Protein AF-0000000076151163 (afdb_homodimer)

Sequence (1770 aa):
MKPFKSTASRTSRQGFNVSHQRLSTVENSKEVNKQLTIKSRHTETRKGLASGHYSHAEEENQHILSGDRNTKEIGRIPRIAVYLKHLEATKVYFPLSDRSHFAIADCNVEGKLIKTFAILEKLQFNNSDGTPFHLFACMCTDGTLQRERLRLLNREVKNLQSFQHDEESQYCIHAAAANAIGLGDTLIDLDNIVEDITVDQLSLNPLIVGIHDGESYGILSREDRSSVQRIRCRTCRSNVHACSHVRTYKLWCTENEIEFNVEEVNRKDSTKSFSCISENKIPYPLPEKLRNTLDRYESGSTTFPIDLIPPILEGGQKCKHGNTWDLRDPKEQGWLLSDDVRIYKSLSSLSNVSEGGLIRKLYFRPTIGSCGCFKSYDGQEDLLLNLDNKHFFYYGFLYSYLHLMMEGKNPLAAFFRATQSNYSTLSTTSVCSYNIFRLAWNSFARLIDINWNCSFQCPECGPTPSTVICDGTFLGMRKDLIPSLLYNSEETHTKPISGTMLKDRIYVVDSKTRKLLRVFSGIQVTKGIKGKRKITYTGALSKQQYKELMKKLVKEVPILASLIETLVEETNVYIAPDPYKQFFFELSLTSPVVGMFQIGGDQKALHILKQICNNEIDIFDSSMKNELSYLQKRAPLLCNFIFDLKQRNGNLPIKALAVLDDIMKTIVNTFMCCDTNKEYSDVVSNQLSFFPTLPTVHGKGKYKADGQQDKDNCRKEGYRHPTLTPGIFTVYCPHGICYGFEAMTECESPKVPFAIFKTRFPKPPDVIIYDNACNLHKYCLSREPDYFKNTRFLVDKFHWKCHIACSEGYNMERYTACVDTQTINSQINEQANAGLKRLQSQLTYMNADNFMFHISLFLSLKNREKIDKLTVNLAKNFIDNLNLDMKPFKSTASRTSRQGFNVSHQRLSTVENSKEVNKQLTIKSRHTETRKGLASGHYSHAEEENQHILSGDRNTKEIGRIPRIAVYLKHLEATKVYFPLSDRSHFAIADCNVEGKLIKTFAILEKLQFNNSDGTPFHLFACMCTDGTLQRERLRLLNREVKNLQSFQHDEESQYCIHAAAANAIGLGDTLIDLDNIVEDITVDQLSLNPLIVGIHDGESYGILSREDRSSVQRIRCRTCRSNVHACSHVRTYKLWCTENEIEFNVEEVNRKDSTKSFSCISENKIPYPLPEKLRNTLDRYESGSTTFPIDLIPPILEGGQKCKHGNTWDLRDPKEQGWLLSDDVRIYKSLSSLSNVSEGGLIRKLYFRPTIGSCGCFKSYDGQEDLLLNLDNKHFFYYGFLYSYLHLMMEGKNPLAAFFRATQSNYSTLSTTSVCSYNIFRLAWNSFARLIDINWNCSFQCPECGPTPSTVICDGTFLGMRKDLIPSLLYNSEETHTKPISGTMLKDRIYVVDSKTRKLLRVFSGIQVTKGIKGKRKITYTGALSKQQYKELMKKLVKEVPILASLIETLVEETNVYIAPDPYKQFFFELSLTSPVVGMFQIGGDQKALHILKQICNNEIDIFDSSMKNELSYLQKRAPLLCNFIFDLKQRNGNLPIKALAVLDDIMKTIVNTFMCCDTNKEYSDVVSNQLSFFPTLPTVHGKGKYKADGQQDKDNCRKEGYRHPTLTPGIFTVYCPHGICYGFEAMTECESPKVPFAIFKTRFPKPPDVIIYDNACNLHKYCLSREPDYFKNTRFLVDKFHWKCHIACSEGYNMERYTACVDTQTINSQINEQANAGLKRLQSQLTYMNADNFMFHISLFLSLKNREKIDKLTVNLAKNFIDNLNLD

Radius of gyration: 41.62 Å; Cα contacts (8 Å, |Δi|>4): 2892; chains: 2; bounding box: 118×111×142 Å

pLDDT: mean 73.69, std 23.75, range [13.48, 98.0]

Structure (mmCIF, N/CA/C/O backbone):
data_AF-0000000076151163-model_v1
#
loop_
_entity.id
_entity.type
_entity.pdbx_description
1 polymer 'HMG domain-containing protein'
#
loop_
_atom_site.group_PDB
_atom_site.id
_atom_site.type_symbol
_atom_site.label_atom_id
_atom_site.label_alt_id
_atom_site.label_comp_id
_atom_site.label_asym_id
_atom_site.label_entity_id
_atom_site.label_seq_id
_atom_site.pdbx_PDB_ins_code
_atom_site.Cartn_x
_atom_site.Cartn_y
_atom_site.Cartn_z
_atom_site.occupancy
_atom_site.B_iso_or_equiv
_atom_site.auth_seq_id
_atom_site.auth_comp_id
_atom_site.auth_asym_id
_atom_site.auth_atom_id
_atom_site.pdbx_PDB_model_num
ATOM 1 N N . MET A 1 1 ? -28.578 -38.969 -39.906 1 15.69 1 MET A N 1
ATOM 2 C CA . MET A 1 1 ? -28.516 -38.781 -41.344 1 15.69 1 MET A CA 1
ATOM 3 C C . MET A 1 1 ? -27.156 -38.188 -41.75 1 15.69 1 MET A C 1
ATOM 5 O O . MET A 1 1 ? -26.469 -37.594 -40.938 1 15.69 1 MET A O 1
ATOM 9 N N . LYS A 1 2 ? -26.953 -38.062 -43.125 1 16.36 2 LYS A N 1
ATOM 10 C CA . LYS A 1 2 ? -25.953 -38.375 -44.125 1 16.36 2 LYS A CA 1
ATOM 11 C C . LYS A 1 2 ? -24.953 -37.25 -44.281 1 16.36 2 LYS A C 1
ATOM 13 O O . LYS A 1 2 ? -23.75 -37.438 -44.125 1 16.36 2 LYS A O 1
ATOM 18 N N . PRO A 1 3 ? -24.922 -36.562 -45.5 1 16.16 3 PRO A N 1
ATOM 19 C CA . PRO A 1 3 ? -23.938 -36.531 -46.562 1 16.16 3 PRO A CA 1
ATOM 20 C C . PRO A 1 3 ? -23.141 -35.219 -46.594 1 16.16 3 PRO A C 1
ATOM 22 O O . PRO A 1 3 ? -22.047 -35.156 -47.156 1 16.16 3 PRO A O 1
ATOM 25 N N . PHE A 1 4 ? -23.719 -34.094 -46.062 1 18.44 4 PHE A N 1
ATOM 26 C CA . PHE A 1 4 ? -23.453 -33.062 -47.062 1 18.44 4 PHE A CA 1
ATOM 27 C C . PHE A 1 4 ? -21.953 -32.781 -47.156 1 18.44 4 PHE A C 1
ATOM 29 O O . PHE A 1 4 ? -21.25 -32.75 -46.156 1 18.44 4 PHE A O 1
ATOM 36 N N . LYS A 1 5 ? -21.375 -32.719 -48.375 1 15.75 5 LYS A N 1
ATOM 37 C CA . LYS A 1 5 ? -20.266 -33 -49.25 1 15.75 5 LYS A CA 1
ATOM 38 C C . LYS A 1 5 ? -19.312 -31.828 -49.344 1 15.75 5 LYS A C 1
ATOM 40 O O . LYS A 1 5 ? -18.25 -31.922 -49.969 1 15.75 5 LYS A O 1
ATOM 45 N N . SER A 1 6 ? -19.781 -30.625 -48.969 1 16.69 6 SER A N 1
ATOM 46 C CA . SER A 1 6 ? -19.25 -29.641 -49.906 1 16.69 6 SER A CA 1
ATOM 47 C C . SER A 1 6 ? -17.734 -29.609 -49.875 1 16.69 6 SER A C 1
ATOM 49 O O . SER A 1 6 ? -17.125 -29.938 -48.875 1 16.69 6 SER A O 1
ATOM 51 N N . THR A 1 7 ? -17.141 -29.266 -51 1 15.98 7 THR A N 1
ATOM 52 C CA . THR A 1 7 ? -15.992 -29.359 -51.906 1 15.98 7 THR A CA 1
ATOM 53 C C . THR A 1 7 ? -14.844 -28.469 -51.406 1 15.98 7 THR A C 1
ATOM 55 O O . THR A 1 7 ? -15.031 -27.281 -51.188 1 15.98 7 THR A O 1
ATOM 58 N N . ALA A 1 8 ? -13.711 -29.062 -50.875 1 14.98 8 ALA A N 1
ATOM 59 C CA . ALA A 1 8 ? -12.508 -28.859 -50.062 1 14.98 8 ALA A CA 1
ATOM 60 C C . ALA A 1 8 ? -11.406 -28.188 -50.875 1 14.98 8 ALA A C 1
ATOM 62 O O . ALA A 1 8 ? -10.273 -28.047 -50.406 1 14.98 8 ALA A O 1
ATOM 63 N N . SER A 1 9 ? -11.867 -27.594 -52.125 1 14.59 9 SER A N 1
ATOM 64 C CA . SER A 1 9 ? -10.758 -27.75 -53.062 1 14.59 9 SER A CA 1
ATOM 65 C C . SER A 1 9 ? -9.523 -26.984 -52.594 1 14.59 9 SER A C 1
ATOM 67 O O . SER A 1 9 ? -9.617 -26.094 -51.75 1 14.59 9 SER A O 1
ATOM 69 N N . ARG A 1 10 ? -8.383 -26.844 -53.594 1 15.02 10 ARG A N 1
ATOM 70 C CA . ARG A 1 10 ? -6.98 -27.156 -53.844 1 15.02 10 ARG A CA 1
ATOM 71 C C . ARG A 1 10 ? -6.105 -25.922 -53.688 1 15.02 10 ARG A C 1
ATOM 73 O O . ARG A 1 10 ? -4.926 -26.016 -53.344 1 15.02 10 ARG A O 1
ATOM 80 N N . THR A 1 11 ? -6.512 -24.594 -54 1 15.27 11 THR A N 1
ATOM 81 C CA . THR A 1 11 ? -5.574 -23.984 -54.969 1 15.27 11 THR A CA 1
ATOM 82 C C . THR A 1 11 ? -4.254 -23.656 -54.281 1 15.27 11 THR A C 1
ATOM 84 O O . THR A 1 11 ? -4.215 -23.422 -53.062 1 15.27 11 THR A O 1
ATOM 87 N N . SER A 1 12 ? -2.93 -23.641 -54.969 1 14.67 12 SER A N 1
ATOM 88 C CA . SER A 1 12 ? -1.498 -23.906 -55.094 1 14.67 12 SER A CA 1
ATOM 89 C C . SER A 1 12 ? -0.683 -22.656 -54.781 1 14.67 12 SER A C 1
ATOM 91 O O . SER A 1 12 ? 0.545 -22.672 -54.875 1 14.67 12 SER A O 1
ATOM 93 N N . ARG A 1 13 ? -1.223 -21.531 -54.219 1 15.34 13 ARG A N 1
ATOM 94 C CA . ARG A 1 13 ? -0.413 -20.375 -54.531 1 15.34 13 ARG A CA 1
ATOM 95 C C . ARG A 1 13 ? 1.053 -20.594 -54.188 1 15.34 13 ARG A C 1
ATOM 97 O O . ARG A 1 13 ? 1.361 -21.203 -53.156 1 15.34 13 ARG A O 1
ATOM 104 N N . GLN A 1 14 ? 1.992 -20.281 -55.156 1 15.01 14 GLN A N 1
ATOM 105 C CA . GLN A 1 14 ? 3.389 -20.344 -55.594 1 15.01 14 GLN A CA 1
ATOM 106 C C . GLN A 1 14 ? 4.289 -19.578 -54.625 1 15.01 14 GLN A C 1
ATOM 108 O O . GLN A 1 14 ? 3.975 -18.453 -54.219 1 15.01 14 GLN A O 1
ATOM 113 N N . GLY A 1 15 ? 5.199 -20.203 -53.812 1 15.77 15 GLY A N 1
ATOM 114 C CA . GLY A 1 15 ? 6.09 -20.047 -52.688 1 15.77 15 GLY A CA 1
ATOM 115 C C . GLY A 1 15 ? 7.352 -19.281 -53 1 15.77 15 GLY A C 1
ATOM 116 O O . GLY A 1 15 ? 8.273 -19.203 -52.188 1 15.77 15 GLY A O 1
ATOM 117 N N . PHE A 1 16 ? 7.449 -18.516 -54.344 1 15.24 16 PHE A N 1
ATOM 118 C CA . PHE A 1 16 ? 8.836 -18.516 -54.781 1 15.24 16 PHE A CA 1
ATOM 119 C C . PHE A 1 16 ? 9.734 -17.828 -53.781 1 15.24 16 PHE A C 1
ATOM 121 O O . PHE A 1 16 ? 9.25 -17.125 -52.875 1 15.24 16 PHE A O 1
ATOM 128 N N . ASN A 1 17 ? 11.18 -17.516 -54.188 1 15.31 17 ASN A N 1
ATOM 129 C CA . ASN A 1 17 ? 12.609 -17.797 -54.031 1 15.31 17 ASN A CA 1
ATOM 130 C C . ASN A 1 17 ? 13.359 -16.578 -53.531 1 15.31 17 ASN A C 1
ATOM 132 O O . ASN A 1 17 ? 14.578 -16.609 -53.344 1 15.31 17 ASN A O 1
ATOM 136 N N . VAL A 1 18 ? 12.766 -15.445 -53.125 1 15.72 18 VAL A N 1
ATOM 137 C CA . VAL A 1 18 ? 13.633 -14.297 -53.344 1 15.72 18 VAL A CA 1
ATOM 138 C C . VAL A 1 18 ? 14.906 -14.453 -52.5 1 15.72 18 VAL A C 1
ATOM 140 O O . VAL A 1 18 ? 14.844 -14.789 -51.312 1 15.72 18 VAL A O 1
ATOM 143 N N . SER A 1 19 ? 16.156 -14.523 -53.125 1 15.39 19 SER A N 1
ATOM 144 C CA . SER A 1 19 ? 17.594 -14.789 -53 1 15.39 19 SER A CA 1
ATOM 145 C C . SER A 1 19 ? 18.297 -13.695 -52.188 1 15.39 19 SER A C 1
ATOM 147 O O . SER A 1 19 ? 19.516 -13.688 -52.094 1 15.39 19 SER A O 1
ATOM 149 N N . HIS A 1 20 ? 17.859 -13.297 -51.094 1 15.7 20 HIS A N 1
ATOM 150 C CA . HIS A 1 20 ? 18.469 -12.086 -50.562 1 15.7 20 HIS A CA 1
ATOM 151 C C . HIS A 1 20 ? 19.953 -12.281 -50.281 1 15.7 20 HIS A C 1
ATOM 153 O O . HIS A 1 20 ? 20.344 -13.297 -49.688 1 15.7 20 HIS A O 1
ATOM 159 N N . GLN A 1 21 ? 20.859 -11.641 -51.094 1 15.76 21 GLN A N 1
ATOM 160 C CA . GLN A 1 21 ? 22.312 -11.586 -51.281 1 15.76 21 GLN A CA 1
ATOM 161 C C . GLN A 1 21 ? 23.016 -11.133 -50 1 15.76 21 GLN A C 1
ATOM 163 O O . GLN A 1 21 ? 22.594 -10.172 -49.344 1 15.76 21 GLN A O 1
ATOM 168 N N . ARG A 1 22 ? 23.938 -11.969 -49.375 1 16.22 22 ARG A N 1
ATOM 169 C CA . ARG A 1 22 ? 24.75 -12.164 -48.188 1 16.22 22 ARG A CA 1
ATOM 170 C C . ARG A 1 22 ? 25.906 -11.172 -48.156 1 16.22 22 ARG A C 1
ATOM 172 O O . ARG A 1 22 ? 26.781 -11.258 -47.281 1 16.22 22 ARG A O 1
ATOM 179 N N . LEU A 1 23 ? 25.75 -9.891 -48.406 1 15.38 23 LEU A N 1
ATOM 180 C CA . LEU A 1 23 ? 27.031 -9.234 -48.625 1 15.38 23 LEU A CA 1
ATOM 181 C C . LEU A 1 23 ? 27.938 -9.375 -47.406 1 15.38 23 LEU A C 1
ATOM 183 O O . LEU A 1 23 ? 27.469 -9.289 -46.281 1 15.38 23 LEU A O 1
ATOM 187 N N . SER A 1 24 ? 29.281 -9.836 -47.531 1 15.16 24 SER A N 1
ATOM 188 C CA . SER A 1 24 ? 30.469 -10.398 -46.906 1 15.16 24 SER A CA 1
ATOM 189 C C . SER A 1 24 ? 31.234 -9.328 -46.125 1 15.16 24 SER A C 1
ATOM 191 O O . SER A 1 24 ? 32.188 -9.641 -45.406 1 15.16 24 SER A O 1
ATOM 193 N N . THR A 1 25 ? 30.906 -8.141 -45.938 1 16.11 25 THR A N 1
ATOM 194 C CA . THR A 1 25 ? 32.125 -7.328 -45.875 1 16.11 25 THR A CA 1
ATOM 195 C C . THR A 1 25 ? 32.906 -7.641 -44.625 1 16.11 25 THR A C 1
ATOM 197 O O . THR A 1 25 ? 32.344 -7.875 -43.562 1 16.11 25 THR A O 1
ATOM 200 N N . VAL A 1 26 ? 34.375 -7.875 -44.625 1 15.38 26 VAL A N 1
ATOM 201 C CA . VAL A 1 26 ? 35.594 -8.438 -44.062 1 15.38 26 VAL A CA 1
ATOM 202 C C . VAL A 1 26 ? 36.125 -7.523 -42.938 1 15.38 26 VAL A C 1
ATOM 204 O O . VAL A 1 26 ? 36.875 -7.969 -42.062 1 15.38 26 VAL A O 1
ATOM 207 N N . GLU A 1 27 ? 35.812 -6.328 -42.625 1 15.95 27 GLU A N 1
ATOM 208 C CA . GLU A 1 27 ? 37 -5.535 -42.344 1 15.95 27 GLU A CA 1
ATOM 209 C C . GLU A 1 27 ? 37.656 -5.961 -41.031 1 15.95 27 GLU A C 1
ATOM 211 O O . GLU A 1 27 ? 36.969 -6.387 -40.094 1 15.95 27 GLU A O 1
ATOM 216 N N . ASN A 1 28 ? 39.094 -5.922 -40.875 1 15.2 28 ASN A N 1
ATOM 217 C CA . ASN A 1 28 ? 40.344 -6.359 -40.25 1 15.2 28 ASN A CA 1
ATOM 218 C C . ASN A 1 28 ? 40.594 -5.645 -38.938 1 15.2 28 ASN A C 1
ATOM 220 O O . ASN A 1 28 ? 41.719 -5.699 -38.406 1 15.2 28 ASN A O 1
ATOM 224 N N . SER A 1 29 ? 39.719 -5.086 -38.25 1 15.41 29 SER A N 1
ATOM 225 C CA . SER A 1 29 ? 40.344 -4.121 -37.375 1 15.41 29 SER A CA 1
ATOM 226 C C . SER A 1 29 ? 41.25 -4.82 -36.344 1 15.41 29 SER A C 1
ATOM 228 O O . SER A 1 29 ? 40.875 -5.855 -35.781 1 15.41 29 SER A O 1
ATOM 230 N N . LYS A 1 30 ? 42.562 -4.379 -36.125 1 15.89 30 LYS A N 1
ATOM 231 C CA . LYS A 1 30 ? 43.906 -4.609 -35.562 1 15.89 30 LYS A CA 1
ATOM 232 C C . LYS A 1 30 ? 43.875 -4.711 -34.062 1 15.89 30 LYS A C 1
ATOM 234 O O . LYS A 1 30 ? 43 -4.164 -33.406 1 15.89 30 LYS A O 1
ATOM 239 N N . GLU A 1 31 ? 44.969 -5.43 -33.438 1 15.54 31 GLU A N 1
ATOM 240 C CA . GLU A 1 31 ? 45.531 -6.219 -32.344 1 15.54 31 GLU A CA 1
ATOM 241 C C . GLU A 1 31 ? 45.938 -5.332 -31.172 1 15.54 31 GLU A C 1
ATOM 243 O O . GLU A 1 31 ? 46.219 -5.82 -30.062 1 15.54 31 GLU A O 1
ATOM 248 N N . VAL A 1 32 ? 45.719 -4.07 -30.969 1 15.8 32 VAL A N 1
ATOM 249 C CA . VAL A 1 32 ? 46.875 -3.504 -30.312 1 15.8 32 VAL A CA 1
ATOM 250 C C . VAL A 1 32 ? 47.031 -4.121 -28.922 1 15.8 32 VAL A C 1
ATOM 252 O O . VAL A 1 32 ? 46.062 -4.207 -28.156 1 15.8 32 VAL A O 1
ATOM 255 N N . ASN A 1 33 ? 48.25 -4.789 -28.531 1 14.58 33 ASN A N 1
ATOM 256 C CA . ASN A 1 33 ? 49 -5.633 -27.609 1 14.58 33 ASN A CA 1
ATOM 257 C C . ASN A 1 33 ? 49.219 -4.934 -26.266 1 14.58 33 ASN A C 1
ATOM 259 O O . ASN A 1 33 ? 49.688 -5.551 -25.312 1 14.58 33 ASN A O 1
ATOM 263 N N . LYS A 1 34 ? 49.031 -3.68 -25.953 1 15.68 34 LYS A N 1
ATOM 264 C CA . LYS A 1 34 ? 50.156 -3.184 -25.156 1 15.68 34 LYS A CA 1
ATOM 265 C C . LYS A 1 34 ? 50.25 -3.955 -23.844 1 15.68 34 LYS A C 1
ATOM 267 O O . LYS A 1 34 ? 49.25 -4.43 -23.297 1 15.68 34 LYS A O 1
ATOM 272 N N . GLN A 1 35 ? 51.562 -4.109 -23.172 1 14.84 35 GLN A N 1
ATOM 273 C CA . GLN A 1 35 ? 52.594 -4.777 -22.406 1 14.84 35 GLN A CA 1
ATOM 274 C C . GLN A 1 35 ? 52.406 -4.586 -20.906 1 14.84 35 GLN A C 1
ATOM 276 O O . GLN A 1 35 ? 52.844 -5.41 -20.109 1 14.84 35 GLN A O 1
ATOM 281 N N . LEU A 1 36 ? 51.812 -3.553 -20.25 1 15.54 36 LEU A N 1
ATOM 282 C CA . LEU A 1 36 ? 52.688 -3.078 -19.188 1 15.54 36 LEU A CA 1
ATOM 283 C C . LEU A 1 36 ? 52.781 -4.117 -18.078 1 15.54 36 LEU A C 1
ATOM 285 O O . LEU A 1 36 ? 51.844 -4.828 -17.781 1 15.54 36 LEU A O 1
ATOM 289 N N . THR A 1 37 ? 54.031 -4.348 -17.406 1 14.91 37 THR A N 1
ATOM 290 C CA . THR A 1 37 ? 55 -5.129 -16.672 1 14.91 37 THR A CA 1
ATOM 291 C C . THR A 1 37 ? 54.656 -5.156 -15.18 1 14.91 37 THR A C 1
ATOM 293 O O . THR A 1 37 ? 55.219 -5.965 -14.422 1 14.91 37 THR A O 1
ATOM 296 N N . ILE A 1 38 ? 53.625 -4.668 -14.594 1 15.55 38 ILE A N 1
ATOM 297 C CA . ILE A 1 38 ? 54.062 -4.324 -13.25 1 15.55 38 ILE A CA 1
ATOM 298 C C . ILE A 1 38 ? 54.469 -5.59 -12.508 1 15.55 38 ILE A C 1
ATOM 300 O O . ILE A 1 38 ? 53.781 -6.598 -12.523 1 15.55 38 ILE A O 1
ATOM 304 N N . LYS A 1 39 ? 55.719 -5.621 -11.844 1 15.37 39 LYS A N 1
ATOM 305 C CA . LYS A 1 39 ? 56.75 -6.402 -11.164 1 15.37 39 LYS A CA 1
ATOM 306 C C . LYS A 1 39 ? 56.188 -7.082 -9.914 1 15.37 39 LYS A C 1
ATOM 308 O O . LYS A 1 39 ? 55.281 -6.543 -9.258 1 15.37 39 LYS A O 1
ATOM 313 N N . SER A 1 40 ? 56.625 -8.406 -9.594 1 14.85 40 SER A N 1
ATOM 314 C CA . SER A 1 40 ? 56.406 -9.617 -8.805 1 14.85 40 SER A CA 1
ATOM 315 C C . SER A 1 40 ? 56.938 -9.469 -7.391 1 14.85 40 SER A C 1
ATOM 317 O O . SER A 1 40 ? 56.812 -10.383 -6.57 1 14.85 40 SER A O 1
ATOM 319 N N . ARG A 1 41 ? 56.969 -8.359 -6.605 1 15.24 41 ARG A N 1
ATOM 320 C CA . ARG A 1 41 ? 58 -8.484 -5.574 1 15.24 41 ARG A CA 1
ATOM 321 C C . ARG A 1 41 ? 57.906 -9.82 -4.855 1 15.24 41 ARG A C 1
ATOM 323 O O . ARG A 1 41 ? 56.781 -10.328 -4.625 1 15.24 41 ARG A O 1
ATOM 330 N N . HIS A 1 42 ? 59.062 -10.641 -4.48 1 14.52 42 HIS A N 1
ATOM 331 C CA . HIS A 1 42 ? 59.719 -11.883 -4.094 1 14.52 42 HIS A CA 1
ATOM 332 C C . HIS A 1 42 ? 59.562 -12.156 -2.602 1 14.52 42 HIS A C 1
ATOM 334 O O . HIS A 1 42 ? 59.719 -13.289 -2.146 1 14.52 42 HIS A O 1
ATOM 340 N N . THR A 1 43 ? 59.312 -11.234 -1.687 1 15.24 43 THR A N 1
ATOM 341 C CA . THR A 1 43 ? 60.188 -11.445 -0.54 1 15.24 43 THR A CA 1
ATOM 342 C C . THR A 1 43 ? 59.969 -12.828 0.063 1 15.24 43 THR A C 1
ATOM 344 O O . THR A 1 43 ? 58.875 -13.406 -0.082 1 15.24 43 THR A O 1
ATOM 347 N N . GLU A 1 44 ? 61 -13.383 1.025 1 15.02 44 GLU A N 1
ATOM 348 C CA . GLU A 1 44 ? 61.875 -14.414 1.563 1 15.02 44 GLU A CA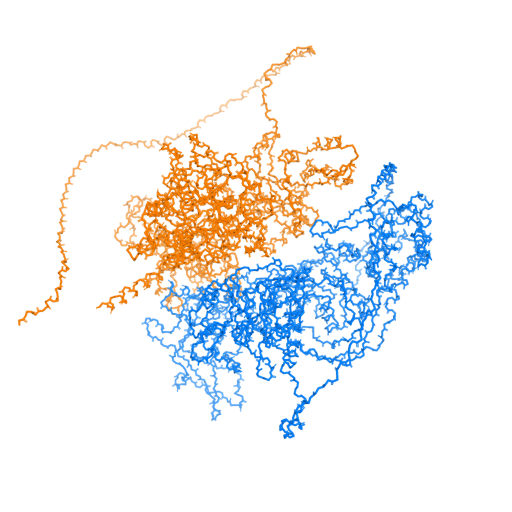 1
ATOM 349 C C . GLU A 1 44 ? 61.188 -15.219 2.654 1 15.02 44 GLU A C 1
ATOM 351 O O . GLU A 1 44 ? 60.219 -14.742 3.268 1 15.02 44 GLU A O 1
ATOM 356 N N . THR A 1 45 ? 61.781 -16.484 3.049 1 15.08 45 THR A N 1
ATOM 357 C CA . THR A 1 45 ? 61.625 -17.859 3.506 1 15.08 45 THR A CA 1
ATOM 358 C C . THR A 1 45 ? 61.75 -17.938 5.027 1 15.08 45 THR A C 1
ATOM 360 O O . THR A 1 45 ? 61.5 -19 5.621 1 15.08 45 THR A O 1
ATOM 363 N N . ARG A 1 46 ? 61.969 -16.953 5.953 1 14.58 46 ARG A N 1
ATOM 364 C CA . ARG A 1 46 ? 62.812 -17.375 7.066 1 14.58 46 ARG A CA 1
ATOM 365 C C . ARG A 1 46 ? 62.188 -18.578 7.797 1 14.58 46 ARG A C 1
ATOM 367 O O . ARG A 1 46 ? 61 -18.547 8.148 1 14.58 46 ARG A O 1
ATOM 374 N N . LYS A 1 47 ? 62.906 -19.828 8.039 1 15.67 47 LYS A N 1
ATOM 375 C CA . LYS A 1 47 ? 62.906 -21.203 8.492 1 15.67 47 LYS A CA 1
ATOM 376 C C . LYS A 1 47 ? 62.781 -21.297 10.008 1 15.67 47 LYS A C 1
ATOM 378 O O . LYS A 1 47 ? 62.219 -22.266 10.539 1 15.67 47 LYS A O 1
ATOM 383 N N . GLY A 1 48 ? 63.406 -20.453 10.898 1 14.63 48 GLY A N 1
ATOM 384 C CA . GLY A 1 48 ? 64.312 -20.984 11.875 1 14.63 48 GLY A CA 1
ATOM 385 C C . GLY A 1 48 ? 63.656 -21.812 12.953 1 14.63 48 GLY A C 1
ATOM 386 O O . GLY A 1 48 ? 62.438 -21.969 12.969 1 14.63 48 GLY A O 1
ATOM 387 N N . LEU A 1 49 ? 63.969 -21.547 14.422 1 14.78 49 LEU A N 1
ATOM 388 C CA . LEU A 1 49 ? 64.625 -22.188 15.555 1 14.78 49 LEU A CA 1
ATOM 389 C C . LEU A 1 49 ? 63.625 -22.984 16.391 1 14.78 49 LEU A C 1
ATOM 391 O O . LEU A 1 49 ? 62.438 -22.609 16.453 1 14.78 49 LEU A O 1
ATOM 395 N N . ALA A 1 50 ? 63.969 -24.266 17.125 1 15.86 50 ALA A N 1
ATOM 396 C CA . ALA A 1 50 ? 63.969 -25.578 17.75 1 15.86 50 ALA A CA 1
ATOM 397 C C . ALA A 1 50 ? 63.625 -25.469 19.234 1 15.86 50 ALA A C 1
ATOM 399 O O . ALA A 1 50 ? 63.25 -26.453 19.875 1 15.86 50 ALA A O 1
ATOM 400 N N . SER A 1 51 ? 63.844 -24.391 20.062 1 14.64 51 SER A N 1
ATOM 401 C CA . SER A 1 51 ? 64.562 -24.594 21.312 1 14.64 51 SER A CA 1
ATOM 402 C C . SER A 1 51 ? 63.719 -25.344 22.328 1 14.64 51 SER A C 1
ATOM 404 O O . SER A 1 51 ? 62.5 -25.453 22.172 1 14.64 51 SER A O 1
ATOM 406 N N . GLY A 1 52 ? 63.938 -25.188 23.844 1 15.02 52 GLY A N 1
ATOM 407 C CA . GLY A 1 52 ? 64.438 -25.875 25 1 15.02 52 GLY A CA 1
ATOM 408 C C . GLY A 1 52 ? 63.375 -26.484 25.891 1 15.02 52 GLY A C 1
ATOM 409 O O . GLY A 1 52 ? 62.219 -26.172 25.734 1 15.02 52 GLY A O 1
ATOM 410 N N . HIS A 1 53 ? 63.719 -27.281 27.188 1 15.71 53 HIS A N 1
ATOM 411 C CA . HIS A 1 53 ? 63.719 -28.469 28.047 1 15.71 53 HIS A CA 1
ATOM 412 C C . HIS A 1 53 ? 62.812 -28.25 29.25 1 15.71 53 HIS A C 1
ATOM 414 O O . HIS A 1 53 ? 62.438 -29.219 29.938 1 15.71 53 HIS A O 1
ATOM 420 N N . TYR A 1 54 ? 62.5 -27.062 29.875 1 14.92 54 TYR A N 1
ATOM 421 C CA . TYR A 1 54 ? 62.562 -27.109 31.328 1 14.92 54 TYR A CA 1
ATOM 422 C C . TYR A 1 54 ? 61.5 -28 31.922 1 14.92 54 TYR A C 1
ATOM 424 O O . TYR A 1 54 ? 60.406 -28.094 31.375 1 14.92 54 TYR A O 1
ATOM 432 N N . SER A 1 55 ? 61.656 -28.781 33.219 1 16.14 55 SER A N 1
ATOM 433 C CA . SER A 1 55 ? 61.688 -29.938 34.125 1 16.14 55 SER A CA 1
ATOM 434 C C . SER A 1 55 ? 60.5 -29.922 35.094 1 16.14 55 SER A C 1
ATOM 436 O O . SER A 1 55 ? 59.844 -30.953 35.281 1 16.14 55 SER A O 1
ATOM 438 N N . HIS A 1 56 ? 60.344 -28.922 36.125 1 16.19 56 HIS A N 1
ATOM 439 C CA . HIS A 1 56 ? 60.312 -29.297 37.531 1 16.19 56 HIS A CA 1
ATOM 440 C C . HIS A 1 56 ? 58.938 -29.797 37.969 1 16.19 56 HIS A C 1
ATOM 442 O O . HIS A 1 56 ? 57.938 -29.344 37.438 1 16.19 56 HIS A O 1
ATOM 448 N N . ALA A 1 57 ? 58.844 -30.828 38.969 1 16.17 57 ALA A N 1
ATOM 449 C CA . ALA A 1 57 ? 58.156 -31.969 39.562 1 16.17 57 ALA A CA 1
ATOM 450 C C . ALA A 1 57 ? 57.094 -31.516 40.562 1 16.17 57 ALA A C 1
ATOM 452 O O . ALA A 1 57 ? 56.094 -32.219 40.75 1 16.17 57 ALA A O 1
ATOM 453 N N . GLU A 1 58 ? 57.188 -30.312 41.281 1 15.93 58 GLU A N 1
ATOM 454 C CA . GLU A 1 58 ? 57 -30.469 42.719 1 15.93 58 GLU A CA 1
ATOM 455 C C . GLU A 1 58 ? 55.562 -30.828 43.031 1 15.93 58 GLU A C 1
ATOM 457 O O . GLU A 1 58 ? 54.656 -30.703 42.188 1 15.93 58 GLU A O 1
ATOM 462 N N . GLU A 1 59 ? 54.969 -30.172 44.188 1 17.06 59 GLU A N 1
ATOM 463 C CA . GLU A 1 59 ? 54.562 -30.562 45.531 1 17.06 59 GLU A CA 1
ATOM 464 C C . GLU A 1 59 ? 53.062 -30.859 45.594 1 17.06 59 GLU A C 1
ATOM 466 O O . GLU A 1 59 ? 52.312 -30.469 44.688 1 17.06 59 GLU A O 1
ATOM 471 N N . GLU A 1 60 ? 52.406 -30.828 46.875 1 17.84 60 GLU A N 1
ATOM 472 C CA . GLU A 1 60 ? 51.625 -31.641 47.812 1 17.84 60 GLU A CA 1
ATOM 473 C C . GLU A 1 60 ? 50.156 -31.281 47.781 1 17.84 60 GLU A C 1
ATOM 475 O O . GLU A 1 60 ? 49.75 -30.219 48.25 1 17.84 60 GLU A O 1
ATOM 480 N N . ASN A 1 61 ? 49.438 -31.469 46.75 1 17.05 61 ASN A N 1
ATOM 481 C CA . ASN A 1 61 ? 48.031 -31.047 46.531 1 17.05 61 ASN A CA 1
ATOM 482 C C . ASN A 1 61 ? 47.094 -31.719 47.5 1 17.05 61 ASN A C 1
ATOM 484 O O . ASN A 1 61 ? 46.875 -32.938 47.438 1 17.05 61 ASN A O 1
ATOM 488 N N . GLN A 1 62 ? 47.125 -31.219 48.75 1 17.14 62 GLN A N 1
ATOM 489 C CA . GLN A 1 62 ? 46.5 -31.75 49.969 1 17.14 62 GLN A CA 1
ATOM 490 C C . GLN A 1 62 ? 45.062 -32.188 49.688 1 17.14 62 GLN A C 1
ATOM 492 O O . GLN A 1 62 ? 44.406 -31.703 48.75 1 17.14 62 GLN A O 1
ATOM 497 N N . HIS A 1 63 ? 44.312 -32.875 50.812 1 18.75 63 HIS A N 1
ATOM 498 C CA . HIS A 1 63 ? 43.531 -33.969 51.344 1 18.75 63 HIS A CA 1
ATOM 499 C C . HIS A 1 63 ? 42.031 -33.625 51.406 1 18.75 63 HIS A C 1
ATOM 501 O O . HIS A 1 63 ? 41.25 -34.344 52 1 18.75 63 HIS A O 1
ATOM 507 N N . ILE A 1 64 ? 41.656 -32.281 51.406 1 19.02 64 ILE A N 1
ATOM 508 C CA . ILE A 1 64 ? 40.406 -31.969 52.094 1 19.02 64 ILE A CA 1
ATOM 509 C C . ILE A 1 64 ? 39.281 -32.906 51.594 1 19.02 64 ILE A C 1
ATOM 511 O O . ILE A 1 64 ? 39.25 -33.219 50.406 1 19.02 64 ILE A O 1
ATOM 515 N N . LEU A 1 65 ? 38.188 -33.156 52.406 1 20.22 65 LEU A N 1
ATOM 516 C CA . LEU A 1 65 ? 37.219 -34.188 52.781 1 20.22 65 LEU A CA 1
ATOM 517 C C . LEU A 1 65 ? 36.438 -34.656 51.562 1 20.22 65 LEU A C 1
ATOM 519 O O . LEU A 1 65 ? 36.094 -33.875 50.688 1 20.22 65 LEU A O 1
ATOM 523 N N . SER A 1 66 ? 36.062 -36.031 51.406 1 19.95 66 SER A N 1
ATOM 524 C CA . SER A 1 66 ? 36.031 -37.312 50.719 1 19.95 66 SER A CA 1
ATOM 525 C C . SER A 1 66 ? 34.625 -37.594 50.188 1 19.95 66 SER A C 1
ATOM 527 O O . SER A 1 66 ? 34.438 -38.562 49.438 1 19.95 66 SER A O 1
ATOM 529 N N . GLY A 1 67 ? 33.438 -37.188 51.062 1 22.42 67 GLY A N 1
ATOM 530 C CA . GLY A 1 67 ? 32.344 -38.094 50.875 1 22.42 67 GLY A CA 1
ATOM 531 C C . GLY A 1 67 ? 31.844 -38.188 49.438 1 22.42 67 GLY A C 1
ATOM 532 O O . GLY A 1 67 ? 32.125 -37.312 48.625 1 22.42 67 GLY A O 1
ATOM 533 N N . ASP A 1 68 ? 31.297 -39.469 49 1 22.48 68 ASP A N 1
ATOM 534 C CA . ASP A 1 68 ? 31.203 -40.094 47.688 1 22.48 68 ASP A CA 1
ATOM 535 C C . ASP A 1 68 ? 30.172 -39.406 46.812 1 22.48 68 ASP A C 1
ATOM 537 O O . ASP A 1 68 ? 28.969 -39.688 46.906 1 22.48 68 ASP A O 1
ATOM 541 N N . ARG A 1 69 ? 30.078 -38.125 46.844 1 22.94 69 ARG A N 1
ATOM 542 C CA . ARG A 1 69 ? 29.328 -37.219 45.938 1 22.94 69 ARG A CA 1
ATOM 543 C C . ARG A 1 69 ? 29.328 -37.75 44.531 1 22.94 69 ARG A C 1
ATOM 545 O O . ARG A 1 69 ? 28.969 -37.031 43.594 1 22.94 69 ARG A O 1
ATOM 552 N N . ASN A 1 70 ? 30.047 -38.75 44.188 1 23.73 70 ASN A N 1
ATOM 553 C CA . ASN A 1 70 ? 30.406 -39.188 42.844 1 23.73 70 ASN A CA 1
ATOM 554 C C . ASN A 1 70 ? 29.234 -39.875 42.156 1 23.73 70 ASN A C 1
ATOM 556 O O . ASN A 1 70 ? 29.422 -40.531 41.094 1 23.73 70 ASN A O 1
ATOM 560 N N . THR A 1 71 ? 28.375 -40.562 42.875 1 23.83 71 THR A N 1
ATOM 561 C CA . THR A 1 71 ? 27.641 -41.625 42.25 1 23.83 71 THR A CA 1
ATOM 562 C C . THR A 1 71 ? 26.75 -41.125 41.094 1 23.83 71 THR A C 1
ATOM 564 O O . THR A 1 71 ? 26.797 -41.625 40 1 23.83 71 THR A O 1
ATOM 567 N N . LYS A 1 72 ? 25.25 -41.344 41.125 1 26.06 72 LYS A N 1
ATOM 568 C CA . LYS A 1 72 ? 24.375 -41.531 40 1 26.06 72 LYS A CA 1
ATOM 569 C C . LYS A 1 72 ? 24.141 -40.219 39.25 1 26.06 72 LYS A C 1
ATOM 571 O O . LYS A 1 72 ? 23.203 -39.469 39.562 1 26.06 72 LYS A O 1
ATOM 576 N N . GLU A 1 73 ? 24.906 -39.312 39.188 1 26.33 73 GLU A N 1
ATOM 577 C CA . GLU A 1 73 ? 25 -38.094 38.375 1 26.33 73 GLU A CA 1
ATOM 578 C C . GLU A 1 73 ? 24.562 -38.312 36.938 1 26.33 73 GLU A C 1
ATOM 580 O O . GLU A 1 73 ? 25.375 -38.719 36.094 1 26.33 73 GLU A O 1
ATOM 585 N N . ILE A 1 74 ? 23.531 -39 36.625 1 26.72 74 ILE A N 1
ATOM 586 C CA . ILE A 1 74 ? 22.828 -39.375 35.406 1 26.72 74 ILE A CA 1
ATOM 587 C C . ILE A 1 74 ? 22.828 -38.219 34.406 1 26.72 74 ILE A C 1
ATOM 589 O O . ILE A 1 74 ? 22.75 -37.062 34.844 1 26.72 74 ILE A O 1
ATOM 593 N N . GLY A 1 75 ? 22.906 -38.5 33 1 31.27 75 GLY A N 1
ATOM 594 C CA . GLY A 1 75 ? 23.219 -37.844 31.75 1 31.27 75 GLY A CA 1
ATOM 595 C C . GLY A 1 75 ? 22.438 -36.531 31.547 1 31.27 75 GLY A C 1
ATOM 596 O O . GLY A 1 75 ? 21.422 -36.531 30.844 1 31.27 75 GLY A O 1
ATOM 597 N N . ARG A 1 76 ? 22.234 -35.812 32.469 1 35.94 76 ARG A N 1
ATOM 598 C CA . ARG A 1 76 ? 21.422 -34.594 32.344 1 35.94 76 ARG A CA 1
ATOM 599 C C . ARG A 1 76 ? 21.906 -33.719 31.172 1 35.94 76 ARG A C 1
ATOM 601 O O . ARG A 1 76 ? 23.078 -33.312 31.156 1 35.94 76 ARG A O 1
ATOM 608 N N . ILE A 1 77 ? 21.516 -33.875 30.109 1 47.78 77 ILE A N 1
ATOM 609 C CA . ILE A 1 77 ? 21.781 -33.031 28.938 1 47.78 77 ILE A CA 1
ATOM 610 C C . ILE A 1 77 ? 21.828 -31.562 29.359 1 47.78 77 ILE A C 1
ATOM 612 O O . ILE A 1 77 ? 20.922 -31.078 30.031 1 47.78 77 ILE A O 1
ATOM 616 N N . PRO A 1 78 ? 23.062 -30.875 29.547 1 65.62 78 PRO A N 1
ATOM 617 C CA . PRO A 1 78 ? 23.188 -29.453 29.891 1 65.62 78 PRO A CA 1
ATOM 618 C C . PRO A 1 78 ? 22.062 -28.609 29.297 1 65.62 78 PRO A C 1
ATOM 620 O O . PRO A 1 78 ? 21.578 -28.891 28.203 1 65.62 78 PRO A O 1
ATOM 623 N N . ARG A 1 79 ? 21.531 -27.719 30.312 1 78.5 79 ARG A N 1
ATOM 624 C CA . ARG A 1 79 ? 20.422 -26.844 29.953 1 78.5 79 ARG A CA 1
ATOM 625 C C . ARG A 1 79 ? 20.625 -26.219 28.578 1 78.5 79 ARG A C 1
ATOM 627 O O . ARG A 1 79 ? 19.688 -26.141 27.781 1 78.5 79 ARG A O 1
ATOM 634 N N . ILE A 1 80 ? 21.828 -25.906 28.375 1 81.81 80 ILE A N 1
ATOM 635 C CA . ILE A 1 80 ? 22.125 -25.234 27.109 1 81.81 80 ILE A CA 1
ATOM 636 C C . ILE A 1 80 ? 21.969 -26.234 25.969 1 81.81 80 ILE A C 1
ATOM 638 O O . ILE A 1 80 ? 21.516 -25.859 24.875 1 81.81 80 ILE A O 1
ATOM 642 N N . ALA A 1 81 ? 22.266 -27.375 26.203 1 79.88 81 ALA A N 1
ATOM 643 C CA . ALA A 1 81 ? 22.141 -28.375 25.156 1 79.88 81 ALA A CA 1
ATOM 644 C C . ALA A 1 81 ? 20.672 -28.625 24.812 1 79.88 81 ALA A C 1
ATOM 646 O O . ALA A 1 81 ? 20.312 -28.766 23.641 1 79.88 81 ALA A O 1
ATOM 647 N N . VAL A 1 82 ? 19.906 -28.734 25.781 1 78.94 82 VAL A N 1
ATOM 648 C CA . VAL A 1 82 ? 18.469 -28.906 25.578 1 78.94 82 VAL A CA 1
ATOM 649 C C . VAL A 1 82 ? 17.891 -27.672 24.875 1 78.94 82 VAL A C 1
ATOM 651 O O . VAL A 1 82 ? 17.109 -27.797 23.938 1 78.94 82 VAL A O 1
ATOM 654 N N . TYR A 1 83 ? 18.328 -26.609 25.359 1 83.88 83 TYR A N 1
ATOM 655 C CA . TYR A 1 83 ? 17.875 -25.344 24.781 1 83.88 83 TYR A CA 1
ATOM 656 C C . TYR A 1 83 ? 18.25 -25.25 23.297 1 83.88 83 TYR A C 1
ATOM 658 O O . TYR A 1 83 ? 17.406 -24.953 22.453 1 83.88 83 TYR A O 1
ATOM 666 N N . LEU A 1 84 ? 19.375 -25.609 22.984 1 80.94 84 LEU A N 1
ATOM 667 C CA . LEU A 1 84 ? 19.859 -25.547 21.609 1 80.94 84 LEU A CA 1
ATOM 668 C C . LEU A 1 84 ? 19.109 -26.547 20.734 1 80.94 84 LEU A C 1
ATOM 670 O O . LEU A 1 84 ? 18.781 -26.234 19.578 1 80.94 84 LEU A O 1
ATOM 674 N N . LYS A 1 85 ? 18.891 -27.562 21.312 1 78.81 85 LYS A N 1
ATOM 675 C CA . LYS A 1 85 ? 18.125 -28.562 20.562 1 78.81 85 LYS A CA 1
ATOM 676 C C . LYS A 1 85 ? 16.734 -28.047 20.203 1 78.81 85 LYS A C 1
ATOM 678 O O . LYS A 1 85 ? 16.281 -28.219 19.078 1 78.81 85 LYS A O 1
ATOM 683 N N . HIS A 1 86 ? 16.156 -27.469 21.125 1 77.38 86 HIS A N 1
ATOM 684 C CA . HIS A 1 86 ? 14.812 -26.938 20.891 1 77.38 86 HIS A CA 1
ATOM 685 C C . HIS A 1 86 ? 14.852 -25.766 19.922 1 77.38 86 HIS A C 1
ATOM 687 O O . HIS A 1 86 ? 13.977 -25.609 19.078 1 77.38 86 HIS A O 1
ATOM 693 N N . LEU A 1 87 ? 15.844 -24.969 20.078 1 78.06 87 LEU A N 1
ATOM 694 C CA . LEU A 1 87 ? 15.984 -23.812 19.188 1 78.06 87 LEU A CA 1
ATOM 695 C C . LEU A 1 87 ? 16.25 -24.266 17.766 1 78.06 87 LEU A C 1
ATOM 697 O O . LEU A 1 87 ? 15.719 -23.688 16.812 1 78.06 87 LEU A O 1
ATOM 701 N N . GLU A 1 88 ? 17.016 -25.188 17.609 1 72.38 88 GLU A N 1
ATOM 702 C CA . GLU A 1 88 ? 17.344 -25.703 16.281 1 72.38 88 GLU A CA 1
ATOM 703 C C . GLU A 1 88 ? 16.141 -26.406 15.648 1 72.38 88 GLU A C 1
ATOM 705 O O . GLU A 1 88 ? 15.93 -26.312 14.438 1 72.38 88 GLU A O 1
ATOM 710 N N . ALA A 1 89 ? 15.453 -26.922 16.531 1 64.69 89 ALA A N 1
ATOM 711 C CA . ALA A 1 89 ? 14.266 -27.625 16.062 1 64.69 89 ALA A CA 1
ATOM 712 C C . ALA A 1 89 ? 13.164 -26.656 15.648 1 64.69 89 ALA A C 1
ATOM 714 O O . ALA A 1 89 ? 12.477 -26.859 14.656 1 64.69 89 ALA A O 1
ATOM 715 N N . THR A 1 90 ? 13.125 -25.609 16.453 1 63.81 90 THR A N 1
ATOM 716 C CA . THR A 1 90 ? 12.008 -24.703 16.25 1 63.81 90 THR A CA 1
ATOM 717 C C . THR A 1 90 ? 12.43 -23.5 15.398 1 63.81 90 THR A C 1
ATOM 719 O O . THR A 1 90 ? 11.594 -22.812 14.82 1 63.81 90 THR A O 1
ATOM 722 N N . LYS A 1 91 ? 13.68 -23.266 15.375 1 66.94 91 LYS A N 1
ATOM 723 C CA . LYS A 1 91 ? 14.297 -22.125 14.695 1 66.94 91 LYS A CA 1
ATOM 724 C C . LYS A 1 91 ? 13.578 -20.828 15.039 1 66.94 91 LYS A C 1
ATOM 726 O O . LYS A 1 91 ? 13.328 -20 14.164 1 66.94 91 LYS A O 1
ATOM 731 N N . VAL A 1 92 ? 13.273 -20.812 16.312 1 70.31 92 VAL A N 1
ATOM 732 C CA . VAL A 1 92 ? 12.609 -19.594 16.766 1 70.31 92 VAL A CA 1
ATOM 733 C C . VAL A 1 92 ? 13.648 -18.562 17.203 1 70.31 92 VAL A C 1
ATOM 735 O O . VAL A 1 92 ? 13.812 -18.297 18.391 1 70.31 92 VAL A O 1
ATOM 738 N N . TYR A 1 93 ? 14.406 -18.156 16.344 1 73.44 93 TYR A N 1
ATOM 739 C CA . TYR A 1 93 ? 15.344 -17.047 16.484 1 73.44 93 TYR A CA 1
ATOM 740 C C . TYR A 1 93 ? 15.438 -16.25 15.18 1 73.44 93 TYR A C 1
ATOM 742 O O . TYR A 1 93 ? 15.391 -16.828 14.094 1 73.44 93 TYR A O 1
ATOM 750 N N . PHE A 1 94 ? 15.328 -15.016 15.336 1 67.25 94 PHE A N 1
ATOM 751 C CA . PHE A 1 94 ? 15.344 -14.234 14.109 1 67.25 94 PHE A CA 1
ATOM 752 C C . PHE A 1 94 ? 15.945 -12.852 14.352 1 67.25 94 PHE A C 1
ATOM 754 O O . PHE A 1 94 ? 15.93 -12.352 15.477 1 67.25 94 PHE A O 1
ATOM 761 N N . PRO A 1 95 ? 16.516 -12.328 13.359 1 67.5 95 PRO A N 1
ATOM 762 C CA . PRO A 1 95 ? 17.016 -10.953 13.469 1 67.5 95 PRO A CA 1
ATOM 763 C C . PRO A 1 95 ? 15.891 -9.922 13.57 1 67.5 95 PRO A C 1
ATOM 765 O O . PRO A 1 95 ? 14.812 -10.117 13 1 67.5 95 PRO A O 1
ATOM 768 N N . LEU A 1 96 ? 16.094 -9.055 14.359 1 69.94 96 LEU A N 1
ATOM 769 C CA . LEU A 1 96 ? 15.133 -7.957 14.461 1 69.94 96 LEU A CA 1
ATOM 770 C C . LEU A 1 96 ? 15.367 -6.93 13.359 1 69.94 96 LEU A C 1
ATOM 772 O O . LEU A 1 96 ? 16.312 -7.055 12.578 1 69.94 96 LEU A O 1
ATOM 776 N N . SER A 1 97 ? 14.484 -6.062 13.289 1 57.12 97 SER A N 1
ATOM 777 C CA . SER A 1 97 ? 14.477 -5.125 12.164 1 57.12 97 SER A CA 1
ATOM 778 C C . SER A 1 97 ? 15.82 -4.418 12.023 1 57.12 97 SER A C 1
ATOM 780 O O . SER A 1 97 ? 16.25 -4.113 10.906 1 57.12 97 SER A O 1
ATOM 782 N N . ASP A 1 98 ? 16.625 -4.191 13.164 1 57.75 98 ASP A N 1
ATOM 783 C CA . ASP A 1 98 ? 17.891 -3.465 13.07 1 57.75 98 ASP A CA 1
ATOM 784 C C . ASP A 1 98 ? 19.047 -4.414 12.758 1 57.75 98 ASP A C 1
ATOM 786 O O . ASP A 1 98 ? 20.188 -3.984 12.656 1 57.75 98 ASP A O 1
ATOM 790 N N . ARG A 1 99 ? 18.844 -5.562 12.609 1 57.38 99 ARG A N 1
ATOM 791 C CA . ARG A 1 99 ? 19.703 -6.656 12.172 1 57.38 99 ARG A CA 1
ATOM 792 C C . ARG A 1 99 ? 20.875 -6.844 13.133 1 57.38 99 ARG A C 1
ATOM 794 O O . ARG A 1 99 ? 21.703 -7.727 12.93 1 57.38 99 ARG A O 1
ATOM 801 N N . SER A 1 100 ? 21.062 -5.914 13.961 1 67.44 100 SER A N 1
ATOM 802 C CA . SER A 1 100 ? 22.078 -6.133 14.984 1 67.44 100 SER A CA 1
ATOM 803 C C . SER A 1 100 ? 21.484 -6.805 16.219 1 67.44 100 SER A C 1
ATOM 805 O O . SER A 1 100 ? 22.219 -7.289 17.078 1 67.44 100 SER A O 1
ATOM 807 N N . HIS A 1 101 ? 20.25 -6.801 16.219 1 76.94 101 HIS A N 1
ATOM 808 C CA . HIS A 1 101 ? 19.578 -7.438 17.328 1 76.94 101 HIS A CA 1
ATOM 809 C C . HIS A 1 101 ? 18.812 -8.672 16.875 1 76.94 101 HIS A C 1
ATOM 811 O O . HIS A 1 101 ? 18.344 -8.734 15.734 1 76.94 101 HIS A O 1
ATOM 817 N N . PHE A 1 102 ? 18.797 -9.547 17.688 1 80.38 102 PHE A N 1
ATOM 818 C CA . PHE A 1 102 ? 18.141 -10.82 17.422 1 80.38 102 PHE A CA 1
ATOM 819 C C . PHE A 1 102 ? 17.203 -11.188 18.562 1 80.38 102 PHE A C 1
ATOM 821 O O . PHE A 1 102 ? 17.484 -10.898 19.734 1 80.38 102 PHE A O 1
ATOM 828 N N . ALA A 1 103 ? 16.125 -11.641 18.141 1 78.94 103 ALA A N 1
ATOM 829 C CA . ALA A 1 103 ? 15.242 -12.234 19.141 1 78.94 103 ALA A CA 1
ATOM 830 C C . ALA A 1 103 ? 15.359 -13.75 19.141 1 78.94 103 ALA A C 1
ATOM 832 O O . ALA A 1 103 ? 15.375 -14.383 18.078 1 78.94 103 ALA A O 1
ATOM 833 N N . ILE A 1 104 ? 15.594 -14.258 20.266 1 81.38 104 ILE A N 1
ATOM 834 C CA . ILE A 1 104 ? 15.664 -15.703 20.438 1 81.38 104 ILE A CA 1
ATOM 835 C C . ILE A 1 104 ? 14.641 -16.156 21.469 1 81.38 104 ILE A C 1
ATOM 837 O O . ILE A 1 104 ? 14.453 -15.492 22.5 1 81.38 104 ILE A O 1
ATOM 841 N N . ALA A 1 105 ? 13.992 -17.203 21.172 1 80.75 105 ALA A N 1
ATOM 842 C CA . ALA A 1 105 ? 13.039 -17.734 22.141 1 80.75 105 ALA A CA 1
ATOM 843 C C . ALA A 1 105 ? 13.727 -18.062 23.453 1 80.75 105 ALA A C 1
ATOM 845 O O . ALA A 1 105 ? 14.828 -18.609 23.469 1 80.75 105 ALA A O 1
ATOM 846 N N . ASP A 1 106 ? 13.062 -17.656 24.516 1 81.31 106 ASP A N 1
ATOM 847 C CA . ASP A 1 106 ? 13.578 -17.922 25.844 1 81.31 106 ASP A CA 1
ATOM 848 C C . ASP A 1 106 ? 13.297 -19.359 26.281 1 81.31 106 ASP A C 1
ATOM 850 O O . ASP A 1 106 ? 12.531 -20.062 25.625 1 81.31 106 ASP A O 1
ATOM 854 N N . CYS A 1 107 ? 14.016 -19.734 27.375 1 80.44 107 CYS A N 1
ATOM 855 C CA . CYS A 1 107 ? 13.844 -21.094 27.859 1 80.44 107 CYS A CA 1
ATOM 856 C C . CYS A 1 107 ? 13.648 -21.125 29.375 1 80.44 107 CYS A C 1
ATOM 858 O O . CYS A 1 107 ? 14.023 -20.172 30.062 1 80.44 107 CYS A O 1
ATOM 860 N N . ASN A 1 108 ? 12.969 -22.125 29.859 1 78.94 108 ASN A N 1
ATOM 861 C CA . ASN A 1 108 ? 12.805 -22.328 31.297 1 78.94 108 ASN A CA 1
ATOM 862 C C . ASN A 1 108 ? 14.039 -22.969 31.906 1 78.94 108 ASN A C 1
ATOM 864 O O . ASN A 1 108 ? 15.055 -23.141 31.25 1 78.94 108 ASN A O 1
ATOM 868 N N . VAL A 1 109 ? 13.93 -23.344 33.188 1 78.44 109 VAL A N 1
ATOM 869 C CA . VAL A 1 109 ? 15.047 -23.859 33.969 1 78.44 109 VAL A CA 1
ATOM 870 C C . VAL A 1 109 ? 15.5 -25.203 33.406 1 78.44 109 VAL A C 1
ATOM 872 O O . VAL A 1 109 ? 16.656 -25.609 33.562 1 78.44 109 VAL A O 1
ATOM 875 N N . GLU A 1 110 ? 14.547 -25.812 32.688 1 75 110 GLU A N 1
ATOM 876 C CA . GLU A 1 110 ? 14.875 -27.125 32.125 1 75 110 GLU A CA 1
ATOM 877 C C . GLU A 1 110 ? 15.414 -27 30.703 1 75 110 GLU A C 1
ATOM 879 O O . GLU A 1 110 ? 15.828 -28 30.109 1 75 110 GLU A O 1
ATOM 884 N N . GLY A 1 111 ? 15.383 -25.812 30.156 1 77.44 111 GLY A N 1
ATOM 885 C CA . GLY A 1 111 ? 15.875 -25.578 28.812 1 77.44 111 GLY A CA 1
ATOM 886 C C . GLY A 1 111 ? 14.789 -25.641 27.75 1 77.44 111 GLY A C 1
ATOM 887 O O . GLY A 1 111 ? 15.07 -25.562 26.562 1 77.44 111 GLY A O 1
ATOM 888 N N . LYS A 1 112 ? 13.672 -25.859 28.188 1 78.38 112 LYS A N 1
ATOM 889 C CA . LYS A 1 112 ? 12.555 -25.891 27.25 1 78.38 112 LYS A CA 1
ATOM 890 C C . LYS A 1 112 ? 12.117 -24.469 26.891 1 78.38 112 LYS A C 1
ATOM 892 O O . LYS A 1 112 ? 12.148 -23.562 27.719 1 78.38 112 LYS A O 1
ATOM 897 N N . LEU A 1 113 ? 11.703 -24.344 25.656 1 78.62 113 LEU A N 1
ATOM 898 C CA . LEU A 1 113 ? 11.352 -23.031 25.156 1 78.62 113 LEU A CA 1
ATOM 899 C C . LEU A 1 113 ? 10.086 -22.516 25.844 1 78.62 113 LEU A C 1
ATOM 901 O O . LEU A 1 113 ? 9.156 -23.281 26.094 1 78.62 113 LEU A O 1
ATOM 905 N N . ILE A 1 114 ? 10.125 -21.219 26.266 1 75.31 114 ILE A N 1
ATOM 906 C CA . ILE A 1 114 ? 8.953 -20.547 26.812 1 75.31 114 ILE A CA 1
ATOM 907 C C . ILE A 1 114 ? 8.461 -19.484 25.844 1 75.31 114 ILE A C 1
ATOM 909 O O . ILE A 1 114 ? 9.188 -19.078 24.938 1 75.31 114 ILE A O 1
ATOM 913 N N . LYS A 1 115 ? 7.285 -19.141 26.094 1 67.69 115 LYS A N 1
ATOM 914 C CA . LYS A 1 115 ? 6.629 -18.219 25.172 1 67.69 115 LYS A CA 1
ATOM 915 C C . LYS A 1 115 ? 7.109 -16.781 25.406 1 67.69 115 LYS A C 1
ATOM 917 O O . LYS A 1 115 ? 6.305 -15.891 25.656 1 67.69 115 LYS A O 1
ATOM 922 N N . THR A 1 116 ? 8.398 -16.562 25.578 1 75.44 116 THR A N 1
ATOM 923 C CA . THR A 1 116 ? 9.016 -15.25 25.625 1 75.44 116 THR A CA 1
ATOM 924 C C . THR A 1 116 ? 10.344 -15.242 24.875 1 75.44 116 THR A C 1
ATOM 926 O O . THR A 1 116 ? 10.836 -16.297 24.469 1 75.44 116 THR A O 1
ATOM 929 N N . PHE A 1 117 ? 10.797 -14.062 24.688 1 80.06 117 PHE A N 1
ATOM 930 C CA . PHE A 1 117 ? 12.008 -13.922 23.891 1 80.06 117 PHE A CA 1
ATOM 931 C C . PHE A 1 117 ? 13.07 -13.156 24.672 1 80.06 117 PHE A C 1
ATOM 933 O O . PHE A 1 117 ? 12.75 -12.375 25.578 1 80.06 117 PHE A O 1
ATOM 940 N N . ALA A 1 118 ? 14.242 -13.516 24.391 1 81.56 118 ALA A N 1
ATOM 941 C CA . ALA A 1 118 ? 15.375 -12.68 24.766 1 81.56 118 ALA A CA 1
ATOM 942 C C . ALA A 1 118 ? 15.953 -11.945 23.562 1 81.56 118 ALA A C 1
ATOM 944 O O . ALA A 1 118 ? 15.969 -12.484 22.453 1 81.56 118 ALA A O 1
ATOM 945 N N . ILE A 1 119 ? 16.266 -10.727 23.75 1 82.69 119 ILE A N 1
ATOM 946 C CA . ILE A 1 119 ? 16.875 -9.953 22.672 1 82.69 119 ILE A CA 1
ATOM 947 C C . ILE A 1 119 ? 18.391 -9.906 22.844 1 82.69 119 ILE A C 1
ATOM 949 O O . ILE A 1 119 ? 18.891 -9.625 23.922 1 82.69 119 ILE A O 1
ATOM 953 N N . LEU A 1 120 ? 18.969 -10.266 21.797 1 83.44 120 LEU A N 1
ATOM 954 C CA . LEU A 1 120 ? 20.438 -10.258 21.781 1 83.44 120 LEU A CA 1
ATOM 955 C C . LEU A 1 120 ? 20.953 -9.203 20.828 1 83.44 120 LEU A C 1
ATOM 957 O O . LEU A 1 120 ? 20.344 -8.93 19.797 1 83.44 120 LEU A O 1
ATOM 961 N N . GLU A 1 121 ? 22.031 -8.57 21.219 1 81.25 121 GLU A N 1
ATOM 962 C CA . GLU A 1 121 ? 22.75 -7.648 20.359 1 81.25 121 GLU A CA 1
ATOM 963 C C . GLU A 1 121 ? 24.094 -8.242 19.922 1 81.25 121 GLU A C 1
ATOM 965 O O . GLU A 1 121 ? 24.859 -8.734 20.766 1 81.25 121 GLU A O 1
ATOM 970 N N . LYS A 1 122 ? 24.281 -8.258 18.672 1 79.38 122 LYS A N 1
ATOM 971 C CA . LYS A 1 122 ? 25.562 -8.688 18.156 1 79.38 122 LYS A CA 1
ATOM 972 C C . LYS A 1 122 ? 26.547 -7.52 18.094 1 79.38 122 LYS A C 1
ATOM 974 O O . LYS A 1 122 ? 26.375 -6.586 17.312 1 79.38 122 LYS A O 1
ATOM 979 N N . LEU A 1 123 ? 27.547 -7.605 18.922 1 76.12 123 LEU A N 1
ATOM 980 C CA . LEU A 1 123 ? 28.562 -6.562 19.016 1 76.12 123 LEU A CA 1
ATOM 981 C C . LEU A 1 123 ? 29.812 -6.945 18.25 1 76.12 123 LEU A C 1
ATOM 983 O O . LEU A 1 123 ? 30.328 -8.062 18.391 1 76.12 123 LEU A O 1
ATOM 987 N N . GLN A 1 124 ? 30.25 -6.109 17.422 1 72.94 124 GLN A N 1
ATOM 988 C CA . GLN A 1 124 ? 31.453 -6.379 16.641 1 72.94 124 GLN A CA 1
ATOM 989 C C . GLN A 1 124 ? 32.688 -5.812 17.344 1 72.94 124 GLN A C 1
ATOM 991 O O . GLN A 1 124 ? 32.688 -4.664 17.781 1 72.94 124 GLN A O 1
ATOM 996 N N . PHE A 1 125 ? 33.719 -6.66 17.5 1 71.44 125 PHE A N 1
ATOM 997 C CA . PHE A 1 125 ? 35.031 -6.289 18.031 1 71.44 125 PHE A CA 1
ATOM 998 C C . PHE A 1 125 ? 36.125 -6.598 17.031 1 71.44 125 PHE A C 1
ATOM 1000 O O . PHE A 1 125 ? 35.969 -7.441 16.141 1 71.44 125 PHE A O 1
ATOM 1007 N N . ASN A 1 126 ? 37.188 -5.875 16.953 1 68.62 126 ASN A N 1
ATOM 1008 C CA . ASN A 1 126 ? 38.312 -6.109 16.062 1 68.62 126 ASN A CA 1
ATOM 1009 C C . ASN A 1 126 ? 39.562 -6.543 16.844 1 68.62 126 ASN A C 1
ATOM 1011 O O . ASN A 1 126 ? 39.844 -6.008 17.922 1 68.62 126 ASN A O 1
ATOM 1015 N N . ASN A 1 127 ? 40.125 -7.551 16.312 1 63.88 127 ASN A N 1
ATOM 1016 C CA . ASN A 1 127 ? 41.406 -7.977 16.859 1 63.88 127 ASN A CA 1
ATOM 1017 C C . ASN A 1 127 ? 42.5 -6.996 16.5 1 63.88 127 ASN A C 1
ATOM 1019 O O . ASN A 1 127 ? 42.375 -6.191 15.578 1 63.88 127 ASN A O 1
ATOM 1023 N N . SER A 1 128 ? 43.562 -7.07 17.188 1 61.03 128 SER A N 1
ATOM 1024 C CA . SER A 1 128 ? 44.75 -6.258 16.922 1 61.03 128 SER A CA 1
ATOM 1025 C C . SER A 1 128 ? 45.219 -6.449 15.484 1 61.03 128 SER A C 1
ATOM 1027 O O . SER A 1 128 ? 45.844 -5.551 14.906 1 61.03 128 SER A O 1
ATOM 1029 N N . ASP A 1 129 ? 44.906 -7.68 14.891 1 58.16 129 ASP A N 1
ATOM 1030 C CA . ASP A 1 129 ? 45.344 -7.953 13.531 1 58.16 129 ASP A CA 1
ATOM 1031 C C . ASP A 1 129 ? 44.281 -7.508 12.516 1 58.16 129 ASP A C 1
ATOM 1033 O O . ASP A 1 129 ? 44.469 -7.688 11.305 1 58.16 129 ASP A O 1
ATOM 1037 N N . GLY A 1 130 ? 43.219 -6.867 12.969 1 61.69 130 GLY A N 1
ATOM 1038 C CA . GLY A 1 130 ? 42.188 -6.32 12.086 1 61.69 130 GLY A CA 1
ATOM 1039 C C . GLY A 1 130 ? 41.062 -7.293 11.805 1 61.69 130 GLY A C 1
ATOM 1040 O O . GLY A 1 130 ? 40.125 -6.969 11.07 1 61.69 130 GLY A O 1
ATOM 1041 N N . THR A 1 131 ? 41.125 -8.477 12.25 1 64.25 131 THR A N 1
ATOM 1042 C CA . THR A 1 131 ? 40.094 -9.469 11.984 1 64.25 131 THR A CA 1
ATOM 1043 C C . THR A 1 131 ? 38.875 -9.234 12.883 1 64.25 131 THR A C 1
ATOM 1045 O O . THR A 1 131 ? 39 -9.156 14.109 1 64.25 131 THR A O 1
ATOM 1048 N N . PRO A 1 132 ? 37.75 -9.086 12.289 1 67.44 132 PRO A N 1
ATOM 1049 C CA . PRO A 1 132 ? 36.562 -8.812 13.094 1 67.44 132 PRO A CA 1
ATOM 1050 C C . PRO A 1 132 ? 36.031 -10.055 13.789 1 67.44 132 PRO A C 1
ATOM 1052 O O . PRO A 1 132 ? 36.156 -11.164 13.258 1 67.44 132 PRO A O 1
ATOM 1055 N N . PHE A 1 133 ? 35.688 -9.938 15.109 1 73.81 133 PHE A N 1
ATOM 1056 C CA . PHE A 1 133 ? 34.938 -10.984 15.781 1 73.81 133 PHE A CA 1
ATOM 1057 C C . PHE A 1 133 ? 33.719 -10.383 16.484 1 73.81 133 PHE A C 1
ATOM 1059 O O . PHE A 1 133 ? 33.625 -9.172 16.688 1 73.81 133 PHE A O 1
ATOM 1066 N N . HIS A 1 134 ? 32.75 -11.25 16.719 1 77.56 134 HIS A N 1
ATOM 1067 C CA . HIS A 1 134 ? 31.484 -10.766 17.281 1 77.56 134 HIS A CA 1
ATOM 1068 C C . HIS A 1 134 ? 31.203 -11.406 18.641 1 77.56 134 HIS A C 1
ATOM 1070 O O . HIS A 1 134 ? 31.594 -12.555 18.875 1 77.56 134 HIS A O 1
ATOM 1076 N N . LEU A 1 135 ? 30.703 -10.602 19.484 1 78.81 135 LEU A N 1
ATOM 1077 C CA . LEU A 1 135 ? 30.156 -11.078 20.766 1 78.81 135 LEU A CA 1
ATOM 1078 C C . LEU A 1 135 ? 28.672 -10.75 20.875 1 78.81 135 LEU A C 1
ATOM 1080 O O . LEU A 1 135 ? 28.203 -9.766 20.297 1 78.81 135 LEU A O 1
ATOM 1084 N N . PHE A 1 136 ? 28 -11.57 21.547 1 83.19 136 PHE A N 1
ATOM 1085 C CA . PHE A 1 136 ? 26.578 -11.359 21.75 1 83.19 136 PHE A CA 1
ATOM 1086 C C . PHE A 1 136 ? 26.312 -10.781 23.141 1 83.19 136 PHE A C 1
ATOM 1088 O O . PHE A 1 136 ? 26.875 -11.258 24.141 1 83.19 136 PHE A O 1
ATOM 1095 N N . ALA A 1 137 ? 25.578 -9.734 23.188 1 82.5 137 ALA A N 1
ATOM 1096 C CA . ALA A 1 137 ? 25.078 -9.164 24.438 1 82.5 137 ALA A CA 1
ATOM 1097 C C . ALA A 1 137 ? 23.578 -9.352 24.562 1 82.5 137 ALA A C 1
ATOM 1099 O O . ALA A 1 137 ? 22.812 -8.945 23.688 1 82.5 137 ALA A O 1
ATOM 1100 N N . CYS A 1 138 ? 23.234 -10 25.578 1 82.69 138 CYS A N 1
ATOM 1101 C CA . CYS A 1 138 ? 21.828 -10.312 25.812 1 82.69 138 CYS A CA 1
ATOM 1102 C C . CYS A 1 138 ? 21.172 -9.266 26.703 1 82.69 138 CYS A C 1
ATOM 1104 O O . CYS A 1 138 ? 21.766 -8.812 27.688 1 82.69 138 CYS A O 1
ATOM 1106 N N . MET A 1 139 ? 19.984 -8.898 26.484 1 77.69 139 MET A N 1
ATOM 1107 C CA . MET A 1 139 ? 19.266 -7.883 27.234 1 77.69 139 MET A CA 1
ATOM 1108 C C . MET A 1 139 ? 18.5 -8.508 28.406 1 77.69 139 MET A C 1
ATOM 1110 O O . MET A 1 139 ? 17.75 -7.82 29.094 1 77.69 139 MET A O 1
ATOM 1114 N N . CYS A 1 140 ? 18.734 -9.773 28.562 1 75.81 140 CYS A N 1
ATOM 1115 C CA . CYS A 1 140 ? 18.078 -10.43 29.688 1 75.81 140 CYS A CA 1
ATOM 1116 C C . CYS A 1 140 ? 18.734 -10.039 31 1 75.81 140 CYS A C 1
ATOM 1118 O O . CYS A 1 140 ? 19.781 -9.375 31.016 1 75.81 140 CYS A O 1
ATOM 1120 N N . THR A 1 141 ? 18.094 -10.305 32.094 1 72 141 THR A N 1
ATOM 1121 C CA . THR A 1 141 ? 18.562 -9.953 33.438 1 72 141 THR A CA 1
ATOM 1122 C C . THR A 1 141 ? 19.953 -10.531 33.688 1 72 141 THR A C 1
ATOM 1124 O O . THR A 1 141 ? 20.812 -9.859 34.25 1 72 141 THR A O 1
ATOM 1127 N N . ASP A 1 142 ? 20.172 -11.766 33.25 1 75 142 ASP A N 1
ATOM 1128 C CA . ASP A 1 142 ? 21.453 -12.438 33.5 1 75 142 ASP A CA 1
ATOM 1129 C C . ASP A 1 142 ? 22.562 -11.844 32.656 1 75 142 ASP A C 1
ATOM 1131 O O . ASP A 1 142 ? 23.734 -11.961 33 1 75 142 ASP A O 1
ATOM 1135 N N . GLY A 1 143 ? 22.141 -11.219 31.609 1 76.94 143 GLY A N 1
ATOM 1136 C CA . GLY A 1 143 ? 23.141 -10.688 30.688 1 76.94 143 GLY A CA 1
ATOM 1137 C C . GLY A 1 143 ? 23.391 -9.203 30.875 1 76.94 143 GLY A C 1
ATOM 1138 O O . GLY A 1 143 ? 24.188 -8.609 30.156 1 76.94 143 GLY A O 1
ATOM 1139 N N . THR A 1 144 ? 22.781 -8.602 31.797 1 74.38 144 THR A N 1
ATOM 1140 C CA . THR A 1 144 ? 22.797 -7.152 31.953 1 74.38 144 THR A CA 1
ATOM 1141 C C . THR A 1 144 ? 24.219 -6.672 32.25 1 74.38 144 THR A C 1
ATOM 1143 O O . THR A 1 144 ? 24.688 -5.699 31.672 1 74.38 144 THR A O 1
ATOM 1146 N N . LEU A 1 145 ? 24.828 -7.297 33.188 1 69.44 145 LEU A N 1
ATOM 1147 C CA . LEU A 1 145 ? 26.156 -6.871 33.625 1 69.44 145 LEU A CA 1
ATOM 1148 C C . LEU A 1 145 ? 27.156 -6.969 32.469 1 69.44 145 LEU A C 1
ATOM 1150 O O . LEU A 1 145 ? 27.953 -6.055 32.25 1 69.44 145 LEU A O 1
ATOM 1154 N N . GLN A 1 146 ? 27.031 -8.094 31.844 1 77.25 146 GLN A N 1
ATOM 1155 C CA . GLN A 1 146 ? 27.953 -8.258 30.734 1 77.25 146 GLN A CA 1
ATOM 1156 C C . GLN A 1 146 ? 27.656 -7.246 29.625 1 77.25 146 GLN A C 1
ATOM 1158 O O . GLN A 1 146 ? 28.594 -6.684 29.031 1 77.25 146 GLN A O 1
ATOM 1163 N N . ARG A 1 147 ? 26.469 -6.98 29.375 1 77.12 147 ARG A N 1
ATOM 1164 C CA . ARG A 1 147 ? 26.062 -6.031 28.344 1 77.12 147 ARG A CA 1
ATOM 1165 C C . ARG A 1 147 ? 26.609 -4.637 28.641 1 77.12 147 ARG A C 1
ATOM 1167 O O . ARG A 1 147 ? 27.156 -3.977 27.75 1 77.12 147 ARG A O 1
ATOM 1174 N N . GLU A 1 148 ? 26.453 -4.27 29.797 1 68.81 148 GLU A N 1
ATOM 1175 C CA . GLU A 1 148 ? 26.938 -2.947 30.188 1 68.81 148 GLU A CA 1
ATOM 1176 C C . GLU A 1 148 ? 28.453 -2.846 30.062 1 68.81 148 GLU A C 1
ATOM 1178 O O . GLU A 1 148 ? 28.969 -1.821 29.609 1 68.81 148 GLU A O 1
ATOM 1183 N N . ARG A 1 149 ? 29.047 -3.914 30.453 1 69.5 149 ARG A N 1
ATOM 1184 C CA . ARG A 1 149 ? 30.5 -3.945 30.359 1 69.5 149 ARG A CA 1
ATOM 1185 C C . ARG A 1 149 ? 30.953 -3.896 28.891 1 69.5 149 ARG A C 1
ATOM 1187 O O . ARG A 1 149 ? 31.859 -3.135 28.547 1 69.5 149 ARG A O 1
ATOM 1194 N N . LEU A 1 150 ? 30.266 -4.699 28.109 1 74.06 150 LEU A N 1
ATOM 1195 C CA . LEU A 1 150 ? 30.672 -4.809 26.719 1 74.06 150 LEU A CA 1
ATOM 1196 C C . LEU A 1 150 ? 30.406 -3.512 25.969 1 74.06 150 LEU A C 1
ATOM 1198 O O . LEU A 1 150 ? 31.141 -3.152 25.047 1 74.06 150 LEU A O 1
ATOM 1202 N N . ARG A 1 151 ? 29.375 -2.881 26.344 1 63.06 151 ARG A N 1
ATOM 1203 C CA . ARG A 1 151 ? 29 -1.642 25.672 1 63.06 151 ARG A CA 1
ATOM 1204 C C . ARG A 1 151 ? 29.984 -0.525 25.984 1 63.06 151 ARG A C 1
ATOM 1206 O O . ARG A 1 151 ? 30.188 0.384 25.188 1 63.06 151 ARG A O 1
ATOM 1213 N N . LEU A 1 152 ? 30.625 -0.678 27.141 1 57.81 152 LEU A N 1
ATOM 1214 C CA . LEU A 1 152 ? 31.578 0.331 27.594 1 57.81 152 LEU A CA 1
ATOM 1215 C C . LEU A 1 152 ? 32.969 0.06 27.031 1 57.81 152 LEU A C 1
ATOM 1217 O O . LEU A 1 152 ? 33.844 0.929 27.078 1 57.81 152 LEU A O 1
ATOM 1221 N N . LEU A 1 153 ? 33.188 -1.231 26.688 1 59.41 153 LEU A N 1
ATOM 1222 C CA . LEU A 1 153 ? 34.531 -1.601 26.25 1 59.41 153 LEU A CA 1
ATOM 1223 C C . LEU A 1 153 ? 34.812 -1.063 24.844 1 59.41 153 LEU A C 1
ATOM 1225 O O . LEU A 1 153 ? 33.906 -0.986 24.016 1 59.41 153 LEU A O 1
ATOM 1229 N N . ASN A 1 154 ? 36.094 -0.738 24.734 1 52.78 154 ASN A N 1
ATOM 1230 C CA . ASN A 1 154 ? 36.625 -0.339 23.438 1 52.78 154 ASN A CA 1
ATOM 1231 C C . ASN A 1 154 ? 36.656 -1.512 22.453 1 52.78 154 ASN A C 1
ATOM 1233 O O . ASN A 1 154 ? 36.875 -2.654 22.859 1 52.78 154 ASN A O 1
ATOM 1237 N N . ARG A 1 155 ? 36.094 -1.483 21.172 1 59.34 155 ARG A N 1
ATOM 1238 C CA . ARG A 1 155 ? 35.844 -2.539 20.188 1 59.34 155 ARG A CA 1
ATOM 1239 C C . ARG A 1 155 ? 37.156 -3.137 19.703 1 59.34 155 ARG A C 1
ATOM 1241 O O . ARG A 1 155 ? 37.188 -3.936 18.766 1 59.34 155 ARG A O 1
ATOM 1248 N N . GLU A 1 156 ? 38.406 -2.658 20.219 1 56.88 156 GLU A N 1
ATOM 1249 C CA . GLU A 1 156 ? 39.656 -3.307 19.922 1 56.88 156 GLU A CA 1
ATOM 1250 C C . GLU A 1 156 ? 40.219 -4.004 21.156 1 56.88 156 GLU A C 1
ATOM 1252 O O . GLU A 1 156 ? 40.375 -3.385 22.219 1 56.88 156 GLU A O 1
ATOM 1257 N N . VAL A 1 157 ? 40.375 -5.301 21.094 1 59.28 157 VAL A N 1
ATOM 1258 C CA . VAL A 1 157 ? 40.844 -6.094 22.234 1 59.28 157 VAL A CA 1
ATOM 1259 C C . VAL A 1 157 ? 42.219 -6.668 21.953 1 59.28 157 VAL A C 1
ATOM 1261 O O . VAL A 1 157 ? 42.469 -7.188 20.859 1 59.28 157 VAL A O 1
ATOM 1264 N N . LYS A 1 158 ? 43.281 -6.371 22.625 1 57.56 158 LYS A N 1
ATOM 1265 C CA . LYS A 1 158 ? 44.656 -6.824 22.469 1 57.56 158 LYS A CA 1
ATOM 1266 C C . LYS A 1 158 ? 44.75 -8.352 22.516 1 57.56 158 LYS A C 1
ATOM 1268 O O . LYS A 1 158 ? 45.469 -8.961 21.719 1 57.56 158 LYS A O 1
ATOM 1273 N N . ASN A 1 159 ? 44.562 -9.086 23.594 1 56.16 159 ASN A N 1
ATOM 1274 C CA . ASN A 1 159 ? 44.656 -10.531 23.734 1 56.16 159 ASN A CA 1
ATOM 1275 C C . ASN A 1 159 ? 43.312 -11.211 23.484 1 56.16 159 ASN A C 1
ATOM 1277 O O . ASN A 1 159 ? 42.562 -11.461 24.422 1 56.16 159 ASN A O 1
ATOM 1281 N N . LEU A 1 160 ? 43.188 -11.625 22.219 1 58.25 160 LEU A N 1
ATOM 1282 C CA . LEU A 1 160 ? 41.906 -11.992 21.625 1 58.25 160 LEU A CA 1
ATOM 1283 C C . LEU A 1 160 ? 41.312 -13.242 22.281 1 58.25 160 LEU A C 1
ATOM 1285 O O . LEU A 1 160 ? 40.156 -13.266 22.641 1 58.25 160 LEU A O 1
ATOM 1289 N N . GLN A 1 161 ? 42.062 -14.148 22.188 1 59.56 161 GLN A N 1
ATOM 1290 C CA . GLN A 1 161 ? 41.594 -15.477 22.562 1 59.56 161 GLN A CA 1
ATOM 1291 C C . GLN A 1 161 ? 41.156 -15.516 24.016 1 59.56 161 GLN A C 1
ATOM 1293 O O . GLN A 1 161 ? 40.125 -16.109 24.344 1 59.56 161 GLN A O 1
ATOM 1298 N N . SER A 1 162 ? 41.969 -14.758 24.703 1 64.69 162 SER A N 1
ATOM 1299 C CA . SER A 1 162 ? 41.656 -14.789 26.125 1 64.69 162 SER A CA 1
ATOM 1300 C C . SER A 1 162 ? 40.406 -13.93 26.438 1 64.69 162 SER A C 1
ATOM 1302 O O . SER A 1 162 ? 39.562 -14.336 27.219 1 64.69 162 SER A O 1
ATOM 1304 N N . PHE A 1 163 ? 40.312 -12.875 25.719 1 74 163 PHE A N 1
ATOM 1305 C CA . PHE A 1 163 ? 39.188 -11.984 25.953 1 74 163 PHE A CA 1
ATOM 1306 C C . PHE A 1 163 ? 37.875 -12.617 25.469 1 74 163 PHE A C 1
ATOM 1308 O O . PHE A 1 163 ? 36.875 -12.609 26.172 1 74 163 PHE A O 1
ATOM 1315 N N . GLN A 1 164 ? 37.969 -13.062 24.328 1 73.5 164 GLN A N 1
ATOM 1316 C CA . GLN A 1 164 ? 36.781 -13.703 23.766 1 73.5 164 GLN A CA 1
ATOM 1317 C C . GLN A 1 164 ? 36.344 -14.898 24.625 1 73.5 164 GLN A C 1
ATOM 1319 O O . GLN A 1 164 ? 35.156 -15.062 24.891 1 73.5 164 GLN A O 1
ATOM 1324 N N . HIS A 1 165 ? 37.344 -15.578 24.891 1 71.44 165 HIS A N 1
ATOM 1325 C CA . HIS A 1 165 ? 37.031 -16.734 25.719 1 71.44 165 HIS A CA 1
ATOM 1326 C C . HIS A 1 165 ? 36.469 -16.312 27.078 1 71.44 165 HIS A C 1
ATOM 1328 O O . HIS A 1 165 ? 35.531 -16.922 27.578 1 71.44 165 HIS A O 1
ATOM 1334 N N . ASP A 1 166 ? 37.031 -15.273 27.656 1 73.25 166 ASP A N 1
ATOM 1335 C CA . ASP A 1 166 ? 36.594 -14.789 28.953 1 73.25 166 ASP A CA 1
ATOM 1336 C C . ASP A 1 166 ? 35.156 -14.234 28.875 1 73.25 166 ASP A C 1
ATOM 1338 O O . ASP A 1 166 ? 34.344 -14.492 29.75 1 73.25 166 ASP A O 1
ATOM 1342 N N . GLU A 1 167 ? 34.938 -13.594 27.797 1 77.31 167 GLU A N 1
ATOM 1343 C CA . GLU A 1 167 ? 33.594 -13.008 27.672 1 77.31 167 GLU A CA 1
ATOM 1344 C C . GLU A 1 167 ? 32.562 -14.07 27.312 1 77.31 167 GLU A C 1
ATOM 1346 O O . GLU A 1 167 ? 31.438 -14.039 27.797 1 77.31 167 GLU A O 1
ATOM 1351 N N . GLU A 1 168 ? 32.969 -14.938 26.531 1 78.5 168 GLU A N 1
ATOM 1352 C CA . GLU A 1 168 ? 32.062 -16.016 26.172 1 78.5 168 GLU A CA 1
ATOM 1353 C C . GLU A 1 168 ? 31.75 -16.906 27.359 1 78.5 168 GLU A C 1
ATOM 1355 O O . GLU A 1 168 ? 30.672 -17.5 27.438 1 78.5 168 GLU A O 1
ATOM 1360 N N . SER A 1 169 ? 32.719 -16.891 28.219 1 73.56 169 SER A N 1
ATOM 1361 C CA . SER A 1 169 ? 32.5 -17.688 29.422 1 73.56 169 SER A CA 1
ATOM 1362 C C . SER A 1 169 ? 31.5 -17.031 30.359 1 73.56 169 SER A C 1
ATOM 1364 O O . SER A 1 169 ? 30.906 -17.688 31.219 1 73.56 169 SER A O 1
ATOM 1366 N N . GLN A 1 170 ? 31.188 -15.766 30.125 1 76.31 170 GLN A N 1
ATOM 1367 C CA . GLN A 1 170 ? 30.25 -15.031 30.969 1 76.31 170 GLN A CA 1
ATOM 1368 C C . GLN A 1 170 ? 28.906 -14.867 30.281 1 76.31 170 GLN A C 1
ATOM 1370 O O . GLN A 1 170 ? 28.031 -14.148 30.781 1 76.31 170 GLN A O 1
ATOM 1375 N N . TYR A 1 171 ? 28.75 -15.555 29.297 1 84.88 171 TYR A N 1
ATOM 1376 C CA . TYR A 1 171 ? 27.5 -15.469 28.547 1 84.88 171 TYR A CA 1
ATOM 1377 C C . TYR A 1 171 ? 26.328 -16 29.375 1 84.88 171 TYR A C 1
ATOM 1379 O O . TYR A 1 171 ? 26.469 -17 30.094 1 84.88 171 TYR A O 1
ATOM 1387 N N . CYS A 1 172 ? 25.25 -15.281 29.25 1 84.44 172 CYS A N 1
ATOM 1388 C CA . CYS A 1 172 ? 24.016 -15.914 29.703 1 84.44 172 CYS A CA 1
ATOM 1389 C C . CYS A 1 172 ? 23.609 -17.047 28.75 1 84.44 172 CYS A C 1
ATOM 1391 O O . CYS A 1 172 ? 24.219 -17.234 27.703 1 84.44 172 CYS A O 1
ATOM 1393 N N . ILE A 1 173 ? 22.641 -17.734 29.094 1 86 173 ILE A N 1
ATOM 1394 C CA . ILE A 1 173 ? 22.25 -18.906 28.312 1 86 173 ILE A CA 1
ATOM 1395 C C . ILE A 1 173 ? 21.812 -18.484 26.922 1 86 173 ILE A C 1
ATOM 1397 O O . ILE A 1 173 ? 22.016 -19.219 25.953 1 86 173 ILE A O 1
ATOM 1401 N N . HIS A 1 174 ? 21.266 -17.375 26.797 1 86.94 174 HIS A N 1
ATOM 1402 C CA . HIS A 1 174 ? 20.797 -16.906 25.5 1 86.94 174 HIS A CA 1
ATOM 1403 C C . HIS A 1 174 ? 21.953 -16.562 24.594 1 86.94 174 HIS A C 1
ATOM 1405 O O . HIS A 1 174 ? 21.969 -16.953 23.422 1 86.94 174 HIS A O 1
ATOM 1411 N N . ALA A 1 175 ? 22.906 -15.82 25.141 1 86.5 175 ALA A N 1
ATOM 1412 C CA . ALA A 1 175 ? 24.078 -15.453 24.359 1 86.5 175 ALA A CA 1
ATOM 1413 C C . ALA A 1 175 ? 24.891 -16.688 23.969 1 86.5 175 ALA A C 1
ATOM 1415 O O . ALA A 1 175 ? 25.406 -16.766 22.859 1 86.5 175 ALA A O 1
ATOM 1416 N N . ALA A 1 176 ? 24.922 -17.578 24.859 1 84.44 176 ALA A N 1
ATOM 1417 C CA . ALA A 1 176 ? 25.641 -18.812 24.562 1 84.44 176 ALA A CA 1
ATOM 1418 C C . ALA A 1 176 ? 24.969 -19.578 23.438 1 84.44 176 ALA A C 1
ATOM 1420 O O . ALA A 1 176 ? 25.641 -20.109 22.547 1 84.44 176 ALA A O 1
ATOM 1421 N N . ALA A 1 177 ? 23.703 -19.578 23.531 1 85.5 177 ALA A N 1
ATOM 1422 C CA . ALA A 1 177 ? 22.953 -20.281 22.484 1 85.5 177 ALA A CA 1
ATOM 1423 C C . ALA A 1 177 ? 23.141 -19.594 21.125 1 85.5 177 ALA A C 1
ATOM 1425 O O . ALA A 1 177 ? 23.328 -20.25 20.109 1 85.5 177 ALA A O 1
ATOM 1426 N N . ALA A 1 178 ? 23.094 -18.328 21.172 1 84.38 178 ALA A N 1
ATOM 1427 C CA . ALA A 1 178 ? 23.266 -17.578 19.938 1 84.38 178 ALA A CA 1
ATOM 1428 C C . ALA A 1 178 ? 24.625 -17.828 19.312 1 84.38 178 ALA A C 1
ATOM 1430 O O . ALA A 1 178 ? 24.75 -17.969 18.094 1 84.38 178 ALA A O 1
ATOM 1431 N N . ASN A 1 179 ? 25.562 -17.938 20.125 1 81.12 179 ASN A N 1
ATOM 1432 C CA . ASN A 1 179 ? 26.922 -18.203 19.672 1 81.12 179 ASN A CA 1
ATOM 1433 C C . ASN A 1 179 ? 27.047 -19.609 19.078 1 81.12 179 ASN A C 1
ATOM 1435 O O . ASN A 1 179 ? 27.703 -19.797 18.047 1 81.12 179 ASN A O 1
ATOM 1439 N N . ALA A 1 180 ? 26.359 -20.453 19.688 1 79.75 180 ALA A N 1
ATOM 1440 C CA . ALA A 1 180 ? 26.438 -21.844 19.234 1 79.75 180 ALA A CA 1
ATOM 1441 C C . ALA A 1 180 ? 25.734 -22.016 17.906 1 79.75 180 ALA A C 1
ATOM 1443 O O . ALA A 1 180 ? 26.203 -22.766 17.047 1 79.75 180 ALA A O 1
ATOM 1444 N N . ILE A 1 181 ? 24.594 -21.359 17.781 1 75.69 181 ILE A N 1
ATOM 1445 C CA . ILE A 1 181 ? 23.797 -21.469 16.562 1 75.69 181 ILE A CA 1
ATOM 1446 C C . ILE A 1 181 ? 24.453 -20.656 15.438 1 75.69 181 ILE A C 1
ATOM 1448 O O . ILE A 1 181 ? 24.25 -20.953 14.258 1 75.69 181 ILE A O 1
ATOM 1452 N N . GLY A 1 182 ? 25.375 -19.844 15.758 1 67.56 182 GLY A N 1
ATOM 1453 C CA . GLY A 1 182 ? 25.953 -18.938 14.781 1 67.56 182 GLY A CA 1
ATOM 1454 C C . GLY A 1 182 ? 24.953 -17.922 14.25 1 67.56 182 GLY A C 1
ATOM 1455 O O . GLY A 1 182 ? 24.812 -17.75 13.039 1 67.56 182 GLY A O 1
ATOM 1456 N N . LEU A 1 183 ? 24.234 -17.344 15.117 1 63.28 183 LEU A N 1
ATOM 1457 C CA . LEU A 1 183 ? 23.219 -16.375 14.75 1 63.28 183 LEU A CA 1
ATOM 1458 C C . LEU A 1 183 ? 23.828 -15.18 14.023 1 63.28 183 LEU A C 1
ATOM 1460 O O . LEU A 1 183 ? 24.797 -14.594 14.5 1 63.28 183 LEU A O 1
ATOM 1464 N N . GLY A 1 184 ? 23.328 -14.797 12.852 1 53.47 184 GLY A N 1
ATOM 1465 C CA . GLY A 1 184 ? 23.766 -13.648 12.086 1 53.47 184 GLY A CA 1
ATOM 1466 C C . GLY A 1 184 ? 24.859 -13.984 11.086 1 53.47 184 GLY A C 1
ATOM 1467 O O . GLY A 1 184 ? 25.422 -13.086 10.445 1 53.47 184 GLY A O 1
ATOM 1468 N N . ASP A 1 185 ? 25.516 -15.102 11.125 1 47 185 ASP A N 1
ATOM 1469 C CA . ASP A 1 185 ? 26.562 -15.406 10.148 1 47 185 ASP A CA 1
ATOM 1470 C C . ASP A 1 185 ? 26.047 -15.297 8.719 1 47 185 ASP A C 1
ATOM 1472 O O . ASP A 1 185 ? 26.781 -15.531 7.766 1 47 185 ASP A O 1
ATOM 1476 N N . THR A 1 186 ? 24.875 -15.641 8.531 1 36.16 186 THR A N 1
ATOM 1477 C CA . THR A 1 186 ? 24.531 -15.367 7.137 1 36.16 186 THR A CA 1
ATOM 1478 C C . THR A 1 186 ? 24.688 -13.883 6.82 1 36.16 186 THR A C 1
ATOM 1480 O O . THR A 1 186 ? 24.359 -13.031 7.645 1 36.16 186 THR A O 1
ATOM 1483 N N . LEU A 1 187 ? 25.594 -13.672 5.891 1 31.5 187 LEU A N 1
ATOM 1484 C CA . LEU A 1 187 ? 25.953 -12.344 5.418 1 31.5 187 LEU A CA 1
ATOM 1485 C C . LEU A 1 187 ? 24.719 -11.445 5.305 1 31.5 187 LEU A C 1
ATOM 1487 O O . LEU A 1 187 ? 23.875 -11.656 4.434 1 31.5 187 LEU A O 1
ATOM 1491 N N . ILE A 1 188 ? 24.047 -11.359 6.312 1 32.28 188 ILE A N 1
ATOM 1492 C CA . ILE A 1 188 ? 22.906 -10.461 6.188 1 32.28 188 ILE A CA 1
ATOM 1493 C C . ILE A 1 188 ? 23.375 -9.109 5.648 1 32.28 188 ILE A C 1
ATOM 1495 O O . ILE A 1 188 ? 24.266 -8.477 6.223 1 32.28 188 ILE A O 1
ATOM 1499 N N . ASP A 1 189 ? 23.328 -9.07 4.457 1 29.06 189 ASP A N 1
ATOM 1500 C CA . ASP A 1 189 ? 23.656 -7.77 3.883 1 29.06 189 ASP A CA 1
ATOM 1501 C C . ASP A 1 189 ? 23.094 -6.633 4.73 1 29.06 189 ASP A C 1
ATOM 1503 O O . ASP A 1 189 ? 21.891 -6.566 4.961 1 29.06 189 ASP A O 1
ATOM 1507 N N . LEU A 1 190 ? 23.766 -6.312 5.781 1 29.88 190 LEU A N 1
ATOM 1508 C CA . LEU A 1 190 ? 23.625 -5.301 6.824 1 29.88 190 LEU A CA 1
ATOM 1509 C C . LEU A 1 190 ? 22.969 -4.043 6.27 1 29.88 190 LEU A C 1
ATOM 1511 O O . LEU A 1 190 ? 22.875 -3.031 6.969 1 29.88 190 LEU A O 1
ATOM 1515 N N . ASP A 1 191 ? 22.812 -4.059 5.09 1 29.73 191 ASP A N 1
ATOM 1516 C CA . ASP A 1 191 ? 22.594 -2.74 4.496 1 29.73 191 ASP A CA 1
ATOM 1517 C C . ASP A 1 191 ? 21.297 -2.117 5 1 29.73 191 ASP A C 1
ATOM 1519 O O . ASP A 1 191 ? 21.078 -0.914 4.844 1 29.73 191 ASP A O 1
ATOM 1523 N N . ASN A 1 192 ? 20.172 -2.928 5.219 1 28.97 192 ASN A N 1
ATOM 1524 C CA . ASN A 1 192 ? 18.906 -2.232 5.418 1 28.97 192 ASN A CA 1
ATOM 1525 C C . ASN A 1 192 ? 18.578 -2.078 6.898 1 28.97 192 ASN A C 1
ATOM 1527 O O . ASN A 1 192 ? 17.953 -2.955 7.492 1 28.97 192 ASN A O 1
ATOM 1531 N N . ILE A 1 193 ? 19.453 -1.636 7.688 1 32.75 193 ILE A N 1
ATOM 1532 C CA . ILE A 1 193 ? 19.156 -1.358 9.086 1 32.75 193 ILE A CA 1
ATOM 1533 C C . ILE A 1 193 ? 17.922 -0.462 9.188 1 32.75 193 ILE A C 1
ATOM 1535 O O . ILE A 1 193 ? 17.922 0.658 8.672 1 32.75 193 ILE A O 1
ATOM 1539 N N . VAL A 1 194 ? 16.75 -0.897 9.375 1 34.03 194 VAL A N 1
ATOM 1540 C CA . VAL A 1 194 ? 15.453 -0.233 9.477 1 34.03 194 VAL A CA 1
ATOM 1541 C C . VAL A 1 194 ? 15.391 0.607 10.75 1 34.03 194 VAL A C 1
ATOM 1543 O O . VAL A 1 194 ? 15.484 0.072 11.859 1 34.03 194 VAL A O 1
ATOM 1546 N N . GLU A 1 195 ? 16.156 1.701 10.891 1 37.94 195 GLU A N 1
ATOM 1547 C CA . GLU A 1 195 ? 16.359 2.699 11.938 1 37.94 195 GLU A CA 1
ATOM 1548 C C . GLU A 1 195 ? 15.031 3.121 12.562 1 37.94 195 GLU A C 1
ATOM 1550 O O . GLU A 1 195 ? 15.016 3.871 13.539 1 37.94 195 GLU A O 1
ATOM 1555 N N . ASP A 1 196 ? 13.883 2.912 12 1 40.78 196 ASP A N 1
ATOM 1556 C CA . ASP A 1 196 ? 12.578 3.375 12.453 1 40.78 196 ASP A CA 1
ATOM 1557 C C . ASP A 1 196 ? 12.078 2.551 13.633 1 40.78 196 ASP A C 1
ATOM 1559 O O . ASP A 1 196 ? 12.594 1.462 13.898 1 40.78 196 ASP A O 1
ATOM 1563 N N . ILE A 1 197 ? 11.406 3.23 14.562 1 45.47 197 ILE A N 1
ATOM 1564 C CA . ILE A 1 197 ? 10.633 2.436 15.508 1 45.47 197 ILE A CA 1
ATOM 1565 C C . ILE A 1 197 ? 10.219 1.116 14.859 1 45.47 197 ILE A C 1
ATOM 1567 O O . ILE A 1 197 ? 9.562 1.108 13.812 1 45.47 197 ILE A O 1
ATOM 1571 N N . THR A 1 198 ? 11.188 0.264 15.281 1 57.62 198 THR A N 1
ATOM 1572 C CA . THR A 1 198 ? 10.898 -1.05 14.711 1 57.62 198 THR A CA 1
ATOM 1573 C C . THR A 1 198 ? 10.195 -1.937 15.734 1 57.62 198 THR A C 1
ATOM 1575 O O . THR A 1 198 ? 10.625 -2.039 16.891 1 57.62 198 THR A O 1
ATOM 1578 N N . VAL A 1 199 ? 9.07 -2.018 15.562 1 59.66 199 VAL A N 1
ATOM 1579 C CA . VAL A 1 199 ? 8.328 -3.016 16.328 1 59.66 199 VAL A CA 1
ATOM 1580 C C . VAL A 1 199 ? 8.453 -4.379 15.648 1 59.66 199 VAL A C 1
ATOM 1582 O O . VAL A 1 199 ? 8.148 -4.52 14.461 1 59.66 199 VAL A O 1
ATOM 1585 N N . ASP A 1 200 ? 9.203 -5.137 16.406 1 62.31 200 ASP A N 1
ATOM 1586 C CA . ASP A 1 200 ? 9.297 -6.52 15.953 1 62.31 200 ASP A CA 1
ATOM 1587 C C . ASP A 1 200 ? 8.328 -7.414 16.734 1 62.31 200 ASP A C 1
ATOM 1589 O O . ASP A 1 200 ? 8.484 -7.609 17.938 1 62.31 200 ASP A O 1
ATOM 1593 N N . GLN A 1 201 ? 7.27 -7.598 16.156 1 59 201 GLN A N 1
ATOM 1594 C CA . GLN A 1 201 ? 6.367 -8.531 16.828 1 59 201 GLN A CA 1
ATOM 1595 C C . GLN A 1 201 ? 6.98 -9.922 16.906 1 59 201 GLN A C 1
ATOM 1597 O O . GLN A 1 201 ? 7.164 -10.586 15.883 1 59 201 GLN A O 1
ATOM 1602 N N . LEU A 1 202 ? 7.355 -10.289 18.062 1 63.66 202 LEU A N 1
ATOM 1603 C CA . LEU A 1 202 ? 8.07 -11.539 18.297 1 63.66 202 LEU A CA 1
ATOM 1604 C C . LEU A 1 202 ? 7.094 -12.695 18.516 1 63.66 202 LEU A C 1
ATOM 1606 O O . LEU A 1 202 ? 7.398 -13.844 18.188 1 63.66 202 LEU A O 1
ATOM 1610 N N . SER A 1 203 ? 5.984 -12.328 19.312 1 57 203 SER A N 1
ATOM 1611 C CA . SER A 1 203 ? 4.926 -13.289 19.594 1 57 203 SER A CA 1
ATOM 1612 C C . SER A 1 203 ? 3.561 -12.617 19.641 1 57 203 SER A C 1
ATOM 1614 O O . SER A 1 203 ? 3.447 -11.461 20.047 1 57 203 SER A O 1
ATOM 1616 N N . LEU A 1 204 ? 2.619 -13.195 19.125 1 53.53 204 LEU A N 1
ATOM 1617 C CA . LEU A 1 204 ? 1.269 -12.656 19.219 1 53.53 204 LEU A CA 1
ATOM 1618 C C . LEU A 1 204 ? 0.553 -13.18 20.453 1 53.53 204 LEU A C 1
ATOM 1620 O O . LEU A 1 204 ? -0.287 -12.484 21.031 1 53.53 204 LEU A O 1
ATOM 1624 N N . ASN A 1 205 ? 0.717 -14.539 20.781 1 48.12 205 ASN A N 1
ATOM 1625 C CA . ASN A 1 205 ? 0.098 -15.164 21.953 1 48.12 205 ASN A CA 1
ATOM 1626 C C . ASN A 1 205 ? 1.116 -15.953 22.766 1 48.12 205 ASN A C 1
ATOM 1628 O O . ASN A 1 205 ? 1.501 -17.062 22.391 1 48.12 205 ASN A O 1
ATOM 1632 N N . PRO A 1 206 ? 1.601 -15.492 23.875 1 58.53 206 PRO A N 1
ATOM 1633 C CA . PRO A 1 206 ? 1.343 -14.141 24.359 1 58.53 206 PRO A CA 1
ATOM 1634 C C . PRO A 1 206 ? 1.978 -13.062 23.484 1 58.53 206 PRO A C 1
ATOM 1636 O O . PRO A 1 206 ? 2.953 -13.336 22.781 1 58.53 206 PRO A O 1
ATOM 1639 N N . LEU A 1 207 ? 1.354 -11.969 23.562 1 62.5 207 LEU A N 1
ATOM 1640 C CA . LEU A 1 207 ? 1.923 -10.875 22.781 1 62.5 207 LEU A CA 1
ATOM 1641 C C . LEU A 1 207 ? 3.305 -10.492 23.297 1 62.5 207 LEU A C 1
ATOM 1643 O O . LEU A 1 207 ? 3.443 -10.078 24.453 1 62.5 207 LEU A O 1
ATOM 1647 N N . ILE A 1 208 ? 4.281 -10.734 22.469 1 68.75 208 ILE A N 1
ATOM 1648 C CA . ILE A 1 208 ? 5.637 -10.281 22.766 1 68.75 208 ILE A CA 1
ATOM 1649 C C . ILE A 1 208 ? 6.168 -9.453 21.609 1 68.75 208 ILE A C 1
ATOM 1651 O O . ILE A 1 208 ? 6.121 -9.883 20.453 1 68.75 208 ILE A O 1
ATOM 1655 N N . VAL A 1 209 ? 6.441 -8.273 21.938 1 74 209 VAL A N 1
ATOM 1656 C CA . VAL A 1 209 ? 6.93 -7.344 20.922 1 74 209 VAL A CA 1
ATOM 1657 C C . VAL A 1 209 ? 8.336 -6.879 21.281 1 74 209 VAL A C 1
ATOM 1659 O O . VAL A 1 209 ? 8.633 -6.605 22.453 1 74 209 VAL A O 1
ATOM 1662 N N . GLY A 1 210 ? 9.266 -7.133 20.344 1 73.06 210 GLY A N 1
ATOM 1663 C CA . GLY A 1 210 ? 10.523 -6.414 20.453 1 73.06 210 GLY A CA 1
ATOM 1664 C C . GLY A 1 210 ? 10.453 -4.996 19.922 1 73.06 210 GLY A C 1
ATOM 1665 O O . GLY A 1 210 ? 10.023 -4.777 18.781 1 73.06 210 GLY A O 1
ATOM 1666 N N . ILE A 1 211 ? 10.641 -4.086 20.828 1 74.69 211 ILE A N 1
ATOM 1667 C CA . ILE A 1 211 ? 10.531 -2.691 20.422 1 74.69 211 ILE A CA 1
ATOM 1668 C C . ILE A 1 211 ? 11.859 -1.98 20.641 1 74.69 211 ILE A C 1
ATOM 1670 O O . ILE A 1 211 ? 12.477 -2.123 21.703 1 74.69 211 ILE A O 1
ATOM 1674 N N . HIS A 1 212 ? 12.289 -1.428 19.625 1 70.75 212 HIS A N 1
ATOM 1675 C CA . HIS A 1 212 ? 13.453 -0.559 19.766 1 70.75 212 HIS A CA 1
ATOM 1676 C C . HIS A 1 212 ? 13.031 0.89 19.984 1 70.75 212 HIS A C 1
ATOM 1678 O O . HIS A 1 212 ? 12.344 1.48 19.156 1 70.75 212 HIS A O 1
ATOM 1684 N N . ASP A 1 213 ? 13.32 1.494 21.125 1 62.06 213 ASP A N 1
ATOM 1685 C CA . ASP A 1 213 ? 12.852 2.826 21.5 1 62.06 213 ASP A CA 1
ATOM 1686 C C . ASP A 1 213 ? 13.781 3.908 20.953 1 62.06 213 ASP A C 1
ATOM 1688 O O . ASP A 1 213 ? 13.695 5.07 21.359 1 62.06 213 ASP A O 1
ATOM 1692 N N . GLY A 1 214 ? 14.688 3.484 20.062 1 60.94 214 GLY A N 1
ATOM 1693 C CA . GLY A 1 214 ? 15.695 4.398 19.547 1 60.94 214 GLY A CA 1
ATOM 1694 C C . GLY A 1 214 ? 17.078 4.164 20.156 1 60.94 214 GLY A C 1
ATOM 1695 O O . GLY A 1 214 ? 18.094 4.461 19.516 1 60.94 214 GLY A O 1
ATOM 1696 N N . GLU A 1 215 ? 17.172 3.75 21.438 1 58.28 215 GLU A N 1
ATOM 1697 C CA . GLU A 1 215 ? 18.422 3.502 22.141 1 58.28 215 GLU A CA 1
ATOM 1698 C C . GLU A 1 215 ? 18.672 2.006 22.328 1 58.28 215 GLU A C 1
ATOM 1700 O O . GLU A 1 215 ? 19.781 1.518 22.094 1 58.28 215 GLU A O 1
ATOM 1705 N N . SER A 1 216 ? 17.672 1.424 22.781 1 64.88 216 SER A N 1
ATOM 1706 C CA . SER A 1 216 ? 17.797 0.003 23.094 1 64.88 216 SER A CA 1
ATOM 1707 C C . SER A 1 216 ? 16.516 -0.752 22.75 1 64.88 216 SER A C 1
ATOM 1709 O O . SER A 1 216 ? 15.445 -0.15 22.641 1 64.88 216 SER A O 1
ATOM 1711 N N . TYR A 1 217 ? 16.734 -1.988 22.516 1 72.94 217 TYR A N 1
ATOM 1712 C CA . TYR A 1 217 ? 15.562 -2.84 22.328 1 72.94 217 TYR A CA 1
ATOM 1713 C C . TYR A 1 217 ? 14.953 -3.236 23.672 1 72.94 217 TYR A C 1
ATOM 1715 O O . TYR A 1 217 ? 15.68 -3.475 24.641 1 72.94 217 TYR A O 1
ATOM 1723 N N . GLY A 1 218 ? 13.672 -3.223 23.75 1 73.12 218 GLY A N 1
ATOM 1724 C CA . GLY A 1 218 ? 12.922 -3.809 24.844 1 73.12 218 GLY A CA 1
ATOM 1725 C C . GLY A 1 218 ? 11.914 -4.848 24.391 1 73.12 218 GLY A C 1
ATOM 1726 O O . GLY A 1 218 ? 11.484 -4.84 23.234 1 73.12 218 GLY A O 1
ATOM 1727 N N . ILE A 1 219 ? 11.781 -5.871 25.219 1 76.12 219 ILE A N 1
ATOM 1728 C CA . ILE A 1 219 ? 10.75 -6.879 24.984 1 76.12 219 ILE A CA 1
ATOM 1729 C C . ILE A 1 219 ? 9.492 -6.52 25.766 1 76.12 219 ILE A C 1
ATOM 1731 O O . ILE A 1 219 ? 9.531 -6.375 26.984 1 76.12 219 ILE A O 1
ATOM 1735 N N . LEU A 1 220 ? 8.555 -6.27 25 1 73.12 220 LEU A N 1
ATOM 1736 C CA . LEU A 1 220 ? 7.258 -6.012 25.625 1 73.12 220 LEU A CA 1
ATOM 1737 C C . LEU A 1 220 ? 6.379 -7.258 25.578 1 73.12 220 LEU A C 1
ATOM 1739 O O . LEU A 1 220 ? 6.418 -8.016 24.609 1 73.12 220 LEU A O 1
ATOM 1743 N N . SER A 1 221 ? 5.895 -7.617 26.719 1 70.75 221 SER A N 1
ATOM 1744 C CA . SER A 1 221 ? 4.945 -8.727 26.766 1 70.75 221 SER A CA 1
ATOM 1745 C C . SER A 1 221 ? 3.641 -8.312 27.438 1 70.75 221 SER A C 1
ATOM 1747 O O . SER A 1 221 ? 3.627 -7.406 28.266 1 70.75 221 SER A O 1
ATOM 1749 N N . ARG A 1 222 ? 2.67 -8.914 26.953 1 62.97 222 ARG A N 1
ATOM 1750 C CA . ARG A 1 222 ? 1.374 -8.719 27.594 1 62.97 222 ARG A CA 1
ATOM 1751 C C . ARG A 1 222 ? 1.214 -9.664 28.797 1 62.97 222 ARG A C 1
ATOM 1753 O O . ARG A 1 222 ? 1.501 -10.859 28.688 1 62.97 222 ARG A O 1
ATOM 1760 N N . GLU A 1 223 ? 1.315 -9.273 30.125 1 57.19 223 GLU A N 1
ATOM 1761 C CA . GLU A 1 223 ? 1.141 -10.102 31.312 1 57.19 223 GLU A CA 1
ATOM 1762 C C . GLU A 1 223 ? -0.323 -10.148 31.734 1 57.19 223 GLU A C 1
ATOM 1764 O O . GLU A 1 223 ? -1.01 -9.125 31.75 1 57.19 223 GLU A O 1
ATOM 1769 N N . ASP A 1 224 ? -0.85 -11.453 31.797 1 47.59 224 ASP A N 1
ATOM 1770 C CA . ASP A 1 224 ? -2.207 -11.797 32.219 1 47.59 224 ASP A CA 1
ATOM 1771 C C . ASP A 1 224 ? -2.436 -11.445 33.688 1 47.59 224 ASP A C 1
ATOM 1773 O O . ASP A 1 224 ? -2.232 -12.281 34.562 1 47.59 224 ASP A O 1
ATOM 1777 N N . ARG A 1 225 ? -1.889 -10.516 34.312 1 42.94 225 ARG A N 1
ATOM 1778 C CA . ARG A 1 225 ? -2.266 -10.617 35.719 1 42.94 225 ARG A CA 1
ATOM 1779 C C . ARG A 1 225 ? -3.764 -10.398 35.906 1 42.94 225 ARG A C 1
ATOM 1781 O O . ARG A 1 225 ? -4.41 -11.109 36.688 1 42.94 225 ARG A O 1
ATOM 1788 N N . SER A 1 226 ? -4.273 -9.07 36 1 41.38 226 SER A N 1
ATOM 1789 C CA . SER A 1 226 ? -5.676 -8.758 36.25 1 41.38 226 SER A CA 1
ATOM 1790 C C . SER A 1 226 ? -6.457 -8.609 34.938 1 41.38 226 SER A C 1
ATOM 1792 O O . SER A 1 226 ? -5.879 -8.68 33.875 1 41.38 226 SER A O 1
ATOM 1794 N N . SER A 1 227 ? -7.891 -8.328 34.875 1 42.22 227 SER A N 1
ATOM 1795 C CA . SER A 1 227 ? -8.93 -8.18 33.875 1 42.22 227 SER A CA 1
ATOM 1796 C C . SER A 1 227 ? -8.414 -7.422 32.656 1 42.22 227 SER A C 1
ATOM 1798 O O . SER A 1 227 ? -9.07 -7.379 31.609 1 42.22 227 SER A O 1
ATOM 1800 N N . VAL A 1 228 ? -7.336 -6.633 32.719 1 45.38 228 VAL A N 1
ATOM 1801 C CA . VAL A 1 228 ? -6.844 -5.812 31.609 1 45.38 228 VAL A CA 1
ATOM 1802 C C . VAL A 1 228 ? -5.41 -6.207 31.266 1 45.38 228 VAL A C 1
ATOM 1804 O O . VAL A 1 228 ? -4.555 -6.289 32.156 1 45.38 228 VAL A O 1
ATOM 1807 N N . GLN A 1 229 ? -5.102 -6.832 30.203 1 52.91 229 GLN A N 1
ATOM 1808 C CA . GLN A 1 229 ? -3.754 -7.188 29.781 1 52.91 229 GLN A CA 1
ATOM 1809 C C . GLN A 1 229 ? -2.916 -5.945 29.5 1 52.91 229 GLN A C 1
ATOM 1811 O O . GLN A 1 229 ? -3.293 -5.109 28.672 1 52.91 229 GLN A O 1
ATOM 1816 N N . ARG A 1 230 ? -2.066 -5.719 30.406 1 60.34 230 ARG A N 1
ATOM 1817 C CA . ARG A 1 230 ? -1.191 -4.559 30.266 1 60.34 230 ARG A CA 1
ATOM 1818 C C . ARG A 1 230 ? 0.137 -4.949 29.625 1 60.34 230 ARG A C 1
ATOM 1820 O O . ARG A 1 230 ? 0.638 -6.051 29.844 1 60.34 230 ARG A O 1
ATOM 1827 N N . ILE A 1 231 ? 0.653 -4.105 28.688 1 67.56 231 ILE A N 1
ATOM 1828 C CA . ILE A 1 231 ? 1.943 -4.316 28.031 1 67.56 231 ILE A CA 1
ATOM 1829 C C . ILE A 1 231 ? 3.068 -3.871 28.969 1 67.56 231 ILE A C 1
ATOM 1831 O O . ILE A 1 231 ? 3.012 -2.781 29.547 1 67.56 231 ILE A O 1
ATOM 1835 N N . ARG A 1 232 ? 3.877 -4.785 29.312 1 67.31 232 ARG A N 1
ATOM 1836 C CA . ARG A 1 232 ? 5.02 -4.496 30.172 1 67.31 232 ARG A CA 1
ATOM 1837 C C . ARG A 1 232 ? 6.336 -4.758 29.438 1 67.31 232 ARG A C 1
ATOM 1839 O O . ARG A 1 232 ? 6.422 -5.668 28.625 1 67.31 232 ARG A O 1
ATOM 1846 N N . CYS A 1 233 ? 7.238 -3.877 29.688 1 70.62 233 CYS A N 1
ATOM 1847 C CA . CYS A 1 233 ? 8.586 -4.082 29.172 1 70.62 233 CYS A CA 1
ATOM 1848 C C . CYS A 1 233 ? 9.367 -5.051 30.062 1 70.62 233 CYS A C 1
ATOM 1850 O O . CYS A 1 233 ? 9.539 -4.805 31.25 1 70.62 233 CYS A O 1
ATOM 1852 N N . ARG A 1 234 ? 9.695 -6.102 29.594 1 68.12 234 ARG A N 1
ATOM 1853 C CA . ARG A 1 234 ? 10.391 -7.145 30.344 1 68.12 234 ARG A CA 1
ATOM 1854 C C . ARG A 1 234 ? 11.875 -6.824 30.484 1 68.12 234 ARG A C 1
ATOM 1856 O O . ARG A 1 234 ? 12.562 -7.391 31.328 1 68.12 234 ARG A O 1
ATOM 1863 N N . THR A 1 235 ? 12.297 -5.977 29.609 1 66.88 235 THR A N 1
ATOM 1864 C CA . THR A 1 235 ? 13.711 -5.637 29.609 1 66.88 235 THR A CA 1
ATOM 1865 C C . THR A 1 235 ? 14.023 -4.605 30.688 1 66.88 235 THR A C 1
ATOM 1867 O O . THR A 1 235 ? 15.047 -4.703 31.375 1 66.88 235 THR A O 1
ATOM 1870 N N . CYS A 1 236 ? 13.344 -3.527 30.75 1 61.75 236 CYS A N 1
ATOM 1871 C CA . CYS A 1 236 ? 13.633 -2.455 31.688 1 61.75 236 CYS A CA 1
ATOM 1872 C C . CYS A 1 236 ? 13.211 -2.84 33.094 1 61.75 236 CYS A C 1
ATOM 1874 O O . CYS A 1 236 ? 13.219 -2.002 34 1 61.75 236 CYS A O 1
ATOM 1876 N N . ARG A 1 237 ? 13.453 -3.916 33.531 1 52.5 237 ARG A N 1
ATOM 1877 C CA . ARG A 1 237 ? 13.211 -4.496 34.844 1 52.5 237 ARG A CA 1
ATOM 1878 C C . ARG A 1 237 ? 12.023 -3.826 35.531 1 52.5 237 ARG A C 1
ATOM 1880 O O . ARG A 1 237 ? 11.391 -4.414 36.406 1 52.5 237 ARG A O 1
ATOM 1887 N N . SER A 1 238 ? 12.109 -2.488 35.844 1 44.34 238 SER A N 1
ATOM 1888 C CA . SER A 1 238 ? 11.156 -1.942 36.812 1 44.34 238 SER A CA 1
ATOM 1889 C C . SER A 1 238 ? 9.734 -1.967 36.25 1 44.34 238 SER A C 1
ATOM 1891 O O . SER A 1 238 ? 9.547 -1.91 35.031 1 44.34 238 SER A O 1
ATOM 1893 N N . ASN A 1 239 ? 8.805 -2.598 36.906 1 42.94 239 ASN A N 1
ATOM 1894 C CA . ASN A 1 239 ? 7.352 -2.5 36.875 1 42.94 239 ASN A CA 1
ATOM 1895 C C . ASN A 1 239 ? 6.887 -1.159 3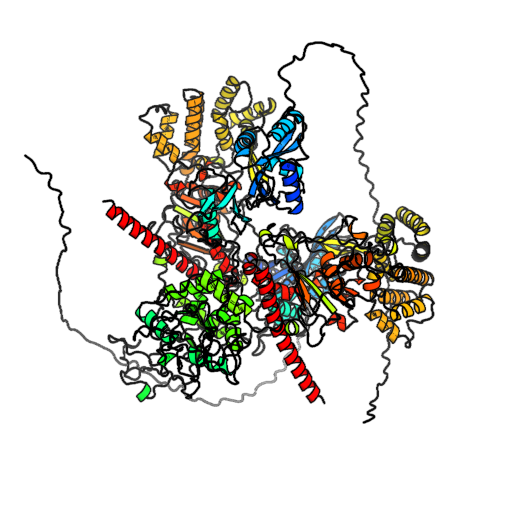6.312 1 42.94 239 ASN A C 1
ATOM 1897 O O . ASN A 1 239 ? 5.801 -0.684 36.656 1 42.94 239 ASN A O 1
ATOM 1901 N N . VAL A 1 240 ? 7.762 -0.485 35.75 1 43.06 240 VAL A N 1
ATOM 1902 C CA . VAL A 1 240 ? 7.363 0.904 35.562 1 43.06 240 VAL A CA 1
ATOM 1903 C C . VAL A 1 240 ? 6.547 1.027 34.281 1 43.06 240 VAL A C 1
ATOM 1905 O O . VAL A 1 240 ? 7.012 0.651 33.188 1 43.06 240 VAL A O 1
ATOM 1908 N N . HIS A 1 241 ? 5.332 0.996 34.156 1 50.5 241 HIS A N 1
ATOM 1909 C CA . HIS A 1 241 ? 4.254 1.247 33.219 1 50.5 241 HIS A CA 1
ATOM 1910 C C . HIS A 1 241 ? 4.645 2.332 32.219 1 50.5 241 HIS A C 1
ATOM 1912 O O . HIS A 1 241 ? 3.973 2.512 31.188 1 50.5 241 HIS A O 1
ATOM 1918 N N . ALA A 1 242 ? 5.883 2.973 32.469 1 59.09 242 ALA A N 1
ATOM 1919 C CA . ALA A 1 242 ? 6.094 4.18 31.672 1 59.09 242 ALA A CA 1
ATOM 1920 C C . ALA A 1 242 ? 7.496 4.199 31.062 1 59.09 242 ALA A C 1
ATOM 1922 O O . ALA A 1 242 ? 8.094 5.266 30.906 1 59.09 242 ALA A O 1
ATOM 1923 N N . CYS A 1 243 ? 8.086 2.928 30.672 1 67.56 243 CYS A N 1
ATOM 1924 C CA . CYS A 1 243 ? 9.422 3.055 30.109 1 67.56 243 CYS A CA 1
ATOM 1925 C C . CYS A 1 243 ? 9.359 3.508 28.656 1 67.56 243 CYS A C 1
ATOM 1927 O O . CYS A 1 243 ? 8.297 3.482 28.047 1 67.56 243 CYS A O 1
ATOM 1929 N N . SER A 1 244 ? 10.516 3.891 28.125 1 69.06 244 SER A N 1
ATOM 1930 C CA . SER A 1 244 ? 10.578 4.434 26.781 1 69.06 244 SER A CA 1
ATOM 1931 C C . SER A 1 244 ? 10.148 3.393 25.75 1 69.06 244 SER A C 1
ATOM 1933 O O . SER A 1 244 ? 9.57 3.736 24.719 1 69.06 244 SER A O 1
ATOM 1935 N N . HIS A 1 245 ? 10.258 2.082 26.172 1 72.88 245 HIS A N 1
ATOM 1936 C CA . HIS A 1 245 ? 9.859 1.028 25.25 1 72.88 245 HIS A CA 1
ATOM 1937 C C . HIS A 1 245 ? 8.344 0.951 25.125 1 72.88 245 HIS A C 1
ATOM 1939 O O . HIS A 1 245 ? 7.812 0.877 24.016 1 72.88 245 HIS A O 1
ATOM 1945 N N . VAL A 1 246 ? 7.75 0.99 26.297 1 72.5 246 VAL A N 1
ATOM 1946 C CA . VAL A 1 246 ? 6.293 0.896 26.297 1 72.5 246 VAL A CA 1
ATOM 1947 C C . VAL A 1 246 ? 5.691 2.131 25.641 1 72.5 246 VAL A C 1
ATOM 1949 O O . VAL A 1 246 ? 4.746 2.023 24.859 1 72.5 246 VAL A O 1
ATOM 1952 N N . ARG A 1 247 ? 6.289 3.168 25.891 1 68.25 247 ARG A N 1
ATOM 1953 C CA . ARG A 1 247 ? 5.801 4.402 25.281 1 68.25 247 ARG A CA 1
ATOM 1954 C C . ARG A 1 247 ? 5.953 4.371 23.766 1 68.25 247 ARG A C 1
ATOM 1956 O O . ARG A 1 247 ? 5.039 4.766 23.047 1 68.25 247 ARG A O 1
ATOM 1963 N N . THR A 1 248 ? 7.051 3.842 23.406 1 71.81 248 THR A N 1
ATOM 1964 C CA . THR A 1 248 ? 7.316 3.779 21.969 1 71.81 248 THR A CA 1
ATOM 1965 C C . THR A 1 248 ? 6.367 2.801 21.281 1 71.81 248 THR A C 1
ATOM 1967 O O . THR A 1 248 ? 5.875 3.07 20.188 1 71.81 248 THR A O 1
ATOM 1970 N N . TYR A 1 249 ? 6.109 1.739 22 1 73.56 249 TYR A N 1
ATOM 1971 C CA . TYR A 1 249 ? 5.191 0.753 21.453 1 73.56 249 TYR A CA 1
ATOM 1972 C C . TYR A 1 249 ? 3.768 1.299 21.391 1 73.56 249 TYR A C 1
ATOM 1974 O O . TYR A 1 249 ? 3.043 1.072 20.422 1 73.56 249 TYR A O 1
ATOM 1982 N N . LYS A 1 250 ? 3.467 1.913 22.406 1 65.69 250 LYS A N 1
ATOM 1983 C CA . LYS A 1 250 ? 2.139 2.52 22.422 1 65.69 250 LYS A CA 1
ATOM 1984 C C . LYS A 1 250 ? 1.98 3.498 21.25 1 65.69 250 LYS A C 1
ATOM 1986 O O . LYS A 1 250 ? 0.947 3.51 20.578 1 65.69 250 LYS A O 1
ATOM 1991 N N . LEU A 1 251 ? 3.006 4.145 21.078 1 62.84 251 LEU A N 1
ATOM 1992 C CA . LEU A 1 251 ? 2.994 5.098 19.969 1 62.84 251 LEU A CA 1
ATOM 1993 C C . LEU A 1 251 ? 2.932 4.375 18.625 1 62.84 251 LEU A C 1
ATOM 1995 O O . LEU A 1 251 ? 2.189 4.781 17.734 1 62.84 251 LEU A O 1
ATOM 1999 N N . TRP A 1 252 ? 3.684 3.312 18.609 1 63.22 252 TRP A N 1
ATOM 2000 C CA . TRP A 1 252 ? 3.693 2.51 17.391 1 63.22 252 TRP A CA 1
ATOM 2001 C C . TRP A 1 252 ? 2.326 1.886 17.141 1 63.22 252 TRP A C 1
ATOM 2003 O O . TRP A 1 252 ? 1.84 1.876 16 1 63.22 252 TRP A O 1
ATOM 2013 N N . CYS A 1 253 ? 1.77 1.337 18.141 1 62.75 253 CYS A N 1
ATOM 2014 C CA . CYS A 1 253 ? 0.436 0.756 18.047 1 62.75 253 CYS A CA 1
ATOM 2015 C C . CYS A 1 253 ? -0.573 1.79 17.562 1 62.75 253 CYS A C 1
ATOM 2017 O O . CYS A 1 253 ? -1.411 1.493 16.703 1 62.75 253 CYS A O 1
ATOM 2019 N N . THR A 1 254 ? -0.381 2.871 18.078 1 54.12 254 THR A N 1
ATOM 2020 C CA . THR A 1 254 ? -1.285 3.955 17.719 1 54.12 254 THR A CA 1
ATOM 2021 C C . THR A 1 254 ? -1.101 4.336 16.25 1 54.12 254 THR A C 1
ATOM 2023 O O . THR A 1 254 ? -2.078 4.527 15.523 1 54.12 254 THR A O 1
ATOM 2026 N N . GLU A 1 255 ? 0.201 4.238 15.914 1 48.75 255 GLU A N 1
ATOM 2027 C CA . GLU A 1 255 ? 0.544 4.641 14.555 1 48.75 255 GLU A CA 1
ATOM 2028 C C . GLU A 1 255 ? 0.101 3.592 13.539 1 48.75 255 GLU A C 1
ATOM 2030 O O . GLU A 1 255 ? -0.244 3.926 12.406 1 48.75 255 GLU A O 1
ATOM 2035 N N . ASN A 1 256 ? 0.14 2.404 14.047 1 48.41 256 ASN A N 1
ATOM 2036 C CA . ASN A 1 256 ? -0.175 1.291 13.156 1 48.41 256 ASN A CA 1
ATOM 2037 C C . ASN A 1 256 ? -1.568 0.731 13.438 1 48.41 256 ASN A C 1
ATOM 2039 O O . ASN A 1 256 ? -1.903 -0.363 12.977 1 48.41 256 ASN A O 1
ATOM 2043 N N . GLU A 1 257 ? -2.264 1.56 14.242 1 45.19 257 GLU A N 1
ATOM 2044 C CA . GLU A 1 257 ? -3.645 1.248 14.594 1 45.19 257 GLU A CA 1
ATOM 2045 C C . GLU A 1 257 ? -3.756 -0.149 15.203 1 45.19 257 GLU A C 1
ATOM 2047 O O . GLU A 1 257 ? -4.637 -0.925 14.82 1 45.19 257 GLU A O 1
ATOM 2052 N N . ILE A 1 258 ? -2.758 -0.576 15.883 1 52.28 258 ILE A N 1
ATOM 2053 C CA . ILE A 1 258 ? -2.773 -1.81 16.656 1 52.28 258 ILE A CA 1
ATOM 2054 C C . ILE A 1 258 ? -3.203 -1.509 18.094 1 52.28 258 ILE A C 1
ATOM 2056 O O . ILE A 1 258 ? -2.783 -0.507 18.688 1 52.28 258 ILE A O 1
ATOM 2060 N N . GLU A 1 259 ? -4.258 -2.209 18.594 1 48.62 259 GLU A N 1
ATOM 2061 C CA . GLU A 1 259 ? -4.715 -2.029 19.969 1 48.62 259 GLU A CA 1
ATOM 2062 C C . GLU A 1 259 ? -3.602 -2.332 20.953 1 48.62 259 GLU A C 1
ATOM 2064 O O . GLU A 1 259 ? -3.023 -3.42 20.938 1 48.62 259 GLU A O 1
ATOM 2069 N N . PHE A 1 260 ? -3.141 -1.353 21.641 1 54.31 260 PHE A N 1
ATOM 2070 C CA . PHE A 1 260 ? -2.082 -1.473 22.625 1 54.31 260 PHE A CA 1
ATOM 2071 C C . PHE A 1 260 ? -2.545 -2.311 23.812 1 54.31 260 PHE A C 1
ATOM 2073 O O . PHE A 1 260 ? -1.811 -3.178 24.297 1 54.31 260 PHE A O 1
ATOM 2080 N N . ASN A 1 261 ? -3.67 -1.964 24.516 1 45.94 261 ASN A N 1
ATOM 2081 C CA . ASN A 1 261 ? -4.227 -2.707 25.656 1 45.94 261 ASN A CA 1
ATOM 2082 C C . ASN A 1 261 ? -5.207 -3.779 25.188 1 45.94 261 ASN A C 1
ATOM 2084 O O . ASN A 1 261 ? -6.094 -3.506 24.375 1 45.94 261 ASN A O 1
ATOM 2088 N N . VAL A 1 262 ? -4.648 -4.898 24.969 1 41.88 262 VAL A N 1
ATOM 2089 C CA . VAL A 1 262 ? -5.625 -5.949 24.703 1 41.88 262 VAL A CA 1
ATOM 2090 C C . VAL A 1 262 ? -6.285 -6.383 26.016 1 41.88 262 VAL A C 1
ATOM 2092 O O . VAL A 1 262 ? -5.598 -6.727 26.969 1 41.88 262 VAL A O 1
ATOM 2095 N N . GLU A 1 263 ? -7.359 -5.934 26.438 1 33.84 263 GLU A N 1
ATOM 2096 C CA . GLU A 1 263 ? -8.07 -6.641 27.5 1 33.84 263 GLU A CA 1
ATOM 2097 C C . GLU A 1 263 ? -7.797 -8.141 27.438 1 33.84 263 GLU A C 1
ATOM 2099 O O . GLU A 1 263 ? -7.426 -8.672 26.391 1 33.84 263 GLU A O 1
ATOM 2104 N N . GLU A 1 264 ? -7.984 -8.789 28.641 1 33.56 264 GLU A N 1
ATOM 2105 C CA . GLU A 1 264 ? -7.859 -10.203 28.969 1 33.56 264 GLU A CA 1
ATOM 2106 C C . GLU A 1 264 ? -8.344 -11.086 27.828 1 33.56 264 GLU A C 1
ATOM 2108 O O . GLU A 1 264 ? -9.547 -11.219 27.609 1 33.56 264 GLU A O 1
ATOM 2113 N N . VAL A 1 265 ? -7.961 -11.086 26.734 1 30.09 265 VAL A N 1
ATOM 2114 C CA . VAL A 1 265 ? -8.359 -12.422 26.312 1 30.09 265 VAL A CA 1
ATOM 2115 C C . VAL A 1 265 ? -7.613 -13.469 27.125 1 30.09 265 VAL A C 1
ATOM 2117 O O . VAL A 1 265 ? -6.398 -13.617 27 1 30.09 265 VAL A O 1
ATOM 2120 N N . ASN A 1 266 ? -7.574 -13.531 28.375 1 29.92 266 ASN A N 1
ATOM 2121 C CA . ASN A 1 266 ? -7.309 -14.828 28.984 1 29.92 266 ASN A CA 1
ATOM 2122 C C . ASN A 1 266 ? -7.656 -15.977 28.031 1 29.92 266 ASN A C 1
ATOM 2124 O O . ASN A 1 266 ? -8.766 -16.516 28.094 1 29.92 266 ASN A O 1
ATOM 2128 N N . ARG A 1 267 ? -7.398 -15.898 26.875 1 29.67 267 ARG A N 1
ATOM 2129 C CA . ARG A 1 267 ? -7.68 -17.188 26.25 1 29.67 267 ARG A CA 1
ATOM 2130 C C . ARG A 1 267 ? -6.836 -18.297 26.859 1 29.67 267 ARG A C 1
ATOM 2132 O O . ARG A 1 267 ? -5.613 -18.312 26.703 1 29.67 267 ARG A O 1
ATOM 2139 N N . LYS A 1 268 ? -6.746 -18.75 28.156 1 29.34 268 LYS A N 1
ATOM 2140 C CA . LYS A 1 268 ? -6.668 -20.203 28.266 1 29.34 268 LYS A CA 1
ATOM 2141 C C . LYS A 1 268 ? -6.879 -20.875 26.906 1 29.34 268 LYS A C 1
ATOM 2143 O O . LYS A 1 268 ? -7.426 -20.266 25.984 1 29.34 268 LYS A O 1
ATOM 2148 N N . ASP A 1 269 ? -6.367 -22.219 26.812 1 28.22 269 ASP A N 1
ATOM 2149 C CA . ASP A 1 269 ? -6.641 -23.266 25.828 1 28.22 269 ASP A CA 1
ATOM 2150 C C . ASP A 1 269 ? -8.023 -23.078 25.203 1 28.22 269 ASP A C 1
ATOM 2152 O O . ASP A 1 269 ? -8.516 -23.969 24.5 1 28.22 269 ASP A O 1
ATOM 2156 N N . SER A 1 270 ? -8.922 -22.562 26.062 1 26.92 270 SER A N 1
ATOM 2157 C CA . SER A 1 270 ? -10.328 -22.797 25.75 1 26.92 270 SER A CA 1
ATOM 2158 C C . SER A 1 270 ? -10.695 -22.234 24.391 1 26.92 270 SER A C 1
ATOM 2160 O O . SER A 1 270 ? -10.961 -21.031 24.25 1 26.92 270 SER A O 1
ATOM 2162 N N . THR A 1 271 ? -9.914 -22.141 23.484 1 32.75 271 THR A N 1
ATOM 2163 C CA . THR A 1 271 ? -10.492 -22.281 22.156 1 32.75 271 THR A CA 1
ATOM 2164 C C . THR A 1 271 ? -11.953 -22.719 22.25 1 32.75 271 THR A C 1
ATOM 2166 O O . THR A 1 271 ? -12.266 -23.891 22.016 1 32.75 271 THR A O 1
ATOM 2169 N N . LYS A 1 272 ? -12.5 -22.578 23.391 1 35.38 272 LYS A N 1
ATOM 2170 C CA . LYS A 1 272 ? -13.922 -22.906 23.344 1 35.38 272 LYS A CA 1
ATOM 2171 C C . LYS A 1 272 ? -14.602 -22.25 22.141 1 35.38 272 LYS A C 1
ATOM 2173 O O . LYS A 1 272 ? -14.523 -21.031 21.969 1 35.38 272 LYS A O 1
ATOM 2178 N N . SER A 1 273 ? -14.5 -22.938 21.047 1 48.41 273 SER A N 1
ATOM 2179 C CA . SER A 1 273 ? -15.125 -22.812 19.734 1 48.41 273 SER A CA 1
ATOM 2180 C C . SER A 1 273 ? -16.391 -21.953 19.812 1 48.41 273 SER A C 1
ATOM 2182 O O . SER A 1 273 ? -17.328 -22.297 20.531 1 48.41 273 SER A O 1
ATOM 2184 N N . PHE A 1 274 ? -16.156 -20.578 20.016 1 63.81 274 PHE A N 1
ATOM 2185 C CA . PHE A 1 274 ? -17.391 -19.828 19.875 1 63.81 274 PHE A CA 1
ATOM 2186 C C . PHE A 1 274 ? -18.25 -20.406 18.75 1 63.81 274 PHE A C 1
ATOM 2188 O O . PHE A 1 274 ? -17.75 -20.703 17.672 1 63.81 274 PHE A O 1
ATOM 2195 N N . SER A 1 275 ? -19.281 -20.891 19.359 1 76.38 275 SER A N 1
ATOM 2196 C CA . SER A 1 275 ? -20.219 -21.328 18.328 1 76.38 275 SER A CA 1
ATOM 2197 C C . SER A 1 275 ? -21.406 -20.375 18.219 1 76.38 275 SER A C 1
ATOM 2199 O O . SER A 1 275 ? -22.047 -20.047 19.203 1 76.38 275 SER A O 1
ATOM 2201 N N . CYS A 1 276 ? -21.5 -19.781 17.156 1 89.81 276 CYS A N 1
ATOM 2202 C CA . CYS A 1 276 ? -22.641 -18.938 16.797 1 89.81 276 CYS A CA 1
ATOM 2203 C C . CYS A 1 276 ? -23.938 -19.719 16.891 1 89.81 276 CYS A C 1
ATOM 2205 O O . CYS A 1 276 ? -23.953 -20.938 16.719 1 89.81 276 CYS A O 1
ATOM 2207 N N . ILE A 1 277 ? -25.031 -19.047 17.328 1 91.94 277 ILE A N 1
ATOM 2208 C CA . ILE A 1 277 ? -26.328 -19.719 17.469 1 91.94 277 ILE A CA 1
ATOM 2209 C C . ILE A 1 277 ? -26.891 -20.047 16.078 1 91.94 277 ILE A C 1
ATOM 2211 O O . ILE A 1 277 ? -27.406 -21.141 15.859 1 91.94 277 ILE A O 1
ATOM 2215 N N . SER A 1 278 ? -26.75 -19.094 15.188 1 95.62 278 SER A N 1
ATOM 2216 C CA . SER A 1 278 ? -27.156 -19.375 13.82 1 95.62 278 SER A CA 1
ATOM 2217 C C . SER A 1 278 ? -26.344 -20.531 13.234 1 95.62 278 SER A C 1
ATOM 2219 O O . SER A 1 278 ? -25.109 -20.562 13.375 1 95.62 278 SER A O 1
ATOM 2221 N N . GLU A 1 279 ? -27.016 -21.438 12.617 1 91.56 279 GLU A N 1
ATOM 2222 C CA . GLU A 1 279 ? -26.312 -22.594 12.062 1 91.56 279 GLU A CA 1
ATOM 2223 C C . GLU A 1 279 ? -26.656 -22.797 10.594 1 91.56 279 GLU A C 1
ATOM 2225 O O . GLU A 1 279 ? -25.938 -23.484 9.875 1 91.56 279 GLU A O 1
ATOM 2230 N N . ASN A 1 280 ? -27.75 -22.219 10.188 1 92.69 280 ASN A N 1
ATOM 2231 C CA . ASN A 1 280 ? -28.156 -22.406 8.797 1 92.69 280 ASN A CA 1
ATOM 2232 C C . ASN A 1 280 ? -27.141 -21.797 7.828 1 92.69 280 ASN A C 1
ATOM 2234 O O . ASN A 1 280 ? -26.656 -20.688 8.055 1 92.69 280 ASN A O 1
ATOM 2238 N N . LYS A 1 281 ? -26.891 -22.547 6.77 1 95.62 281 LYS A N 1
ATOM 2239 C CA . LYS A 1 281 ? -26 -22.016 5.738 1 95.62 281 LYS A CA 1
ATOM 2240 C C . LYS A 1 281 ? -26.641 -20.812 5.031 1 95.62 281 LYS A C 1
ATOM 2242 O O . LYS A 1 281 ? -27.828 -20.828 4.738 1 95.62 281 LYS A O 1
ATOM 2247 N N . ILE A 1 282 ? -25.891 -19.844 4.836 1 96.5 282 ILE A N 1
ATOM 2248 C CA . ILE A 1 282 ? -26.375 -18.609 4.227 1 96.5 282 ILE A CA 1
ATOM 2249 C C . ILE A 1 282 ? -26.125 -18.656 2.721 1 96.5 282 ILE A C 1
ATOM 2251 O O . ILE A 1 282 ? -24.969 -18.688 2.273 1 96.5 282 ILE A O 1
ATOM 2255 N N . PRO A 1 283 ? -27.141 -18.609 2.004 1 92.56 283 PRO A N 1
ATOM 2256 C CA . PRO A 1 283 ? -26.984 -18.672 0.55 1 92.56 283 PRO A CA 1
ATOM 2257 C C . PRO A 1 283 ? -26.25 -17.469 -0.025 1 92.56 283 PRO A C 1
ATOM 2259 O O . PRO A 1 283 ? -26.391 -16.359 0.483 1 92.56 283 PRO A O 1
ATOM 2262 N N . TYR A 1 284 ? -25.516 -17.656 -1.114 1 92.19 284 TYR A N 1
ATOM 2263 C CA . TYR A 1 284 ? -24.812 -16.609 -1.856 1 92.19 284 TYR A CA 1
ATOM 2264 C C . TYR A 1 284 ? -24.859 -16.891 -3.355 1 92.19 284 TYR A C 1
ATOM 2266 O O . TYR A 1 284 ? -24.344 -17.906 -3.814 1 92.19 284 TYR A O 1
ATOM 2274 N N . PRO A 1 285 ? -25.453 -16.047 -4.18 1 90.5 285 PRO A N 1
ATOM 2275 C CA . PRO A 1 285 ? -26.203 -14.852 -3.811 1 90.5 285 PRO A CA 1
ATOM 2276 C C . PRO A 1 285 ? -27.516 -15.18 -3.094 1 90.5 285 PRO A C 1
ATOM 2278 O O . PRO A 1 285 ? -27.938 -16.344 -3.064 1 90.5 285 PRO A O 1
ATOM 2281 N N . LEU A 1 286 ? -28.078 -14.164 -2.508 1 95.75 286 LEU A N 1
ATOM 2282 C CA . LEU A 1 286 ? -29.344 -14.391 -1.814 1 95.75 286 LEU A CA 1
ATOM 2283 C C . LEU A 1 286 ? -30.453 -14.781 -2.799 1 95.75 286 LEU A C 1
ATOM 2285 O O . LEU A 1 286 ? -30.531 -14.227 -3.9 1 95.75 286 LEU A O 1
ATOM 2289 N N . PRO A 1 287 ? -31.234 -15.773 -2.436 1 95.06 287 PRO A N 1
ATOM 2290 C CA . PRO A 1 287 ? -32.375 -16.109 -3.279 1 95.06 287 PRO A CA 1
ATOM 2291 C C . PRO A 1 287 ? -33.375 -14.961 -3.389 1 95.06 287 PRO A C 1
ATOM 2293 O O . PRO A 1 287 ? -33.344 -14.016 -2.594 1 95.06 287 PRO A O 1
ATOM 2296 N N . GLU A 1 288 ? -34.219 -15.023 -4.309 1 93.81 288 GLU A N 1
ATOM 2297 C CA . GLU A 1 288 ? -35.156 -13.953 -4.621 1 93.81 288 GLU A CA 1
ATOM 2298 C C . GLU A 1 288 ? -36.031 -13.609 -3.418 1 93.81 288 GLU A C 1
ATOM 2300 O O . GLU A 1 288 ? -36.281 -12.43 -3.145 1 93.81 288 GLU A O 1
ATOM 2305 N N . LYS A 1 289 ? -36.469 -14.594 -2.697 1 94.44 289 LYS A N 1
ATOM 2306 C CA . LYS A 1 289 ? -37.312 -14.383 -1.53 1 94.44 289 LYS A CA 1
ATOM 2307 C C . LYS A 1 289 ? -36.625 -13.508 -0.495 1 94.44 289 LYS A C 1
ATOM 2309 O O . LYS A 1 289 ? -37.219 -12.57 0.038 1 94.44 289 LYS A O 1
ATOM 2314 N N . LEU A 1 290 ? -35.406 -13.812 -0.2 1 96 290 LEU A N 1
ATOM 2315 C CA . LEU A 1 290 ? -34.656 -13.062 0.791 1 96 290 LEU A CA 1
ATOM 2316 C C . LEU A 1 290 ? -34.25 -11.688 0.255 1 96 290 LEU A C 1
ATOM 2318 O O . LEU A 1 290 ? -34.188 -10.719 1.016 1 96 290 LEU A O 1
ATOM 2322 N N . ARG A 1 291 ? -34.094 -11.555 -1.088 1 95.81 291 ARG A N 1
ATOM 2323 C CA . ARG A 1 291 ? -33.781 -10.258 -1.694 1 95.81 291 ARG A CA 1
ATOM 2324 C C . ARG A 1 291 ? -34.969 -9.312 -1.542 1 95.81 291 ARG A C 1
ATOM 2326 O O . ARG A 1 291 ? -34.812 -8.125 -1.259 1 95.81 291 ARG A O 1
ATOM 2333 N N . ASN A 1 292 ? -36.094 -9.883 -1.709 1 94.12 292 ASN A N 1
ATOM 2334 C CA . ASN A 1 292 ? -37.312 -9.086 -1.524 1 94.12 292 ASN A CA 1
ATOM 2335 C C . ASN A 1 292 ? -37.469 -8.625 -0.078 1 94.12 292 ASN A C 1
ATOM 2337 O O . ASN A 1 292 ? -37.906 -7.496 0.176 1 94.12 292 ASN A O 1
ATOM 2341 N N . THR A 1 293 ? -37.156 -9.539 0.818 1 94.94 293 THR A N 1
ATOM 2342 C CA . THR A 1 293 ? -37.188 -9.18 2.23 1 94.94 293 THR A CA 1
ATOM 2343 C C . THR A 1 293 ? -36.25 -8.031 2.533 1 94.94 293 THR A C 1
ATOM 2345 O O . THR A 1 293 ? -36.594 -7.105 3.27 1 94.94 293 THR A O 1
ATOM 2348 N N . LEU A 1 294 ? -35.031 -8.07 1.99 1 95.62 294 LEU A N 1
ATOM 2349 C CA . LEU A 1 294 ? -34.062 -7.012 2.188 1 95.62 294 LEU A CA 1
ATOM 2350 C C . LEU A 1 294 ? -34.594 -5.684 1.65 1 95.62 294 LEU A C 1
ATOM 2352 O O . LEU A 1 294 ? -34.469 -4.648 2.312 1 95.62 294 LEU A O 1
ATOM 2356 N N . ASP A 1 295 ? -35.156 -5.73 0.489 1 92.81 295 ASP A N 1
ATOM 2357 C CA . ASP A 1 295 ? -35.688 -4.512 -0.12 1 92.81 295 ASP A CA 1
ATOM 2358 C C . ASP A 1 295 ? -36.781 -3.891 0.747 1 92.81 295 ASP A C 1
ATOM 2360 O O . ASP A 1 295 ? -36.875 -2.666 0.86 1 92.81 295 ASP A O 1
ATOM 2364 N N . ARG A 1 296 ? -37.562 -4.695 1.367 1 91.94 296 ARG A N 1
ATOM 2365 C CA . ARG A 1 296 ? -38.625 -4.207 2.246 1 91.94 296 ARG A CA 1
ATOM 2366 C C . ARG A 1 296 ? -38.031 -3.564 3.5 1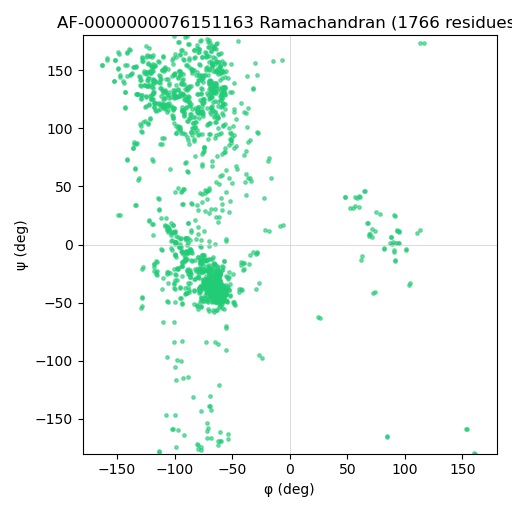 91.94 296 ARG A C 1
ATOM 2368 O O . ARG A 1 296 ? -38.531 -2.545 3.975 1 91.94 296 ARG A O 1
ATOM 2375 N N . TYR A 1 297 ? -37.031 -4.184 4.066 1 92.44 297 TYR A N 1
ATOM 2376 C CA . TYR A 1 297 ? -36.344 -3.6 5.223 1 92.44 297 TYR A CA 1
ATOM 2377 C C . TYR A 1 297 ? -35.719 -2.258 4.871 1 92.44 297 TYR A C 1
ATOM 2379 O O . TYR A 1 297 ? -35.844 -1.289 5.621 1 92.44 297 TYR A O 1
ATOM 2387 N N . GLU A 1 298 ? -35.094 -2.164 3.703 1 91.69 298 GLU A N 1
ATOM 2388 C CA . GLU A 1 298 ? -34.344 -0.965 3.297 1 91.69 298 GLU A CA 1
ATOM 2389 C C . GLU A 1 298 ? -35.312 0.166 2.936 1 91.69 298 GLU A C 1
ATOM 2391 O O . GLU A 1 298 ? -35 1.341 3.143 1 91.69 298 GLU A O 1
ATOM 2396 N N . SER A 1 299 ? -36.469 -0.203 2.455 1 88 299 SER A N 1
ATOM 2397 C CA . SER A 1 299 ? -37.469 0.806 2.1 1 88 299 SER A CA 1
ATOM 2398 C C . SER A 1 299 ? -38.219 1.287 3.328 1 88 299 SER A C 1
ATOM 2400 O O . SER A 1 299 ? -38.875 2.332 3.291 1 88 299 SER A O 1
ATOM 2402 N N . GLY A 1 300 ? -38.219 0.505 4.375 1 86.62 300 GLY A N 1
ATOM 2403 C CA . GLY A 1 300 ? -38.969 0.825 5.578 1 86.62 300 GLY A CA 1
ATOM 2404 C C . GLY A 1 300 ? -40.406 0.326 5.539 1 86.62 300 GLY A C 1
ATOM 2405 O O . GLY A 1 300 ? -41.188 0.633 6.434 1 86.62 300 GLY A O 1
ATOM 2406 N N . SER A 1 301 ? -40.719 -0.388 4.551 1 84.44 301 SER A N 1
ATOM 2407 C CA . SER A 1 301 ? -42.062 -0.913 4.445 1 84.44 301 SER A CA 1
ATOM 2408 C C . SER A 1 301 ? -42.312 -2 5.484 1 84.44 301 SER A C 1
ATOM 2410 O O . SER A 1 301 ? -43.469 -2.254 5.855 1 84.44 301 SER A O 1
ATOM 2412 N N . THR A 1 302 ? -41.219 -2.65 5.832 1 87.75 302 THR A N 1
ATOM 2413 C CA . THR A 1 302 ? -41.281 -3.645 6.898 1 87.75 302 THR A CA 1
ATOM 2414 C C . THR A 1 302 ? -40.188 -3.373 7.934 1 87.75 302 THR A C 1
ATOM 2416 O O . THR A 1 302 ? -39.094 -2.934 7.586 1 87.75 302 THR A O 1
ATOM 2419 N N . THR A 1 303 ? -40.562 -3.58 9.156 1 89.19 303 THR A N 1
ATOM 2420 C CA . THR A 1 303 ? -39.562 -3.447 10.219 1 89.19 303 THR A CA 1
ATOM 2421 C C . THR A 1 303 ? -39.062 -4.816 10.672 1 89.19 303 THR A C 1
ATOM 2423 O O . THR A 1 303 ? -39.719 -5.832 10.43 1 89.19 303 THR A O 1
ATOM 2426 N N . PHE A 1 304 ? -37.969 -4.77 11.273 1 91.62 304 PHE A N 1
ATOM 2427 C CA . PHE A 1 304 ? -37.469 -6.008 11.875 1 91.62 304 PHE A CA 1
ATOM 2428 C C . PHE A 1 304 ? -38.438 -6.5 12.953 1 91.62 304 PHE A C 1
ATOM 2430 O O . PHE A 1 304 ? -39.094 -5.695 13.617 1 91.62 304 PHE A O 1
ATOM 2437 N N . PRO A 1 305 ? -38.469 -7.777 13.133 1 89.38 305 PRO A N 1
ATOM 2438 C CA . PRO A 1 305 ? -39.438 -8.297 14.109 1 89.38 305 PRO A CA 1
ATOM 2439 C C . PRO A 1 305 ? -39.125 -7.863 15.539 1 89.38 305 PRO A C 1
ATOM 2441 O O . PRO A 1 305 ? -37.938 -7.812 15.922 1 89.38 305 PRO A O 1
ATOM 2444 N N . ILE A 1 306 ? -40.125 -7.508 16.219 1 88.88 306 ILE A N 1
ATOM 2445 C CA . ILE A 1 306 ? -40 -7.156 17.625 1 88.88 306 ILE A CA 1
ATOM 2446 C C . ILE A 1 306 ? -39.906 -8.422 18.469 1 88.88 306 ILE A C 1
ATOM 2448 O O . ILE A 1 306 ? -39.125 -8.477 19.438 1 88.88 306 ILE A O 1
ATOM 2452 N N . ASP A 1 307 ? -40.781 -9.383 18.031 1 90.44 307 ASP A N 1
ATOM 2453 C CA . ASP A 1 307 ? -40.719 -10.703 18.656 1 90.44 307 ASP A CA 1
ATOM 2454 C C . ASP A 1 307 ? -40 -11.703 17.75 1 90.44 307 ASP A C 1
ATOM 2456 O O . ASP A 1 307 ? -40.5 -12.07 16.688 1 90.44 307 ASP A O 1
ATOM 2460 N N . LEU A 1 308 ? -38.875 -12.102 18.156 1 94.25 308 LEU A N 1
ATOM 2461 C CA . LEU A 1 308 ? -38.094 -13.078 17.406 1 94.25 308 LEU A CA 1
ATOM 2462 C C . LEU A 1 308 ? -38.469 -14.5 17.828 1 94.25 308 LEU A C 1
ATOM 2464 O O . LEU A 1 308 ? -38.031 -14.969 18.891 1 94.25 308 LEU A O 1
ATOM 2468 N N . ILE A 1 309 ? -39.188 -15.18 16.969 1 93.62 309 ILE A N 1
ATOM 2469 C CA . ILE A 1 309 ? -39.75 -16.484 17.266 1 93.62 309 ILE A CA 1
ATOM 2470 C C . ILE A 1 309 ? -39.219 -17.516 16.266 1 93.62 309 ILE A C 1
ATOM 2472 O O . ILE A 1 309 ? -39.25 -17.297 15.055 1 93.62 309 ILE A O 1
ATOM 2476 N N . PRO A 1 310 ? -38.625 -18.625 16.75 1 91.94 310 PRO A N 1
ATOM 2477 C CA . PRO A 1 310 ? -38.219 -19.672 15.812 1 91.94 310 PRO A CA 1
ATOM 2478 C C . PRO A 1 310 ? -39.375 -20.219 14.969 1 91.94 310 PRO A C 1
ATOM 2480 O O . PRO A 1 310 ? -40.469 -20.391 15.484 1 91.94 310 PRO A O 1
ATOM 2483 N N . PRO A 1 311 ? -39.094 -20.344 13.664 1 85.06 311 PRO A N 1
ATOM 2484 C CA . PRO A 1 311 ? -40.188 -20.828 12.797 1 85.06 311 PRO A CA 1
ATOM 2485 C C . PRO A 1 311 ? -40.562 -22.281 13.086 1 85.06 311 PRO A C 1
ATOM 2487 O O . PRO A 1 311 ? -39.75 -23.031 13.664 1 85.06 311 PRO A O 1
ATOM 2490 N N . ILE A 1 312 ? -41.844 -22.531 12.695 1 78.12 312 ILE A N 1
ATOM 2491 C CA . ILE A 1 312 ? -42.312 -23.906 12.766 1 78.12 312 ILE A CA 1
ATOM 2492 C C . ILE A 1 312 ? -41.875 -24.688 11.531 1 78.12 312 ILE A C 1
ATOM 2494 O O . ILE A 1 312 ? -42.062 -24.234 10.398 1 78.12 312 ILE A O 1
ATOM 2498 N N . LEU A 1 313 ? -40.781 -25.453 11.57 1 66.25 313 LEU A N 1
ATOM 2499 C CA . LEU A 1 313 ? -40.281 -26.156 10.406 1 66.25 313 LEU A CA 1
ATOM 2500 C C . LEU A 1 313 ? -41.312 -27.125 9.852 1 66.25 313 LEU A C 1
ATOM 2502 O O . LEU A 1 313 ? -42.031 -27.766 10.609 1 66.25 313 LEU A O 1
ATOM 2506 N N . GLU A 1 314 ? -41.5 -27 8.5 1 58.69 314 GLU A N 1
ATOM 2507 C CA . GLU A 1 314 ? -42.344 -27.938 7.773 1 58.69 314 GLU A CA 1
ATOM 2508 C C . GLU A 1 314 ? -41.75 -29.328 7.723 1 58.69 314 GLU A C 1
ATOM 2510 O O . GLU A 1 314 ? -40.5 -29.469 7.676 1 58.69 314 GLU A O 1
ATOM 2515 N N . GLY A 1 315 ? -42.375 -30.375 8.086 1 58.91 315 GLY A N 1
ATOM 2516 C CA . GLY A 1 315 ? -42.062 -31.766 7.762 1 58.91 315 GLY A CA 1
ATOM 2517 C C . GLY A 1 315 ? -41.625 -32.562 8.969 1 58.91 315 GLY A C 1
ATOM 2518 O O . GLY A 1 315 ? -41.062 -33.656 8.828 1 58.91 315 GLY A O 1
ATOM 2519 N N . GLY A 1 316 ? -41.781 -32.094 10.172 1 64.44 316 GLY A N 1
ATOM 2520 C CA . GLY A 1 316 ? -41.656 -33 11.312 1 64.44 316 GLY A CA 1
ATOM 2521 C C . GLY A 1 316 ? -40.25 -33.062 11.859 1 64.44 316 GLY A C 1
ATOM 2522 O O . GLY A 1 316 ? -39.812 -34.125 12.312 1 64.44 316 GLY A O 1
ATOM 2523 N N . GLN A 1 317 ? -39.312 -32.031 11.695 1 74.94 317 GLN A N 1
ATOM 2524 C CA . GLN A 1 317 ? -37.969 -32.125 12.273 1 74.94 317 GLN A CA 1
ATOM 2525 C C . GLN A 1 317 ? -38.031 -32.344 13.781 1 74.94 317 GLN A C 1
ATOM 2527 O O . GLN A 1 317 ? -38.875 -31.75 14.469 1 74.94 317 GLN A O 1
ATOM 2532 N N . LYS A 1 318 ? -37.25 -33.344 14.141 1 79.69 318 LYS A N 1
ATOM 2533 C CA . LYS A 1 318 ? -37.188 -33.75 15.547 1 79.69 318 LYS A CA 1
ATOM 2534 C C . LYS A 1 318 ? -35.875 -33.312 16.203 1 79.69 318 LYS A C 1
ATOM 2536 O O . LYS A 1 318 ? -34.938 -32.938 15.5 1 79.69 318 LYS A O 1
ATOM 2541 N N . CYS A 1 319 ? -35.969 -33.094 17.469 1 79.69 319 CYS A N 1
ATOM 2542 C CA . CYS A 1 319 ? -34.75 -32.781 18.188 1 79.69 319 CYS A CA 1
ATOM 2543 C C . CYS A 1 319 ? -33.781 -33.969 18.125 1 79.69 319 CYS A C 1
ATOM 2545 O O . CYS A 1 319 ? -34.094 -35 17.562 1 79.69 319 CYS A O 1
ATOM 2547 N N . LYS A 1 320 ? -32.594 -33.781 18.609 1 77.44 320 LYS A N 1
ATOM 2548 C CA . LYS A 1 320 ? -31.562 -34.812 18.547 1 77.44 320 LYS A CA 1
ATOM 2549 C C . LYS A 1 320 ? -32.031 -36.062 19.266 1 77.44 320 LYS A C 1
ATOM 2551 O O . LYS A 1 320 ? -31.547 -37.156 18.953 1 77.44 320 LYS A O 1
ATOM 2556 N N . HIS A 1 321 ? -33.062 -36 20.156 1 79.94 321 HIS A N 1
ATOM 2557 C CA . HIS A 1 321 ? -33.562 -37.125 20.922 1 79.94 321 HIS A CA 1
ATOM 2558 C C . HIS A 1 321 ? -34.812 -37.719 20.312 1 79.94 321 HIS A C 1
ATOM 2560 O O . HIS A 1 321 ? -35.406 -38.656 20.844 1 79.94 321 HIS A O 1
ATOM 2566 N N . GLY A 1 322 ? -35.25 -37.125 19.172 1 80.06 322 GLY A N 1
ATOM 2567 C CA . GLY A 1 322 ? -36.375 -37.688 18.438 1 80.06 322 GLY A CA 1
ATOM 2568 C C . GLY A 1 322 ? -37.719 -37.094 18.859 1 80.06 322 GLY A C 1
ATOM 2569 O O . GLY A 1 322 ? -38.781 -37.562 18.406 1 80.06 322 GLY A O 1
ATOM 2570 N N . ASN A 1 323 ? -37.781 -36.156 19.781 1 82.94 323 ASN A N 1
ATOM 2571 C CA . ASN A 1 323 ? -39 -35.531 20.25 1 82.94 323 ASN A CA 1
ATOM 2572 C C . ASN A 1 323 ? -39.469 -34.438 19.297 1 82.94 323 ASN A C 1
ATOM 2574 O O . ASN A 1 323 ? -38.656 -33.781 18.641 1 82.94 323 ASN A O 1
ATOM 2578 N N . THR A 1 324 ? -40.781 -34.312 19.281 1 83.88 324 THR A N 1
ATOM 2579 C CA . THR A 1 324 ? -41.344 -33.281 18.422 1 83.88 324 THR A CA 1
ATOM 2580 C C . THR A 1 324 ? -41.375 -31.938 19.141 1 83.88 324 THR A C 1
ATOM 2582 O O . THR A 1 324 ? -41.531 -31.875 20.359 1 83.88 324 THR A O 1
ATOM 2585 N N . TRP A 1 325 ? -41.281 -30.859 18.328 1 87.94 325 TRP A N 1
ATOM 2586 C CA . TRP A 1 325 ? -41.312 -29.516 18.875 1 87.94 325 TRP A CA 1
ATOM 2587 C C . TRP A 1 325 ? -42.75 -29.109 19.25 1 87.94 325 TRP A C 1
ATOM 2589 O O . TRP A 1 325 ? -43.688 -29.469 18.562 1 87.94 325 TRP A O 1
ATOM 2599 N N . ASP A 1 326 ? -42.844 -28.344 20.281 1 86.69 326 ASP A N 1
ATOM 2600 C CA . ASP A 1 326 ? -44.156 -27.828 20.703 1 86.69 326 ASP A CA 1
ATOM 2601 C C . ASP A 1 326 ? -44.688 -26.797 19.719 1 86.69 326 ASP A C 1
ATOM 2603 O O . ASP A 1 326 ? -44 -25.797 19.438 1 86.69 326 ASP A O 1
ATOM 2607 N N . LEU A 1 327 ? -45.844 -26.984 19.219 1 87.81 327 LEU A N 1
ATOM 2608 C CA . LEU A 1 327 ? -46.375 -26.141 18.141 1 87.81 327 LEU A CA 1
ATOM 2609 C C . LEU A 1 327 ? -47.094 -24.938 18.719 1 87.81 327 LEU A C 1
ATOM 2611 O O . LEU A 1 327 ? -47.438 -24 17.984 1 87.81 327 LEU A O 1
ATOM 2615 N N . ARG A 1 328 ? -47.281 -24.844 20.062 1 87.75 328 ARG A N 1
ATOM 2616 C CA . ARG A 1 328 ? -47.938 -23.703 20.672 1 87.75 328 ARG A CA 1
ATOM 2617 C C . ARG A 1 328 ? -47.156 -22.422 20.469 1 87.75 328 ARG A C 1
ATOM 2619 O O . ARG A 1 328 ? -45.938 -22.484 20.203 1 87.75 328 ARG A O 1
ATOM 2626 N N . ASP A 1 329 ? -47.781 -21.266 20.562 1 91.94 329 ASP A N 1
ATOM 2627 C CA . ASP A 1 329 ? -47.156 -19.969 20.359 1 91.94 329 ASP A CA 1
ATOM 2628 C C . ASP A 1 329 ? -46.219 -19.609 21.516 1 91.94 329 ASP A C 1
ATOM 2630 O O . ASP A 1 329 ? -46.688 -19.453 22.656 1 91.94 329 ASP A O 1
ATOM 2634 N N . PRO A 1 330 ? -44.969 -19.453 21.25 1 92.56 330 PRO A N 1
ATOM 2635 C CA . PRO A 1 330 ? -44 -19.172 22.312 1 92.56 330 PRO A CA 1
ATOM 2636 C C . PRO A 1 330 ? -44.312 -17.875 23.062 1 92.56 330 PRO A C 1
ATOM 2638 O O . PRO A 1 330 ? -44.062 -17.781 24.266 1 92.56 330 PRO A O 1
ATOM 2641 N N . LYS A 1 331 ? -44.812 -16.922 22.359 1 92.56 331 LYS A N 1
ATOM 2642 C CA . LYS A 1 331 ? -45.156 -15.656 23.016 1 92.56 331 LYS A CA 1
ATOM 2643 C C . LYS A 1 331 ? -46.25 -15.844 24.062 1 92.56 331 LYS A C 1
ATOM 2645 O O . LYS A 1 331 ? -46.156 -15.336 25.172 1 92.56 331 LYS A O 1
ATOM 2650 N N . GLU A 1 332 ? -47.25 -16.578 23.734 1 93.62 332 GLU A N 1
ATOM 2651 C CA . GLU A 1 332 ? -48.375 -16.828 24.641 1 93.62 332 GLU A CA 1
ATOM 2652 C C . GLU A 1 332 ? -47.969 -17.688 25.828 1 93.62 332 GLU A C 1
ATOM 2654 O O . GLU A 1 332 ? -48.469 -17.516 26.938 1 93.62 332 GLU A O 1
ATOM 2659 N N . GLN A 1 333 ? -47.031 -18.562 25.547 1 91.62 333 GLN A N 1
ATOM 2660 C CA . GLN A 1 333 ? -46.625 -19.5 26.578 1 91.62 333 GLN A CA 1
ATOM 2661 C C . GLN A 1 333 ? -45.562 -18.859 27.484 1 91.62 333 GLN A C 1
ATOM 2663 O O . GLN A 1 333 ? -45.25 -19.406 28.547 1 91.62 333 GLN A O 1
ATOM 2668 N N . GLY A 1 334 ? -44.969 -17.734 27.047 1 89.38 334 GLY A N 1
ATOM 2669 C CA . GLY A 1 334 ? -43.969 -17.047 27.828 1 89.38 334 GLY A CA 1
ATOM 2670 C C . GLY A 1 334 ? -42.594 -17.719 27.75 1 89.38 334 GLY A C 1
ATOM 2671 O O . GLY A 1 334 ? -41.844 -17.734 28.734 1 89.38 334 GLY A O 1
ATOM 2672 N N . TRP A 1 335 ? -42.25 -18.453 26.688 1 91.62 335 TRP A N 1
ATOM 2673 C CA . TRP A 1 335 ? -40.969 -19.109 26.516 1 91.62 335 TRP A CA 1
ATOM 2674 C C . TRP A 1 335 ? -39.906 -18.094 26.125 1 91.62 335 TRP A C 1
ATOM 2676 O O . TRP A 1 335 ? -39.281 -18.188 25.047 1 91.62 335 TRP A O 1
ATOM 2686 N N . LEU A 1 336 ? -39.5 -17.188 27.016 1 90.56 336 LEU A N 1
ATOM 2687 C CA . LEU A 1 336 ? -38.625 -16.062 26.812 1 90.56 336 LEU A CA 1
ATOM 2688 C C . LEU A 1 336 ? -37.156 -16.484 27.047 1 90.56 336 LEU A C 1
ATOM 2690 O O . LEU A 1 336 ? -36.844 -17.109 28.062 1 90.56 336 LEU A O 1
ATOM 2694 N N . LEU A 1 337 ? -36.375 -16.281 26.094 1 89.19 337 LEU A N 1
ATOM 2695 C CA . LEU A 1 337 ? -34.938 -16.562 26.234 1 89.19 337 LEU A CA 1
ATOM 2696 C C . LEU A 1 337 ? -34.156 -15.305 26.625 1 89.19 337 LEU A C 1
ATOM 2698 O O . LEU A 1 337 ? -33.25 -15.359 27.438 1 89.19 337 LEU A O 1
ATOM 2702 N N . SER A 1 338 ? -34.438 -14.133 25.938 1 86.06 338 SER A N 1
ATOM 2703 C CA . SER A 1 338 ? -33.75 -12.875 26.203 1 86.06 338 SER A CA 1
ATOM 2704 C C . SER A 1 338 ? -34.688 -11.688 25.969 1 86.06 338 SER A C 1
ATOM 2706 O O . SER A 1 338 ? -35.531 -11.711 25.062 1 86.06 338 SER A O 1
ATOM 2708 N N . ASP A 1 339 ? -34.5 -10.617 26.797 1 82.19 339 ASP A N 1
ATOM 2709 C CA . ASP A 1 339 ? -35.281 -9.398 26.641 1 82.19 339 ASP A CA 1
ATOM 2710 C C . ASP A 1 339 ? -34.375 -8.203 26.359 1 82.19 339 ASP A C 1
ATOM 2712 O O . ASP A 1 339 ? -34.781 -7.051 26.547 1 82.19 339 ASP A O 1
ATOM 2716 N N . ASP A 1 340 ? -33.188 -8.453 25.969 1 81.94 340 ASP A N 1
ATOM 2717 C CA . ASP A 1 340 ? -32.219 -7.402 25.672 1 81.94 340 ASP A CA 1
ATOM 2718 C C . ASP A 1 340 ? -31.531 -7.656 24.328 1 81.94 340 ASP A C 1
ATOM 2720 O O . ASP A 1 340 ? -30.312 -7.684 24.25 1 81.94 340 ASP A O 1
ATOM 2724 N N . VAL A 1 341 ? -32.375 -7.789 23.328 1 90.62 341 VAL A N 1
ATOM 2725 C CA . VAL A 1 341 ? -31.844 -8.086 22 1 90.62 341 VAL A CA 1
ATOM 2726 C C . VAL A 1 341 ? -31.453 -6.789 21.297 1 90.62 341 VAL A C 1
ATOM 2728 O O . VAL A 1 341 ? -32.156 -5.781 21.391 1 90.62 341 VAL A O 1
ATOM 2731 N N . ARG A 1 342 ? -30.281 -6.805 20.656 1 91.69 342 ARG A N 1
ATOM 2732 C CA . ARG A 1 342 ? -29.812 -5.672 19.875 1 91.69 342 ARG A CA 1
ATOM 2733 C C . ARG A 1 342 ? -29.484 -6.094 18.453 1 91.69 342 ARG A C 1
ATOM 2735 O O . ARG A 1 342 ? -28.781 -7.078 18.234 1 91.69 342 ARG A O 1
ATOM 2742 N N . ILE A 1 343 ? -30.031 -5.422 17.484 1 95.25 343 ILE A N 1
ATOM 2743 C CA . ILE A 1 343 ? -29.734 -5.664 16.078 1 95.25 343 ILE A CA 1
ATOM 2744 C C . ILE A 1 343 ? -28.781 -4.59 15.562 1 95.25 343 ILE A C 1
ATOM 2746 O O . ILE A 1 343 ? -29.094 -3.398 15.586 1 95.25 343 ILE A O 1
ATOM 2750 N N . TYR A 1 344 ? -27.594 -4.961 15.125 1 96.06 344 TYR A N 1
ATOM 2751 C CA . TYR A 1 344 ? -26.594 -4.016 14.641 1 96.06 344 TYR A CA 1
ATOM 2752 C C . TYR A 1 344 ? -26.656 -3.891 13.125 1 96.06 344 TYR A C 1
ATOM 2754 O O . TYR A 1 344 ? -26.625 -4.895 12.406 1 96.06 344 TYR A O 1
ATOM 2762 N N . LYS A 1 345 ? -26.75 -2.664 12.648 1 96.12 345 LYS A N 1
ATOM 2763 C CA . LYS A 1 345 ? -26.625 -2.279 11.242 1 96.12 345 LYS A CA 1
ATOM 2764 C C . LYS A 1 345 ? -25.375 -1.421 11.031 1 96.12 345 LYS A C 1
ATOM 2766 O O . LYS A 1 345 ? -24.594 -1.211 11.961 1 96.12 345 LYS A O 1
ATOM 2771 N N . SER A 1 346 ? -25.172 -0.963 9.797 1 95.62 346 SER A N 1
ATOM 2772 C CA . SER A 1 346 ? -23.953 -0.22 9.477 1 95.62 346 SER A CA 1
ATOM 2773 C C . SER A 1 346 ? -24.016 1.208 10.008 1 95.62 346 SER A C 1
ATOM 2775 O O . SER A 1 346 ? -22.984 1.839 10.25 1 95.62 346 SER A O 1
ATOM 2777 N N . LEU A 1 347 ? -25.266 1.716 10.203 1 96.12 347 LEU A N 1
ATOM 2778 C CA . LEU A 1 347 ? -25.406 3.133 10.523 1 96.12 347 LEU A CA 1
ATOM 2779 C C . LEU A 1 347 ? -25.984 3.322 11.914 1 96.12 347 LEU A C 1
ATOM 2781 O O . LEU A 1 347 ? -25.828 4.383 12.523 1 96.12 347 LEU A O 1
ATOM 2785 N N . SER A 1 348 ? -26.734 2.328 12.367 1 93.25 348 SER A N 1
ATOM 2786 C CA . SER A 1 348 ? -27.391 2.424 13.672 1 93.25 348 SER A CA 1
ATOM 2787 C C . SER A 1 348 ? -27.75 1.043 14.219 1 93.25 348 SER A C 1
ATOM 2789 O O . SER A 1 348 ? -27.688 0.05 13.484 1 93.25 348 SER A O 1
ATOM 2791 N N . SER A 1 349 ? -27.922 1.007 15.477 1 92.69 349 SER A N 1
ATOM 2792 C CA . SER A 1 349 ? -28.375 -0.231 16.109 1 92.69 349 SER A CA 1
ATOM 2793 C C . SER A 1 349 ? -29.812 -0.107 16.594 1 92.69 349 SER A C 1
ATOM 2795 O O . SER A 1 349 ? -30.297 0.999 16.859 1 92.69 349 SER A O 1
ATOM 2797 N N . LEU A 1 350 ? -30.469 -1.259 16.562 1 88.62 350 LEU A N 1
ATOM 2798 C CA . LEU A 1 350 ? -31.859 -1.281 16.969 1 88.62 350 LEU A CA 1
ATOM 2799 C C . LEU A 1 350 ? -32.031 -2.002 18.297 1 88.62 350 LEU A C 1
ATOM 2801 O O . LEU A 1 350 ? -31.672 -3.174 18.422 1 88.62 350 LEU A O 1
ATOM 2805 N N . SER A 1 351 ? -31.984 -1.312 19.312 1 74 351 SER A N 1
ATOM 2806 C CA . SER A 1 351 ? -32.344 -1.926 20.578 1 74 351 SER A CA 1
ATOM 2807 C C . SER A 1 351 ? -33.812 -1.686 20.906 1 74 351 SER A C 1
ATOM 2809 O O . SER A 1 351 ? -34.688 -2.465 20.516 1 74 351 SER A O 1
ATOM 2811 N N . ASN A 1 352 ? -33.969 -0.541 21.906 1 56.22 352 ASN A N 1
ATOM 2812 C CA . ASN A 1 352 ? -35.281 -0.07 22.297 1 56.22 352 ASN A CA 1
ATOM 2813 C C . ASN A 1 352 ? -35.844 0.931 21.297 1 56.22 352 ASN A C 1
ATOM 2815 O O . ASN A 1 352 ? -35.125 1.775 20.781 1 56.22 352 ASN A O 1
ATOM 2819 N N . VAL A 1 353 ? -36.562 0.435 20.344 1 49.66 353 VAL A N 1
ATOM 2820 C CA . VAL A 1 353 ? -37.094 1.442 19.438 1 49.66 353 VAL A CA 1
ATOM 2821 C C . VAL A 1 353 ? -37.469 2.701 20.219 1 49.66 353 VAL A C 1
ATOM 2823 O O . VAL A 1 353 ? -38.062 2.617 21.297 1 49.66 353 VAL A O 1
ATOM 2826 N N . SER A 1 354 ? -36.781 3.748 19.859 1 42.19 354 SER A N 1
ATOM 2827 C CA . SER A 1 354 ? -37 5.051 20.484 1 42.19 354 SER A CA 1
ATOM 2828 C C . SER A 1 354 ? -38.438 5.168 21.016 1 42.19 354 SER A C 1
ATOM 2830 O O . SER A 1 354 ? -38.625 5.43 22.203 1 42.19 354 SER A O 1
ATOM 2832 N N . GLU A 1 355 ? -39.344 5.828 20.062 1 43.56 355 GLU A N 1
ATOM 2833 C CA . GLU A 1 355 ? -40.5 6.578 20.594 1 43.56 355 GLU A CA 1
ATOM 2834 C C . GLU A 1 355 ? -41.375 5.699 21.469 1 43.56 355 GLU A C 1
ATOM 2836 O O . GLU A 1 355 ? -42.062 6.199 22.359 1 43.56 355 GLU A O 1
ATOM 2841 N N . GLY A 1 356 ? -41.562 4.402 21.094 1 46.81 356 GLY A N 1
ATOM 2842 C CA . GLY A 1 356 ? -42.562 3.693 21.875 1 46.81 356 GLY A CA 1
ATOM 2843 C C . GLY A 1 356 ? -41.969 2.609 22.75 1 46.81 356 GLY A C 1
ATOM 2844 O O . GLY A 1 356 ? -42.719 1.857 23.406 1 46.81 356 GLY A O 1
ATOM 2845 N N . GLY A 1 357 ? -40.688 2.615 23.141 1 51.09 357 GLY A N 1
ATOM 2846 C CA . GLY A 1 357 ? -40.188 1.807 24.234 1 51.09 357 GLY A CA 1
ATOM 2847 C C . GLY A 1 357 ? -40.125 0.325 23.906 1 51.09 357 GLY A C 1
ATOM 2848 O O . GLY A 1 357 ? -40.281 -0.515 24.797 1 51.09 357 GLY A O 1
ATOM 2849 N N . LEU A 1 358 ? -40.375 -0.106 22.734 1 58.59 358 LEU A N 1
ATOM 2850 C CA . LEU A 1 358 ? -40.625 -1.542 22.625 1 58.59 358 LEU A CA 1
ATOM 2851 C C . LEU A 1 358 ? -39.312 -2.314 22.703 1 58.59 358 LEU A C 1
ATOM 2853 O O . LEU A 1 358 ? -38.375 -2.006 21.984 1 58.59 358 LEU A O 1
ATOM 2857 N N . ILE A 1 359 ? -39.188 -3.02 23.625 1 75.38 359 ILE A N 1
ATOM 2858 C CA . ILE A 1 359 ? -38.094 -3.943 23.938 1 75.38 359 ILE A CA 1
ATOM 2859 C C . ILE A 1 359 ? -38.219 -5.199 23.078 1 75.38 359 ILE A C 1
ATOM 2861 O O . ILE A 1 359 ? -39.281 -5.812 23.031 1 75.38 359 ILE A O 1
ATOM 2865 N N . ARG A 1 360 ? -37.25 -5.43 22.156 1 86.81 360 ARG A N 1
ATOM 2866 C CA . ARG A 1 360 ? -37.219 -6.652 21.359 1 86.81 360 ARG A CA 1
ATOM 2867 C C . ARG A 1 360 ? -37 -7.875 22.234 1 86.81 360 ARG A C 1
ATOM 2869 O O . ARG A 1 360 ? -36.156 -7.852 23.125 1 86.81 360 ARG A O 1
ATOM 2876 N N . LYS A 1 361 ? -37.844 -8.898 21.984 1 89.44 361 LYS A N 1
ATOM 2877 C CA . LYS A 1 361 ? -37.812 -10.109 22.797 1 89.44 361 LYS A CA 1
ATOM 2878 C C . LYS A 1 361 ? -37.469 -11.328 21.953 1 89.44 361 LYS A C 1
ATOM 2880 O O . LYS A 1 361 ? -37.906 -11.43 20.797 1 89.44 361 LYS A O 1
ATOM 2885 N N . LEU A 1 362 ? -36.625 -12.172 22.516 1 92.94 362 LEU A N 1
ATOM 2886 C CA . LEU A 1 362 ? -36.25 -13.422 21.859 1 92.94 362 LEU A CA 1
ATOM 2887 C C . LEU A 1 362 ? -36.938 -14.609 22.562 1 92.94 362 LEU A C 1
ATOM 2889 O O . LEU A 1 362 ? -36.844 -14.75 23.781 1 92.94 362 LEU A O 1
ATOM 2893 N N . TYR A 1 363 ? -37.594 -15.453 21.797 1 93.31 363 TYR A N 1
ATOM 2894 C CA . TYR A 1 363 ? -38.281 -16.625 22.328 1 93.31 363 TYR A CA 1
ATOM 2895 C C . TYR A 1 363 ? -37.656 -17.906 21.844 1 93.31 363 TYR A C 1
ATOM 2897 O O . TYR A 1 363 ? -36.812 -17.891 20.922 1 93.31 363 TYR A O 1
ATOM 2905 N N . PHE A 1 364 ? -37.875 -19.031 22.594 1 91.19 364 PHE A N 1
ATOM 2906 C CA . PHE A 1 364 ? -37.438 -20.359 22.188 1 91.19 364 PHE A CA 1
ATOM 2907 C C . PHE A 1 364 ? -38.625 -21.312 22.109 1 91.19 364 PHE A C 1
ATOM 2909 O O . PHE A 1 364 ? -39.75 -20.969 22.531 1 91.19 364 PHE A O 1
ATOM 2916 N N . ARG A 1 365 ? -38.469 -22.484 21.391 1 89.81 365 ARG A N 1
ATOM 2917 C CA . ARG A 1 365 ? -39.5 -23.5 21.297 1 89.81 365 ARG A CA 1
ATOM 2918 C C . ARG A 1 365 ? -39.062 -24.812 21.922 1 89.81 365 ARG A C 1
ATOM 2920 O O . ARG A 1 365 ? -38.094 -25.422 21.453 1 89.81 365 ARG A O 1
ATOM 2927 N N . PRO A 1 366 ? -39.719 -25.188 22.953 1 87.38 366 PRO A N 1
ATOM 2928 C CA . PRO A 1 366 ? -39.344 -26.453 23.594 1 87.38 366 PRO A CA 1
ATOM 2929 C C . PRO A 1 366 ? -39.938 -27.672 22.922 1 87.38 366 PRO A C 1
ATOM 2931 O O . PRO A 1 366 ? -40.781 -27.531 22.016 1 87.38 366 PRO A O 1
ATOM 2934 N N . THR A 1 367 ? -39.344 -28.812 23.203 1 85.25 367 THR A N 1
ATOM 2935 C CA . THR A 1 367 ? -39.938 -30.062 22.75 1 85.25 367 THR A CA 1
ATOM 2936 C C . THR A 1 367 ? -41.094 -30.484 23.641 1 85.25 367 THR A C 1
ATOM 2938 O O . THR A 1 367 ? -41.219 -30 24.766 1 85.25 367 THR A O 1
ATOM 2941 N N . ILE A 1 368 ? -41.938 -31.297 22.875 1 82.06 368 ILE A N 1
ATOM 2942 C CA . ILE A 1 368 ? -42.969 -31.922 23.672 1 82.06 368 ILE A CA 1
ATOM 2943 C C . ILE A 1 368 ? -42.406 -33.094 24.484 1 82.06 368 ILE A C 1
ATOM 2945 O O . ILE A 1 368 ? -41.719 -33.969 23.938 1 82.06 368 ILE A O 1
ATOM 2949 N N . GLY A 1 369 ? -42.406 -32.969 25.766 1 71.06 369 GLY A N 1
ATOM 2950 C CA . GLY A 1 369 ? -41.812 -33.969 26.641 1 71.06 369 GLY A CA 1
ATOM 2951 C C . GLY A 1 369 ? -40.594 -33.5 27.391 1 71.06 369 GLY A C 1
ATOM 2952 O O . GLY A 1 369 ? -40.25 -32.312 27.312 1 71.06 369 GLY A O 1
ATOM 2953 N N . SER A 1 370 ? -39.906 -34.219 28.391 1 64.56 370 SER A N 1
ATOM 2954 C CA . SER A 1 370 ? -38.938 -33.812 29.406 1 64.56 370 SER A CA 1
ATOM 2955 C C . SER A 1 370 ? -37.5 -33.969 28.891 1 64.56 370 SER A C 1
ATOM 2957 O O . SER A 1 370 ? -36.625 -34.406 29.641 1 64.56 370 SER A O 1
ATOM 2959 N N . CYS A 1 371 ? -37.219 -33.719 27.469 1 76.25 371 CYS A N 1
ATOM 2960 C CA . CYS A 1 371 ? -35.812 -33.969 27.125 1 76.25 371 CYS A CA 1
ATOM 2961 C C . CYS A 1 371 ? -35 -32.719 27.281 1 76.25 371 CYS A C 1
ATOM 2963 O O . CYS A 1 371 ? -33.781 -32.75 27.156 1 76.25 371 CYS A O 1
ATOM 2965 N N . GLY A 1 372 ? -35.5 -31.547 27.547 1 78.06 372 GLY A N 1
ATOM 2966 C CA . GLY A 1 372 ? -34.75 -30.328 27.828 1 78.06 372 GLY A CA 1
ATOM 2967 C C . GLY A 1 372 ? -34.281 -29.625 26.562 1 78.06 372 GLY A C 1
ATOM 2968 O O . GLY A 1 372 ? -33.719 -28.531 26.641 1 78.06 372 GLY A O 1
ATOM 2969 N N . CYS A 1 373 ? -34.531 -30.234 25.391 1 81.5 373 CYS A N 1
ATOM 2970 C CA . CYS A 1 373 ? -34.094 -29.609 24.141 1 81.5 373 CYS A CA 1
ATOM 2971 C C . CYS A 1 373 ? -35 -28.438 23.781 1 81.5 373 CYS A C 1
ATOM 2973 O O . CYS A 1 373 ? -36.219 -28.453 24.094 1 81.5 373 CYS A O 1
ATOM 2975 N N . PHE A 1 374 ? -34.5 -27.359 23.234 1 85.38 374 PHE A N 1
ATOM 2976 C CA . PHE A 1 374 ? -35.281 -26.266 22.719 1 85.38 374 PHE A CA 1
ATOM 2977 C C . PHE A 1 374 ? -34.719 -25.766 21.391 1 85.38 374 PHE A C 1
ATOM 2979 O O . PHE A 1 374 ? -33.531 -25.875 21.141 1 85.38 374 PHE A O 1
ATOM 2986 N N . LYS A 1 375 ? -35.562 -25.344 20.562 1 87.62 375 LYS A N 1
ATOM 2987 C CA . LYS A 1 375 ? -35.188 -24.766 19.281 1 87.62 375 LYS A CA 1
ATOM 2988 C C . LYS A 1 375 ? -34.938 -23.266 19.391 1 87.62 375 LYS A C 1
ATOM 2990 O O . LYS A 1 375 ? -35.781 -22.531 19.891 1 87.62 375 LYS A O 1
ATOM 2995 N N . SER A 1 376 ? -33.75 -22.906 18.891 1 88.38 376 SER A N 1
ATOM 2996 C CA . SER A 1 376 ? -33.344 -21.5 18.938 1 88.38 376 SER A CA 1
ATOM 2997 C C . SER A 1 376 ? -33.75 -20.781 17.656 1 88.38 376 SER A C 1
ATOM 2999 O O . SER A 1 376 ? -34 -21.406 16.625 1 88.38 376 SER A O 1
ATOM 3001 N N . TYR A 1 377 ? -33.844 -19.5 17.75 1 93.75 377 TYR A N 1
ATOM 3002 C CA . TYR A 1 377 ? -34.062 -18.609 16.609 1 93.75 377 TYR A CA 1
ATOM 3003 C C . TYR A 1 377 ? -32.812 -18.438 15.789 1 93.75 377 TYR A C 1
ATOM 3005 O O . TYR A 1 377 ? -31.828 -17.844 16.266 1 93.75 377 TYR A O 1
ATOM 3013 N N . ASP A 1 378 ? -32.812 -18.922 14.594 1 94.19 378 ASP A N 1
ATOM 3014 C CA . ASP A 1 378 ? -31.641 -18.812 13.734 1 94.19 378 ASP A CA 1
ATOM 3015 C C . ASP A 1 378 ? -31.531 -17.406 13.141 1 94.19 378 ASP A C 1
ATOM 3017 O O . ASP A 1 378 ? -30.469 -16.781 13.172 1 94.19 378 ASP A O 1
ATOM 3021 N N . GLY A 1 379 ? -32.625 -16.875 12.57 1 95.56 379 GLY A N 1
ATOM 3022 C CA . GLY A 1 379 ? -32.688 -15.508 12.086 1 95.56 379 GLY A CA 1
ATOM 3023 C C . GLY A 1 379 ? -32.531 -15.398 10.578 1 95.56 379 GLY A C 1
ATOM 3024 O O . GLY A 1 379 ? -32.625 -14.305 10.016 1 95.56 379 GLY A O 1
ATOM 3025 N N . GLN A 1 380 ? -32.281 -16.438 9.758 1 95.25 380 GLN A N 1
ATOM 3026 C CA . GLN A 1 380 ? -31.984 -16.375 8.336 1 95.25 380 GLN A CA 1
ATOM 3027 C C . GLN A 1 380 ? -33.125 -15.75 7.543 1 95.25 380 GLN A C 1
ATOM 3029 O O . GLN A 1 380 ? -32.906 -14.914 6.672 1 95.25 380 GLN A O 1
ATOM 3034 N N . GLU A 1 381 ? -34.344 -16.125 7.871 1 93.12 381 GLU A N 1
ATOM 3035 C CA . GLU A 1 381 ? -35.5 -15.617 7.133 1 93.12 381 GLU A CA 1
ATOM 3036 C C . GLU A 1 381 ? -35.656 -14.109 7.312 1 93.12 381 GLU A C 1
ATOM 3038 O O . GLU A 1 381 ? -36.219 -13.43 6.457 1 93.12 381 GLU A O 1
ATOM 3043 N N . ASP A 1 382 ? -35.188 -13.648 8.414 1 95.62 382 ASP A N 1
ATOM 3044 C CA . ASP A 1 382 ? -35.25 -12.219 8.703 1 95.62 382 ASP A CA 1
ATOM 3045 C C . ASP A 1 382 ? -33.906 -11.531 8.422 1 95.62 382 ASP A C 1
ATOM 3047 O O . ASP A 1 382 ? -33.719 -10.383 8.82 1 95.62 382 ASP A O 1
ATOM 3051 N N . LEU A 1 383 ? -32.969 -12.211 7.777 1 97.56 383 LEU A N 1
ATOM 3052 C CA . LEU A 1 383 ? -31.688 -11.688 7.375 1 97.56 383 LEU A CA 1
ATOM 3053 C C . LEU A 1 383 ? -30.875 -11.234 8.586 1 97.56 383 LEU A C 1
ATOM 3055 O O . LEU A 1 383 ? -30.281 -10.148 8.57 1 97.56 383 LEU A O 1
ATOM 3059 N N . LEU A 1 384 ? -30.969 -12.07 9.633 1 97.44 384 LEU A N 1
ATOM 3060 C CA . LEU A 1 384 ? -30.25 -11.758 10.859 1 97.44 384 LEU A CA 1
ATOM 3061 C C . LEU A 1 384 ? -29.328 -12.906 11.266 1 97.44 384 LEU A C 1
ATOM 3063 O O . LEU A 1 384 ? -29.703 -14.07 11.141 1 97.44 384 LEU A O 1
ATOM 3067 N N . LEU A 1 385 ? -28.125 -12.57 11.664 1 97.94 385 LEU A N 1
ATOM 3068 C CA . LEU A 1 385 ? -27.234 -13.523 12.312 1 97.94 385 LEU A CA 1
ATOM 3069 C C . LEU A 1 385 ? -27.391 -13.469 13.828 1 97.94 385 LEU A C 1
ATOM 3071 O O . LEU A 1 385 ? -27.125 -12.438 14.453 1 97.94 385 LEU A O 1
ATOM 3075 N N . ASN A 1 386 ? -27.891 -14.539 14.414 1 96.88 386 ASN A N 1
ATOM 3076 C CA . ASN A 1 386 ? -27.938 -14.672 15.859 1 96.88 386 ASN A CA 1
ATOM 3077 C C . ASN A 1 386 ? -26.609 -15.156 16.438 1 96.88 386 ASN A C 1
ATOM 3079 O O . ASN A 1 386 ? -26.328 -16.359 16.422 1 96.88 386 ASN A O 1
ATOM 3083 N N . LEU A 1 387 ? -25.844 -14.188 16.984 1 95 387 LEU A N 1
ATOM 3084 C CA . LEU A 1 387 ? -24.5 -14.523 17.438 1 95 387 LEU A CA 1
ATOM 3085 C C . LEU A 1 387 ? -24.562 -15.258 18.781 1 95 387 LEU A C 1
ATOM 3087 O O . LEU A 1 387 ? -23.969 -16.328 18.922 1 95 387 LEU A O 1
ATOM 3091 N N . ASP A 1 388 ? -25.25 -14.68 19.812 1 89.69 388 ASP A N 1
ATOM 3092 C CA . ASP A 1 388 ? -25.219 -15.219 21.172 1 89.69 388 ASP A CA 1
ATOM 3093 C C . ASP A 1 388 ? -26.547 -14.969 21.891 1 89.69 388 ASP A C 1
ATOM 3095 O O . ASP A 1 388 ? -26.562 -14.766 23.109 1 89.69 388 ASP A O 1
ATOM 3099 N N . ASN A 1 389 ? -27.703 -14.82 21.156 1 89.5 389 ASN A N 1
ATOM 3100 C CA . ASN A 1 389 ? -29.047 -14.594 21.672 1 89.5 389 ASN A CA 1
ATOM 3101 C C . ASN A 1 389 ? -29.188 -13.203 22.281 1 89.5 389 ASN A C 1
ATOM 3103 O O . ASN A 1 389 ? -30.156 -12.914 22.984 1 89.5 389 ASN A O 1
ATOM 3107 N N . LYS A 1 390 ? -28.172 -12.359 22.094 1 87.56 390 LYS A N 1
ATOM 3108 C CA . LYS A 1 390 ? -28.219 -10.961 22.531 1 87.56 390 LYS A CA 1
ATOM 3109 C C . LYS A 1 390 ? -27.844 -10.023 21.391 1 87.56 390 LYS A C 1
ATOM 3111 O O . LYS A 1 390 ? -28.5 -9 21.172 1 87.56 390 LYS A O 1
ATOM 3116 N N . HIS A 1 391 ? -26.797 -10.406 20.734 1 93.19 391 HIS A N 1
ATOM 3117 C CA . HIS A 1 391 ? -26.281 -9.594 19.641 1 93.19 391 HIS A CA 1
ATOM 3118 C C . HIS A 1 391 ? -26.688 -10.164 18.281 1 93.19 391 HIS A C 1
ATOM 3120 O O . HIS A 1 391 ? -26.328 -11.289 17.938 1 93.19 391 HIS A O 1
ATOM 3126 N N . PHE A 1 392 ? -27.453 -9.398 17.578 1 96 392 PHE A N 1
ATOM 3127 C CA . PHE A 1 392 ? -27.891 -9.773 16.234 1 96 392 PHE A CA 1
ATOM 3128 C C . PHE A 1 392 ? -27.281 -8.828 15.195 1 96 392 PHE A C 1
ATOM 3130 O O . PHE A 1 392 ? -27.156 -7.629 15.43 1 96 392 PHE A O 1
ATOM 3137 N N . PHE A 1 393 ? -26.859 -9.391 14.07 1 97.88 393 PHE A N 1
ATOM 3138 C CA . PHE A 1 393 ? -26.266 -8.586 13.008 1 97.88 393 PHE A CA 1
ATOM 3139 C C . PHE A 1 393 ? -27.047 -8.734 11.711 1 97.88 393 PHE A C 1
ATOM 3141 O O . PHE A 1 393 ? -27.359 -9.852 11.289 1 97.88 393 PHE A O 1
ATOM 3148 N N . TYR A 1 394 ? -27.391 -7.637 11.188 1 97.75 394 TYR A N 1
ATOM 3149 C CA . TYR A 1 394 ? -28.094 -7.594 9.898 1 97.75 394 TYR A CA 1
ATOM 3150 C C . TYR A 1 394 ? -27.188 -8.109 8.781 1 97.75 394 TYR A C 1
ATOM 3152 O O . TYR A 1 394 ? -26.031 -7.715 8.68 1 97.75 394 TYR A O 1
ATOM 3160 N N . TYR A 1 395 ? -27.703 -9.047 7.934 1 98 395 TYR A N 1
ATOM 3161 C CA . TYR A 1 395 ? -26.922 -9.602 6.832 1 98 395 TYR A CA 1
ATOM 3162 C C . TYR A 1 395 ? -26.344 -8.492 5.957 1 98 395 TYR A C 1
ATOM 3164 O O . TYR A 1 395 ? -25.219 -8.586 5.496 1 98 395 TYR A O 1
ATOM 3172 N N . GLY A 1 396 ? -27.156 -7.41 5.719 1 96.75 396 GLY A N 1
ATOM 3173 C CA . GLY A 1 396 ? -26.672 -6.312 4.887 1 96.75 396 GLY A CA 1
ATOM 3174 C C . GLY A 1 396 ? -25.406 -5.672 5.406 1 96.75 396 GLY A C 1
ATOM 3175 O O . GLY A 1 396 ? -24.547 -5.258 4.625 1 96.75 396 GLY A O 1
ATOM 3176 N N . PHE A 1 397 ? -25.281 -5.586 6.73 1 97.31 397 PHE A N 1
ATOM 3177 C CA . PHE A 1 397 ? -24.109 -5.051 7.402 1 97.31 397 PHE A CA 1
ATOM 3178 C C . PHE A 1 397 ? -22.891 -5.93 7.137 1 97.31 397 PHE A C 1
ATOM 3180 O O . PHE A 1 397 ? -21.844 -5.434 6.73 1 97.31 397 PHE A O 1
ATOM 3187 N N . LEU A 1 398 ? -23.062 -7.199 7.242 1 97.75 398 LEU A N 1
ATOM 3188 C CA . LEU A 1 398 ? -21.953 -8.156 7.129 1 97.75 398 LEU A CA 1
ATOM 3189 C C . LEU A 1 398 ? -21.578 -8.367 5.668 1 97.75 398 LEU A C 1
ATOM 3191 O O . LEU A 1 398 ? -20.391 -8.469 5.348 1 97.75 398 LEU A O 1
ATOM 3195 N N . TYR A 1 399 ? -22.547 -8.359 4.773 1 97.19 399 TYR A N 1
ATOM 3196 C CA . TYR A 1 399 ? -22.25 -8.461 3.346 1 97.19 399 TYR A CA 1
ATOM 3197 C C . TYR A 1 399 ? -21.516 -7.227 2.848 1 97.19 399 TYR A C 1
ATOM 3199 O O . TYR A 1 399 ? -20.672 -7.324 1.951 1 97.19 399 TYR A O 1
ATOM 3207 N N . SER A 1 400 ? -21.859 -6.09 3.387 1 96.12 400 SER A N 1
ATOM 3208 C CA . SER A 1 400 ? -21.141 -4.871 3 1 96.12 400 SER A CA 1
ATOM 3209 C C . SER A 1 400 ? -19.641 -5.008 3.227 1 96.12 400 SER A C 1
ATOM 3211 O O . SER A 1 400 ? -18.844 -4.598 2.383 1 96.12 400 SER A O 1
ATOM 3213 N N . TYR A 1 401 ? -19.297 -5.555 4.348 1 95.56 401 TYR A N 1
ATOM 3214 C CA . TYR A 1 401 ? -17.859 -5.766 4.578 1 95.56 401 TYR A CA 1
ATOM 3215 C C . TYR A 1 401 ? -17.312 -6.824 3.635 1 95.56 401 TYR A C 1
ATOM 3217 O O . TYR A 1 401 ? -16.203 -6.684 3.123 1 95.56 401 TYR A O 1
ATOM 3225 N N . LEU A 1 402 ? -18.031 -7.898 3.498 1 95.75 402 LEU A N 1
ATOM 3226 C CA . LEU A 1 402 ? -17.562 -8.953 2.598 1 95.75 402 LEU A CA 1
ATOM 3227 C C . LEU A 1 402 ? -17.172 -8.375 1.243 1 95.75 402 LEU A C 1
ATOM 3229 O O . LEU A 1 402 ? -16.078 -8.664 0.736 1 95.75 402 LEU A O 1
ATOM 3233 N N . HIS A 1 403 ? -18.031 -7.59 0.698 1 94.5 403 HIS A N 1
ATOM 3234 C CA . HIS A 1 403 ? -17.797 -7.062 -0.641 1 94.5 403 HIS A CA 1
ATOM 3235 C C . HIS A 1 403 ? -16.688 -6.016 -0.633 1 94.5 403 HIS A C 1
ATOM 3237 O O . HIS A 1 403 ? -15.93 -5.895 -1.602 1 94.5 403 HIS A O 1
ATOM 3243 N N . LEU A 1 404 ? -16.578 -5.27 0.44 1 92.88 404 LEU A N 1
ATOM 3244 C CA . LEU A 1 404 ? -15.469 -4.34 0.561 1 92.88 404 LEU A CA 1
ATOM 3245 C C . LEU A 1 404 ? -14.141 -5.094 0.657 1 92.88 404 LEU A C 1
ATOM 3247 O O . LEU A 1 404 ? -13.125 -4.633 0.134 1 92.88 404 LEU A O 1
ATOM 3251 N N . MET A 1 405 ? -14.172 -6.164 1.389 1 90.75 405 MET A N 1
ATOM 3252 C CA . MET A 1 405 ? -12.992 -7.012 1.495 1 90.75 405 MET A CA 1
ATOM 3253 C C . MET A 1 405 ? -12.578 -7.547 0.128 1 90.75 405 MET A C 1
ATOM 3255 O O . MET A 1 405 ? -11.391 -7.617 -0.184 1 90.75 405 MET A O 1
ATOM 3259 N N . MET A 1 406 ? -13.508 -7.844 -0.69 1 89 406 MET A N 1
ATOM 3260 C CA . MET A 1 406 ? -13.273 -8.422 -2.01 1 89 406 MET A CA 1
ATOM 3261 C C . MET A 1 406 ? -12.734 -7.375 -2.977 1 89 406 MET A C 1
ATOM 3263 O O . MET A 1 406 ? -11.875 -7.672 -3.809 1 89 406 MET A O 1
ATOM 3267 N N . GLU A 1 407 ? -13.25 -6.191 -2.816 1 83.5 407 GLU A N 1
ATOM 3268 C CA . GLU A 1 407 ? -13.016 -5.199 -3.863 1 83.5 407 GLU A CA 1
ATOM 3269 C C . GLU A 1 407 ? -12 -4.152 -3.414 1 83.5 407 GLU A C 1
ATOM 3271 O O . GLU A 1 407 ? -11.406 -3.459 -4.242 1 83.5 407 GLU A O 1
ATOM 3276 N N . GLY A 1 408 ? -11.898 -4.023 -2.199 1 75.5 408 GLY A N 1
ATOM 3277 C CA . GLY A 1 408 ? -11.039 -2.951 -1.709 1 75.5 408 GLY A CA 1
ATOM 3278 C C . GLY A 1 408 ? -9.961 -3.436 -0.759 1 75.5 408 GLY A C 1
ATOM 3279 O O . GLY A 1 408 ? -9.852 -4.637 -0.497 1 75.5 408 GLY A O 1
ATOM 3280 N N . LYS A 1 409 ? -9.023 -2.545 -0.409 1 74.81 409 LYS A N 1
ATOM 3281 C CA . LYS A 1 409 ? -8.008 -2.773 0.607 1 74.81 409 LYS A CA 1
ATOM 3282 C C . LYS A 1 409 ? -8.477 -2.305 1.98 1 74.81 409 LYS A C 1
ATOM 3284 O O . LYS A 1 409 ? -8.023 -1.277 2.484 1 74.81 409 LYS A O 1
ATOM 3289 N N . ASN A 1 410 ? -9.461 -3.09 2.486 1 82.31 410 ASN A N 1
ATOM 3290 C CA . ASN A 1 410 ? -10.031 -2.635 3.75 1 82.31 410 ASN A CA 1
ATOM 3291 C C . ASN A 1 410 ? -9.977 -3.725 4.816 1 82.31 410 ASN A C 1
ATOM 3293 O O . ASN A 1 410 ? -10.82 -4.625 4.832 1 82.31 410 ASN A O 1
ATOM 3297 N N . PRO A 1 411 ? -9.102 -3.559 5.719 1 82.62 411 PRO A N 1
ATOM 3298 C CA . PRO A 1 411 ? -9.086 -4.52 6.824 1 82.62 411 PRO A CA 1
ATOM 3299 C C . PRO A 1 411 ? -10.328 -4.418 7.711 1 82.62 411 PRO A C 1
ATOM 3301 O O . PRO A 1 411 ? -11 -3.379 7.73 1 82.62 411 PRO A O 1
ATOM 3304 N N . LEU A 1 412 ? -10.656 -5.512 8.383 1 89.12 412 LEU A N 1
ATOM 3305 C CA . LEU A 1 412 ? -11.836 -5.566 9.242 1 89.12 412 LEU A CA 1
ATOM 3306 C C . LEU A 1 412 ? -11.805 -4.457 10.289 1 89.12 412 LEU A C 1
ATOM 3308 O O . LEU A 1 412 ? -12.828 -3.84 10.578 1 89.12 412 LEU A O 1
ATOM 3312 N N . ALA A 1 413 ? -10.688 -4.191 10.82 1 84.44 413 ALA A N 1
ATOM 3313 C CA . ALA A 1 413 ? -10.555 -3.174 11.859 1 84.44 413 ALA A CA 1
ATOM 3314 C C . ALA A 1 413 ? -10.859 -1.783 11.305 1 84.44 413 ALA A C 1
ATOM 3316 O O . ALA A 1 413 ? -11.5 -0.97 11.977 1 84.44 413 ALA A O 1
ATOM 3317 N N . ALA A 1 414 ? -10.336 -1.48 10.148 1 85.44 414 ALA A N 1
ATOM 3318 C CA . ALA A 1 414 ? -10.609 -0.191 9.516 1 85.44 414 ALA A CA 1
ATOM 3319 C C . ALA A 1 414 ? -12.094 -0.028 9.203 1 85.44 414 ALA A C 1
ATOM 3321 O O . ALA A 1 414 ? -12.656 1.054 9.391 1 85.44 414 ALA A O 1
ATOM 3322 N N . PHE A 1 415 ? -12.68 -1.08 8.719 1 93.19 415 PHE A N 1
ATOM 3323 C CA . PHE A 1 415 ? -14.109 -1.06 8.445 1 93.19 415 PHE A CA 1
ATOM 3324 C C . PHE A 1 415 ? -14.898 -0.785 9.719 1 93.19 415 PHE A C 1
ATOM 3326 O O . PHE A 1 415 ? -15.852 -0 9.711 1 93.19 415 PHE A O 1
ATOM 3333 N N . PHE A 1 416 ? -14.492 -1.401 10.781 1 92.62 416 PHE A N 1
ATOM 3334 C CA . PHE A 1 416 ? -15.172 -1.217 12.062 1 92.62 416 PHE A CA 1
ATOM 3335 C C . PHE A 1 416 ? -14.992 0.209 12.57 1 92.62 416 PHE A C 1
ATOM 3337 O O . PHE A 1 416 ? -15.93 0.803 13.109 1 92.62 416 PHE A O 1
ATOM 3344 N N . ARG A 1 417 ? -13.852 0.746 12.445 1 90.06 417 ARG A N 1
ATOM 3345 C CA . ARG A 1 417 ? -13.625 2.125 12.859 1 90.06 417 ARG A CA 1
ATOM 3346 C C . ARG A 1 417 ? -14.508 3.088 12.078 1 90.06 417 ARG A C 1
ATOM 3348 O O . ARG A 1 417 ? -15.016 4.066 12.633 1 90.06 417 ARG A O 1
ATOM 3355 N N . ALA A 1 418 ? -14.594 2.824 10.789 1 93.38 418 ALA A N 1
ATOM 3356 C CA . ALA A 1 418 ? -15.492 3.635 9.969 1 93.38 418 ALA A CA 1
ATOM 3357 C C . ALA A 1 418 ? -16.922 3.529 10.469 1 93.38 418 ALA A C 1
ATOM 3359 O O . ALA A 1 418 ? -17.656 4.527 10.516 1 93.38 418 ALA A O 1
ATOM 3360 N N . THR A 1 419 ? -17.312 2.326 10.812 1 95.94 419 THR A N 1
ATOM 3361 C CA . THR A 1 419 ? -18.656 2.105 11.359 1 95.94 419 THR A CA 1
ATOM 3362 C C . THR A 1 419 ? -18.828 2.854 12.68 1 95.94 419 THR A C 1
ATOM 3364 O O . THR A 1 419 ? -19.875 3.447 12.922 1 95.94 419 THR A O 1
ATOM 3367 N N . GLN A 1 420 ? -17.828 2.816 13.484 1 92.75 420 GLN A N 1
ATOM 3368 C CA . GLN A 1 420 ? -17.875 3.559 14.742 1 92.75 420 GLN A CA 1
ATOM 3369 C C . GLN A 1 420 ? -18.047 5.055 14.492 1 92.75 420 GLN A C 1
ATOM 3371 O O . GLN A 1 420 ? -18.812 5.719 15.203 1 92.75 420 GLN A O 1
ATOM 3376 N N . SER A 1 421 ? -17.359 5.535 13.508 1 93 421 SER A N 1
ATOM 3377 C CA . SER A 1 421 ? -17.5 6.938 13.133 1 93 421 SER A CA 1
ATOM 3378 C C . SER A 1 421 ? -18.922 7.25 12.656 1 93 421 SER A C 1
ATOM 3380 O O . SER A 1 421 ? -19.453 8.32 12.938 1 93 421 SER A O 1
ATOM 3382 N N . ASN A 1 422 ? -19.5 6.348 11.93 1 95.81 422 ASN A N 1
ATOM 3383 C CA . ASN A 1 422 ? -20.891 6.508 11.516 1 95.81 422 ASN A CA 1
ATOM 3384 C C . ASN A 1 422 ? -21.828 6.66 12.719 1 95.81 422 ASN A C 1
ATOM 3386 O O . ASN A 1 422 ? -22.641 7.578 12.758 1 95.81 422 ASN A O 1
ATOM 3390 N N . TYR A 1 423 ? -21.656 5.785 13.648 1 94.25 423 TYR A N 1
ATOM 3391 C CA . TYR A 1 423 ? -22.516 5.801 14.82 1 94.25 423 TYR A CA 1
ATOM 3392 C C . TYR A 1 423 ? -22.344 7.098 15.602 1 94.25 423 TYR A C 1
ATOM 3394 O O . TYR A 1 423 ? -23.328 7.719 16.016 1 94.25 423 TYR A O 1
ATOM 3402 N N . SER A 1 424 ? -21.109 7.551 15.781 1 90.81 424 SER A N 1
ATOM 3403 C CA . SER A 1 424 ? -20.812 8.727 16.594 1 90.81 424 SER A CA 1
ATOM 3404 C C . SER A 1 424 ? -21.281 10 15.898 1 90.81 424 SER A C 1
ATOM 3406 O O . SER A 1 424 ? -21.672 10.969 16.562 1 90.81 424 SER A O 1
ATOM 3408 N N . THR A 1 425 ? -21.312 9.992 14.562 1 92.94 425 THR A N 1
ATOM 3409 C CA . THR A 1 425 ? -21.578 11.211 13.805 1 92.94 425 THR A CA 1
ATOM 3410 C C . THR A 1 425 ? -23.047 11.258 13.359 1 92.94 425 THR A C 1
ATOM 3412 O O . THR A 1 425 ? -23.625 12.336 13.234 1 92.94 425 THR A O 1
ATOM 3415 N N . LEU A 1 426 ? -23.672 10.07 13.125 1 95.38 426 LEU A N 1
ATOM 3416 C CA . LEU A 1 426 ? -24.938 10.07 12.406 1 95.38 426 LEU A CA 1
ATOM 3417 C C . LEU A 1 426 ? -26.062 9.516 13.281 1 95.38 426 LEU A C 1
ATOM 3419 O O . LEU A 1 426 ? -27.234 9.688 12.961 1 95.38 426 LEU A O 1
ATOM 3423 N N . SER A 1 427 ? -25.75 8.836 14.328 1 93.38 427 SER A N 1
ATOM 3424 C CA . SER A 1 427 ? -26.766 8.125 15.117 1 93.38 427 SER A CA 1
ATOM 3425 C C . SER A 1 427 ? -26.656 8.492 16.594 1 93.38 427 SER A C 1
ATOM 3427 O O . SER A 1 427 ? -25.672 9.07 17.031 1 93.38 427 SER A O 1
ATOM 3429 N N . THR A 1 428 ? -27.75 8.234 17.328 1 91 428 THR A N 1
ATOM 3430 C CA . THR A 1 428 ? -27.766 8.422 18.781 1 91 428 THR A CA 1
ATOM 3431 C C . THR A 1 428 ? -27.422 7.109 19.5 1 91 428 THR A C 1
ATOM 3433 O O . THR A 1 428 ? -27.266 7.09 20.719 1 91 428 THR A O 1
ATOM 3436 N N . THR A 1 429 ? -27.312 6.094 18.672 1 90.5 429 THR A N 1
ATOM 3437 C CA . THR A 1 429 ? -27.094 4.77 19.25 1 90.5 429 THR A CA 1
ATOM 3438 C C . THR A 1 429 ? -25.594 4.434 19.25 1 90.5 429 THR A C 1
ATOM 3440 O O . THR A 1 429 ? -24.781 5.191 18.719 1 90.5 429 THR A O 1
ATOM 3443 N N . SER A 1 430 ? -25.281 3.262 19.891 1 88.5 430 SER A N 1
ATOM 3444 C CA . SER A 1 430 ? -23.891 2.842 19.969 1 88.5 430 SER A CA 1
ATOM 3445 C C . SER A 1 430 ? -23.672 1.494 19.297 1 88.5 430 SER A C 1
ATOM 3447 O O . SER A 1 430 ? -24.609 0.702 19.172 1 88.5 430 SER A O 1
ATOM 3449 N N . VAL A 1 431 ? -22.5 1.322 18.859 1 90.44 431 VAL A N 1
ATOM 3450 C CA . VAL A 1 431 ? -22.141 0.073 18.188 1 90.44 431 VAL A CA 1
ATOM 3451 C C . VAL A 1 431 ? -21.5 -0.881 19.203 1 90.44 431 VAL A C 1
ATOM 3453 O O . VAL A 1 431 ? -21.172 -0.478 20.312 1 90.44 431 VAL A O 1
ATOM 3456 N N . CYS A 1 432 ? -21.438 -2.098 18.859 1 90.69 432 CYS A N 1
ATOM 3457 C CA . CYS A 1 432 ? -20.812 -3.115 19.703 1 90.69 432 CYS A CA 1
ATOM 3458 C C . CYS A 1 432 ? -19.312 -2.939 19.766 1 90.69 432 CYS A C 1
ATOM 3460 O O . CYS A 1 432 ? -18.75 -2.039 19.125 1 90.69 432 CYS A O 1
ATOM 3462 N N . SER A 1 433 ? -18.688 -3.783 20.578 1 86.94 433 SER A N 1
ATOM 3463 C CA . SER A 1 433 ? -17.219 -3.793 20.641 1 86.94 433 SER A CA 1
ATOM 3464 C C . SER A 1 433 ? -16.625 -4.484 19.422 1 86.94 433 SER A C 1
ATOM 3466 O O . SER A 1 433 ? -17.312 -5.242 18.734 1 86.94 433 SER A O 1
ATOM 3468 N N . TYR A 1 434 ? -15.375 -4.234 19.172 1 87.75 434 TYR A N 1
ATOM 3469 C CA . TYR A 1 434 ? -14.703 -4.82 18.016 1 87.75 434 TYR A CA 1
ATOM 3470 C C . TYR A 1 434 ? -14.648 -6.34 18.125 1 87.75 434 TYR A C 1
ATOM 3472 O O . TYR A 1 434 ? -14.797 -7.043 17.125 1 87.75 434 TYR A O 1
ATOM 3480 N N . ASN A 1 435 ? -14.477 -6.832 19.25 1 80.25 435 ASN A N 1
ATOM 3481 C CA . ASN A 1 435 ? -14.391 -8.273 19.438 1 80.25 435 ASN A CA 1
ATOM 3482 C C . ASN A 1 435 ? -15.695 -8.969 19.062 1 80.25 435 ASN A C 1
ATOM 3484 O O . ASN A 1 435 ? -15.68 -10.016 18.406 1 80.25 435 ASN A O 1
ATOM 3488 N N . ILE A 1 436 ? -16.75 -8.367 19.484 1 88.81 436 ILE A N 1
ATOM 3489 C CA . ILE A 1 436 ? -18.062 -8.922 19.156 1 88.81 436 ILE A CA 1
ATOM 3490 C C . ILE A 1 436 ? -18.266 -8.891 17.641 1 88.81 436 ILE A C 1
ATOM 3492 O O . ILE A 1 436 ? -18.766 -9.859 17.062 1 88.81 436 ILE A O 1
ATOM 3496 N N . PHE A 1 437 ? -17.875 -7.824 17.062 1 94.06 437 PHE A N 1
ATOM 3497 C CA . PHE A 1 437 ? -18.031 -7.699 15.625 1 94.06 437 PHE A CA 1
ATOM 3498 C C . PHE A 1 437 ? -17.156 -8.719 14.898 1 94.06 437 PHE A C 1
ATOM 3500 O O . PHE A 1 437 ? -17.578 -9.305 13.898 1 94.06 437 PHE A O 1
ATOM 3507 N N . ARG A 1 438 ? -15.93 -8.883 15.32 1 90.44 438 ARG A N 1
ATOM 3508 C CA . ARG A 1 438 ? -15.016 -9.852 14.727 1 90.44 438 ARG A CA 1
ATOM 3509 C C . ARG A 1 438 ? -15.602 -11.266 14.789 1 90.44 438 ARG A C 1
ATOM 3511 O O . ARG A 1 438 ? -15.508 -12.023 13.828 1 90.44 438 ARG A O 1
ATOM 3518 N N . LEU A 1 439 ? -16.188 -11.609 15.898 1 89.06 439 LEU A N 1
ATOM 3519 C CA . LEU A 1 439 ? -16.844 -12.906 16.047 1 89.06 439 LEU A CA 1
ATOM 3520 C C . LEU A 1 439 ? -18.016 -13.047 15.094 1 89.06 439 LEU A C 1
ATOM 3522 O O . LEU A 1 439 ? -18.203 -14.109 14.492 1 89.06 439 LEU A O 1
ATOM 3526 N N . ALA A 1 440 ? -18.75 -11.977 14.992 1 95.62 440 ALA A N 1
ATOM 3527 C CA . ALA A 1 440 ? -19.891 -11.984 14.078 1 95.62 440 ALA A CA 1
ATOM 3528 C C . ALA A 1 440 ? -19.422 -12.203 12.641 1 95.62 440 ALA A C 1
ATOM 3530 O O . ALA A 1 440 ? -20 -13.023 11.914 1 95.62 440 ALA A O 1
ATOM 3531 N N . TRP A 1 441 ? -18.359 -11.531 12.273 1 95.75 441 TRP A N 1
ATOM 3532 C CA . TRP A 1 441 ? -17.828 -11.656 10.914 1 95.75 441 TRP A CA 1
ATOM 3533 C C . TRP A 1 441 ? -17.359 -13.078 10.641 1 95.75 441 TRP A C 1
ATOM 3535 O O . TRP A 1 441 ? -17.734 -13.68 9.625 1 95.75 441 TRP A O 1
ATOM 3545 N N . ASN A 1 442 ? -16.578 -13.641 11.539 1 92.62 442 ASN A N 1
ATOM 3546 C CA . ASN A 1 442 ? -16.016 -14.969 11.328 1 92.62 442 ASN A CA 1
ATOM 3547 C C . ASN A 1 442 ? -17.109 -16.031 11.266 1 92.62 442 ASN A C 1
ATOM 3549 O O . ASN A 1 442 ? -17.031 -16.969 10.469 1 92.62 442 ASN A O 1
ATOM 3553 N N . SER A 1 443 ? -18.125 -15.844 12.086 1 93.94 443 SER A N 1
ATOM 3554 C CA . SER A 1 443 ? -19.25 -16.766 12.078 1 93.94 443 SER A CA 1
ATOM 3555 C C . SER A 1 443 ? -20.031 -16.672 10.773 1 93.94 443 SER A C 1
ATOM 3557 O O . SER A 1 443 ? -20.328 -17.688 10.141 1 93.94 443 SER A O 1
ATOM 3559 N N . PHE A 1 444 ? -20.328 -15.469 10.438 1 96.94 444 PHE A N 1
ATOM 3560 C CA . PHE A 1 444 ? -21.062 -15.203 9.211 1 96.94 444 PHE A CA 1
ATOM 3561 C C . PHE A 1 444 ? -20.328 -15.758 7.996 1 96.94 444 PHE A C 1
ATOM 3563 O O . PHE A 1 444 ? -20.922 -16.453 7.168 1 96.94 444 PHE A O 1
ATOM 3570 N N . ALA A 1 445 ? -19.062 -15.484 7.883 1 96 445 ALA A N 1
ATOM 3571 C CA . ALA A 1 445 ? -18.234 -15.898 6.742 1 96 445 ALA A CA 1
ATOM 3572 C C . ALA A 1 445 ? -18.234 -17.422 6.605 1 96 445 ALA A C 1
ATOM 3574 O O . ALA A 1 445 ? -18.297 -17.953 5.492 1 96 445 ALA A O 1
ATOM 3575 N N . ARG A 1 446 ? -18.188 -18.109 7.695 1 95 446 ARG A N 1
ATOM 3576 C CA . ARG A 1 446 ? -18.094 -19.562 7.684 1 95 446 ARG A CA 1
ATOM 3577 C C . ARG A 1 446 ? -19.453 -20.188 7.391 1 95 446 ARG A C 1
ATOM 3579 O O . ARG A 1 446 ? -19.531 -21.375 7.055 1 95 446 ARG A O 1
ATOM 3586 N N . LEU A 1 447 ? -20.5 -19.406 7.523 1 96.19 447 LEU A N 1
ATOM 3587 C CA . LEU A 1 447 ? -21.844 -19.922 7.27 1 96.19 447 LEU A CA 1
ATOM 3588 C C . LEU A 1 447 ? -22.234 -19.719 5.809 1 96.19 447 LEU A C 1
ATOM 3590 O O . LEU A 1 447 ? -23.266 -20.219 5.355 1 96.19 447 LEU A O 1
ATOM 3594 N N . ILE A 1 448 ? -21.469 -18.906 5.105 1 96.31 448 ILE A N 1
ATOM 3595 C CA . ILE A 1 448 ? -21.781 -18.734 3.689 1 96.31 448 ILE A CA 1
ATOM 3596 C C . ILE A 1 448 ? -21.75 -20.094 2.992 1 96.31 448 ILE A C 1
ATOM 3598 O O . ILE A 1 448 ? -20.828 -20.891 3.189 1 96.31 448 ILE A O 1
ATOM 3602 N N . ASP A 1 449 ? -22.719 -20.312 2.24 1 95.06 449 ASP A N 1
ATOM 3603 C CA . ASP A 1 449 ? -22.891 -21.609 1.601 1 95.06 449 ASP A CA 1
ATOM 3604 C C . ASP A 1 449 ? -21.984 -21.75 0.379 1 95.06 449 ASP A C 1
ATOM 3606 O O . ASP A 1 449 ? -22.375 -21.375 -0.732 1 95.06 449 ASP A O 1
ATOM 3610 N N . ILE A 1 450 ? -20.844 -22.312 0.554 1 94.5 450 ILE A N 1
ATOM 3611 C CA . ILE A 1 450 ? -19.875 -22.5 -0.518 1 94.5 450 ILE A CA 1
ATOM 3612 C C . ILE A 1 450 ? -19.656 -24 -0.751 1 94.5 450 ILE A C 1
ATOM 3614 O O . ILE A 1 450 ? -19.328 -24.734 0.182 1 94.5 450 ILE A O 1
ATOM 3618 N N . ASN A 1 451 ? -19.922 -24.391 -1.948 1 93.88 451 ASN A N 1
ATOM 3619 C CA . ASN A 1 451 ? -19.453 -25.703 -2.373 1 93.88 451 ASN A CA 1
ATOM 3620 C C . ASN A 1 451 ? -18.016 -25.656 -2.861 1 93.88 451 ASN A C 1
ATOM 3622 O O . ASN A 1 451 ? -17.75 -25.297 -4.012 1 93.88 451 ASN A O 1
ATOM 3626 N N . TRP A 1 452 ? -17.172 -26.031 -2.076 1 94.88 452 TRP A N 1
ATOM 3627 C CA . TRP A 1 452 ? -15.742 -25.859 -2.322 1 94.88 452 TRP A CA 1
ATOM 3628 C C . TRP A 1 452 ? -15.312 -26.609 -3.578 1 94.88 452 TRP A C 1
ATOM 3630 O O . TRP A 1 452 ? -14.508 -26.094 -4.367 1 94.88 452 TRP A O 1
ATOM 3640 N N . ASN A 1 453 ? -15.828 -27.781 -3.852 1 93.19 453 ASN A N 1
ATOM 3641 C CA . ASN A 1 453 ? -15.438 -28.578 -5.02 1 93.19 453 ASN A CA 1
ATOM 3642 C C . ASN A 1 453 ? -15.898 -27.906 -6.316 1 93.19 453 ASN A C 1
ATOM 3644 O O . ASN A 1 453 ? -15.125 -27.797 -7.266 1 93.19 453 ASN A O 1
ATOM 3648 N N . CYS A 1 454 ? -17.078 -27.391 -6.238 1 92.12 454 CYS A N 1
ATOM 3649 C CA . CYS A 1 454 ? -17.625 -26.781 -7.438 1 92.12 454 CYS A CA 1
ATOM 3650 C C . CYS A 1 454 ? -16.969 -25.422 -7.707 1 92.12 454 CYS A C 1
ATOM 3652 O O . CYS A 1 454 ? -16.781 -25.047 -8.867 1 92.12 454 CYS A O 1
ATOM 3654 N N . SER A 1 455 ? -16.641 -24.766 -6.672 1 94.38 455 SER A N 1
ATOM 3655 C CA . SER A 1 455 ? -16.078 -23.438 -6.816 1 94.38 455 SER A CA 1
ATOM 3656 C C . SER A 1 455 ? -14.641 -23.484 -7.312 1 94.38 455 SER A C 1
ATOM 3658 O O . SER A 1 455 ? -14.141 -22.516 -7.875 1 94.38 455 SER A O 1
ATOM 3660 N N . PHE A 1 456 ? -13.961 -24.578 -7.148 1 96.88 456 PHE A N 1
ATOM 3661 C CA . PHE A 1 456 ? -12.547 -24.656 -7.508 1 96.88 456 PHE A CA 1
ATOM 3662 C C . PHE A 1 456 ? -12.352 -25.625 -8.672 1 96.88 456 PHE A C 1
ATOM 3664 O O . PHE A 1 456 ? -11.328 -26.312 -8.75 1 96.88 456 PHE A O 1
ATOM 3671 N N . GLN A 1 457 ? -13.344 -25.719 -9.484 1 94.69 457 GLN A N 1
ATOM 3672 C CA . GLN A 1 457 ? -13.281 -26.531 -10.695 1 94.69 457 GLN A CA 1
ATOM 3673 C C . GLN A 1 457 ? -13.773 -25.766 -11.906 1 94.69 457 GLN A C 1
ATOM 3675 O O . GLN A 1 457 ? -14.797 -25.078 -11.844 1 94.69 457 GLN A O 1
ATOM 3680 N N . CYS A 1 458 ? -13.039 -25.781 -12.891 1 94.25 458 CYS A N 1
ATOM 3681 C CA . CYS A 1 458 ? -13.438 -25.156 -14.148 1 94.25 458 CYS A CA 1
ATOM 3682 C C . CYS A 1 458 ? -14.445 -26.031 -14.898 1 94.25 458 CYS A C 1
ATOM 3684 O O . CYS A 1 458 ? -14.219 -27.234 -15.078 1 94.25 458 CYS A O 1
ATOM 3686 N N . PRO A 1 459 ? -15.531 -25.453 -15.312 1 90.19 459 PRO A N 1
ATOM 3687 C CA . PRO A 1 459 ? -16.516 -26.25 -16.047 1 90.19 459 PRO A CA 1
ATOM 3688 C C . PRO A 1 459 ? -15.984 -26.766 -17.391 1 90.19 459 PRO A C 1
ATOM 3690 O O . PRO A 1 459 ? -16.438 -27.812 -17.875 1 90.19 459 PRO A O 1
ATOM 3693 N N . GLU A 1 460 ? -15.016 -26.172 -17.953 1 88.25 460 GLU A N 1
ATOM 3694 C CA . GLU A 1 460 ? -14.445 -26.562 -19.234 1 88.25 460 GLU A CA 1
ATOM 3695 C C . GLU A 1 460 ? -13.297 -27.547 -19.047 1 88.25 460 GLU A C 1
ATOM 3697 O O . GLU A 1 460 ? -13.203 -28.531 -19.781 1 88.25 460 GLU A O 1
ATOM 3702 N N . CYS A 1 461 ? -12.453 -27.328 -18.094 1 92.19 461 CYS A N 1
ATOM 3703 C CA . CYS A 1 461 ? -11.242 -28.125 -17.906 1 92.19 461 CYS A CA 1
ATOM 3704 C C . CYS A 1 461 ? -11.523 -29.375 -17.078 1 92.19 461 CYS A C 1
ATOM 3706 O O . CYS A 1 461 ? -10.773 -30.344 -17.141 1 92.19 461 CYS A O 1
ATOM 3708 N N . GLY A 1 462 ? -12.562 -29.312 -16.25 1 91.81 462 GLY A N 1
ATOM 3709 C CA . GLY A 1 462 ? -12.875 -30.453 -15.406 1 91.81 462 GLY A CA 1
ATOM 3710 C C . GLY A 1 462 ? -12.078 -30.484 -14.117 1 91.81 462 GLY A C 1
ATOM 3711 O O . GLY A 1 462 ? -11.531 -29.469 -13.695 1 91.81 462 GLY A O 1
ATOM 3712 N N . PRO A 1 463 ? -12.047 -31.641 -13.422 1 92 463 PRO A N 1
ATOM 3713 C CA . PRO A 1 463 ? -11.43 -31.734 -12.094 1 92 463 PRO A CA 1
ATOM 3714 C C . PRO A 1 463 ? -9.906 -31.672 -12.148 1 92 463 PRO A C 1
ATOM 3716 O O . PRO A 1 463 ? -9.266 -31.25 -11.18 1 92 463 PRO A O 1
ATOM 3719 N N . THR A 1 464 ? -9.375 -32.156 -13.227 1 93.62 464 THR A N 1
ATOM 3720 C CA . THR A 1 464 ? -7.926 -32.094 -13.406 1 93.62 464 THR A CA 1
ATOM 3721 C C . THR A 1 464 ? -7.566 -31.359 -14.695 1 93.62 464 THR A C 1
ATOM 3723 O O . THR A 1 464 ? -7.656 -31.938 -15.789 1 93.62 464 THR A O 1
ATOM 3726 N N . PRO A 1 465 ? -7.129 -30.188 -14.586 1 94.62 465 PRO A N 1
ATOM 3727 C CA . PRO A 1 465 ? -6.812 -29.422 -15.797 1 94.62 465 PRO A CA 1
ATOM 3728 C C . PRO A 1 465 ? -5.578 -29.938 -16.531 1 94.62 465 PRO A C 1
ATOM 3730 O O . PRO A 1 465 ? -4.59 -30.312 -15.883 1 94.62 465 PRO A O 1
ATOM 3733 N N . SER A 1 466 ? -5.633 -29.938 -17.828 1 93.75 466 SER A N 1
ATOM 3734 C CA . SER A 1 466 ? -4.527 -30.391 -18.656 1 93.75 466 SER A CA 1
ATOM 3735 C C . SER A 1 466 ? -3.443 -29.328 -18.781 1 93.75 466 SER A C 1
ATOM 3737 O O . SER A 1 466 ? -2.279 -29.641 -19.031 1 93.75 466 SER A O 1
ATOM 3739 N N . THR A 1 467 ? -3.848 -28.109 -18.688 1 93.81 467 THR A N 1
ATOM 3740 C CA . THR A 1 467 ? -2.926 -26.984 -18.688 1 93.81 467 THR A CA 1
ATOM 3741 C C . THR A 1 467 ? -3.02 -26.203 -17.391 1 93.81 467 THR A C 1
ATOM 3743 O O . THR A 1 467 ? -4.117 -25.875 -16.938 1 93.81 467 THR A O 1
ATOM 3746 N N . VAL A 1 468 ? -1.868 -25.984 -16.828 1 95.12 468 VAL A N 1
ATOM 3747 C CA . VAL A 1 468 ? -1.864 -25.297 -15.539 1 95.12 468 VAL A CA 1
ATOM 3748 C C . VAL A 1 468 ? -0.954 -24.078 -15.609 1 95.12 468 VAL A C 1
ATOM 3750 O O . VAL A 1 468 ? 0.106 -24.109 -16.234 1 95.12 468 VAL A O 1
ATOM 3753 N N . ILE A 1 469 ? -1.412 -23.016 -15.047 1 94.06 469 ILE A N 1
ATOM 3754 C CA . ILE A 1 469 ? -0.637 -21.797 -14.828 1 94.06 469 ILE A CA 1
ATOM 3755 C C . ILE A 1 469 ? -0.431 -21.578 -13.336 1 94.06 469 ILE A C 1
ATOM 3757 O O . ILE A 1 469 ? -1.397 -21.516 -12.57 1 94.06 469 ILE A O 1
ATOM 3761 N N . CYS A 1 470 ? 0.784 -21.516 -12.859 1 93.62 470 CYS A N 1
ATOM 3762 C CA . CYS A 1 470 ? 1.012 -21.422 -11.422 1 93.62 470 CYS A CA 1
ATOM 3763 C C . CYS A 1 470 ? 2.076 -20.375 -11.117 1 93.62 470 CYS A C 1
ATOM 3765 O O . CYS A 1 470 ? 2.863 -20 -11.984 1 93.62 470 CYS A O 1
ATOM 3767 N N . ASP A 1 471 ? 1.967 -19.812 -9.945 1 91.44 471 ASP A N 1
ATOM 3768 C CA . ASP A 1 471 ? 2.898 -18.797 -9.484 1 91.44 471 ASP A CA 1
ATOM 3769 C C . ASP A 1 471 ? 2.814 -18.609 -7.973 1 91.44 471 ASP A C 1
ATOM 3771 O O . ASP A 1 471 ? 1.832 -19.016 -7.348 1 91.44 471 ASP A O 1
ATOM 3775 N N . GLY A 1 472 ? 3.979 -18.125 -7.449 1 88.5 472 GLY A N 1
ATOM 3776 C CA . GLY A 1 472 ? 3.977 -17.703 -6.055 1 88.5 472 GLY A CA 1
ATOM 3777 C C . GLY A 1 472 ? 3.664 -16.234 -5.875 1 88.5 472 GLY A C 1
ATOM 3778 O O . GLY A 1 472 ? 4.059 -15.406 -6.699 1 88.5 472 GLY A O 1
ATOM 3779 N N . THR A 1 473 ? 2.846 -15.945 -4.871 1 86 473 THR A N 1
ATOM 3780 C CA . THR A 1 473 ? 2.551 -14.555 -4.539 1 86 473 THR A CA 1
ATOM 3781 C C . THR A 1 473 ? 2.889 -14.266 -3.078 1 86 473 THR A C 1
ATOM 3783 O O . THR A 1 473 ? 2.652 -15.102 -2.203 1 86 473 THR A O 1
ATOM 3786 N N . PHE A 1 474 ? 3.416 -13.062 -2.887 1 79.38 474 PHE A N 1
ATOM 3787 C CA . PHE A 1 474 ? 3.82 -12.672 -1.541 1 79.38 474 PHE A CA 1
ATOM 3788 C C . PHE A 1 474 ? 2.604 -12.344 -0.686 1 79.38 474 PHE A C 1
ATOM 3790 O O . PHE A 1 474 ? 2.164 -11.188 -0.645 1 79.38 474 PHE A O 1
ATOM 3797 N N . LEU A 1 475 ? 2.018 -13.219 -0.152 1 86.69 475 LEU A N 1
ATOM 3798 C CA . LEU A 1 475 ? 0.926 -13.148 0.812 1 86.69 475 LEU A CA 1
ATOM 3799 C C . LEU A 1 475 ? 1.179 -14.078 1.993 1 86.69 475 LEU A C 1
ATOM 3801 O O . LEU A 1 475 ? 0.816 -15.258 1.949 1 86.69 475 LEU A O 1
ATOM 3805 N N . GLY A 1 476 ? 1.871 -13.5 2.916 1 81.5 476 GLY A N 1
ATOM 3806 C CA . GLY A 1 476 ? 2.326 -14.352 4.004 1 81.5 476 GLY A CA 1
ATOM 3807 C C . GLY A 1 476 ? 1.632 -14.055 5.32 1 81.5 476 GLY A C 1
ATOM 3808 O O . GLY A 1 476 ? 1.04 -12.992 5.492 1 81.5 476 GLY A O 1
ATOM 3809 N N . MET A 1 477 ? 1.525 -15.047 6.078 1 79.06 477 MET A N 1
ATOM 3810 C CA . MET A 1 477 ? 1.047 -14.906 7.449 1 79.06 477 MET A CA 1
ATOM 3811 C C . MET A 1 477 ? 2.213 -14.883 8.438 1 79.06 477 MET A C 1
ATOM 3813 O O . MET A 1 477 ? 3.324 -15.289 8.094 1 79.06 477 MET A O 1
ATOM 3817 N N . ARG A 1 478 ? 1.963 -14.461 9.453 1 64.06 478 ARG A N 1
ATOM 3818 C CA . ARG A 1 478 ? 3.002 -14.398 10.477 1 64.06 478 ARG A CA 1
ATOM 3819 C C . ARG A 1 478 ? 3.428 -15.797 10.922 1 64.06 478 ARG A C 1
ATOM 3821 O O . ARG A 1 478 ? 2.584 -16.656 11.18 1 64.06 478 ARG A O 1
ATOM 3828 N N . LYS A 1 479 ? 4.695 -16.031 10.984 1 65 479 LYS A N 1
ATOM 3829 C CA . LYS A 1 479 ? 5.266 -17.344 11.266 1 65 479 LYS A CA 1
ATOM 3830 C C . LYS A 1 479 ? 4.949 -17.797 12.695 1 65 479 LYS A C 1
ATOM 3832 O O . LYS A 1 479 ? 4.816 -18.984 12.969 1 65 479 LYS A O 1
ATOM 3837 N N . ASP A 1 480 ? 4.77 -16.859 13.531 1 56.12 480 ASP A N 1
ATOM 3838 C CA . ASP A 1 480 ? 4.562 -17.172 14.938 1 56.12 480 ASP A CA 1
ATOM 3839 C C . ASP A 1 480 ? 3.131 -17.641 15.195 1 56.12 480 ASP A C 1
ATOM 3841 O O . ASP A 1 480 ? 2.828 -18.188 16.25 1 56.12 480 ASP A O 1
ATOM 3845 N N . LEU A 1 481 ? 2.299 -17.422 14.227 1 62.53 481 LEU A N 1
ATOM 3846 C CA . LEU A 1 481 ? 0.899 -17.812 14.367 1 62.53 481 LEU A CA 1
ATOM 3847 C C . LEU A 1 481 ? 0.646 -19.172 13.75 1 62.53 481 LEU A C 1
ATOM 3849 O O . LEU A 1 481 ? -0.486 -19.656 13.75 1 62.53 481 LEU A O 1
ATOM 3853 N N . ILE A 1 482 ? 1.737 -19.734 13.172 1 66.62 482 ILE A N 1
ATOM 3854 C CA . ILE A 1 482 ? 1.621 -21.078 12.617 1 66.62 482 ILE A CA 1
ATOM 3855 C C . ILE A 1 482 ? 1.904 -22.125 13.695 1 66.62 482 ILE A C 1
ATOM 3857 O O . ILE A 1 482 ? 2.947 -22.078 14.352 1 66.62 482 ILE A O 1
ATOM 3861 N N . PRO A 1 483 ? 0.805 -22.938 13.875 1 52.5 483 PRO A N 1
ATOM 3862 C CA . PRO A 1 483 ? 1.053 -23.969 14.898 1 52.5 483 PRO A CA 1
ATOM 3863 C C . PRO A 1 483 ? 2.273 -24.828 14.586 1 52.5 483 PRO A C 1
ATOM 3865 O O . PRO A 1 483 ? 2.57 -25.078 13.414 1 52.5 483 PRO A O 1
ATOM 3868 N N . SER A 1 484 ? 3.213 -25 15.492 1 48.69 484 SER A N 1
ATOM 3869 C CA . SER A 1 484 ? 4.465 -25.75 15.43 1 48.69 484 SER A CA 1
ATOM 3870 C C . SER A 1 484 ? 4.277 -27.094 14.711 1 48.69 484 SER A C 1
ATOM 3872 O O . SER A 1 484 ? 5.199 -27.578 14.055 1 48.69 484 SER A O 1
ATOM 3874 N N . LEU A 1 485 ? 3.172 -27.75 14.945 1 44.88 485 LEU A N 1
ATOM 3875 C CA . LEU A 1 485 ? 2.932 -29.078 14.422 1 44.88 485 LEU A CA 1
ATOM 3876 C C . LEU A 1 485 ? 2.992 -29.094 12.898 1 44.88 485 LEU A C 1
ATOM 3878 O O . LEU A 1 485 ? 3.127 -30.156 12.281 1 44.88 485 LEU A O 1
ATOM 3882 N N . LEU A 1 486 ? 2.799 -28 12.375 1 51.66 486 LEU A N 1
ATOM 3883 C CA . LEU A 1 486 ? 2.66 -28 10.922 1 51.66 486 LEU A CA 1
ATOM 3884 C C . LEU A 1 486 ? 4.016 -28.156 10.242 1 51.66 486 LEU A C 1
ATOM 3886 O O . LEU A 1 486 ? 4.086 -28.391 9.031 1 51.66 486 LEU A O 1
ATOM 3890 N N . TYR A 1 487 ? 5.105 -28.078 11.047 1 44.44 487 TYR A N 1
ATOM 3891 C CA . TYR A 1 487 ? 6.441 -28.219 10.477 1 44.44 487 TYR A CA 1
ATOM 3892 C C . TYR A 1 487 ? 6.898 -29.672 10.516 1 44.44 487 TYR A C 1
ATOM 3894 O O . TYR A 1 487 ? 7.938 -30.016 9.945 1 44.44 487 TYR A O 1
ATOM 3902 N N . ASN A 1 488 ? 6.262 -30.562 11.234 1 42 488 ASN A N 1
ATOM 3903 C CA . ASN A 1 488 ? 6.883 -31.859 11.5 1 42 488 ASN A CA 1
ATOM 3904 C C . ASN A 1 488 ? 6.824 -32.781 10.273 1 42 488 ASN A C 1
ATOM 3906 O O . ASN A 1 488 ? 5.746 -33.25 9.898 1 42 488 ASN A O 1
ATOM 3910 N N . SER A 1 489 ? 7.617 -32.562 9.398 1 46.72 489 SER A N 1
ATOM 3911 C CA . SER A 1 489 ? 7.719 -33.531 8.32 1 46.72 489 SER A CA 1
ATOM 3912 C C . SER A 1 489 ? 8.219 -34.875 8.836 1 46.72 489 SER A C 1
ATOM 3914 O O . SER A 1 489 ? 9.289 -34.969 9.445 1 46.72 489 SER A O 1
ATOM 3916 N N . GLU A 1 490 ? 7.398 -35.781 9.156 1 44.69 490 GLU A N 1
ATOM 3917 C CA . GLU A 1 490 ? 7.816 -37.125 9.5 1 44.69 490 GLU A CA 1
ATOM 3918 C C . GLU A 1 490 ? 8.797 -37.688 8.469 1 44.69 490 GLU A C 1
ATOM 3920 O O . GLU A 1 490 ? 8.578 -37.562 7.266 1 44.69 490 GLU A O 1
ATOM 3925 N N . GLU A 1 491 ? 9.992 -37.969 8.883 1 47.91 491 GLU A N 1
ATOM 3926 C CA . GLU A 1 491 ? 11.023 -38.688 8.133 1 47.91 491 GLU A CA 1
ATOM 3927 C C . GLU A 1 491 ? 10.484 -40 7.578 1 47.91 491 GLU A C 1
ATOM 3929 O O . GLU A 1 491 ? 10.023 -40.844 8.336 1 47.91 491 GLU A O 1
ATOM 3934 N N . THR A 1 492 ? 9.969 -40.031 6.457 1 54.53 492 THR A N 1
ATOM 3935 C CA . THR A 1 492 ? 9.508 -41.25 5.84 1 54.53 492 THR A CA 1
ATOM 3936 C C . THR A 1 492 ? 10.68 -42.156 5.48 1 54.53 492 THR A C 1
ATOM 3938 O O . THR A 1 492 ? 11.695 -41.688 4.961 1 54.53 492 THR A O 1
ATOM 3941 N N . HIS A 1 493 ? 10.797 -43.344 6.027 1 59.5 493 HIS A N 1
ATOM 3942 C CA . HIS A 1 493 ? 11.781 -44.375 5.773 1 59.5 493 HIS A CA 1
ATOM 3943 C C . HIS A 1 493 ? 11.562 -45.031 4.406 1 59.5 493 HIS A C 1
ATOM 3945 O O . HIS A 1 493 ? 11.102 -46.156 4.32 1 59.5 493 HIS A O 1
ATOM 3951 N N . THR A 1 494 ? 11.336 -44.312 3.361 1 71.62 494 THR A N 1
ATOM 3952 C CA . THR A 1 494 ? 11.188 -44.906 2.039 1 71.62 494 THR A CA 1
ATOM 3953 C C . THR A 1 494 ? 12.508 -44.875 1.276 1 71.62 494 THR A C 1
ATOM 3955 O O . THR A 1 494 ? 13.383 -44.062 1.58 1 71.62 494 THR A O 1
ATOM 3958 N N . LYS A 1 495 ? 12.664 -45.875 0.435 1 77.88 495 LYS A N 1
ATOM 3959 C CA . LYS A 1 495 ? 13.828 -45.938 -0.442 1 77.88 495 LYS A CA 1
ATOM 3960 C C . LYS A 1 495 ? 13.906 -44.688 -1.319 1 77.88 495 LYS A C 1
ATOM 3962 O O . LYS A 1 495 ? 12.906 -44.25 -1.894 1 77.88 495 LYS A O 1
ATOM 3967 N N . PRO A 1 496 ? 15.078 -44.156 -1.376 1 84.31 496 PRO A N 1
ATOM 3968 C CA . PRO A 1 496 ? 15.219 -42.938 -2.168 1 84.31 496 PRO A CA 1
ATOM 3969 C C . PRO A 1 496 ? 15.031 -43.188 -3.664 1 84.31 496 PRO A C 1
ATOM 3971 O O . PRO A 1 496 ? 15.531 -44.156 -4.199 1 84.31 496 PRO A O 1
ATOM 3974 N N . ILE A 1 497 ? 14.312 -42.406 -4.312 1 86.75 497 ILE A N 1
ATOM 3975 C CA . ILE A 1 497 ? 14.047 -42.469 -5.746 1 86.75 497 ILE A CA 1
ATOM 3976 C C . ILE A 1 497 ? 15.109 -41.656 -6.488 1 86.75 497 ILE A C 1
ATOM 3978 O O . ILE A 1 497 ? 15.484 -40.562 -6.051 1 86.75 497 ILE A O 1
ATOM 3982 N N . SER A 1 498 ? 15.617 -42.25 -7.57 1 83.12 498 SER A N 1
ATOM 3983 C CA . SER A 1 498 ? 16.656 -41.562 -8.344 1 83.12 498 SER A CA 1
ATOM 3984 C C . SER A 1 498 ? 16.141 -41.156 -9.719 1 83.12 498 SER A C 1
ATOM 3986 O O . SER A 1 498 ? 15.477 -41.938 -10.398 1 83.12 498 SER A O 1
ATOM 3988 N N . GLY A 1 499 ? 16.422 -39.938 -10.117 1 86.19 499 GLY A N 1
ATOM 3989 C CA . GLY A 1 499 ? 16.188 -39.469 -11.469 1 86.19 499 GLY A CA 1
ATOM 3990 C C . GLY A 1 499 ? 17.453 -39.438 -12.312 1 86.19 499 GLY A C 1
ATOM 3991 O O . GLY A 1 499 ? 18.344 -40.25 -12.148 1 86.19 499 GLY A O 1
ATOM 3992 N N . THR A 1 500 ? 17.375 -38.625 -13.352 1 87.5 500 THR A N 1
ATOM 3993 C CA . THR A 1 500 ? 18.531 -38.5 -14.242 1 87.5 500 THR A CA 1
ATOM 3994 C C . THR A 1 500 ? 19.391 -37.312 -13.852 1 87.5 500 THR A C 1
ATOM 3996 O O . THR A 1 500 ? 18.859 -36.281 -13.406 1 87.5 500 THR A O 1
ATOM 3999 N N . MET A 1 501 ? 20.609 -37.5 -14.039 1 85.06 501 MET A N 1
ATOM 4000 C CA . MET A 1 501 ? 21.547 -36.438 -13.656 1 85.06 501 MET A CA 1
ATOM 4001 C C . MET A 1 501 ? 21.734 -35.438 -14.789 1 85.06 501 MET A C 1
ATOM 4003 O O . MET A 1 501 ? 21.453 -35.75 -15.945 1 85.06 501 MET A O 1
ATOM 4007 N N . LEU A 1 502 ? 22.203 -34.312 -14.445 1 85.12 502 LEU A N 1
ATOM 4008 C CA . LEU A 1 502 ? 22.406 -33.219 -15.391 1 85.12 502 LEU A CA 1
ATOM 4009 C C . LEU A 1 502 ? 23.312 -33.656 -16.547 1 85.12 502 LEU A C 1
ATOM 4011 O O . LEU A 1 502 ? 23.031 -33.344 -17.703 1 85.12 502 LEU A O 1
ATOM 4015 N N . LYS A 1 503 ? 24.375 -34.375 -16.234 1 85.44 503 LYS A N 1
ATOM 4016 C CA . LYS A 1 503 ? 25.375 -34.781 -17.234 1 85.44 503 LYS A CA 1
ATOM 4017 C C . LYS A 1 503 ? 24.75 -35.688 -18.297 1 85.44 503 LYS A C 1
ATOM 4019 O O . LYS A 1 503 ? 25.25 -35.719 -19.438 1 85.44 503 LYS A O 1
ATOM 4024 N N . ASP A 1 504 ? 23.703 -36.281 -17.953 1 86.5 504 ASP A N 1
ATOM 4025 C CA . ASP A 1 504 ? 23.078 -37.219 -18.875 1 86.5 504 ASP A CA 1
ATOM 4026 C C . ASP A 1 504 ? 22.062 -36.531 -19.781 1 86.5 504 ASP A C 1
ATOM 4028 O O . ASP A 1 504 ? 21.578 -37.125 -20.734 1 86.5 504 ASP A O 1
ATOM 4032 N N . ARG A 1 505 ? 21.844 -35.281 -19.469 1 89.94 505 ARG A N 1
ATOM 4033 C CA . ARG A 1 505 ? 20.734 -34.625 -20.156 1 89.94 505 ARG A CA 1
ATOM 4034 C C . ARG A 1 505 ? 21.25 -33.469 -21.031 1 89.94 505 ARG A C 1
ATOM 4036 O O . ARG A 1 505 ? 20.516 -32.938 -21.875 1 89.94 505 ARG A O 1
ATOM 4043 N N . ILE A 1 506 ? 22.391 -33.094 -20.828 1 91.69 506 ILE A N 1
ATOM 4044 C CA . ILE A 1 506 ? 22.953 -32 -21.641 1 91.69 506 ILE A CA 1
ATOM 4045 C C . ILE A 1 506 ? 23.844 -32.594 -22.734 1 91.69 506 ILE A C 1
ATOM 4047 O O . ILE A 1 506 ? 24.422 -33.688 -22.562 1 91.69 506 ILE A O 1
ATOM 4051 N N . TYR A 1 507 ? 23.906 -32 -23.859 1 93.81 507 TYR A N 1
ATOM 4052 C CA . TYR A 1 507 ? 24.578 -32.562 -25.016 1 93.81 507 TYR A CA 1
ATOM 4053 C C . TYR A 1 507 ? 26.094 -32.406 -24.891 1 93.81 507 TYR A C 1
ATOM 4055 O O . TYR A 1 507 ? 26.844 -33.344 -25.219 1 93.81 507 TYR A O 1
ATOM 4063 N N . VAL A 1 508 ? 26.531 -31.203 -24.5 1 94.81 508 VAL A N 1
ATOM 4064 C CA . VAL A 1 508 ? 27.938 -30.938 -24.203 1 94.81 508 VAL A CA 1
ATOM 4065 C C . VAL A 1 508 ? 28.125 -30.734 -22.703 1 94.81 508 VAL A C 1
ATOM 4067 O O . VAL A 1 508 ? 27.609 -29.75 -22.141 1 94.81 508 VAL A O 1
ATOM 4070 N N . VAL A 1 509 ? 28.891 -31.609 -22.109 1 93.19 509 VAL A N 1
ATOM 4071 C CA . VAL A 1 509 ? 28.938 -31.641 -20.656 1 93.19 509 VAL A CA 1
ATOM 4072 C C . VAL A 1 509 ? 30 -30.688 -20.141 1 93.19 509 VAL A C 1
ATOM 4074 O O . VAL A 1 509 ? 29.781 -29.953 -19.172 1 93.19 509 VAL A O 1
ATOM 4077 N N . ASP A 1 510 ? 31.094 -30.578 -20.828 1 92.31 510 ASP A N 1
ATOM 4078 C CA . ASP A 1 510 ? 32.219 -29.766 -20.359 1 92.31 510 ASP A CA 1
ATOM 4079 C C . ASP A 1 510 ? 31.891 -28.281 -20.453 1 92.31 510 ASP A C 1
ATOM 4081 O O . ASP A 1 510 ? 31.5 -27.797 -21.516 1 92.31 510 ASP A O 1
ATOM 4085 N N . SER A 1 511 ? 32.125 -27.562 -19.344 1 91.62 511 SER A N 1
ATOM 4086 C CA . SER A 1 511 ? 31.734 -26.156 -19.234 1 91.62 511 SER A CA 1
ATOM 4087 C C . SER A 1 511 ? 32.562 -25.297 -20.172 1 91.62 511 SER A C 1
ATOM 4089 O O . SER A 1 511 ? 32.062 -24.359 -20.797 1 91.62 511 SER A O 1
ATOM 4091 N N . LYS A 1 512 ? 33.844 -25.547 -20.25 1 90.5 512 LYS A N 1
ATOM 4092 C CA . LYS A 1 512 ? 34.719 -24.766 -21.109 1 90.5 512 LYS A CA 1
ATOM 4093 C C . LYS A 1 512 ? 34.375 -24.953 -22.578 1 90.5 512 LYS A C 1
ATOM 4095 O O . LYS A 1 512 ? 34.375 -24 -23.359 1 90.5 512 LYS A O 1
ATOM 4100 N N . THR A 1 513 ? 34.094 -26.219 -22.922 1 94.81 513 THR A N 1
ATOM 4101 C CA . THR A 1 513 ? 33.688 -26.516 -24.281 1 94.81 513 THR A CA 1
ATOM 4102 C C . THR A 1 513 ? 32.375 -25.766 -24.625 1 94.81 513 THR A C 1
ATOM 4104 O O . THR A 1 513 ? 32.25 -25.234 -25.734 1 94.81 513 THR A O 1
ATOM 4107 N N . ARG A 1 514 ? 31.5 -25.656 -23.734 1 93.69 514 ARG A N 1
ATOM 4108 C CA . ARG A 1 514 ? 30.234 -24.938 -23.953 1 93.69 514 ARG A CA 1
ATOM 4109 C C . ARG A 1 514 ? 30.484 -23.453 -24.156 1 93.69 514 ARG A C 1
ATOM 4111 O O . ARG A 1 514 ? 29.828 -22.828 -25.016 1 93.69 514 ARG A O 1
ATOM 4118 N N . LYS A 1 515 ? 31.344 -22.906 -23.406 1 91.56 515 LYS A N 1
ATOM 4119 C CA . LYS A 1 515 ? 31.656 -21.5 -23.562 1 91.56 515 LYS A CA 1
ATOM 4120 C C . LYS A 1 515 ? 32.219 -21.203 -24.953 1 91.56 515 LYS A C 1
ATOM 4122 O O . LYS A 1 515 ? 31.828 -20.219 -25.594 1 91.56 515 LYS A O 1
ATOM 4127 N N . LEU A 1 516 ? 33.125 -22.094 -25.359 1 93.19 516 LEU A N 1
ATOM 4128 C CA . LEU A 1 516 ? 33.75 -21.922 -26.672 1 93.19 516 LEU A CA 1
ATOM 4129 C C . LEU A 1 516 ? 32.688 -22.125 -27.766 1 93.19 516 LEU A C 1
ATOM 4131 O O . LEU A 1 516 ? 32.719 -21.438 -28.797 1 93.19 516 LEU A O 1
ATOM 4135 N N . LEU A 1 517 ? 31.859 -23.078 -27.594 1 94.69 517 LEU A N 1
ATOM 4136 C CA . LEU A 1 517 ? 30.797 -23.344 -28.562 1 94.69 517 LEU A CA 1
ATOM 4137 C C . LEU A 1 517 ? 29.844 -22.141 -28.656 1 94.69 517 LEU A C 1
ATOM 4139 O O . LEU A 1 517 ? 29.344 -21.844 -29.75 1 94.69 517 LEU A O 1
ATOM 4143 N N . ARG A 1 518 ? 29.578 -21.531 -27.547 1 92 518 ARG A N 1
ATOM 4144 C CA . ARG A 1 518 ? 28.75 -20.328 -27.516 1 92 518 ARG A CA 1
ATOM 4145 C C . ARG A 1 518 ? 29.359 -19.219 -28.359 1 92 518 ARG A C 1
ATOM 4147 O O . ARG A 1 518 ? 28.656 -18.531 -29.109 1 92 518 ARG A O 1
ATOM 4154 N N . VAL A 1 519 ? 30.609 -19.047 -28.219 1 90.75 519 VAL A N 1
ATOM 4155 C CA . VAL A 1 519 ? 31.312 -18.047 -29.016 1 90.75 519 VAL A CA 1
ATOM 4156 C C . VAL A 1 519 ? 31.25 -18.422 -30.5 1 90.75 519 VAL A C 1
ATOM 4158 O O . VAL A 1 519 ? 31.031 -17.562 -31.359 1 90.75 519 VAL A O 1
ATOM 4161 N N . PHE A 1 520 ? 31.5 -19.688 -30.75 1 94 520 PHE A N 1
ATOM 4162 C CA . PHE A 1 520 ? 31.422 -20.172 -32.125 1 94 520 PHE A CA 1
ATOM 4163 C C . PHE A 1 520 ? 30.047 -19.906 -32.719 1 94 520 PHE A C 1
ATOM 4165 O O . PHE A 1 520 ? 29.922 -19.641 -33.938 1 94 520 PHE A O 1
ATOM 4172 N N . SER A 1 521 ? 28.953 -20.016 -31.938 1 93.19 521 SER A N 1
ATOM 4173 C CA . SER A 1 521 ? 27.594 -19.797 -32.406 1 93.19 521 SER A CA 1
ATOM 4174 C C . SER A 1 521 ? 27.406 -18.359 -32.906 1 93.19 521 SER A C 1
ATOM 4176 O O . SER A 1 521 ? 26.5 -18.078 -33.688 1 93.19 521 SER A O 1
ATOM 4178 N N . GLY A 1 522 ? 28.141 -17.484 -32.281 1 87.5 522 GLY A N 1
ATOM 4179 C CA . GLY A 1 522 ? 28.031 -16.078 -32.625 1 87.5 522 GLY A CA 1
ATOM 4180 C C . GLY A 1 522 ? 26.969 -15.352 -31.844 1 87.5 522 GLY A C 1
ATOM 4181 O O . GLY A 1 522 ? 26.719 -14.164 -32.094 1 87.5 522 GLY A O 1
ATOM 4182 N N . ILE A 1 523 ? 26.344 -16.078 -31 1 86.88 523 ILE A N 1
ATOM 4183 C CA . ILE A 1 523 ? 25.266 -15.484 -30.203 1 86.88 523 ILE A CA 1
ATOM 4184 C C . ILE A 1 523 ? 25.719 -15.32 -28.766 1 86.88 523 IL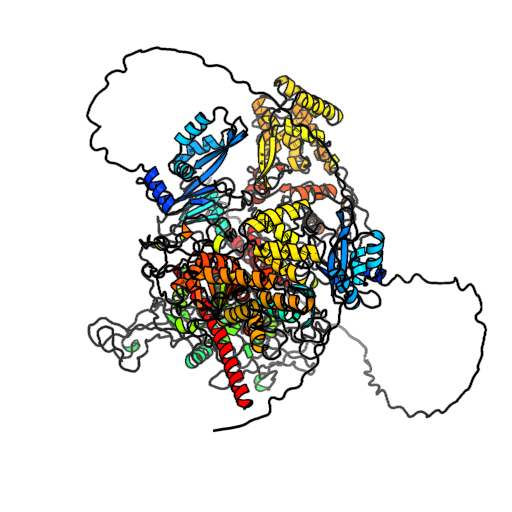E A C 1
ATOM 4186 O O . ILE A 1 523 ? 26.375 -16.203 -28.203 1 86.88 523 ILE A O 1
ATOM 4190 N N . GLN A 1 524 ? 25.516 -14.172 -28.203 1 78.69 524 GLN A N 1
ATOM 4191 C CA . GLN A 1 524 ? 25.781 -13.914 -26.781 1 78.69 524 GLN A CA 1
ATOM 4192 C C . GLN A 1 524 ? 24.578 -13.273 -26.109 1 78.69 524 GLN A C 1
ATOM 4194 O O . GLN A 1 524 ? 23.953 -12.367 -26.672 1 78.69 524 GLN A O 1
ATOM 4199 N N . VAL A 1 525 ? 24.219 -13.977 -25.047 1 78.62 525 VAL A N 1
ATOM 4200 C CA . VAL A 1 525 ? 23.109 -13.445 -24.281 1 78.62 525 VAL A CA 1
ATOM 4201 C C . VAL A 1 525 ? 23.625 -12.867 -22.953 1 78.62 525 VAL A C 1
ATOM 4203 O O . VAL A 1 525 ? 24.344 -13.539 -22.219 1 78.62 525 VAL A O 1
ATOM 4206 N N . THR A 1 526 ? 23.406 -11.609 -22.688 1 68.75 526 THR A N 1
ATOM 4207 C CA . THR A 1 526 ? 23.859 -10.961 -21.453 1 68.75 526 THR A CA 1
ATOM 4208 C C . THR A 1 526 ? 22.688 -10.336 -20.703 1 68.75 526 THR A C 1
ATOM 4210 O O . THR A 1 526 ? 21.578 -10.281 -21.219 1 68.75 526 THR A O 1
ATOM 4213 N N . LYS A 1 527 ? 23.031 -10.234 -19.375 1 64.25 527 LYS A N 1
ATOM 4214 C CA . LYS A 1 527 ? 22.062 -9.516 -18.547 1 64.25 527 LYS A CA 1
ATOM 4215 C C . LYS A 1 527 ? 22.094 -8.016 -18.859 1 64.25 527 LYS A C 1
ATOM 4217 O O . LYS A 1 527 ? 23.125 -7.371 -18.719 1 64.25 527 LYS A O 1
ATOM 4222 N N . GLY A 1 528 ? 21.094 -7.754 -19.578 1 50.12 528 GLY A N 1
ATOM 4223 C CA . GLY A 1 528 ? 21.016 -6.336 -19.891 1 50.12 528 GLY A CA 1
ATOM 4224 C C . GLY A 1 528 ? 20.625 -5.488 -18.688 1 50.12 528 GLY A C 1
ATOM 4225 O O . GLY A 1 528 ? 20.766 -5.914 -17.547 1 50.12 528 GLY A O 1
ATOM 4226 N N . ILE A 1 529 ? 20.188 -4.492 -18.875 1 44.56 529 ILE A N 1
ATOM 4227 C CA . ILE A 1 529 ? 19.719 -3.539 -17.891 1 44.56 529 ILE A CA 1
ATOM 4228 C C . ILE A 1 529 ? 18.547 -4.145 -17.109 1 44.56 529 ILE A C 1
ATOM 4230 O O . ILE A 1 529 ? 17.594 -4.641 -17.703 1 44.56 529 ILE A O 1
ATOM 4234 N N . LYS A 1 530 ? 18.594 -4.258 -15.75 1 45.53 530 LYS A N 1
ATOM 4235 C CA . LYS A 1 530 ? 17.641 -4.758 -14.773 1 45.53 530 LYS A CA 1
ATOM 4236 C C . LYS A 1 530 ? 17.547 -6.281 -14.812 1 45.53 530 LYS A C 1
ATOM 4238 O O . LYS A 1 530 ? 16.484 -6.859 -14.562 1 45.53 530 LYS A O 1
ATOM 4243 N N . GLY A 1 531 ? 18.594 -6.848 -15.586 1 52.06 531 GLY A N 1
ATOM 4244 C CA . GLY A 1 531 ? 18.703 -8.297 -15.539 1 52.06 531 GLY A CA 1
ATOM 4245 C C . GLY A 1 531 ? 17.984 -8.984 -16.688 1 52.06 531 GLY A C 1
ATOM 4246 O O . GLY A 1 531 ? 17.734 -10.188 -16.625 1 52.06 531 GLY A O 1
ATOM 4247 N N . LYS A 1 532 ? 17.594 -8.055 -17.688 1 57.44 532 LYS A N 1
ATOM 4248 C CA . LYS A 1 532 ? 16.812 -8.641 -18.781 1 57.44 532 LYS A CA 1
ATOM 4249 C C . LYS A 1 532 ? 17.719 -9.234 -19.859 1 57.44 532 LYS A C 1
ATOM 4251 O O . LYS A 1 532 ? 18.828 -8.727 -20.094 1 57.44 532 LYS A O 1
ATOM 4256 N N . ARG A 1 533 ? 17.188 -10.227 -20.484 1 70.88 533 ARG A N 1
ATOM 4257 C CA . ARG A 1 533 ? 17.875 -11 -21.5 1 70.88 533 ARG A CA 1
ATOM 4258 C C . ARG A 1 533 ? 18.172 -10.148 -22.734 1 70.88 533 ARG A C 1
ATOM 4260 O O . ARG A 1 533 ? 17.266 -9.516 -23.281 1 70.88 533 ARG A O 1
ATOM 4267 N N . LYS A 1 534 ? 19.484 -9.828 -22.953 1 66.19 534 LYS A N 1
ATOM 4268 C CA . LYS A 1 534 ? 19.938 -9.117 -24.141 1 66.19 534 LYS A CA 1
ATOM 4269 C C . LYS A 1 534 ? 20.766 -10.023 -25.047 1 66.19 534 LYS A C 1
ATOM 4271 O O . LYS A 1 534 ? 21.734 -10.641 -24.594 1 66.19 534 LYS A O 1
ATOM 4276 N N . ILE A 1 535 ? 20.266 -10.203 -26.281 1 68.56 535 ILE A N 1
ATOM 4277 C CA . ILE A 1 535 ? 20.984 -11.023 -27.25 1 68.56 535 ILE A CA 1
ATOM 4278 C C . ILE A 1 535 ? 21.953 -10.156 -28.047 1 68.56 535 ILE A C 1
ATOM 4280 O O . ILE A 1 535 ? 21.578 -9.117 -28.594 1 68.56 535 ILE A O 1
ATOM 4284 N N . THR A 1 536 ? 23.172 -10.469 -27.906 1 68.69 536 THR A N 1
ATOM 4285 C CA . THR A 1 536 ? 24.203 -9.812 -28.703 1 68.69 536 THR A CA 1
ATOM 4286 C C . THR A 1 536 ? 24.938 -10.82 -29.578 1 68.69 536 THR A C 1
ATOM 4288 O O . THR A 1 536 ? 24.812 -12.031 -29.375 1 68.69 536 THR A O 1
ATOM 4291 N N . TYR A 1 537 ? 25.516 -10.344 -30.672 1 68.88 537 TYR A N 1
ATOM 4292 C CA . TYR A 1 537 ? 26.281 -11.203 -31.562 1 68.88 537 TYR A CA 1
ATOM 4293 C C . TYR A 1 537 ? 27.781 -10.969 -31.406 1 68.88 537 TYR A C 1
ATOM 4295 O O . TYR A 1 537 ? 28.219 -9.828 -31.234 1 68.88 537 TYR A O 1
ATOM 4303 N N . THR A 1 538 ? 28.422 -12.078 -31.156 1 65.25 538 THR A N 1
ATOM 4304 C CA . THR A 1 538 ? 29.859 -12.023 -30.891 1 65.25 538 THR A CA 1
ATOM 4305 C C . THR A 1 538 ? 30.656 -12.25 -32.188 1 65.25 538 THR A C 1
ATOM 4307 O O . THR A 1 538 ? 30.109 -12.711 -33.188 1 65.25 538 THR A O 1
ATOM 4310 N N . GLY A 1 539 ? 31.953 -11.922 -32 1 69.75 539 GLY A N 1
ATOM 4311 C CA . GLY A 1 539 ? 32.875 -12.195 -33.094 1 69.75 539 GLY A CA 1
ATOM 4312 C C . GLY A 1 539 ? 33.281 -13.656 -33.188 1 69.75 539 GLY A C 1
ATOM 4313 O O . GLY A 1 539 ? 32.812 -14.484 -32.406 1 69.75 539 GLY A O 1
ATOM 4314 N N . ALA A 1 540 ? 34.062 -13.992 -34.25 1 81.5 540 ALA A N 1
ATOM 4315 C CA . ALA A 1 540 ? 34.5 -15.352 -34.562 1 81.5 540 ALA A CA 1
ATOM 4316 C C . ALA A 1 540 ? 35.562 -15.805 -33.531 1 81.5 540 ALA A C 1
ATOM 4318 O O . ALA A 1 540 ? 36.188 -14.984 -32.875 1 81.5 540 ALA A O 1
ATOM 4319 N N . LEU A 1 541 ? 35.625 -17.109 -33.344 1 88.62 541 LEU A N 1
ATOM 4320 C CA . LEU A 1 541 ? 36.656 -17.688 -32.531 1 88.62 541 LEU A CA 1
ATOM 4321 C C . LEU A 1 541 ? 38.031 -17.391 -33.094 1 88.62 541 LEU A C 1
ATOM 4323 O O . LEU A 1 541 ? 38.188 -17.297 -34.312 1 88.62 541 LEU A O 1
ATOM 4327 N N . SER A 1 542 ? 39.062 -17.25 -32.219 1 86.81 542 SER A N 1
ATOM 4328 C CA . SER A 1 542 ? 40.438 -17.219 -32.656 1 86.81 542 SER A CA 1
ATOM 4329 C C . SER A 1 542 ? 40.906 -18.609 -33.094 1 86.81 542 SER A C 1
ATOM 4331 O O . SER A 1 542 ? 40.281 -19.609 -32.781 1 86.81 542 SER A O 1
ATOM 4333 N N . LYS A 1 543 ? 42.031 -18.609 -33.875 1 88.19 543 LYS A N 1
ATOM 4334 C CA . LYS A 1 543 ? 42.594 -19.891 -34.344 1 88.19 543 LYS A CA 1
ATOM 4335 C C . LYS A 1 543 ? 42.938 -20.797 -33.156 1 88.19 543 LYS A C 1
ATOM 4337 O O . LYS A 1 543 ? 42.719 -22 -33.219 1 88.19 543 LYS A O 1
ATOM 4342 N N . GLN A 1 544 ? 43.438 -20.172 -32.125 1 90.25 544 GLN A N 1
ATOM 4343 C CA . GLN A 1 544 ? 43.812 -20.938 -30.922 1 90.25 544 GLN A CA 1
ATOM 4344 C C . GLN A 1 544 ? 42.562 -21.469 -30.203 1 90.25 544 GLN A C 1
ATOM 4346 O O . GLN A 1 544 ? 42.562 -22.609 -29.75 1 90.25 544 GLN A O 1
ATOM 4351 N N . GLN A 1 545 ? 41.594 -20.688 -30.141 1 93 545 GLN A N 1
ATOM 4352 C CA . GLN A 1 545 ? 40.344 -21.094 -29.484 1 93 545 GLN A CA 1
ATOM 4353 C C . GLN A 1 545 ? 39.625 -22.203 -30.266 1 93 545 GLN A C 1
ATOM 4355 O O . GLN A 1 545 ? 39.062 -23.125 -29.672 1 93 545 GLN A O 1
ATOM 4360 N N . TYR A 1 546 ? 39.719 -22.094 -31.578 1 94.75 546 TYR A N 1
ATOM 4361 C CA . TYR A 1 546 ? 39.156 -23.125 -32.438 1 94.75 546 TYR A CA 1
ATOM 4362 C C . TYR A 1 546 ? 39.844 -24.469 -32.25 1 94.75 546 TYR A C 1
ATOM 4364 O O . TYR A 1 546 ? 39.188 -25.5 -32.125 1 94.75 546 TYR A O 1
ATOM 4372 N N . LYS A 1 547 ? 41.156 -24.406 -32.125 1 94 547 LYS A N 1
ATOM 4373 C CA . LYS A 1 547 ? 41.906 -25.641 -31.922 1 94 547 LYS A CA 1
ATOM 4374 C C . LYS A 1 547 ? 41.562 -26.266 -30.578 1 94 547 LYS A C 1
ATOM 4376 O O . LYS A 1 547 ? 41.438 -27.5 -30.469 1 94 547 LYS A O 1
ATOM 4381 N N . GLU A 1 548 ? 41.375 -25.484 -29.641 1 95.12 548 GLU A N 1
ATOM 4382 C CA . GLU A 1 548 ? 41 -25.969 -28.312 1 95.12 548 GLU A CA 1
ATOM 4383 C C . GLU A 1 548 ? 39.594 -26.578 -28.312 1 95.12 548 GLU A C 1
ATOM 4385 O O . GLU A 1 548 ? 39.344 -27.625 -27.719 1 95.12 548 GLU A O 1
ATOM 4390 N N . LEU A 1 549 ? 38.656 -25.906 -28.953 1 96.5 549 LEU A N 1
ATOM 4391 C CA . LEU A 1 549 ? 37.281 -26.391 -29.078 1 96.5 549 LEU A CA 1
ATOM 4392 C C . LEU A 1 549 ? 37.25 -27.766 -29.734 1 96.5 549 LEU A C 1
ATOM 4394 O O . LEU A 1 549 ? 36.594 -28.688 -29.234 1 96.5 549 LEU A O 1
ATOM 4398 N N . MET A 1 550 ? 38.031 -27.906 -30.828 1 96.06 550 MET A N 1
ATOM 4399 C CA . MET A 1 550 ? 38.031 -29.141 -31.594 1 96.06 550 MET A CA 1
ATOM 4400 C C . MET A 1 550 ? 38.656 -30.281 -30.812 1 96.06 550 MET A C 1
ATOM 4402 O O . MET A 1 550 ? 38.188 -31.406 -30.844 1 96.06 550 MET A O 1
ATOM 4406 N N . LYS A 1 551 ? 39.688 -29.969 -30.094 1 95.19 551 LYS A N 1
ATOM 4407 C CA . LYS A 1 551 ? 40.344 -30.984 -29.281 1 95.19 551 LYS A CA 1
ATOM 4408 C C . LYS A 1 551 ? 39.406 -31.547 -28.234 1 95.19 551 LYS A C 1
ATOM 4410 O O . LYS A 1 551 ? 39.344 -32.75 -28.031 1 95.19 551 LYS A O 1
ATOM 4415 N N . LYS A 1 552 ? 38.656 -30.719 -27.688 1 95.62 552 LYS A N 1
ATOM 4416 C CA . LYS A 1 552 ? 37.75 -31.125 -26.609 1 95.62 552 LYS A CA 1
ATOM 4417 C C . LYS A 1 552 ? 36.5 -31.812 -27.172 1 95.62 552 LYS A C 1
ATOM 4419 O O . LYS A 1 552 ? 36 -32.781 -26.578 1 95.62 552 LYS A O 1
ATOM 4424 N N . LEU A 1 553 ? 36 -31.359 -28.266 1 96 553 LEU A N 1
ATOM 4425 C CA . LEU A 1 553 ? 34.812 -31.922 -28.859 1 96 553 LEU A CA 1
ATOM 4426 C C . LEU A 1 553 ? 35.062 -33.312 -29.406 1 96 553 LEU A C 1
ATOM 4428 O O . LEU A 1 553 ? 34.219 -34.188 -29.344 1 96 553 LEU A O 1
ATOM 4432 N N . VAL A 1 554 ? 36.219 -33.5 -29.984 1 95.38 554 VAL A N 1
ATOM 4433 C CA . VAL A 1 554 ? 36.562 -34.812 -30.547 1 95.38 554 VAL A CA 1
ATOM 4434 C C . VAL A 1 554 ? 36.562 -35.875 -29.438 1 95.38 554 VAL A C 1
ATOM 4436 O O . VAL A 1 554 ? 36.156 -37.031 -29.672 1 95.38 554 VAL A O 1
ATOM 4439 N N . LYS A 1 555 ? 36.906 -35.469 -28.328 1 93.94 555 LYS A N 1
ATOM 4440 C CA . LYS A 1 555 ? 36.938 -36.406 -27.188 1 93.94 555 LYS A CA 1
ATOM 4441 C C . LYS A 1 555 ? 35.531 -36.625 -26.625 1 93.94 555 LYS A C 1
ATOM 4443 O O . LYS A 1 555 ? 35.156 -37.75 -26.281 1 93.94 555 LYS A O 1
ATOM 4448 N N . GLU A 1 556 ? 34.75 -35.594 -26.562 1 94.25 556 GLU A N 1
ATOM 4449 C CA . GLU A 1 556 ? 33.469 -35.656 -25.875 1 94.25 556 GLU A CA 1
ATOM 4450 C C . GLU A 1 556 ? 32.344 -36 -26.844 1 94.25 556 GLU A C 1
ATOM 4452 O O . GLU A 1 556 ? 31.5 -36.875 -26.547 1 94.25 556 GLU A O 1
ATOM 4457 N N . VAL A 1 557 ? 32.25 -35.281 -27.953 1 96.06 557 VAL A N 1
ATOM 4458 C CA . VAL A 1 557 ? 31.188 -35.469 -28.938 1 96.06 557 VAL A CA 1
ATOM 4459 C C . VAL A 1 557 ? 31.781 -35.438 -30.344 1 96.06 557 VAL A C 1
ATOM 4461 O O . VAL A 1 557 ? 31.578 -34.469 -31.094 1 96.06 557 VAL A O 1
ATOM 4464 N N . PRO A 1 558 ? 32.281 -36.469 -30.797 1 95.31 558 PRO A N 1
ATOM 4465 C CA . PRO A 1 558 ? 32.969 -36.5 -32.094 1 95.31 558 PRO A CA 1
ATOM 4466 C C . PRO A 1 558 ? 32.062 -36.125 -33.25 1 95.31 558 PRO A C 1
ATOM 4468 O O . PRO A 1 558 ? 32.531 -35.531 -34.25 1 95.31 558 PRO A O 1
ATOM 4471 N N . ILE A 1 559 ? 30.875 -36.5 -33.188 1 95.5 559 ILE A N 1
ATOM 4472 C CA . ILE A 1 559 ? 29.953 -36.25 -34.312 1 95.5 559 ILE A CA 1
ATOM 4473 C C . ILE A 1 559 ? 29.766 -34.75 -34.469 1 95.5 559 ILE A C 1
ATOM 4475 O O . ILE A 1 559 ? 29.672 -34.25 -35.625 1 95.5 559 ILE A O 1
ATOM 4479 N N . LEU A 1 560 ? 29.719 -34 -33.375 1 96.88 560 LEU A N 1
ATOM 4480 C CA . LEU A 1 560 ? 29.578 -32.562 -33.438 1 96.88 560 LEU A CA 1
ATOM 4481 C C . LEU A 1 560 ? 30.859 -31.906 -33.969 1 96.88 560 LEU A C 1
ATOM 4483 O O . LEU A 1 560 ? 30.797 -30.938 -34.688 1 96.88 560 LEU A O 1
ATOM 4487 N N . ALA A 1 561 ? 31.984 -32.5 -33.625 1 96.5 561 ALA A N 1
ATOM 4488 C CA . ALA A 1 561 ? 33.281 -32 -34.094 1 96.5 561 ALA A CA 1
ATOM 4489 C C . ALA A 1 561 ? 33.344 -32.125 -35.625 1 96.5 561 ALA A C 1
ATOM 4491 O O . ALA A 1 561 ? 33.844 -31.203 -36.281 1 96.5 561 ALA A O 1
ATOM 4492 N N . SER A 1 562 ? 32.906 -33.219 -36.094 1 96.12 562 SER A N 1
ATOM 4493 C CA . SER A 1 562 ? 32.938 -33.469 -37.531 1 96.12 562 SER A CA 1
ATOM 4494 C C . SER A 1 562 ? 32.062 -32.469 -38.281 1 96.12 562 SER A C 1
ATOM 4496 O O . SER A 1 562 ? 32.438 -32 -39.344 1 96.12 562 SER A O 1
ATOM 4498 N N . LEU A 1 563 ? 30.953 -32.094 -37.75 1 96.19 563 LEU A N 1
ATOM 4499 C CA . LEU A 1 563 ? 30.094 -31.094 -38.375 1 96.19 563 LEU A CA 1
ATOM 4500 C C . LEU A 1 563 ? 30.75 -29.719 -38.375 1 96.19 563 LEU A C 1
ATOM 4502 O O . LEU A 1 563 ? 30.75 -29.031 -39.406 1 96.19 563 LEU A O 1
ATOM 4506 N N . ILE A 1 564 ? 31.297 -29.375 -37.25 1 96.5 564 ILE A N 1
ATOM 4507 C CA . ILE A 1 564 ? 31.906 -28.047 -37.156 1 96.5 564 ILE A CA 1
ATOM 4508 C C . ILE A 1 564 ? 33.094 -27.953 -38.094 1 96.5 564 ILE A C 1
ATOM 4510 O O . ILE A 1 564 ? 33.312 -26.922 -38.75 1 96.5 564 ILE A O 1
ATOM 4514 N N . GLU A 1 565 ? 33.844 -29.031 -38.219 1 94.69 565 GLU A N 1
ATOM 4515 C CA . GLU A 1 565 ? 34.969 -29.062 -39.125 1 94.69 565 GLU A CA 1
ATOM 4516 C C . GLU A 1 565 ? 34.531 -28.828 -40.562 1 94.69 565 GLU A C 1
ATOM 4518 O O . GLU A 1 565 ? 35.156 -28.062 -41.312 1 94.69 565 GLU A O 1
ATOM 4523 N N . THR A 1 566 ? 33.531 -29.469 -40.906 1 94.31 566 THR A N 1
ATOM 4524 C CA . THR A 1 566 ? 33 -29.328 -42.281 1 94.31 566 THR A CA 1
ATOM 4525 C C . THR A 1 566 ? 32.531 -27.891 -42.531 1 94.31 566 THR A C 1
ATOM 4527 O O . THR A 1 566 ? 32.781 -27.344 -43.594 1 94.31 566 THR A O 1
ATOM 4530 N N . LEU A 1 567 ? 31.875 -27.297 -41.562 1 93.81 567 LEU A N 1
ATOM 4531 C CA . LEU A 1 567 ? 31.359 -25.938 -41.688 1 93.81 567 LEU A CA 1
ATOM 4532 C C . LEU A 1 567 ? 32.5 -24.922 -41.812 1 93.81 567 LEU A C 1
ATOM 4534 O O . LEU A 1 567 ? 32.438 -23.984 -42.625 1 93.81 567 LEU A O 1
ATOM 4538 N N . VAL A 1 568 ? 33.531 -25.156 -41.031 1 92.88 568 VAL A N 1
ATOM 4539 C CA . VAL A 1 568 ? 34.656 -24.25 -41.031 1 92.88 568 VAL A CA 1
ATOM 4540 C C . VAL A 1 568 ? 35.438 -24.391 -42.344 1 92.88 568 VAL A C 1
ATOM 4542 O O . VAL A 1 568 ? 35.938 -23.406 -42.875 1 92.88 568 VAL A O 1
ATOM 4545 N N . GLU A 1 569 ? 35.5 -25.578 -42.875 1 91.12 569 GLU A N 1
ATOM 4546 C CA . GLU A 1 569 ? 36.156 -25.812 -44.156 1 91.12 569 GLU A CA 1
ATOM 4547 C C . GLU A 1 569 ? 35.406 -25.125 -45.281 1 91.12 569 GLU A C 1
ATOM 4549 O O . GLU A 1 569 ? 36 -24.625 -46.25 1 91.12 569 GLU A O 1
ATOM 4554 N N . GLU A 1 570 ? 34.156 -25.172 -45.156 1 86.5 570 GLU A N 1
ATOM 4555 C CA . GLU A 1 570 ? 33.312 -24.578 -46.188 1 86.5 570 GLU A CA 1
ATOM 4556 C C . GLU A 1 570 ? 33.375 -23.047 -46.156 1 86.5 570 GLU A C 1
ATOM 4558 O O . GLU A 1 570 ? 33.375 -22.391 -47.188 1 86.5 570 GLU A O 1
ATOM 4563 N N . THR A 1 571 ? 33.375 -22.453 -44.969 1 85.94 571 THR A N 1
ATOM 4564 C CA . THR A 1 571 ? 33.219 -21.016 -44.844 1 85.94 571 THR A CA 1
ATOM 4565 C C . THR A 1 571 ? 34.594 -20.359 -44.656 1 85.94 571 THR A C 1
ATOM 4567 O O . THR A 1 571 ? 34.75 -19.156 -44.875 1 85.94 571 THR A O 1
ATOM 4570 N N . ASN A 1 572 ? 35.562 -21.062 -44.125 1 82.81 572 ASN A N 1
ATOM 4571 C CA . ASN A 1 572 ? 36.906 -20.578 -43.844 1 82.81 572 ASN A CA 1
ATOM 4572 C C . ASN A 1 572 ? 36.906 -19.531 -42.719 1 82.81 572 ASN A C 1
ATOM 4574 O O . ASN A 1 572 ? 37.75 -18.641 -42.719 1 82.81 572 ASN A O 1
ATOM 4578 N N . VAL A 1 573 ? 35.812 -19.531 -41.969 1 86.38 573 VAL A N 1
ATOM 4579 C CA . VAL A 1 573 ? 35.688 -18.672 -40.812 1 86.38 573 VAL A CA 1
ATOM 4580 C C . VAL A 1 573 ? 35.312 -19.5 -39.594 1 86.38 573 VAL A C 1
ATOM 4582 O O . VAL A 1 573 ? 34.719 -20.578 -39.719 1 86.38 573 VAL A O 1
ATOM 4585 N N . TYR A 1 574 ? 35.781 -19.062 -38.438 1 91.19 574 TYR A N 1
ATOM 4586 C CA . TYR A 1 574 ? 35.531 -19.797 -37.188 1 91.19 574 TYR A CA 1
ATOM 4587 C C . TYR A 1 574 ? 34.281 -19.312 -36.5 1 91.19 574 TYR A C 1
ATOM 4589 O O . TYR A 1 574 ? 34.281 -19.016 -35.312 1 91.19 574 TYR A O 1
ATOM 4597 N N . ILE A 1 575 ? 33.219 -19.172 -37.188 1 91.88 575 ILE A N 1
ATOM 4598 C CA . ILE A 1 575 ? 31.891 -18.797 -36.719 1 91.88 575 ILE A CA 1
ATOM 4599 C C . ILE A 1 575 ? 30.828 -19.609 -37.469 1 91.88 575 ILE A C 1
ATOM 4601 O O . ILE A 1 575 ? 31 -19.953 -38.625 1 91.88 575 ILE A O 1
ATOM 4605 N N . ALA A 1 576 ? 29.828 -19.906 -36.75 1 93.44 576 ALA A N 1
ATOM 4606 C CA . ALA A 1 576 ? 28.766 -20.734 -37.344 1 93.44 576 ALA A CA 1
ATOM 4607 C C . ALA A 1 576 ? 28 -19.969 -38.406 1 93.44 576 ALA A C 1
ATOM 4609 O O . ALA A 1 576 ? 27.734 -18.781 -38.25 1 93.44 576 ALA A O 1
ATOM 4610 N N . PRO A 1 577 ? 27.688 -20.656 -39.469 1 90.25 577 PRO A N 1
ATOM 4611 C CA . PRO A 1 577 ? 26.812 -20.031 -40.469 1 90.25 577 PRO A CA 1
ATOM 4612 C C . PRO A 1 577 ? 25.422 -19.734 -39.906 1 90.25 577 PRO A C 1
ATOM 4614 O O . PRO A 1 577 ? 25.016 -20.312 -38.906 1 90.25 577 PRO A O 1
ATOM 4617 N N . ASP A 1 578 ? 24.609 -19.031 -40.5 1 86.44 578 ASP A N 1
ATOM 4618 C CA . ASP A 1 578 ? 23.375 -18.422 -40.031 1 86.44 578 ASP A CA 1
ATOM 4619 C C . ASP A 1 578 ? 22.359 -19.5 -39.625 1 86.44 578 ASP A C 1
ATOM 4621 O O . ASP A 1 578 ? 21.766 -19.422 -38.531 1 86.44 578 ASP A O 1
ATOM 4625 N N . PRO A 1 579 ? 22.219 -20.5 -40.375 1 88.81 579 PRO A N 1
ATOM 4626 C CA . PRO A 1 579 ? 21.203 -21.5 -40 1 88.81 579 PRO A CA 1
ATOM 4627 C C . PRO A 1 579 ? 21.594 -22.281 -38.719 1 88.81 579 PRO A C 1
ATOM 4629 O O . PRO A 1 579 ? 20.719 -22.859 -38.062 1 88.81 579 PRO A O 1
ATOM 4632 N N . TYR A 1 580 ? 22.906 -22.25 -38.438 1 93.56 580 TYR A N 1
ATOM 4633 C CA . TYR A 1 580 ? 23.406 -23.062 -37.344 1 93.56 580 TYR A CA 1
ATOM 4634 C C . TYR A 1 580 ? 23.594 -22.234 -36.094 1 93.56 580 TYR A C 1
ATOM 4636 O O . TYR A 1 580 ? 23.812 -22.781 -35 1 93.56 580 TYR A O 1
ATOM 4644 N N . LYS A 1 581 ? 23.469 -20.984 -36.156 1 92.56 581 LYS A N 1
ATOM 4645 C CA . LYS A 1 581 ? 23.797 -20.094 -35.062 1 92.56 581 LYS A CA 1
ATOM 4646 C C . LYS A 1 581 ? 22.938 -20.406 -33.812 1 92.56 581 LYS A C 1
ATOM 4648 O O . LYS A 1 581 ? 23.484 -20.719 -32.75 1 92.56 581 LYS A O 1
ATOM 4653 N N . GLN A 1 582 ? 21.672 -20.438 -34.031 1 91.75 582 GLN A N 1
ATOM 4654 C CA . GLN A 1 582 ? 20.766 -20.703 -32.906 1 91.75 582 GLN A CA 1
ATOM 4655 C C . GLN A 1 582 ? 20.953 -22.125 -32.375 1 91.75 582 GLN A C 1
ATOM 4657 O O . GLN A 1 582 ? 20.859 -22.359 -31.172 1 91.75 582 GLN A O 1
ATOM 4662 N N . PHE A 1 583 ? 21.172 -22.969 -33.281 1 94.44 583 PHE A N 1
ATOM 4663 C CA . PHE A 1 583 ? 21.328 -24.375 -32.938 1 94.44 583 PHE A CA 1
ATOM 4664 C C . PHE A 1 583 ? 22.531 -24.578 -32.031 1 94.44 583 PHE A C 1
ATOM 4666 O O . PHE A 1 583 ? 22.438 -25.219 -31 1 94.44 583 PHE A O 1
ATOM 4673 N N . PHE A 1 584 ? 23.656 -24.031 -32.438 1 95 584 PHE A N 1
ATOM 4674 C CA . PHE A 1 584 ? 24.875 -24.188 -31.641 1 95 584 PHE A CA 1
ATOM 4675 C C . PHE A 1 584 ? 24.75 -23.438 -30.312 1 95 584 PHE A C 1
ATOM 4677 O O . PHE A 1 584 ? 25.297 -23.875 -29.297 1 95 584 PHE A O 1
ATOM 4684 N N . PHE A 1 585 ? 24.062 -22.406 -30.391 1 93.81 585 PHE A N 1
ATOM 4685 C CA . PHE A 1 585 ? 23.828 -21.656 -29.156 1 93.81 585 PHE A CA 1
ATOM 4686 C C . PHE A 1 585 ? 23.047 -22.5 -28.156 1 93.81 585 PHE A C 1
ATOM 4688 O O . PHE A 1 585 ? 23.422 -22.594 -26.984 1 93.81 585 PHE A O 1
ATOM 4695 N N . GLU A 1 586 ? 22.016 -23.109 -28.562 1 94.44 586 GLU A N 1
ATOM 4696 C CA . GLU A 1 586 ? 21.188 -23.953 -27.703 1 94.44 586 GLU A CA 1
ATOM 4697 C C . GLU A 1 586 ? 21.984 -25.109 -27.109 1 94.44 586 GLU A C 1
ATOM 4699 O O . GLU A 1 586 ? 21.797 -25.469 -25.953 1 94.44 586 GLU A O 1
ATOM 4704 N N . LEU A 1 587 ? 22.812 -25.625 -27.906 1 94.56 587 LEU A N 1
ATOM 4705 C CA . LEU A 1 587 ? 23.609 -26.766 -27.469 1 94.56 587 LEU A CA 1
ATOM 4706 C C . LEU A 1 587 ? 24.641 -26.344 -26.422 1 94.56 587 LEU A C 1
ATOM 4708 O O . LEU A 1 587 ? 25.156 -27.172 -25.688 1 94.56 587 LEU A O 1
ATOM 4712 N N . SER A 1 588 ? 24.969 -25.078 -26.453 1 93.56 588 SER A N 1
ATOM 4713 C CA . SER A 1 588 ? 25.969 -24.562 -25.531 1 93.56 588 SER A CA 1
ATOM 4714 C C . SER A 1 588 ? 25.375 -24.312 -24.156 1 93.56 588 SER A C 1
ATOM 4716 O O . SER A 1 588 ? 26.109 -24.078 -23.188 1 93.56 588 SER A O 1
ATOM 4718 N N . LEU A 1 589 ? 24.141 -24.359 -24.016 1 92.44 589 LEU A N 1
ATOM 4719 C CA . LEU A 1 589 ? 23.453 -24.047 -22.766 1 92.44 589 LEU A CA 1
ATOM 4720 C C . LEU A 1 589 ? 23.438 -25.25 -21.828 1 92.44 589 LEU A C 1
ATOM 4722 O O . LEU A 1 589 ? 23.781 -26.359 -22.25 1 92.44 589 LEU A O 1
ATOM 4726 N N . THR A 1 590 ? 23.062 -24.953 -20.594 1 89 590 THR A N 1
ATOM 4727 C CA . THR A 1 590 ? 22.969 -26.016 -19.594 1 89 590 THR A CA 1
ATOM 4728 C C . THR A 1 590 ? 21.547 -26.547 -19.5 1 89 590 THR A C 1
ATOM 4730 O O . THR A 1 590 ? 21.25 -27.391 -18.641 1 89 590 THR A O 1
ATOM 4733 N N . SER A 1 591 ? 20.719 -26.078 -20.344 1 92.06 591 SER A N 1
ATOM 4734 C CA . SER A 1 591 ? 19.375 -26.625 -20.406 1 92.06 591 SER A CA 1
ATOM 4735 C C . SER A 1 591 ? 19.391 -28.047 -20.969 1 92.06 591 SER A C 1
ATOM 4737 O O . SER A 1 591 ? 20.156 -28.359 -21.875 1 92.06 591 SER A O 1
ATOM 4739 N N . PRO A 1 592 ? 18.562 -28.875 -20.328 1 93.56 592 PRO A N 1
ATOM 4740 C CA . PRO A 1 592 ? 18.484 -30.219 -20.906 1 93.56 592 PRO A CA 1
ATOM 4741 C C . PRO A 1 592 ? 18.031 -30.203 -22.375 1 93.56 592 PRO A C 1
ATOM 4743 O O . PRO A 1 592 ? 17.188 -29.375 -22.75 1 93.56 592 PRO A O 1
ATOM 4746 N N . VAL A 1 593 ? 18.484 -31.109 -23.078 1 93.44 593 VAL A N 1
ATOM 4747 C CA . VAL A 1 593 ? 18.141 -31.203 -24.5 1 93.44 593 VAL A CA 1
ATOM 4748 C C . VAL A 1 593 ? 16.641 -31.422 -24.641 1 93.44 593 VAL A C 1
ATOM 4750 O O . VAL A 1 593 ? 16.016 -30.938 -25.609 1 93.44 593 VAL A O 1
ATOM 4753 N N . VAL A 1 594 ? 16.125 -32.156 -23.688 1 93.25 594 VAL A N 1
ATOM 4754 C CA . VAL A 1 594 ? 14.68 -32.406 -23.703 1 93.25 594 VAL A CA 1
ATOM 4755 C C . VAL A 1 594 ? 13.93 -31.062 -23.594 1 93.25 594 VAL A C 1
ATOM 4757 O O . VAL A 1 594 ? 12.805 -30.938 -24.094 1 93.25 594 VAL A O 1
ATOM 4760 N N . GLY A 1 595 ? 14.453 -30.109 -22.922 1 93.38 595 GLY A N 1
ATOM 4761 C CA . GLY A 1 595 ? 13.844 -28.781 -22.766 1 93.38 595 GLY A CA 1
ATOM 4762 C C . GLY A 1 595 ? 13.961 -27.938 -24.016 1 93.38 595 GLY A C 1
ATOM 4763 O O . GLY A 1 595 ? 13.141 -27.047 -24.25 1 93.38 595 GLY A O 1
ATOM 4764 N N . MET A 1 596 ? 14.938 -28.25 -24.859 1 92.69 596 MET A N 1
ATOM 4765 C CA . MET A 1 596 ? 15.148 -27.531 -26.109 1 92.69 596 MET A CA 1
ATOM 4766 C C . MET A 1 596 ? 14.023 -27.812 -27.094 1 92.69 596 MET A C 1
ATOM 4768 O O . MET A 1 596 ? 13.523 -26.891 -27.75 1 92.69 596 MET A O 1
ATOM 4772 N N . PHE A 1 597 ? 13.586 -29.031 -27.109 1 91.81 597 PHE A N 1
ATOM 4773 C CA . PHE A 1 597 ? 12.609 -29.406 -28.141 1 91.81 597 PHE A CA 1
ATOM 4774 C C . PHE A 1 597 ? 11.281 -29.797 -27.5 1 91.81 597 PHE A C 1
ATOM 4776 O O . PHE A 1 597 ? 10.25 -29.812 -28.156 1 91.81 597 PHE A O 1
ATOM 4783 N N . GLN A 1 598 ? 11.281 -30.203 -26.25 1 90.94 598 GLN A N 1
ATOM 4784 C CA . GLN A 1 598 ? 10.117 -30.516 -25.422 1 90.94 598 GLN A CA 1
ATOM 4785 C C . GLN A 1 598 ? 9.273 -31.609 -26.062 1 90.94 598 GLN A C 1
ATOM 4787 O O . GLN A 1 598 ? 8.047 -31.484 -26.125 1 90.94 598 GLN A O 1
ATOM 4792 N N . ILE A 1 599 ? 9.922 -32.625 -26.641 1 88.5 599 ILE A N 1
ATOM 4793 C CA . ILE A 1 599 ? 9.203 -33.688 -27.312 1 88.5 599 ILE A CA 1
ATOM 4794 C C . ILE A 1 599 ? 9.578 -35.031 -26.672 1 88.5 599 ILE A C 1
ATOM 4796 O O . ILE A 1 599 ? 9.539 -36.094 -27.328 1 88.5 599 ILE A O 1
ATOM 4800 N N . GLY A 1 600 ? 10.094 -35.094 -25.484 1 80.69 600 GLY A N 1
ATOM 4801 C CA . GLY A 1 600 ? 10.594 -36.312 -24.828 1 80.69 600 GLY A CA 1
ATOM 4802 C C . GLY A 1 600 ? 9.594 -37.438 -24.828 1 80.69 600 GLY A C 1
ATOM 4803 O O . GLY A 1 600 ? 9.938 -38.562 -25.188 1 80.69 600 GLY A O 1
ATOM 4804 N N . GLY A 1 601 ? 8.328 -37.188 -24.531 1 82.94 601 GLY A N 1
ATOM 4805 C CA . GLY A 1 601 ? 7.324 -38.219 -24.469 1 82.94 601 GLY A CA 1
ATOM 4806 C C . GLY A 1 601 ? 6.422 -38.25 -25.688 1 82.94 601 GLY A C 1
ATOM 4807 O O . GLY A 1 601 ? 5.5 -39.094 -25.766 1 82.94 601 GLY A O 1
ATOM 4808 N N . ASP A 1 602 ? 6.762 -37.5 -26.656 1 90.75 602 ASP A N 1
ATOM 4809 C CA . ASP A 1 602 ? 5.934 -37.406 -27.859 1 90.75 602 ASP A CA 1
ATOM 4810 C C . ASP A 1 602 ? 6.398 -38.406 -28.922 1 90.75 602 ASP A C 1
ATOM 4812 O O . ASP A 1 602 ? 7.195 -38.062 -29.797 1 90.75 602 ASP A O 1
ATOM 4816 N N . GLN A 1 603 ? 5.805 -39.5 -28.969 1 90.5 603 GLN A N 1
ATOM 4817 C CA . GLN A 1 603 ? 6.223 -40.594 -29.859 1 90.5 603 GLN A CA 1
ATOM 4818 C C . GLN A 1 603 ? 6.074 -40.188 -31.328 1 90.5 603 GLN A C 1
ATOM 4820 O O . GLN A 1 603 ? 6.898 -40.562 -32.156 1 90.5 603 GLN A O 1
ATOM 4825 N N . LYS A 1 604 ? 5.051 -39.469 -31.547 1 90.12 604 LYS A N 1
ATOM 4826 C CA . LYS A 1 604 ? 4.836 -39.031 -32.938 1 90.12 604 LYS A CA 1
ATOM 4827 C C . LYS A 1 604 ? 5.945 -38.094 -33.375 1 90.12 604 LYS A C 1
ATOM 4829 O O . LYS A 1 604 ? 6.5 -38.25 -34.469 1 90.12 604 LYS A O 1
ATOM 4834 N N . ALA A 1 605 ? 6.23 -37.156 -32.562 1 91.25 605 ALA A N 1
ATOM 4835 C CA . ALA A 1 605 ? 7.285 -36.219 -32.906 1 91.25 605 ALA A CA 1
ATOM 4836 C C . ALA A 1 605 ? 8.633 -36.906 -33.031 1 91.25 605 ALA A C 1
ATOM 4838 O O . ALA A 1 605 ? 9.414 -36.594 -33.938 1 91.25 605 ALA A O 1
ATOM 4839 N N . LEU A 1 606 ? 8.914 -37.875 -32.219 1 91.94 606 LEU A N 1
ATOM 4840 C CA . LEU A 1 606 ? 10.172 -38.594 -32.25 1 91.94 606 LEU A CA 1
ATOM 4841 C C . LEU A 1 606 ? 10.266 -39.469 -33.5 1 91.94 606 LEU A C 1
ATOM 4843 O O . LEU A 1 606 ? 11.336 -39.594 -34.094 1 91.94 606 LEU A O 1
ATOM 4847 N N . HIS A 1 607 ? 9.133 -39.969 -33.875 1 91.25 607 HIS A N 1
ATOM 4848 C CA . HIS A 1 607 ? 9.102 -40.75 -35.094 1 91.25 607 HIS A CA 1
ATOM 4849 C C . HIS A 1 607 ? 9.383 -39.906 -36.312 1 91.25 607 HIS A C 1
ATOM 4851 O O . HIS A 1 607 ? 10.148 -40.312 -37.188 1 91.25 607 HIS A O 1
ATOM 4857 N N . ILE A 1 608 ? 8.789 -38.75 -36.312 1 89.62 608 ILE A N 1
ATOM 4858 C CA . ILE A 1 608 ? 9.016 -37.844 -37.406 1 89.62 608 ILE A CA 1
ATOM 4859 C C . ILE A 1 608 ? 10.492 -37.438 -37.469 1 89.62 608 ILE A C 1
ATOM 4861 O O . ILE A 1 608 ? 11.102 -37.438 -38.531 1 89.62 608 ILE A O 1
ATOM 4865 N N . LEU A 1 609 ? 11.062 -37.188 -36.375 1 90.69 609 LEU A N 1
ATOM 4866 C CA . LEU A 1 609 ? 12.461 -36.781 -36.281 1 90.69 609 LEU A CA 1
ATOM 4867 C C . LEU A 1 609 ? 13.367 -37.938 -36.75 1 90.69 609 LEU A C 1
ATOM 4869 O O . LEU A 1 609 ? 14.359 -37.688 -37.438 1 90.69 609 LEU A O 1
ATOM 4873 N N . LYS A 1 610 ? 13.008 -39.094 -36.406 1 91.25 610 LYS A N 1
ATOM 4874 C CA . LYS A 1 610 ? 13.781 -40.281 -36.812 1 91.25 610 LYS A CA 1
ATOM 4875 C C . LYS A 1 610 ? 13.742 -40.438 -38.344 1 91.25 610 LYS A C 1
ATOM 4877 O O . LYS A 1 610 ? 14.766 -40.719 -38.969 1 91.25 610 LYS A O 1
ATOM 4882 N N . GLN A 1 611 ? 12.641 -40.219 -38.875 1 88.81 611 GLN A N 1
ATOM 4883 C CA . GLN A 1 611 ? 12.492 -40.281 -40.312 1 88.81 611 GLN A CA 1
ATOM 4884 C C . GLN A 1 611 ? 13.336 -39.219 -41.031 1 88.81 611 GLN A C 1
ATOM 4886 O O . GLN A 1 611 ? 13.938 -39.469 -42.062 1 88.81 611 GLN A O 1
ATOM 4891 N N . ILE A 1 612 ? 13.352 -38.094 -40.406 1 88.25 612 ILE A N 1
ATOM 4892 C CA . ILE A 1 612 ? 14.148 -37 -40.969 1 88.25 612 ILE A CA 1
ATOM 4893 C C . ILE A 1 612 ? 15.633 -37.344 -40.875 1 88.25 612 ILE A C 1
ATOM 4895 O O . ILE A 1 612 ? 16.375 -37.188 -41.844 1 88.25 612 ILE A O 1
ATOM 4899 N N . CYS A 1 613 ? 16.031 -37.906 -39.75 1 89.69 613 CYS A N 1
ATOM 4900 C CA . CYS A 1 613 ? 17.438 -38.25 -39.531 1 89.69 613 CYS A CA 1
ATOM 4901 C C . CYS A 1 613 ? 17.875 -39.344 -40.531 1 89.69 613 CYS A C 1
ATOM 4903 O O . CYS A 1 613 ? 19.016 -39.375 -40.938 1 89.69 613 CYS A O 1
ATOM 4905 N N . ASN A 1 614 ? 16.875 -40.188 -40.906 1 87.56 614 ASN A N 1
ATOM 4906 C CA . ASN A 1 614 ? 17.172 -41.281 -41.844 1 87.56 614 ASN A CA 1
ATOM 4907 C C . ASN A 1 614 ? 17.047 -40.812 -43.281 1 87.56 614 ASN A C 1
ATOM 4909 O O . ASN A 1 614 ? 17.172 -41.625 -44.219 1 87.56 614 ASN A O 1
ATOM 4913 N N . ASN A 1 615 ? 16.797 -39.594 -43.5 1 80.69 615 ASN A N 1
ATOM 4914 C CA . ASN A 1 615 ? 16.641 -39 -44.812 1 80.69 615 ASN A CA 1
ATOM 4915 C C . ASN A 1 615 ? 15.5 -39.625 -45.594 1 80.69 615 ASN A C 1
ATOM 4917 O O . ASN A 1 615 ? 15.609 -39.844 -46.812 1 80.69 615 ASN A O 1
ATOM 4921 N N . GLU A 1 616 ? 14.586 -40 -44.844 1 78.12 616 GLU A N 1
ATOM 4922 C CA . GLU A 1 616 ? 13.453 -40.688 -45.469 1 78.12 616 GLU A CA 1
ATOM 4923 C C . GLU A 1 616 ? 12.383 -39.688 -45.906 1 78.12 616 GLU A C 1
ATOM 4925 O O . GLU A 1 616 ? 11.516 -40.031 -46.719 1 78.12 616 GLU A O 1
ATOM 4930 N N . ILE A 1 617 ? 12.422 -38.625 -45.312 1 71.81 617 ILE A N 1
ATOM 4931 C CA . ILE A 1 617 ? 11.375 -37.625 -45.562 1 71.81 617 ILE A CA 1
ATOM 4932 C C . ILE A 1 617 ? 11.961 -36.438 -46.312 1 71.81 617 ILE A C 1
ATOM 4934 O O . ILE A 1 617 ? 13.039 -35.938 -45.969 1 71.81 617 ILE A O 1
ATOM 4938 N N . ASP A 1 618 ? 11.297 -36.188 -47.469 1 67.56 618 ASP A N 1
ATOM 4939 C CA . ASP A 1 618 ? 11.602 -34.938 -48.125 1 67.56 618 ASP A CA 1
ATOM 4940 C C . ASP A 1 618 ? 10.734 -33.812 -47.594 1 67.56 618 ASP A C 1
ATOM 4942 O O . ASP A 1 618 ? 9.516 -33.781 -47.781 1 67.56 618 ASP A O 1
ATOM 4946 N N . ILE A 1 619 ? 11.32 -32.906 -46.844 1 69.31 619 ILE A N 1
ATOM 4947 C CA . ILE A 1 619 ? 10.641 -31.844 -46.094 1 69.31 619 ILE A CA 1
ATOM 4948 C C . ILE A 1 619 ? 9.906 -30.922 -47.062 1 69.31 619 ILE A C 1
ATOM 4950 O O . ILE A 1 619 ? 8.969 -30.219 -46.688 1 69.31 619 ILE A O 1
ATOM 4954 N N . PHE A 1 620 ? 10.227 -30.891 -48.344 1 61.62 620 PHE A N 1
ATOM 4955 C CA . PHE A 1 620 ? 9.547 -30.016 -49.312 1 61.62 620 PHE A CA 1
ATOM 4956 C C . PHE A 1 620 ? 8.445 -30.781 -50.031 1 61.62 620 PHE A C 1
ATOM 4958 O O . PHE A 1 620 ? 7.719 -30.203 -50.844 1 61.62 620 PHE A O 1
ATOM 4965 N N . ASP A 1 621 ? 8.391 -32.031 -49.656 1 63.59 621 ASP A N 1
ATOM 4966 C CA . ASP A 1 621 ? 7.301 -32.812 -50.25 1 63.59 621 ASP A CA 1
ATOM 4967 C C . ASP A 1 621 ? 5.969 -32.469 -49.594 1 63.59 621 ASP A C 1
ATOM 4969 O O . ASP A 1 621 ? 5.867 -32.438 -48.375 1 63.59 621 ASP A O 1
ATOM 4973 N N . SER A 1 622 ? 5.043 -32.031 -50.375 1 63.88 622 SER A N 1
ATOM 4974 C CA . SER A 1 622 ? 3.707 -31.641 -49.938 1 63.88 622 SER A CA 1
ATOM 4975 C C . SER A 1 622 ? 3.053 -32.688 -49.062 1 63.88 622 SER A C 1
ATOM 4977 O O . SER A 1 622 ? 2.193 -32.406 -48.25 1 63.88 622 SER A O 1
ATOM 4979 N N . SER A 1 623 ? 3.486 -33.969 -49.219 1 62.44 623 SER A N 1
ATOM 4980 C CA . SER A 1 623 ? 2.877 -35.062 -48.469 1 62.44 623 SER A CA 1
ATOM 4981 C C . SER A 1 623 ? 3.281 -35 -47 1 62.44 623 SER A C 1
ATOM 4983 O O . SER A 1 623 ? 2.592 -35.531 -46.125 1 62.44 623 SER A O 1
ATOM 4985 N N . MET A 1 624 ? 4.266 -34.219 -46.688 1 72.06 624 MET A N 1
ATOM 4986 C CA . MET A 1 624 ? 4.797 -34.188 -45.312 1 72.06 624 MET A CA 1
ATOM 4987 C C . MET A 1 624 ? 4.387 -32.906 -44.594 1 72.06 624 MET A C 1
ATOM 4989 O O . MET A 1 624 ? 4.902 -32.594 -43.531 1 72.06 624 MET A O 1
ATOM 4993 N N . LYS A 1 625 ? 3.488 -32.312 -45.219 1 74.12 625 LYS A N 1
ATOM 4994 C CA . LYS A 1 625 ? 3.029 -31.031 -44.688 1 74.12 625 LYS A CA 1
ATOM 4995 C C . LYS A 1 625 ? 2.408 -31.203 -43.312 1 74.12 625 LYS A C 1
ATOM 4997 O O . LYS A 1 625 ? 2.635 -30.391 -42.406 1 74.12 625 LYS A O 1
ATOM 5002 N N . ASN A 1 626 ? 1.683 -32.312 -43.188 1 78.62 626 ASN A N 1
ATOM 5003 C CA . ASN A 1 626 ? 1.015 -32.562 -41.906 1 78.62 626 ASN A CA 1
ATOM 5004 C C . ASN A 1 626 ? 2.016 -32.875 -40.812 1 78.62 626 ASN A C 1
ATOM 5006 O O . ASN A 1 626 ? 1.859 -32.438 -39.656 1 78.62 626 ASN A O 1
ATOM 5010 N N . GLU A 1 627 ? 3.027 -33.625 -41.188 1 81.31 627 GLU A N 1
ATOM 5011 C CA . GLU A 1 627 ? 4.043 -34 -40.219 1 81.31 627 GLU A CA 1
ATOM 5012 C C . GLU A 1 627 ? 4.895 -32.812 -39.781 1 81.31 627 GLU A C 1
ATOM 5014 O O . GLU A 1 627 ? 5.18 -32.625 -38.625 1 81.31 627 GLU A O 1
ATOM 5019 N N . LEU A 1 628 ? 5.133 -32 -40.688 1 80.12 628 LEU A N 1
ATOM 5020 C CA . LEU A 1 628 ? 5.957 -30.844 -40.406 1 80.12 628 LEU A CA 1
ATOM 5021 C C . LEU A 1 628 ? 5.168 -29.812 -39.594 1 80.12 628 LEU A C 1
ATOM 5023 O O . LEU A 1 628 ? 5.73 -29.109 -38.75 1 80.12 628 LEU A O 1
ATOM 5027 N N . SER A 1 629 ? 3.918 -29.766 -39.938 1 81.81 629 SER A N 1
ATOM 5028 C CA . SER A 1 629 ? 3.061 -28.875 -39.156 1 81.81 629 SER A CA 1
ATOM 5029 C C . SER A 1 629 ? 2.984 -29.312 -37.688 1 81.81 629 SER A C 1
ATOM 5031 O O . SER A 1 629 ? 2.973 -28.469 -36.781 1 81.81 629 SER A O 1
ATOM 5033 N N . TYR A 1 630 ? 2.998 -30.578 -37.531 1 85.88 630 TYR A N 1
ATOM 5034 C CA . TYR A 1 630 ? 2.973 -31.109 -36.188 1 85.88 630 TYR A CA 1
ATOM 5035 C C . TYR A 1 630 ? 4.258 -30.781 -35.438 1 85.88 630 TYR A C 1
ATOM 5037 O O . TYR A 1 630 ? 4.223 -30.359 -34.281 1 85.88 630 TYR A O 1
ATOM 5045 N N . LEU A 1 631 ? 5.316 -30.906 -36.125 1 85.94 631 LEU A N 1
ATOM 5046 C CA . LEU A 1 631 ? 6.609 -30.625 -35.5 1 85.94 631 LEU A CA 1
ATOM 5047 C C . LEU A 1 631 ? 6.75 -29.141 -35.188 1 85.94 631 LEU A C 1
ATOM 5049 O O . LEU A 1 631 ? 7.348 -28.766 -34.188 1 85.94 631 LEU A O 1
ATOM 5053 N N . GLN A 1 632 ? 6.215 -28.375 -36.062 1 86 632 GLN A N 1
ATOM 5054 C CA . GLN A 1 632 ? 6.27 -26.922 -35.844 1 86 632 GLN A CA 1
ATOM 5055 C C . GLN A 1 632 ? 5.496 -26.516 -34.594 1 86 632 GLN A C 1
ATOM 5057 O O . GLN A 1 632 ? 5.914 -25.625 -33.875 1 86 632 GLN A O 1
ATOM 5062 N N . LYS A 1 633 ? 4.473 -27.172 -34.375 1 85.12 633 LYS A N 1
ATOM 5063 C CA . LYS A 1 633 ? 3.629 -26.875 -33.219 1 85.12 633 LYS A CA 1
ATOM 5064 C C . LYS A 1 633 ? 4.262 -27.375 -31.938 1 85.12 633 LYS A C 1
ATOM 5066 O O . LYS A 1 633 ? 4.141 -26.734 -30.891 1 85.12 633 LYS A O 1
ATOM 5071 N N . ARG A 1 634 ? 5.012 -28.438 -32.094 1 87.12 634 ARG A N 1
ATOM 5072 C CA . ARG A 1 634 ? 5.484 -29.109 -30.875 1 87.12 634 ARG A CA 1
ATOM 5073 C C . ARG A 1 634 ? 6.926 -28.734 -30.562 1 87.12 634 ARG A C 1
ATOM 5075 O O . ARG A 1 634 ? 7.324 -28.703 -29.406 1 87.12 634 ARG A O 1
ATOM 5082 N N . ALA A 1 635 ? 7.656 -28.516 -31.594 1 91.25 635 ALA A N 1
ATOM 5083 C CA . ALA A 1 635 ? 9.078 -28.219 -31.438 1 91.25 635 ALA A CA 1
ATOM 5084 C C . ALA A 1 635 ? 9.531 -27.156 -32.438 1 91.25 635 ALA A C 1
ATOM 5086 O O . ALA A 1 635 ? 10.305 -27.453 -33.344 1 91.25 635 ALA A O 1
ATOM 5087 N N . PRO A 1 636 ? 9.141 -26.016 -32.188 1 89.5 636 PRO A N 1
ATOM 5088 C CA . PRO A 1 636 ? 9.414 -24.953 -33.156 1 89.5 636 PRO A CA 1
ATOM 5089 C C . PRO A 1 636 ? 10.906 -24.734 -33.375 1 89.5 636 PRO A C 1
ATOM 5091 O O . PRO A 1 636 ? 11.328 -24.469 -34.5 1 89.5 636 PRO A O 1
ATOM 5094 N N . LEU A 1 637 ? 11.719 -24.844 -32.406 1 90.88 637 LEU A N 1
ATOM 5095 C CA . LEU A 1 637 ? 13.156 -24.625 -32.562 1 90.88 637 LEU A CA 1
ATOM 5096 C C . LEU A 1 637 ? 13.758 -25.672 -33.531 1 90.88 637 LEU A C 1
ATOM 5098 O O . LEU A 1 637 ? 14.586 -25.328 -34.375 1 90.88 637 LEU A O 1
ATOM 5102 N N . LEU A 1 638 ? 13.352 -26.859 -33.344 1 91 638 LEU A N 1
ATOM 5103 C CA . LEU A 1 638 ? 13.82 -27.953 -34.188 1 91 638 LEU A CA 1
ATOM 5104 C C . LEU A 1 638 ? 13.336 -27.75 -35.625 1 91 638 LEU A C 1
ATOM 5106 O O . LEU A 1 638 ? 14.125 -27.875 -36.562 1 91 638 LEU A O 1
ATOM 5110 N N . CYS A 1 639 ? 12.117 -27.484 -35.75 1 87.31 639 CYS A N 1
ATOM 5111 C CA . CYS A 1 639 ? 11.531 -27.297 -37.062 1 87.31 639 CYS A CA 1
ATOM 5112 C C . CYS A 1 639 ? 12.188 -26.141 -37.812 1 87.31 639 CYS A C 1
ATOM 5114 O O . CYS A 1 639 ? 12.5 -26.25 -39 1 87.31 639 CYS A O 1
ATOM 5116 N N . ASN A 1 640 ? 12.375 -25.078 -37.125 1 87.94 640 ASN A N 1
ATOM 5117 C CA . ASN A 1 640 ? 13.016 -23.906 -37.75 1 87.94 640 ASN A CA 1
ATOM 5118 C C . ASN A 1 640 ? 14.438 -24.234 -38.188 1 87.94 640 ASN A C 1
ATOM 5120 O O . ASN A 1 640 ? 14.883 -23.766 -39.25 1 87.94 640 ASN A O 1
ATOM 5124 N N . PHE A 1 641 ? 15.125 -25.016 -37.438 1 91.38 641 PHE A N 1
ATOM 5125 C CA . PHE A 1 641 ? 16.484 -25.422 -37.781 1 91.38 641 PHE A CA 1
ATOM 5126 C C . PHE A 1 641 ? 16.5 -26.25 -39.062 1 91.38 641 PHE A C 1
ATOM 5128 O O . PHE A 1 641 ? 17.281 -25.984 -39.969 1 91.38 641 PHE A O 1
ATOM 5135 N N . ILE A 1 642 ? 15.609 -27.125 -39.156 1 87.62 642 ILE A N 1
ATOM 5136 C CA . ILE A 1 642 ? 15.516 -28.016 -40.312 1 87.62 642 ILE A CA 1
ATOM 5137 C C . ILE A 1 642 ? 15.141 -27.203 -41.531 1 87.62 642 ILE A C 1
ATOM 5139 O O . ILE A 1 642 ? 15.711 -27.406 -42.625 1 87.62 642 ILE A O 1
ATOM 5143 N N . PHE A 1 643 ? 14.273 -26.297 -41.312 1 83.44 643 PHE A N 1
ATOM 5144 C CA . PHE A 1 643 ? 13.828 -25.453 -42.438 1 83.44 643 PHE A CA 1
ATOM 5145 C C . PHE A 1 643 ? 14.969 -24.562 -42.906 1 83.44 643 PHE A C 1
ATOM 5147 O O . PHE A 1 643 ? 15.156 -24.406 -44.125 1 83.44 643 PHE A O 1
ATOM 5154 N N . ASP A 1 644 ? 15.648 -24.031 -42 1 86.69 644 ASP A N 1
ATOM 5155 C CA . ASP A 1 644 ? 16.766 -23.156 -42.344 1 86.69 644 ASP A CA 1
ATOM 5156 C C . ASP A 1 644 ? 17.859 -23.922 -43.062 1 86.69 644 ASP A C 1
ATOM 5158 O O . ASP A 1 644 ? 18.469 -23.391 -44 1 86.69 644 ASP A O 1
ATOM 5162 N N . LEU A 1 645 ? 18.141 -25.141 -42.688 1 87.44 645 LEU A N 1
ATOM 5163 C CA . LEU A 1 645 ? 19.156 -25.984 -43.312 1 87.44 645 LEU A CA 1
ATOM 5164 C C . LEU A 1 645 ? 18.75 -26.297 -44.75 1 87.44 645 LEU A C 1
ATOM 5166 O O . LEU A 1 645 ? 19.578 -26.266 -45.656 1 87.44 645 LEU A O 1
ATOM 5170 N N . LYS A 1 646 ? 17.578 -26.578 -44.875 1 81.19 646 LYS A N 1
ATOM 5171 C CA . LYS A 1 646 ? 17.078 -26.922 -46.219 1 81.19 646 LYS A CA 1
ATOM 5172 C C . LYS A 1 646 ? 17.109 -25.734 -47.156 1 81.19 646 LYS A C 1
ATOM 5174 O O . LYS A 1 646 ? 17.406 -25.875 -48.344 1 81.19 646 LYS A O 1
ATOM 5179 N N . GLN A 1 647 ? 16.703 -24.656 -46.625 1 79.94 647 GLN A N 1
ATOM 5180 C CA . GLN A 1 647 ? 16.688 -23.438 -47.438 1 79.94 647 GLN A CA 1
ATOM 5181 C C . GLN A 1 647 ? 18.109 -23.078 -47.906 1 79.94 647 GLN A C 1
ATOM 5183 O O . GLN A 1 647 ? 18.297 -22.656 -49.031 1 79.94 647 GLN A O 1
ATOM 5188 N N . ARG A 1 648 ? 19.031 -23.266 -47.062 1 77.19 648 ARG A N 1
ATOM 5189 C CA . ARG A 1 648 ? 20.422 -22.906 -47.375 1 77.19 648 ARG A CA 1
ATOM 5190 C C . ARG A 1 648 ? 21.047 -23.906 -48.344 1 77.19 648 ARG A C 1
ATOM 5192 O O . ARG A 1 648 ? 21.719 -23.516 -49.312 1 77.19 648 ARG A O 1
ATOM 5199 N N . ASN A 1 649 ? 20.906 -25.234 -48.062 1 76.19 649 ASN A N 1
ATOM 5200 C CA . ASN A 1 649 ? 21.688 -26.25 -48.75 1 76.19 649 ASN A CA 1
ATOM 5201 C C . ASN A 1 649 ? 20.859 -26.969 -49.812 1 76.19 649 ASN A C 1
ATOM 5203 O O . ASN A 1 649 ? 21.406 -27.75 -50.625 1 76.19 649 ASN A O 1
ATOM 5207 N N . GLY A 1 650 ? 19.562 -26.641 -49.938 1 75.19 650 GLY A N 1
ATOM 5208 C CA . GLY A 1 650 ? 18.703 -27.406 -50.812 1 75.19 650 GLY A CA 1
ATOM 5209 C C . GLY A 1 650 ? 18.359 -28.781 -50.281 1 75.19 650 GLY A C 1
ATOM 5210 O O . GLY A 1 650 ? 17.25 -29.281 -50.469 1 75.19 650 GLY A O 1
ATOM 5211 N N . ASN A 1 651 ? 19.516 -29.422 -49.688 1 78.69 651 ASN A N 1
ATOM 5212 C CA . ASN A 1 651 ? 19.344 -30.688 -49 1 78.69 651 ASN A CA 1
ATOM 5213 C C . ASN A 1 651 ? 19.844 -30.625 -47.562 1 78.69 651 ASN A C 1
ATOM 5215 O O . ASN A 1 651 ? 20.562 -29.703 -47.188 1 78.69 651 ASN A O 1
ATOM 5219 N N . LEU A 1 652 ? 19.406 -31.609 -46.781 1 87.06 652 LEU A N 1
ATOM 5220 C CA . LEU A 1 652 ? 19.859 -31.656 -45.406 1 87.06 652 LEU A CA 1
ATOM 5221 C C . LEU A 1 652 ? 21.234 -32.312 -45.312 1 87.06 652 LEU A C 1
ATOM 5223 O O . LEU A 1 652 ? 21.422 -33.438 -45.719 1 87.06 652 LEU A O 1
ATOM 5227 N N . PRO A 1 653 ? 22.172 -31.578 -44.875 1 89.25 653 PRO A N 1
ATOM 5228 C CA . PRO A 1 653 ? 23.531 -32.125 -44.75 1 89.25 653 PRO A CA 1
ATOM 5229 C C . PRO A 1 653 ? 23.578 -33.375 -43.875 1 89.25 653 PRO A C 1
ATOM 5231 O O . PRO A 1 653 ? 23.016 -33.406 -42.781 1 89.25 653 PRO A O 1
ATOM 5234 N N . ILE A 1 654 ? 24.266 -34.406 -44.281 1 89.5 654 ILE A N 1
ATOM 5235 C CA . ILE A 1 654 ? 24.312 -35.719 -43.625 1 89.5 654 ILE A CA 1
ATOM 5236 C C . ILE A 1 654 ? 24.922 -35.562 -42.25 1 89.5 654 ILE A C 1
ATOM 5238 O O . ILE A 1 654 ? 24.5 -36.25 -41.312 1 89.5 654 ILE A O 1
ATOM 5242 N N . LYS A 1 655 ? 25.891 -34.781 -42.062 1 93.19 655 LYS A N 1
ATOM 5243 C CA . LYS A 1 655 ? 26.547 -34.594 -40.75 1 93.19 655 LYS A CA 1
ATOM 5244 C C . LYS A 1 655 ? 25.625 -33.938 -39.75 1 93.19 655 LYS A C 1
ATOM 5246 O O . LYS A 1 655 ? 25.672 -34.219 -38.562 1 93.19 655 LYS A O 1
ATOM 5251 N N . ALA A 1 656 ? 24.797 -33 -40.281 1 94.19 656 ALA A N 1
ATOM 5252 C CA . ALA A 1 656 ? 23.812 -32.344 -39.438 1 94.19 656 ALA A CA 1
ATOM 5253 C C . ALA A 1 656 ? 22.766 -33.375 -38.969 1 94.19 656 ALA A C 1
ATOM 5255 O O . ALA A 1 656 ? 22.344 -33.344 -37.812 1 94.19 656 ALA A O 1
ATOM 5256 N N . LEU A 1 657 ? 22.375 -34.25 -39.844 1 93.12 657 LEU A N 1
ATOM 5257 C CA . LEU A 1 657 ? 21.406 -35.281 -39.531 1 93.12 657 LEU A CA 1
ATOM 5258 C C . LEU A 1 657 ? 21.984 -36.281 -38.5 1 93.12 657 LEU A C 1
ATOM 5260 O O . LEU A 1 657 ? 21.25 -36.75 -37.625 1 93.12 657 LEU A O 1
ATOM 5264 N N . ALA A 1 658 ? 23.219 -36.5 -38.594 1 94.44 658 ALA A N 1
ATOM 5265 C CA . ALA A 1 658 ? 23.891 -37.375 -37.625 1 94.44 658 ALA A CA 1
ATOM 5266 C C . ALA A 1 658 ? 23.875 -36.781 -36.25 1 94.44 658 ALA A C 1
ATOM 5268 O O . ALA A 1 658 ? 23.688 -37.5 -35.25 1 94.44 658 ALA A O 1
ATOM 5269 N N . VAL A 1 659 ? 24.078 -35.5 -36.188 1 95.88 659 VAL A N 1
ATOM 5270 C CA . VAL A 1 659 ? 24.047 -34.812 -34.906 1 95.88 659 VAL A CA 1
ATOM 5271 C C . VAL A 1 659 ? 22.641 -34.875 -34.312 1 95.88 659 VAL A C 1
ATOM 5273 O O . VAL A 1 659 ? 22.453 -35.125 -33.125 1 95.88 659 VAL A O 1
ATOM 5276 N N . LEU A 1 660 ? 21.625 -34.625 -35.094 1 94.94 660 LEU A N 1
ATOM 5277 C CA . LEU A 1 660 ? 20.234 -34.656 -34.656 1 94.94 660 LEU A CA 1
ATOM 5278 C C . LEU A 1 660 ? 19.875 -36.062 -34.156 1 94.94 660 LEU A C 1
ATOM 5280 O O . LEU A 1 660 ? 19.125 -36.188 -33.188 1 94.94 660 LEU A O 1
ATOM 5284 N N . ASP A 1 661 ? 20.375 -37.062 -34.812 1 95 661 ASP A N 1
ATOM 5285 C CA . ASP A 1 661 ? 20.141 -38.438 -34.375 1 95 661 ASP A CA 1
ATOM 5286 C C . ASP A 1 661 ? 20.766 -38.688 -33 1 95 661 ASP A C 1
ATOM 5288 O O . ASP A 1 661 ? 20.172 -39.375 -32.156 1 95 661 ASP A O 1
ATOM 5292 N N . ASP A 1 662 ? 21.938 -38.188 -32.844 1 95.25 662 ASP A N 1
ATOM 5293 C CA . ASP A 1 662 ? 22.625 -38.312 -31.562 1 95.25 662 ASP A CA 1
ATOM 5294 C C . ASP A 1 662 ? 21.859 -37.594 -30.453 1 95.25 662 ASP A C 1
ATOM 5296 O O . ASP A 1 662 ? 21.797 -38.062 -29.328 1 95.25 662 ASP A O 1
ATOM 5300 N N . ILE A 1 663 ? 21.359 -36.406 -30.781 1 94.62 663 ILE A N 1
ATOM 5301 C CA . ILE A 1 663 ? 20.547 -35.625 -29.844 1 94.62 663 ILE A CA 1
ATOM 5302 C C . ILE A 1 663 ? 19.281 -36.406 -29.484 1 94.62 663 ILE A C 1
ATOM 5304 O O . ILE A 1 663 ? 18.875 -36.438 -28.312 1 94.62 663 ILE A O 1
ATOM 5308 N N . MET A 1 664 ? 18.656 -37 -30.391 1 93.75 664 MET A N 1
ATOM 5309 C CA . MET A 1 664 ? 17.453 -37.812 -30.156 1 93.75 664 MET A CA 1
ATOM 5310 C C . MET A 1 664 ? 17.75 -38.938 -29.188 1 93.75 664 MET A C 1
ATOM 5312 O O . MET A 1 664 ? 16.922 -39.25 -28.312 1 93.75 664 MET A O 1
ATOM 5316 N N . LYS A 1 665 ? 18.906 -39.531 -29.328 1 92.19 665 LYS A N 1
ATOM 5317 C CA . LYS A 1 665 ? 19.297 -40.594 -28.391 1 92.19 665 LYS A CA 1
ATOM 5318 C C . LYS A 1 665 ? 19.406 -40.062 -26.969 1 92.19 665 LYS A C 1
ATOM 5320 O O . LYS A 1 665 ? 19 -40.719 -26.016 1 92.19 665 LYS A O 1
ATOM 5325 N N . THR A 1 666 ? 19.938 -38.906 -26.891 1 92.44 666 THR A N 1
ATOM 5326 C CA . THR A 1 666 ? 20.047 -38.281 -25.578 1 92.44 666 THR A CA 1
ATOM 5327 C C . THR A 1 666 ? 18.672 -38 -24.984 1 92.44 666 THR A C 1
ATOM 5329 O O . THR A 1 666 ? 18.469 -38.219 -23.781 1 92.44 666 THR A O 1
ATOM 5332 N N . ILE A 1 667 ? 17.703 -37.594 -25.766 1 92.81 667 ILE A N 1
ATOM 5333 C CA . ILE A 1 667 ? 16.344 -37.344 -25.328 1 92.81 667 ILE A CA 1
ATOM 5334 C C . ILE A 1 667 ? 15.711 -38.625 -24.812 1 92.81 667 ILE A C 1
ATOM 5336 O O . ILE A 1 667 ? 15.172 -38.656 -23.703 1 92.81 667 ILE A O 1
ATOM 5340 N N . VAL A 1 668 ? 15.859 -39.656 -25.531 1 90.12 668 VAL A N 1
ATOM 5341 C CA . VAL A 1 668 ? 15.227 -40.938 -25.203 1 90.12 668 VAL A CA 1
ATOM 5342 C C . VAL A 1 668 ? 15.875 -41.531 -23.953 1 90.12 668 VAL A C 1
ATOM 5344 O O . VAL A 1 668 ? 15.188 -42.031 -23.062 1 90.12 668 VAL A O 1
ATOM 5347 N N . ASN A 1 669 ? 17.188 -41.406 -23.828 1 89.19 669 ASN A N 1
ATOM 5348 C CA . ASN A 1 669 ? 17.922 -41.938 -22.703 1 89.19 669 ASN A CA 1
ATOM 5349 C C . ASN A 1 669 ? 17.547 -41.25 -21.391 1 89.19 669 ASN A C 1
ATOM 5351 O O . ASN A 1 669 ? 17.688 -41.844 -20.312 1 89.19 669 ASN A O 1
ATOM 5355 N N . THR A 1 670 ? 17.125 -40.062 -21.531 1 90.94 670 THR A N 1
ATOM 5356 C CA . THR A 1 670 ? 16.75 -39.281 -20.344 1 90.94 670 THR A CA 1
ATOM 5357 C C . THR A 1 670 ? 15.586 -39.969 -19.609 1 90.94 670 THR A C 1
ATOM 5359 O O . THR A 1 670 ? 15.477 -39.875 -18.391 1 90.94 670 THR A O 1
ATOM 5362 N N . PHE A 1 671 ? 14.781 -40.719 -20.281 1 89 671 PHE A N 1
ATOM 5363 C CA . PHE A 1 671 ? 13.562 -41.25 -19.672 1 89 671 PHE A CA 1
ATOM 5364 C C . PHE A 1 671 ? 13.68 -42.781 -19.484 1 89 671 PHE A C 1
ATOM 5366 O O . PHE A 1 671 ? 12.773 -43.406 -18.938 1 89 671 PHE A O 1
ATOM 5373 N N . MET A 1 672 ? 14.672 -43.438 -19.906 1 79 672 MET A N 1
ATOM 5374 C CA . MET A 1 672 ? 14.789 -44.875 -19.891 1 79 672 MET A CA 1
ATOM 5375 C C . MET A 1 672 ? 15.266 -45.375 -18.516 1 79 672 MET A C 1
ATOM 5377 O O . MET A 1 672 ? 14.859 -46.438 -18.062 1 79 672 MET A O 1
ATOM 5381 N N . CYS A 1 673 ? 16.203 -44.719 -17.797 1 66.38 673 CYS A N 1
ATOM 5382 C CA . CYS A 1 673 ? 16.859 -45.25 -16.609 1 66.38 673 CYS A CA 1
ATOM 5383 C C . CYS A 1 673 ? 16.031 -44.969 -15.367 1 66.38 673 CYS A C 1
ATOM 5385 O O . CYS A 1 673 ? 16.547 -45.062 -14.25 1 66.38 673 CYS A O 1
ATOM 5387 N N . CYS A 1 674 ? 14.734 -45 -15.445 1 69.62 674 CYS A N 1
ATOM 5388 C CA . CYS A 1 674 ? 13.984 -44.625 -14.258 1 69.62 674 CYS A CA 1
ATOM 5389 C C . CYS A 1 674 ? 13.555 -45.844 -13.461 1 69.62 674 CYS A C 1
ATOM 5391 O O . CYS A 1 674 ? 13.375 -46.938 -14.023 1 69.62 674 CYS A O 1
ATOM 5393 N N . ASP A 1 675 ? 13.562 -45.719 -12.117 1 67.44 675 ASP A N 1
ATOM 5394 C CA . ASP A 1 675 ? 13.172 -46.781 -11.188 1 67.44 675 ASP A CA 1
ATOM 5395 C C . ASP A 1 675 ? 11.727 -47.219 -11.43 1 67.44 675 ASP A C 1
ATOM 5397 O O . ASP A 1 675 ? 10.836 -46.375 -11.594 1 67.44 675 ASP A O 1
ATOM 5401 N N . THR A 1 676 ? 11.484 -48.469 -11.672 1 67.44 676 THR A N 1
ATOM 5402 C CA . THR A 1 676 ? 10.148 -49 -11.93 1 67.44 676 THR A CA 1
ATOM 5403 C C . THR A 1 676 ? 9.367 -49.188 -10.625 1 67.44 676 THR A C 1
ATOM 5405 O O . THR A 1 676 ? 8.141 -49.125 -10.617 1 67.44 676 THR A O 1
ATOM 5408 N N . ASN A 1 677 ? 10.016 -49.375 -9.5 1 73.94 677 ASN A N 1
ATOM 5409 C CA . ASN A 1 677 ? 9.344 -49.625 -8.234 1 73.94 677 ASN A CA 1
ATOM 5410 C C . ASN A 1 677 ? 9.547 -48.438 -7.262 1 73.94 677 ASN A C 1
ATOM 5412 O O . ASN A 1 677 ? 10.43 -48.5 -6.402 1 73.94 677 ASN A O 1
ATOM 5416 N N . LYS A 1 678 ? 8.68 -47.438 -7.359 1 85.31 678 LYS A N 1
ATOM 5417 C CA . LYS A 1 678 ? 8.805 -46.25 -6.523 1 85.31 678 LYS A CA 1
ATOM 5418 C C . LYS A 1 678 ? 7.902 -46.344 -5.297 1 85.31 678 LYS A C 1
ATOM 5420 O O . LYS A 1 678 ? 6.777 -46.844 -5.379 1 85.31 678 LYS A O 1
ATOM 5425 N N . GLU A 1 679 ? 8.492 -46.031 -4.184 1 82.88 679 GLU A N 1
ATOM 5426 C CA . GLU A 1 679 ? 7.738 -46 -2.932 1 82.88 679 GLU A CA 1
ATOM 5427 C C . GLU A 1 679 ? 7.516 -44.562 -2.445 1 82.88 679 GLU A C 1
ATOM 5429 O O . GLU A 1 679 ? 8.406 -43.719 -2.545 1 82.88 679 GLU A O 1
ATOM 5434 N N . TYR A 1 680 ? 6.297 -44.344 -2.098 1 86.25 680 TYR A N 1
ATOM 5435 C CA . TYR A 1 680 ? 5.93 -43.031 -1.593 1 86.25 680 TYR A CA 1
ATOM 5436 C C . TYR A 1 680 ? 5.449 -43.125 -0.149 1 86.25 680 TYR A C 1
ATOM 5438 O O . TYR A 1 680 ? 5.02 -44.156 0.308 1 86.25 680 TYR A O 1
ATOM 5446 N N . SER A 1 681 ? 5.582 -42.062 0.608 1 82.44 681 SER A N 1
ATOM 5447 C CA . SER A 1 681 ? 5.102 -42 1.983 1 82.44 681 SER A CA 1
ATOM 5448 C C . SER A 1 681 ? 3.576 -41.969 2.035 1 82.44 681 SER A C 1
ATOM 5450 O O . SER A 1 681 ? 2.916 -41.844 1.006 1 82.44 681 SER A O 1
ATOM 5452 N N . ASP A 1 682 ? 3.1 -42.125 3.264 1 78.56 682 ASP A N 1
ATOM 5453 C CA . ASP A 1 682 ? 1.657 -42.031 3.471 1 78.56 682 ASP A CA 1
ATOM 5454 C C . ASP A 1 682 ? 1.161 -40.594 3.289 1 78.56 682 ASP A C 1
ATOM 5456 O O . ASP A 1 682 ? 1.917 -39.656 3.488 1 78.56 682 ASP A O 1
ATOM 5460 N N . VAL A 1 683 ? -0.034 -40.594 2.875 1 78.81 683 VAL A N 1
ATOM 5461 C CA . VAL A 1 683 ? -0.66 -39.281 2.652 1 78.81 683 VAL A CA 1
ATOM 5462 C C . VAL A 1 683 ? -0.886 -38.594 3.992 1 78.81 683 VAL A C 1
ATOM 5464 O O . VAL A 1 683 ? -1.49 -39.156 4.902 1 78.81 683 VAL A O 1
ATOM 5467 N N . VAL A 1 684 ? -0.163 -37.469 4.219 1 69.62 684 VAL A N 1
ATOM 5468 C CA . VAL A 1 684 ? -0.365 -36.688 5.414 1 69.62 684 VAL A CA 1
ATOM 5469 C C . VAL A 1 684 ? -1.164 -35.406 5.062 1 69.62 684 VAL A C 1
ATOM 5471 O O . VAL A 1 684 ? -0.945 -34.812 4.012 1 69.62 684 VAL A O 1
ATOM 5474 N N . SER A 1 685 ? -2.195 -35.219 5.895 1 72 685 SER A N 1
ATOM 5475 C CA . SER A 1 685 ? -3.006 -34 5.668 1 72 685 SER A CA 1
ATOM 5476 C C . SER A 1 685 ? -2.209 -32.75 5.949 1 72 685 SER A C 1
ATOM 5478 O O . SER A 1 685 ? -1.562 -32.625 6.992 1 72 685 SER A O 1
ATOM 5480 N N . ASN A 1 686 ? -1.974 -31.953 4.973 1 76.94 686 ASN A N 1
ATOM 5481 C CA . ASN A 1 686 ? -1.327 -30.656 5.094 1 76.94 686 ASN A CA 1
ATOM 5482 C C . ASN A 1 686 ? -2.348 -29.531 5.297 1 76.94 686 ASN A C 1
ATOM 5484 O O . ASN A 1 686 ? -3.09 -29.188 4.371 1 76.94 686 ASN A O 1
ATOM 5488 N N . GLN A 1 687 ? -2.346 -28.922 6.512 1 80.88 687 GLN A N 1
ATOM 5489 C CA . GLN A 1 687 ? -3.318 -27.891 6.859 1 80.88 687 GLN A CA 1
ATOM 5490 C C . GLN A 1 687 ? -3.049 -26.609 6.094 1 80.88 687 GLN A C 1
ATOM 5492 O O . GLN A 1 687 ? -3.906 -25.719 6.035 1 80.88 687 GLN A O 1
ATOM 5497 N N . LEU A 1 688 ? -1.91 -26.531 5.484 1 88.94 688 LEU A N 1
ATOM 5498 C CA . LEU A 1 688 ? -1.554 -25.312 4.781 1 88.94 688 LEU A CA 1
ATOM 5499 C C . LEU A 1 688 ? -1.771 -25.453 3.279 1 88.94 688 LEU A C 1
ATOM 5501 O O . LEU A 1 688 ? -1.298 -24.625 2.494 1 88.94 688 LEU A O 1
ATOM 5505 N N . SER A 1 689 ? -2.428 -26.531 2.918 1 92.38 689 SER A N 1
ATOM 5506 C CA . SER A 1 689 ? -2.77 -26.781 1.521 1 92.38 689 SER A CA 1
ATOM 5507 C C . SER A 1 689 ? -4.281 -26.859 1.325 1 92.38 689 SER A C 1
ATOM 5509 O O . SER A 1 689 ? -4.992 -27.453 2.137 1 92.38 689 SER A O 1
ATOM 5511 N N . PHE A 1 690 ? -4.754 -26.141 0.353 1 95.69 690 PHE A N 1
ATOM 5512 C CA . PHE A 1 690 ? -6.184 -26.109 0.066 1 95.69 690 PHE A CA 1
ATOM 5513 C C . PHE A 1 690 ? -6.445 -26.406 -1.407 1 95.69 690 PHE A C 1
ATOM 5515 O O . PHE A 1 690 ? -6.309 -25.516 -2.252 1 95.69 690 PHE A O 1
ATOM 5522 N N . PHE A 1 691 ? -6.773 -27.656 -1.753 1 96.31 691 PHE A N 1
ATOM 5523 C CA . PHE A 1 691 ? -7.109 -28.141 -3.086 1 96.31 691 PHE A CA 1
ATOM 5524 C C . PHE A 1 691 ? -8.328 -29.047 -3.037 1 96.31 691 PHE A C 1
ATOM 5526 O O . PHE A 1 691 ? -8.203 -30.266 -3.059 1 96.31 691 PHE A O 1
ATOM 5533 N N . PRO A 1 692 ? -9.477 -28.438 -3.141 1 94.44 692 PRO A N 1
ATOM 5534 C CA . PRO A 1 692 ? -10.688 -29.234 -2.93 1 94.44 692 PRO A CA 1
ATOM 5535 C C . PRO A 1 692 ? -10.906 -30.281 -4.023 1 94.44 692 PRO A C 1
ATOM 5537 O O . PRO A 1 692 ? -11.422 -31.375 -3.754 1 94.44 692 PRO A O 1
ATOM 5540 N N . THR A 1 693 ? -10.5 -29.984 -5.227 1 93.56 693 THR A N 1
ATOM 5541 C CA . THR A 1 693 ? -10.781 -30.875 -6.344 1 93.56 693 THR A CA 1
ATOM 5542 C C . THR A 1 693 ? -9.57 -31.734 -6.668 1 93.56 693 THR A C 1
ATOM 5544 O O . THR A 1 693 ? -9.633 -32.625 -7.531 1 93.56 693 THR A O 1
ATOM 5547 N N . LEU A 1 694 ? -8.477 -31.438 -6.07 1 94.12 694 LEU A N 1
ATOM 5548 C CA . LEU A 1 694 ? -7.242 -32.156 -6.293 1 94.12 694 LEU A CA 1
ATOM 5549 C C . LEU A 1 694 ? -6.742 -32.812 -4.996 1 94.12 694 LEU A C 1
ATOM 5551 O O . LEU A 1 694 ? -5.746 -32.344 -4.43 1 94.12 694 LEU A O 1
ATOM 5555 N N . PRO A 1 695 ? -7.422 -33.812 -4.602 1 90.62 695 PRO A N 1
ATOM 5556 C CA . PRO A 1 695 ? -6.973 -34.469 -3.367 1 90.62 695 PRO A CA 1
ATOM 5557 C C . PRO A 1 695 ? -5.602 -35.125 -3.51 1 90.62 695 PRO A C 1
ATOM 5559 O O . PRO A 1 695 ? -5.141 -35.344 -4.629 1 90.62 695 PRO A O 1
ATOM 5562 N N . THR A 1 696 ? -4.977 -35.375 -2.434 1 91.25 696 THR A N 1
ATOM 5563 C CA . THR A 1 696 ? -3.674 -36.031 -2.461 1 91.25 696 THR A CA 1
ATOM 5564 C C . THR A 1 696 ? -3.809 -37.5 -2.916 1 91.25 696 THR A C 1
ATOM 5566 O O . THR A 1 696 ? -4.621 -38.25 -2.373 1 91.25 696 THR A O 1
ATOM 5569 N N . VAL A 1 697 ? -3.055 -37.844 -3.898 1 88.62 697 VAL A N 1
ATOM 5570 C CA . VAL A 1 697 ? -3.117 -39.188 -4.465 1 88.62 697 VAL A CA 1
ATOM 5571 C C . VAL A 1 697 ? -2.037 -40.062 -3.836 1 88.62 697 VAL A C 1
ATOM 5573 O O . VAL A 1 697 ? -2.238 -41.281 -3.643 1 88.62 697 VAL A O 1
ATOM 5576 N N . HIS A 1 698 ? -0.908 -39.531 -3.564 1 84.44 698 HIS A N 1
ATOM 5577 C CA . HIS A 1 698 ? 0.17 -40.25 -2.889 1 84.44 698 HIS A CA 1
ATOM 5578 C C . HIS A 1 698 ? 1 -39.312 -2.025 1 84.44 698 HIS A C 1
ATOM 5580 O O . HIS A 1 698 ? 0.92 -38.094 -2.178 1 84.44 698 HIS A O 1
ATOM 5586 N N . GLY A 1 699 ? 1.731 -39.844 -1.175 1 83.75 699 GLY A N 1
ATOM 5587 C CA . GLY A 1 699 ? 2.613 -39.062 -0.336 1 83.75 699 GLY A CA 1
ATOM 5588 C C . GLY A 1 699 ? 3.867 -38.594 -1.056 1 83.75 699 GLY A C 1
ATOM 5589 O O . GLY A 1 699 ? 4 -38.781 -2.266 1 83.75 699 GLY A O 1
ATOM 5590 N N . LYS A 1 700 ? 4.711 -37.938 -0.314 1 82.62 700 LYS A N 1
ATOM 5591 C CA . LYS A 1 700 ? 5.957 -37.406 -0.874 1 82.62 700 LYS A CA 1
ATOM 5592 C C . LYS A 1 700 ? 7.008 -38.5 -0.996 1 82.62 700 LYS A C 1
ATOM 5594 O O . LYS A 1 700 ? 7.059 -39.406 -0.166 1 82.62 700 LYS A O 1
ATOM 5599 N N . GLY A 1 701 ? 7.727 -38.438 -2.049 1 82.19 701 GLY A N 1
ATOM 5600 C CA . GLY A 1 701 ? 8.852 -39.344 -2.199 1 82.19 701 GLY A CA 1
ATOM 5601 C C . GLY A 1 701 ? 10.148 -38.781 -1.632 1 82.19 701 GLY A C 1
ATOM 5602 O O . GLY A 1 701 ? 10.25 -37.594 -1.382 1 82.19 701 GLY A O 1
ATOM 5603 N N . LYS A 1 702 ? 10.992 -39.75 -1.277 1 83.81 702 LYS A N 1
ATOM 5604 C CA . LYS A 1 702 ? 12.367 -39.375 -0.956 1 83.81 702 LYS A CA 1
ATOM 5605 C C . LYS A 1 702 ? 13.266 -39.5 -2.184 1 83.81 702 LYS A C 1
ATOM 5607 O O . LYS A 1 702 ? 13.227 -40.5 -2.904 1 83.81 702 LYS A O 1
ATOM 5612 N N . TYR A 1 703 ? 13.969 -38.406 -2.402 1 87.31 703 TYR A N 1
ATOM 5613 C CA . TYR A 1 703 ? 14.75 -38.406 -3.635 1 87.31 703 TYR A CA 1
ATOM 5614 C C . TYR A 1 703 ? 16.234 -38.281 -3.334 1 87.31 703 TYR A C 1
ATOM 5616 O O . TYR A 1 703 ? 16.641 -37.562 -2.424 1 87.31 703 TYR A O 1
ATOM 5624 N N . LYS A 1 704 ? 17.062 -38.906 -4.004 1 82.19 704 LYS A N 1
ATOM 5625 C CA . LYS A 1 704 ? 18.516 -38.875 -3.863 1 82.19 704 LYS A CA 1
ATOM 5626 C C . LYS A 1 704 ? 19.047 -37.469 -4.109 1 82.19 704 LYS A C 1
ATOM 5628 O O . LYS A 1 704 ? 20.031 -37.031 -3.484 1 82.19 704 LYS A O 1
ATOM 5633 N N . ALA A 1 705 ? 18.406 -36.781 -4.961 1 82.25 705 ALA A N 1
ATOM 5634 C CA . ALA A 1 705 ? 18.828 -35.469 -5.352 1 82.25 705 ALA A CA 1
ATOM 5635 C C . ALA A 1 705 ? 18.641 -34.469 -4.207 1 82.25 705 ALA A C 1
ATOM 5637 O O . ALA A 1 705 ? 19.219 -33.375 -4.219 1 82.25 705 ALA A O 1
ATOM 5638 N N . ASP A 1 706 ? 17.797 -34.656 -3.256 1 78.62 706 ASP A N 1
ATOM 5639 C CA . ASP A 1 706 ? 17.516 -33.719 -2.172 1 78.62 706 ASP A CA 1
ATOM 5640 C C . ASP A 1 706 ? 18.719 -33.531 -1.269 1 78.62 706 ASP A C 1
ATOM 5642 O O . ASP A 1 706 ? 18.875 -32.469 -0.646 1 78.62 706 ASP A O 1
ATOM 5646 N N . GLY A 1 707 ? 19.609 -34.375 -0.975 1 59.91 707 GLY A N 1
ATOM 5647 C CA . GLY A 1 707 ? 20.797 -34.25 -0.14 1 59.91 707 GLY A CA 1
ATOM 5648 C C . GLY A 1 707 ? 21.859 -33.375 -0.758 1 59.91 707 GLY A C 1
ATOM 5649 O O . GLY A 1 707 ? 22.797 -32.938 -0.073 1 59.91 707 GLY A O 1
ATOM 5650 N N . GLN A 1 708 ? 21.859 -33.125 -1.974 1 52.59 708 GLN A N 1
ATOM 5651 C CA . GLN A 1 708 ? 22.938 -32.375 -2.65 1 52.59 708 GLN A CA 1
ATOM 5652 C C . GLN A 1 708 ? 22.578 -30.906 -2.791 1 52.59 708 GLN A C 1
ATOM 5654 O O . GLN A 1 708 ? 21.438 -30.562 -3.1 1 52.59 708 GLN A O 1
ATOM 5659 N N . GLN A 1 709 ? 23.078 -30.016 -1.981 1 47.38 709 GLN A N 1
ATOM 5660 C CA . GLN A 1 709 ? 22.859 -28.578 -1.979 1 47.38 709 GLN A CA 1
ATOM 5661 C C . GLN A 1 709 ? 22.734 -28.031 -3.402 1 47.38 709 GLN A C 1
ATOM 5663 O O . GLN A 1 709 ? 23.641 -28.188 -4.211 1 47.38 709 GLN A O 1
ATOM 5668 N N . ASP A 1 710 ? 21.656 -27.984 -3.988 1 42 710 ASP A N 1
ATOM 5669 C CA . ASP A 1 710 ? 21.516 -27.344 -5.293 1 42 710 ASP A CA 1
ATOM 5670 C C . ASP A 1 710 ? 21.906 -25.875 -5.23 1 42 710 ASP A C 1
ATOM 5672 O O . ASP A 1 710 ? 21.297 -25.094 -4.492 1 42 710 ASP A O 1
ATOM 5676 N N . LYS A 1 711 ? 23 -25.469 -5.523 1 41.31 711 LYS A N 1
ATOM 5677 C CA . LYS A 1 711 ? 23.578 -24.141 -5.5 1 41.31 711 LYS A CA 1
ATOM 5678 C C . LYS A 1 711 ? 22.656 -23.125 -6.176 1 41.31 711 LYS A C 1
ATOM 5680 O O . LYS A 1 711 ? 22.609 -21.953 -5.77 1 41.31 711 LYS A O 1
ATOM 5685 N N . ASP A 1 712 ? 22.25 -23.438 -7.312 1 41.66 712 ASP A N 1
ATOM 5686 C CA . ASP A 1 712 ? 21.734 -22.453 -8.25 1 41.66 712 ASP A CA 1
ATOM 5687 C C . ASP A 1 712 ? 20.234 -22.234 -8.055 1 41.66 712 ASP A C 1
ATOM 5689 O O . ASP A 1 712 ? 19.562 -21.719 -8.953 1 41.66 712 ASP A O 1
ATOM 5693 N N . ASN A 1 713 ? 19.781 -22.609 -6.98 1 44.94 713 ASN A N 1
ATOM 5694 C CA . ASN A 1 713 ? 18.328 -22.562 -7.02 1 44.94 713 ASN A CA 1
ATOM 5695 C C . ASN A 1 713 ? 17.812 -21.141 -6.75 1 44.94 713 ASN A C 1
ATOM 5697 O O . ASN A 1 713 ? 18.203 -20.516 -5.762 1 44.94 713 ASN A O 1
ATOM 5701 N N . CYS A 1 714 ? 17.375 -20.516 -7.809 1 45.03 714 CYS A N 1
ATOM 5702 C CA . CYS A 1 714 ? 16.766 -19.203 -7.82 1 45.03 714 CYS A CA 1
ATOM 5703 C C . CYS A 1 714 ? 15.711 -19.078 -6.723 1 45.03 714 CYS A C 1
ATOM 5705 O O . CYS A 1 714 ? 14.578 -19.516 -6.895 1 45.03 714 CYS A O 1
ATOM 5707 N N . ARG A 1 715 ? 16.203 -19.094 -5.52 1 40.81 715 ARG A N 1
ATOM 5708 C CA . ARG A 1 715 ? 15.297 -18.781 -4.414 1 40.81 715 ARG A CA 1
ATOM 5709 C C . ARG A 1 715 ? 14.906 -17.297 -4.422 1 40.81 715 ARG A C 1
ATOM 5711 O O . ARG A 1 715 ? 15.766 -16.438 -4.617 1 40.81 715 ARG A O 1
ATOM 5718 N N . LYS A 1 716 ? 13.711 -17.062 -4.844 1 44.5 716 LYS A N 1
ATOM 5719 C CA . LYS A 1 716 ? 13.227 -15.695 -4.691 1 44.5 716 LYS A CA 1
ATOM 5720 C C . LYS A 1 716 ? 13.273 -15.25 -3.232 1 44.5 716 LYS A C 1
ATOM 5722 O O . LYS A 1 716 ? 12.422 -15.641 -2.432 1 44.5 716 LYS A O 1
ATOM 5727 N N . GLU A 1 717 ? 14.445 -14.836 -2.686 1 39.5 717 GLU A N 1
ATOM 5728 C CA . GLU A 1 717 ? 14.492 -14.312 -1.324 1 39.5 717 GLU A CA 1
ATOM 5729 C C . GLU A 1 717 ? 13.781 -12.969 -1.227 1 39.5 717 GLU A C 1
ATOM 5731 O O . GLU A 1 717 ? 14.375 -11.922 -1.497 1 39.5 717 GLU A O 1
ATOM 5736 N N . GLY A 1 718 ? 12.82 -12.664 -1.945 1 42.53 718 GLY A N 1
ATOM 5737 C CA . GLY A 1 718 ? 12.266 -11.336 -1.747 1 42.53 718 GLY A CA 1
ATOM 5738 C C . GLY A 1 718 ? 12.008 -11.008 -0.289 1 42.53 718 GLY A C 1
ATOM 5739 O O . GLY A 1 718 ? 11.352 -11.781 0.417 1 42.53 718 GLY A O 1
ATOM 5740 N N . TYR A 1 719 ? 13.023 -10.359 0.301 1 38.03 719 TYR A N 1
ATOM 5741 C CA . TYR A 1 719 ? 13.078 -9.992 1.712 1 38.03 719 TYR A CA 1
ATOM 5742 C C . TYR A 1 719 ? 11.828 -9.227 2.125 1 38.03 719 TYR A C 1
ATOM 5744 O O . TYR A 1 719 ? 11.703 -8.031 1.832 1 38.03 719 TYR A O 1
ATOM 5752 N N . ARG A 1 720 ? 10.578 -9.734 1.981 1 50.44 720 ARG A N 1
ATOM 5753 C CA . ARG A 1 720 ? 9.57 -9.047 2.777 1 50.44 720 ARG A CA 1
ATOM 5754 C C . ARG A 1 720 ? 9.859 -9.18 4.266 1 50.44 720 ARG A C 1
ATOM 5756 O O . ARG A 1 720 ? 10.859 -9.789 4.656 1 50.44 720 ARG A O 1
ATOM 5763 N N . HIS A 1 721 ? 9.023 -8.773 5.082 1 52.25 721 HIS A N 1
ATOM 5764 C CA . HIS A 1 721 ? 9.172 -8.719 6.531 1 52.25 721 HIS A CA 1
ATOM 5765 C C . HIS A 1 721 ? 9.5 -10.086 7.105 1 52.25 721 HIS A C 1
ATOM 5767 O O . HIS A 1 721 ? 8.773 -11.055 6.859 1 52.25 721 HIS A O 1
ATOM 5773 N N . PRO A 1 722 ? 10.672 -10.328 7.457 1 51.19 722 PRO A N 1
ATOM 5774 C CA . PRO A 1 722 ? 11.195 -11.625 7.902 1 51.19 722 PRO A CA 1
ATOM 5775 C C . PRO A 1 722 ? 10.219 -12.367 8.812 1 51.19 722 PRO A C 1
ATOM 5777 O O . PRO A 1 722 ? 10.328 -13.586 8.969 1 51.19 722 PRO A O 1
ATOM 5780 N N . THR A 1 723 ? 9.234 -11.688 9.344 1 56.84 723 THR A N 1
ATOM 5781 C CA . THR A 1 723 ? 8.312 -12.336 10.273 1 56.84 723 THR A CA 1
ATOM 5782 C C . THR A 1 723 ? 7.18 -13.016 9.516 1 56.84 723 THR A C 1
ATOM 5784 O O . THR A 1 723 ? 6.418 -13.797 10.094 1 56.84 723 THR A O 1
ATOM 5787 N N . LEU A 1 724 ? 7.191 -12.828 8.258 1 73.81 724 LEU A N 1
ATOM 5788 C CA . LEU A 1 724 ? 6.078 -13.367 7.484 1 73.81 724 LEU A CA 1
ATOM 5789 C C . LEU A 1 724 ? 6.52 -14.586 6.676 1 73.81 724 LEU A C 1
ATOM 5791 O O . LEU A 1 724 ? 7.691 -14.703 6.316 1 73.81 724 LEU A O 1
ATOM 5795 N N . THR A 1 725 ? 5.621 -15.508 6.609 1 80.5 725 THR A N 1
ATOM 5796 C CA . THR A 1 725 ? 5.848 -16.578 5.637 1 80.5 725 THR A CA 1
ATOM 5797 C C . THR A 1 725 ? 6 -16 4.23 1 80.5 725 THR A C 1
ATOM 5799 O O . THR A 1 725 ? 5.551 -14.891 3.957 1 80.5 725 THR A O 1
ATOM 5802 N N . PRO A 1 726 ? 6.637 -16.688 3.391 1 80.19 726 PRO A N 1
ATOM 5803 C CA . PRO A 1 726 ? 6.938 -16.141 2.062 1 80.19 726 PRO A CA 1
ATOM 5804 C C . PRO A 1 726 ? 5.68 -15.836 1.25 1 80.19 726 PRO A C 1
ATOM 5806 O O . PRO A 1 726 ? 5.656 -14.875 0.484 1 80.19 726 PRO A O 1
ATOM 5809 N N . GLY A 1 727 ? 4.676 -16.625 1.323 1 89.12 727 GLY A N 1
ATOM 5810 C CA . GLY A 1 727 ? 3.471 -16.359 0.549 1 89.12 727 GLY A CA 1
ATOM 5811 C C . GLY A 1 727 ? 2.688 -17.625 0.232 1 89.12 727 GLY A C 1
ATOM 5812 O O . GLY A 1 727 ? 2.732 -18.594 0.988 1 89.12 727 GLY A O 1
ATOM 5813 N N . ILE A 1 728 ? 1.884 -17.531 -0.783 1 92.62 728 ILE A N 1
ATOM 5814 C CA . ILE A 1 728 ? 1.082 -18.672 -1.207 1 92.62 728 ILE A CA 1
ATOM 5815 C C . ILE A 1 728 ? 1.412 -19.031 -2.656 1 92.62 728 ILE A C 1
ATOM 5817 O O . ILE A 1 728 ? 1.889 -18.188 -3.414 1 92.62 728 ILE A O 1
ATOM 5821 N N . PHE A 1 729 ? 1.301 -20.281 -2.973 1 94.44 729 PHE A N 1
ATOM 5822 C CA . PHE A 1 729 ? 1.464 -20.781 -4.328 1 94.44 729 PHE A CA 1
ATOM 5823 C C . PHE A 1 729 ? 0.124 -21.234 -4.906 1 94.44 729 PHE A C 1
ATOM 5825 O O . PHE A 1 729 ? -0.541 -22.109 -4.344 1 94.44 729 PHE A O 1
ATOM 5832 N N . THR A 1 730 ? -0.33 -20.594 -5.992 1 95.69 730 THR A N 1
ATOM 5833 C CA . THR A 1 730 ? -1.65 -20.844 -6.559 1 95.69 730 THR A CA 1
ATOM 5834 C C . THR A 1 730 ? -1.536 -21.594 -7.883 1 95.69 730 THR A C 1
ATOM 5836 O O . THR A 1 730 ? -0.528 -21.469 -8.586 1 95.69 730 THR A O 1
ATOM 5839 N N . VAL A 1 731 ? -2.518 -22.391 -8.234 1 96.62 731 VAL A N 1
ATOM 5840 C CA . VAL A 1 731 ? -2.611 -23.125 -9.484 1 96.62 731 VAL A CA 1
ATOM 5841 C C . VAL A 1 731 ? -3.895 -22.75 -10.219 1 96.62 731 VAL A C 1
ATOM 5843 O O . VAL A 1 731 ? -4.996 -22.906 -9.688 1 96.62 731 VAL A O 1
ATOM 5846 N N . TYR A 1 732 ? -3.775 -22.234 -11.43 1 95.69 732 TYR A N 1
ATOM 5847 C CA . TYR A 1 732 ? -4.906 -21.797 -12.242 1 95.69 732 TYR A CA 1
ATOM 5848 C C . TYR A 1 732 ? -4.98 -22.594 -13.539 1 95.69 732 TYR A C 1
ATOM 5850 O O . TYR A 1 732 ? -3.977 -23.141 -14.008 1 95.69 732 TYR A O 1
ATOM 5858 N N . CYS A 1 733 ? -6.137 -22.734 -14.086 1 94.06 733 CYS A N 1
ATOM 5859 C CA . CYS A 1 733 ? -6.293 -23.156 -15.469 1 94.06 733 CYS A CA 1
ATOM 5860 C C . CYS A 1 733 ? -6.262 -21.969 -16.422 1 94.06 733 CYS A C 1
ATOM 5862 O O . CYS A 1 733 ? -6.25 -20.812 -15.977 1 94.06 733 CYS A O 1
ATOM 5864 N N . PRO A 1 734 ? -6.242 -22.078 -17.734 1 89.38 734 PRO A N 1
ATOM 5865 C CA . PRO A 1 734 ? -6.145 -20.984 -18.688 1 89.38 734 PRO A CA 1
ATOM 5866 C C . PRO A 1 734 ? -7.371 -20.078 -18.672 1 89.38 734 PRO A C 1
ATOM 5868 O O . PRO A 1 734 ? -7.32 -18.953 -19.172 1 89.38 734 PRO A O 1
ATOM 5871 N N . HIS A 1 735 ? -8.445 -20.547 -18.125 1 88.75 735 HIS A N 1
ATOM 5872 C CA . HIS A 1 735 ? -9.664 -19.75 -18.062 1 88.75 735 HIS A CA 1
ATOM 5873 C C . HIS A 1 735 ? -9.688 -18.859 -16.828 1 88.75 735 HIS A C 1
ATOM 5875 O O . HIS A 1 735 ? -10.648 -18.109 -16.609 1 88.75 735 HIS A O 1
ATOM 5881 N N . GLY A 1 736 ? -8.672 -19 -15.992 1 90.31 736 GLY A N 1
ATOM 5882 C CA . GLY A 1 736 ? -8.539 -18.109 -14.844 1 90.31 736 GLY A CA 1
ATOM 5883 C C . GLY A 1 736 ? -9.18 -18.672 -13.586 1 90.31 736 GLY A C 1
ATOM 5884 O O . GLY A 1 736 ? -9.375 -17.953 -12.609 1 90.31 736 GLY A O 1
ATOM 5885 N N . ILE A 1 737 ? -9.539 -19.922 -13.609 1 94.62 737 ILE A N 1
ATOM 5886 C CA . ILE A 1 737 ? -10.125 -20.562 -12.438 1 94.62 737 ILE A CA 1
ATOM 5887 C C . ILE A 1 737 ? -9.023 -21.156 -11.562 1 94.62 737 ILE A C 1
ATOM 5889 O O . ILE A 1 737 ? -8.172 -21.906 -12.047 1 94.62 737 ILE A O 1
ATOM 5893 N N . CYS A 1 738 ? -9.062 -20.766 -10.328 1 96.69 738 CYS A N 1
ATOM 5894 C CA . CYS A 1 738 ? -8.094 -21.297 -9.375 1 96.69 738 CYS A CA 1
ATOM 5895 C C . CYS A 1 738 ? -8.508 -22.672 -8.875 1 96.69 738 CYS A C 1
ATOM 5897 O O . CYS A 1 738 ? -9.648 -22.875 -8.461 1 96.69 738 CYS A O 1
ATOM 5899 N N . TYR A 1 739 ? -7.641 -23.625 -8.922 1 97.38 739 TYR A N 1
ATOM 5900 C CA . TYR A 1 739 ? -7.926 -24.984 -8.469 1 97.38 739 TYR A CA 1
ATOM 5901 C C . TYR A 1 739 ? -7.504 -25.172 -7.012 1 97.38 739 TYR A C 1
ATOM 5903 O O . TYR A 1 739 ? -7.898 -26.141 -6.363 1 97.38 739 TYR A O 1
ATOM 5911 N N . GLY A 1 740 ? -6.645 -24.266 -6.547 1 96.62 740 GLY A N 1
ATOM 5912 C CA . GLY A 1 740 ? -6.211 -24.328 -5.16 1 96.62 740 GLY A CA 1
ATOM 5913 C C . GLY A 1 740 ? -4.918 -23.562 -4.91 1 96.62 740 GLY A C 1
ATOM 5914 O O . GLY A 1 740 ? -4.398 -22.906 -5.809 1 96.62 740 GLY A O 1
ATOM 5915 N N . PHE A 1 741 ? -4.512 -23.625 -3.631 1 96 741 PHE A N 1
ATOM 5916 C CA . PHE A 1 741 ? -3.283 -22.938 -3.254 1 96 741 PHE A CA 1
ATOM 5917 C C . PHE A 1 741 ? -2.615 -23.625 -2.07 1 96 741 PHE A C 1
ATOM 5919 O O . PHE A 1 741 ? -3.232 -24.453 -1.402 1 96 741 PHE A O 1
ATOM 5926 N N . GLU A 1 742 ? -1.365 -23.359 -1.958 1 94.25 742 GLU A N 1
ATOM 5927 C CA . GLU A 1 742 ? -0.574 -23.828 -0.822 1 94.25 742 GLU A CA 1
ATOM 5928 C C . GLU A 1 742 ? 0.2 -22.672 -0.183 1 94.25 742 GLU A C 1
ATOM 5930 O O . GLU A 1 742 ? 0.798 -21.859 -0.885 1 94.25 742 GLU A O 1
ATOM 5935 N N . ALA A 1 743 ? 0.026 -22.562 1.175 1 91.69 743 ALA A N 1
ATOM 5936 C CA . ALA A 1 743 ? 0.84 -21.594 1.899 1 91.69 743 ALA A CA 1
ATOM 5937 C C . ALA A 1 743 ? 2.27 -22.094 2.074 1 91.69 743 ALA A C 1
ATOM 5939 O O . ALA A 1 743 ? 2.49 -23.188 2.613 1 91.69 743 ALA A O 1
ATOM 5940 N N . MET A 1 744 ? 3.164 -21.297 1.636 1 87.25 744 MET A N 1
ATOM 5941 C CA . MET A 1 744 ? 4.559 -21.719 1.64 1 87.25 744 MET A CA 1
ATOM 5942 C C . MET A 1 744 ? 5.234 -21.359 2.961 1 87.25 744 MET A C 1
ATOM 5944 O O . MET A 1 744 ? 5.043 -20.266 3.486 1 87.25 744 MET A O 1
ATOM 5948 N N . THR A 1 745 ? 5.922 -22.281 3.49 1 77.5 745 THR A N 1
ATOM 5949 C CA . THR A 1 745 ? 6.684 -22.031 4.707 1 77.5 745 THR A CA 1
ATOM 5950 C C . THR A 1 745 ? 8.141 -21.719 4.379 1 77.5 745 THR A C 1
ATOM 5952 O O . THR A 1 745 ? 8.867 -21.172 5.211 1 77.5 745 THR A O 1
ATOM 5955 N N . GLU A 1 746 ? 8.508 -22.125 3.215 1 74.62 746 GLU A N 1
ATOM 5956 C CA . GLU A 1 746 ? 9.836 -21.812 2.697 1 74.62 746 GLU A CA 1
ATOM 5957 C C . GLU A 1 746 ? 9.742 -21 1.409 1 74.62 746 GLU A C 1
ATOM 5959 O O . GLU A 1 746 ? 8.68 -20.922 0.792 1 74.62 746 GLU A O 1
ATOM 5964 N N . CYS A 1 747 ? 10.859 -20.391 1.139 1 77 747 CYS A N 1
ATOM 5965 C CA . CYS A 1 747 ? 10.883 -19.547 -0.047 1 77 747 CYS A CA 1
ATOM 5966 C C . CYS A 1 747 ? 10.461 -20.328 -1.285 1 77 747 CYS A C 1
ATOM 5968 O O . CYS A 1 747 ? 10.641 -21.547 -1.348 1 77 747 CYS A O 1
ATOM 5970 N N . GLU A 1 748 ? 9.906 -19.641 -2.109 1 83.19 748 GLU A N 1
ATOM 5971 C CA . GLU A 1 748 ? 9.43 -20.25 -3.35 1 83.19 748 GLU A CA 1
ATOM 5972 C C . GLU A 1 748 ? 10.57 -20.906 -4.113 1 83.19 748 GLU A C 1
ATOM 5974 O O . GLU A 1 748 ? 11.633 -20.312 -4.301 1 83.19 748 GLU A O 1
ATOM 5979 N N . SER A 1 749 ? 10.438 -22.156 -4.348 1 84.69 749 SER A N 1
ATOM 5980 C CA . SER A 1 749 ? 11.367 -22.969 -5.137 1 84.69 749 SER A CA 1
ATOM 5981 C C . SER A 1 749 ? 10.625 -23.984 -5.992 1 84.69 749 SER A C 1
ATOM 5983 O O . SER A 1 749 ? 9.43 -24.203 -5.805 1 84.69 749 SER A O 1
ATOM 5985 N N . PRO A 1 750 ? 11.312 -24.562 -6.961 1 91.5 750 PRO A N 1
ATOM 5986 C CA . PRO A 1 750 ? 10.68 -25.594 -7.789 1 91.5 750 PRO A CA 1
ATOM 5987 C C . PRO A 1 750 ? 10.141 -26.766 -6.965 1 91.5 750 PRO A C 1
ATOM 5989 O O . PRO A 1 750 ? 9.328 -27.547 -7.461 1 91.5 750 PRO A O 1
ATOM 5992 N N . LYS A 1 751 ? 10.555 -26.812 -5.75 1 89.56 751 LYS A N 1
ATOM 5993 C CA . LYS A 1 751 ? 10.102 -27.875 -4.859 1 89.56 751 LYS A CA 1
ATOM 5994 C C . LYS A 1 751 ? 8.594 -27.812 -4.641 1 89.56 751 LYS A C 1
ATOM 5996 O O . LYS A 1 751 ? 7.914 -28.844 -4.586 1 89.56 751 LYS A O 1
ATOM 6001 N N . VAL A 1 752 ? 8.078 -26.625 -4.59 1 92.06 752 VAL A N 1
ATOM 6002 C CA . VAL A 1 752 ? 6.684 -26.422 -4.23 1 92.06 752 VAL A CA 1
ATOM 6003 C C . VAL A 1 752 ? 5.781 -26.906 -5.359 1 92.06 752 VAL A C 1
ATOM 6005 O O . VAL A 1 752 ? 4.93 -27.781 -5.145 1 92.06 752 VAL A O 1
ATOM 6008 N N . PRO A 1 753 ? 5.961 -26.406 -6.555 1 95.19 753 PRO A N 1
ATOM 6009 C CA . PRO A 1 753 ? 5.105 -26.922 -7.625 1 95.19 753 PRO A CA 1
ATOM 6010 C C . PRO A 1 753 ? 5.32 -28.422 -7.875 1 95.19 753 PRO A C 1
ATOM 6012 O O . PRO A 1 753 ? 4.367 -29.141 -8.18 1 95.19 753 PRO A O 1
ATOM 6015 N N . PHE A 1 754 ? 6.57 -28.891 -7.816 1 95.31 754 PHE A N 1
ATOM 6016 C CA . PHE A 1 754 ? 6.84 -30.312 -7.988 1 95.31 754 PHE A CA 1
ATOM 6017 C C . PHE A 1 754 ? 6.012 -31.141 -7.016 1 95.31 754 PHE A C 1
ATOM 6019 O O . PHE A 1 754 ? 5.379 -32.125 -7.41 1 95.31 754 PHE A O 1
ATOM 6026 N N . ALA A 1 755 ? 6.047 -30.75 -5.77 1 92.19 755 ALA A N 1
ATOM 6027 C CA . ALA A 1 755 ? 5.312 -31.469 -4.734 1 92.19 755 ALA A CA 1
ATOM 6028 C C . ALA A 1 755 ? 3.814 -31.469 -5.016 1 92.19 755 ALA A C 1
ATOM 6030 O O . ALA A 1 755 ? 3.141 -32.469 -4.848 1 92.19 755 ALA A O 1
ATOM 6031 N N . ILE A 1 756 ? 3.27 -30.375 -5.461 1 94.56 756 ILE A N 1
ATOM 6032 C CA . ILE A 1 756 ? 1.845 -30.25 -5.75 1 94.56 756 ILE A CA 1
ATOM 6033 C C . ILE A 1 756 ? 1.463 -31.188 -6.891 1 94.56 756 ILE A C 1
ATOM 6035 O O . ILE A 1 756 ? 0.501 -31.938 -6.781 1 94.56 756 ILE A O 1
ATOM 6039 N N . PHE A 1 757 ? 2.225 -31.188 -7.965 1 96.06 757 PHE A N 1
ATOM 6040 C CA . PHE A 1 757 ? 1.885 -31.984 -9.133 1 96.06 757 PHE A CA 1
ATOM 6041 C C . PHE A 1 757 ? 2.035 -33.469 -8.828 1 96.06 757 PHE A C 1
ATOM 6043 O O . PHE A 1 757 ? 1.178 -34.281 -9.195 1 96.06 757 PHE A O 1
ATOM 6050 N N . LYS A 1 758 ? 3.09 -33.781 -8.188 1 93.38 758 LYS A N 1
ATOM 6051 C CA . LYS A 1 758 ? 3.361 -35.188 -7.934 1 93.38 758 LYS A CA 1
ATOM 6052 C C . LYS A 1 758 ? 2.367 -35.781 -6.934 1 93.38 758 LYS A C 1
ATOM 6054 O O . LYS A 1 758 ? 1.953 -36.938 -7.059 1 93.38 758 LYS A O 1
ATOM 6059 N N . THR A 1 759 ? 2.006 -35.031 -5.953 1 93.25 759 THR A N 1
ATOM 6060 C CA . THR A 1 759 ? 1.18 -35.594 -4.879 1 93.25 759 THR A CA 1
ATOM 6061 C C . THR A 1 759 ? -0.301 -35.469 -5.23 1 93.25 759 THR A C 1
ATOM 6063 O O . THR A 1 759 ? -1.118 -36.25 -4.734 1 93.25 759 THR A O 1
ATOM 6066 N N . ARG A 1 760 ? -0.653 -34.562 -6.133 1 93.94 760 ARG A N 1
ATOM 6067 C CA . ARG A 1 760 ? -2.08 -34.312 -6.27 1 93.94 760 ARG A CA 1
ATOM 6068 C C . ARG A 1 760 ? -2.576 -34.656 -7.664 1 93.94 760 ARG A C 1
ATOM 6070 O O . ARG A 1 760 ? -3.777 -34.844 -7.875 1 93.94 760 ARG A O 1
ATOM 6077 N N . PHE A 1 761 ? -1.672 -34.719 -8.586 1 95.12 761 PHE A N 1
ATOM 6078 C CA . PHE A 1 761 ? -2.061 -35.062 -9.945 1 95.12 761 PHE A CA 1
ATOM 6079 C C . PHE A 1 761 ? -1.751 -36.531 -10.242 1 95.12 761 PHE A C 1
ATOM 6081 O O . PHE A 1 761 ? -0.587 -36.938 -10.227 1 95.12 761 PHE A O 1
ATOM 6088 N N . PRO A 1 762 ? -2.73 -37.312 -10.516 1 91.88 762 PRO A N 1
ATOM 6089 C CA . PRO A 1 762 ? -2.432 -38.688 -10.93 1 91.88 762 PRO A CA 1
ATOM 6090 C C . PRO A 1 762 ? -1.571 -38.75 -12.188 1 91.88 762 PRO A C 1
ATOM 6092 O O . PRO A 1 762 ? -0.67 -39.594 -12.281 1 91.88 762 PRO A O 1
ATOM 6095 N N . LYS A 1 763 ? -1.929 -37.938 -13.062 1 93.12 763 LYS A N 1
ATOM 6096 C CA . LYS A 1 763 ? -1.124 -37.688 -14.25 1 93.12 763 LYS A CA 1
ATOM 6097 C C . LYS A 1 763 ? -0.697 -36.219 -14.305 1 93.12 763 LYS A C 1
ATOM 6099 O O . LYS A 1 763 ? -1.482 -35.312 -13.977 1 93.12 763 LYS A O 1
ATOM 6104 N N . PRO A 1 764 ? 0.547 -36.062 -14.609 1 94.81 764 PRO A N 1
ATOM 6105 C CA . PRO A 1 764 ? 0.96 -34.656 -14.656 1 94.81 764 PRO A CA 1
ATOM 6106 C C . PRO A 1 764 ? 0.21 -33.844 -15.719 1 94.81 764 PRO A C 1
ATOM 6108 O O . PRO A 1 764 ? -0.324 -34.438 -16.672 1 94.81 764 PRO A O 1
ATOM 6111 N N . PRO A 1 765 ? 0.12 -32.531 -15.602 1 95.56 765 PRO A N 1
ATOM 6112 C CA . PRO A 1 765 ? -0.453 -31.719 -16.656 1 95.56 765 PRO A CA 1
ATOM 6113 C C . PRO A 1 765 ? 0.311 -31.828 -17.984 1 95.56 765 PRO A C 1
ATOM 6115 O O . PRO A 1 765 ? 1.521 -32.062 -17.969 1 95.56 765 PRO A O 1
ATOM 6118 N N . ASP A 1 766 ? -0.364 -31.594 -19.047 1 93.38 766 ASP A N 1
ATOM 6119 C CA . ASP A 1 766 ? 0.276 -31.609 -20.359 1 93.38 766 ASP A CA 1
ATOM 6120 C C . ASP A 1 766 ? 1.181 -30.391 -20.547 1 93.38 766 ASP A C 1
ATOM 6122 O O . ASP A 1 766 ? 2.219 -30.484 -21.203 1 93.38 766 ASP A O 1
ATOM 6126 N N . VAL A 1 767 ? 0.669 -29.297 -20 1 94.06 767 VAL A N 1
ATOM 6127 C CA . VAL A 1 767 ? 1.411 -28.047 -20.125 1 94.06 767 VAL A CA 1
ATOM 6128 C C . VAL A 1 767 ? 1.476 -27.344 -18.766 1 94.06 767 VAL A C 1
ATOM 6130 O O . VAL A 1 767 ? 0.456 -27.188 -18.094 1 94.06 767 VAL A O 1
ATOM 6133 N N . ILE A 1 768 ? 2.623 -26.969 -18.375 1 95.62 768 ILE A N 1
ATOM 6134 C CA . ILE A 1 768 ? 2.842 -26.188 -17.156 1 95.62 768 ILE A CA 1
ATOM 6135 C C . ILE A 1 768 ? 3.451 -24.828 -17.531 1 95.62 768 ILE A C 1
ATOM 6137 O O . ILE A 1 768 ? 4.527 -24.766 -18.125 1 95.62 768 ILE A O 1
ATOM 6141 N N . ILE A 1 769 ? 2.756 -23.797 -17.219 1 94.38 769 ILE A N 1
ATOM 6142 C CA . ILE A 1 769 ? 3.256 -22.438 -17.422 1 94.38 769 ILE A CA 1
ATOM 6143 C C . ILE A 1 769 ? 3.635 -21.828 -16.078 1 94.38 769 ILE A C 1
ATOM 6145 O O . ILE A 1 769 ? 2.795 -21.719 -15.18 1 94.38 769 ILE A O 1
ATOM 6149 N N . TYR A 1 770 ? 4.809 -21.484 -15.891 1 93.69 770 TYR A N 1
ATOM 6150 C CA . TYR A 1 770 ? 5.41 -21.016 -14.648 1 93.69 770 TYR A CA 1
ATOM 6151 C C . TYR A 1 770 ? 6.59 -20.094 -14.922 1 93.69 770 TYR A C 1
ATOM 6153 O O . TYR A 1 770 ? 7.34 -20.297 -15.883 1 93.69 770 TYR A O 1
ATOM 6161 N N . ASP A 1 771 ? 6.746 -19.062 -14.172 1 89.25 771 ASP A N 1
ATOM 6162 C CA . ASP A 1 771 ? 7.816 -18.094 -14.414 1 89.25 771 ASP A CA 1
ATOM 6163 C C . ASP A 1 771 ? 9.188 -18.75 -14.289 1 89.25 771 ASP A C 1
ATOM 6165 O O . ASP A 1 771 ? 10.156 -18.328 -14.922 1 89.25 771 ASP A O 1
ATOM 6169 N N . ASN A 1 772 ? 9.281 -19.812 -13.5 1 91.94 772 ASN A N 1
ATOM 6170 C CA . ASN A 1 772 ? 10.516 -20.578 -13.305 1 91.94 772 ASN A CA 1
ATOM 6171 C C . ASN A 1 772 ? 10.391 -22 -13.859 1 91.94 772 ASN A C 1
ATOM 6173 O O . ASN A 1 772 ? 10.891 -22.953 -13.25 1 91.94 772 ASN A O 1
ATOM 6177 N N . ALA A 1 773 ? 9.758 -22.109 -14.969 1 94.69 773 ALA A N 1
ATOM 6178 C CA . ALA A 1 773 ? 9.438 -23.422 -15.539 1 94.69 773 ALA A CA 1
ATOM 6179 C C . ALA A 1 773 ? 10.711 -24.156 -15.953 1 94.69 773 ALA A C 1
ATOM 6181 O O . ALA A 1 773 ? 10.766 -25.391 -15.875 1 94.69 773 ALA A O 1
ATOM 6182 N N . CYS A 1 774 ? 11.742 -23.469 -16.422 1 94 774 CYS A N 1
ATOM 6183 C CA . CYS A 1 774 ? 12.984 -24.109 -16.844 1 94 774 CYS A CA 1
ATOM 6184 C C . CYS A 1 774 ? 13.656 -24.812 -15.68 1 94 774 CYS A C 1
ATOM 6186 O O . CYS A 1 774 ? 14.062 -25.969 -15.805 1 94 774 CYS A O 1
ATOM 6188 N N . ASN A 1 775 ? 13.711 -24.203 -14.555 1 92.19 775 ASN A N 1
ATOM 6189 C CA . ASN A 1 775 ? 14.305 -24.828 -13.375 1 92.19 775 ASN A CA 1
ATOM 6190 C C . ASN A 1 775 ? 13.398 -25.922 -12.797 1 92.19 775 ASN A C 1
ATOM 6192 O O . ASN A 1 775 ? 13.883 -26.906 -12.258 1 92.19 775 ASN A O 1
ATOM 6196 N N . LEU A 1 776 ? 12.164 -25.672 -12.883 1 95.44 776 LEU A N 1
ATOM 6197 C CA . LEU A 1 776 ? 11.234 -26.719 -12.453 1 95.44 776 LEU A CA 1
ATOM 6198 C C . LEU A 1 776 ? 11.422 -27.984 -13.266 1 95.44 776 LEU A C 1
ATOM 6200 O O . LEU A 1 776 ? 11.406 -29.094 -12.719 1 95.44 776 LEU A O 1
ATOM 6204 N N . HIS A 1 777 ? 11.586 -27.797 -14.547 1 95.94 777 HIS A N 1
ATOM 6205 C CA . HIS A 1 777 ? 11.789 -28.953 -15.414 1 95.94 777 HIS A CA 1
ATOM 6206 C C . HIS A 1 777 ? 13.031 -29.734 -15 1 95.94 777 HIS A C 1
ATOM 6208 O O . HIS A 1 777 ? 12.984 -30.969 -14.891 1 95.94 777 HIS A O 1
ATOM 6214 N N . LYS A 1 778 ? 14.117 -29.016 -14.812 1 92.94 778 LYS A N 1
ATOM 6215 C CA . LYS A 1 778 ? 15.352 -29.656 -14.352 1 92.94 778 LYS A CA 1
ATOM 6216 C C . LYS A 1 778 ? 15.117 -30.422 -13.047 1 92.94 778 LYS A C 1
ATOM 6218 O O . LYS A 1 778 ? 15.594 -31.531 -12.875 1 92.94 778 LYS A O 1
ATOM 6223 N N . TYR A 1 779 ? 14.406 -29.797 -12.219 1 93.38 779 TYR A N 1
ATOM 6224 C CA . TYR A 1 779 ? 14.086 -30.391 -10.922 1 93.38 779 TYR A CA 1
ATOM 6225 C C . TYR A 1 779 ? 13.281 -31.672 -11.086 1 93.38 779 TYR A C 1
ATOM 6227 O O . TYR A 1 779 ? 13.57 -32.688 -10.43 1 93.38 779 TYR A O 1
ATOM 6235 N N . CYS A 1 780 ? 12.336 -31.656 -11.914 1 94.5 780 CYS A N 1
ATOM 6236 C CA . CYS A 1 780 ? 11.469 -32.781 -12.18 1 94.5 780 CYS A CA 1
ATOM 6237 C C . CYS A 1 780 ? 12.266 -33.938 -12.773 1 94.5 780 CYS A C 1
ATOM 6239 O O . CYS A 1 780 ? 12.07 -35.094 -12.391 1 94.5 780 CYS A O 1
ATOM 6241 N N . LEU A 1 781 ? 13.188 -33.625 -13.664 1 93.38 781 LEU A N 1
ATOM 6242 C CA . LEU A 1 781 ? 13.969 -34.656 -14.344 1 93.38 781 LEU A CA 1
ATOM 6243 C C . LEU A 1 781 ? 14.938 -35.312 -13.383 1 93.38 781 LEU A C 1
ATOM 6245 O O . LEU A 1 781 ? 15.227 -36.531 -13.531 1 93.38 781 LEU A O 1
ATOM 6249 N N . SER A 1 782 ? 15.406 -34.656 -12.43 1 90.94 782 SER A N 1
ATOM 6250 C CA . SER A 1 782 ? 16.344 -35.188 -11.445 1 90.94 782 SER A CA 1
ATOM 6251 C C . SER A 1 782 ? 15.625 -36.125 -10.477 1 90.94 782 SER A C 1
ATOM 6253 O O . SER A 1 782 ? 16.266 -36.906 -9.758 1 90.94 782 SER A O 1
ATOM 6255 N N . ARG A 1 783 ? 14.375 -36.156 -10.547 1 90.19 783 ARG A N 1
ATOM 6256 C CA . ARG A 1 783 ? 13.656 -36.875 -9.5 1 90.19 783 ARG A CA 1
ATOM 6257 C C . ARG A 1 783 ? 12.656 -37.875 -10.102 1 90.19 783 ARG A C 1
ATOM 6259 O O . ARG A 1 783 ? 12.703 -39.062 -9.805 1 90.19 783 ARG A O 1
ATOM 6266 N N . GLU A 1 784 ? 11.773 -37.281 -11 1 91.81 784 GLU A N 1
ATOM 6267 C CA . GLU A 1 784 ? 10.75 -38.125 -11.602 1 91.81 784 GLU A CA 1
ATOM 6268 C C . GLU A 1 784 ? 10.641 -37.875 -13.102 1 91.81 784 GLU A C 1
ATOM 6270 O O . GLU A 1 784 ? 9.602 -37.406 -13.586 1 91.81 784 GLU A O 1
ATOM 6275 N N . PRO A 1 785 ? 11.633 -38.188 -13.852 1 91.69 785 PRO A N 1
ATOM 6276 C CA . PRO A 1 785 ? 11.602 -37.906 -15.289 1 91.69 785 PRO A CA 1
ATOM 6277 C C . PRO A 1 785 ? 10.484 -38.625 -16.016 1 91.69 785 PRO A C 1
ATOM 6279 O O . PRO A 1 785 ? 9.859 -38.062 -16.938 1 91.69 785 PRO A O 1
ATOM 6282 N N . ASP A 1 786 ? 10.18 -39.844 -15.68 1 89.75 786 ASP A N 1
ATOM 6283 C CA . ASP A 1 786 ? 9.18 -40.625 -16.375 1 89.75 786 ASP A CA 1
ATOM 6284 C C . ASP A 1 786 ? 7.777 -40.062 -16.172 1 89.75 786 ASP A C 1
ATOM 6286 O O . ASP A 1 786 ? 6.957 -40.094 -17.094 1 89.75 786 ASP A O 1
ATOM 6290 N N . TYR A 1 787 ? 7.559 -39.594 -14.93 1 92.06 787 TYR A N 1
ATOM 6291 C CA . TYR A 1 787 ? 6.262 -39 -14.625 1 92.06 787 TYR A CA 1
ATOM 6292 C C . TYR A 1 787 ? 5.996 -37.781 -15.508 1 92.06 787 TYR A C 1
ATOM 6294 O O . TYR A 1 787 ? 4.871 -37.562 -15.961 1 92.06 787 TYR A O 1
ATOM 6302 N N . PHE A 1 788 ? 7.031 -37 -15.852 1 94.19 788 PHE A N 1
ATOM 6303 C CA . PHE A 1 788 ? 6.867 -35.719 -16.547 1 94.19 788 PHE A CA 1
ATOM 6304 C C . PHE A 1 788 ? 7.266 -35.844 -18 1 94.19 788 PHE A C 1
ATOM 6306 O O . PHE A 1 788 ? 7.504 -34.844 -18.672 1 94.19 788 PHE A O 1
ATOM 6313 N N . LYS A 1 789 ? 7.406 -36.969 -18.531 1 91.88 789 LYS A N 1
ATOM 6314 C CA . LYS A 1 789 ? 7.938 -37.219 -19.875 1 91.88 789 LYS A CA 1
ATOM 6315 C C . LYS A 1 789 ? 7.086 -36.562 -20.938 1 91.88 789 LYS A C 1
ATOM 6317 O O . LYS A 1 789 ? 7.605 -36.094 -21.953 1 91.88 789 LYS A O 1
ATOM 6322 N N . ASN A 1 790 ? 5.793 -36.438 -20.672 1 92.31 790 ASN A N 1
ATOM 6323 C CA . ASN A 1 790 ? 4.879 -35.906 -21.672 1 92.31 790 ASN A CA 1
ATOM 6324 C C . ASN A 1 790 ? 4.508 -34.438 -21.359 1 92.31 790 ASN A C 1
ATOM 6326 O O . ASN A 1 790 ? 3.666 -33.875 -22.031 1 92.31 790 ASN A O 1
ATOM 6330 N N . THR A 1 791 ? 5.051 -33.875 -20.359 1 95.06 791 THR A N 1
ATOM 6331 C CA . THR A 1 791 ? 4.691 -32.531 -19.906 1 95.06 791 THR A CA 1
ATOM 6332 C C . THR A 1 791 ? 5.555 -31.484 -20.609 1 95.06 791 THR A C 1
ATOM 6334 O O . THR A 1 791 ? 6.77 -31.641 -20.719 1 95.06 791 THR A O 1
ATOM 6337 N N . ARG A 1 792 ? 4.941 -30.406 -21.094 1 94 792 ARG A N 1
ATOM 6338 C CA . ARG A 1 792 ? 5.656 -29.234 -21.609 1 94 792 ARG A CA 1
ATOM 6339 C C . ARG A 1 792 ? 5.797 -28.172 -20.531 1 94 792 ARG A C 1
ATOM 6341 O O . ARG A 1 792 ? 4.836 -27.859 -19.812 1 94 792 ARG A O 1
ATOM 6348 N N . PHE A 1 793 ? 6.988 -27.703 -20.375 1 96 793 PHE A N 1
ATOM 6349 C CA . PHE A 1 793 ? 7.281 -26.625 -19.438 1 96 793 PHE A CA 1
ATOM 6350 C C . PHE A 1 793 ? 7.523 -25.312 -20.156 1 96 793 PHE A C 1
ATOM 6352 O O . PHE A 1 793 ? 8.453 -25.203 -20.953 1 96 793 PHE A O 1
ATOM 6359 N N . LEU A 1 794 ? 6.715 -24.266 -19.859 1 93.62 794 LEU A N 1
ATOM 6360 C CA . LEU A 1 794 ? 6.82 -23 -20.578 1 93.62 794 LEU A CA 1
ATOM 6361 C C . LEU A 1 794 ? 6.902 -21.828 -19.609 1 93.62 794 LEU A C 1
ATOM 6363 O O . LEU A 1 794 ? 6.254 -21.828 -18.562 1 93.62 794 LEU A O 1
ATOM 6367 N N . VAL A 1 795 ? 7.688 -20.859 -20.016 1 92.38 795 VAL A N 1
ATOM 6368 C CA . VAL A 1 795 ? 7.766 -19.594 -19.312 1 92.38 795 VAL A CA 1
ATOM 6369 C C . VAL A 1 795 ? 6.91 -18.547 -20.031 1 92.38 795 VAL A C 1
ATOM 6371 O O . VAL A 1 795 ? 6.965 -18.422 -21.266 1 92.38 795 VAL A O 1
ATOM 6374 N N . ASP A 1 796 ? 6.188 -17.922 -19.266 1 84.31 796 ASP A N 1
ATOM 6375 C CA . ASP A 1 796 ? 5.281 -16.953 -19.859 1 84.31 796 ASP A CA 1
ATOM 6376 C C . ASP A 1 796 ? 6.055 -15.805 -20.5 1 84.31 796 ASP A C 1
ATOM 6378 O O . ASP A 1 796 ? 7.23 -15.594 -20.188 1 84.31 796 ASP A O 1
ATOM 6382 N N . LYS A 1 797 ? 5.379 -15.023 -21.234 1 71 797 LYS A N 1
ATOM 6383 C CA . LYS A 1 797 ? 5.965 -13.992 -22.078 1 71 797 LYS A CA 1
ATOM 6384 C C . LYS A 1 797 ? 6.59 -12.883 -21.25 1 71 797 LYS A C 1
ATOM 6386 O O . LYS A 1 797 ? 7.672 -12.383 -21.562 1 71 797 LYS A O 1
ATOM 6391 N N . PHE A 1 798 ? 5.918 -12.617 -20.188 1 71.75 798 PHE A N 1
ATOM 6392 C CA . PHE A 1 798 ? 6.352 -11.484 -19.375 1 71.75 798 PHE A CA 1
ATOM 6393 C C . PHE A 1 798 ? 7.637 -11.82 -18.625 1 71.75 798 PHE A C 1
ATOM 6395 O O . PHE A 1 798 ? 8.5 -10.961 -18.453 1 71.75 798 PHE A O 1
ATOM 6402 N N . HIS A 1 799 ? 7.785 -13.016 -18.234 1 81.12 799 HIS A N 1
ATOM 6403 C CA . HIS A 1 799 ? 8.906 -13.398 -17.391 1 81.12 799 HIS A CA 1
ATOM 6404 C C . HIS A 1 799 ? 10.078 -13.906 -18.219 1 81.12 799 HIS A C 1
ATOM 6406 O O . HIS A 1 799 ? 11.211 -13.969 -17.719 1 81.12 799 HIS A O 1
ATOM 6412 N N . TRP A 1 800 ? 9.898 -14.211 -19.422 1 83.62 800 TRP A N 1
ATOM 6413 C CA . TRP A 1 800 ? 10.953 -14.789 -20.25 1 83.62 800 TRP A CA 1
ATOM 6414 C C . TRP A 1 800 ? 12.125 -13.82 -20.391 1 83.62 800 TRP A C 1
ATOM 6416 O O . TRP A 1 800 ? 13.281 -14.242 -20.453 1 83.62 800 TRP A O 1
ATOM 6426 N N . LYS A 1 801 ? 11.852 -12.664 -20.312 1 71.88 801 LYS A N 1
ATOM 6427 C CA . LYS A 1 801 ? 12.867 -11.633 -20.531 1 71.88 801 LYS A CA 1
ATOM 6428 C C . LYS A 1 801 ? 13.945 -11.688 -19.453 1 71.88 801 LYS A C 1
ATOM 6430 O O . LYS A 1 801 ? 15.055 -11.195 -19.656 1 71.88 801 LYS A O 1
ATOM 6435 N N . CYS A 1 802 ? 13.625 -12.336 -18.438 1 76 802 CYS A N 1
ATOM 6436 C CA . CYS A 1 802 ? 14.578 -12.398 -17.328 1 76 802 CYS A CA 1
ATOM 6437 C C . CYS A 1 802 ? 15.367 -13.703 -17.359 1 76 802 CYS A C 1
ATOM 6439 O O . CYS A 1 802 ? 16.266 -13.906 -16.562 1 76 802 CYS A O 1
ATOM 6441 N N . HIS A 1 803 ? 15.125 -14.516 -18.344 1 83.94 803 HIS A N 1
ATOM 6442 C CA . HIS A 1 803 ? 15.781 -15.812 -18.438 1 83.94 803 HIS A CA 1
ATOM 6443 C C . HIS A 1 803 ? 16.922 -15.789 -19.438 1 83.94 803 HIS A C 1
ATOM 6445 O O . HIS A 1 803 ? 16.688 -15.781 -20.656 1 83.94 803 HIS A O 1
ATOM 6451 N N . ILE A 1 804 ? 18.125 -15.852 -18.906 1 76.69 804 ILE A N 1
ATOM 6452 C CA . ILE A 1 804 ? 19.297 -15.703 -19.75 1 76.69 804 ILE A CA 1
ATOM 6453 C C . ILE A 1 804 ? 19.891 -17.078 -20.062 1 76.69 804 ILE A C 1
ATOM 6455 O O . ILE A 1 804 ? 20.344 -17.312 -21.188 1 76.69 804 ILE A O 1
ATOM 6459 N N . ALA A 1 805 ? 19.875 -17.938 -19.141 1 79 805 ALA A N 1
ATOM 6460 C CA . ALA A 1 805 ? 20.578 -19.219 -19.266 1 79 805 ALA A CA 1
ATOM 6461 C C . ALA A 1 805 ? 19.641 -20.328 -19.703 1 79 805 ALA A C 1
ATOM 6463 O O . ALA A 1 805 ? 20.047 -21.484 -19.828 1 79 805 ALA A O 1
ATOM 6464 N N . CYS A 1 806 ? 18.406 -20 -20.031 1 89.62 806 CYS A N 1
ATOM 6465 C CA . CYS A 1 806 ? 17.422 -21.031 -20.375 1 89.62 806 CYS A CA 1
ATOM 6466 C C . CYS A 1 806 ? 17.266 -21.125 -21.891 1 89.62 806 CYS A C 1
ATOM 6468 O O . CYS A 1 806 ? 17.422 -20.141 -22.594 1 89.62 806 CYS A O 1
ATOM 6470 N N . SER A 1 807 ? 17.031 -22.281 -22.297 1 93.75 807 SER A N 1
ATOM 6471 C CA . SER A 1 807 ? 16.797 -22.531 -23.719 1 93.75 807 SER A CA 1
ATOM 6472 C C . SER A 1 807 ? 15.539 -21.828 -24.203 1 93.75 807 SER A C 1
ATOM 6474 O O . SER A 1 807 ? 14.562 -21.688 -23.453 1 93.75 807 SER A O 1
ATOM 6476 N N . GLU A 1 808 ? 15.516 -21.453 -25.453 1 92.56 808 GLU A N 1
ATOM 6477 C CA . GLU A 1 808 ? 14.367 -20.828 -26.094 1 92.56 808 GLU A CA 1
ATOM 6478 C C . GLU A 1 808 ? 13.203 -21.812 -26.203 1 92.56 808 GLU A C 1
ATOM 6480 O O . GLU A 1 808 ? 12.062 -21.406 -26.453 1 92.56 808 GLU A O 1
ATOM 6485 N N . GLY A 1 809 ? 13.516 -23 -26.047 1 93.69 809 GLY A N 1
ATOM 6486 C CA . GLY A 1 809 ? 12.461 -24.016 -26.047 1 93.69 809 GLY A CA 1
ATOM 6487 C C . GLY A 1 809 ? 11.438 -23.797 -24.938 1 93.69 809 GLY A C 1
ATOM 6488 O O . GLY A 1 809 ? 10.305 -24.266 -25.047 1 93.69 809 GLY A O 1
ATOM 6489 N N . TYR A 1 810 ? 11.828 -23.125 -23.891 1 94.75 810 TYR A N 1
ATOM 6490 C CA . TYR A 1 810 ? 10.938 -22.844 -22.781 1 94.75 810 TYR A CA 1
ATOM 6491 C C . TYR A 1 810 ? 10.109 -21.594 -23.031 1 94.75 810 TYR A C 1
ATOM 6493 O O . TYR A 1 810 ? 9.195 -21.281 -22.266 1 94.75 810 TYR A O 1
ATOM 6501 N N . ASN A 1 811 ? 10.391 -20.844 -24.109 1 91.75 811 ASN A N 1
ATOM 6502 C CA . ASN A 1 811 ? 9.719 -19.578 -24.422 1 91.75 811 ASN A CA 1
ATOM 6503 C C . ASN A 1 811 ? 8.352 -19.812 -25.047 1 91.75 811 ASN A C 1
ATOM 6505 O O . ASN A 1 811 ? 8.258 -20.203 -26.203 1 91.75 811 ASN A O 1
ATOM 6509 N N . MET A 1 812 ? 7.43 -19.438 -24.328 1 89.06 812 MET A N 1
ATOM 6510 C CA . MET A 1 812 ? 6.062 -19.656 -24.797 1 89.06 812 MET A CA 1
ATOM 6511 C C . MET A 1 812 ? 5.809 -18.922 -26.109 1 89.06 812 MET A C 1
ATOM 6513 O O . MET A 1 812 ? 5.016 -19.375 -26.938 1 89.06 812 MET A O 1
ATOM 6517 N N . GLU A 1 813 ? 6.477 -17.891 -26.391 1 83.69 813 GLU A N 1
ATOM 6518 C CA . GLU A 1 813 ? 6.258 -17.062 -27.562 1 83.69 813 GLU A CA 1
ATOM 6519 C C . GLU A 1 813 ? 6.691 -17.781 -28.828 1 83.69 813 GLU A C 1
ATOM 6521 O O . GLU A 1 813 ? 6.266 -17.438 -29.938 1 83.69 813 GLU A O 1
ATOM 6526 N N . ARG A 1 814 ? 7.52 -18.719 -28.672 1 87 814 ARG A N 1
ATOM 6527 C CA . ARG A 1 814 ? 8.031 -19.438 -29.828 1 87 814 ARG A CA 1
ATOM 6528 C C . ARG A 1 814 ? 6.988 -20.422 -30.359 1 87 814 ARG A C 1
ATOM 6530 O O . ARG A 1 814 ? 7.098 -20.891 -31.5 1 87 814 ARG A O 1
ATOM 6537 N N . TYR A 1 815 ? 6.043 -20.672 -29.562 1 85.81 815 TYR A N 1
ATOM 6538 C CA . TYR A 1 815 ? 5.031 -21.656 -29.953 1 85.81 815 TYR A CA 1
ATOM 6539 C C . TYR A 1 815 ? 3.83 -20.969 -30.594 1 85.81 815 TYR A C 1
ATOM 6541 O O . TYR A 1 815 ? 2.684 -21.25 -30.25 1 85.81 815 TYR A O 1
ATOM 6549 N N . THR A 1 816 ? 4.031 -20.078 -31.438 1 69.56 816 THR A N 1
ATOM 6550 C CA . THR A 1 816 ? 3.02 -19.25 -32.094 1 69.56 816 THR A CA 1
ATOM 6551 C C . THR A 1 816 ? 2.092 -20.109 -32.938 1 69.56 816 THR A C 1
ATOM 6553 O O . THR A 1 816 ? 0.916 -19.781 -33.125 1 69.56 816 THR A O 1
ATOM 6556 N N . ALA A 1 817 ? 2.635 -21.188 -33.469 1 67.94 817 ALA A N 1
ATOM 6557 C CA . ALA A 1 817 ? 1.861 -22.031 -34.375 1 67.94 817 ALA A CA 1
ATOM 6558 C C . ALA A 1 817 ? 0.864 -22.891 -33.594 1 67.94 817 ALA A C 1
ATOM 6560 O O . ALA A 1 817 ? -0.03 -23.5 -34.188 1 67.94 817 ALA A O 1
ATOM 6561 N N . CYS A 1 818 ? 1.097 -22.875 -32.375 1 70.12 818 CYS A N 1
ATOM 6562 C CA . CYS A 1 818 ? 0.19 -23.641 -31.531 1 70.12 818 CYS A CA 1
ATOM 6563 C C . CYS A 1 818 ? -0.919 -22.75 -30.969 1 70.12 818 CYS A C 1
ATOM 6565 O O . CYS A 1 818 ? -0.709 -22.016 -30 1 70.12 818 CYS A O 1
ATOM 6567 N N . VAL A 1 819 ? -2.064 -22.828 -31.625 1 48.62 819 VAL A N 1
ATOM 6568 C CA . VAL A 1 819 ? -3.203 -21.984 -31.297 1 48.62 819 VAL A CA 1
ATOM 6569 C C . VAL A 1 819 ? -3.545 -22.125 -29.812 1 48.62 819 VAL A C 1
ATOM 6571 O O . VAL A 1 819 ? -3.857 -21.141 -29.141 1 48.62 819 VAL A O 1
ATOM 6574 N N . ASP A 1 820 ? -3.373 -23.312 -29.375 1 63.66 820 ASP A N 1
ATOM 6575 C CA . ASP A 1 820 ? -3.744 -23.594 -27.984 1 63.66 820 ASP A CA 1
ATOM 6576 C C . ASP A 1 820 ? -2.832 -22.844 -27.016 1 63.66 820 ASP A C 1
ATOM 6578 O O . ASP A 1 820 ? -3.283 -22.359 -25.984 1 63.66 820 ASP A O 1
ATOM 6582 N N . THR A 1 821 ? -1.663 -22.672 -27.453 1 71.62 821 THR A N 1
ATOM 6583 C CA . THR A 1 821 ? -0.703 -22 -26.578 1 71.62 821 THR A CA 1
ATOM 6584 C C . THR A 1 821 ? -0.854 -20.484 -26.672 1 71.62 821 THR A C 1
ATOM 6586 O O . THR A 1 821 ? -0.701 -19.781 -25.688 1 71.62 821 THR A O 1
ATOM 6589 N N . GLN A 1 822 ? -1.265 -20.062 -27.812 1 63.09 822 GLN A N 1
ATOM 6590 C CA . GLN A 1 822 ? -1.345 -18.609 -28.031 1 63.09 822 GLN A CA 1
ATOM 6591 C C . GLN A 1 822 ? -2.586 -18.031 -27.375 1 63.09 822 GLN A C 1
ATOM 6593 O O . GLN A 1 822 ? -2.607 -16.844 -27.031 1 63.09 822 GLN A O 1
ATOM 6598 N N . THR A 1 823 ? -3.516 -18.891 -27.188 1 65.06 823 THR A N 1
ATOM 6599 C CA . THR A 1 823 ? -4.777 -18.375 -26.672 1 65.06 823 THR A CA 1
ATOM 6600 C C . THR A 1 823 ? -4.777 -18.375 -25.156 1 65.06 823 THR A C 1
ATOM 6602 O O . THR A 1 823 ? -5.688 -17.828 -24.531 1 65.06 823 THR A O 1
ATOM 6605 N N . ILE A 1 824 ? -3.721 -18.938 -24.766 1 75.5 824 ILE A N 1
ATOM 6606 C CA . ILE A 1 824 ? -3.648 -19 -23.312 1 75.5 824 ILE A CA 1
ATOM 6607 C C . ILE A 1 824 ? -3.289 -17.625 -22.75 1 75.5 824 ILE A C 1
ATOM 6609 O O . ILE A 1 824 ? -2.32 -17 -23.203 1 75.5 824 ILE A O 1
ATOM 6613 N N . ASN A 1 825 ? -4.191 -17.125 -21.891 1 70.25 825 ASN A N 1
ATOM 6614 C CA . ASN A 1 825 ? -3.84 -15.922 -21.125 1 70.25 825 ASN A CA 1
ATOM 6615 C C . ASN A 1 825 ? -2.773 -16.219 -20.078 1 70.25 825 ASN A C 1
ATOM 6617 O O . ASN A 1 825 ? -3.092 -16.656 -18.969 1 70.25 825 ASN A O 1
ATOM 6621 N N . SER A 1 826 ? -1.531 -15.969 -20.438 1 70.62 826 SER A N 1
ATOM 6622 C CA . SER A 1 826 ? -0.424 -16.344 -19.562 1 70.62 826 SER A CA 1
ATOM 6623 C C . SER A 1 826 ? -0.268 -15.367 -18.406 1 70.62 826 SER A C 1
ATOM 6625 O O . SER A 1 826 ? 0.538 -15.586 -17.5 1 70.62 826 SER A O 1
ATOM 6627 N N . GLN A 1 827 ? -1.141 -14.32 -18.422 1 70.5 827 GLN A N 1
ATOM 6628 C CA . GLN A 1 827 ? -1.004 -13.312 -17.375 1 70.5 827 GLN A CA 1
ATOM 6629 C C . GLN A 1 827 ? -2.043 -13.508 -16.281 1 70.5 827 GLN A C 1
ATOM 6631 O O . GLN A 1 827 ? -2.303 -12.602 -15.492 1 70.5 827 GLN A O 1
ATOM 6636 N N . ILE A 1 828 ? -2.605 -14.609 -16.234 1 76.56 828 ILE A N 1
ATOM 6637 C CA . ILE A 1 828 ? -3.654 -14.906 -15.266 1 76.56 828 ILE A CA 1
ATOM 6638 C C . ILE A 1 828 ? -3.113 -14.727 -13.844 1 76.56 828 ILE A C 1
ATOM 6640 O O . ILE A 1 828 ? -3.797 -14.18 -12.977 1 76.56 828 ILE A O 1
ATOM 6644 N N . ASN A 1 829 ? -1.923 -15.156 -13.633 1 77 829 ASN A N 1
ATOM 6645 C CA . ASN A 1 829 ? -1.354 -15.062 -12.297 1 77 829 ASN A CA 1
ATOM 6646 C C . ASN A 1 829 ? -1.164 -13.609 -11.867 1 77 829 ASN A C 1
ATOM 6648 O O . ASN A 1 829 ? -1.432 -13.25 -10.719 1 77 829 ASN A O 1
ATOM 6652 N N . GLU A 1 830 ? -0.703 -12.891 -12.758 1 73.5 830 GLU A N 1
ATOM 6653 C CA . GLU A 1 830 ? -0.504 -11.477 -12.445 1 73.5 830 GLU A CA 1
ATOM 6654 C C . GLU A 1 830 ? -1.83 -10.797 -12.125 1 73.5 830 GLU A C 1
ATOM 6656 O O . GLU A 1 830 ? -1.909 -9.984 -11.195 1 73.5 830 GLU A O 1
ATOM 6661 N N . GLN A 1 831 ? -2.818 -11.133 -12.875 1 70.31 831 GLN A N 1
ATOM 6662 C CA . GLN A 1 831 ? -4.156 -10.594 -12.648 1 70.31 831 GLN A CA 1
ATOM 6663 C C . GLN A 1 831 ? -4.707 -11.039 -11.297 1 70.31 831 GLN A C 1
ATOM 6665 O O . GLN A 1 831 ? -5.254 -10.234 -10.547 1 70.31 831 GLN A O 1
ATOM 6670 N N . ALA A 1 832 ? -4.516 -12.227 -11.094 1 77.25 832 ALA A N 1
ATOM 6671 C CA . ALA A 1 832 ? -5.008 -12.789 -9.836 1 77.25 832 ALA A CA 1
ATOM 6672 C C . ALA A 1 832 ? -4.23 -12.227 -8.648 1 77.25 832 ALA A C 1
ATOM 6674 O O . ALA A 1 832 ? -4.809 -11.953 -7.59 1 77.25 832 ALA A O 1
ATOM 6675 N N . ASN A 1 833 ? -3.004 -12.062 -8.867 1 75.56 833 ASN A N 1
ATOM 6676 C CA . ASN A 1 833 ? -2.154 -11.539 -7.797 1 75.56 833 ASN A CA 1
ATOM 6677 C C . ASN A 1 833 ? -2.545 -10.117 -7.414 1 75.56 833 ASN A C 1
ATOM 6679 O O . ASN A 1 833 ? -2.453 -9.734 -6.246 1 75.56 833 ASN A O 1
ATOM 6683 N N . ALA A 1 834 ? -2.975 -9.391 -8.312 1 71.12 834 ALA A N 1
ATOM 6684 C CA . ALA A 1 834 ? -3.439 -8.031 -8.016 1 71.12 834 ALA A CA 1
ATOM 6685 C C . ALA A 1 834 ? -4.621 -8.062 -7.047 1 71.12 834 ALA A C 1
ATOM 6687 O O . ALA A 1 834 ? -4.711 -7.223 -6.145 1 71.12 834 ALA A O 1
ATOM 6688 N N . GLY A 1 835 ? -5.453 -8.984 -7.266 1 77 835 GLY A N 1
ATOM 6689 C CA . GLY A 1 835 ? -6.574 -9.164 -6.352 1 77 835 GLY A CA 1
ATOM 6690 C C . GLY A 1 835 ? -6.152 -9.633 -4.973 1 77 835 GLY A C 1
ATOM 6691 O O . GLY A 1 835 ? -6.621 -9.102 -3.963 1 77 835 GLY A O 1
ATOM 6692 N N . LEU A 1 836 ? -5.258 -10.516 -5.047 1 83.25 836 LEU A N 1
ATOM 6693 C CA . LEU A 1 836 ? -4.801 -11.109 -3.793 1 83.25 836 LEU A CA 1
ATOM 6694 C C . LEU A 1 836 ? -4.027 -10.094 -2.961 1 83.25 836 LEU A C 1
ATOM 6696 O O . LEU A 1 836 ? -4.066 -10.133 -1.729 1 83.25 836 LEU A O 1
ATOM 6700 N N . LYS A 1 837 ? -3.354 -9.266 -3.59 1 75.25 837 LYS A N 1
ATOM 6701 C CA . LYS A 1 837 ? -2.561 -8.258 -2.896 1 75.25 837 LYS A CA 1
ATOM 6702 C C . LYS A 1 837 ? -3.447 -7.328 -2.074 1 75.25 837 LYS A C 1
ATOM 6704 O O . LYS A 1 837 ? -3.01 -6.777 -1.06 1 75.25 837 LYS A O 1
ATOM 6709 N N . ARG A 1 838 ? -4.684 -7.242 -2.422 1 73.12 838 ARG A N 1
ATOM 6710 C CA . ARG A 1 838 ? -5.633 -6.398 -1.696 1 73.12 838 ARG A CA 1
ATOM 6711 C C . ARG A 1 838 ? -5.918 -6.969 -0.31 1 73.12 838 ARG A C 1
ATOM 6713 O O . ARG A 1 838 ? -6.332 -6.238 0.593 1 73.12 838 ARG A O 1
ATOM 6720 N N . LEU A 1 839 ? -5.648 -8.234 -0.22 1 82.31 839 LEU A N 1
ATOM 6721 C CA . LEU A 1 839 ? -5.977 -8.906 1.028 1 82.31 839 LEU A CA 1
ATOM 6722 C C . LEU A 1 839 ? -4.793 -8.898 1.985 1 82.31 839 LEU A C 1
ATOM 6724 O O . LEU A 1 839 ? -4.922 -9.281 3.148 1 82.31 839 LEU A O 1
ATOM 6728 N N . GLN A 1 840 ? -3.707 -8.469 1.459 1 78.38 840 GLN A N 1
ATOM 6729 C CA . GLN A 1 840 ? -2.461 -8.609 2.203 1 78.38 840 GLN A CA 1
ATOM 6730 C C . GLN A 1 840 ? -2.561 -7.961 3.58 1 78.38 840 GLN A C 1
ATOM 6732 O O . GLN A 1 840 ? -2.217 -8.578 4.59 1 78.38 840 GLN A O 1
ATOM 6737 N N . SER A 1 841 ? -3.041 -6.754 3.631 1 71.56 841 SER A N 1
ATOM 6738 C CA . SER A 1 841 ? -3.088 -6.02 4.891 1 71.56 841 SER A CA 1
ATOM 6739 C C . SER A 1 841 ? -4.035 -6.68 5.887 1 71.56 841 SER A C 1
ATOM 6741 O O . SER A 1 841 ? -3.838 -6.582 7.098 1 71.56 841 SER A O 1
ATOM 6743 N N . GLN A 1 842 ? -4.965 -7.375 5.41 1 75.06 842 GLN A N 1
ATOM 6744 C CA . GLN A 1 842 ? -5.965 -8 6.266 1 75.06 842 GLN A CA 1
ATOM 6745 C C . GLN A 1 842 ? -5.488 -9.367 6.754 1 75.06 842 GLN A C 1
ATOM 6747 O O . GLN A 1 842 ? -5.762 -9.758 7.891 1 75.06 842 GLN A O 1
ATOM 6752 N N . LEU A 1 843 ? -4.758 -10.031 5.957 1 82.19 843 LEU A N 1
ATOM 6753 C CA . LEU A 1 843 ? -4.445 -11.43 6.207 1 82.19 843 LEU A CA 1
ATOM 6754 C C . LEU A 1 843 ? -3.203 -11.562 7.082 1 82.19 843 LEU A C 1
ATOM 6756 O O . LEU A 1 843 ? -3.059 -12.547 7.816 1 82.19 843 LEU A O 1
ATOM 6760 N N . THR A 1 844 ? -2.367 -10.609 7.051 1 72 844 THR A N 1
ATOM 6761 C CA . THR A 1 844 ? -1.059 -10.695 7.691 1 72 844 THR A CA 1
ATOM 6762 C C . THR A 1 844 ? -1.206 -10.914 9.195 1 72 844 THR A C 1
ATOM 6764 O O . THR A 1 844 ? -0.354 -11.547 9.82 1 72 844 THR A O 1
ATOM 6767 N N . TYR A 1 845 ? -2.344 -10.484 9.742 1 66.38 845 TYR A N 1
ATOM 6768 C CA . TYR A 1 845 ? -2.443 -10.531 11.195 1 66.38 845 TYR A CA 1
ATOM 6769 C C . TYR A 1 845 ? -3.4 -11.625 11.648 1 66.38 845 TYR A C 1
ATOM 6771 O O . TYR A 1 845 ? -3.773 -11.688 12.82 1 66.38 845 TYR A O 1
ATOM 6779 N N . MET A 1 846 ? -3.703 -12.516 10.773 1 78.06 846 MET A N 1
ATOM 6780 C CA . MET A 1 846 ? -4.621 -13.609 11.086 1 78.06 846 MET A CA 1
ATOM 6781 C C . MET A 1 846 ? -3.859 -14.867 11.484 1 78.06 846 MET A C 1
ATOM 6783 O O . MET A 1 846 ? -2.719 -15.062 11.062 1 78.06 846 MET A O 1
ATOM 6787 N N . ASN A 1 847 ? -4.48 -15.672 12.352 1 76.19 847 ASN A N 1
ATOM 6788 C CA . ASN A 1 847 ? -3.934 -17 12.57 1 76.19 847 ASN A CA 1
ATOM 6789 C C . ASN A 1 847 ? -4.07 -17.875 11.32 1 76.19 847 ASN A C 1
ATOM 6791 O O . ASN A 1 847 ? -4.738 -17.5 10.359 1 76.19 847 ASN A O 1
ATOM 6795 N N . ALA A 1 848 ? -3.434 -19.062 11.344 1 83 848 ALA A N 1
ATOM 6796 C CA . ALA A 1 848 ? -3.324 -19.906 10.164 1 83 848 ALA A CA 1
ATOM 6797 C C . ALA A 1 848 ? -4.703 -20.328 9.664 1 83 848 ALA A C 1
ATOM 6799 O O . ALA A 1 848 ? -4.965 -20.312 8.461 1 83 848 ALA A O 1
ATOM 6800 N N . ASP A 1 849 ? -5.547 -20.672 10.555 1 85 849 ASP A N 1
ATOM 6801 C CA . ASP A 1 849 ? -6.875 -21.156 10.172 1 85 849 ASP A CA 1
ATOM 6802 C C . ASP A 1 849 ? -7.672 -20.047 9.484 1 85 849 ASP A C 1
ATOM 6804 O O . ASP A 1 849 ? -8.289 -20.281 8.438 1 85 849 ASP A O 1
ATOM 6808 N N . ASN A 1 850 ? -7.688 -18.875 10.148 1 87.94 850 ASN A N 1
ATOM 6809 C CA . ASN A 1 850 ? -8.398 -17.75 9.562 1 87.94 850 ASN A CA 1
ATOM 6810 C C . ASN A 1 850 ? -7.762 -17.297 8.25 1 87.94 850 ASN A C 1
ATOM 6812 O O . ASN A 1 850 ? -8.469 -16.922 7.312 1 87.94 850 ASN A O 1
ATOM 6816 N N . PHE A 1 851 ? -6.484 -17.406 8.25 1 90.31 851 PHE A N 1
ATOM 6817 C CA . PHE A 1 851 ? -5.75 -17.047 7.043 1 90.31 851 PHE A CA 1
ATOM 6818 C C . PHE A 1 851 ? -6.176 -17.938 5.875 1 90.31 851 PHE A C 1
ATOM 6820 O O . PHE A 1 851 ? -6.582 -17.438 4.824 1 90.31 851 PHE A O 1
ATOM 6827 N N . MET A 1 852 ? -6.109 -19.234 6.09 1 92.88 852 MET A N 1
ATOM 6828 C CA . MET A 1 852 ? -6.453 -20.203 5.051 1 92.88 852 MET A CA 1
ATOM 6829 C C . MET A 1 852 ? -7.91 -20.062 4.633 1 92.88 852 MET A C 1
ATOM 6831 O O . MET A 1 852 ? -8.227 -20.109 3.445 1 92.88 852 MET A O 1
ATOM 6835 N N . PHE A 1 853 ? -8.727 -19.859 5.574 1 93.62 853 PHE A N 1
ATOM 6836 C CA . PHE A 1 853 ? -10.156 -19.766 5.285 1 93.62 853 PHE A CA 1
ATOM 6837 C C . PHE A 1 853 ? -10.453 -18.531 4.438 1 93.62 853 PHE A C 1
ATOM 6839 O O . PHE A 1 853 ? -11.188 -18.609 3.453 1 93.62 853 PHE A O 1
ATOM 6846 N N . HIS A 1 854 ? -9.953 -17.375 4.785 1 93.56 854 HIS A N 1
ATOM 6847 C CA . HIS A 1 854 ? -10.281 -16.141 4.098 1 93.56 854 HIS A CA 1
ATOM 6848 C C . HIS A 1 854 ? -9.719 -16.125 2.678 1 93.56 854 HIS A C 1
ATOM 6850 O O . HIS A 1 854 ? -10.336 -15.578 1.763 1 93.56 854 HIS A O 1
ATOM 6856 N N . ILE A 1 855 ? -8.547 -16.766 2.512 1 93.88 855 ILE A N 1
ATOM 6857 C CA . ILE A 1 855 ? -8.031 -16.891 1.154 1 93.88 855 ILE A CA 1
ATOM 6858 C C . ILE A 1 855 ? -8.953 -17.781 0.332 1 93.88 855 ILE A C 1
ATOM 6860 O O . ILE A 1 855 ? -9.273 -17.469 -0.815 1 93.88 855 ILE A O 1
ATOM 6864 N N . SER A 1 856 ? -9.32 -18.875 0.98 1 96.19 856 SER A N 1
ATOM 6865 C CA . SER A 1 856 ? -10.219 -19.797 0.295 1 96.19 856 SER A CA 1
ATOM 6866 C C . SER A 1 856 ? -11.531 -19.109 -0.083 1 96.19 856 SER A C 1
ATOM 6868 O O . SER A 1 856 ? -12.039 -19.312 -1.187 1 96.19 856 SER A O 1
ATOM 6870 N N . LEU A 1 857 ? -12.023 -18.344 0.858 1 94.81 857 LEU A N 1
ATOM 6871 C CA . LEU A 1 857 ? -13.273 -17.625 0.618 1 94.81 857 LEU A CA 1
ATOM 6872 C C . LEU A 1 857 ? -13.109 -16.641 -0.538 1 94.81 857 LEU A C 1
ATOM 6874 O O . LEU A 1 857 ? -13.945 -16.594 -1.442 1 94.81 857 LEU A O 1
ATOM 6878 N N . PHE A 1 858 ? -12.109 -15.875 -0.567 1 94.5 858 PHE A N 1
ATOM 6879 C CA . PHE A 1 858 ? -11.836 -14.883 -1.601 1 94.5 858 PHE A CA 1
ATOM 6880 C C . PHE A 1 858 ? -11.727 -15.539 -2.969 1 94.5 858 PHE A C 1
ATOM 6882 O O . PHE A 1 858 ? -12.359 -15.102 -3.93 1 94.5 858 PHE A O 1
ATOM 6889 N N . LEU A 1 859 ? -10.875 -16.594 -3 1 95.31 859 LEU A N 1
ATOM 6890 C CA . LEU A 1 859 ? -10.641 -17.266 -4.27 1 95.31 859 LEU A CA 1
ATOM 6891 C C . LEU A 1 859 ? -11.914 -17.938 -4.766 1 95.31 859 LEU A C 1
ATOM 6893 O O . LEU A 1 859 ? -12.172 -17.984 -5.973 1 95.31 859 LEU A O 1
ATOM 6897 N N . SER A 1 860 ? -12.695 -18.484 -3.84 1 96.44 860 SER A N 1
ATOM 6898 C CA . SER A 1 860 ? -13.961 -19.109 -4.211 1 96.44 860 SER A CA 1
ATOM 6899 C C . SER A 1 860 ? -14.898 -18.094 -4.871 1 96.44 860 SER A C 1
ATOM 6901 O O . SER A 1 860 ? -15.492 -18.391 -5.914 1 96.44 860 SER A O 1
ATOM 6903 N N . LEU A 1 861 ? -15.039 -16.984 -4.27 1 93.44 861 LEU A N 1
ATOM 6904 C CA . LEU A 1 861 ? -15.953 -15.977 -4.785 1 93.44 861 LEU A CA 1
ATOM 6905 C C . LEU A 1 861 ? -15.438 -15.406 -6.105 1 93.44 861 LEU A C 1
ATOM 6907 O O . LEU A 1 861 ? -16.219 -15.117 -7.012 1 93.44 861 LEU A O 1
ATOM 6911 N N . LYS A 1 862 ? -14.164 -15.227 -6.23 1 92.19 862 LYS A N 1
ATOM 6912 C CA . LYS A 1 862 ? -13.594 -14.781 -7.496 1 92.19 862 LYS A CA 1
ATOM 6913 C C . LYS A 1 862 ? -13.805 -15.82 -8.594 1 92.19 862 LYS A C 1
ATOM 6915 O O . LYS A 1 862 ? -14.094 -15.469 -9.734 1 92.19 862 LYS A O 1
ATOM 6920 N N . ASN A 1 863 ? -13.562 -17.109 -8.25 1 94.69 863 ASN A N 1
ATOM 6921 C CA . ASN A 1 863 ? -13.836 -18.188 -9.195 1 94.69 863 ASN A CA 1
ATOM 6922 C C . ASN A 1 863 ? -15.289 -18.172 -9.664 1 94.69 863 ASN A C 1
ATOM 6924 O O . ASN A 1 863 ? -15.562 -18.359 -10.852 1 94.69 863 ASN A O 1
ATOM 6928 N N . ARG A 1 864 ? -16.156 -17.953 -8.711 1 91.81 864 ARG A N 1
ATOM 6929 C CA . ARG A 1 864 ? -17.562 -17.938 -9.047 1 91.81 864 ARG A CA 1
ATOM 6930 C C . ARG A 1 864 ? -17.875 -16.844 -10.062 1 91.81 864 ARG A C 1
ATOM 6932 O O . ARG A 1 864 ? -18.656 -17.047 -10.992 1 91.81 864 ARG A O 1
ATOM 6939 N N . GLU A 1 865 ? -17.328 -15.688 -9.82 1 86.94 865 GLU A N 1
ATOM 6940 C CA . GLU A 1 865 ? -17.516 -14.586 -10.758 1 86.94 865 GLU A CA 1
ATOM 6941 C C . GLU A 1 865 ? -17.047 -14.961 -12.164 1 86.94 865 GLU A C 1
ATOM 6943 O O . GLU A 1 865 ? -17.703 -14.648 -13.148 1 86.94 865 GLU A O 1
ATOM 6948 N N . LYS A 1 866 ? -15.977 -15.648 -12.242 1 88.19 866 LYS A N 1
ATOM 6949 C CA . LYS A 1 866 ? -15.422 -16.062 -13.523 1 88.19 866 LYS A CA 1
ATOM 6950 C C . LYS A 1 866 ? -16.266 -17.156 -14.164 1 88.19 866 LYS A C 1
ATOM 6952 O O . LYS A 1 866 ? -16.484 -17.156 -15.383 1 88.19 866 LYS A O 1
ATOM 6957 N N . ILE A 1 867 ? -16.641 -18.062 -13.367 1 91 867 ILE A N 1
ATOM 6958 C CA . ILE A 1 867 ? -17.453 -19.188 -13.852 1 91 867 ILE A CA 1
ATOM 6959 C C . ILE A 1 867 ? -18.766 -18.656 -14.422 1 91 867 ILE A C 1
ATOM 6961 O O . ILE A 1 867 ? -19.219 -19.109 -15.469 1 91 867 ILE A O 1
ATOM 6965 N N . ASP A 1 868 ? -19.328 -17.656 -13.719 1 83.81 868 ASP A N 1
ATOM 6966 C CA . ASP A 1 868 ? -20.562 -17.047 -14.188 1 83.81 868 ASP A CA 1
ATOM 6967 C C . ASP A 1 868 ? -20.359 -16.375 -15.547 1 83.81 868 ASP A C 1
ATOM 6969 O O . ASP A 1 868 ? -21.219 -16.484 -16.422 1 83.81 868 ASP A O 1
ATOM 6973 N N . LYS A 1 869 ? -19.281 -15.773 -15.68 1 77.75 869 LYS A N 1
ATOM 6974 C CA . LYS A 1 869 ? -18.984 -15.125 -16.953 1 77.75 869 LYS A CA 1
ATOM 6975 C C . LYS A 1 869 ? -18.75 -16.156 -18.047 1 77.75 869 LYS A C 1
ATOM 6977 O O . LYS A 1 869 ? -19.172 -15.953 -19.188 1 77.75 869 LYS A O 1
ATOM 6982 N N . LEU A 1 870 ? -18.047 -17.203 -17.734 1 79.81 870 LEU A N 1
ATOM 6983 C CA . LEU A 1 870 ? -17.75 -18.266 -18.688 1 79.81 870 LEU A CA 1
ATOM 6984 C C . LEU A 1 870 ? -19.047 -18.953 -19.125 1 79.81 870 LEU A C 1
ATOM 6986 O O . LEU A 1 870 ? -19.188 -19.297 -20.312 1 79.81 870 LEU A O 1
ATOM 6990 N N . THR A 1 871 ? -19.922 -19.109 -18.172 1 74.06 871 THR A N 1
ATOM 6991 C CA . THR A 1 871 ? -21.172 -19.797 -18.453 1 74.06 871 THR A CA 1
ATOM 6992 C C . THR A 1 871 ? -22.062 -18.922 -19.344 1 74.06 871 THR A C 1
ATOM 6994 O O . THR A 1 871 ? -22.734 -19.438 -20.25 1 74.06 871 THR A O 1
ATOM 6997 N N . VAL A 1 872 ? -22.031 -17.594 -19.062 1 66.06 872 VAL A N 1
ATOM 6998 C CA . VAL A 1 872 ? -22.812 -16.688 -19.891 1 66.06 872 VAL A CA 1
ATOM 6999 C C . VAL A 1 872 ? -22.234 -16.688 -21.312 1 66.06 872 VAL A C 1
ATOM 7001 O O . VAL A 1 872 ? -23 -16.719 -22.297 1 66.06 872 VAL A O 1
ATOM 7004 N N . ASN A 1 873 ? -20.953 -16.719 -21.391 1 59.72 873 ASN A N 1
ATOM 7005 C CA . ASN A 1 873 ? -20.297 -16.734 -22.703 1 59.72 873 ASN A CA 1
ATOM 7006 C C . ASN A 1 873 ? -20.547 -18.047 -23.438 1 59.72 873 ASN A C 1
ATOM 7008 O O . ASN A 1 873 ? -20.75 -18.062 -24.656 1 59.72 873 ASN A O 1
ATOM 7012 N N . LEU A 1 874 ? -20.531 -19.094 -22.688 1 58.75 874 LEU A N 1
ATOM 7013 C CA . LEU A 1 874 ? -20.812 -20.406 -23.266 1 58.75 874 LEU A CA 1
ATOM 7014 C C . LEU A 1 874 ? -22.25 -20.484 -23.75 1 58.75 874 LEU A C 1
ATOM 7016 O O . LEU A 1 874 ? -22.516 -21.031 -24.828 1 58.75 874 LEU A O 1
ATOM 7020 N N . ALA A 1 875 ? -23.094 -19.859 -22.875 1 54.69 875 ALA A N 1
ATOM 7021 C CA . ALA A 1 875 ? -24.5 -19.844 -23.266 1 54.69 875 ALA A CA 1
ATOM 7022 C C . ALA A 1 875 ? -24.703 -18.969 -24.516 1 54.69 875 ALA A C 1
ATOM 7024 O O . ALA A 1 875 ? -25.438 -19.359 -25.422 1 54.69 875 ALA A O 1
ATOM 7025 N N . LYS A 1 876 ? -24 -17.953 -24.484 1 51.28 876 LYS A N 1
ATOM 7026 C CA . LYS A 1 876 ? -24.094 -17.078 -25.641 1 51.28 876 LYS A CA 1
ATOM 7027 C C . LYS A 1 876 ? -23.531 -17.75 -26.891 1 51.28 876 LYS A C 1
ATOM 7029 O O . LYS A 1 876 ? -24.109 -17.672 -27.969 1 51.28 876 LYS A O 1
ATOM 7034 N N . ASN A 1 877 ? -22.391 -18.344 -26.656 1 50.19 877 ASN A N 1
ATOM 7035 C CA . ASN A 1 877 ? -21.781 -19.062 -27.766 1 50.19 877 ASN A CA 1
ATOM 7036 C C . ASN A 1 877 ? -22.672 -20.219 -28.234 1 50.19 877 ASN A C 1
ATOM 7038 O O . ASN A 1 877 ? -22.766 -20.484 -29.438 1 50.19 877 ASN A O 1
ATOM 7042 N N . PHE A 1 878 ? -23.188 -20.781 -27.219 1 48.53 878 PHE A N 1
ATOM 7043 C CA . PHE A 1 878 ? -24.125 -21.859 -27.547 1 48.53 878 PHE A CA 1
ATOM 7044 C C . PHE A 1 878 ? -25.312 -21.328 -28.328 1 48.53 878 PHE A C 1
ATOM 7046 O O . PHE A 1 878 ? -25.719 -21.922 -29.328 1 48.53 878 PHE A O 1
ATOM 7053 N N . ILE A 1 879 ? -25.844 -20.234 -27.797 1 49 879 ILE A N 1
ATOM 7054 C CA . ILE A 1 879 ? -26.969 -19.609 -28.5 1 49 879 ILE A CA 1
ATOM 7055 C C . ILE A 1 879 ? -26.516 -19.141 -29.875 1 49 879 ILE A C 1
ATOM 7057 O O . ILE A 1 879 ? -27.234 -19.312 -30.859 1 49 879 ILE A O 1
ATOM 7061 N N . ASP A 1 880 ? -25.391 -18.562 -29.875 1 48.41 880 ASP A N 1
ATOM 7062 C CA . ASP A 1 880 ? -24.875 -18.109 -31.172 1 48.41 880 ASP A CA 1
ATOM 7063 C C . ASP A 1 880 ? -24.641 -19.281 -32.125 1 48.41 880 ASP A C 1
ATOM 7065 O O . ASP A 1 880 ? -24.891 -19.188 -33.312 1 48.41 880 ASP A O 1
ATOM 7069 N N . ASN A 1 881 ? -24.125 -20.219 -31.547 1 46.28 881 ASN A N 1
ATOM 7070 C CA . ASN A 1 881 ? -23.938 -21.422 -32.375 1 46.28 881 ASN A CA 1
ATOM 7071 C C . ASN A 1 881 ? -25.266 -22.047 -32.781 1 46.28 881 ASN A C 1
ATOM 7073 O O . ASN A 1 881 ? -25.375 -22.641 -33.844 1 46.28 881 ASN A O 1
ATOM 7077 N N . LEU A 1 882 ? -26.156 -21.969 -31.844 1 43.97 882 LEU A N 1
ATOM 7078 C CA . LEU A 1 882 ? -27.469 -22.438 -32.25 1 43.97 882 LEU A CA 1
ATOM 7079 C C . LEU A 1 882 ? -28.047 -21.578 -33.375 1 43.97 882 LEU A C 1
ATOM 7081 O O . LEU A 1 882 ? -28.719 -22.078 -34.281 1 43.97 882 LEU A O 1
ATOM 7085 N N . ASN A 1 883 ? -27.797 -20.359 -33.156 1 40.53 883 ASN A N 1
ATOM 7086 C CA . ASN A 1 883 ? -28.328 -19.516 -34.219 1 40.53 883 ASN A CA 1
ATOM 7087 C C . ASN A 1 883 ? -27.547 -19.703 -35.531 1 40.53 883 ASN A C 1
ATOM 7089 O O . ASN A 1 883 ? -27.953 -19.188 -36.562 1 40.53 883 ASN A O 1
ATOM 7093 N N . LEU A 1 884 ? -26.391 -19.953 -35.406 1 38.09 884 LEU A N 1
ATOM 7094 C CA . LEU A 1 884 ? -25.672 -20.219 -36.656 1 38.09 884 LEU A CA 1
ATOM 7095 C C . LEU A 1 884 ? -26.109 -21.547 -37.25 1 38.09 884 LEU A C 1
ATOM 7097 O O . LEU A 1 884 ? -25.875 -21.797 -38.438 1 38.09 884 LEU A O 1
ATOM 7101 N N . ASP A 1 885 ? -26.625 -22.391 -36.5 1 31.81 885 ASP A N 1
ATOM 7102 C CA . ASP A 1 885 ? -27.25 -23.484 -37.219 1 31.81 885 ASP A CA 1
ATOM 7103 C C . ASP A 1 885 ? -28.672 -23.109 -37.656 1 31.81 885 ASP A C 1
ATOM 7105 O O . ASP A 1 885 ? -29.156 -23.578 -38.688 1 31.81 885 ASP A O 1
ATOM 7109 N N . MET B 1 1 ? -8.508 37.5 69.625 1 14.43 1 MET B N 1
ATOM 7110 C CA . MET B 1 1 ? -8.922 38.438 68.562 1 14.43 1 MET B CA 1
ATOM 7111 C C . MET B 1 1 ? -9.062 37.75 67.25 1 14.43 1 MET B C 1
ATOM 7113 O O . MET B 1 1 ? -8.938 36.531 67.125 1 14.43 1 MET B O 1
ATOM 7117 N N . LYS B 1 2 ? -8.414 38.188 66 1 17.69 2 LYS B N 1
ATOM 7118 C CA . LYS B 1 2 ? -8.805 38.75 64.75 1 17.69 2 LYS B CA 1
ATOM 7119 C C . LYS B 1 2 ? -8.859 37.688 63.656 1 17.69 2 LYS B C 1
ATOM 7121 O O . LYS B 1 2 ? -7.867 36.969 63.406 1 17.69 2 LYS B O 1
ATOM 7126 N N . PRO B 1 3 ? -10.062 37.125 63.125 1 21.39 3 PRO B N 1
ATOM 7127 C CA . PRO B 1 3 ? -10.867 36.094 62.469 1 21.39 3 PRO B CA 1
ATOM 7128 C C . PRO B 1 3 ? -10.82 36.188 60.969 1 21.39 3 PRO B C 1
ATOM 7130 O O . PRO B 1 3 ? -11 37.281 60.406 1 21.39 3 PRO B O 1
ATOM 7133 N N . PHE B 1 4 ? -9.992 35.438 60.188 1 21.98 4 PHE B N 1
ATOM 7134 C CA . PHE B 1 4 ? -9.266 35.469 58.906 1 21.98 4 PHE B CA 1
ATOM 7135 C C . PHE B 1 4 ? -10.211 35.281 57.75 1 21.98 4 PHE B C 1
ATOM 7137 O O . PHE B 1 4 ? -10.773 34.188 57.562 1 21.98 4 PHE B O 1
ATOM 7144 N N . LYS B 1 5 ? -10.93 36.344 57.188 1 18.02 5 LYS B N 1
ATOM 7145 C CA . LYS B 1 5 ? -12.133 36.656 56.406 1 18.02 5 LYS B CA 1
ATOM 7146 C C . LYS B 1 5 ? -11.938 36.281 54.938 1 18.02 5 LYS B C 1
ATOM 7148 O O . LYS B 1 5 ? -11.062 36.812 54.281 1 18.02 5 LYS B O 1
ATOM 7153 N N . SER B 1 6 ? -12.078 35.031 54.5 1 18.84 6 SER B N 1
ATOM 7154 C CA . SER B 1 6 ? -11.977 34.281 53.25 1 18.84 6 SER B CA 1
ATOM 7155 C C . SER B 1 6 ? -12.891 34.875 52.188 1 18.84 6 SER B C 1
ATOM 7157 O O . SER B 1 6 ? -14.117 34.875 52.344 1 18.84 6 SER B O 1
ATOM 7159 N N . THR B 1 7 ? -12.492 36.031 51.375 1 16.62 7 THR B N 1
ATOM 7160 C CA . THR B 1 7 ? -12.891 37.25 50.656 1 16.62 7 THR B CA 1
ATOM 7161 C C . THR B 1 7 ? -13.398 36.875 49.25 1 16.62 7 THR B C 1
ATOM 7163 O O . THR B 1 7 ? -12.633 36.406 48.406 1 16.62 7 THR B O 1
ATOM 7166 N N . ALA B 1 8 ? -14.734 36.562 48.938 1 17.5 8 ALA B N 1
ATOM 7167 C CA . ALA B 1 8 ? -15.773 36 48.062 1 17.5 8 ALA B CA 1
ATOM 7168 C C . ALA B 1 8 ? -16.062 36.938 46.906 1 17.5 8 ALA B C 1
ATOM 7170 O O . ALA B 1 8 ? -17.141 36.875 46.281 1 17.5 8 ALA B O 1
ATOM 7171 N N . SER B 1 9 ? -15.062 37.625 46.344 1 16.2 9 SER B N 1
ATOM 7172 C CA . SER B 1 9 ? -15.422 38.844 45.625 1 16.2 9 SER B CA 1
ATOM 7173 C C . SER B 1 9 ? -16.359 38.531 44.469 1 16.2 9 SER B C 1
ATOM 7175 O O . SER B 1 9 ? -16.359 37.438 43.906 1 16.2 9 SER B O 1
ATOM 7177 N N . ARG B 1 10 ? -17.297 39.562 43.969 1 15.7 10 ARG B N 1
ATOM 7178 C CA . ARG B 1 10 ? -18.562 39.938 43.344 1 15.7 10 ARG B CA 1
ATOM 7179 C C . ARG B 1 10 ? -18.484 39.844 41.812 1 15.7 10 ARG B C 1
ATOM 7181 O O . ARG B 1 10 ? -17.719 40.562 41.188 1 15.7 10 ARG B O 1
ATOM 7188 N N . THR B 1 11 ? -18.516 38.75 41.219 1 16.48 11 THR B N 1
ATOM 7189 C CA . THR B 1 11 ? -18.578 38.656 39.75 1 16.48 11 THR B CA 1
ATOM 7190 C C . THR B 1 11 ? -19.828 39.375 39.219 1 16.48 11 THR B C 1
ATOM 7192 O O . THR B 1 11 ? -20.953 38.938 39.5 1 16.48 11 THR B O 1
ATOM 7195 N N . SER B 1 12 ? -19.859 40.75 39.125 1 14.39 12 SER B N 1
ATOM 7196 C CA . SER B 1 12 ? -20.953 41.594 38.719 1 14.39 12 SER B CA 1
ATOM 7197 C C . SER B 1 12 ? -21.469 41.219 37.312 1 14.39 12 SER B C 1
ATOM 7199 O O . SER B 1 12 ? -20.688 40.969 36.406 1 14.39 12 SER B O 1
ATOM 7201 N N . ARG B 1 13 ? -22.828 40.812 37.031 1 15.7 13 ARG B N 1
ATOM 7202 C CA . ARG B 1 13 ? -23.938 40.5 36.156 1 15.7 13 ARG B CA 1
ATOM 7203 C C . ARG B 1 13 ? -24.344 41.688 35.344 1 15.7 13 ARG B C 1
ATOM 7205 O O . ARG B 1 13 ? -25.406 41.688 34.688 1 15.7 13 ARG B O 1
ATOM 7212 N N . GLN B 1 14 ? -23.531 42.781 35.125 1 14.36 14 GLN B N 1
ATOM 7213 C CA . GLN B 1 14 ? -24.344 43.938 34.781 1 14.36 14 GLN B CA 1
ATOM 7214 C C . GLN B 1 14 ? -25.281 43.656 33.625 1 14.36 14 GLN B C 1
ATOM 7216 O O . GLN B 1 14 ? -25.078 42.688 32.875 1 14.36 14 GLN B O 1
ATOM 7221 N N . GLY B 1 15 ? -25.984 44.844 32.969 1 14.63 15 GLY B N 1
ATOM 7222 C CA . GLY B 1 15 ? -27.203 45.625 32.844 1 14.63 15 GLY B CA 1
ATOM 7223 C C . GLY B 1 15 ? -27.906 45.406 31.531 1 14.63 15 GLY B C 1
ATOM 7224 O O . GLY B 1 15 ? -27.391 44.75 30.641 1 14.63 15 GLY B O 1
ATOM 7225 N N . PHE B 1 16 ? -28.609 46.562 30.984 1 14.77 16 PHE B N 1
ATOM 7226 C CA . PHE B 1 16 ? -29.953 47.031 30.641 1 14.77 16 PHE B CA 1
ATOM 7227 C C . PHE B 1 16 ? -30.234 46.844 29.156 1 14.77 16 PHE B C 1
ATOM 7229 O O . PHE B 1 16 ? -31.219 46.188 28.797 1 14.77 16 PHE B O 1
ATOM 7236 N N . ASN B 1 17 ? -30.109 47.938 28.219 1 14.22 17 ASN B N 1
ATOM 7237 C CA . ASN B 1 17 ? -31.172 48.75 27.672 1 14.22 17 ASN B CA 1
ATOM 7238 C C . ASN B 1 17 ? -31.578 48.281 26.281 1 14.22 17 ASN B C 1
ATOM 7240 O O . ASN B 1 17 ? -30.75 47.812 25.5 1 14.22 17 ASN B O 1
ATOM 7244 N N . VAL B 1 18 ? -32.969 48.188 25.875 1 15.3 18 VAL B N 1
ATOM 7245 C CA . VAL B 1 18 ? -34.062 47.75 24.984 1 15.3 18 VAL B CA 1
ATOM 7246 C C . VAL B 1 18 ? -34.062 48.625 23.734 1 15.3 18 VAL B C 1
ATOM 7248 O O . VAL B 1 18 ? -34.688 48.25 22.719 1 15.3 18 VAL B O 1
ATOM 7251 N N . SER B 1 19 ? -33.312 49.781 23.5 1 13.98 19 SER B N 1
ATOM 7252 C CA . SER B 1 19 ? -34.031 50.875 22.906 1 13.98 19 SER B CA 1
ATOM 7253 C C . SER B 1 19 ? -34.562 50.5 21.516 1 13.98 19 SER B C 1
ATOM 7255 O O . SER B 1 19 ? -33.969 49.656 20.828 1 13.98 19 SER B O 1
ATOM 7257 N N . HIS B 1 20 ? -35.906 51.094 21.016 1 14.35 20 HIS B N 1
ATOM 7258 C CA . HIS B 1 20 ? -37.156 51.219 20.25 1 14.35 20 HIS B CA 1
ATOM 7259 C C . HIS B 1 20 ? -36.875 51.75 18.844 1 14.35 20 HIS B C 1
ATOM 7261 O O . HIS B 1 20 ? -37.469 51.281 17.875 1 14.35 20 HIS B O 1
ATOM 7267 N N . GLN B 1 21 ? -36.156 53 18.656 1 13.77 21 GLN B N 1
ATOM 7268 C CA . GLN B 1 21 ? -36.906 54.062 17.984 1 13.77 21 GLN B CA 1
ATOM 7269 C C . GLN B 1 21 ? -37.156 53.719 16.531 1 13.77 21 GLN B C 1
ATOM 7271 O O . GLN B 1 21 ? -36.562 52.781 15.977 1 13.77 21 GLN B O 1
ATOM 7276 N N . ARG B 1 22 ? -37.062 54.906 15.609 1 14.34 22 ARG B N 1
ATOM 7277 C CA . ARG B 1 22 ? -37.875 55.875 14.906 1 14.34 22 ARG B CA 1
ATOM 7278 C C . ARG B 1 22 ? -38.062 55.469 13.445 1 14.34 22 ARG B C 1
ATOM 7280 O O . ARG B 1 22 ? -37.281 54.688 12.906 1 14.34 22 ARG B O 1
ATOM 7287 N N . LEU B 1 23 ? -38.75 56.438 12.617 1 13.69 23 LEU B N 1
ATOM 7288 C CA . LEU B 1 23 ? -39.844 56.812 11.703 1 13.69 23 LEU B CA 1
ATOM 7289 C C . LEU B 1 23 ? -39.344 56.812 10.258 1 13.69 23 LEU B C 1
ATOM 7291 O O . LEU B 1 23 ? -40.031 56.25 9.375 1 13.69 23 LEU B O 1
ATOM 7295 N N . SER B 1 24 ? -38.375 57.781 9.883 1 14.02 24 SER B N 1
ATOM 7296 C CA . SER B 1 24 ? -38.875 58.781 8.922 1 14.02 24 SER B CA 1
ATOM 7297 C C . SER B 1 24 ? -38.938 58.188 7.516 1 14.02 24 SER B C 1
ATOM 7299 O O . SER B 1 24 ? -38.312 57.156 7.227 1 14.02 24 SER B O 1
ATOM 7301 N N . THR B 1 25 ? -39.281 59.094 6.492 1 14.16 25 THR B N 1
ATOM 7302 C CA . THR B 1 25 ? -40.188 59.531 5.445 1 14.16 25 THR B CA 1
ATOM 7303 C C . THR B 1 25 ? -39.688 59.125 4.07 1 14.16 25 THR B C 1
ATOM 7305 O O . THR B 1 25 ? -40.406 58.562 3.268 1 14.16 25 THR B O 1
ATOM 7308 N N . VAL B 1 26 ? -38.719 60 3.453 1 14.14 26 VAL B N 1
ATOM 7309 C CA . VAL B 1 26 ? -39.156 60.812 2.348 1 14.14 26 VAL B CA 1
ATOM 7310 C C . VAL B 1 26 ? -39.094 60.031 1.039 1 14.14 26 VAL B C 1
ATOM 7312 O O . VAL B 1 26 ? -38.406 59 0.971 1 14.14 26 VAL B O 1
ATOM 7315 N N . GLU B 1 27 ? -38.438 60.688 -0.077 1 14.58 27 GLU B N 1
ATOM 7316 C CA . GLU B 1 27 ? -38.969 61.344 -1.267 1 14.58 27 GLU B CA 1
ATOM 7317 C C . GLU B 1 27 ? -38.906 60.406 -2.473 1 14.58 27 GLU B C 1
ATOM 7319 O O . GLU B 1 27 ? -38.219 59.406 -2.451 1 14.58 27 GLU B O 1
ATOM 7324 N N . ASN B 1 28 ? -38.688 60.938 -3.668 1 13.89 28 ASN B N 1
ATOM 7325 C CA . ASN B 1 28 ? -39.469 61.25 -4.867 1 13.89 28 ASN B CA 1
ATOM 7326 C C . ASN B 1 28 ? -39.156 60.281 -6.004 1 13.89 28 ASN B C 1
ATOM 7328 O O . ASN B 1 28 ? -40.062 59.688 -6.559 1 13.89 28 ASN B O 1
ATOM 7332 N N . SER B 1 29 ? -38.188 60.719 -6.988 1 14.2 29 SER B N 1
ATOM 7333 C CA . SER B 1 29 ? -38.688 61.094 -8.305 1 14.2 29 SER B CA 1
ATOM 7334 C C . SER B 1 29 ? -38.656 59.906 -9.273 1 14.2 29 SER B C 1
ATOM 7336 O O . SER B 1 29 ? -39.688 59.438 -9.766 1 14.2 29 SER B O 1
ATOM 7338 N N . LYS B 1 30 ? -37.781 60 -10.375 1 15.29 30 LYS B N 1
ATOM 7339 C CA . LYS B 1 30 ? -38.281 60.281 -11.719 1 15.29 30 LYS B CA 1
ATOM 7340 C C . LYS B 1 30 ? -38.406 59 -12.547 1 15.29 30 LYS B C 1
ATOM 7342 O O . LYS B 1 30 ? -38.156 57.906 -12.031 1 15.29 30 LYS B O 1
ATOM 7347 N N . GLU B 1 31 ? -37.625 58.906 -13.641 1 15.05 31 GLU B N 1
ATOM 7348 C CA . GLU B 1 31 ? -38.125 58.938 -15.008 1 15.05 31 GLU B CA 1
ATOM 7349 C C . GLU B 1 31 ? -38.188 57.531 -15.609 1 15.05 31 GLU B C 1
ATOM 7351 O O . GLU B 1 31 ? -37.5 56.625 -15.172 1 15.05 31 GLU B O 1
ATOM 7356 N N . VAL B 1 32 ? -39 57.375 -16.531 1 14.52 32 VAL B N 1
ATOM 7357 C CA . VAL B 1 32 ? -40 56.625 -17.281 1 14.52 32 VAL B CA 1
ATOM 7358 C C . VAL B 1 32 ? -39.344 55.5 -18.062 1 14.52 32 VAL B C 1
ATOM 7360 O O . VAL B 1 32 ? -39.719 54.312 -17.922 1 14.52 32 VAL B O 1
ATOM 7363 N N . ASN B 1 33 ? -38.844 55.812 -19.219 1 13.48 33 ASN B N 1
ATOM 7364 C CA . ASN B 1 33 ? -39.531 55.375 -20.406 1 13.48 33 ASN B CA 1
ATOM 7365 C C . ASN B 1 33 ? -38.844 54.188 -21.062 1 13.48 33 ASN B C 1
ATOM 7367 O O . ASN B 1 33 ? -39.125 53.844 -22.203 1 13.48 33 ASN B O 1
ATOM 7371 N N . LYS B 1 34 ? -37.969 53.469 -20.281 1 14.5 34 LYS B N 1
ATOM 7372 C CA . LYS B 1 34 ? -37.031 52.906 -21.234 1 14.5 34 LYS B CA 1
ATOM 7373 C C . LYS B 1 34 ? -37.75 51.969 -22.203 1 14.5 34 LYS B C 1
ATOM 7375 O O . LYS B 1 34 ? -38.344 50.969 -21.812 1 14.5 34 LYS B O 1
ATOM 7380 N N . GLN B 1 35 ? -37.969 52.594 -23.359 1 14.02 35 GLN B N 1
ATOM 7381 C CA . GLN B 1 35 ? -38.688 52.188 -24.562 1 14.02 35 GLN B CA 1
ATOM 7382 C C . GLN B 1 35 ? -38.125 50.906 -25.141 1 14.02 35 GLN B C 1
ATOM 7384 O O . GLN B 1 35 ? -36.906 50.781 -25.344 1 14.02 35 GLN B O 1
ATOM 7389 N N . LEU B 1 36 ? -38.781 49.812 -24.906 1 14.98 36 LEU B N 1
ATOM 7390 C CA . LEU B 1 36 ? -38.656 48.406 -25.266 1 14.98 36 LEU B CA 1
ATOM 7391 C C . LEU B 1 36 ? -38.531 48.25 -26.781 1 14.98 36 LEU B C 1
ATOM 7393 O O . LEU B 1 36 ? -38.719 47.156 -27.312 1 14.98 36 LEU B O 1
ATOM 7397 N N . THR B 1 37 ? -37.938 49.406 -27.391 1 14.17 37 THR B N 1
ATOM 7398 C CA . THR B 1 37 ? -38.375 49.344 -28.781 1 14.17 37 THR B CA 1
ATOM 7399 C C . THR B 1 37 ? -37.969 48 -29.406 1 14.17 37 THR B C 1
ATOM 7401 O O . THR B 1 37 ? -36.844 47.562 -29.266 1 14.17 37 THR B O 1
ATOM 7404 N N . ILE B 1 38 ? -38.938 47.219 -29.797 1 14.88 38 ILE B N 1
ATOM 7405 C CA . ILE B 1 38 ? -39.312 45.938 -30.406 1 14.88 38 ILE B CA 1
ATOM 7406 C C . ILE B 1 38 ? -38.625 45.781 -31.766 1 14.88 38 ILE B C 1
ATOM 7408 O O . ILE B 1 38 ? -38.688 44.719 -32.406 1 14.88 38 ILE B O 1
ATOM 7412 N N . LYS B 1 39 ? -37.688 46.812 -32.156 1 14.59 39 LYS B N 1
ATOM 7413 C CA . LYS B 1 39 ? -37.875 46.938 -33.594 1 14.59 39 LYS B CA 1
ATOM 7414 C C . LYS B 1 39 ? -37.625 45.594 -34.312 1 14.59 39 LYS B C 1
ATOM 7416 O O . LYS B 1 39 ? -36.688 44.906 -33.969 1 14.59 39 LYS B O 1
ATOM 7421 N N . SER B 1 40 ? -38.656 45.125 -35 1 14.33 40 SER B N 1
ATOM 7422 C CA . SER B 1 40 ? -39.094 44.094 -35.938 1 14.33 40 SER B CA 1
ATOM 7423 C C . SER B 1 40 ? -38.156 44 -37.156 1 14.33 40 SER B C 1
ATOM 7425 O O . SER B 1 40 ? -38.125 44.906 -37.969 1 14.33 40 SER B O 1
ATOM 7427 N N . ARG B 1 41 ? -36.844 43.844 -36.781 1 14.05 41 ARG B N 1
ATOM 7428 C CA . ARG B 1 41 ? -36 43.906 -37.969 1 14.05 41 ARG B CA 1
ATOM 7429 C C . ARG B 1 41 ? -36.562 43.031 -39.094 1 14.05 41 ARG B C 1
ATOM 7431 O O . ARG B 1 41 ? -36.75 41.844 -38.938 1 14.05 41 ARG B O 1
ATOM 7438 N N . HIS B 1 42 ? -37.094 43.688 -40.125 1 14.12 42 HIS B N 1
ATOM 7439 C CA . HIS B 1 42 ? -37.812 43.594 -41.406 1 14.12 42 HIS B CA 1
ATOM 7440 C C . HIS B 1 42 ? -37.062 42.656 -42.344 1 14.12 42 HIS B C 1
ATOM 7442 O O . HIS B 1 42 ? -35.906 42.344 -42.156 1 14.12 42 HIS B O 1
ATOM 7448 N N . THR B 1 43 ? -37.438 42.812 -43.594 1 14.44 43 THR B N 1
ATOM 7449 C CA . THR B 1 43 ? -38 42.188 -44.781 1 14.44 43 THR B CA 1
ATOM 7450 C C . THR B 1 43 ? -36.906 41.812 -45.781 1 14.44 43 THR B C 1
ATOM 7452 O O . THR B 1 43 ? -36.938 40.75 -46.375 1 14.44 43 THR B O 1
ATOM 7455 N N . GLU B 1 44 ? -35.938 42.781 -46.125 1 13.73 44 GLU B N 1
ATOM 7456 C CA . GLU B 1 44 ? -36 43.094 -47.531 1 13.73 44 GLU B CA 1
ATOM 7457 C C . GLU B 1 44 ? -35.469 41.969 -48.406 1 13.73 44 GLU B C 1
ATOM 7459 O O . GLU B 1 44 ? -34.719 41.094 -47.938 1 13.73 44 GLU B O 1
ATOM 7464 N N . THR B 1 45 ? -35.25 42.406 -49.75 1 14.05 45 THR B N 1
ATOM 7465 C CA . THR B 1 45 ? -35.531 42.156 -51.188 1 14.05 45 THR B CA 1
ATOM 7466 C C . THR B 1 45 ? -34.438 41.281 -51.781 1 14.05 45 THR B C 1
ATOM 7468 O O . THR B 1 45 ? -33.344 41.125 -51.219 1 14.05 45 THR B O 1
ATOM 7471 N N . ARG B 1 46 ? -34.344 41.219 -53.188 1 13.84 46 ARG B N 1
ATOM 7472 C CA . ARG B 1 46 ? -34.344 40.469 -54.438 1 13.84 46 ARG B CA 1
ATOM 7473 C C . ARG B 1 46 ? -32.938 40.312 -55 1 13.84 46 ARG B C 1
ATOM 7475 O O . ARG B 1 46 ? -32.656 39.406 -55.781 1 13.84 46 ARG B O 1
ATOM 7482 N N . LYS B 1 47 ? -31.859 41.219 -54.688 1 14.33 47 LYS B N 1
ATOM 7483 C CA . LYS B 1 47 ? -31.438 41.688 -56 1 14.33 47 LYS B CA 1
ATOM 7484 C C . LYS B 1 47 ? -30.781 40.562 -56.812 1 14.33 47 LYS B C 1
ATOM 7486 O O . LYS B 1 47 ? -30.359 39.562 -56.25 1 14.33 47 LYS B O 1
ATOM 7491 N N . GLY B 1 48 ? -30.094 41.062 -57.969 1 14.03 48 GLY B N 1
ATOM 7492 C CA . GLY B 1 48 ? -29.812 40.969 -59.375 1 14.03 48 GLY B CA 1
ATOM 7493 C C . GLY B 1 48 ? -28.656 40.031 -59.719 1 14.03 48 GLY B C 1
ATOM 7494 O O . GLY B 1 48 ? -27.875 39.688 -58.812 1 14.03 48 GLY B O 1
ATOM 7495 N N . LEU B 1 49 ? -28.609 39.406 -60.938 1 14.73 49 LEU B N 1
ATOM 7496 C CA . LEU B 1 49 ? -28.188 38.406 -61.938 1 14.73 49 LEU B CA 1
ATOM 7497 C C . LEU B 1 49 ? -26.734 38.625 -62.344 1 14.73 49 LEU B C 1
ATOM 7499 O O . LEU B 1 49 ? -26.156 37.844 -63.094 1 14.73 49 LEU B O 1
ATOM 7503 N N . ALA B 1 50 ? -25.969 39.688 -61.812 1 13.88 50 ALA B N 1
ATOM 7504 C CA . ALA B 1 50 ? -25.297 40.219 -63 1 13.88 50 ALA B CA 1
ATOM 7505 C C . ALA B 1 50 ? -24.266 39.219 -63.531 1 13.88 50 ALA B C 1
ATOM 7507 O O . ALA B 1 50 ? -23.734 38.406 -62.781 1 13.88 50 ALA B O 1
ATOM 7508 N N . SER B 1 51 ? -23.922 39.375 -64.875 1 14.64 51 SER B N 1
ATOM 7509 C CA . SER B 1 51 ? -23.531 38.844 -66.188 1 14.64 51 SER B CA 1
ATOM 7510 C C . SER B 1 51 ? -22.016 38.594 -66.25 1 14.64 51 SER B C 1
ATOM 7512 O O . SER B 1 51 ? -21.562 37.594 -66.812 1 14.64 51 SER B O 1
ATOM 7514 N N . GLY B 1 52 ? -21.078 39.594 -65.875 1 14.16 52 GLY B N 1
ATOM 7515 C CA . GLY B 1 52 ? -20.25 39.969 -67 1 14.16 52 GLY B CA 1
ATOM 7516 C C . GLY B 1 52 ? -19.172 38.969 -67.312 1 14.16 52 GLY B C 1
ATOM 7517 O O . GLY B 1 52 ? -18.953 38 -66.562 1 14.16 52 GLY B O 1
ATOM 7518 N N . HIS B 1 53 ? -17.922 39.562 -67.75 1 14.66 53 HIS B N 1
ATOM 7519 C CA . HIS B 1 53 ? -17.031 39.625 -68.938 1 14.66 53 HIS B CA 1
ATOM 7520 C C . HIS B 1 53 ? -15.836 38.688 -68.688 1 14.66 53 HIS B C 1
ATOM 7522 O O . HIS B 1 53 ? -15.422 38.438 -67.562 1 14.66 53 HIS B O 1
ATOM 7528 N N . TYR B 1 54 ? -15.375 38.031 -69.875 1 15.11 54 TYR B N 1
ATOM 7529 C CA . TYR B 1 54 ? -14.586 37 -70.562 1 15.11 54 TYR B CA 1
ATOM 7530 C C . TYR B 1 54 ? -13.094 37.25 -70.375 1 15.11 54 TYR B C 1
ATOM 7532 O O . TYR B 1 54 ? -12.273 36.406 -70.688 1 15.11 54 TYR B O 1
ATOM 7540 N N . SER B 1 55 ? -12.586 38.5 -69.812 1 14.77 55 SER B N 1
ATOM 7541 C CA . SER B 1 55 ? -11.5 38.875 -70.75 1 14.77 55 SER B CA 1
ATOM 7542 C C . SER B 1 55 ? -10.32 37.938 -70.625 1 14.77 55 SER B C 1
ATOM 7544 O O . SER B 1 55 ? -10.133 37.281 -69.562 1 14.77 55 SER B O 1
ATOM 7546 N N . HIS B 1 56 ? -9.5 37.875 -71.75 1 15.27 56 HIS B N 1
ATOM 7547 C CA . HIS B 1 56 ? -8.531 37.188 -72.562 1 15.27 56 HIS B CA 1
ATOM 7548 C C . HIS B 1 56 ? -7.129 37.25 -72 1 15.27 56 HIS B C 1
ATOM 7550 O O . HIS B 1 56 ? -6.219 36.562 -72.438 1 15.27 56 HIS B O 1
ATOM 7556 N N . ALA B 1 57 ? -6.883 38.312 -71.062 1 14.46 57 ALA B N 1
ATOM 7557 C CA . ALA B 1 57 ? -5.641 38.906 -71.562 1 14.46 57 ALA B CA 1
ATOM 7558 C C . ALA B 1 57 ? -4.512 37.875 -71.562 1 14.46 57 ALA B C 1
ATOM 7560 O O . ALA B 1 57 ? -4.594 36.844 -70.875 1 14.46 57 ALA B O 1
ATOM 7561 N N . GLU B 1 58 ? -3.24 38.531 -71.625 1 15.54 58 GLU B N 1
ATOM 7562 C CA . GLU B 1 58 ? -1.986 38.594 -72.312 1 15.54 58 GLU B CA 1
ATOM 7563 C C . GLU B 1 58 ? -0.96 37.594 -71.812 1 15.54 58 GLU B C 1
ATOM 7565 O O . GLU B 1 58 ? -0.998 37.25 -70.625 1 15.54 58 GLU B O 1
ATOM 7570 N N . GLU B 1 59 ? -0.112 37.125 -72.688 1 16.34 59 GLU B N 1
ATOM 7571 C CA . GLU B 1 59 ? 0.852 36.094 -73.062 1 16.34 59 GLU B CA 1
ATOM 7572 C C . GLU B 1 59 ? 2.141 36.219 -72.25 1 16.34 59 GLU B C 1
ATOM 7574 O O . GLU B 1 59 ? 2.98 35.312 -72.312 1 16.34 59 GLU B O 1
ATOM 7579 N N . GLU B 1 60 ? 2.332 37.469 -71.625 1 15.52 60 GLU B N 1
ATOM 7580 C CA . GLU B 1 60 ? 3.711 37.906 -71.812 1 15.52 60 GLU B CA 1
ATOM 7581 C C . GLU B 1 60 ? 4.691 36.969 -71.125 1 15.52 60 GLU B C 1
ATOM 7583 O O . GLU B 1 60 ? 4.434 36.469 -70 1 15.52 60 GLU B O 1
ATOM 7588 N N . ASN B 1 61 ? 5.719 36.656 -71.875 1 16.44 61 ASN B N 1
ATOM 7589 C CA . ASN B 1 61 ? 6.832 35.75 -72.125 1 16.44 61 ASN B CA 1
ATOM 7590 C C . ASN B 1 61 ? 7.75 35.625 -70.875 1 16.44 61 ASN B C 1
ATOM 7592 O O . ASN B 1 61 ? 8.023 34.531 -70.438 1 16.44 61 ASN B O 1
ATOM 7596 N N . GLN B 1 62 ? 8.773 36.5 -70.812 1 16.39 62 GLN B N 1
ATOM 7597 C CA . GLN B 1 62 ? 10.203 36.312 -71.062 1 16.39 62 GLN B CA 1
ATOM 7598 C C . GLN B 1 62 ? 10.961 36.156 -69.75 1 16.39 62 GLN B C 1
ATOM 7600 O O . GLN B 1 62 ? 11.703 35.188 -69.562 1 16.39 62 GLN B O 1
ATOM 7605 N N . HIS B 1 63 ? 11.703 37.188 -69.312 1 17.53 63 HIS B N 1
ATOM 7606 C CA . HIS B 1 63 ? 13.141 37.281 -69.062 1 17.53 63 HIS B CA 1
ATOM 7607 C C . HIS B 1 63 ? 13.516 36.781 -67.688 1 17.53 63 HIS B C 1
ATOM 7609 O O . HIS B 1 63 ? 12.812 37.031 -66.688 1 17.53 63 HIS B O 1
ATOM 7615 N N . ILE B 1 64 ? 14.352 35.656 -67.5 1 19.16 64 ILE B N 1
ATOM 7616 C CA . ILE B 1 64 ? 14.992 34.719 -66.562 1 19.16 64 ILE B CA 1
ATOM 7617 C C . ILE B 1 64 ? 15.805 35.531 -65.562 1 19.16 64 ILE B C 1
ATOM 7619 O O . ILE B 1 64 ? 16.688 34.969 -64.875 1 19.16 64 ILE B O 1
ATOM 7623 N N . LEU B 1 65 ? 15.781 36.969 -65.625 1 18.09 65 LEU B N 1
ATOM 7624 C CA . LEU B 1 65 ? 16.844 37.875 -65.25 1 18.09 65 LEU B CA 1
ATOM 7625 C C . LEU B 1 65 ? 17.234 37.688 -63.781 1 18.09 65 LEU B C 1
ATOM 7627 O O . LEU B 1 65 ? 16.406 37.219 -62.969 1 18.09 65 LEU B O 1
ATOM 7631 N N . SER B 1 66 ? 18.516 38.125 -63.406 1 20 66 SER B N 1
ATOM 7632 C CA . SER B 1 66 ? 19.766 38.125 -62.656 1 20 66 SER B CA 1
ATOM 7633 C C . SER B 1 66 ? 19.578 38.75 -61.281 1 20 66 SER B C 1
ATOM 7635 O O . SER B 1 66 ? 20.531 38.906 -60.5 1 20 66 SER B O 1
ATOM 7637 N N . GLY B 1 67 ? 18.484 39.531 -60.969 1 17.97 67 GLY B N 1
ATOM 7638 C CA . GLY B 1 67 ? 18.438 40.625 -60 1 17.97 67 GLY B CA 1
ATOM 7639 C C . GLY B 1 67 ? 18.547 40.156 -58.562 1 17.97 67 GLY B C 1
ATOM 7640 O O . GLY B 1 67 ? 18.141 39.031 -58.25 1 17.97 67 GLY B O 1
ATOM 7641 N N . ASP B 1 68 ? 19.328 40.938 -57.656 1 22.14 68 ASP B N 1
ATOM 7642 C CA . ASP B 1 68 ? 20 40.969 -56.344 1 22.14 68 ASP B CA 1
ATOM 7643 C C . ASP B 1 68 ? 18.984 40.844 -55.219 1 22.14 68 ASP B C 1
ATOM 7645 O O . ASP B 1 68 ? 19.031 41.594 -54.25 1 22.14 68 ASP B O 1
ATOM 7649 N N . ARG B 1 69 ? 17.828 40.312 -55.344 1 19.47 69 ARG B N 1
ATOM 7650 C CA . ARG B 1 69 ? 16.719 40.344 -54.406 1 19.47 69 ARG B CA 1
ATOM 7651 C C . ARG B 1 69 ? 17.094 39.688 -53.094 1 19.47 69 ARG B C 1
ATOM 7653 O O . ARG B 1 69 ? 17 38.469 -52.938 1 19.47 69 ARG B O 1
ATOM 7660 N N . ASN B 1 70 ? 18.219 39.969 -52.312 1 23.91 70 ASN B N 1
ATOM 7661 C CA . ASN B 1 70 ? 18.953 40.094 -51.062 1 23.91 70 ASN B CA 1
ATOM 7662 C C . ASN B 1 70 ? 18.062 40.594 -49.906 1 23.91 70 ASN B C 1
ATOM 7664 O O . ASN B 1 70 ? 18.562 41.094 -48.906 1 23.91 70 ASN B O 1
ATOM 7668 N N . THR B 1 71 ? 16.859 41.188 -50.094 1 22.62 71 THR B N 1
ATOM 7669 C CA . THR B 1 71 ? 16.141 42.125 -49.219 1 22.62 71 THR B CA 1
ATOM 7670 C C . THR B 1 71 ? 15.625 41.438 -47.969 1 22.62 71 THR B C 1
ATOM 7672 O O . THR B 1 71 ? 15.602 40.188 -47.906 1 22.62 71 THR B O 1
ATOM 7675 N N . LYS B 1 72 ? 14.211 41.719 -47.375 1 25 72 LYS B N 1
ATOM 7676 C CA . LYS B 1 72 ? 13.742 41.719 -46 1 25 72 LYS B CA 1
ATOM 7677 C C . LYS B 1 72 ? 13.484 40.312 -45.5 1 25 72 LYS B C 1
ATOM 7679 O O . LYS B 1 72 ? 12.391 39.75 -45.688 1 25 72 LYS B O 1
ATOM 7684 N N . GLU B 1 73 ? 14.07 39.188 -45.844 1 25.73 73 GLU B N 1
ATOM 7685 C CA . GLU B 1 73 ? 14.094 37.812 -45.406 1 25.73 73 GLU B CA 1
ATOM 7686 C C . GLU B 1 73 ? 13.945 37.719 -43.875 1 25.73 73 GLU B C 1
ATOM 7688 O O . GLU B 1 73 ? 14.922 37.875 -43.156 1 25.73 73 GLU B O 1
ATOM 7693 N N . ILE B 1 74 ? 12.922 38.219 -43.25 1 27.14 74 ILE B N 1
ATOM 7694 C CA . ILE B 1 74 ? 12.469 38.344 -41.875 1 27.14 74 ILE B CA 1
ATOM 7695 C C . ILE B 1 74 ? 12.547 36.969 -41.188 1 27.14 74 ILE B C 1
ATOM 7697 O O . ILE B 1 74 ? 12.18 35.969 -41.75 1 27.14 74 ILE B O 1
ATOM 7701 N N . GLY B 1 75 ? 13.148 36.812 -39.938 1 31.38 75 GLY B N 1
ATOM 7702 C CA . GLY B 1 75 ? 13.711 35.875 -39 1 31.38 75 GLY B CA 1
ATOM 7703 C C . GLY B 1 75 ? 12.758 34.719 -38.625 1 31.38 75 GLY B C 1
ATOM 7704 O O . GLY B 1 75 ? 12.023 34.812 -37.656 1 31.38 75 GLY B O 1
ATOM 7705 N N . ARG B 1 76 ? 12.055 34.062 -39.531 1 37.09 76 ARG B N 1
ATOM 7706 C CA . ARG B 1 76 ? 11.156 32.969 -39.156 1 37.09 76 ARG B CA 1
ATOM 7707 C C . ARG B 1 76 ? 11.852 31.984 -38.25 1 37.09 76 ARG B C 1
ATOM 7709 O O . ARG B 1 76 ? 12.906 31.438 -38.594 1 37.09 76 ARG B O 1
ATOM 7716 N N . ILE B 1 77 ? 11.688 31.953 -37.125 1 50 77 ILE B N 1
ATOM 7717 C CA . ILE B 1 77 ? 12.211 31.047 -36.125 1 50 77 ILE B CA 1
ATOM 7718 C C . ILE B 1 77 ? 11.93 29.609 -36.531 1 50 77 ILE B C 1
ATOM 7720 O O . ILE B 1 77 ? 10.789 29.25 -36.844 1 50 77 ILE B O 1
ATOM 7724 N N . PRO B 1 78 ? 12.859 28.734 -37.125 1 66.88 78 PRO B N 1
ATOM 7725 C CA . PRO B 1 78 ? 12.703 27.328 -37.469 1 66.88 78 PRO B CA 1
ATOM 7726 C C . PRO B 1 78 ? 11.773 26.578 -36.531 1 66.88 78 PRO B C 1
ATOM 7728 O O . PRO B 1 78 ? 11.727 26.891 -35.344 1 66.88 78 PRO B O 1
ATOM 7731 N N . ARG B 1 79 ? 10.797 25.703 -37.25 1 78.12 79 ARG B N 1
ATOM 7732 C CA . ARG B 1 79 ? 9.812 24.938 -36.5 1 78.12 79 ARG B CA 1
ATOM 7733 C C . ARG B 1 79 ? 10.453 24.281 -35.281 1 78.12 79 ARG B C 1
ATOM 7735 O O . ARG B 1 79 ? 9.859 24.281 -34.188 1 78.12 79 ARG B O 1
ATOM 7742 N N . ILE B 1 80 ? 11.57 23.812 -35.531 1 81.75 80 ILE B N 1
ATOM 7743 C CA . ILE B 1 80 ? 12.25 23.125 -34.438 1 81.75 80 ILE B CA 1
ATOM 7744 C C . ILE B 1 80 ? 12.602 24.125 -33.344 1 81.75 80 ILE B C 1
ATOM 7746 O O . ILE B 1 80 ? 12.547 23.797 -32.156 1 81.75 80 ILE B O 1
ATOM 7750 N N . ALA B 1 81 ? 12.867 25.234 -33.719 1 79.88 81 ALA B N 1
ATOM 7751 C CA . ALA B 1 81 ? 13.219 26.25 -32.719 1 79.88 81 ALA B CA 1
ATOM 7752 C C . ALA B 1 81 ? 12 26.625 -31.891 1 79.88 81 ALA B C 1
ATOM 7754 O O . ALA B 1 81 ? 12.109 26.797 -30.672 1 79.88 81 ALA B O 1
ATOM 7755 N N . VAL B 1 82 ? 10.93 26.781 -32.5 1 78.75 82 VAL B N 1
ATOM 7756 C CA . VAL B 1 82 ? 9.688 27.094 -31.812 1 78.75 82 VAL B CA 1
ATOM 7757 C C . VAL B 1 82 ? 9.305 25.906 -30.906 1 78.75 82 VAL B C 1
ATOM 7759 O O . VAL B 1 82 ? 8.938 26.094 -29.75 1 78.75 82 VAL B O 1
ATOM 7762 N N . TYR B 1 83 ? 9.438 24.812 -31.469 1 84.06 83 TYR B N 1
ATOM 7763 C CA . TYR B 1 83 ? 9.125 23.594 -30.719 1 84.06 83 TYR B CA 1
ATOM 7764 C C . TYR B 1 83 ? 10 23.484 -29.484 1 84.06 83 TYR B C 1
ATOM 7766 O O . TYR B 1 83 ? 9.5 23.25 -28.375 1 84.06 83 TYR B O 1
ATOM 7774 N N . LEU B 1 84 ? 11.203 23.719 -29.625 1 81 84 LEU B N 1
ATOM 7775 C CA . LEU B 1 84 ? 12.148 23.625 -28.516 1 81 84 LEU B CA 1
ATOM 7776 C C . LEU B 1 84 ? 11.852 24.672 -27.453 1 81 84 LEU B C 1
ATOM 7778 O O . LEU B 1 84 ? 11.938 24.406 -26.266 1 81 84 LEU B O 1
ATOM 7782 N N . LYS B 1 85 ? 11.508 25.703 -27.922 1 78.75 85 LYS B N 1
ATOM 7783 C CA . LYS B 1 85 ? 11.164 26.766 -27 1 78.75 85 LYS B CA 1
ATOM 7784 C C . LYS B 1 85 ? 9.961 26.375 -26.141 1 78.75 85 LYS B C 1
ATOM 7786 O O . LYS B 1 85 ? 9.961 26.594 -24.922 1 78.75 85 LYS B O 1
ATOM 7791 N N . HIS B 1 86 ? 9.031 25.859 -26.766 1 77.5 86 HIS B N 1
ATOM 7792 C CA . HIS B 1 86 ? 7.836 25.453 -26.031 1 77.5 86 HIS B CA 1
ATOM 7793 C C . HIS B 1 86 ? 8.125 24.266 -25.125 1 77.5 86 HIS B C 1
ATOM 7795 O O . HIS B 1 86 ? 7.613 24.203 -24 1 77.5 86 HIS B O 1
ATOM 7801 N N . LEU B 1 87 ? 8.93 23.391 -25.594 1 77.94 87 LEU B N 1
ATOM 7802 C CA . LEU B 1 87 ? 9.289 22.234 -24.781 1 77.94 87 LEU B CA 1
ATOM 7803 C C . LEU B 1 87 ? 10.102 22.656 -23.562 1 77.94 87 LEU B C 1
ATOM 7805 O O . LEU B 1 87 ? 9.906 22.141 -22.469 1 77.94 87 LEU B O 1
ATOM 7809 N N . GLU B 1 88 ? 10.922 23.516 -23.734 1 72.25 88 GLU B N 1
ATOM 7810 C CA . GLU B 1 88 ? 11.758 24.016 -22.641 1 72.25 88 GLU B CA 1
ATOM 7811 C C . GLU B 1 88 ? 10.938 24.797 -21.625 1 72.25 88 GLU B C 1
ATOM 7813 O O . GLU B 1 88 ? 11.18 24.734 -20.422 1 72.25 88 GLU B O 1
ATOM 7818 N N . ALA B 1 89 ? 10.008 25.375 -22.203 1 64.56 89 ALA B N 1
ATOM 7819 C CA . ALA B 1 89 ? 9.141 26.172 -21.344 1 64.56 89 ALA B CA 1
ATOM 7820 C C . ALA B 1 89 ? 8.195 25.297 -20.531 1 64.56 89 ALA B C 1
ATOM 7822 O O . ALA B 1 89 ? 7.949 25.562 -19.359 1 64.56 89 ALA B O 1
ATOM 7823 N N . THR B 1 90 ? 7.77 24.266 -21.25 1 64 90 THR B N 1
ATOM 7824 C CA . THR B 1 90 ? 6.734 23.469 -20.609 1 64 90 THR B CA 1
ATOM 7825 C C . THR B 1 90 ? 7.34 22.234 -19.938 1 64 90 THR B C 1
ATOM 7827 O O . THR B 1 90 ? 6.719 21.625 -19.062 1 64 90 THR B O 1
ATOM 7830 N N . LYS B 1 91 ? 8.492 21.875 -20.359 1 66.94 91 LYS B N 1
ATOM 7831 C CA . LYS B 1 91 ? 9.219 20.688 -19.922 1 66.94 91 LYS B CA 1
ATOM 7832 C C . LYS B 1 91 ? 8.32 19.453 -19.938 1 66.94 91 LYS B C 1
ATOM 7834 O O . LYS B 1 91 ? 8.336 18.656 -19 1 66.94 91 LYS B O 1
ATOM 7839 N N . VAL B 1 92 ? 7.562 19.469 -21.016 1 70 92 VAL B N 1
ATOM 7840 C CA . VAL B 1 92 ? 6.672 18.328 -21.156 1 70 92 VAL B CA 1
ATOM 7841 C C . VAL B 1 92 ? 7.391 17.203 -21.906 1 70 92 VAL B C 1
ATOM 7843 O O . VAL B 1 92 ? 7.078 16.922 -23.062 1 70 92 VAL B O 1
ATOM 7846 N N . TYR B 1 93 ? 8.391 16.734 -21.375 1 73.44 93 TYR B N 1
ATOM 7847 C CA . TYR B 1 93 ? 9.109 15.539 -21.812 1 73.44 93 TYR B CA 1
ATOM 7848 C C . TYR B 1 93 ? 9.617 14.75 -20.609 1 73.44 93 TYR B C 1
ATOM 7850 O O . TYR B 1 93 ? 10.008 15.328 -19.594 1 73.44 93 TYR B O 1
ATOM 7858 N N . PHE B 1 94 ? 9.352 13.531 -20.656 1 67.12 94 PHE B N 1
ATOM 7859 C CA . PHE B 1 94 ? 9.75 12.75 -19.5 1 67.12 94 PHE B CA 1
ATOM 7860 C C . PHE B 1 94 ? 10.102 11.32 -19.891 1 67.12 94 PHE B C 1
ATOM 7862 O O . PHE B 1 94 ? 9.641 10.828 -20.922 1 67.12 94 PHE B O 1
ATOM 7869 N N . PRO B 1 95 ? 10.945 10.75 -19.156 1 66.5 95 PRO B N 1
ATOM 7870 C CA . PRO B 1 95 ? 11.258 9.344 -19.391 1 66.5 95 PRO B CA 1
ATOM 7871 C C . PRO B 1 95 ? 10.102 8.414 -19.047 1 66.5 95 PRO B C 1
ATOM 7873 O O . PRO B 1 95 ? 9.32 8.703 -18.125 1 66.5 95 PRO B O 1
ATOM 7876 N N . LEU B 1 96 ? 9.945 7.527 -19.828 1 69.31 96 LEU B N 1
ATOM 7877 C CA . LEU B 1 96 ? 8.938 6.516 -19.547 1 69.31 96 LEU B CA 1
ATOM 7878 C C . LEU B 1 96 ? 9.477 5.469 -18.562 1 69.31 96 LEU B C 1
ATOM 7880 O O . LEU B 1 96 ? 10.656 5.504 -18.203 1 69.31 96 LEU B O 1
ATOM 7884 N N . SER B 1 97 ? 8.609 4.707 -18.125 1 56.81 97 SER B N 1
ATOM 7885 C CA . SER B 1 97 ? 8.93 3.787 -17.031 1 56.81 97 SER B CA 1
ATOM 7886 C C . SER B 1 97 ? 10.164 2.951 -17.359 1 56.81 97 SER B C 1
ATOM 7888 O O . SER B 1 97 ? 10.938 2.609 -16.469 1 56.81 97 SER B O 1
ATOM 7890 N N . ASP B 1 98 ? 10.461 2.682 -18.719 1 57.88 98 ASP B N 1
ATOM 7891 C CA . ASP B 1 98 ? 11.602 1.833 -19.062 1 57.88 98 ASP B CA 1
ATOM 7892 C C . ASP B 1 98 ? 12.875 2.658 -19.219 1 57.88 98 ASP B C 1
ATOM 7894 O O . ASP B 1 98 ? 13.938 2.115 -19.516 1 57.88 98 ASP B O 1
ATOM 7898 N N . ARG B 1 99 ? 12.812 3.84 -19.062 1 57.66 99 ARG B N 1
ATOM 7899 C CA . ARG B 1 99 ? 13.875 4.84 -19 1 57.66 99 ARG B CA 1
ATOM 7900 C C . ARG B 1 99 ? 14.633 4.898 -20.328 1 57.66 99 ARG B C 1
ATOM 7902 O O . ARG B 1 99 ? 15.594 5.656 -20.469 1 57.66 99 ARG B O 1
ATOM 7909 N N . SER B 1 100 ? 14.375 3.982 -21.156 1 66.88 100 SER B N 1
ATOM 7910 C CA . SER B 1 100 ? 14.961 4.086 -22.5 1 66.88 100 SER B CA 1
ATOM 7911 C C . SER B 1 100 ? 14.016 4.812 -23.453 1 66.88 100 SER B C 1
ATOM 7913 O O . SER B 1 100 ? 14.43 5.227 -24.531 1 66.88 100 SER B O 1
ATOM 7915 N N . HIS B 1 101 ? 12.898 4.891 -23 1 76.12 101 HIS B N 1
ATOM 7916 C CA . HIS B 1 101 ? 11.914 5.598 -23.812 1 76.12 101 HIS B CA 1
ATOM 7917 C C . HIS B 1 101 ? 11.477 6.898 -23.156 1 76.12 101 HIS B C 1
ATOM 7919 O O . HIS B 1 101 ? 11.461 7 -21.922 1 76.12 101 HIS B O 1
ATOM 7925 N N . PHE B 1 102 ? 11.25 7.777 -23.922 1 79.75 102 PHE B N 1
ATOM 7926 C CA . PHE B 1 102 ? 10.836 9.102 -23.484 1 79.75 102 PHE B CA 1
ATOM 7927 C C . PHE B 1 102 ? 9.578 9.547 -24.219 1 79.75 102 PHE B C 1
ATOM 7929 O O . PHE B 1 102 ? 9.391 9.242 -25.391 1 79.75 102 PHE B O 1
ATOM 7936 N N . ALA B 1 103 ? 8.781 10.062 -23.453 1 78.25 103 ALA B N 1
ATOM 7937 C CA . ALA B 1 103 ? 7.641 10.734 -24.078 1 78.25 103 ALA B CA 1
ATOM 7938 C C . ALA B 1 103 ? 7.879 12.234 -24.172 1 78.25 103 ALA B C 1
ATOM 7940 O O . ALA B 1 103 ? 8.336 12.867 -23.219 1 78.25 103 ALA B O 1
ATOM 7941 N N . ILE B 1 104 ? 7.727 12.711 -25.312 1 81 104 ILE B N 1
ATOM 7942 C CA . ILE B 1 104 ? 7.855 14.148 -25.547 1 81 104 ILE B CA 1
ATOM 7943 C C . ILE B 1 104 ? 6.566 14.688 -26.156 1 81 104 ILE B C 1
ATOM 7945 O O . ILE B 1 104 ? 5.961 14.047 -27.016 1 81 104 ILE B O 1
ATOM 7949 N N . ALA B 1 105 ? 6.148 15.781 -25.672 1 80.38 105 ALA B N 1
ATOM 7950 C CA . ALA B 1 105 ? 4.957 16.406 -26.234 1 80.38 105 ALA B CA 1
ATOM 7951 C C . ALA B 1 105 ? 5.133 16.656 -27.734 1 80.38 105 ALA B C 1
ATOM 7953 O O . ALA B 1 105 ? 6.195 17.109 -28.172 1 80.38 105 ALA B O 1
ATOM 7954 N N . ASP B 1 106 ? 4.105 16.328 -28.453 1 81.12 106 ASP B N 1
ATOM 7955 C CA . ASP B 1 106 ? 4.117 16.547 -29.906 1 81.12 106 ASP B CA 1
ATOM 7956 C C . ASP B 1 106 ? 3.814 18 -30.25 1 81.12 106 ASP B C 1
ATOM 7958 O O . ASP B 1 106 ? 3.395 18.781 -29.391 1 81.12 106 ASP B O 1
ATOM 7962 N N . CYS B 1 107 ? 4.105 18.328 -31.531 1 80.38 107 CYS B N 1
ATOM 7963 C CA . CYS B 1 107 ? 3.885 19.703 -31.969 1 80.38 107 CYS B CA 1
ATOM 7964 C C . CYS B 1 107 ? 3.154 19.75 -33.312 1 80.38 107 CYS B C 1
ATOM 7966 O O . CYS B 1 107 ? 3.172 18.766 -34.062 1 80.38 107 CYS B O 1
ATOM 7968 N N . ASN B 1 108 ? 2.445 20.812 -33.562 1 78.69 108 ASN B N 1
ATOM 7969 C CA . ASN B 1 108 ? 1.781 21.031 -34.844 1 78.69 108 ASN B CA 1
ATOM 7970 C C . ASN B 1 108 ? 2.748 21.562 -35.875 1 78.69 108 ASN B C 1
ATOM 7972 O O . ASN B 1 108 ? 3.953 21.641 -35.625 1 78.69 108 ASN B O 1
ATOM 7976 N N . VAL B 1 109 ? 2.234 21.969 -37.031 1 78.38 109 VAL B N 1
ATOM 7977 C CA . VAL B 1 109 ? 3.035 22.375 -38.156 1 78.38 109 VAL B CA 1
ATOM 7978 C C . VAL B 1 109 ? 3.766 23.688 -37.844 1 78.38 109 VAL B C 1
ATOM 7980 O O . VAL B 1 109 ? 4.805 23.984 -38.438 1 78.38 109 VAL B O 1
ATOM 7983 N N . GLU B 1 110 ? 3.199 24.375 -36.844 1 75.19 110 GLU B N 1
ATOM 7984 C CA . GLU B 1 110 ? 3.807 25.656 -36.5 1 75.19 110 GLU B CA 1
ATOM 7985 C C . GLU B 1 110 ? 4.82 25.484 -35.375 1 75.19 110 GLU B C 1
ATOM 7987 O O . GLU B 1 110 ? 5.504 26.438 -34.969 1 75.19 110 GLU B O 1
ATOM 7992 N N . GLY B 1 111 ? 4.895 24.281 -34.812 1 77.62 111 GLY B N 1
ATOM 7993 C CA . GLY B 1 111 ? 5.82 24 -33.719 1 77.62 111 GLY B CA 1
ATOM 7994 C C . GLY B 1 111 ? 5.199 24.156 -32.344 1 77.62 111 GLY B C 1
ATOM 7995 O O . GLY B 1 111 ? 5.891 24.047 -31.344 1 77.62 111 GLY B O 1
ATOM 7996 N N . LYS B 1 112 ? 4.012 24.469 -32.375 1 77.94 112 LYS B N 1
ATOM 7997 C CA . LYS B 1 112 ? 3.316 24.578 -31.094 1 77.94 112 LYS B CA 1
ATOM 7998 C C . LYS B 1 112 ? 2.932 23.203 -30.547 1 77.94 112 LYS B C 1
ATOM 8000 O O . LYS B 1 112 ? 2.578 22.312 -31.297 1 77.94 112 LYS B O 1
ATOM 8005 N N . LEU B 1 113 ? 2.977 23.125 -29.234 1 78.75 113 LEU B N 1
ATOM 8006 C CA . LEU B 1 113 ? 2.721 21.828 -28.609 1 78.75 113 LEU B CA 1
ATOM 8007 C C . LEU B 1 113 ? 1.257 21.422 -28.766 1 78.75 113 LEU B C 1
ATOM 8009 O O . LEU B 1 113 ? 0.365 22.281 -28.688 1 78.75 113 LEU B O 1
ATOM 8013 N N . ILE B 1 114 ? 1.042 20.125 -29.125 1 74.94 114 ILE B N 1
ATOM 8014 C CA . ILE B 1 114 ? -0.302 19.562 -29.188 1 74.94 114 ILE B CA 1
ATOM 8015 C C . ILE B 1 114 ? -0.494 18.547 -28.062 1 74.94 114 ILE B C 1
ATOM 8017 O O . ILE B 1 114 ? 0.479 18.094 -27.453 1 74.94 114 ILE B O 1
ATOM 8021 N N . LYS B 1 115 ? -1.714 18.312 -27.844 1 66.94 115 LYS B N 1
ATOM 8022 C CA . LYS B 1 115 ? -2.064 17.438 -26.719 1 66.94 115 LYS B CA 1
ATOM 8023 C C . LYS B 1 115 ? -1.812 15.977 -27.062 1 66.94 115 LYS B C 1
ATOM 8025 O O . LYS B 1 115 ? -2.717 15.148 -26.953 1 66.94 115 LYS B O 1
ATOM 8030 N N . THR B 1 116 ? -0.707 15.672 -27.688 1 75.25 116 THR B N 1
ATOM 8031 C CA . THR B 1 116 ? -0.258 14.305 -27.922 1 75.25 116 THR B CA 1
ATOM 8032 C C . THR B 1 116 ? 1.248 14.188 -27.703 1 75.25 116 THR B C 1
ATOM 8034 O O . THR B 1 116 ? 1.941 15.195 -27.562 1 75.25 116 THR B O 1
ATOM 8037 N N . PHE B 1 117 ? 1.655 12.945 -27.641 1 79.38 117 PHE B N 1
ATOM 8038 C CA . PHE B 1 117 ? 3.061 12.695 -27.344 1 79.38 117 PHE B CA 1
ATOM 8039 C C . PHE B 1 117 ? 3.695 11.836 -28.438 1 79.38 117 PHE B C 1
ATOM 8041 O O . PHE B 1 117 ? 3 11.078 -29.125 1 79.38 117 PHE B O 1
ATOM 8048 N N . ALA B 1 118 ? 4.898 12.094 -28.609 1 81.31 118 ALA B N 1
ATOM 8049 C CA . ALA B 1 118 ? 5.742 11.164 -29.359 1 81.31 118 ALA B CA 1
ATOM 8050 C C . ALA B 1 118 ? 6.66 10.383 -28.422 1 81.31 118 ALA B C 1
ATOM 8052 O O . ALA B 1 118 ? 7.121 10.922 -27.406 1 81.31 118 ALA B O 1
ATOM 8053 N N . ILE B 1 119 ? 6.797 9.164 -28.703 1 82.31 119 ILE B N 1
ATOM 8054 C CA . ILE B 1 119 ? 7.688 8.344 -27.891 1 82.31 119 ILE B CA 1
ATOM 8055 C C . ILE B 1 119 ? 9.023 8.172 -28.594 1 82.31 119 ILE B C 1
ATOM 8057 O O . ILE B 1 119 ? 9.07 7.84 -29.781 1 82.31 119 ILE B O 1
ATOM 8061 N N . LEU B 1 120 ? 9.969 8.492 -27.844 1 83.25 120 LEU B N 1
ATOM 8062 C CA . LEU B 1 120 ? 11.32 8.352 -28.359 1 83.25 120 LEU B CA 1
ATOM 8063 C C . LEU B 1 120 ? 12.07 7.25 -27.625 1 83.25 120 LEU B C 1
ATOM 8065 O O . LEU B 1 120 ? 11.867 7.043 -26.422 1 83.25 120 LEU B O 1
ATOM 8069 N N . GLU B 1 121 ? 12.852 6.543 -28.375 1 81 121 GLU B N 1
ATOM 8070 C CA . GLU B 1 121 ? 13.766 5.559 -27.797 1 81 121 GLU B CA 1
ATOM 8071 C C . GLU B 1 121 ? 15.211 6.035 -27.891 1 81 121 GLU B C 1
ATOM 8073 O O . GLU B 1 121 ? 15.664 6.453 -28.953 1 81 121 GLU B O 1
ATOM 8078 N N . LYS B 1 122 ? 15.828 6.039 -26.781 1 79.12 122 LYS B N 1
ATOM 8079 C CA . LYS B 1 122 ? 17.25 6.352 -26.766 1 79.12 122 LYS B CA 1
ATOM 8080 C C . LYS B 1 122 ? 18.094 5.105 -27.031 1 79.12 122 LYS B C 1
ATOM 8082 O O . LYS B 1 122 ? 18.125 4.188 -26.219 1 79.12 122 LYS B O 1
ATOM 8087 N N . LEU B 1 123 ? 18.719 5.117 -28.156 1 75.06 123 LEU B N 1
ATOM 8088 C CA . LEU B 1 123 ? 19.531 3.99 -28.594 1 75.06 123 LEU B CA 1
ATOM 8089 C C . LEU B 1 123 ? 21.016 4.262 -28.344 1 75.06 123 LEU B C 1
ATOM 8091 O O . LEU B 1 123 ? 21.516 5.332 -28.688 1 75.06 123 LEU B O 1
ATOM 8095 N N . GLN B 1 124 ? 21.625 3.412 -27.688 1 71.69 124 GLN B N 1
ATOM 8096 C CA . GLN B 1 124 ? 23.047 3.574 -27.406 1 71.69 124 GLN B CA 1
ATOM 8097 C C . GLN B 1 124 ? 23.906 2.908 -28.484 1 71.69 124 GLN B C 1
ATOM 8099 O O . GLN B 1 124 ? 23.641 1.769 -28.875 1 71.69 124 GLN B O 1
ATOM 8104 N N . PHE B 1 125 ? 24.844 3.676 -29.031 1 70.81 125 PHE B N 1
ATOM 8105 C CA . PHE B 1 125 ? 25.844 3.197 -30 1 70.81 125 PHE B CA 1
ATOM 8106 C C . PHE B 1 125 ? 27.25 3.402 -29.469 1 70.81 125 PHE B C 1
ATOM 8108 O O . PHE B 1 125 ? 27.484 4.254 -28.609 1 70.81 125 PHE B O 1
ATOM 8115 N N . ASN B 1 126 ? 28.188 2.623 -29.734 1 68.38 126 ASN B N 1
ATOM 8116 C CA . ASN B 1 126 ? 29.578 2.754 -29.328 1 68.38 126 ASN B CA 1
ATOM 8117 C C . ASN B 1 126 ? 30.484 3.078 -30.516 1 68.38 126 ASN B C 1
ATOM 8119 O O . ASN B 1 126 ? 30.312 2.514 -31.609 1 68.38 126 ASN B O 1
ATOM 8123 N N . ASN B 1 127 ? 31.234 4.059 -30.281 1 64.44 127 ASN B N 1
ATOM 8124 C CA . ASN B 1 127 ? 32.25 4.375 -31.281 1 64.44 127 ASN B CA 1
ATOM 8125 C C . ASN B 1 127 ? 33.344 3.311 -31.312 1 64.44 127 ASN B C 1
ATOM 8127 O O . ASN B 1 127 ? 33.5 2.549 -30.359 1 64.44 127 ASN B O 1
ATOM 8131 N N . SER B 1 128 ? 34.094 3.234 -32.312 1 61.19 128 SER B N 1
ATOM 8132 C CA . SER B 1 128 ? 35.219 2.322 -32.469 1 61.19 128 SER B CA 1
ATOM 8133 C C . SER B 1 128 ? 36.188 2.473 -31.312 1 61.19 128 SER B C 1
ATOM 8135 O O . SER B 1 128 ? 36.906 1.524 -30.969 1 61.19 128 SER B O 1
ATOM 8137 N N . ASP B 1 129 ? 36.219 3.74 -30.688 1 58.34 129 ASP B N 1
ATOM 8138 C CA . ASP B 1 129 ? 37.156 3.982 -29.594 1 58.34 129 ASP B CA 1
ATOM 8139 C C . ASP B 1 129 ? 36.531 3.631 -28.25 1 58.34 129 ASP B C 1
ATOM 8141 O O . ASP B 1 129 ? 37.156 3.797 -27.203 1 58.34 129 ASP B O 1
ATOM 8145 N N . GLY B 1 130 ? 35.312 3.055 -28.234 1 61.34 130 GLY B N 1
ATOM 8146 C CA . GLY B 1 130 ? 34.656 2.617 -27.016 1 61.34 130 GLY B CA 1
ATOM 8147 C C . GLY B 1 130 ? 33.781 3.684 -26.391 1 61.34 130 GLY B C 1
ATOM 8148 O O . GLY B 1 130 ? 33.156 3.449 -25.375 1 61.34 130 GLY B O 1
ATOM 8149 N N . THR B 1 131 ? 33.812 4.844 -26.891 1 64.5 131 THR B N 1
ATOM 8150 C CA . THR B 1 131 ? 33 5.93 -26.312 1 64.5 131 THR B CA 1
ATOM 8151 C C . THR B 1 131 ? 31.547 5.785 -26.703 1 64.5 131 THR B C 1
ATOM 8153 O O . THR B 1 131 ? 31.203 5.68 -27.891 1 64.5 131 THR B O 1
ATOM 8156 N N . PRO B 1 132 ? 30.719 5.715 -25.719 1 67.06 132 PRO B N 1
ATOM 8157 C CA . PRO B 1 132 ? 29.297 5.543 -26.031 1 67.06 132 PRO B CA 1
ATOM 8158 C C . PRO B 1 132 ? 28.641 6.832 -26.516 1 67.06 132 PRO B C 1
ATOM 8160 O O . PRO B 1 132 ? 29.047 7.926 -26.109 1 67.06 132 PRO B O 1
ATOM 8163 N N . PHE B 1 133 ? 27.859 6.73 -27.625 1 73.31 133 PHE B N 1
ATOM 8164 C CA . PHE B 1 133 ? 26.984 7.836 -28.016 1 73.31 133 PHE B CA 1
ATOM 8165 C C . PHE B 1 133 ? 25.562 7.348 -28.219 1 73.31 133 PHE B C 1
ATOM 8167 O O . PHE B 1 133 ? 25.312 6.145 -28.344 1 73.31 133 PHE B O 1
ATOM 8174 N N . HIS B 1 134 ? 24.656 8.289 -28.109 1 76.94 134 HIS B N 1
ATOM 8175 C CA . HIS B 1 134 ? 23.25 7.922 -28.172 1 76.94 134 HIS B CA 1
ATOM 8176 C C . HIS B 1 134 ? 22.547 8.586 -29.359 1 76.94 134 HIS B C 1
ATOM 8178 O O . HIS B 1 134 ? 22.922 9.688 -29.75 1 76.94 134 HIS B O 1
ATOM 8184 N N . LEU B 1 135 ? 21.688 7.816 -29.938 1 78.69 135 LEU B N 1
ATOM 8185 C CA . LEU B 1 135 ? 20.766 8.344 -30.938 1 78.69 135 LEU B CA 1
ATOM 8186 C C . LEU B 1 135 ? 19.312 8.148 -30.5 1 78.69 135 LEU B C 1
ATOM 8188 O O . LEU B 1 135 ? 19.016 7.219 -29.75 1 78.69 135 LEU B O 1
ATOM 8192 N N . PHE B 1 136 ? 18.531 9.008 -30.906 1 82.94 136 PHE B N 1
ATOM 8193 C CA . PHE B 1 136 ? 17.109 8.922 -30.594 1 82.94 136 PHE B CA 1
ATOM 8194 C C . PHE B 1 136 ? 16.312 8.367 -31.781 1 82.94 136 PHE B C 1
ATOM 8196 O O . PHE B 1 136 ? 16.516 8.797 -32.906 1 82.94 136 PHE B O 1
ATOM 8203 N N . ALA B 1 137 ? 15.523 7.395 -31.5 1 82.25 137 ALA B N 1
ATOM 8204 C CA . ALA B 1 137 ? 14.562 6.867 -32.469 1 82.25 137 ALA B CA 1
ATOM 8205 C C . ALA B 1 137 ? 13.133 7.184 -32.062 1 82.25 137 ALA B C 1
ATOM 8207 O O . ALA B 1 137 ? 12.711 6.844 -30.953 1 82.25 137 ALA B O 1
ATOM 8208 N N . CYS B 1 138 ? 12.492 7.855 -32.906 1 82.44 138 CYS B N 1
ATOM 8209 C CA . CYS B 1 138 ? 11.125 8.289 -32.625 1 82.44 138 CYS B CA 1
ATOM 8210 C C . CYS B 1 138 ? 10.109 7.297 -33.156 1 82.44 138 CYS B C 1
ATOM 8212 O O . CYS B 1 138 ? 10.281 6.789 -34.281 1 82.44 138 CYS B O 1
ATOM 8214 N N . MET B 1 139 ? 9.062 7.031 -32.531 1 77.12 139 MET B N 1
ATOM 8215 C CA . MET B 1 139 ? 8.023 6.086 -32.938 1 77.12 139 MET B CA 1
ATOM 8216 C C . MET B 1 139 ? 6.953 6.777 -33.781 1 77.12 139 MET B C 1
ATOM 8218 O O . MET B 1 139 ? 5.938 6.164 -34.125 1 77.12 139 MET B O 1
ATOM 8222 N N . CYS B 1 140 ? 7.215 8.023 -34.031 1 75.44 140 CYS B N 1
ATOM 8223 C CA . CYS B 1 140 ? 6.262 8.734 -34.875 1 75.44 140 CYS B CA 1
ATOM 8224 C C . CYS B 1 140 ? 6.363 8.281 -36.344 1 75.44 140 CYS B C 1
ATOM 8226 O O . CYS B 1 140 ? 7.27 7.523 -36.688 1 75.44 140 CYS B O 1
ATOM 8228 N N . THR B 1 141 ? 5.391 8.602 -37.125 1 71.88 141 THR B N 1
ATOM 8229 C CA . THR B 1 141 ? 5.32 8.203 -38.531 1 71.88 141 THR B CA 1
ATOM 8230 C C . THR B 1 141 ? 6.57 8.648 -39.281 1 71.88 141 THR B C 1
ATOM 8232 O O . THR B 1 141 ? 7.105 7.898 -40.125 1 71.88 141 THR B O 1
ATOM 8235 N N . ASP B 1 142 ? 7.039 9.875 -39 1 74.5 142 ASP B N 1
ATOM 8236 C CA . ASP B 1 142 ? 8.188 10.422 -39.719 1 74.5 142 ASP B CA 1
ATOM 8237 C C . ASP B 1 142 ? 9.477 9.734 -39.312 1 74.5 142 ASP B C 1
ATOM 8239 O O . ASP B 1 142 ? 10.461 9.727 -40.062 1 74.5 142 ASP B O 1
ATOM 8243 N N . GLY B 1 143 ? 9.422 9.172 -38.156 1 76.94 143 GLY B N 1
ATOM 8244 C CA . GLY B 1 143 ? 10.633 8.555 -37.656 1 76.94 143 GLY B CA 1
ATOM 8245 C C . GLY B 1 143 ? 10.664 7.051 -37.875 1 76.94 143 GLY B C 1
ATOM 8246 O O . GLY B 1 143 ? 11.625 6.383 -37.469 1 76.94 143 GLY B O 1
ATOM 8247 N N . THR B 1 144 ? 9.688 6.512 -38.469 1 73.5 144 THR B N 1
ATOM 8248 C CA . THR B 1 144 ? 9.531 5.062 -38.562 1 73.5 144 THR B CA 1
ATOM 8249 C C . THR B 1 144 ? 10.68 4.445 -39.344 1 73.5 144 THR B C 1
ATOM 8251 O O . THR B 1 144 ? 11.25 3.436 -38.938 1 73.5 144 THR B O 1
ATOM 8254 N N . LEU B 1 145 ? 10.977 5.02 -40.469 1 68.38 145 LEU B N 1
ATOM 8255 C CA . LEU B 1 145 ? 12.031 4.473 -41.344 1 68.38 145 LEU B CA 1
ATOM 8256 C C . LEU B 1 145 ? 13.375 4.48 -40.625 1 68.38 145 LEU B C 1
ATOM 8258 O O . LEU B 1 145 ? 14.125 3.502 -40.688 1 68.38 145 LEU B O 1
ATOM 8262 N N . GLN B 1 146 ? 13.578 5.594 -40.031 1 76.94 146 GLN B N 1
ATOM 8263 C CA . GLN B 1 146 ? 14.852 5.676 -39.344 1 76.94 146 GLN B CA 1
ATOM 8264 C C . GLN B 1 146 ? 14.898 4.699 -38.156 1 76.94 146 GLN B C 1
ATOM 8266 O O . GLN B 1 146 ? 15.922 4.055 -37.938 1 76.94 146 GLN B O 1
ATOM 8271 N N . ARG B 1 147 ? 13.859 4.578 -37.5 1 76.5 147 ARG B N 1
ATOM 8272 C CA . ARG B 1 147 ? 13.773 3.672 -36.344 1 76.5 147 ARG B CA 1
ATOM 8273 C C . ARG B 1 147 ? 14.055 2.234 -36.781 1 76.5 147 ARG B C 1
ATOM 8275 O O . ARG B 1 147 ? 14.82 1.525 -36.125 1 76.5 147 ARG B O 1
ATOM 8282 N N . GLU B 1 148 ? 13.445 1.881 -37.781 1 68.06 148 GLU B N 1
ATOM 8283 C CA . GLU B 1 148 ? 13.625 0.521 -38.281 1 68.06 148 GLU B CA 1
ATOM 8284 C C . GLU B 1 148 ? 15.078 0.282 -38.719 1 68.06 148 GLU B C 1
ATOM 8286 O O . GLU B 1 148 ? 15.633 -0.785 -38.438 1 68.06 148 GLU B O 1
ATOM 8291 N N . ARG B 1 149 ? 15.578 1.302 -39.344 1 68.69 149 ARG B N 1
ATOM 8292 C CA . ARG B 1 149 ? 16.969 1.204 -39.75 1 68.69 149 ARG B CA 1
ATOM 8293 C C . ARG B 1 149 ? 17.906 1.122 -38.562 1 68.69 149 ARG B C 1
ATOM 8295 O O . ARG B 1 149 ? 18.812 0.281 -38.531 1 68.69 149 ARG B O 1
ATOM 8302 N N . LEU B 1 150 ? 17.641 1.993 -37.594 1 73.31 150 LEU B N 1
ATOM 8303 C CA . LEU B 1 150 ? 18.531 2.072 -36.438 1 73.31 150 LEU B CA 1
ATOM 8304 C C . LEU B 1 150 ? 18.453 0.807 -35.594 1 73.31 150 LEU B C 1
ATOM 8306 O O . LEU B 1 150 ? 19.438 0.39 -35 1 73.31 150 LEU B O 1
ATOM 8310 N N . ARG B 1 151 ? 17.281 0.282 -35.562 1 62.66 151 ARG B N 1
ATOM 8311 C CA . ARG B 1 151 ? 17.078 -0.916 -34.75 1 62.66 151 ARG B CA 1
ATOM 8312 C C . ARG B 1 151 ? 17.797 -2.117 -35.375 1 62.66 151 ARG B C 1
ATOM 8314 O O . ARG B 1 151 ? 18.188 -3.041 -34.656 1 62.66 151 ARG B O 1
ATOM 8321 N N . LEU B 1 152 ? 17.969 -2.016 -36.656 1 56.75 152 LEU B N 1
ATOM 8322 C CA . LEU B 1 152 ? 18.594 -3.107 -37.406 1 56.75 152 LEU B CA 1
ATOM 8323 C C . LEU B 1 152 ? 20.109 -2.957 -37.406 1 56.75 152 LEU B C 1
ATOM 8325 O O . LEU B 1 152 ? 20.844 -3.9 -37.75 1 56.75 152 LEU B O 1
ATOM 8329 N N . LEU B 1 153 ? 20.562 -1.678 -37.188 1 59.03 153 LEU B N 1
ATOM 8330 C CA . LEU B 1 153 ? 21.984 -1.423 -37.281 1 59.03 153 LEU B CA 1
ATOM 8331 C C . LEU B 1 153 ? 22.734 -1.976 -36.062 1 59.03 153 LEU B C 1
ATOM 8333 O O . LEU B 1 153 ? 22.188 -1.974 -34.969 1 59.03 153 LEU B O 1
ATOM 8337 N N . ASN B 1 154 ? 23.906 -2.406 -36.375 1 52.16 154 ASN B N 1
ATOM 8338 C CA . ASN B 1 154 ? 24.844 -2.828 -35.344 1 52.16 154 ASN B CA 1
ATOM 8339 C C . ASN B 1 154 ? 25.297 -1.65 -34.5 1 52.16 154 ASN B C 1
ATOM 8341 O O . ASN B 1 154 ? 25.438 -0.534 -35 1 52.16 154 ASN B O 1
ATOM 8345 N N . ARG B 1 155 ? 25.297 -1.618 -33.062 1 59.56 155 ARG B N 1
ATOM 8346 C CA . ARG B 1 155 ? 25.5 -0.542 -32.125 1 59.56 155 ARG B CA 1
ATOM 8347 C C . ARG B 1 155 ? 26.953 -0.058 -32.125 1 59.56 155 ARG B C 1
ATOM 8349 O O . ARG B 1 155 ? 27.359 0.748 -31.297 1 59.56 155 ARG B O 1
ATOM 8356 N N . GLU B 1 156 ? 27.859 -0.646 -33.031 1 56.56 156 GLU B N 1
ATOM 8357 C CA . GLU B 1 156 ? 29.203 -0.105 -33.219 1 56.56 156 GLU B CA 1
ATOM 8358 C C . GLU B 1 156 ? 29.359 0.547 -34.594 1 56.56 156 GLU B C 1
ATOM 8360 O O . GLU B 1 156 ? 29.062 -0.076 -35.594 1 56.56 156 GLU B O 1
ATOM 8365 N N . VAL B 1 157 ? 29.672 1.824 -34.625 1 59.84 157 VAL B N 1
ATOM 8366 C CA . VAL B 1 157 ? 29.734 2.596 -35.875 1 59.84 157 VAL B CA 1
ATOM 8367 C C . VAL B 1 157 ? 31.188 3.031 -36.125 1 59.84 157 VAL B C 1
ATOM 8369 O O . VAL B 1 157 ? 31.859 3.496 -35.188 1 59.84 157 VAL B O 1
ATOM 8372 N N . LYS B 1 158 ? 31.922 2.67 -37.094 1 57.56 158 LYS B N 1
ATOM 8373 C CA . LYS B 1 158 ? 33.281 3.004 -37.469 1 57.56 158 LYS B CA 1
ATOM 8374 C C . LYS B 1 158 ? 33.469 4.512 -37.594 1 57.56 158 LYS B C 1
ATOM 8376 O O . LYS B 1 158 ? 34.469 5.07 -37.125 1 57.56 158 LYS B O 1
ATOM 8381 N N . ASN B 1 159 ? 32.969 5.211 -38.562 1 56.25 159 ASN B N 1
ATOM 8382 C CA . ASN B 1 159 ? 33.125 6.648 -38.781 1 56.25 159 ASN B CA 1
ATOM 8383 C C . ASN B 1 159 ? 32 7.43 -38.062 1 56.25 159 ASN B C 1
ATOM 8385 O O . ASN B 1 159 ? 30.984 7.742 -38.688 1 56.25 159 ASN B O 1
ATOM 8389 N N . LEU B 1 160 ? 32.344 7.801 -36.844 1 58.75 160 LEU B N 1
ATOM 8390 C CA . LEU B 1 160 ? 31.391 8.297 -35.875 1 58.75 160 LEU B CA 1
ATOM 8391 C C . LEU B 1 160 ? 30.75 9.586 -36.344 1 58.75 160 LEU B C 1
ATOM 8393 O O . LEU B 1 160 ? 29.516 9.742 -36.281 1 58.75 160 LEU B O 1
ATOM 8397 N N . GLN B 1 161 ? 31.531 10.43 -36.594 1 60.03 161 GLN B N 1
ATOM 8398 C CA . GLN B 1 161 ? 31.078 11.789 -36.844 1 60.03 161 GLN B CA 1
ATOM 8399 C C . GLN B 1 161 ? 30.141 11.836 -38.062 1 60.03 161 GLN B C 1
ATOM 8401 O O . GLN B 1 161 ? 29.125 12.523 -38.031 1 60.03 161 GLN B O 1
ATOM 8406 N N . SER B 1 162 ? 30.609 11.023 -38.969 1 64.25 162 SER B N 1
ATOM 8407 C CA . SER B 1 162 ? 29.812 11.062 -40.188 1 64.25 162 SER B CA 1
ATOM 8408 C C . SER B 1 162 ? 28.484 10.305 -40 1 64.25 162 SER B C 1
ATOM 8410 O O . SER B 1 162 ? 27.438 10.766 -40.438 1 64.25 162 SER B O 1
ATOM 8412 N N . PHE B 1 163 ? 28.562 9.258 -39.25 1 73.62 163 PHE B N 1
ATOM 8413 C CA . PHE B 1 163 ? 27.359 8.461 -39.031 1 73.62 163 PHE B CA 1
ATOM 8414 C C . PHE B 1 163 ? 26.375 9.211 -38.125 1 73.62 163 PHE B C 1
ATOM 8416 O O . PHE B 1 163 ? 25.188 9.281 -38.438 1 73.62 163 PHE B O 1
ATOM 8423 N N . GLN B 1 164 ? 26.891 9.656 -37.125 1 72.88 164 GLN B N 1
ATOM 8424 C CA . GLN B 1 164 ? 26.047 10.406 -36.188 1 72.88 164 GLN B CA 1
ATOM 8425 C C . GLN B 1 164 ? 25.422 11.617 -36.906 1 72.88 164 GLN B C 1
ATOM 8427 O O . GLN B 1 164 ? 24.234 11.891 -36.719 1 72.88 164 GLN B O 1
ATOM 8432 N N . HIS B 1 165 ? 26.328 12.195 -37.531 1 70.06 165 HIS B N 1
ATOM 8433 C CA . HIS B 1 165 ? 25.859 13.367 -38.281 1 70.06 165 HIS B CA 1
ATOM 8434 C C . HIS B 1 165 ? 24.812 12.977 -39.312 1 70.06 165 HIS B C 1
ATOM 8436 O O . HIS B 1 165 ? 23.797 13.664 -39.469 1 70.06 165 HIS B O 1
ATOM 8442 N N . ASP B 1 166 ? 25.016 11.906 -40 1 72.81 166 ASP B N 1
ATOM 8443 C CA . ASP B 1 166 ? 24.078 11.453 -41.031 1 72.81 166 ASP B CA 1
ATOM 8444 C C . ASP B 1 166 ? 22.75 11.023 -40.406 1 72.81 166 ASP B C 1
ATOM 8446 O O . ASP B 1 166 ? 21.688 11.344 -40.938 1 72.81 166 ASP B O 1
ATOM 8450 N N . GLU B 1 167 ? 22.891 10.391 -39.312 1 77.25 167 GLU B N 1
ATOM 8451 C CA . GLU B 1 167 ? 21.656 9.93 -38.688 1 77.25 167 GLU B CA 1
ATOM 8452 C C . GLU B 1 167 ? 20.906 11.078 -38 1 77.25 167 GLU B C 1
ATOM 8454 O O . GLU B 1 167 ? 19.672 11.148 -38.062 1 77.25 167 GLU B O 1
ATOM 8459 N N . GLU B 1 168 ? 21.641 11.906 -37.469 1 78.69 168 GLU B N 1
ATOM 8460 C CA . GLU B 1 168 ? 21 13.055 -36.844 1 78.69 168 GLU B CA 1
ATOM 8461 C C . GLU B 1 168 ? 20.344 13.961 -37.875 1 78.69 168 GLU B C 1
ATOM 8463 O O . GLU B 1 168 ? 19.375 14.656 -37.594 1 78.69 168 GLU B O 1
ATOM 8468 N N . SER B 1 169 ? 20.938 13.883 -39.031 1 73.19 169 SER B N 1
ATOM 8469 C CA . SER B 1 169 ? 20.375 14.68 -40.094 1 73.19 169 SER B CA 1
ATOM 8470 C C . SER B 1 169 ? 19.047 14.109 -40.594 1 73.19 169 SER B C 1
ATOM 8472 O O . SER B 1 169 ? 18.25 14.812 -41.188 1 73.19 169 SER B O 1
ATOM 8474 N N . GLN B 1 170 ? 18.719 12.883 -40.219 1 76.44 170 GLN B N 1
ATOM 8475 C CA . GLN B 1 170 ? 17.5 12.227 -40.656 1 76.44 170 GLN B CA 1
ATOM 8476 C C . GLN B 1 170 ? 16.469 12.188 -39.5 1 76.44 170 GLN B C 1
ATOM 8478 O O . GLN B 1 170 ? 15.422 11.555 -39.625 1 76.44 170 GLN B O 1
ATOM 8483 N N . TYR B 1 171 ? 16.75 12.859 -38.562 1 84.69 171 TYR B N 1
ATOM 8484 C CA . TYR B 1 171 ? 15.859 12.898 -37.406 1 84.69 171 TYR B CA 1
ATOM 8485 C C . TYR B 1 171 ? 14.523 13.523 -37.781 1 84.69 171 TYR B C 1
ATOM 8487 O O . TYR B 1 171 ? 14.469 14.5 -38.531 1 84.69 171 TYR B O 1
ATOM 8495 N N . CYS B 1 172 ? 13.5 12.906 -37.25 1 84.12 172 CYS B N 1
ATOM 8496 C CA . CYS B 1 172 ? 12.242 13.648 -37.219 1 84.12 172 CYS B CA 1
ATOM 8497 C C . CYS B 1 172 ? 12.297 14.812 -36.25 1 84.12 172 CYS B C 1
ATOM 8499 O O . CYS B 1 172 ? 13.266 14.945 -35.5 1 84.12 172 CYS B O 1
ATOM 8501 N N . ILE B 1 173 ? 11.344 15.594 -36.219 1 86 173 ILE B N 1
ATOM 8502 C CA . ILE B 1 173 ? 11.359 16.797 -35.375 1 86 173 ILE B CA 1
ATOM 8503 C C . ILE B 1 173 ? 11.43 16.422 -33.906 1 86 173 ILE B C 1
ATOM 8505 O O . ILE B 1 173 ? 12.039 17.125 -33.094 1 86 173 ILE B O 1
ATOM 8509 N N . HIS B 1 174 ? 10.859 15.344 -33.594 1 86.81 174 HIS B N 1
ATOM 8510 C CA . HIS B 1 174 ? 10.852 14.922 -32.188 1 86.81 174 HIS B CA 1
ATOM 8511 C C . HIS B 1 174 ? 12.242 14.477 -31.75 1 86.81 174 HIS B C 1
ATOM 8513 O O . HIS B 1 174 ? 12.711 14.867 -30.672 1 86.81 174 HIS B O 1
ATOM 8519 N N . ALA B 1 175 ? 12.852 13.664 -32.562 1 86.44 175 ALA B N 1
ATOM 8520 C CA . ALA B 1 175 ? 14.203 13.188 -32.25 1 86.44 175 ALA B CA 1
ATOM 8521 C C . ALA B 1 175 ? 15.195 14.344 -32.219 1 86.44 175 ALA B C 1
ATOM 8523 O O . ALA B 1 175 ? 16.094 14.383 -31.375 1 86.44 175 ALA B O 1
ATOM 8524 N N . ALA B 1 176 ? 14.984 15.227 -33.094 1 84.56 176 ALA B N 1
ATOM 8525 C CA . ALA B 1 176 ? 15.859 16.406 -33.125 1 84.56 176 ALA B CA 1
ATOM 8526 C C . ALA B 1 176 ? 15.711 17.219 -31.844 1 84.56 176 ALA B C 1
ATOM 8528 O O . ALA B 1 176 ? 16.703 17.703 -31.297 1 84.56 176 ALA B O 1
ATOM 8529 N N . ALA B 1 177 ? 14.508 17.328 -31.484 1 85.5 177 ALA B N 1
ATOM 8530 C CA . ALA B 1 177 ? 14.258 18.094 -30.25 1 85.5 177 ALA B CA 1
ATOM 8531 C C . ALA B 1 177 ? 14.859 17.391 -29.047 1 85.5 177 ALA B C 1
ATOM 8533 O O . ALA B 1 177 ? 15.461 18.031 -28.188 1 85.5 177 ALA B O 1
ATOM 8534 N N . ALA B 1 178 ? 14.703 16.141 -29.016 1 84.38 178 ALA B N 1
ATOM 8535 C CA . ALA B 1 178 ? 15.242 15.367 -27.906 1 84.38 178 ALA B CA 1
ATOM 8536 C C . ALA B 1 178 ? 16.766 15.508 -27.828 1 84.38 178 ALA B C 1
ATOM 8538 O O . ALA B 1 178 ? 17.328 15.633 -26.734 1 84.38 178 ALA B O 1
ATOM 8539 N N . ASN B 1 179 ? 17.359 15.523 -28.922 1 81.25 179 ASN B N 1
ATOM 8540 C CA . ASN B 1 179 ? 18.797 15.672 -29 1 81.25 179 ASN B CA 1
ATOM 8541 C C . ASN B 1 179 ? 19.25 17.062 -28.547 1 81.25 179 ASN B C 1
ATOM 8543 O O . ASN B 1 179 ? 20.25 17.188 -27.828 1 81.25 179 ASN B O 1
ATOM 8547 N N . ALA B 1 180 ? 18.469 17.969 -28.891 1 79.44 180 ALA B N 1
ATOM 8548 C CA . ALA B 1 180 ? 18.812 19.344 -28.531 1 79.44 180 ALA B CA 1
ATOM 8549 C C . ALA B 1 180 ? 18.656 19.578 -27.031 1 79.44 180 ALA B C 1
ATOM 8551 O O . ALA B 1 180 ? 19.453 20.281 -26.422 1 79.44 180 ALA B O 1
ATOM 8552 N N . ILE B 1 181 ? 17.594 19.016 -26.484 1 75.81 181 ILE B N 1
ATOM 8553 C CA . ILE B 1 181 ? 17.297 19.203 -25.078 1 75.81 181 ILE B CA 1
ATOM 8554 C C . ILE B 1 181 ? 18.25 18.344 -24.234 1 75.81 181 ILE B C 1
ATOM 8556 O O . ILE B 1 181 ? 18.516 18.656 -23.078 1 75.81 181 ILE B O 1
ATOM 8560 N N . GLY B 1 182 ? 18.906 17.438 -24.828 1 67.5 182 GLY B N 1
ATOM 8561 C CA . GLY B 1 182 ? 19.734 16.469 -24.109 1 67.5 182 GLY B CA 1
ATOM 8562 C C . GLY B 1 182 ? 18.922 15.539 -23.219 1 67.5 182 GLY B C 1
ATOM 8563 O O . GLY B 1 182 ? 19.219 15.383 -22.047 1 67.5 182 GLY B O 1
ATOM 8564 N N . LEU B 1 183 ? 17.891 15.039 -23.75 1 62.91 183 LEU B N 1
ATOM 8565 C CA . LEU B 1 183 ? 17 14.156 -23.016 1 62.91 183 LEU B CA 1
ATOM 8566 C C . LEU B 1 183 ? 17.75 12.914 -22.531 1 62.91 183 LEU B C 1
ATOM 8568 O O . LEU B 1 183 ? 18.422 12.242 -23.312 1 62.91 183 LEU B O 1
ATOM 8572 N N . GLY B 1 184 ? 17.703 12.562 -21.25 1 52.91 184 GLY B N 1
ATOM 8573 C CA . GLY B 1 184 ? 18.297 11.367 -20.672 1 52.91 184 GLY B CA 1
ATOM 8574 C C . GLY B 1 184 ? 19.719 11.594 -20.156 1 52.91 184 GLY B C 1
ATOM 8575 O O . GLY B 1 184 ? 20.391 10.641 -19.781 1 52.91 184 GLY B O 1
ATOM 8576 N N . ASP B 1 185 ? 20.391 12.656 -20.469 1 46.62 185 ASP B N 1
ATOM 8577 C CA . ASP B 1 185 ? 21.75 12.844 -19.969 1 46.62 185 ASP B CA 1
ATOM 8578 C C . ASP B 1 185 ? 21.812 12.68 -18.453 1 46.62 185 ASP B C 1
ATOM 8580 O O . ASP B 1 185 ? 22.875 12.828 -17.844 1 46.62 185 ASP B O 1
ATOM 8584 N N . THR B 1 186 ? 20.844 13.047 -17.828 1 36.12 186 THR B N 1
ATOM 8585 C CA . THR B 1 186 ? 21.031 12.695 -16.422 1 36.12 186 THR B CA 1
ATOM 8586 C C . THR B 1 186 ? 21.219 11.188 -16.25 1 36.12 186 THR B C 1
ATOM 8588 O O . THR B 1 186 ? 20.562 10.406 -16.953 1 36.12 186 THR B O 1
ATOM 8591 N N . LEU B 1 187 ? 22.375 10.883 -15.703 1 31.58 187 LEU B N 1
ATOM 8592 C CA . LEU B 1 187 ? 22.812 9.516 -15.461 1 31.58 187 LEU B CA 1
ATOM 8593 C C . LEU B 1 187 ? 21.641 8.641 -15.016 1 31.58 187 LEU B C 1
ATOM 8595 O O . LEU B 1 187 ? 21.094 8.836 -13.922 1 31.58 187 LEU B O 1
ATOM 8599 N N . ILE B 1 188 ? 20.719 8.547 -15.82 1 32.88 188 ILE B N 1
ATOM 8600 C CA . ILE B 1 188 ? 19.641 7.66 -15.422 1 32.88 188 ILE B CA 1
ATOM 8601 C C . ILE B 1 188 ? 20.203 6.297 -15.039 1 32.88 188 ILE B C 1
ATOM 8603 O O . ILE B 1 188 ? 20.859 5.637 -15.852 1 32.88 188 ILE B O 1
ATOM 8607 N N . ASP B 1 189 ? 20.562 6.258 -13.898 1 29.42 189 ASP B N 1
ATOM 8608 C CA . ASP B 1 189 ? 20.969 4.918 -13.484 1 29.42 189 ASP B CA 1
ATOM 8609 C C . ASP B 1 189 ? 20.047 3.855 -14.07 1 29.42 189 ASP B C 1
ATOM 8611 O O . ASP B 1 189 ? 18.828 3.875 -13.836 1 29.42 189 ASP B O 1
ATOM 8615 N N . LEU B 1 190 ? 20.219 3.557 -15.312 1 30.7 190 LEU B N 1
ATOM 8616 C CA . LEU B 1 190 ? 19.609 2.605 -16.234 1 30.7 190 LEU B CA 1
ATOM 8617 C C . LEU B 1 190 ? 19.109 1.374 -15.484 1 30.7 190 LEU B C 1
ATOM 8619 O O . LEU B 1 190 ? 18.625 0.421 -16.109 1 30.7 190 LEU B O 1
ATOM 8623 N N . ASP B 1 191 ? 19.438 1.331 -14.344 1 30.66 191 ASP B N 1
ATOM 8624 C CA . ASP B 1 191 ? 19.359 0.026 -13.695 1 30.66 191 ASP B CA 1
ATOM 8625 C C . ASP B 1 191 ? 17.906 -0.448 -13.594 1 30.66 191 ASP B C 1
ATOM 8627 O O . ASP B 1 191 ? 17.656 -1.629 -13.352 1 30.66 191 ASP B O 1
ATOM 8631 N N . ASN B 1 192 ? 16.891 0.487 -13.367 1 29.62 192 ASN B N 1
ATOM 8632 C CA . ASN B 1 192 ? 15.586 -0.054 -13.008 1 29.62 192 ASN B CA 1
ATOM 8633 C C . ASN B 1 192 ? 14.648 -0.1 -14.203 1 29.62 192 ASN B C 1
ATOM 8635 O O . ASN B 1 192 ? 13.891 0.841 -14.445 1 29.62 192 ASN B O 1
ATOM 8639 N N . ILE B 1 193 ? 15.062 -0.525 -15.297 1 33.22 193 ILE B N 1
ATOM 8640 C CA . ILE B 1 193 ? 14.148 -0.71 -16.422 1 33.22 193 ILE B CA 1
ATOM 8641 C C . ILE B 1 193 ? 12.945 -1.541 -15.977 1 33.22 193 ILE B C 1
ATOM 8643 O O . ILE B 1 193 ? 13.102 -2.688 -15.555 1 33.22 193 ILE B O 1
ATOM 8647 N N . VAL B 1 194 ? 11.852 -1.038 -15.617 1 34.5 194 VAL B N 1
ATOM 8648 C CA . VAL B 1 194 ? 10.617 -1.646 -15.133 1 34.5 194 VAL B CA 1
ATOM 8649 C C . VAL B 1 194 ? 9.953 -2.439 -16.25 1 34.5 194 VAL B C 1
ATOM 8651 O O . VAL B 1 194 ? 9.594 -1.878 -17.297 1 34.5 194 VAL B O 1
ATOM 8654 N N . GLU B 1 195 ? 10.484 -3.6 -16.672 1 38.28 195 GLU B N 1
ATOM 8655 C CA . GLU B 1 195 ? 10.102 -4.586 -17.688 1 38.28 195 GLU B CA 1
ATOM 8656 C C . GLU B 1 195 ? 8.602 -4.84 -17.656 1 38.28 195 GLU B C 1
ATOM 8658 O O . GLU B 1 195 ? 8.07 -5.566 -18.5 1 38.28 195 GLU B O 1
ATOM 8663 N N . ASP B 1 196 ? 7.859 -4.488 -16.688 1 41.09 196 ASP B N 1
ATOM 8664 C CA . ASP B 1 196 ? 6.43 -4.75 -16.547 1 41.09 196 ASP B CA 1
ATOM 8665 C C . ASP B 1 196 ? 5.613 -3.84 -17.453 1 41.09 196 ASP B C 1
ATOM 8667 O O . ASP B 1 196 ? 6.113 -2.822 -17.938 1 41.09 196 ASP B O 1
ATOM 8671 N N . ILE B 1 197 ? 4.578 -4.422 -18.047 1 46.09 197 ILE B N 1
ATOM 8672 C CA . ILE B 1 197 ? 3.609 -3.531 -18.672 1 46.09 197 ILE B CA 1
ATOM 8673 C C . ILE B 1 197 ? 3.598 -2.186 -17.953 1 46.09 197 ILE B C 1
ATOM 8675 O O . ILE B 1 197 ? 3.373 -2.129 -16.734 1 46.09 197 ILE B O 1
ATOM 8679 N N . THR B 1 198 ? 4.395 -1.41 -18.688 1 57.59 198 THR B N 1
ATOM 8680 C CA . THR B 1 198 ? 4.461 -0.074 -18.109 1 57.59 198 THR B CA 1
ATOM 8681 C C . THR B 1 198 ? 3.484 0.867 -18.812 1 57.59 198 THR B C 1
ATOM 8683 O O . THR B 1 198 ? 3.447 0.929 -20.031 1 57.59 198 THR B O 1
ATOM 8686 N N . VAL B 1 199 ? 2.52 1.052 -18.219 1 60.88 199 VAL B N 1
ATOM 8687 C CA . VAL B 1 199 ? 1.615 2.1 -18.672 1 60.88 199 VAL B CA 1
ATOM 8688 C C . VAL B 1 199 ? 2.07 3.451 -18.125 1 60.88 199 VAL B C 1
ATOM 8690 O O . VAL B 1 199 ? 2.248 3.611 -16.922 1 60.88 199 VAL B O 1
ATOM 8693 N N . ASP B 1 200 ? 2.533 4.152 -19.125 1 62.31 200 ASP B N 1
ATOM 8694 C CA . ASP B 1 200 ? 2.875 5.531 -18.781 1 62.31 200 ASP B CA 1
ATOM 8695 C C . ASP B 1 200 ? 1.754 6.488 -19.172 1 62.31 200 ASP B C 1
ATOM 8697 O O . ASP B 1 200 ? 1.472 6.672 -20.359 1 62.31 200 ASP B O 1
ATOM 8701 N N . GLN B 1 201 ? 0.981 6.762 -18.266 1 59.06 201 GLN B N 1
ATOM 8702 C CA . GLN B 1 201 ? -0.025 7.766 -18.594 1 59.06 201 GLN B CA 1
ATOM 8703 C C . GLN B 1 201 ? 0.623 9.102 -18.938 1 59.06 201 GLN B C 1
ATOM 8705 O O . GLN B 1 201 ? 1.224 9.75 -18.078 1 59.06 201 GLN B O 1
ATOM 8710 N N . LEU B 1 202 ? 0.575 9.438 -20.156 1 62.91 202 LEU B N 1
ATOM 8711 C CA . LEU B 1 202 ? 1.244 10.633 -20.672 1 62.91 202 LEU B CA 1
ATOM 8712 C C . LEU B 1 202 ? 0.345 11.859 -20.547 1 62.91 202 LEU B C 1
ATOM 8714 O O . LEU B 1 202 ? 0.835 12.977 -20.375 1 62.91 202 LEU B O 1
ATOM 8718 N N . SER B 1 203 ? -1.009 11.578 -20.844 1 55.91 203 SER B N 1
ATOM 8719 C CA . SER B 1 203 ? -2.018 12.625 -20.734 1 55.91 203 SER B CA 1
ATOM 8720 C C . SER B 1 203 ? -3.35 12.062 -20.25 1 55.91 203 SER B C 1
ATOM 8722 O O . SER B 1 203 ? -3.693 10.922 -20.547 1 55.91 203 SER B O 1
ATOM 8724 N N . LEU B 1 204 ? -3.982 12.742 -19.453 1 52.69 204 LEU B N 1
ATOM 8725 C CA . LEU B 1 204 ? -5.309 12.32 -19.031 1 52.69 204 LEU B CA 1
ATOM 8726 C C . LEU B 1 204 ? -6.391 12.891 -19.938 1 52.69 204 LEU B C 1
ATOM 8728 O O . LEU B 1 204 ? -7.43 12.266 -20.141 1 52.69 204 LEU B O 1
ATOM 8732 N N . ASN B 1 205 ? -6.262 14.219 -20.344 1 47.5 205 ASN B N 1
ATOM 8733 C CA . ASN B 1 205 ? -7.227 14.891 -21.203 1 47.5 205 ASN B CA 1
ATOM 8734 C C . ASN B 1 205 ? -6.535 15.578 -22.375 1 47.5 205 ASN B C 1
ATOM 8736 O O . ASN B 1 205 ? -5.953 16.656 -22.219 1 47.5 205 ASN B O 1
ATOM 8740 N N . PRO B 1 206 ? -6.516 15.078 -23.562 1 58.38 206 PRO B N 1
ATOM 8741 C CA . PRO B 1 206 ? -7.031 13.742 -23.875 1 58.38 206 PRO B CA 1
ATOM 8742 C C . PRO B 1 206 ? -6.191 12.625 -23.25 1 58.38 206 PRO B C 1
ATOM 8744 O O . PRO B 1 206 ? -5.004 12.82 -22.984 1 58.38 206 PRO B O 1
ATOM 8747 N N . LEU B 1 207 ? -6.891 11.578 -23.047 1 61.78 207 LEU B N 1
ATOM 8748 C CA . LEU B 1 207 ? -6.152 10.453 -22.484 1 61.78 207 LEU B CA 1
ATOM 8749 C C . LEU B 1 207 ? -5.102 9.953 -23.469 1 61.78 207 LEU B C 1
ATOM 8751 O O . LEU B 1 207 ? -5.43 9.516 -24.578 1 61.78 207 LEU B O 1
ATOM 8755 N N . ILE B 1 208 ? -3.855 10.125 -23.078 1 68.31 208 ILE B N 1
ATOM 8756 C CA . ILE B 1 208 ? -2.746 9.562 -23.844 1 68.31 208 ILE B CA 1
ATOM 8757 C C . ILE B 1 208 ? -1.886 8.688 -22.922 1 68.31 208 ILE B C 1
ATOM 8759 O O . ILE B 1 208 ? -1.476 9.125 -21.844 1 68.31 208 ILE B O 1
ATOM 8763 N N . VAL B 1 209 ? -1.86 7.488 -23.328 1 73.44 209 VAL B N 1
ATOM 8764 C CA . VAL B 1 209 ? -1.108 6.52 -22.531 1 73.44 209 VAL B CA 1
ATOM 8765 C C . VAL B 1 209 ? 0.035 5.949 -23.375 1 73.44 209 VAL B C 1
ATOM 8767 O O . VAL B 1 209 ? -0.141 5.648 -24.547 1 73.44 209 VAL B O 1
ATOM 8770 N N . GLY B 1 210 ? 1.26 6.133 -22.844 1 72.38 210 GLY B N 1
ATOM 8771 C CA . GLY B 1 210 ? 2.33 5.316 -23.391 1 72.38 210 GLY B CA 1
ATOM 8772 C C . GLY B 1 210 ? 2.359 3.91 -22.828 1 72.38 210 GLY B C 1
ATOM 8773 O O . GLY B 1 210 ? 2.338 3.725 -21.609 1 72.38 210 GLY B O 1
ATOM 8774 N N . ILE B 1 211 ? 2.139 3 -23.719 1 74.12 211 ILE B N 1
ATOM 8775 C CA . ILE B 1 211 ? 2.09 1.618 -23.25 1 74.12 211 ILE B CA 1
ATOM 8776 C C . ILE B 1 211 ? 3.184 0.804 -23.938 1 74.12 211 ILE B C 1
ATOM 8778 O O . ILE B 1 211 ? 3.363 0.896 -25.156 1 74.12 211 ILE B O 1
ATOM 8782 N N . HIS B 1 212 ? 3.922 0.226 -23.125 1 70.31 212 HIS B N 1
ATOM 8783 C CA . HIS B 1 212 ? 4.879 -0.732 -23.672 1 70.31 212 HIS B CA 1
ATOM 8784 C C . HIS B 1 212 ? 4.297 -2.141 -23.688 1 70.31 212 HIS B C 1
ATOM 8786 O O . HIS B 1 212 ? 3.912 -2.674 -22.641 1 70.31 212 HIS B O 1
ATOM 8792 N N . ASP B 1 213 ? 4.094 -2.75 -24.844 1 61.69 213 ASP B N 1
ATOM 8793 C CA . ASP B 1 213 ? 3.426 -4.043 -24.984 1 61.69 213 ASP B CA 1
ATOM 8794 C C . ASP B 1 213 ? 4.414 -5.191 -24.797 1 61.69 213 ASP B C 1
ATOM 8796 O O . ASP B 1 213 ? 4.105 -6.34 -25.109 1 61.69 213 ASP B O 1
ATOM 8800 N N . GLY B 1 214 ? 5.605 -4.82 -24.281 1 60.62 214 GLY B N 1
ATOM 8801 C CA . GLY B 1 214 ? 6.664 -5.809 -24.156 1 60.62 214 GLY B CA 1
ATOM 8802 C C . GLY B 1 214 ? 7.734 -5.676 -25.219 1 60.62 214 GLY B C 1
ATOM 8803 O O . GLY B 1 214 ? 8.891 -6.043 -25 1 60.62 214 GLY B O 1
ATOM 8804 N N . GLU B 1 215 ? 7.398 -5.277 -26.484 1 57.56 215 GLU B N 1
ATOM 8805 C CA . GLU B 1 215 ? 8.312 -5.121 -27.609 1 57.56 215 GLU B CA 1
ATOM 8806 C C . GLU B 1 215 ? 8.57 -3.646 -27.906 1 57.56 215 GLU B C 1
ATOM 8808 O O . GLU B 1 215 ? 9.719 -3.236 -28.109 1 57.56 215 GLU B O 1
ATOM 8813 N N . SER B 1 216 ? 7.508 -3.01 -27.984 1 64.31 216 SER B N 1
ATOM 8814 C CA . SER B 1 216 ? 7.605 -1.604 -28.359 1 64.31 216 SER B CA 1
ATOM 8815 C C . SER B 1 216 ? 6.605 -0.754 -27.578 1 64.31 216 SER B C 1
ATOM 8817 O O . SER B 1 216 ? 5.617 -1.272 -27.062 1 64.31 216 SER B O 1
ATOM 8819 N N . TYR B 1 217 ? 6.992 0.451 -27.469 1 72.25 217 TYR B N 1
ATOM 8820 C CA . TYR B 1 217 ? 6.039 1.389 -26.875 1 72.25 217 TYR B CA 1
ATOM 8821 C C . TYR B 1 217 ? 5.012 1.842 -27.906 1 72.25 217 TYR B C 1
ATOM 8823 O O . TYR B 1 217 ? 5.34 2.031 -29.078 1 72.25 217 TYR B O 1
ATOM 8831 N N . GLY B 1 218 ? 3.807 1.909 -27.5 1 72.56 218 GLY B N 1
ATOM 8832 C CA . GLY B 1 218 ? 2.742 2.555 -28.25 1 72.56 218 GLY B CA 1
ATOM 8833 C C . GLY B 1 218 ? 2.059 3.67 -27.484 1 72.56 218 GLY B C 1
ATOM 8834 O O . GLY B 1 218 ? 2.102 3.699 -26.25 1 72.56 218 GLY B O 1
ATOM 8835 N N . ILE B 1 219 ? 1.715 4.688 -28.234 1 75.62 219 ILE B N 1
ATOM 8836 C CA . ILE B 1 219 ? 0.922 5.77 -27.656 1 75.62 219 ILE B CA 1
ATOM 8837 C C . ILE B 1 219 ? -0.562 5.508 -27.906 1 75.62 219 ILE B C 1
ATOM 8839 O O . ILE B 1 219 ? -0.99 5.363 -29.047 1 75.62 219 ILE B O 1
ATOM 8843 N N . LEU B 1 220 ? -1.158 5.34 -26.859 1 72.5 220 LEU B N 1
ATOM 8844 C CA . LEU B 1 220 ? -2.605 5.188 -26.953 1 72.5 220 LEU B CA 1
ATOM 8845 C C . LEU B 1 220 ? -3.314 6.496 -26.625 1 72.5 220 LEU B C 1
ATOM 8847 O O . LEU B 1 220 ? -2.867 7.246 -25.75 1 72.5 220 LEU B O 1
ATOM 8851 N N . SER B 1 221 ? -4.16 6.887 -27.5 1 70.12 221 SER B N 1
ATOM 8852 C CA . SER B 1 221 ? -4.973 8.07 -27.234 1 70.12 221 SER B CA 1
ATOM 8853 C C . SER B 1 221 ? -6.461 7.762 -27.359 1 70.12 221 SER B C 1
ATOM 8855 O O . SER B 1 221 ? -6.848 6.859 -28.109 1 70.12 221 SER B O 1
ATOM 8857 N N . ARG B 1 222 ? -7.141 8.43 -26.578 1 62.53 222 ARG B N 1
ATOM 8858 C CA . ARG B 1 222 ? -8.594 8.344 -26.703 1 62.53 222 ARG B CA 1
ATOM 8859 C C . ARG B 1 222 ? -9.117 9.297 -27.766 1 62.53 222 ARG B C 1
ATOM 8861 O O . ARG B 1 222 ? -8.727 10.461 -27.812 1 62.53 222 ARG B O 1
ATOM 8868 N N . GLU B 1 223 ? -9.539 8.898 -29.031 1 56.62 223 GLU B N 1
ATOM 8869 C CA . GLU B 1 223 ? -10.07 9.742 -30.094 1 56.62 223 GLU B CA 1
ATOM 8870 C C . GLU B 1 223 ? -11.578 9.945 -29.938 1 56.62 223 GLU B C 1
ATOM 8872 O O . GLU B 1 223 ? -12.305 9 -29.641 1 56.62 223 GLU B O 1
ATOM 8877 N N . ASP B 1 224 ? -11.953 11.297 -29.812 1 47.19 224 ASP B N 1
ATOM 8878 C CA . ASP B 1 224 ? -13.32 11.805 -29.688 1 47.19 224 ASP B CA 1
ATOM 8879 C C . ASP B 1 224 ? -14.148 11.461 -30.922 1 47.19 224 ASP B C 1
ATOM 8881 O O . ASP B 1 224 ? -14.383 12.32 -31.781 1 47.19 224 ASP B O 1
ATOM 8885 N N . ARG B 1 225 ? -13.914 10.508 -31.719 1 42.22 225 ARG B N 1
ATOM 8886 C CA . ARG B 1 225 ? -14.805 10.664 -32.875 1 42.22 225 ARG B CA 1
ATOM 8887 C C . ARG B 1 225 ? -16.266 10.555 -32.438 1 42.22 225 ARG B C 1
ATOM 8889 O O . ARG B 1 225 ? -17.094 11.359 -32.875 1 42.22 225 ARG B O 1
ATOM 8896 N N . SER B 1 226 ? -16.875 9.258 -32.344 1 40.69 226 SER B N 1
ATOM 8897 C CA . SER B 1 226 ? -18.281 9.055 -32.031 1 40.69 226 SER B CA 1
ATOM 8898 C C . SER B 1 226 ? -18.516 8.938 -30.547 1 40.69 226 SER B C 1
ATOM 8900 O O . SER B 1 226 ? -17.562 8.93 -29.766 1 40.69 226 SER B O 1
ATOM 8902 N N . SER B 1 227 ? -19.844 8.75 -29.953 1 41.53 227 SER B N 1
ATOM 8903 C CA . SER B 1 227 ? -20.453 8.672 -28.625 1 41.53 227 SER B CA 1
ATOM 8904 C C . SER B 1 227 ? -19.578 7.867 -27.672 1 41.53 227 SER B C 1
ATOM 8906 O O . SER B 1 227 ? -19.812 7.875 -26.453 1 41.53 227 SER B O 1
ATOM 8908 N N . VAL B 1 228 ? -18.672 6.996 -28.094 1 45.25 228 VAL B N 1
ATOM 8909 C CA . VAL B 1 228 ? -17.875 6.137 -27.234 1 45.25 228 VAL B CA 1
ATOM 8910 C C . VAL B 1 228 ? -16.391 6.402 -27.469 1 45.25 228 VAL B C 1
ATOM 8912 O O . VAL B 1 228 ? -15.922 6.391 -28.609 1 45.25 228 VAL B O 1
ATOM 8915 N N . GLN B 1 229 ? -15.672 7.008 -26.609 1 53.03 229 GLN B N 1
ATOM 8916 C CA . GLN B 1 229 ? -14.242 7.25 -26.734 1 53.03 229 GLN B CA 1
ATOM 8917 C C . GLN B 1 229 ? -13.461 5.941 -26.734 1 53.03 229 GLN B C 1
ATOM 8919 O O . GLN B 1 229 ? -13.57 5.148 -25.797 1 53.03 229 GLN B O 1
ATOM 8924 N N . ARG B 1 230 ? -13.039 5.625 -27.875 1 60.44 230 ARG B N 1
ATOM 8925 C CA . ARG B 1 230 ? -12.266 4.398 -28.031 1 60.44 230 ARG B CA 1
ATOM 8926 C C . ARG B 1 230 ? -10.766 4.684 -27.953 1 60.44 230 ARG B C 1
ATOM 8928 O O . ARG B 1 230 ? -10.305 5.742 -28.391 1 60.44 230 ARG B O 1
ATOM 8935 N N . ILE B 1 231 ? -9.992 3.797 -27.25 1 67 231 ILE B N 1
ATOM 8936 C CA . ILE B 1 231 ? -8.539 3.906 -27.141 1 67 231 ILE B CA 1
ATOM 8937 C C . ILE B 1 231 ? -7.887 3.367 -28.406 1 67 231 ILE B C 1
ATOM 8939 O O . ILE B 1 231 ? -8.234 2.281 -28.875 1 67 231 ILE B O 1
ATOM 8943 N N . ARG B 1 232 ? -7.191 4.219 -29.062 1 67.19 232 ARG B N 1
ATOM 8944 C CA . ARG B 1 232 ? -6.473 3.832 -30.281 1 67.19 232 ARG B CA 1
ATOM 8945 C C . ARG B 1 232 ? -4.969 3.998 -30.094 1 67.19 232 ARG B C 1
ATOM 8947 O O . ARG B 1 232 ? -4.516 4.906 -29.406 1 67.19 232 ARG B O 1
ATOM 8954 N N . CYS B 1 233 ? -4.27 3.053 -30.641 1 70.12 233 CYS B N 1
ATOM 8955 C CA . CYS B 1 233 ? -2.814 3.156 -30.672 1 70.12 233 CYS B CA 1
ATOM 8956 C C . CYS B 1 233 ? -2.354 4.062 -31.812 1 70.12 233 CYS B C 1
ATOM 8958 O O . CYS B 1 233 ? -2.65 3.801 -32.969 1 70.12 233 CYS B O 1
ATOM 8960 N N . ARG B 1 234 ? -1.809 5.09 -31.531 1 67.88 234 ARG B N 1
ATOM 8961 C CA . ARG B 1 234 ? -1.37 6.078 -32.5 1 67.88 234 ARG B CA 1
ATOM 8962 C C . ARG B 1 234 ? -0.064 5.648 -33.188 1 67.88 234 ARG B C 1
ATOM 8964 O O . ARG B 1 234 ? 0.3 6.164 -34.219 1 67.88 234 ARG B O 1
ATOM 8971 N N . THR B 1 235 ? 0.581 4.777 -32.5 1 66.19 235 THR B N 1
ATOM 8972 C CA . THR B 1 235 ? 1.876 4.332 -33 1 66.19 235 THR B CA 1
ATOM 8973 C C . THR B 1 235 ? 1.7 3.271 -34.094 1 66.19 235 THR B C 1
ATOM 8975 O O . THR B 1 235 ? 2.402 3.289 -35.094 1 66.19 235 THR B O 1
ATOM 8978 N N . CYS B 1 236 ? 0.968 2.24 -33.844 1 61.31 236 CYS B N 1
ATOM 8979 C CA . CYS B 1 236 ? 0.818 1.144 -34.812 1 61.31 236 CYS B CA 1
ATOM 8980 C C . CYS B 1 236 ? -0.058 1.559 -35.969 1 61.31 236 CYS B C 1
ATOM 8982 O O . CYS B 1 236 ? -0.433 0.724 -36.812 1 61.31 236 CYS B O 1
ATOM 8984 N N . ARG B 1 237 ? 0.1 2.607 -36.531 1 52.25 237 ARG B N 1
ATOM 8985 C CA . ARG B 1 237 ? -0.561 3.205 -37.688 1 52.25 237 ARG B CA 1
ATOM 8986 C C . ARG B 1 237 ? -1.966 2.641 -37.875 1 52.25 237 ARG B C 1
ATOM 8988 O O . ARG B 1 237 ? -2.824 3.279 -38.5 1 52.25 237 ARG B O 1
ATOM 8995 N N . SER B 1 238 ? -2.131 1.304 -38.125 1 43.72 238 SER B N 1
ATOM 8996 C CA . SER B 1 238 ? -3.416 0.85 -38.625 1 43.72 238 SER B CA 1
ATOM 8997 C C . SER B 1 238 ? -4.52 0.999 -37.594 1 43.72 238 SER B C 1
ATOM 8999 O O . SER B 1 238 ? -4.262 0.937 -36.406 1 43.72 238 SER B O 1
ATOM 9001 N N . ASN B 1 239 ? -5.527 1.75 -37.844 1 42.53 239 ASN B N 1
ATOM 9002 C CA . ASN B 1 239 ? -6.875 1.805 -37.312 1 42.53 239 ASN B CA 1
ATOM 9003 C C . ASN B 1 239 ? -7.242 0.506 -36.594 1 42.53 239 ASN B C 1
ATOM 9005 O O . ASN B 1 239 ? -8.422 0.156 -36.5 1 42.53 239 ASN B O 1
ATOM 9009 N N . VAL B 1 240 ? -6.297 -0.274 -36.375 1 42.66 240 VAL B N 1
ATOM 9010 C CA . VAL B 1 240 ? -6.73 -1.624 -36.031 1 42.66 240 VAL B CA 1
ATOM 9011 C C . VAL B 1 240 ? -7.008 -1.709 -34.531 1 42.66 240 VAL B C 1
ATOM 9013 O O . VAL B 1 240 ? -6.148 -1.373 -33.719 1 42.66 240 VAL B O 1
ATOM 9016 N N . HIS B 1 241 ? -8.094 -1.601 -33.969 1 50.66 241 HIS B N 1
ATOM 9017 C CA . HIS B 1 241 ? -8.75 -1.794 -32.688 1 50.66 241 HIS B CA 1
ATOM 9018 C C . HIS B 1 241 ? -8.078 -2.902 -31.875 1 50.66 241 HIS B C 1
ATOM 9020 O O . HIS B 1 241 ? -8.297 -3.025 -30.672 1 50.66 241 HIS B O 1
ATOM 9026 N N . ALA B 1 242 ? -7.074 -3.633 -32.562 1 58.75 242 ALA B N 1
ATOM 9027 C CA . ALA B 1 242 ? -6.672 -4.859 -31.875 1 58.75 242 ALA B CA 1
ATOM 9028 C C . ALA B 1 242 ? -5.152 -4.992 -31.844 1 58.75 242 ALA B C 1
ATOM 9030 O O . ALA B 1 242 ? -4.621 -6.105 -31.891 1 58.75 242 ALA B O 1
ATOM 9031 N N . CYS B 1 243 ? -4.367 -3.762 -31.734 1 67.06 243 CYS B N 1
ATOM 9032 C CA . CYS B 1 243 ? -2.928 -3.994 -31.703 1 67.06 243 CYS B CA 1
ATOM 9033 C C . CYS B 1 243 ? -2.4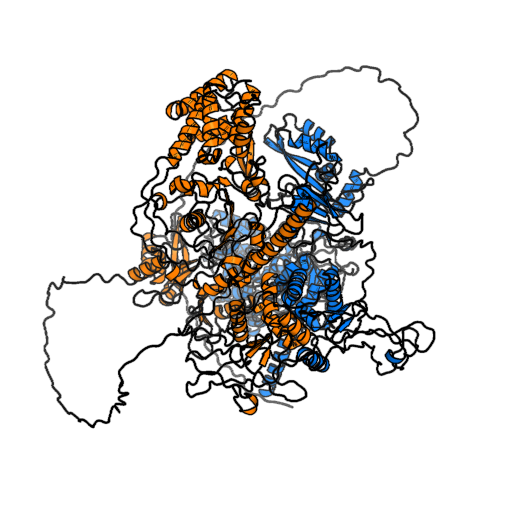75 -4.449 -30.328 1 67.06 243 CYS B C 1
ATOM 9035 O O . CYS B 1 243 ? -3.229 -4.348 -29.359 1 67.06 243 CYS B O 1
ATOM 9037 N N . SER B 1 244 ? -1.238 -4.922 -30.25 1 68.44 244 SER B N 1
ATOM 9038 C CA . SER B 1 244 ? -0.714 -5.469 -29.016 1 68.44 244 SER B CA 1
ATOM 9039 C C . SER B 1 244 ? -0.654 -4.402 -27.922 1 68.44 244 SER B C 1
ATOM 9041 O O . SER B 1 244 ? -0.843 -4.703 -26.734 1 68.44 244 SER B O 1
ATOM 9043 N N . HIS B 1 245 ? -0.615 -3.105 -28.391 1 72.31 245 HIS B N 1
ATOM 9044 C CA . HIS B 1 245 ? -0.566 -2.027 -27.406 1 72.31 245 HIS B CA 1
ATOM 9045 C C . HIS B 1 245 ? -1.92 -1.838 -26.734 1 72.31 245 HIS B C 1
ATOM 9047 O O . HIS B 1 245 ? -1.995 -1.728 -25.5 1 72.31 245 HIS B O 1
ATOM 9053 N N . VAL B 1 246 ? -2.904 -1.829 -27.609 1 71.94 246 VAL B N 1
ATOM 9054 C CA . VAL B 1 246 ? -4.25 -1.625 -27.078 1 71.94 246 VAL B CA 1
ATOM 9055 C C . VAL B 1 246 ? -4.648 -2.812 -26.203 1 71.94 246 VAL B C 1
ATOM 9057 O O . VAL B 1 246 ? -5.227 -2.633 -25.125 1 71.94 246 VAL B O 1
ATOM 9060 N N . ARG B 1 247 ? -4.27 -3.885 -26.641 1 67.56 247 ARG B N 1
ATOM 9061 C CA . ARG B 1 247 ? -4.586 -5.082 -25.875 1 67.56 247 ARG B CA 1
ATOM 9062 C C . ARG B 1 247 ? -3.879 -5.066 -24.516 1 67.56 247 ARG B C 1
ATOM 9064 O O . ARG B 1 247 ? -4.48 -5.387 -23.484 1 67.56 247 ARG B O 1
ATOM 9071 N N . THR B 1 248 ? -2.682 -4.617 -24.625 1 71.5 248 THR B N 1
ATOM 9072 C CA . THR B 1 248 ? -1.896 -4.582 -23.391 1 71.5 248 THR B CA 1
ATOM 9073 C C . THR B 1 248 ? -2.451 -3.535 -22.438 1 71.5 248 THR B C 1
ATOM 9075 O O . THR B 1 248 ? -2.512 -3.768 -21.219 1 71.5 248 THR B O 1
ATOM 9078 N N . TYR B 1 249 ? -2.891 -2.457 -23.031 1 73 249 TYR B N 1
ATOM 9079 C CA . TYR B 1 249 ? -3.465 -1.406 -22.203 1 73 249 TYR B CA 1
ATOM 9080 C C . TYR B 1 249 ? -4.797 -1.848 -21.609 1 73 249 TYR B C 1
ATOM 9082 O O . TYR B 1 249 ? -5.09 -1.57 -20.438 1 73 249 TYR B O 1
ATOM 9090 N N . LYS B 1 250 ? -5.496 -2.43 -22.422 1 65.38 250 LYS B N 1
ATOM 9091 C CA . LYS B 1 250 ? -6.766 -2.936 -21.906 1 65.38 250 LYS B CA 1
ATOM 9092 C C . LYS B 1 250 ? -6.543 -3.902 -20.75 1 65.38 250 LYS B C 1
ATOM 9094 O O . LYS B 1 250 ? -7.25 -3.838 -19.734 1 65.38 250 LYS B O 1
ATOM 9099 N N . LEU B 1 251 ? -5.555 -4.621 -20.969 1 62.69 251 LEU B N 1
ATOM 9100 C CA . LEU B 1 251 ? -5.215 -5.574 -19.922 1 62.69 251 LEU B CA 1
ATOM 9101 C C . LEU B 1 251 ? -4.723 -4.852 -18.672 1 62.69 251 LEU B C 1
ATOM 9103 O O . LEU B 1 251 ? -5.102 -5.207 -17.547 1 62.69 251 LEU B O 1
ATOM 9107 N N . TRP B 1 252 ? -3.955 -3.857 -18.969 1 62.88 252 TRP B N 1
ATOM 9108 C CA . TRP B 1 252 ? -3.438 -3.059 -17.859 1 62.88 252 TRP B CA 1
ATOM 9109 C C . TRP B 1 252 ? -4.566 -2.34 -17.125 1 62.88 252 TRP B C 1
ATOM 9111 O O . TRP B 1 252 ? -4.594 -2.301 -15.898 1 62.88 252 TRP B O 1
ATOM 9121 N N . CYS B 1 253 ? -5.426 -1.761 -17.859 1 62.47 253 CYS B N 1
ATOM 9122 C CA . CYS B 1 253 ? -6.586 -1.088 -17.281 1 62.47 253 CYS B CA 1
ATOM 9123 C C . CYS B 1 253 ? -7.402 -2.049 -16.422 1 62.47 253 CYS B C 1
ATOM 9125 O O . CYS B 1 253 ? -7.844 -1.694 -15.328 1 62.47 253 CYS B O 1
ATOM 9127 N N . THR B 1 254 ? -7.488 -3.131 -16.969 1 54.06 254 THR B N 1
ATOM 9128 C CA . THR B 1 254 ? -8.258 -4.145 -16.25 1 54.06 254 THR B CA 1
ATOM 9129 C C . THR B 1 254 ? -7.562 -4.543 -14.953 1 54.06 254 THR B C 1
ATOM 9131 O O . THR B 1 254 ? -8.203 -4.664 -13.914 1 54.06 254 THR B O 1
ATOM 9134 N N . GLU B 1 255 ? -6.211 -4.535 -15.133 1 48.69 255 GLU B N 1
ATOM 9135 C CA . GLU B 1 255 ? -5.406 -4.965 -13.992 1 48.69 255 GLU B CA 1
ATOM 9136 C C . GLU B 1 255 ? -5.363 -3.891 -12.906 1 48.69 255 GLU B C 1
ATOM 9138 O O . GLU B 1 255 ? -5.273 -4.203 -11.719 1 48.69 255 GLU B O 1
ATOM 9143 N N . ASN B 1 256 ? -5.438 -2.715 -13.43 1 48.19 256 ASN B N 1
ATOM 9144 C CA . ASN B 1 256 ? -5.32 -1.586 -12.508 1 48.19 256 ASN B CA 1
ATOM 9145 C C . ASN B 1 256 ? -6.672 -0.929 -12.258 1 48.19 256 ASN B C 1
ATOM 9147 O O . ASN B 1 256 ? -6.738 0.187 -11.734 1 48.19 256 ASN B O 1
ATOM 9151 N N . GLU B 1 257 ? -7.691 -1.732 -12.703 1 44.84 257 GLU B N 1
ATOM 9152 C CA . GLU B 1 257 ? -9.078 -1.322 -12.531 1 44.84 257 GLU B CA 1
ATOM 9153 C C . GLU B 1 257 ? -9.32 0.081 -13.086 1 44.84 257 GLU B C 1
ATOM 9155 O O . GLU B 1 257 ? -9.938 0.917 -12.422 1 44.84 257 GLU B O 1
ATOM 9160 N N . ILE B 1 258 ? -8.602 0.443 -14.094 1 51.78 258 ILE B N 1
ATOM 9161 C CA . ILE B 1 258 ? -8.828 1.675 -14.844 1 51.78 258 ILE B CA 1
ATOM 9162 C C . ILE B 1 258 ? -9.781 1.408 -16 1 51.78 258 ILE B C 1
ATOM 9164 O O . ILE B 1 258 ? -9.68 0.384 -16.672 1 51.78 258 ILE B O 1
ATOM 9168 N N . GLU B 1 259 ? -10.898 2.174 -16.047 1 48.25 259 GLU B N 1
ATOM 9169 C CA . GLU B 1 259 ? -11.852 2.029 -17.141 1 48.25 259 GLU B CA 1
ATOM 9170 C C . GLU B 1 259 ? -11.18 2.262 -18.5 1 48.25 259 GLU B C 1
ATOM 9172 O O . GLU B 1 259 ? -10.578 3.312 -18.719 1 48.25 259 GLU B O 1
ATOM 9177 N N . PHE B 1 260 ? -11.062 1.25 -19.25 1 54.06 260 PHE B N 1
ATOM 9178 C CA . PHE B 1 260 ? -10.445 1.293 -20.578 1 54.06 260 PHE B CA 1
ATOM 9179 C C . PHE B 1 260 ? -11.258 2.176 -21.516 1 54.06 260 PHE B C 1
ATOM 9181 O O . PHE B 1 260 ? -10.688 2.979 -22.266 1 54.06 260 PHE B O 1
ATOM 9188 N N . ASN B 1 261 ? -12.555 1.909 -21.719 1 45.66 261 ASN B N 1
ATOM 9189 C CA . ASN B 1 261 ? -13.438 2.703 -22.562 1 45.66 261 ASN B CA 1
ATOM 9190 C C . ASN B 1 261 ? -14.078 3.85 -21.781 1 45.66 261 ASN B C 1
ATOM 9192 O O . ASN B 1 261 ? -14.641 3.639 -20.703 1 45.66 261 ASN B O 1
ATOM 9196 N N . VAL B 1 262 ? -13.344 4.902 -21.766 1 41.12 262 VAL B N 1
ATOM 9197 C CA . VAL B 1 262 ? -14.055 6.031 -21.172 1 41.12 262 VAL B CA 1
ATOM 9198 C C . VAL B 1 262 ? -15.156 6.504 -22.109 1 41.12 262 VAL B C 1
ATOM 9200 O O . VAL B 1 262 ? -14.891 6.809 -23.281 1 41.12 262 VAL B O 1
ATOM 9203 N N . GLU B 1 263 ? -16.328 6.086 -22.078 1 33.28 263 GLU B N 1
ATOM 9204 C CA . GLU B 1 263 ? -17.359 6.855 -22.781 1 33.28 263 GLU B CA 1
ATOM 9205 C C . GLU B 1 263 ? -16.984 8.336 -22.828 1 33.28 263 GLU B C 1
ATOM 9207 O O . GLU B 1 263 ? -16.25 8.828 -21.969 1 33.28 263 GLU B O 1
ATOM 9212 N N . GLU B 1 264 ? -17.391 8.953 -23.969 1 32.81 264 GLU B N 1
ATOM 9213 C CA . GLU B 1 264 ? -17.312 10.383 -24.266 1 32.81 264 GLU B CA 1
ATOM 9214 C C . GLU B 1 264 ? -17.5 11.219 -23.016 1 32.81 264 GLU B C 1
ATOM 9216 O O . GLU B 1 264 ? -18.609 11.367 -22.516 1 32.81 264 GLU B O 1
ATOM 9221 N N . VAL B 1 265 ? -16.938 11.188 -22 1 30.08 265 VAL B N 1
ATOM 9222 C CA . VAL B 1 265 ? -17.203 12.531 -21.516 1 30.08 265 VAL B CA 1
ATOM 9223 C C . VAL B 1 265 ? -16.672 13.562 -22.5 1 30.08 265 VAL B C 1
ATOM 9225 O O . VAL B 1 265 ? -15.469 13.656 -22.734 1 30.08 265 VAL B O 1
ATOM 9228 N N . ASN B 1 266 ? -17.062 13.641 -23.688 1 29.02 266 ASN B N 1
ATOM 9229 C CA . ASN B 1 266 ? -16.938 14.93 -24.375 1 29.02 266 ASN B CA 1
ATOM 9230 C C . ASN B 1 266 ? -16.719 16.062 -23.391 1 29.02 266 ASN B C 1
ATOM 9232 O O . ASN B 1 266 ? -17.672 16.641 -22.875 1 29.02 266 ASN B O 1
ATOM 9236 N N . ARG B 1 267 ? -15.773 15.984 -22.656 1 30.23 267 ARG B N 1
ATOM 9237 C CA . ARG B 1 267 ? -15.5 17.234 -21.969 1 30.23 267 ARG B CA 1
ATOM 9238 C C . ARG B 1 267 ? -15.211 18.359 -22.969 1 30.23 267 ARG B C 1
ATOM 9240 O O . ARG B 1 267 ? -14.117 18.438 -23.531 1 30.23 267 ARG B O 1
ATOM 9247 N N . LYS B 1 268 ? -15.789 18.672 -24.172 1 29.31 268 LYS B N 1
ATOM 9248 C CA . LYS B 1 268 ? -15.781 20.125 -24.391 1 29.31 268 LYS B CA 1
ATOM 9249 C C . LYS B 1 268 ? -15.477 20.875 -23.094 1 29.31 268 LYS B C 1
ATOM 9251 O O . LYS B 1 268 ? -15.633 20.328 -22 1 29.31 268 LYS B O 1
ATOM 9256 N N . ASP B 1 269 ? -14.969 22.188 -23.312 1 27.95 269 ASP B N 1
ATOM 9257 C CA . ASP B 1 269 ? -14.789 23.312 -22.406 1 27.95 269 ASP B CA 1
ATOM 9258 C C . ASP B 1 269 ? -15.812 23.297 -21.281 1 27.95 269 ASP B C 1
ATOM 9260 O O . ASP B 1 269 ? -15.883 24.219 -20.469 1 27.95 269 ASP B O 1
ATOM 9264 N N . SER B 1 270 ? -17.047 22.891 -21.703 1 26.66 270 SER B N 1
ATOM 9265 C CA . SER B 1 270 ? -18.141 23.312 -20.812 1 26.66 270 SER B CA 1
ATOM 9266 C C . SER B 1 270 ? -17.953 22.766 -19.406 1 26.66 270 SER B C 1
ATOM 9268 O O . SER B 1 270 ? -18.266 21.594 -19.141 1 26.66 270 SER B O 1
ATOM 9270 N N . THR B 1 271 ? -16.906 22.625 -18.891 1 33.12 271 THR B N 1
ATOM 9271 C CA . THR B 1 271 ? -16.844 22.781 -17.438 1 33.12 271 THR B CA 1
ATOM 9272 C C . THR B 1 271 ? -18.188 23.25 -16.891 1 33.12 271 THR B C 1
ATOM 9274 O O . THR B 1 271 ? -18.344 24.406 -16.516 1 33.12 271 THR B O 1
ATOM 9277 N N . LYS B 1 272 ? -19.172 23.109 -17.672 1 35.06 272 LYS B N 1
ATOM 9278 C CA . LYS B 1 272 ? -20.422 23.516 -17.031 1 35.06 272 LYS B CA 1
ATOM 9279 C C . LYS B 1 272 ? -20.578 22.891 -15.648 1 35.06 272 LYS B C 1
ATOM 9281 O O . LYS B 1 272 ? -20.5 21.656 -15.516 1 35.06 272 LYS B O 1
ATOM 9286 N N . SER B 1 273 ? -19.953 23.531 -14.648 1 48.91 273 SER B N 1
ATOM 9287 C CA . SER B 1 273 ? -19.984 23.422 -13.195 1 48.91 273 SER B CA 1
ATOM 9288 C C . SER B 1 273 ? -21.234 22.672 -12.727 1 48.91 273 SER B C 1
ATOM 9290 O O . SER B 1 273 ? -22.359 23.094 -13 1 48.91 273 SER B O 1
ATOM 9292 N N . PHE B 1 274 ? -21.188 21.25 -12.953 1 63.47 274 PHE B N 1
ATOM 9293 C CA . PHE B 1 274 ? -22.328 20.594 -12.32 1 63.47 274 PHE B CA 1
ATOM 9294 C C . PHE B 1 274 ? -22.625 21.219 -10.961 1 63.47 274 PHE B C 1
ATOM 9296 O O . PHE B 1 274 ? -21.703 21.5 -10.188 1 63.47 274 PHE B O 1
ATOM 9303 N N . SER B 1 275 ? -23.797 21.781 -11.102 1 76.31 275 SER B N 1
ATOM 9304 C CA . SER B 1 275 ? -24.219 22.281 -9.797 1 76.31 275 SER B CA 1
ATOM 9305 C C . SER B 1 275 ? -25.328 21.422 -9.203 1 76.31 275 SER B C 1
ATOM 9307 O O . SER B 1 275 ? -26.344 21.156 -9.859 1 76.31 275 SER B O 1
ATOM 9309 N N . CYS B 1 276 ? -25.047 20.797 -8.188 1 90 276 CYS B N 1
ATOM 9310 C CA . CYS B 1 276 ? -26.016 20.047 -7.398 1 90 276 CYS B CA 1
ATOM 9311 C C . CYS B 1 276 ? -27.203 20.922 -6.996 1 90 276 CYS B C 1
ATOM 9313 O O . CYS B 1 276 ? -27.047 22.125 -6.836 1 90 276 CYS B O 1
ATOM 9315 N N . ILE B 1 277 ? -28.438 20.359 -6.965 1 91.94 277 ILE B N 1
ATOM 9316 C CA . ILE B 1 277 ? -29.625 21.125 -6.598 1 91.94 277 ILE B CA 1
ATOM 9317 C C . ILE B 1 277 ? -29.578 21.469 -5.109 1 91.94 277 ILE B C 1
ATOM 9319 O O . ILE B 1 277 ? -29.906 22.594 -4.723 1 91.94 277 ILE B O 1
ATOM 9323 N N . SER B 1 278 ? -29.172 20.484 -4.332 1 95.62 278 SER B N 1
ATOM 9324 C CA . SER B 1 278 ? -29 20.797 -2.918 1 95.62 278 SER B CA 1
ATOM 9325 C C . SER B 1 278 ? -27.938 21.875 -2.713 1 95.62 278 SER B C 1
ATOM 9327 O O . SER B 1 278 ? -26.859 21.812 -3.326 1 95.62 278 SER B O 1
ATOM 9329 N N . GLU B 1 279 ? -28.25 22.812 -1.886 1 91.38 279 GLU B N 1
ATOM 9330 C CA . GLU B 1 279 ? -27.312 23.906 -1.674 1 91.38 279 GLU B CA 1
ATOM 9331 C C . GLU B 1 279 ? -27.031 24.109 -0.188 1 91.38 279 GLU B C 1
ATOM 9333 O O . GLU B 1 279 ? -26.031 24.734 0.179 1 91.38 279 GLU B O 1
ATOM 9338 N N . ASN B 1 280 ? -27.922 23.625 0.634 1 92.75 280 ASN B N 1
ATOM 9339 C CA . ASN B 1 280 ? -27.734 23.828 2.066 1 92.75 280 ASN B CA 1
ATOM 9340 C C . ASN B 1 280 ? -26.469 23.125 2.57 1 92.75 280 ASN B C 1
ATOM 9342 O O . ASN B 1 280 ? -26.188 22 2.174 1 92.75 280 ASN B O 1
ATOM 9346 N N . LYS B 1 281 ? -25.781 23.812 3.432 1 95.5 281 LYS B N 1
ATOM 9347 C CA . LYS B 1 281 ? -24.594 23.203 4.039 1 95.5 281 LYS B CA 1
ATOM 9348 C C . LYS B 1 281 ? -24.984 22.047 4.953 1 95.5 281 LYS B C 1
ATOM 9350 O O . LYS B 1 281 ? -25.969 22.141 5.695 1 95.5 281 LYS B O 1
ATOM 9355 N N . ILE B 1 282 ? -24.297 21.031 4.852 1 96.56 282 ILE B N 1
ATOM 9356 C CA . ILE B 1 282 ? -24.578 19.812 5.613 1 96.56 282 ILE B CA 1
ATOM 9357 C C . ILE B 1 282 ? -23.766 19.812 6.906 1 96.56 282 ILE B C 1
ATOM 9359 O O . ILE B 1 282 ? -22.531 19.766 6.867 1 96.56 282 ILE B O 1
ATOM 9363 N N . PRO B 1 283 ? -24.438 19.844 7.965 1 92.62 283 PRO B N 1
ATOM 9364 C CA . PRO B 1 283 ? -23.719 19.875 9.242 1 92.62 283 PRO B CA 1
ATOM 9365 C C . PRO B 1 283 ? -22.906 18.609 9.492 1 92.62 283 PRO B C 1
ATOM 9367 O O . PRO B 1 283 ? -23.328 17.516 9.094 1 92.62 283 PRO B O 1
ATOM 9370 N N . TYR B 1 284 ? -21.781 18.719 10.195 1 92.31 284 TYR B N 1
ATOM 9371 C CA . TYR B 1 284 ? -20.938 17.609 10.617 1 92.31 284 TYR B CA 1
ATOM 9372 C C . TYR B 1 284 ? -20.359 17.859 12.008 1 92.31 284 TYR B C 1
ATOM 9374 O O . TYR B 1 284 ? -19.641 18.844 12.219 1 92.31 284 TYR B O 1
ATOM 9382 N N . PRO B 1 285 ? -20.656 17.062 13.031 1 90.56 285 PRO B N 1
ATOM 9383 C CA . PRO B 1 285 ? -21.594 15.938 13.008 1 90.56 285 PRO B CA 1
ATOM 9384 C C . PRO B 1 285 ? -23.047 16.375 12.852 1 90.56 285 PRO B C 1
ATOM 9386 O O . PRO B 1 285 ? -23.359 17.562 12.969 1 90.56 285 PRO B O 1
ATOM 9389 N N . LEU B 1 286 ? -23.875 15.422 12.555 1 95.62 286 LEU B N 1
ATOM 9390 C CA . LEU B 1 286 ? -25.281 15.75 12.414 1 95.62 286 LEU B CA 1
ATOM 9391 C C . LEU B 1 286 ? -25.875 16.203 13.742 1 95.62 286 LEU B C 1
ATOM 9393 O O . LEU B 1 286 ? -25.547 15.648 14.797 1 95.62 286 LEU B O 1
ATOM 9397 N N . PRO B 1 287 ? -26.672 17.266 13.703 1 94.88 287 PRO B N 1
ATOM 9398 C CA . PRO B 1 287 ? -27.375 17.672 14.922 1 94.88 287 PRO B CA 1
ATOM 9399 C C . PRO B 1 287 ? -28.328 16.609 15.438 1 94.88 287 PRO B C 1
ATOM 9401 O O . PRO B 1 287 ? -28.672 15.672 14.703 1 94.88 287 PRO B O 1
ATOM 9404 N N . GLU B 1 288 ? -28.75 16.703 16.609 1 93.75 288 GLU B N 1
ATOM 9405 C CA . GLU B 1 288 ? -29.562 15.695 17.281 1 93.75 288 GLU B CA 1
ATOM 9406 C C . GLU B 1 288 ? -30.859 15.438 16.516 1 93.75 288 GLU B C 1
ATOM 9408 O O . GLU B 1 288 ? -31.281 14.281 16.375 1 93.75 288 GLU B O 1
ATOM 9413 N N . LYS B 1 289 ? -31.484 16.469 16.016 1 94.31 289 LYS B N 1
ATOM 9414 C CA . LYS B 1 289 ? -32.719 16.328 15.273 1 94.31 289 LYS B CA 1
ATOM 9415 C C . LYS B 1 289 ? -32.562 15.422 14.062 1 94.31 289 LYS B C 1
ATOM 9417 O O . LYS B 1 289 ? -33.375 14.539 13.82 1 94.31 289 LYS B O 1
ATOM 9422 N N . LEU B 1 290 ? -31.547 15.641 13.312 1 95.88 290 LEU B N 1
ATOM 9423 C CA . LEU B 1 290 ? -31.281 14.852 12.109 1 95.88 290 LEU B CA 1
ATOM 9424 C C . LEU B 1 290 ? -30.828 13.445 12.477 1 95.88 290 LEU B C 1
ATOM 9426 O O . LEU B 1 290 ? -31.109 12.492 11.75 1 95.88 290 LEU B O 1
ATOM 9430 N N . ARG B 1 291 ? -30.125 13.281 13.641 1 95.69 291 ARG B N 1
ATOM 9431 C CA . ARG B 1 291 ? -29.719 11.953 14.102 1 95.69 291 ARG B CA 1
ATOM 9432 C C . ARG B 1 291 ? -30.938 11.094 14.438 1 95.69 291 ARG B C 1
ATOM 9434 O O . ARG B 1 291 ? -30.953 9.906 14.125 1 95.69 291 ARG B O 1
ATOM 9441 N N . ASN B 1 292 ? -31.859 11.75 15.023 1 94.06 292 ASN B N 1
ATOM 9442 C CA . ASN B 1 292 ? -33.094 11.047 15.336 1 94.06 292 ASN B CA 1
ATOM 9443 C C . ASN B 1 292 ? -33.844 10.617 14.07 1 94.06 292 ASN B C 1
ATOM 9445 O O . ASN B 1 292 ? -34.406 9.523 14.016 1 94.06 292 ASN B O 1
ATOM 9449 N N . THR B 1 293 ? -33.844 11.523 13.109 1 94.88 293 THR B N 1
ATOM 9450 C CA . THR B 1 293 ? -34.469 11.195 11.828 1 94.88 293 THR B CA 1
ATOM 9451 C C . THR B 1 293 ? -33.781 9.984 11.195 1 94.88 293 THR B C 1
ATOM 9453 O O . THR B 1 293 ? -34.438 9.102 10.664 1 94.88 293 THR B O 1
ATOM 9456 N N . LEU B 1 294 ? -32.469 9.938 11.234 1 95.62 294 LEU B N 1
ATOM 9457 C CA . LEU B 1 294 ? -31.719 8.812 10.68 1 95.62 294 LEU B CA 1
ATOM 9458 C C . LEU B 1 294 ? -32.094 7.516 11.398 1 95.62 294 LEU B C 1
ATOM 9460 O O . LEU B 1 294 ? -32.312 6.488 10.75 1 95.62 294 LEU B O 1
ATOM 9464 N N . ASP B 1 295 ? -32.156 7.582 12.695 1 92.81 295 ASP B N 1
ATOM 9465 C CA . ASP B 1 295 ? -32.5 6.395 13.469 1 92.81 295 ASP B CA 1
ATOM 9466 C C . ASP B 1 295 ? -33.875 5.867 13.102 1 92.81 295 ASP B C 1
ATOM 9468 O O . ASP B 1 295 ? -34.094 4.656 13.047 1 92.81 295 ASP B O 1
ATOM 9472 N N . ARG B 1 296 ? -34.781 6.742 12.828 1 91.88 296 ARG B N 1
ATOM 9473 C CA . ARG B 1 296 ? -36.125 6.348 12.438 1 91.88 296 ARG B CA 1
ATOM 9474 C C . ARG B 1 296 ? -36.125 5.688 11.062 1 91.88 296 ARG B C 1
ATOM 9476 O O . ARG B 1 296 ? -36.844 4.715 10.836 1 91.88 296 ARG B O 1
ATOM 9483 N N . TYR B 1 297 ? -35.375 6.234 10.141 1 92.44 297 TYR B N 1
ATOM 9484 C CA . TYR B 1 297 ? -35.25 5.621 8.82 1 92.44 297 TYR B CA 1
ATOM 9485 C C . TYR B 1 297 ? -34.625 4.234 8.914 1 92.44 297 TYR B C 1
ATOM 9487 O O . TYR B 1 297 ? -35.125 3.287 8.281 1 92.44 297 TYR B O 1
ATOM 9495 N N . GLU B 1 298 ? -33.594 4.074 9.734 1 91.69 298 GLU B N 1
ATOM 9496 C CA . GLU B 1 298 ? -32.844 2.82 9.836 1 91.69 298 GLU B CA 1
ATOM 9497 C C . GLU B 1 298 ? -33.656 1.755 10.555 1 91.69 298 GLU B C 1
ATOM 9499 O O . GLU B 1 298 ? -33.562 0.565 10.258 1 91.69 298 GLU B O 1
ATOM 9504 N N . SER B 1 299 ? -34.531 2.191 11.453 1 88.06 299 SER B N 1
ATOM 9505 C CA . SER B 1 299 ? -35.375 1.251 12.18 1 88.06 299 SER B CA 1
ATOM 9506 C C . SER B 1 299 ? -36.594 0.852 11.352 1 88.06 299 SER B C 1
ATOM 9508 O O . SER B 1 299 ? -37.25 -0.144 11.656 1 88.06 299 SER B O 1
ATOM 9510 N N . GLY B 1 300 ? -36.938 1.673 10.383 1 86.56 300 GLY B N 1
ATOM 9511 C CA . GLY B 1 300 ? -38.125 1.433 9.578 1 86.56 300 GLY B CA 1
ATOM 9512 C C . GLY B 1 300 ? -39.406 2.033 10.172 1 86.56 300 GLY B C 1
ATOM 9513 O O . GLY B 1 300 ? -40.5 1.8 9.672 1 86.56 300 GLY B O 1
ATOM 9514 N N . SER B 1 301 ? -39.219 2.748 11.195 1 84.5 301 SER B N 1
ATOM 9515 C CA . SER B 1 301 ? -40.375 3.373 11.812 1 84.5 301 SER B CA 1
ATOM 9516 C C . SER B 1 301 ? -40.938 4.492 10.945 1 84.5 301 SER B C 1
ATOM 9518 O O . SER B 1 301 ? -42.125 4.844 11.055 1 84.5 301 SER B O 1
ATOM 9520 N N . THR B 1 302 ? -40.062 5.047 10.195 1 87.69 302 THR B N 1
ATOM 9521 C CA . THR B 1 302 ? -40.438 6.055 9.219 1 87.69 302 THR B CA 1
ATOM 9522 C C . THR B 1 302 ? -39.844 5.719 7.844 1 87.69 302 THR B C 1
ATOM 9524 O O . THR B 1 302 ? -38.75 5.172 7.738 1 87.69 302 THR B O 1
ATOM 9527 N N . THR B 1 303 ? -40.656 5.992 6.859 1 89.25 303 THR B N 1
ATOM 9528 C CA . THR B 1 303 ? -40.188 5.805 5.492 1 89.25 303 THR B CA 1
ATOM 9529 C C . THR B 1 303 ? -39.812 7.145 4.859 1 89.25 303 THR B C 1
ATOM 9531 O O . THR B 1 303 ? -40.25 8.195 5.328 1 89.25 303 THR B O 1
ATOM 9534 N N . PHE B 1 304 ? -39.031 7.031 3.873 1 91.69 304 PHE B N 1
ATOM 9535 C CA . PHE B 1 304 ? -38.719 8.242 3.111 1 91.69 304 PHE B CA 1
ATOM 9536 C C . PHE B 1 304 ? -40 8.805 2.484 1 91.69 304 PHE B C 1
ATOM 9538 O O . PHE B 1 304 ? -40.906 8.062 2.137 1 91.69 304 PHE B O 1
ATOM 9545 N N . PRO B 1 305 ? -40.031 10.086 2.342 1 89.44 305 PRO B N 1
ATOM 9546 C CA . PRO B 1 305 ? -41.25 10.688 1.802 1 89.44 305 PRO B CA 1
ATOM 9547 C C . PRO B 1 305 ? -41.531 10.25 0.368 1 89.44 305 PRO B C 1
ATOM 9549 O O . PRO B 1 305 ? -40.625 10.125 -0.441 1 89.44 305 PRO B O 1
ATOM 9552 N N . ILE B 1 306 ? -42.75 9.961 0.144 1 88.88 306 ILE B N 1
ATOM 9553 C CA . ILE B 1 306 ? -43.188 9.617 -1.202 1 88.88 306 ILE B CA 1
ATOM 9554 C C . ILE B 1 306 ? -43.344 10.891 -2.033 1 88.88 306 ILE B C 1
ATOM 9556 O O . ILE B 1 306 ? -43 10.906 -3.221 1 88.88 306 ILE B O 1
ATOM 9560 N N . ASP B 1 307 ? -43.906 11.906 -1.309 1 90.5 307 ASP B N 1
ATOM 9561 C CA . ASP B 1 307 ? -44 13.227 -1.911 1 90.5 307 ASP B CA 1
ATOM 9562 C C . ASP B 1 307 ? -42.906 14.156 -1.379 1 90.5 307 ASP B C 1
ATOM 9564 O O . ASP B 1 307 ? -42.938 14.539 -0.207 1 90.5 307 ASP B O 1
ATOM 9568 N N . LEU B 1 308 ? -42 14.477 -2.213 1 94.25 308 LEU B N 1
ATOM 9569 C CA . LEU B 1 308 ? -40.938 15.391 -1.843 1 94.25 308 LEU B CA 1
ATOM 9570 C C . LEU B 1 308 ? -41.312 16.828 -2.107 1 94.25 308 LEU B C 1
ATOM 9572 O O . LEU B 1 308 ? -41.312 17.281 -3.256 1 94.25 308 LEU B O 1
ATOM 9576 N N . ILE B 1 309 ? -41.594 17.547 -1.048 1 93.56 309 ILE B N 1
ATOM 9577 C CA . ILE B 1 309 ? -42.125 18.906 -1.125 1 93.56 309 ILE B CA 1
ATOM 9578 C C . ILE B 1 309 ? -41.188 19.875 -0.428 1 93.56 309 ILE B C 1
ATOM 9580 O O . ILE B 1 309 ? -40.75 19.625 0.708 1 93.56 309 ILE B O 1
ATOM 9584 N N . PRO B 1 310 ? -40.75 20.922 -1.116 1 91.94 310 PRO B N 1
ATOM 9585 C CA . PRO B 1 310 ? -39.906 21.922 -0.428 1 91.94 310 PRO B CA 1
ATOM 9586 C C . PRO B 1 310 ? -40.594 22.531 0.786 1 91.94 310 PRO B C 1
ATOM 9588 O O . PRO B 1 310 ? -41.812 22.797 0.742 1 91.94 310 PRO B O 1
ATOM 9591 N N . PRO B 1 311 ? -39.844 22.625 1.893 1 85.06 311 PRO B N 1
ATOM 9592 C CA . PRO B 1 311 ? -40.469 23.172 3.102 1 85.06 311 PRO B CA 1
ATOM 9593 C C . PRO B 1 311 ? -40.812 24.656 2.963 1 85.06 311 PRO B C 1
ATOM 9595 O O . PRO B 1 311 ? -40.281 25.344 2.109 1 85.06 311 PRO B O 1
ATOM 9598 N N . ILE B 1 312 ? -41.844 24.984 3.816 1 77.75 312 ILE B N 1
ATOM 9599 C CA . ILE B 1 312 ? -42.219 26.391 3.916 1 77.75 312 ILE B CA 1
ATOM 9600 C C . ILE B 1 312 ? -41.25 27.109 4.855 1 77.75 312 ILE B C 1
ATOM 9602 O O . ILE B 1 312 ? -41 26.672 5.98 1 77.75 312 ILE B O 1
ATOM 9606 N N . LEU B 1 313 ? -40.219 27.828 4.359 1 65.5 313 LEU B N 1
ATOM 9607 C CA . LEU B 1 313 ? -39.25 28.484 5.215 1 65.5 313 LEU B CA 1
ATOM 9608 C C . LEU B 1 313 ? -39.906 29.484 6.141 1 65.5 313 LEU B C 1
ATOM 9610 O O . LEU B 1 313 ? -40.844 30.203 5.727 1 65.5 313 LEU B O 1
ATOM 9614 N N . GLU B 1 314 ? -39.562 29.359 7.469 1 58.41 314 GLU B N 1
ATOM 9615 C CA . GLU B 1 314 ? -40 30.328 8.469 1 58.41 314 GLU B CA 1
ATOM 9616 C C . GLU B 1 314 ? -39.312 31.672 8.273 1 58.41 314 GLU B C 1
ATOM 9618 O O . GLU B 1 314 ? -38.156 31.719 7.844 1 58.41 314 GLU B O 1
ATOM 9623 N N . GLY B 1 315 ? -39.969 32.781 8.242 1 58.12 315 GLY B N 1
ATOM 9624 C CA . GLY B 1 315 ? -39.438 34.125 8.398 1 58.12 315 GLY B CA 1
ATOM 9625 C C . GLY B 1 315 ? -39.469 34.938 7.121 1 58.12 315 GLY B C 1
ATOM 9626 O O . GLY B 1 315 ? -38.812 35.969 7.016 1 58.12 315 GLY B O 1
ATOM 9627 N N . GLY B 1 316 ? -40.125 34.469 6.07 1 64.25 316 GLY B N 1
ATOM 9628 C CA . GLY B 1 316 ? -40.375 35.375 4.961 1 64.25 316 GLY B CA 1
ATOM 9629 C C . GLY B 1 316 ? -39.312 35.375 3.904 1 64.25 316 GLY B C 1
ATOM 9630 O O . GLY B 1 316 ? -39 36.406 3.305 1 64.25 316 GLY B O 1
ATOM 9631 N N . GLN B 1 317 ? -38.469 34.25 3.693 1 74.5 317 GLN B N 1
ATOM 9632 C CA . GLN B 1 317 ? -37.469 34.25 2.645 1 74.5 317 GLN B CA 1
ATOM 9633 C C . GLN B 1 317 ? -38.094 34.5 1.273 1 74.5 317 GLN B C 1
ATOM 9635 O O . GLN B 1 317 ? -39.156 33.969 0.976 1 74.5 317 GLN B O 1
ATOM 9640 N N . LYS B 1 318 ? -37.438 35.438 0.61 1 79.38 318 LYS B N 1
ATOM 9641 C CA . LYS B 1 318 ? -37.906 35.844 -0.709 1 79.38 318 LYS B CA 1
ATOM 9642 C C . LYS B 1 318 ? -36.969 35.344 -1.808 1 79.38 318 LYS B C 1
ATOM 9644 O O . LYS B 1 318 ? -35.844 34.875 -1.526 1 79.38 318 LYS B O 1
ATOM 9649 N N . CYS B 1 319 ? -37.531 35.156 -2.947 1 79.81 319 CYS B N 1
ATOM 9650 C CA . CYS B 1 319 ? -36.719 34.75 -4.074 1 79.81 319 CYS B CA 1
ATOM 9651 C C . CYS B 1 319 ? -35.719 35.875 -4.414 1 79.81 319 CYS B C 1
ATOM 9653 O O . CYS B 1 319 ? -35.688 36.906 -3.779 1 79.81 319 CYS B O 1
ATOM 9655 N N . LYS B 1 320 ? -34.812 35.594 -5.316 1 77.25 320 LYS B N 1
ATOM 9656 C CA . LYS B 1 320 ? -33.781 36.531 -5.684 1 77.25 320 LYS B CA 1
ATOM 9657 C C . LYS B 1 320 ? -34.375 37.844 -6.188 1 77.25 320 LYS B C 1
ATOM 9659 O O . LYS B 1 320 ? -33.719 38.906 -6.102 1 77.25 320 LYS B O 1
ATOM 9664 N N . HIS B 1 321 ? -35.656 37.844 -6.605 1 79.69 321 HIS B N 1
ATOM 9665 C CA . HIS B 1 321 ? -36.344 39.031 -7.145 1 79.69 321 HIS B CA 1
ATOM 9666 C C . HIS B 1 321 ? -37.219 39.688 -6.094 1 79.69 321 HIS B C 1
ATOM 9668 O O . HIS B 1 321 ? -37.906 40.688 -6.387 1 79.69 321 HIS B O 1
ATOM 9674 N N . GLY B 1 322 ? -37.219 39.156 -4.871 1 79.56 322 GLY B N 1
ATOM 9675 C CA . GLY B 1 322 ? -37.938 39.781 -3.758 1 79.56 322 GLY B CA 1
ATOM 9676 C C . GLY B 1 322 ? -39.375 39.312 -3.631 1 79.56 322 GLY B C 1
ATOM 9677 O O . GLY B 1 322 ? -40.125 39.844 -2.82 1 79.56 322 GLY B O 1
ATOM 9678 N N . ASN B 1 323 ? -39.844 38.375 -4.473 1 82.88 323 ASN B N 1
ATOM 9679 C CA . ASN B 1 323 ? -41.219 37.875 -4.41 1 82.88 323 ASN B CA 1
ATOM 9680 C C . ASN B 1 323 ? -41.344 36.781 -3.344 1 82.88 323 ASN B C 1
ATOM 9682 O O . ASN B 1 323 ? -40.406 36.062 -3.051 1 82.88 323 ASN B O 1
ATOM 9686 N N . THR B 1 324 ? -42.531 36.75 -2.811 1 83.81 324 THR B N 1
ATOM 9687 C CA . THR B 1 324 ? -42.812 35.75 -1.773 1 83.81 324 THR B CA 1
ATOM 9688 C C . THR B 1 324 ? -43.219 34.406 -2.393 1 83.81 324 THR B C 1
ATOM 9690 O O . THR B 1 324 ? -43.844 34.375 -3.459 1 83.81 324 THR B O 1
ATOM 9693 N N . TRP B 1 325 ? -42.906 33.312 -1.706 1 87.88 325 TRP B N 1
ATOM 9694 C CA . TRP B 1 325 ? -43.25 31.984 -2.162 1 87.88 325 TRP B CA 1
ATOM 9695 C C . TRP B 1 325 ? -44.719 31.688 -1.939 1 87.88 325 TRP B C 1
ATOM 9697 O O . TRP B 1 325 ? -45.312 32.094 -0.93 1 87.88 325 TRP B O 1
ATOM 9707 N N . ASP B 1 326 ? -45.312 30.938 -2.857 1 85.62 326 ASP B N 1
ATOM 9708 C CA . ASP B 1 326 ? -46.688 30.531 -2.73 1 85.62 326 ASP B CA 1
ATOM 9709 C C . ASP B 1 326 ? -46.875 29.516 -1.6 1 85.62 326 ASP B C 1
ATOM 9711 O O . ASP B 1 326 ? -46.219 28.484 -1.587 1 85.62 326 ASP B O 1
ATOM 9715 N N . LEU B 1 327 ? -47.75 29.781 -0.688 1 87.62 327 LEU B N 1
ATOM 9716 C CA . LEU B 1 327 ? -47.906 28.984 0.519 1 87.62 327 LEU B CA 1
ATOM 9717 C C . LEU B 1 327 ? -48.875 27.828 0.299 1 87.62 327 LEU B C 1
ATOM 9719 O O . LEU B 1 327 ? -48.969 26.922 1.122 1 87.62 327 LEU B O 1
ATOM 9723 N N . ARG B 1 328 ? -49.594 27.766 -0.943 1 88.44 328 ARG B N 1
ATOM 9724 C CA . ARG B 1 328 ? -50.531 26.672 -1.231 1 88.44 328 ARG B CA 1
ATOM 9725 C C . ARG B 1 328 ? -49.781 25.344 -1.322 1 88.44 328 ARG B C 1
ATOM 9727 O O . ARG B 1 328 ? -48.594 25.312 -1.567 1 88.44 328 ARG B O 1
ATOM 9734 N N . ASP B 1 329 ? -50.469 24.297 -1.079 1 91.81 329 ASP B N 1
ATOM 9735 C CA . ASP B 1 329 ? -49.906 22.953 -1.11 1 91.81 329 ASP B CA 1
ATOM 9736 C C . ASP B 1 329 ? -49.531 22.547 -2.535 1 91.81 329 ASP B C 1
ATOM 9738 O O . ASP B 1 329 ? -50.406 22.438 -3.404 1 91.81 329 ASP B O 1
ATOM 9742 N N . PRO B 1 330 ? -48.281 22.312 -2.768 1 92.5 330 PRO B N 1
ATOM 9743 C CA . PRO B 1 330 ? -47.812 21.969 -4.117 1 92.5 330 PRO B CA 1
ATOM 9744 C C . PRO B 1 330 ? -48.5 20.719 -4.668 1 92.5 330 PRO B C 1
ATOM 9746 O O . PRO B 1 330 ? -48.719 20.609 -5.875 1 92.5 330 PRO B O 1
ATOM 9749 N N . LYS B 1 331 ? -48.781 19.781 -3.824 1 92.5 331 LYS B N 1
ATOM 9750 C CA . LYS B 1 331 ? -49.438 18.547 -4.266 1 92.5 331 LYS B CA 1
ATOM 9751 C C . LYS B 1 331 ? -50.812 18.844 -4.809 1 92.5 331 LYS B C 1
ATOM 9753 O O . LYS B 1 331 ? -51.188 18.344 -5.875 1 92.5 331 LYS B O 1
ATOM 9758 N N . GLU B 1 332 ? -51.562 19.625 -4.121 1 93.5 332 GLU B N 1
ATOM 9759 C CA . GLU B 1 332 ? -52.938 19.969 -4.512 1 93.5 332 GLU B CA 1
ATOM 9760 C C . GLU B 1 332 ? -52.938 20.828 -5.777 1 93.5 332 GLU B C 1
ATOM 9762 O O . GLU B 1 332 ? -53.844 20.703 -6.602 1 93.5 332 GLU B O 1
ATOM 9767 N N . GLN B 1 333 ? -51.906 21.625 -5.918 1 91.44 333 GLN B N 1
ATOM 9768 C CA . GLN B 1 333 ? -51.844 22.547 -7.055 1 91.44 333 GLN B CA 1
ATOM 9769 C C . GLN B 1 333 ? -51.25 21.844 -8.289 1 91.44 333 GLN B C 1
ATOM 9771 O O . GLN B 1 333 ? -51.344 22.375 -9.398 1 91.44 333 GLN B O 1
ATOM 9776 N N . GLY B 1 334 ? -50.656 20.672 -8.078 1 89.12 334 GLY B N 1
ATOM 9777 C CA . GLY B 1 334 ? -50.062 19.922 -9.18 1 89.12 334 GLY B CA 1
ATOM 9778 C C . GLY B 1 334 ? -48.75 20.5 -9.656 1 89.12 334 GLY B C 1
ATOM 9779 O O . GLY B 1 334 ? -48.438 20.469 -10.852 1 89.12 334 GLY B O 1
ATOM 9780 N N . TRP B 1 335 ? -47.969 21.188 -8.812 1 91.5 335 TRP B N 1
ATOM 9781 C CA . TRP B 1 335 ? -46.656 21.734 -9.172 1 91.5 335 TRP B CA 1
ATOM 9782 C C . TRP B 1 335 ? -45.594 20.641 -9.227 1 91.5 335 TRP B C 1
ATOM 9784 O O . TRP B 1 335 ? -44.625 20.672 -8.477 1 91.5 335 TRP B O 1
ATOM 9794 N N . LEU B 1 336 ? -45.688 19.734 -10.18 1 90.81 336 LEU B N 1
ATOM 9795 C CA . LEU B 1 336 ? -44.844 18.547 -10.328 1 90.81 336 LEU B CA 1
ATOM 9796 C C . LEU B 1 336 ? -43.594 18.859 -11.117 1 90.81 336 LEU B C 1
ATOM 9798 O O . LEU B 1 336 ? -43.656 19.484 -12.188 1 90.81 336 LEU B O 1
ATOM 9802 N N . LEU B 1 337 ? -42.5 18.609 -10.547 1 89 337 LEU B N 1
ATOM 9803 C CA . LEU B 1 337 ? -41.219 18.781 -11.234 1 89 337 LEU B CA 1
ATOM 9804 C C . LEU B 1 337 ? -40.75 17.484 -11.867 1 89 337 LEU B C 1
ATOM 9806 O O . LEU B 1 337 ? -40.219 17.484 -12.984 1 89 337 LEU B O 1
ATOM 9810 N N . SER B 1 338 ? -40.812 16.312 -11.117 1 86.06 338 SER B N 1
ATOM 9811 C CA . SER B 1 338 ? -40.375 15.016 -11.617 1 86.06 338 SER B CA 1
ATOM 9812 C C . SER B 1 338 ? -41.219 13.891 -11.023 1 86.06 338 SER B C 1
ATOM 9814 O O . SER B 1 338 ? -41.625 13.961 -9.867 1 86.06 338 SER B O 1
ATOM 9816 N N . ASP B 1 339 ? -41.469 12.844 -11.859 1 82.12 339 ASP B N 1
ATOM 9817 C CA . ASP B 1 339 ? -42.219 11.688 -11.383 1 82.12 339 ASP B CA 1
ATOM 9818 C C . ASP B 1 339 ? -41.375 10.422 -11.469 1 82.12 339 ASP B C 1
ATOM 9820 O O . ASP B 1 339 ? -41.906 9.305 -11.453 1 82.12 339 ASP B O 1
ATOM 9824 N N . ASP B 1 340 ? -40.094 10.57 -11.586 1 82 340 ASP B N 1
ATOM 9825 C CA . ASP B 1 340 ? -39.156 9.453 -11.672 1 82 340 ASP B CA 1
ATOM 9826 C C . ASP B 1 340 ? -38 9.641 -10.703 1 82 340 ASP B C 1
ATOM 9828 O O . ASP B 1 340 ? -36.844 9.594 -11.109 1 82 340 ASP B O 1
ATOM 9832 N N . VAL B 1 341 ? -38.375 9.781 -9.461 1 90.69 341 VAL B N 1
ATOM 9833 C CA . VAL B 1 341 ? -37.344 10.016 -8.438 1 90.69 341 VAL B CA 1
ATOM 9834 C C . VAL B 1 341 ? -36.812 8.68 -7.93 1 90.69 341 VAL B C 1
ATOM 9836 O O . VAL B 1 341 ? -37.562 7.73 -7.742 1 90.69 341 VAL B O 1
ATOM 9839 N N . ARG B 1 342 ? -35.5 8.609 -7.793 1 91.81 342 ARG B N 1
ATOM 9840 C CA . ARG B 1 342 ? -34.844 7.434 -7.238 1 91.81 342 ARG B CA 1
ATOM 9841 C C . ARG B 1 342 ? -33.969 7.805 -6.051 1 91.81 342 ARG B C 1
ATOM 9843 O O . ARG B 1 342 ? -33.156 8.742 -6.141 1 91.81 342 ARG B O 1
ATOM 9850 N N . ILE B 1 343 ? -34.125 7.156 -4.945 1 95.25 343 ILE B N 1
ATOM 9851 C CA . ILE B 1 343 ? -33.281 7.352 -3.77 1 95.25 343 ILE B CA 1
ATOM 9852 C C . ILE B 1 343 ? -32.281 6.199 -3.654 1 95.25 343 ILE B C 1
ATOM 9854 O O . ILE B 1 343 ? -32.688 5.035 -3.541 1 95.25 343 ILE B O 1
ATOM 9858 N N . TYR B 1 344 ? -31 6.473 -3.705 1 96.06 344 TYR B N 1
ATOM 9859 C CA . TYR B 1 344 ? -29.969 5.453 -3.641 1 96.06 344 TYR B CA 1
ATOM 9860 C C . TYR B 1 344 ? -29.438 5.305 -2.221 1 96.06 344 TYR B C 1
ATOM 9862 O O . TYR B 1 344 ? -29.062 6.297 -1.586 1 96.06 344 TYR B O 1
ATOM 9870 N N . LYS B 1 345 ? -29.438 4.086 -1.726 1 96.06 345 LYS B N 1
ATOM 9871 C CA . LYS B 1 345 ? -28.797 3.67 -0.487 1 96.06 345 LYS B CA 1
ATOM 9872 C C . LYS B 1 345 ? -27.641 2.715 -0.768 1 96.06 345 LYS B C 1
ATOM 9874 O O . LYS B 1 345 ? -27.297 2.459 -1.927 1 96.06 345 LYS B O 1
ATOM 9879 N N . SER B 1 346 ? -26.984 2.232 0.284 1 95.62 346 SER B N 1
ATOM 9880 C CA . SER B 1 346 ? -25.797 1.392 0.109 1 95.62 346 SER B CA 1
ATOM 9881 C C . SER B 1 346 ? -26.188 -0.02 -0.322 1 95.62 346 SER B C 1
ATOM 9883 O O . SER B 1 346 ? -25.391 -0.726 -0.939 1 95.62 346 SER B O 1
ATOM 9885 N N . LEU B 1 347 ? -27.438 -0.43 -0.003 1 96.19 347 LEU B N 1
ATOM 9886 C CA . LEU B 1 347 ? -27.797 -1.827 -0.218 1 96.19 347 LEU B CA 1
ATOM 9887 C C . LEU B 1 347 ? -28.906 -1.949 -1.27 1 96.19 347 LEU B C 1
ATOM 9889 O O . LEU B 1 347 ? -29.062 -3.008 -1.879 1 96.19 347 LEU B O 1
ATOM 9893 N N . SER B 1 348 ? -29.688 -0.901 -1.407 1 93.38 348 SER B N 1
ATOM 9894 C CA . SER B 1 348 ? -30.797 -0.928 -2.35 1 93.38 348 SER B CA 1
ATOM 9895 C C . SER B 1 348 ? -31.234 0.483 -2.74 1 93.38 348 SER B C 1
ATOM 9897 O O . SER B 1 348 ? -30.812 1.46 -2.115 1 93.38 348 SER B O 1
ATOM 9899 N N . SER B 1 349 ? -31.906 0.551 -3.828 1 92.56 349 SER B N 1
ATOM 9900 C CA . SER B 1 349 ? -32.469 1.828 -4.25 1 92.56 349 SER B CA 1
ATOM 9901 C C . SER B 1 349 ? -34 1.82 -4.145 1 92.56 349 SER B C 1
ATOM 9903 O O . SER B 1 349 ? -34.625 0.757 -4.168 1 92.56 349 SER B O 1
ATOM 9905 N N . LEU B 1 350 ? -34.5 3.023 -3.904 1 89.06 350 LEU B N 1
ATOM 9906 C CA . LEU B 1 350 ? -35.938 3.162 -3.734 1 89.06 350 LEU B CA 1
ATOM 9907 C C . LEU B 1 350 ? -36.562 3.926 -4.902 1 89.06 350 LEU B C 1
ATOM 9909 O O . LEU B 1 350 ? -36.156 5.066 -5.172 1 89.06 350 LEU B O 1
ATOM 9913 N N . SER B 1 351 ? -37 3.324 -5.898 1 73.88 351 SER B N 1
ATOM 9914 C CA . SER B 1 351 ? -37.75 4.004 -6.953 1 73.88 351 SER B CA 1
ATOM 9915 C C . SER B 1 351 ? -39.25 3.93 -6.699 1 73.88 351 SER B C 1
ATOM 9917 O O . SER B 1 351 ? -39.938 4.957 -6.648 1 73.88 351 SER B O 1
ATOM 9919 N N . ASN B 1 352 ? -39.844 2.689 -7.152 1 57.41 352 ASN B N 1
ATOM 9920 C CA . ASN B 1 352 ? -41.219 2.34 -6.93 1 57.41 352 ASN B CA 1
ATOM 9921 C C . ASN B 1 352 ? -41.406 1.442 -5.703 1 57.41 352 ASN B C 1
ATOM 9923 O O . ASN B 1 352 ? -40.5 0.641 -5.395 1 57.41 352 ASN B O 1
ATOM 9927 N N . VAL B 1 353 ? -41.781 2.004 -4.641 1 49.78 353 VAL B N 1
ATOM 9928 C CA . VAL B 1 353 ? -41.938 1.071 -3.531 1 49.78 353 VAL B CA 1
ATOM 9929 C C . VAL B 1 353 ? -42.625 -0.2 -4.031 1 49.78 353 VAL B C 1
ATOM 9931 O O . VAL B 1 353 ? -43.562 -0.138 -4.852 1 49.78 353 VAL B O 1
ATOM 9934 N N . SER B 1 354 ? -41.969 -1.29 -3.848 1 42.84 354 SER B N 1
ATOM 9935 C CA . SER B 1 354 ? -42.438 -2.609 -4.27 1 42.84 354 SER B CA 1
ATOM 9936 C C . SER B 1 354 ? -43.938 -2.652 -4.402 1 42.84 354 SER B C 1
ATOM 9938 O O . SER B 1 354 ? -44.469 -2.943 -5.48 1 42.84 354 SER B O 1
ATOM 9940 N N . GLU B 1 355 ? -44.625 -3.232 -3.197 1 43.97 355 GLU B N 1
ATOM 9941 C CA . GLU B 1 355 ? -45.906 -3.902 -3.326 1 43.97 355 GLU B CA 1
ATOM 9942 C C . GLU B 1 355 ? -46.969 -2.949 -3.865 1 43.97 355 GLU B C 1
ATOM 9944 O O . GLU B 1 355 ? -47.969 -3.387 -4.457 1 43.97 355 GLU B O 1
ATOM 9949 N N . GLY B 1 356 ? -46.969 -1.673 -3.451 1 46.72 356 GLY B N 1
ATOM 9950 C CA . GLY B 1 356 ? -48.125 -0.898 -3.816 1 46.72 356 GLY B CA 1
ATOM 9951 C C . GLY B 1 356 ? -47.844 0.125 -4.902 1 46.72 356 GLY B C 1
ATOM 9952 O O . GLY B 1 356 ? -48.75 0.906 -5.266 1 46.72 356 GLY B O 1
ATOM 9953 N N . GLY B 1 357 ? -46.812 0.003 -5.77 1 51.56 357 GLY B N 1
ATOM 9954 C CA . GLY B 1 357 ? -46.688 0.759 -7.008 1 51.56 357 GLY B CA 1
ATOM 9955 C C . GLY B 1 357 ? -46.438 2.236 -6.781 1 51.56 357 GLY B C 1
ATOM 9956 O O . GLY B 1 357 ? -46.844 3.074 -7.59 1 51.56 357 GLY B O 1
ATOM 9957 N N . LEU B 1 358 ? -46.219 2.711 -5.617 1 58.81 358 LEU B N 1
ATOM 9958 C CA . LEU B 1 358 ? -46.281 4.164 -5.496 1 58.81 358 LEU B CA 1
ATOM 9959 C C . LEU B 1 358 ? -45.031 4.816 -6.062 1 58.81 358 LEU B C 1
ATOM 9961 O O . LEU B 1 358 ? -43.906 4.422 -5.727 1 58.81 358 LEU B O 1
ATOM 9965 N N . ILE B 1 359 ? -45.188 5.562 -6.977 1 75.81 359 ILE B N 1
ATOM 9966 C CA . ILE B 1 359 ? -44.219 6.375 -7.695 1 75.81 359 ILE B CA 1
ATOM 9967 C C . ILE B 1 359 ? -43.875 7.625 -6.883 1 75.81 359 ILE B C 1
ATOM 9969 O O . ILE B 1 359 ? -44.781 8.336 -6.441 1 75.81 359 ILE B O 1
ATOM 9973 N N . ARG B 1 360 ? -42.625 7.754 -6.418 1 86.81 360 ARG B N 1
ATOM 9974 C CA . ARG B 1 360 ? -42.188 8.953 -5.715 1 86.81 360 ARG B CA 1
ATOM 9975 C C . ARG B 1 360 ? -42.219 10.172 -6.633 1 86.81 360 ARG B C 1
ATOM 9977 O O . ARG B 1 360 ? -41.781 10.094 -7.789 1 86.81 360 ARG B O 1
ATOM 9984 N N . LYS B 1 361 ? -42.812 11.25 -6.09 1 89.38 361 LYS B N 1
ATOM 9985 C CA . LYS B 1 361 ? -43 12.469 -6.875 1 89.38 361 LYS B CA 1
ATOM 9986 C C . LYS B 1 361 ? -42.25 13.648 -6.238 1 89.38 361 LYS B C 1
ATOM 9988 O O . LYS B 1 361 ? -42.219 13.766 -5.012 1 89.38 361 LYS B O 1
ATOM 9993 N N . LEU B 1 362 ? -41.625 14.445 -7.098 1 93.06 362 LEU B N 1
ATOM 9994 C CA . LEU B 1 362 ? -40.938 15.656 -6.668 1 93.06 362 LEU B CA 1
ATOM 9995 C C . LEU B 1 362 ? -41.75 16.891 -7.059 1 93.06 362 LEU B C 1
ATOM 9997 O O . LEU B 1 362 ? -42.125 17.062 -8.219 1 93.06 362 LEU B O 1
ATOM 10001 N N . TYR B 1 363 ? -42 17.766 -6.094 1 93.25 363 TYR B N 1
ATOM 10002 C CA . TYR B 1 363 ? -42.75 18.984 -6.324 1 93.25 363 TYR B CA 1
ATOM 10003 C C . TYR B 1 363 ? -41.875 20.219 -6.145 1 93.25 363 TYR B C 1
ATOM 10005 O O . TYR B 1 363 ? -40.781 20.141 -5.609 1 93.25 363 TYR B O 1
ATOM 10013 N N . PHE B 1 364 ? -42.281 21.359 -6.781 1 91.25 364 PHE B N 1
ATOM 10014 C CA . PHE B 1 364 ? -41.625 22.656 -6.59 1 91.25 364 PHE B CA 1
ATOM 10015 C C . PHE B 1 364 ? -42.625 23.688 -6.074 1 91.25 364 PHE B C 1
ATOM 10017 O O . PHE B 1 364 ? -43.844 23.422 -6.031 1 91.25 364 PHE B O 1
ATOM 10024 N N . ARG B 1 365 ? -42.125 24.828 -5.488 1 89.81 365 ARG B N 1
ATOM 10025 C CA . ARG B 1 365 ? -42.969 25.906 -5.008 1 89.81 365 ARG B CA 1
ATOM 10026 C C . ARG B 1 365 ? -42.688 27.203 -5.777 1 89.81 365 ARG B C 1
ATOM 10028 O O . ARG B 1 365 ? -41.562 27.734 -5.734 1 89.81 365 ARG B O 1
ATOM 10035 N N . PRO B 1 366 ? -43.656 27.641 -6.473 1 87.19 366 PRO B N 1
ATOM 10036 C CA . PRO B 1 366 ? -43.469 28.875 -7.238 1 87.19 366 PRO B CA 1
ATOM 10037 C C . PRO B 1 366 ? -43.688 30.125 -6.391 1 87.19 366 PRO B C 1
ATOM 10039 O O . PRO B 1 366 ? -44.094 30.047 -5.238 1 87.19 366 PRO B O 1
ATOM 10042 N N . THR B 1 367 ? -43.156 31.25 -6.875 1 85.25 367 THR B N 1
ATOM 10043 C CA . THR B 1 367 ? -43.406 32.531 -6.238 1 85.25 367 THR B CA 1
ATOM 10044 C C . THR B 1 367 ? -44.812 33.062 -6.605 1 85.25 367 THR B C 1
ATOM 10046 O O . THR B 1 367 ? -45.406 32.594 -7.586 1 85.25 367 THR B O 1
ATOM 10049 N N . ILE B 1 368 ? -45.219 33.906 -5.578 1 81.94 368 ILE B N 1
ATOM 10050 C CA . ILE B 1 368 ? -46.438 34.625 -5.891 1 81.94 368 ILE B CA 1
ATOM 10051 C C . ILE B 1 368 ? -46.156 35.75 -6.883 1 81.94 368 ILE B C 1
ATOM 10053 O O . ILE B 1 368 ? -45.25 36.562 -6.66 1 81.94 368 ILE B O 1
ATOM 10057 N N . GLY B 1 369 ? -46.625 35.625 -8.086 1 70.12 369 GLY B N 1
ATOM 10058 C CA . GLY B 1 369 ? -46.375 36.625 -9.133 1 70.12 369 GLY B CA 1
ATOM 10059 C C . GLY B 1 369 ? -45.562 36.062 -10.297 1 70.12 369 GLY B C 1
ATOM 10060 O O . GLY B 1 369 ? -45.25 34.844 -10.32 1 70.12 369 GLY B O 1
ATOM 10061 N N . SER B 1 370 ? -45.281 36.719 -11.5 1 64.12 370 SER B N 1
ATOM 10062 C CA . SER B 1 370 ? -44.844 36.219 -12.805 1 64.12 370 SER B CA 1
ATOM 10063 C C . SER B 1 370 ? -43.312 36.281 -12.914 1 64.12 370 SER B C 1
ATOM 10065 O O . SER B 1 370 ? -42.781 36.688 -13.953 1 64.12 370 SER B O 1
ATOM 10067 N N . CYS B 1 371 ? -42.5 36.031 -11.711 1 75.56 371 CYS B N 1
ATOM 10068 C CA . CYS B 1 371 ? -41.062 36.188 -11.953 1 75.56 371 CYS B CA 1
ATOM 10069 C C . CYS B 1 371 ? -40.469 34.844 -12.398 1 75.56 371 CYS B C 1
ATOM 10071 O O . CYS B 1 371 ? -39.281 34.812 -12.773 1 75.56 371 CYS B O 1
ATOM 10073 N N . GLY B 1 372 ? -41.125 33.75 -12.43 1 77.69 372 GLY B N 1
ATOM 10074 C CA . GLY B 1 372 ? -40.625 32.5 -12.961 1 77.69 372 GLY B CA 1
ATOM 10075 C C . GLY B 1 372 ? -39.75 31.734 -11.977 1 77.69 372 GLY B C 1
ATOM 10076 O O . GLY B 1 372 ? -39.344 30.594 -12.25 1 77.69 372 GLY B O 1
ATOM 10077 N N . CYS B 1 373 ? -39.5 32.312 -10.805 1 81.19 373 CYS B N 1
ATOM 10078 C CA . CYS B 1 373 ? -38.656 31.656 -9.82 1 81.19 373 CYS B CA 1
ATOM 10079 C C . CYS B 1 373 ? -39.438 30.547 -9.109 1 81.19 373 CYS B C 1
ATOM 10081 O O . CYS B 1 373 ? -40.625 30.641 -8.93 1 81.19 373 CYS B O 1
ATOM 10083 N N . PHE B 1 374 ? -38.812 29.422 -8.82 1 85.12 374 PHE B N 1
ATOM 10084 C CA . PHE B 1 374 ? -39.438 28.391 -8 1 85.12 374 PHE B CA 1
ATOM 10085 C C . PHE B 1 374 ? -38.438 27.828 -6.996 1 85.12 374 PHE B C 1
ATOM 10087 O O . PHE B 1 374 ? -37.219 27.828 -7.246 1 85.12 374 PHE B O 1
ATOM 10094 N N . LYS B 1 375 ? -38.938 27.469 -5.895 1 87.38 375 LYS B N 1
ATOM 10095 C CA . LYS B 1 375 ? -38.125 26.859 -4.848 1 87.38 375 LYS B CA 1
ATOM 10096 C C . LYS B 1 375 ? -38.031 25.344 -5.035 1 87.38 375 LYS B C 1
ATOM 10098 O O . LYS B 1 375 ? -39.062 24.672 -5.16 1 87.38 375 LYS B O 1
ATOM 10103 N N . SER B 1 376 ? -36.781 24.891 -5.051 1 88.5 376 SER B N 1
ATOM 10104 C CA . SER B 1 376 ? -36.562 23.453 -5.23 1 88.5 376 SER B CA 1
ATOM 10105 C C . SER B 1 376 ? -36.469 22.734 -3.887 1 88.5 376 SER B C 1
ATOM 10107 O O . SER B 1 376 ? -36.219 23.375 -2.854 1 88.5 376 SER B O 1
ATOM 10109 N N . TYR B 1 377 ? -36.688 21.469 -3.918 1 93.81 377 TYR B N 1
ATOM 10110 C CA . TYR B 1 377 ? -36.5 20.594 -2.764 1 93.81 377 TYR B CA 1
ATOM 10111 C C . TYR B 1 377 ? -35.031 20.297 -2.5 1 93.81 377 TYR B C 1
ATOM 10113 O O . TYR B 1 377 ? -34.375 19.656 -3.311 1 93.81 377 TYR B O 1
ATOM 10121 N N . ASP B 1 378 ? -34.531 20.797 -1.408 1 94.19 378 ASP B N 1
ATOM 10122 C CA . ASP B 1 378 ? -33.156 20.578 -1.065 1 94.19 378 ASP B CA 1
ATOM 10123 C C . ASP B 1 378 ? -32.906 19.156 -0.536 1 94.19 378 ASP B C 1
ATOM 10125 O O . ASP B 1 378 ? -32 18.469 -0.965 1 94.19 378 ASP B O 1
ATOM 10129 N N . GLY B 1 379 ? -33.75 18.703 0.425 1 95.69 379 GLY B N 1
ATOM 10130 C CA . GLY B 1 379 ? -33.688 17.328 0.911 1 95.69 379 GLY B CA 1
ATOM 10131 C C . GLY B 1 379 ? -32.969 17.188 2.23 1 95.69 379 GLY B C 1
ATOM 10132 O O . GLY B 1 379 ? -32.938 16.109 2.811 1 95.69 379 GLY B O 1
ATOM 10133 N N . GLN B 1 380 ? -32.344 18.188 2.885 1 95.25 380 GLN B N 1
ATOM 10134 C CA . GLN B 1 380 ? -31.516 18.078 4.074 1 95.25 380 GLN B CA 1
ATOM 10135 C C . GLN B 1 380 ? -32.312 17.516 5.254 1 95.25 380 GLN B C 1
ATOM 10137 O O . GLN B 1 380 ? -31.812 16.656 5.98 1 95.25 380 GLN B O 1
ATOM 10142 N N . GLU B 1 381 ? -33.531 18 5.426 1 93.06 381 GLU B N 1
ATOM 10143 C CA . GLU B 1 381 ? -34.344 17.562 6.562 1 93.06 381 GLU B CA 1
ATOM 10144 C C . GLU B 1 381 ? -34.688 16.078 6.48 1 93.06 381 GLU B C 1
ATOM 10146 O O . GLU B 1 381 ? -34.906 15.43 7.504 1 93.06 381 GLU B O 1
ATOM 10151 N N . ASP B 1 382 ? -34.688 15.594 5.277 1 95.62 382 ASP B N 1
ATOM 10152 C CA . ASP B 1 382 ? -34.969 14.18 5.062 1 95.62 382 ASP B CA 1
ATOM 10153 C C . ASP B 1 382 ? -33.688 13.391 4.816 1 95.62 382 ASP B C 1
ATOM 10155 O O . ASP B 1 382 ? -33.75 12.242 4.383 1 95.62 382 ASP B O 1
ATOM 10159 N N . LEU B 1 383 ? -32.531 14 5.039 1 97.56 383 LEU B N 1
ATOM 10160 C CA . LEU B 1 383 ? -31.219 13.383 4.914 1 97.56 383 LEU B CA 1
ATOM 10161 C C . LEU B 1 383 ? -30.984 12.883 3.492 1 97.56 383 LEU B C 1
ATOM 10163 O O . LEU B 1 383 ? -30.516 11.766 3.291 1 97.56 383 LEU B O 1
ATOM 10167 N N . LEU B 1 384 ? -31.422 13.75 2.551 1 97.5 384 LEU B N 1
ATOM 10168 C CA . LEU B 1 384 ? -31.266 13.398 1.144 1 97.5 384 LEU B CA 1
ATOM 10169 C C . LEU B 1 384 ? -30.484 14.477 0.395 1 97.5 384 LEU B C 1
ATOM 10171 O O . LEU B 1 384 ? -30.688 15.672 0.64 1 97.5 384 LEU B O 1
ATOM 10175 N N . LEU B 1 385 ? -29.562 14.055 -0.435 1 97.94 385 LEU B N 1
ATOM 10176 C CA . LEU B 1 385 ? -28.922 14.945 -1.399 1 97.94 385 LEU B CA 1
ATOM 10177 C C . LEU B 1 385 ? -29.656 14.93 -2.729 1 97.94 385 LEU B C 1
ATOM 10179 O O . LEU B 1 385 ? -29.75 13.891 -3.385 1 97.94 385 LEU B O 1
ATOM 10183 N N . ASN B 1 386 ? -30.266 16.047 -3.086 1 96.81 386 ASN B N 1
ATOM 10184 C CA . ASN B 1 386 ? -30.875 16.203 -4.402 1 96.81 386 ASN B CA 1
ATOM 10185 C C . ASN B 1 386 ? -29.844 16.594 -5.453 1 96.81 386 ASN B C 1
ATOM 10187 O O . ASN B 1 386 ? -29.5 17.766 -5.578 1 96.81 386 ASN B O 1
ATOM 10191 N N . LEU B 1 387 ? -29.422 15.578 -6.242 1 95.19 387 LEU B N 1
ATOM 10192 C CA . LEU B 1 387 ? -28.344 15.82 -7.195 1 95.19 387 LEU B CA 1
ATOM 10193 C C . LEU B 1 387 ? -28.859 16.578 -8.414 1 95.19 387 LEU B C 1
ATOM 10195 O O . LEU B 1 387 ? -28.297 17.609 -8.797 1 95.19 387 LEU B O 1
ATOM 10199 N N . ASP B 1 388 ? -29.953 16.078 -9.086 1 89.75 388 ASP B N 1
ATOM 10200 C CA . ASP B 1 388 ? -30.406 16.625 -10.359 1 89.75 388 ASP B CA 1
ATOM 10201 C C . ASP B 1 388 ? -31.922 16.484 -10.5 1 89.75 388 ASP B C 1
ATOM 10203 O O . ASP B 1 388 ? -32.438 16.312 -11.609 1 89.75 388 ASP B O 1
ATOM 10207 N N . ASN B 1 389 ? -32.719 16.406 -9.367 1 89.38 389 ASN B N 1
ATOM 10208 C CA . ASN B 1 389 ? -34.156 16.281 -9.32 1 89.38 389 ASN B CA 1
ATOM 10209 C C . ASN B 1 389 ? -34.625 14.922 -9.812 1 89.38 389 ASN B C 1
ATOM 10211 O O . ASN B 1 389 ? -35.812 14.719 -10.07 1 89.38 389 ASN B O 1
ATOM 10215 N N . LYS B 1 390 ? -33.688 14.008 -10.023 1 87.44 390 LYS B N 1
ATOM 10216 C CA . LYS B 1 390 ? -34 12.633 -10.383 1 87.44 390 LYS B CA 1
ATOM 10217 C C . LYS B 1 390 ? -33.281 11.648 -9.461 1 87.44 390 LYS B C 1
ATOM 10219 O O . LYS B 1 390 ? -33.875 10.664 -9.008 1 87.44 390 LYS B O 1
ATOM 10224 N N . HIS B 1 391 ? -32.062 11.93 -9.273 1 93.31 391 HIS B N 1
ATOM 10225 C CA . HIS B 1 391 ? -31.203 11.062 -8.461 1 93.31 391 HIS B CA 1
ATOM 10226 C C . HIS B 1 391 ? -31.016 11.641 -7.059 1 93.31 391 HIS B C 1
ATOM 10228 O O . HIS B 1 391 ? -30.453 12.734 -6.902 1 93.31 391 HIS B O 1
ATOM 10234 N N . PHE B 1 392 ? -31.5 10.938 -6.094 1 96 392 PHE B N 1
ATOM 10235 C CA . PHE B 1 392 ? -31.344 11.32 -4.695 1 96 392 PHE B CA 1
ATOM 10236 C C . PHE B 1 392 ? -30.453 10.32 -3.959 1 96 392 PHE B C 1
ATOM 10238 O O . PHE B 1 392 ? -30.531 9.117 -4.207 1 96 392 PHE B O 1
ATOM 10245 N N . PHE B 1 393 ? -29.578 10.82 -3.111 1 97.88 393 PHE B N 1
ATOM 10246 C CA . PHE B 1 393 ? -28.672 9.953 -2.355 1 97.88 393 PHE B CA 1
ATOM 10247 C C . PHE B 1 393 ? -28.875 10.141 -0.856 1 97.88 393 PHE B C 1
ATOM 10249 O O . PHE B 1 393 ? -28.906 11.273 -0.364 1 97.88 393 PHE B O 1
ATOM 10256 N N . TYR B 1 394 ? -29.062 9.07 -0.21 1 97.75 394 TYR B N 1
ATOM 10257 C CA . TYR B 1 394 ? -29.203 9.062 1.242 1 97.75 394 TYR B CA 1
ATOM 10258 C C . TYR B 1 394 ? -27.906 9.492 1.91 1 97.75 394 TYR B C 1
ATOM 10260 O O . TYR B 1 394 ? -26.828 9.008 1.556 1 97.75 394 TYR B O 1
ATOM 10268 N N . TYR B 1 395 ? -27.969 10.461 2.873 1 98 395 TYR B N 1
ATOM 10269 C CA . TYR B 1 395 ? -26.781 10.945 3.57 1 98 395 TYR B CA 1
ATOM 10270 C C . TYR B 1 395 ? -26 9.781 4.168 1 98 395 TYR B C 1
ATOM 10272 O O . TYR B 1 395 ? -24.766 9.789 4.145 1 98 395 TYR B O 1
ATOM 10280 N N . GLY B 1 396 ? -26.719 8.758 4.719 1 96.81 396 GLY B N 1
ATOM 10281 C CA . GLY B 1 396 ? -26.047 7.621 5.32 1 96.81 396 GLY B CA 1
ATOM 10282 C C . GLY B 1 396 ? -25.125 6.895 4.352 1 96.81 396 GLY B C 1
ATOM 10283 O O . GLY B 1 396 ? -24.062 6.406 4.746 1 96.81 396 GLY B O 1
ATOM 10284 N N . PHE B 1 397 ? -25.547 6.82 3.105 1 97.25 397 PHE B N 1
ATOM 10285 C CA . PHE B 1 397 ? -24.766 6.203 2.037 1 97.25 397 PHE B CA 1
ATOM 10286 C C . PHE B 1 397 ? -23.484 6.984 1.788 1 97.25 397 PHE B C 1
ATOM 10288 O O . PHE B 1 397 ? -22.391 6.406 1.762 1 97.25 397 PHE B O 1
ATOM 10295 N N . LEU B 1 398 ? -23.578 8.258 1.72 1 97.75 398 LEU B N 1
ATOM 10296 C CA . LEU B 1 398 ? -22.453 9.125 1.381 1 97.75 398 LEU B CA 1
ATOM 10297 C C . LEU B 1 398 ? -21.516 9.289 2.568 1 97.75 398 LEU B C 1
ATOM 10299 O O . LEU B 1 398 ? -20.297 9.297 2.4 1 97.75 398 LEU B O 1
ATOM 10303 N N . TYR B 1 399 ? -22.062 9.336 3.775 1 97.19 399 TYR B N 1
ATOM 10304 C CA . TYR B 1 399 ? -21.234 9.391 4.977 1 97.19 399 TYR B CA 1
ATOM 10305 C C . TYR B 1 399 ? -20.438 8.102 5.16 1 97.19 399 TYR B C 1
ATOM 10307 O O . TYR B 1 399 ? -19.312 8.117 5.656 1 97.19 399 TYR B O 1
ATOM 10315 N N . SER B 1 400 ? -21.047 7 4.805 1 96.19 400 SER B N 1
ATOM 10316 C CA . SER B 1 400 ? -20.344 5.73 4.906 1 96.19 400 SER B CA 1
ATOM 10317 C C . SER B 1 400 ? -19.031 5.758 4.109 1 96.19 400 SER B C 1
ATOM 10319 O O . SER B 1 400 ? -18 5.273 4.578 1 96.19 400 SER B O 1
ATOM 10321 N N . TYR B 1 401 ? -19.109 6.301 2.934 1 95.56 401 TYR B N 1
ATOM 10322 C CA . TYR B 1 401 ? -17.875 6.41 2.162 1 95.56 401 TYR B CA 1
ATOM 10323 C C . TYR B 1 401 ? -16.922 7.41 2.799 1 95.56 401 TYR B C 1
ATOM 10325 O O . TYR B 1 401 ? -15.711 7.184 2.838 1 95.56 401 TYR B O 1
ATOM 10333 N N . LEU B 1 402 ? -17.438 8.539 3.189 1 95.69 402 LEU B N 1
ATOM 10334 C CA . LEU B 1 402 ? -16.594 9.547 3.824 1 95.69 402 LEU B CA 1
ATOM 10335 C C . LEU B 1 402 ? -15.75 8.914 4.926 1 95.69 402 LEU B C 1
ATOM 10337 O O . LEU B 1 402 ? -14.531 9.117 4.965 1 95.69 402 LEU B O 1
ATOM 10341 N N . HIS B 1 403 ? -16.375 8.18 5.773 1 94.56 403 HIS B N 1
ATOM 10342 C CA . HIS B 1 403 ? -15.68 7.617 6.922 1 94.56 403 HIS B CA 1
ATOM 10343 C C . HIS B 1 403 ? -14.742 6.488 6.5 1 94.56 403 HIS B C 1
ATOM 10345 O O . HIS B 1 403 ? -13.68 6.293 7.105 1 94.56 403 HIS B O 1
ATOM 10351 N N . LEU B 1 404 ? -15.125 5.746 5.48 1 93.06 404 LEU B N 1
ATOM 10352 C CA . LEU B 1 404 ? -14.219 4.738 4.945 1 93.06 404 LEU B CA 1
ATOM 10353 C C . LEU B 1 404 ? -12.984 5.391 4.324 1 93.06 404 LEU B C 1
ATOM 10355 O O . LEU B 1 404 ? -11.883 4.848 4.41 1 93.06 404 LEU B O 1
ATOM 10359 N N . MET B 1 405 ? -13.211 6.473 3.641 1 90.62 405 MET B N 1
ATOM 10360 C CA . MET B 1 405 ? -12.109 7.234 3.068 1 90.62 405 MET B CA 1
ATOM 10361 C C . MET B 1 405 ? -11.148 7.711 4.156 1 90.62 405 MET B C 1
ATOM 10363 O O . MET B 1 405 ? -9.93 7.691 3.971 1 90.62 405 MET B O 1
ATOM 10367 N N . MET B 1 406 ? -11.672 8.062 5.277 1 89.19 406 MET B N 1
ATOM 10368 C CA . MET B 1 406 ? -10.891 8.602 6.391 1 89.19 406 MET B CA 1
ATOM 10369 C C . MET B 1 406 ? -10.102 7.496 7.086 1 89.19 406 MET B C 1
ATOM 10371 O O . MET B 1 406 ? -8.969 7.711 7.512 1 89.19 406 MET B O 1
ATOM 10375 N N . GLU B 1 407 ? -10.727 6.352 7.156 1 84 407 GLU B N 1
ATOM 10376 C CA . GLU B 1 407 ? -10.172 5.328 8.039 1 84 407 GLU B CA 1
A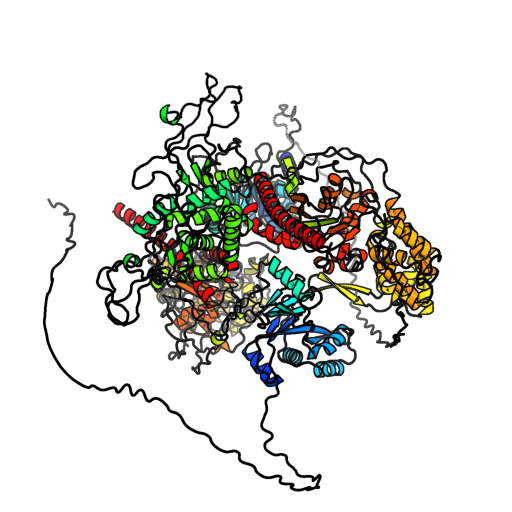TOM 10377 C C . GLU B 1 407 ? -9.516 4.207 7.242 1 84 407 GLU B C 1
ATOM 10379 O O . GLU B 1 407 ? -8.688 3.463 7.773 1 84 407 GLU B O 1
ATOM 10384 N N . GLY B 1 408 ? -9.93 4.086 6.078 1 75.12 408 GLY B N 1
ATOM 10385 C CA . GLY B 1 408 ? -9.445 2.955 5.309 1 75.12 408 GLY B CA 1
ATOM 10386 C C . GLY B 1 408 ? -8.758 3.363 4.016 1 75.12 408 GLY B C 1
ATOM 10387 O O . GLY B 1 408 ? -8.648 4.555 3.715 1 75.12 408 GLY B O 1
ATOM 10388 N N . LYS B 1 409 ? -8.094 2.408 3.369 1 74.5 409 LYS B N 1
ATOM 10389 C CA . LYS B 1 409 ? -7.527 2.562 2.033 1 74.5 409 LYS B CA 1
ATOM 10390 C C . LYS B 1 409 ? -8.531 2.154 0.959 1 74.5 409 LYS B C 1
ATOM 10392 O O . LYS B 1 409 ? -8.398 1.09 0.351 1 74.5 409 LYS B O 1
ATOM 10397 N N . ASN B 1 410 ? -9.555 3.039 0.845 1 82 410 ASN B N 1
ATOM 10398 C CA . ASN B 1 410 ? -10.609 2.648 -0.087 1 82 410 ASN B CA 1
ATOM 10399 C C . ASN B 1 410 ? -10.898 3.752 -1.099 1 82 410 ASN B C 1
ATOM 10401 O O . ASN B 1 410 ? -11.633 4.699 -0.798 1 82 410 ASN B O 1
ATOM 10405 N N . PRO B 1 411 ? -10.461 3.551 -2.271 1 82.25 411 PRO B N 1
ATOM 10406 C CA . PRO B 1 411 ? -10.805 4.531 -3.305 1 82.25 411 PRO B CA 1
ATOM 10407 C C . PRO B 1 411 ? -12.297 4.535 -3.635 1 82.25 411 PRO B C 1
ATOM 10409 O O . PRO B 1 411 ? -12.992 3.545 -3.387 1 82.25 411 PRO B O 1
ATOM 10412 N N . LEU B 1 412 ? -12.773 5.656 -4.129 1 88.88 412 LEU B N 1
ATOM 10413 C CA . LEU B 1 412 ? -14.188 5.809 -4.457 1 88.88 412 LEU B CA 1
ATOM 10414 C C . LEU B 1 412 ? -14.641 4.719 -5.418 1 88.88 412 LEU B C 1
ATOM 10416 O O . LEU B 1 412 ? -15.75 4.184 -5.273 1 88.88 412 LEU B O 1
ATOM 10420 N N . ALA B 1 413 ? -13.844 4.379 -6.34 1 83.75 413 ALA B N 1
ATOM 10421 C CA . ALA B 1 413 ? -14.203 3.367 -7.332 1 83.75 413 ALA B CA 1
ATOM 10422 C C . ALA B 1 413 ? -14.375 1.998 -6.684 1 83.75 413 ALA B C 1
ATOM 10424 O O . ALA B 1 413 ? -15.281 1.246 -7.031 1 83.75 413 ALA B O 1
ATOM 10425 N N . ALA B 1 414 ? -13.469 1.635 -5.82 1 85.19 414 ALA B N 1
ATOM 10426 C CA . ALA B 1 414 ? -13.57 0.359 -5.117 1 85.19 414 ALA B CA 1
ATOM 10427 C C . ALA B 1 414 ? -14.828 0.306 -4.254 1 85.19 414 ALA B C 1
ATOM 10429 O O . ALA B 1 414 ? -15.5 -0.726 -4.188 1 85.19 414 ALA B O 1
ATOM 10430 N N . PHE B 1 415 ? -15.102 1.398 -3.59 1 93.12 415 PHE B N 1
ATOM 10431 C CA . PHE B 1 415 ? -16.312 1.483 -2.783 1 93.12 415 PHE B CA 1
ATOM 10432 C C . PHE B 1 415 ? -17.547 1.291 -3.646 1 93.12 415 PHE B C 1
ATOM 10434 O O . PHE B 1 415 ? -18.484 0.578 -3.26 1 93.12 415 PHE B O 1
ATOM 10441 N N . PHE B 1 416 ? -17.547 1.886 -4.789 1 92.31 416 PHE B N 1
ATOM 10442 C CA . PHE B 1 416 ? -18.688 1.773 -5.699 1 92.31 416 PHE B CA 1
ATOM 10443 C C . PHE B 1 416 ? -18.812 0.346 -6.215 1 92.31 416 PHE B C 1
ATOM 10445 O O . PHE B 1 416 ? -19.938 -0.168 -6.34 1 92.31 416 PHE B O 1
ATOM 10452 N N . ARG B 1 417 ? -17.766 -0.267 -6.535 1 89.69 417 ARG B N 1
ATOM 10453 C CA . ARG B 1 417 ? -17.812 -1.654 -6.984 1 89.69 417 ARG B CA 1
ATOM 10454 C C . ARG B 1 417 ? -18.406 -2.559 -5.902 1 89.69 417 ARG B C 1
ATOM 10456 O O . ARG B 1 417 ? -19.156 -3.486 -6.199 1 89.69 417 ARG B O 1
ATOM 10463 N N . ALA B 1 418 ? -17.953 -2.326 -4.688 1 93.25 418 ALA B N 1
ATOM 10464 C CA . ALA B 1 418 ? -18.516 -3.078 -3.572 1 93.25 418 ALA B CA 1
ATOM 10465 C C . ALA B 1 418 ? -20.031 -2.857 -3.477 1 93.25 418 ALA B C 1
ATOM 10467 O O . ALA B 1 418 ? -20.781 -3.801 -3.229 1 93.25 418 ALA B O 1
ATOM 10468 N N . THR B 1 419 ? -20.422 -1.612 -3.654 1 95.88 419 THR B N 1
ATOM 10469 C CA . THR B 1 419 ? -21.844 -1.286 -3.639 1 95.88 419 THR B CA 1
ATOM 10470 C C . THR B 1 419 ? -22.578 -1.999 -4.773 1 95.88 419 THR B C 1
ATOM 10472 O O . THR B 1 419 ? -23.688 -2.512 -4.578 1 95.88 419 THR B O 1
ATOM 10475 N N . GLN B 1 420 ? -21.984 -2.021 -5.91 1 92.62 420 GLN B N 1
ATOM 10476 C CA . GLN B 1 420 ? -22.562 -2.742 -7.039 1 92.62 420 GLN B CA 1
ATOM 10477 C C . GLN B 1 420 ? -22.734 -4.223 -6.715 1 92.62 420 GLN B C 1
ATOM 10479 O O . GLN B 1 420 ? -23.766 -4.82 -7.066 1 92.62 420 GLN B O 1
ATOM 10484 N N . SER B 1 421 ? -21.766 -4.777 -6.066 1 92.88 421 SER B N 1
ATOM 10485 C CA . SER B 1 421 ? -21.844 -6.172 -5.652 1 92.88 421 SER B CA 1
ATOM 10486 C C . SER B 1 421 ? -22.984 -6.387 -4.652 1 92.88 421 SER B C 1
ATOM 10488 O O . SER B 1 421 ? -23.656 -7.41 -4.691 1 92.88 421 SER B O 1
ATOM 10490 N N . ASN B 1 422 ? -23.172 -5.438 -3.766 1 95.75 422 ASN B N 1
ATOM 10491 C CA . ASN B 1 422 ? -24.297 -5.504 -2.838 1 95.75 422 ASN B CA 1
ATOM 10492 C C . ASN B 1 422 ? -25.625 -5.574 -3.576 1 95.75 422 ASN B C 1
ATOM 10494 O O . ASN B 1 422 ? -26.469 -6.43 -3.277 1 95.75 422 ASN B O 1
ATOM 10498 N N . TYR B 1 423 ? -25.766 -4.699 -4.523 1 94.06 423 TYR B N 1
ATOM 10499 C CA . TYR B 1 423 ? -27.031 -4.637 -5.27 1 94.06 423 TYR B CA 1
ATOM 10500 C C . TYR B 1 423 ? -27.266 -5.934 -6.035 1 94.06 423 TYR B C 1
ATOM 10502 O O . TYR B 1 423 ? -28.375 -6.477 -6.012 1 94.06 423 TYR B O 1
ATOM 10510 N N . SER B 1 424 ? -26.219 -6.461 -6.656 1 90.62 424 SER B N 1
ATOM 10511 C CA . SER B 1 424 ? -26.359 -7.641 -7.5 1 90.62 424 SER B CA 1
ATOM 10512 C C . SER B 1 424 ? -26.625 -8.891 -6.664 1 90.62 424 SER B C 1
ATOM 10514 O O . SER B 1 424 ? -27.297 -9.812 -7.113 1 90.62 424 SER B O 1
ATOM 10516 N N . THR B 1 425 ? -26.109 -8.914 -5.434 1 93 425 THR B N 1
ATOM 10517 C CA . THR B 1 425 ? -26.156 -10.117 -4.613 1 93 425 THR B CA 1
ATOM 10518 C C . THR B 1 425 ? -27.328 -10.062 -3.635 1 93 425 THR B C 1
ATOM 10520 O O . THR B 1 425 ? -27.906 -11.094 -3.277 1 93 425 THR B O 1
ATOM 10523 N N . LEU B 1 426 ? -27.734 -8.828 -3.18 1 95.44 426 LEU B N 1
ATOM 10524 C CA . LEU B 1 426 ? -28.609 -8.742 -2.02 1 95.44 426 LEU B CA 1
ATOM 10525 C C . LEU B 1 426 ? -29.938 -8.094 -2.393 1 95.44 426 LEU B C 1
ATOM 10527 O O . LEU B 1 426 ? -30.922 -8.18 -1.638 1 95.44 426 LEU B O 1
ATOM 10531 N N . SER B 1 427 ? -30.016 -7.43 -3.494 1 93.5 427 SER B N 1
ATOM 10532 C CA . SER B 1 427 ? -31.203 -6.641 -3.832 1 93.5 427 SER B CA 1
ATOM 10533 C C . SER B 1 427 ? -31.719 -6.984 -5.227 1 93.5 427 SER B C 1
ATOM 10535 O O . SER B 1 427 ? -31.016 -7.641 -6.004 1 93.5 427 SER B O 1
ATOM 10537 N N . THR B 1 428 ? -32.969 -6.637 -5.477 1 91.06 428 THR B N 1
ATOM 10538 C CA . THR B 1 428 ? -33.562 -6.801 -6.801 1 91.06 428 THR B CA 1
ATOM 10539 C C . THR B 1 428 ? -33.438 -5.512 -7.605 1 91.06 428 THR B C 1
ATOM 10541 O O . THR B 1 428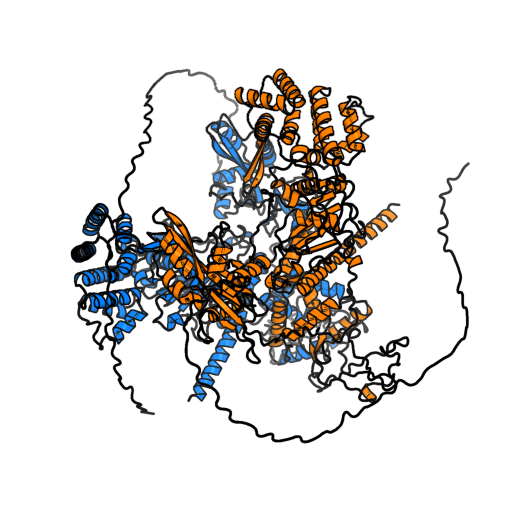 ? -33.781 -5.484 -8.797 1 91.06 428 THR B O 1
ATOM 10544 N N . THR B 1 429 ? -32.938 -4.504 -6.926 1 90.62 429 THR B N 1
ATOM 10545 C CA . THR B 1 429 ? -32.875 -3.193 -7.559 1 90.62 429 THR B CA 1
ATOM 10546 C C . THR B 1 429 ? -31.484 -2.965 -8.148 1 90.62 429 THR B C 1
ATOM 10548 O O . THR B 1 429 ? -30.578 -3.791 -7.973 1 90.62 429 THR B O 1
ATOM 10551 N N . SER B 1 430 ? -31.359 -1.806 -8.867 1 88.38 430 SER B N 1
ATOM 10552 C CA . SER B 1 430 ? -30.078 -1.491 -9.5 1 88.38 430 SER B CA 1
ATOM 10553 C C . SER B 1 430 ? -29.516 -0.174 -8.977 1 88.38 430 SER B C 1
ATOM 10555 O O . SER B 1 430 ? -30.25 0.685 -8.5 1 88.38 430 SER B O 1
ATOM 10557 N N . VAL B 1 431 ? -28.25 -0.103 -9.047 1 90.19 431 VAL B N 1
ATOM 10558 C CA . VAL B 1 431 ? -27.562 1.103 -8.602 1 90.19 431 VAL B CA 1
ATOM 10559 C C . VAL B 1 431 ? -27.297 2.023 -9.797 1 90.19 431 VAL B C 1
ATOM 10561 O O . VAL B 1 431 ? -27.469 1.616 -10.945 1 90.19 431 VAL B O 1
ATOM 10564 N N . CYS B 1 432 ? -27 3.225 -9.516 1 90.38 432 CYS B N 1
ATOM 10565 C CA . CYS B 1 432 ? -26.703 4.207 -10.547 1 90.38 432 CYS B CA 1
ATOM 10566 C C . CYS B 1 432 ? -25.344 3.922 -11.195 1 90.38 432 CYS B C 1
ATOM 10568 O O . CYS B 1 432 ? -24.672 2.965 -10.828 1 90.38 432 CYS B O 1
ATOM 10570 N N . SER B 1 433 ? -25.031 4.73 -12.195 1 86.5 433 SER B N 1
ATOM 10571 C CA . SER B 1 433 ? -23.719 4.633 -12.82 1 86.5 433 SER B CA 1
ATOM 10572 C C . SER B 1 433 ? -22.641 5.262 -11.938 1 86.5 433 SER B C 1
ATOM 10574 O O . SER B 1 433 ? -22.953 6.059 -11.047 1 86.5 433 SER B O 1
ATOM 10576 N N . TYR B 1 434 ? -21.406 4.914 -12.195 1 87.31 434 TYR B N 1
ATOM 10577 C CA . TYR B 1 434 ? -20.297 5.43 -11.406 1 87.31 434 TYR B CA 1
ATOM 10578 C C . TYR B 1 434 ? -20.188 6.945 -11.555 1 87.31 434 TYR B C 1
ATOM 10580 O O . TYR B 1 434 ? -19.875 7.645 -10.586 1 87.31 434 TYR B O 1
ATOM 10588 N N . ASN B 1 435 ? -20.422 7.441 -12.672 1 80.06 435 ASN B N 1
ATOM 10589 C CA . ASN B 1 435 ? -20.312 8.875 -12.906 1 80.06 435 ASN B CA 1
ATOM 10590 C C . ASN B 1 435 ? -21.312 9.664 -12.055 1 80.06 435 ASN B C 1
ATOM 10592 O O . ASN B 1 435 ? -20.953 10.688 -11.469 1 80.06 435 ASN B O 1
ATOM 10596 N N . ILE B 1 436 ? -22.484 9.148 -12.016 1 88.75 436 ILE B N 1
ATOM 10597 C CA . ILE B 1 436 ? -23.516 9.789 -11.219 1 88.75 436 ILE B CA 1
ATOM 10598 C C . ILE B 1 436 ? -23.125 9.75 -9.742 1 88.75 436 ILE B C 1
ATOM 10600 O O . ILE B 1 436 ? -23.266 10.75 -9.023 1 88.75 436 ILE B O 1
ATOM 10604 N N . PHE B 1 437 ? -22.609 8.648 -9.352 1 94.06 437 PHE B N 1
ATOM 10605 C CA . PHE B 1 437 ? -22.188 8.508 -7.961 1 94.06 437 PHE B CA 1
ATOM 10606 C C . PHE B 1 437 ? -21.031 9.453 -7.645 1 94.06 437 PHE B C 1
ATOM 10608 O O . PHE B 1 437 ? -20.984 10.055 -6.566 1 94.06 437 PHE B O 1
ATOM 10615 N N . ARG B 1 438 ? -20.078 9.531 -8.523 1 90.06 438 ARG B N 1
ATOM 10616 C CA . ARG B 1 438 ? -18.938 10.422 -8.344 1 90.06 438 ARG B CA 1
ATOM 10617 C C . ARG B 1 438 ? -19.391 11.867 -8.203 1 90.06 438 ARG B C 1
ATOM 10619 O O . ARG B 1 438 ? -18.875 12.602 -7.355 1 90.06 438 ARG B O 1
ATOM 10626 N N . LEU B 1 439 ? -20.328 12.273 -8.992 1 88.62 439 LEU B N 1
ATOM 10627 C CA . LEU B 1 439 ? -20.891 13.617 -8.898 1 88.62 439 LEU B CA 1
ATOM 10628 C C . LEU B 1 439 ? -21.578 13.828 -7.555 1 88.62 439 LEU B C 1
ATOM 10630 O O . LEU B 1 439 ? -21.453 14.891 -6.941 1 88.62 439 LEU B O 1
ATOM 10634 N N . ALA B 1 440 ? -22.297 12.812 -7.168 1 95.5 440 ALA B N 1
ATOM 10635 C CA . ALA B 1 440 ? -22.984 12.891 -5.879 1 95.5 440 ALA B CA 1
ATOM 10636 C C . ALA B 1 440 ? -21.984 13.055 -4.738 1 95.5 440 ALA B C 1
ATOM 10638 O O . ALA B 1 440 ? -22.172 13.906 -3.859 1 95.5 440 ALA B O 1
ATOM 10639 N N . TRP B 1 441 ? -20.906 12.297 -4.809 1 95.69 441 TRP B N 1
ATOM 10640 C CA . TRP B 1 441 ? -19.891 12.359 -3.766 1 95.69 441 TRP B CA 1
ATOM 10641 C C . TRP B 1 441 ? -19.234 13.742 -3.719 1 95.69 441 TRP B C 1
ATOM 10643 O O . TRP B 1 441 ? -19.141 14.352 -2.65 1 95.69 441 TRP B O 1
ATOM 10653 N N . ASN B 1 442 ? -18.828 14.234 -4.859 1 92.5 442 ASN B N 1
ATOM 10654 C CA . ASN B 1 442 ? -18.141 15.523 -4.906 1 92.5 442 ASN B CA 1
ATOM 10655 C C . ASN B 1 442 ? -19.031 16.656 -4.438 1 92.5 442 ASN B C 1
ATOM 10657 O O . ASN B 1 442 ? -18.578 17.578 -3.752 1 92.5 442 ASN B O 1
ATOM 10661 N N . SER B 1 443 ? -20.297 16.562 -4.793 1 93.69 443 SER B N 1
ATOM 10662 C CA . SER B 1 443 ? -21.25 17.562 -4.359 1 93.69 443 SER B CA 1
ATOM 10663 C C . SER B 1 443 ? -21.469 17.5 -2.85 1 93.69 443 SER B C 1
ATOM 10665 O O . SER B 1 443 ? -21.422 18.531 -2.17 1 93.69 443 SER B O 1
ATOM 10667 N N . PHE B 1 444 ? -21.688 16.328 -2.4 1 96.94 444 PHE B N 1
ATOM 10668 C CA . PHE B 1 444 ? -21.922 16.109 -0.977 1 96.94 444 PHE B CA 1
ATOM 10669 C C . PHE B 1 444 ? -20.719 16.594 -0.157 1 96.94 444 PHE B C 1
ATOM 10671 O O . PHE B 1 444 ? -20.891 17.312 0.825 1 96.94 444 PHE B O 1
ATOM 10678 N N . ALA B 1 445 ? -19.547 16.203 -0.558 1 96 445 ALA B N 1
ATOM 10679 C CA . ALA B 1 445 ? -18.328 16.547 0.166 1 96 445 ALA B CA 1
ATOM 10680 C C . ALA B 1 445 ? -18.141 18.047 0.267 1 96 445 ALA B C 1
ATOM 10682 O O . ALA B 1 445 ? -17.719 18.562 1.308 1 96 445 ALA B O 1
ATOM 10683 N N . ARG B 1 446 ? -18.453 18.75 -0.767 1 94.94 446 ARG B N 1
ATOM 10684 C CA . ARG B 1 446 ? -18.25 20.188 -0.812 1 94.94 446 ARG B CA 1
ATOM 10685 C C . ARG B 1 446 ? -19.344 20.922 -0.027 1 94.94 446 ARG B C 1
ATOM 10687 O O . ARG B 1 446 ? -19.203 22.094 0.296 1 94.94 446 ARG B O 1
ATOM 10694 N N . LEU B 1 447 ? -20.422 20.219 0.276 1 96.06 447 LEU B N 1
ATOM 10695 C CA . LEU B 1 447 ? -21.516 20.828 1.026 1 96.06 447 LEU B CA 1
ATOM 10696 C C . LEU B 1 447 ? -21.328 20.641 2.525 1 96.06 447 LEU B C 1
ATOM 10698 O O . LEU B 1 447 ? -22.047 21.234 3.332 1 96.06 447 LEU B O 1
ATOM 10702 N N . ILE B 1 448 ? -20.406 19.766 2.893 1 96.31 448 ILE B N 1
ATOM 10703 C CA . ILE B 1 448 ? -20.156 19.594 4.316 1 96.31 448 ILE B CA 1
ATOM 10704 C C . ILE B 1 448 ? -19.75 20.938 4.926 1 96.31 448 ILE B C 1
ATOM 10706 O O . ILE B 1 448 ? -18.922 21.672 4.371 1 96.31 448 ILE B O 1
ATOM 10710 N N . ASP B 1 449 ? -20.344 21.219 6 1 95.06 449 ASP B N 1
ATOM 10711 C CA . ASP B 1 449 ? -20.156 22.531 6.637 1 95.06 449 ASP B CA 1
ATOM 10712 C C . ASP B 1 449 ? -18.828 22.578 7.398 1 95.06 449 ASP B C 1
ATOM 10714 O O . ASP B 1 449 ? -18.781 22.203 8.578 1 95.06 449 ASP B O 1
ATOM 10718 N N . ILE B 1 450 ? -17.812 23.062 6.785 1 94.69 450 ILE B N 1
ATOM 10719 C CA . ILE B 1 450 ? -16.5 23.172 7.391 1 94.69 450 ILE B CA 1
ATOM 10720 C C . ILE B 1 450 ? -16.078 24.625 7.492 1 94.69 450 ILE B C 1
ATOM 10722 O O . ILE B 1 450 ? -16.094 25.359 6.496 1 94.69 450 ILE B O 1
ATOM 10726 N N . ASN B 1 451 ? -15.812 25.031 8.688 1 93.81 451 ASN B N 1
ATOM 10727 C CA . ASN B 1 451 ? -15.109 26.297 8.867 1 93.81 451 ASN B CA 1
ATOM 10728 C C . ASN B 1 451 ? -13.602 26.125 8.758 1 93.81 451 ASN B C 1
ATOM 10730 O O . ASN B 1 451 ? -12.938 25.734 9.719 1 93.81 451 ASN B O 1
ATOM 10734 N N . TRP B 1 452 ? -13.094 26.438 7.703 1 94.94 452 TRP B N 1
ATOM 10735 C CA . TRP B 1 452 ? -11.703 26.141 7.375 1 94.94 452 TRP B CA 1
ATOM 10736 C C . TRP B 1 452 ? -10.758 26.844 8.344 1 94.94 452 TRP B C 1
ATOM 10738 O O . TRP B 1 452 ? -9.758 26.266 8.773 1 94.94 452 TRP B O 1
ATOM 10748 N N . ASN B 1 453 ? -11.031 28.062 8.781 1 93.25 453 ASN B N 1
ATOM 10749 C CA . ASN B 1 453 ? -10.156 28.797 9.695 1 93.25 453 ASN B CA 1
ATOM 10750 C C . ASN B 1 453 ? -10.125 28.156 11.078 1 93.25 453 ASN B C 1
ATOM 10752 O O . ASN B 1 453 ? -9.047 27.953 11.648 1 93.25 453 ASN B O 1
ATOM 10756 N N . CYS B 1 454 ? -11.273 27.734 11.484 1 92.19 454 CYS B N 1
ATOM 10757 C CA . CYS B 1 454 ? -11.367 27.141 12.812 1 92.19 454 CYS B CA 1
ATOM 10758 C C . CYS B 1 454 ? -10.758 25.75 12.828 1 92.19 454 CYS B C 1
ATOM 10760 O O . CYS B 1 454 ? -10.156 25.328 13.82 1 92.19 454 CYS B O 1
ATOM 10762 N N . SER B 1 455 ? -10.914 25.078 11.742 1 94.5 455 SER B N 1
ATOM 10763 C CA . SER B 1 455 ? -10.438 23.688 11.68 1 94.5 455 SER B CA 1
ATOM 10764 C C . SER B 1 455 ? -8.922 23.625 11.57 1 94.5 455 SER B C 1
ATOM 10766 O O . SER B 1 455 ? -8.312 22.609 11.914 1 94.5 455 SER B O 1
ATOM 10768 N N . PHE B 1 456 ? -8.289 24.656 11.133 1 97 456 PHE B N 1
ATOM 10769 C CA . PHE B 1 456 ? -6.844 24.641 10.914 1 97 456 PHE B CA 1
ATOM 10770 C C . PHE B 1 456 ? -6.137 25.578 11.891 1 97 456 PHE B C 1
ATOM 10772 O O . PHE B 1 456 ? -5.133 26.203 11.547 1 97 456 PHE B O 1
ATOM 10779 N N . GLN B 1 457 ? -6.715 25.719 13.039 1 94.69 457 GLN B N 1
ATOM 10780 C CA . GLN B 1 457 ? -6.125 26.5 14.117 1 94.69 457 GLN B CA 1
ATOM 10781 C C . GLN B 1 457 ? -6.164 25.75 15.445 1 94.69 457 GLN B C 1
ATOM 10783 O O . GLN B 1 457 ? -7.191 25.172 15.797 1 94.69 457 GLN B O 1
ATOM 10788 N N . CYS B 1 458 ? -5.098 25.688 16.062 1 94.44 458 CYS B N 1
ATOM 10789 C CA . CYS B 1 458 ? -5.023 25.078 17.375 1 94.44 458 CYS B CA 1
ATOM 10790 C C . CYS B 1 458 ? -5.586 26.016 18.453 1 94.44 458 CYS B C 1
ATOM 10792 O O . CYS B 1 458 ? -5.223 27.188 18.5 1 94.44 458 CYS B O 1
ATOM 10794 N N . PRO B 1 459 ? -6.449 25.531 19.266 1 90.31 459 PRO B N 1
ATOM 10795 C CA . PRO B 1 459 ? -7.004 26.391 20.328 1 90.31 459 PRO B CA 1
ATOM 10796 C C . PRO B 1 459 ? -5.953 26.844 21.328 1 90.31 459 PRO B C 1
ATOM 10798 O O . PRO B 1 459 ? -6.094 27.906 21.938 1 90.31 459 PRO B O 1
ATOM 10801 N N . GLU B 1 460 ? -4.895 26.156 21.5 1 88.69 460 GLU B N 1
ATOM 10802 C CA . GLU B 1 460 ? -3.838 26.469 22.453 1 88.69 460 GLU B CA 1
ATOM 10803 C C . GLU B 1 460 ? -2.779 27.375 21.812 1 88.69 460 GLU B C 1
ATOM 10805 O O . GLU B 1 460 ? -2.322 28.328 22.438 1 88.69 460 GLU B O 1
ATOM 10810 N N . CYS B 1 461 ? -2.404 27.109 20.594 1 92.38 461 CYS B N 1
ATOM 10811 C CA . CYS B 1 461 ? -1.297 27.812 19.938 1 92.38 461 CYS B CA 1
ATOM 10812 C C . CYS B 1 461 ? -1.778 29.094 19.266 1 92.38 461 CYS B C 1
ATOM 10814 O O . CYS B 1 461 ? -0.986 30 19 1 92.38 461 CYS B O 1
ATOM 10816 N N . GLY B 1 462 ? -3.062 29.141 18.922 1 91.88 462 GLY B N 1
ATOM 10817 C CA . GLY B 1 462 ? -3.58 30.328 18.266 1 91.88 462 GLY B CA 1
ATOM 10818 C C . GLY B 1 462 ? -3.348 30.312 16.766 1 91.88 462 GLY B C 1
ATOM 10819 O O . GLY B 1 462 ? -3.084 29.266 16.172 1 91.88 462 GLY B O 1
ATOM 10820 N N . PRO B 1 463 ? -3.508 31.469 16.094 1 92 463 PRO B N 1
ATOM 10821 C CA . PRO B 1 463 ? -3.447 31.531 14.633 1 92 463 PRO B CA 1
ATOM 10822 C C . PRO B 1 463 ? -2.033 31.344 14.086 1 92 463 PRO B C 1
ATOM 10824 O O . PRO B 1 463 ? -1.857 30.891 12.953 1 92 463 PRO B O 1
ATOM 10827 N N . THR B 1 464 ? -1.076 31.766 14.859 1 93.69 464 THR B N 1
ATOM 10828 C CA . THR B 1 464 ? 0.317 31.594 14.461 1 93.69 464 THR B CA 1
ATOM 10829 C C . THR B 1 464 ? 1.094 30.828 15.516 1 93.69 464 THR B C 1
ATOM 10831 O O . THR B 1 464 ? 1.505 31.391 16.531 1 93.69 464 THR B O 1
ATOM 10834 N N . PRO B 1 465 ? 1.347 29.625 15.266 1 94.81 465 PRO B N 1
ATOM 10835 C CA . PRO B 1 465 ? 2.047 28.812 16.266 1 94.81 465 PRO B CA 1
ATOM 10836 C C . PRO B 1 465 ? 3.506 29.219 16.453 1 94.81 465 PRO B C 1
ATOM 10838 O O . PRO B 1 465 ? 4.191 29.516 15.469 1 94.81 465 PRO B O 1
ATOM 10841 N N . SER B 1 466 ? 3.959 29.203 17.656 1 93.88 466 SER B N 1
ATOM 10842 C CA . SER B 1 466 ? 5.336 29.562 17.984 1 93.88 466 SER B CA 1
ATOM 10843 C C . SER B 1 466 ? 6.289 28.422 17.703 1 93.88 466 SER B C 1
ATOM 10845 O O . SER B 1 466 ? 7.484 28.641 17.484 1 93.88 466 SER B O 1
ATOM 10847 N N . THR B 1 467 ? 5.785 27.234 17.781 1 93.88 467 THR B N 1
ATOM 10848 C CA . THR B 1 467 ? 6.543 26.031 17.438 1 93.88 467 THR B CA 1
ATOM 10849 C C . THR B 1 467 ? 5.887 25.281 16.281 1 93.88 467 THR B C 1
ATOM 10851 O O . THR B 1 467 ? 4.676 25.047 16.297 1 93.88 467 THR B O 1
ATOM 10854 N N . VAL B 1 468 ? 6.711 24.984 15.336 1 95.25 468 VAL B N 1
ATOM 10855 C CA . VAL B 1 468 ? 6.16 24.328 14.156 1 95.25 468 VAL B CA 1
ATOM 10856 C C . VAL B 1 468 ? 6.93 23.031 13.875 1 95.25 468 VAL B C 1
ATOM 10858 O O . VAL B 1 468 ? 8.148 22.984 14.031 1 95.25 468 VAL B O 1
ATOM 10861 N N . ILE B 1 469 ? 6.203 22.031 13.555 1 94.19 469 ILE B N 1
ATOM 10862 C CA . ILE B 1 469 ? 6.738 20.75 13.07 1 94.19 469 ILE B CA 1
ATOM 10863 C C . ILE B 1 469 ? 6.328 20.547 11.609 1 94.19 469 ILE B C 1
ATOM 10865 O O . ILE B 1 469 ? 5.137 20.578 11.289 1 94.19 469 ILE B O 1
ATOM 10869 N N . CYS B 1 470 ? 7.254 20.391 10.703 1 93.81 470 CYS B N 1
ATOM 10870 C CA . CYS B 1 470 ? 6.891 20.297 9.289 1 93.81 470 CYS B CA 1
ATOM 10871 C C . CYS B 1 470 ? 7.668 19.188 8.602 1 93.81 470 CYS B C 1
ATOM 10873 O O . CYS B 1 470 ? 8.703 18.75 9.102 1 93.81 470 CYS B O 1
ATOM 10875 N N . ASP B 1 471 ? 7.078 18.656 7.578 1 91.44 471 ASP B N 1
ATOM 10876 C CA . ASP B 1 471 ? 7.672 17.578 6.809 1 91.44 471 ASP B CA 1
ATOM 10877 C C . ASP B 1 471 ? 6.988 17.422 5.453 1 91.44 471 ASP B C 1
ATOM 10879 O O . ASP B 1 471 ? 5.871 17.906 5.258 1 91.44 471 ASP B O 1
ATOM 10883 N N . GLY B 1 472 ? 7.793 16.859 4.523 1 88.69 472 GLY B N 1
ATOM 10884 C CA . GLY B 1 472 ? 7.211 16.469 3.248 1 88.69 472 GLY B CA 1
ATOM 10885 C C . GLY B 1 472 ? 6.742 15.023 3.227 1 88.69 472 GLY B C 1
ATOM 10886 O O . GLY B 1 472 ? 7.367 14.156 3.838 1 88.69 472 GLY B O 1
ATOM 10887 N N . THR B 1 473 ? 5.578 14.82 2.629 1 86.12 473 THR B N 1
ATOM 10888 C CA . THR B 1 473 ? 5.062 13.469 2.455 1 86.12 473 THR B CA 1
ATOM 10889 C C . THR B 1 473 ? 4.789 13.18 0.982 1 86.12 473 THR B C 1
ATOM 10891 O O . THR B 1 473 ? 4.301 14.047 0.255 1 86.12 473 THR B O 1
ATOM 10894 N N . PHE B 1 474 ? 5.117 11.93 0.611 1 79.75 474 PHE B N 1
ATOM 10895 C CA . PHE B 1 474 ? 4.934 11.523 -0.779 1 79.75 474 PHE B CA 1
ATOM 10896 C C . PHE B 1 474 ? 3.459 11.305 -1.087 1 79.75 474 PHE B C 1
ATOM 10898 O O . PHE B 1 474 ? 2.951 10.188 -0.944 1 79.75 474 PHE B O 1
ATOM 10905 N N . LEU B 1 475 ? 2.775 12.242 -1.366 1 86.62 475 LEU B N 1
ATOM 10906 C CA . LEU B 1 475 ? 1.389 12.266 -1.817 1 86.62 475 LEU B CA 1
ATOM 10907 C C . LEU B 1 475 ? 1.223 13.203 -3.01 1 86.62 475 LEU B C 1
ATOM 10909 O O . LEU B 1 475 ? 0.959 14.398 -2.836 1 86.62 475 LEU B O 1
ATOM 10913 N N . GLY B 1 476 ? 1.48 12.594 -4.121 1 81.25 476 GLY B N 1
ATOM 10914 C CA . GLY B 1 476 ? 1.53 13.438 -5.309 1 81.25 476 GLY B CA 1
ATOM 10915 C C . GLY B 1 476 ? 0.355 13.219 -6.242 1 81.25 476 GLY B C 1
ATOM 10916 O O . GLY B 1 476 ? -0.341 12.203 -6.145 1 81.25 476 GLY B O 1
ATOM 10917 N N . MET B 1 477 ? 0.035 14.227 -6.922 1 79.06 477 MET B N 1
ATOM 10918 C CA . MET B 1 477 ? -0.956 14.141 -7.988 1 79.06 477 MET B CA 1
ATOM 10919 C C . MET B 1 477 ? -0.279 14.047 -9.352 1 79.06 477 MET B C 1
ATOM 10921 O O . MET B 1 477 ? 0.904 14.367 -9.484 1 79.06 477 MET B O 1
ATOM 10925 N N . ARG B 1 478 ? -0.947 13.695 -10.188 1 64 478 ARG B N 1
ATOM 10926 C CA . ARG B 1 478 ? -0.409 13.57 -11.539 1 64 478 ARG B CA 1
ATOM 10927 C C . ARG B 1 478 ? -0.08 14.938 -12.125 1 64 478 ARG B C 1
ATOM 10929 O O . ARG B 1 478 ? -0.891 15.859 -12.047 1 64 478 ARG B O 1
ATOM 10936 N N . LYS B 1 479 ? 1.086 15.078 -12.68 1 64.88 479 LYS B N 1
ATOM 10937 C CA . LYS B 1 479 ? 1.602 16.344 -13.172 1 64.88 479 LYS B CA 1
ATOM 10938 C C . LYS B 1 479 ? 0.794 16.844 -14.367 1 64.88 479 LYS B C 1
ATOM 10940 O O . LYS B 1 479 ? 0.657 18.047 -14.578 1 64.88 479 LYS B O 1
ATOM 10945 N N . ASP B 1 480 ? 0.247 15.93 -15.062 1 55.53 480 ASP B N 1
ATOM 10946 C CA . ASP B 1 480 ? -0.465 16.281 -16.281 1 55.53 480 ASP B CA 1
ATOM 10947 C C . ASP B 1 480 ? -1.843 16.859 -15.969 1 55.53 480 ASP B C 1
ATOM 10949 O O . ASP B 1 480 ? -2.486 17.469 -16.844 1 55.53 480 ASP B O 1
ATOM 10953 N N . LEU B 1 481 ? -2.258 16.672 -14.766 1 62.16 481 LEU B N 1
ATOM 10954 C CA . LEU B 1 481 ? -3.566 17.172 -14.359 1 62.16 481 LEU B CA 1
ATOM 10955 C C . LEU B 1 481 ? -3.449 18.547 -13.703 1 62.16 481 LEU B C 1
ATOM 10957 O O . LEU B 1 481 ? -4.453 19.125 -13.281 1 62.16 481 LEU B O 1
ATOM 10961 N N . ILE B 1 482 ? -2.176 19 -13.594 1 66.12 482 ILE B N 1
ATOM 10962 C CA . ILE B 1 482 ? -1.96 20.344 -13.047 1 66.12 482 ILE B CA 1
ATOM 10963 C C . ILE B 1 482 ? -2.047 21.375 -14.172 1 66.12 482 ILE B C 1
ATOM 10965 O O . ILE B 1 482 ? -1.348 21.266 -15.18 1 66.12 482 ILE B O 1
ATOM 10969 N N . PRO B 1 483 ? -3.059 22.266 -13.945 1 51.84 483 PRO B N 1
ATOM 10970 C CA . PRO B 1 483 ? -3.156 23.281 -14.992 1 51.84 483 PRO B CA 1
ATOM 10971 C C . PRO B 1 483 ? -1.854 24.047 -15.195 1 51.84 483 PRO B C 1
ATOM 10973 O O . PRO B 1 483 ? -1.107 24.266 -14.234 1 51.84 483 PRO B O 1
ATOM 10976 N N . SER B 1 484 ? -1.326 24.188 -16.406 1 48.88 484 SER B N 1
ATOM 10977 C CA . SER B 1 484 ? -0.095 24.828 -16.828 1 48.88 484 SER B CA 1
ATOM 10978 C C . SER B 1 484 ? 0.101 26.172 -16.125 1 48.88 484 SER B C 1
ATOM 10980 O O . SER B 1 484 ? 1.234 26.594 -15.891 1 48.88 484 SER B O 1
ATOM 10982 N N . LEU B 1 485 ? -0.951 26.906 -15.93 1 44.94 485 LEU B N 1
ATOM 10983 C CA . LEU B 1 485 ? -0.877 28.266 -15.383 1 44.94 485 LEU B CA 1
ATOM 10984 C C . LEU B 1 485 ? -0.221 28.25 -14.008 1 44.94 485 LEU B C 1
ATOM 10986 O O . LEU B 1 485 ? 0.227 29.297 -13.516 1 44.94 485 LEU B O 1
ATOM 10990 N N . LEU B 1 486 ? -0.267 27.172 -13.43 1 51.19 486 LEU B N 1
ATOM 10991 C CA . LEU B 1 486 ? 0.172 27.156 -12.039 1 51.19 486 LEU B CA 1
ATOM 10992 C C . LEU B 1 486 ? 1.693 27.219 -11.953 1 51.19 486 LEU B C 1
ATOM 10994 O O . LEU B 1 486 ? 2.246 27.422 -10.867 1 51.19 486 LEU B O 1
ATOM 10998 N N . TYR B 1 487 ? 2.365 27.078 -13.125 1 44.44 487 TYR B N 1
ATOM 10999 C CA . TYR B 1 487 ? 3.824 27.125 -13.125 1 44.44 487 TYR B CA 1
ATOM 11000 C C . TYR B 1 487 ? 4.332 28.547 -13.352 1 44.44 487 TYR B C 1
ATOM 11002 O O . TYR B 1 487 ? 5.531 28.797 -13.25 1 44.44 487 TYR B O 1
ATOM 11010 N N . ASN B 1 488 ? 3.523 29.5 -13.742 1 41.91 488 ASN B N 1
ATOM 11011 C CA . ASN B 1 488 ? 4.078 30.75 -14.234 1 41.91 488 ASN B CA 1
ATOM 11012 C C . ASN B 1 488 ? 4.609 31.609 -13.094 1 41.91 488 ASN B C 1
ATOM 11014 O O . ASN B 1 488 ? 3.832 32.125 -12.289 1 41.91 488 ASN B O 1
ATOM 11018 N N . SER B 1 489 ? 5.695 31.328 -12.648 1 46.25 489 SER B N 1
ATOM 11019 C CA . SER B 1 489 ? 6.32 32.25 -11.719 1 46.25 489 SER B CA 1
ATOM 11020 C C . SER B 1 489 ? 6.66 33.594 -12.398 1 46.25 489 SER B C 1
ATOM 11022 O O . SER B 1 489 ? 7.391 33.594 -13.391 1 46.25 489 SER B O 1
ATOM 11024 N N . GLU B 1 490 ? 5.84 34.5 -12.359 1 43.81 490 GLU B N 1
ATOM 11025 C CA . GLU B 1 490 ? 6.191 35.844 -12.852 1 43.81 490 GLU B CA 1
ATOM 11026 C C . GLU B 1 490 ? 7.531 36.312 -12.289 1 43.81 490 GLU B C 1
ATOM 11028 O O . GLU B 1 490 ? 7.777 36.188 -11.086 1 43.81 490 GLU B O 1
ATOM 11033 N N . GLU B 1 491 ? 8.492 36.469 -13.117 1 47.19 491 GLU B N 1
ATOM 11034 C CA . GLU B 1 491 ? 9.781 37.094 -12.82 1 47.19 491 GLU B CA 1
ATOM 11035 C C . GLU B 1 491 ? 9.602 38.469 -12.156 1 47.19 491 GLU B C 1
ATOM 11037 O O . GLU B 1 491 ? 8.969 39.344 -12.727 1 47.19 491 GLU B O 1
ATOM 11042 N N . THR B 1 492 ? 9.531 38.531 -10.93 1 53.28 492 THR B N 1
ATOM 11043 C CA . THR B 1 492 ? 9.445 39.812 -10.242 1 53.28 492 THR B CA 1
ATOM 11044 C C . THR B 1 492 ? 10.758 40.594 -10.359 1 53.28 492 THR B C 1
ATOM 11046 O O . THR B 1 492 ? 11.836 40 -10.227 1 53.28 492 THR B O 1
ATOM 11049 N N . HIS B 1 493 ? 10.773 41.719 -10.945 1 58.88 493 HIS B N 1
ATOM 11050 C CA . HIS B 1 493 ? 11.883 42.656 -11.102 1 58.88 493 HIS B CA 1
ATOM 11051 C C . HIS B 1 493 ? 12.258 43.312 -9.766 1 58.88 493 HIS B C 1
ATOM 11053 O O . HIS B 1 493 ? 11.961 44.469 -9.523 1 58.88 493 HIS B O 1
ATOM 11059 N N . THR B 1 494 ? 12.398 42.594 -8.688 1 71.12 494 THR B N 1
ATOM 11060 C CA . THR B 1 494 ? 12.82 43.156 -7.422 1 71.12 494 THR B CA 1
ATOM 11061 C C . THR B 1 494 ? 14.328 43.031 -7.234 1 71.12 494 THR B C 1
ATOM 11063 O O . THR B 1 494 ? 14.953 42.156 -7.852 1 71.12 494 THR B O 1
ATOM 11066 N N . LYS B 1 495 ? 14.859 44.031 -6.543 1 78 495 LYS B N 1
ATOM 11067 C CA . LYS B 1 495 ? 16.281 43.969 -6.188 1 78 495 LYS B CA 1
ATOM 11068 C C . LYS B 1 495 ? 16.594 42.688 -5.395 1 78 495 LYS B C 1
ATOM 11070 O O . LYS B 1 495 ? 15.867 42.344 -4.469 1 78 495 LYS B O 1
ATOM 11075 N N . PRO B 1 496 ? 17.656 42.094 -5.773 1 84.25 496 PRO B N 1
ATOM 11076 C CA . PRO B 1 496 ? 18 40.844 -5.078 1 84.25 496 PRO B CA 1
ATOM 11077 C C . PRO B 1 496 ? 18.438 41.094 -3.633 1 84.25 496 PRO B C 1
ATOM 11079 O O . PRO B 1 496 ? 19.188 42.031 -3.354 1 84.25 496 PRO B O 1
ATOM 11082 N N . ILE B 1 497 ? 17.953 40.375 -2.75 1 86.5 497 ILE B N 1
ATOM 11083 C CA . ILE B 1 497 ? 18.266 40.406 -1.327 1 86.5 497 ILE B CA 1
ATOM 11084 C C . ILE B 1 497 ? 19.469 39.5 -1.045 1 86.5 497 ILE B C 1
ATOM 11086 O O . ILE B 1 497 ? 19.578 38.406 -1.592 1 86.5 497 ILE B O 1
ATOM 11090 N N . SER B 1 498 ? 20.406 40.031 -0.246 1 82.94 498 SER B N 1
ATOM 11091 C CA . SER B 1 498 ? 21.609 39.25 0.071 1 82.94 498 SER B CA 1
ATOM 11092 C C . SER B 1 498 ? 21.641 38.875 1.547 1 82.94 498 SER B C 1
ATOM 11094 O O . SER B 1 498 ? 21.359 39.688 2.414 1 82.94 498 SER B O 1
ATOM 11096 N N . GLY B 1 499 ? 21.969 37.625 1.814 1 85.75 499 GLY B N 1
ATOM 11097 C CA . GLY B 1 499 ? 22.25 37.156 3.16 1 85.75 499 GLY B CA 1
ATOM 11098 C C . GLY B 1 499 ? 23.734 37 3.438 1 85.75 499 GLY B C 1
ATOM 11099 O O . GLY B 1 499 ? 24.547 37.75 2.912 1 85.75 499 GLY B O 1
ATOM 11100 N N . THR B 1 500 ? 24.016 36.188 4.426 1 87.25 500 THR B N 1
ATOM 11101 C CA . THR B 1 500 ? 25.406 35.969 4.797 1 87.25 500 THR B CA 1
ATOM 11102 C C . THR B 1 500 ? 25.938 34.719 4.121 1 87.25 500 THR B C 1
ATOM 11104 O O . THR B 1 500 ? 25.203 33.719 3.936 1 87.25 500 THR B O 1
ATOM 11107 N N . MET B 1 501 ? 27.156 34.781 3.805 1 85.19 501 MET B N 1
ATOM 11108 C CA . MET B 1 501 ? 27.781 33.656 3.107 1 85.19 501 MET B CA 1
ATOM 11109 C C . MET B 1 501 ? 28.312 32.625 4.102 1 85.19 501 MET B C 1
ATOM 11111 O O . MET B 1 501 ? 28.531 32.938 5.27 1 85.19 501 MET B O 1
ATOM 11115 N N . LEU B 1 502 ? 28.484 31.469 3.621 1 85.19 502 LEU B N 1
ATOM 11116 C CA . LEU B 1 502 ? 28.953 30.359 4.445 1 85.19 502 LEU B CA 1
ATOM 11117 C C . LEU B 1 502 ? 30.281 30.719 5.129 1 85.19 502 LEU B C 1
ATOM 11119 O O . LEU B 1 502 ? 30.469 30.406 6.305 1 85.19 502 LEU B O 1
ATOM 11123 N N . LYS B 1 503 ? 31.188 31.344 4.41 1 85.5 503 LYS B N 1
ATOM 11124 C CA . LYS B 1 503 ? 32.531 31.656 4.914 1 85.5 503 LYS B CA 1
ATOM 11125 C C . LYS B 1 503 ? 32.438 32.594 6.125 1 85.5 503 LYS B C 1
ATOM 11127 O O . LYS B 1 503 ? 33.344 32.562 6.973 1 85.5 503 LYS B O 1
ATOM 11132 N N . ASP B 1 504 ? 31.391 33.281 6.219 1 86.69 504 ASP B N 1
ATOM 11133 C CA . ASP B 1 504 ? 31.25 34.25 7.289 1 86.69 504 ASP B CA 1
ATOM 11134 C C . ASP B 1 504 ? 30.625 33.625 8.531 1 86.69 504 ASP B C 1
ATOM 11136 O O . ASP B 1 504 ? 30.609 34.25 9.602 1 86.69 504 ASP B O 1
ATOM 11140 N N . ARG B 1 505 ? 30.203 32.406 8.367 1 90.06 505 ARG B N 1
ATOM 11141 C CA . ARG B 1 505 ? 29.406 31.812 9.438 1 90.06 505 ARG B CA 1
ATOM 11142 C C . ARG B 1 505 ? 30.125 30.625 10.07 1 90.06 505 ARG B C 1
ATOM 11144 O O . ARG B 1 505 ? 29.75 30.156 11.148 1 90.06 505 ARG B O 1
ATOM 11151 N N . ILE B 1 506 ? 31.078 30.156 9.438 1 92.06 506 ILE B N 1
ATOM 11152 C CA . ILE B 1 506 ? 31.828 29.031 9.977 1 92.06 506 ILE B CA 1
ATOM 11153 C C . ILE B 1 506 ? 33.125 29.547 10.625 1 92.06 506 ILE B C 1
ATOM 11155 O O . ILE B 1 506 ? 33.656 30.578 10.211 1 92.06 506 ILE B O 1
ATOM 11159 N N . TYR B 1 507 ? 33.562 28.906 11.641 1 94 507 TYR B N 1
ATOM 11160 C CA . TYR B 1 507 ? 34.688 29.406 12.43 1 94 507 TYR B CA 1
ATOM 11161 C C . TYR B 1 507 ? 36 29.156 11.727 1 94 507 TYR B C 1
ATOM 11163 O O . TYR B 1 507 ? 36.906 30.016 11.719 1 94 507 TYR B O 1
ATOM 11171 N N . VAL B 1 508 ? 36.156 27.922 11.203 1 94.81 508 VAL B N 1
ATOM 11172 C CA . VAL B 1 508 ? 37.312 27.562 10.391 1 94.81 508 VAL B CA 1
ATOM 11173 C C . VAL B 1 508 ? 36.875 27.359 8.938 1 94.81 508 VAL B C 1
ATOM 11175 O O . VAL B 1 508 ? 36.094 26.453 8.633 1 94.81 508 VAL B O 1
ATOM 11178 N N . VAL B 1 509 ? 37.438 28.156 8.062 1 93.25 509 VAL B N 1
ATOM 11179 C CA . VAL B 1 509 ? 36.906 28.219 6.699 1 93.25 509 VAL B CA 1
ATOM 11180 C C . VAL B 1 509 ? 37.625 27.188 5.828 1 93.25 509 VAL B C 1
ATOM 11182 O O . VAL B 1 509 ? 36.969 26.5 5.039 1 93.25 509 VAL B O 1
ATOM 11185 N N . ASP B 1 510 ? 38.875 27 6.023 1 92.25 510 ASP B N 1
ATOM 11186 C CA . ASP B 1 510 ? 39.656 26.109 5.164 1 92.25 510 ASP B CA 1
ATOM 11187 C C . ASP B 1 510 ? 39.281 24.656 5.406 1 92.25 510 ASP B C 1
ATOM 11189 O O . ASP B 1 510 ? 39.312 24.188 6.543 1 92.25 510 ASP B O 1
ATOM 11193 N N . SER B 1 511 ? 38.969 23.922 4.309 1 91.88 511 SER B N 1
ATOM 11194 C CA . SER B 1 511 ? 38.5 22.562 4.387 1 91.88 511 SER B CA 1
ATOM 11195 C C . SER B 1 511 ? 39.562 21.609 4.926 1 91.88 511 SER B C 1
ATOM 11197 O O . SER B 1 511 ? 39.281 20.719 5.727 1 91.88 511 SER B O 1
ATOM 11199 N N . LYS B 1 512 ? 40.812 21.781 4.5 1 90.69 512 LYS B N 1
ATOM 11200 C CA . LYS B 1 512 ? 41.875 20.922 4.965 1 90.69 512 LYS B CA 1
ATOM 11201 C C . LYS B 1 512 ? 42.125 21.109 6.457 1 90.69 512 LYS B C 1
ATOM 11203 O O . LYS B 1 512 ? 42.375 20.156 7.184 1 90.69 512 LYS B O 1
ATOM 11208 N N . THR B 1 513 ? 42.125 22.375 6.852 1 94.94 513 THR B N 1
ATOM 11209 C CA . THR B 1 513 ? 42.281 22.688 8.266 1 94.94 513 THR B CA 1
ATOM 11210 C C . THR B 1 513 ? 41.188 22.047 9.102 1 94.94 513 THR B C 1
ATOM 11212 O O . THR B 1 513 ? 41.438 21.516 10.18 1 94.94 513 THR B O 1
ATOM 11215 N N . ARG B 1 514 ? 40 22.016 8.648 1 93.81 514 ARG B N 1
ATOM 11216 C CA . ARG B 1 514 ? 38.875 21.406 9.352 1 93.81 514 ARG B CA 1
ATOM 11217 C C . ARG B 1 514 ? 39.062 19.906 9.477 1 93.81 514 ARG B C 1
ATOM 11219 O O . ARG B 1 514 ? 38.781 19.312 10.523 1 93.81 514 ARG B O 1
ATOM 11226 N N . LYS B 1 515 ? 39.531 19.297 8.453 1 91.81 515 LYS B N 1
ATOM 11227 C CA . LYS B 1 515 ? 39.781 17.859 8.484 1 91.81 515 LYS B CA 1
ATOM 11228 C C . LYS B 1 515 ? 40.812 17.5 9.547 1 91.81 515 LYS B C 1
ATOM 11230 O O . LYS B 1 515 ? 40.625 16.531 10.297 1 91.81 515 LYS B O 1
ATOM 11235 N N . LEU B 1 516 ? 41.875 18.312 9.539 1 93.81 516 LEU B N 1
ATOM 11236 C CA . LEU B 1 516 ? 42.938 18.078 10.516 1 93.81 516 LEU B CA 1
ATOM 11237 C C . LEU B 1 516 ? 42.438 18.344 11.93 1 93.81 516 LEU B C 1
ATOM 11239 O O . LEU B 1 516 ? 42.812 17.625 12.867 1 93.81 516 LEU B O 1
ATOM 11243 N N . LEU B 1 517 ? 41.656 19.344 12.086 1 94.88 517 LEU B N 1
ATOM 11244 C CA . LEU B 1 517 ? 41.062 19.672 13.391 1 94.88 517 LEU B CA 1
ATOM 11245 C C . LEU B 1 517 ? 40.156 18.547 13.875 1 94.88 517 LEU B C 1
ATOM 11247 O O . LEU B 1 517 ? 40.094 18.281 15.07 1 94.88 517 LEU B O 1
ATOM 11251 N N . ARG B 1 518 ? 39.438 17.969 12.969 1 92.25 518 ARG B N 1
ATOM 11252 C CA . ARG B 1 518 ? 38.562 16.844 13.289 1 92.25 518 ARG B CA 1
ATOM 11253 C C . ARG B 1 518 ? 39.375 15.672 13.836 1 92.25 518 ARG B C 1
ATOM 11255 O O . ARG B 1 518 ? 38.969 15.039 14.812 1 92.25 518 ARG B O 1
ATOM 11262 N N . VAL B 1 519 ? 40.469 15.422 13.219 1 91 519 VAL B N 1
ATOM 11263 C CA . VAL B 1 519 ? 41.344 14.352 13.695 1 91 519 VAL B CA 1
ATOM 11264 C C . VAL B 1 519 ? 41.875 14.711 15.078 1 91 519 VAL B C 1
ATOM 11266 O O . VAL B 1 519 ? 41.969 13.859 15.961 1 91 519 VAL B O 1
ATOM 11269 N N . PHE B 1 520 ? 42.312 15.953 15.188 1 94.25 520 PHE B N 1
ATOM 11270 C CA . PHE B 1 520 ? 42.844 16.406 16.469 1 94.25 520 PHE B CA 1
ATOM 11271 C C . PHE B 1 520 ? 41.781 16.234 17.562 1 94.25 520 PHE B C 1
ATOM 11273 O O . PHE B 1 520 ? 42.125 15.977 18.719 1 94.25 520 PHE B O 1
ATOM 11280 N N . SER B 1 521 ? 40.5 16.422 17.266 1 93.56 521 SER B N 1
ATOM 11281 C CA . SER B 1 521 ? 39.406 16.297 18.25 1 93.56 521 SER B CA 1
ATOM 11282 C C . SER B 1 521 ? 39.312 14.875 18.781 1 93.56 521 SER B C 1
ATOM 11284 O O . SER B 1 521 ? 38.781 14.648 19.859 1 93.56 521 SER B O 1
ATOM 11286 N N . GLY B 1 522 ? 39.688 13.977 17.938 1 88.25 522 GLY B N 1
ATOM 11287 C CA . GLY B 1 522 ? 39.625 12.57 18.328 1 88.25 522 GLY B CA 1
ATOM 11288 C C . GLY B 1 522 ? 38.25 11.938 18.047 1 88.25 522 GLY B C 1
ATOM 11289 O O . GLY B 1 522 ? 38.031 10.773 18.375 1 88.25 522 GLY B O 1
ATOM 11290 N N . ILE B 1 523 ? 37.406 12.727 17.5 1 87 523 ILE B N 1
ATOM 11291 C CA . ILE B 1 523 ? 36.062 12.227 17.203 1 87 523 ILE B CA 1
ATOM 11292 C C . ILE B 1 523 ? 35.906 12.047 15.703 1 87 523 ILE B C 1
ATOM 11294 O O . ILE B 1 523 ? 36.344 12.891 14.914 1 87 523 ILE B O 1
ATOM 11298 N N . GLN B 1 524 ? 35.406 10.914 15.281 1 78.94 524 GLN B N 1
ATOM 11299 C CA . GLN B 1 524 ? 35.062 10.664 13.891 1 78.94 524 GLN B CA 1
ATOM 11300 C C . GLN B 1 524 ? 33.656 10.125 13.75 1 78.94 524 GLN B C 1
ATOM 11302 O O . GLN B 1 524 ? 33.219 9.258 14.516 1 78.94 524 GLN B O 1
ATOM 11307 N N . VAL B 1 525 ? 32.969 10.883 12.898 1 78.81 525 VAL B N 1
ATOM 11308 C CA . VAL B 1 525 ? 31.594 10.445 12.633 1 78.81 525 VAL B CA 1
ATOM 11309 C C . VAL B 1 525 ? 31.484 9.859 11.227 1 78.81 525 VAL B C 1
ATOM 11311 O O . VAL B 1 525 ? 31.891 10.5 10.258 1 78.81 525 VAL B O 1
ATOM 11314 N N . THR B 1 526 ? 31.094 8.617 11.078 1 69.69 526 THR B N 1
ATOM 11315 C CA . THR B 1 526 ? 30.984 7.965 9.773 1 69.69 526 THR B CA 1
ATOM 11316 C C . THR B 1 526 ? 29.562 7.441 9.562 1 69.69 526 THR B C 1
ATOM 11318 O O . THR B 1 526 ? 28.75 7.453 10.477 1 69.69 526 THR B O 1
ATOM 11321 N N . LYS B 1 527 ? 29.312 7.344 8.195 1 64.44 527 LYS B N 1
ATOM 11322 C CA . LYS B 1 527 ? 28.047 6.707 7.84 1 64.44 527 LYS B CA 1
ATOM 11323 C C . LYS B 1 527 ? 28.094 5.207 8.125 1 64.44 527 LYS B C 1
ATOM 11325 O O . LYS B 1 527 ? 28.938 4.492 7.582 1 64.44 527 LYS B O 1
ATOM 11330 N N . GLY B 1 528 ? 27.453 4.98 9.18 1 50.5 528 GLY B N 1
ATOM 11331 C CA . GLY B 1 528 ? 27.391 3.564 9.508 1 50.5 528 GLY B CA 1
ATOM 11332 C C . GLY B 1 528 ? 26.484 2.773 8.578 1 50.5 528 GLY B C 1
ATOM 11333 O O . GLY B 1 528 ? 26.188 3.215 7.469 1 50.5 528 GLY B O 1
ATOM 11334 N N . ILE B 1 529 ? 26.125 1.793 8.938 1 45.19 529 ILE B N 1
ATOM 11335 C CA . ILE B 1 529 ? 25.219 0.901 8.227 1 45.19 529 ILE B CA 1
ATOM 11336 C C . ILE B 1 529 ? 23.891 1.608 7.98 1 45.19 529 ILE B C 1
ATOM 11338 O O . ILE B 1 529 ? 23.297 2.162 8.906 1 45.19 529 ILE B O 1
ATOM 11342 N N . LYS B 1 530 ? 23.375 1.734 6.719 1 45.72 530 LYS B N 1
ATOM 11343 C CA . LYS B 1 530 ? 22.156 2.322 6.195 1 45.72 530 LYS B CA 1
ATOM 11344 C C . LYS B 1 530 ? 22.203 3.846 6.266 1 45.72 530 LYS B C 1
ATOM 11346 O O . LYS B 1 530 ? 21.172 4.496 6.461 1 45.72 530 LYS B O 1
ATOM 11351 N N . GLY B 1 531 ? 23.531 4.348 6.535 1 52.12 531 GLY B N 1
ATOM 11352 C CA . GLY B 1 531 ? 23.703 5.789 6.441 1 52.12 531 GLY B CA 1
ATOM 11353 C C . GLY B 1 531 ? 23.562 6.5 7.773 1 52.12 531 GLY B C 1
ATOM 11354 O O . GLY B 1 531 ? 23.422 7.723 7.816 1 52.12 531 GLY B O 1
ATOM 11355 N N . LYS B 1 532 ? 23.531 5.594 8.867 1 57.78 532 LYS B N 1
ATOM 11356 C CA . LYS B 1 532 ? 23.297 6.211 10.172 1 57.78 532 LYS B CA 1
ATOM 11357 C C . LYS B 1 532 ? 24.594 6.715 10.781 1 57.78 532 LYS B C 1
ATOM 11359 O O . LYS B 1 532 ? 25.656 6.117 10.57 1 57.78 532 LYS B O 1
ATOM 11364 N N . ARG B 1 533 ? 24.438 7.719 11.539 1 70.94 533 ARG B N 1
ATOM 11365 C CA . ARG B 1 533 ? 25.531 8.422 12.195 1 70.94 533 ARG B CA 1
ATOM 11366 C C . ARG B 1 533 ? 26.219 7.523 13.211 1 70.94 533 ARG B C 1
ATOM 11368 O O . ARG B 1 533 ? 25.578 6.941 14.086 1 70.94 533 ARG B O 1
ATOM 11375 N N . LYS B 1 534 ? 27.484 7.129 12.906 1 66.31 534 LYS B N 1
ATOM 11376 C CA . LYS B 1 534 ? 28.328 6.363 13.828 1 66.31 534 LYS B CA 1
ATOM 11377 C C . LYS B 1 534 ? 29.516 7.191 14.312 1 66.31 534 LYS B C 1
ATOM 11379 O O . LYS B 1 534 ? 30.25 7.75 13.5 1 66.31 534 LYS B O 1
ATOM 11384 N N . ILE B 1 535 ? 29.562 7.363 15.656 1 68.88 535 ILE B N 1
ATOM 11385 C CA . ILE B 1 535 ? 30.672 8.109 16.25 1 68.88 535 ILE B CA 1
ATOM 11386 C C . ILE B 1 535 ? 31.812 7.164 16.594 1 68.88 535 ILE B C 1
ATOM 11388 O O . ILE B 1 535 ? 31.594 6.141 17.266 1 68.88 535 ILE B O 1
ATOM 11392 N N . THR B 1 536 ? 32.906 7.402 15.984 1 69.44 536 THR B N 1
ATOM 11393 C CA . THR B 1 536 ? 34.094 6.656 16.312 1 69.44 536 THR B CA 1
ATOM 11394 C C . THR B 1 536 ? 35.219 7.59 16.797 1 69.44 536 THR B C 1
ATOM 11396 O O . THR B 1 536 ? 35.094 8.812 16.641 1 69.44 536 THR B O 1
ATOM 11399 N N . TYR B 1 537 ? 36.125 7.051 17.594 1 69.12 537 TYR B N 1
ATOM 11400 C CA . TYR B 1 537 ? 37.25 7.836 18.109 1 69.12 537 TYR B CA 1
ATOM 11401 C C . TYR B 1 537 ? 38.531 7.496 17.359 1 69.12 537 TYR B C 1
ATOM 11403 O O . TYR B 1 537 ? 38.781 6.332 17.047 1 69.12 537 TYR B O 1
ATOM 11411 N N . THR B 1 538 ? 39.125 8.586 16.875 1 65.88 538 THR B N 1
ATOM 11412 C CA . THR B 1 538 ? 40.344 8.422 16.078 1 65.88 538 THR B CA 1
ATOM 11413 C C . THR B 1 538 ? 41.594 8.562 16.938 1 65.88 538 THR B C 1
ATOM 11415 O O . THR B 1 538 ? 41.5 9.055 18.078 1 65.88 538 THR B O 1
ATOM 11418 N N . GLY B 1 539 ? 42.688 8.133 16.266 1 70.5 539 GLY B N 1
ATOM 11419 C CA . GLY B 1 539 ? 43.969 8.312 16.906 1 70.5 539 GLY B CA 1
ATOM 11420 C C . GLY B 1 539 ? 44.469 9.734 16.828 1 70.5 539 GLY B C 1
ATOM 11421 O O . GLY B 1 539 ? 43.812 10.609 16.25 1 70.5 539 GLY B O 1
ATOM 11422 N N . ALA B 1 540 ? 45.625 9.992 17.484 1 82.31 540 ALA B N 1
ATOM 11423 C CA . ALA B 1 540 ? 46.25 11.312 17.562 1 82.31 540 ALA B CA 1
ATOM 11424 C C . ALA B 1 540 ? 46.875 11.703 16.219 1 82.31 540 ALA B C 1
ATOM 11426 O O . ALA B 1 540 ? 47.125 10.844 15.367 1 82.31 540 ALA B O 1
ATOM 11427 N N . LEU B 1 541 ? 46.938 13.008 15.984 1 89.31 541 LEU B N 1
ATOM 11428 C CA . LEU B 1 541 ? 47.625 13.523 14.805 1 89.31 541 LEU B CA 1
ATOM 11429 C C . LEU B 1 541 ? 49.094 13.117 14.812 1 89.31 541 LEU B C 1
ATOM 11431 O O . LEU B 1 541 ? 49.688 13.008 15.875 1 89.31 541 LEU B O 1
ATOM 11435 N N . SER B 1 542 ? 49.656 12.906 13.594 1 87.19 542 SER B N 1
ATOM 11436 C CA . SER B 1 542 ? 51.094 12.773 13.469 1 87.19 542 SER B CA 1
ATOM 11437 C C . SER B 1 542 ? 51.781 14.109 13.656 1 87.19 542 SER B C 1
ATOM 11439 O O . SER B 1 542 ? 51.156 15.164 13.602 1 87.19 542 SER B O 1
ATOM 11441 N N . LYS B 1 543 ? 53.125 14.023 13.93 1 88.44 543 LYS B N 1
ATOM 11442 C CA . LYS B 1 543 ? 53.906 15.25 14.125 1 88.44 543 LYS B CA 1
ATOM 11443 C C . LYS B 1 543 ? 53.844 16.141 12.891 1 88.44 543 LYS B C 1
ATOM 11445 O O . LYS B 1 543 ? 53.75 17.359 13.008 1 88.44 543 LYS B O 1
ATOM 11450 N N . GLN B 1 544 ? 53.812 15.516 11.734 1 90.69 544 GLN B N 1
ATOM 11451 C CA . GLN B 1 544 ? 53.75 16.266 10.484 1 90.69 544 GLN B CA 1
ATOM 11452 C C . GLN B 1 544 ? 52.375 16.906 10.297 1 90.69 544 GLN B C 1
ATOM 11454 O O . GLN B 1 544 ? 52.281 18.062 9.867 1 90.69 544 GLN B O 1
ATOM 11459 N N . GLN B 1 545 ? 51.375 16.219 10.625 1 93.25 545 GLN B N 1
ATOM 11460 C CA . GLN B 1 545 ? 50.031 16.719 10.508 1 93.25 545 GLN B CA 1
ATOM 11461 C C . GLN B 1 545 ? 49.781 17.875 11.484 1 93.25 545 GLN B C 1
ATOM 11463 O O . GLN B 1 545 ? 49.062 18.828 11.156 1 93.25 545 GLN B O 1
ATOM 11468 N N . TYR B 1 546 ? 50.375 17.734 12.656 1 94.88 546 TYR B N 1
ATOM 11469 C CA . TYR B 1 546 ? 50.25 18.781 13.656 1 94.88 546 TYR B CA 1
ATOM 11470 C C . TYR B 1 546 ? 50.906 20.078 13.188 1 94.88 546 TYR B C 1
ATOM 11472 O O . TYR B 1 546 ? 50.344 21.156 13.328 1 94.88 546 TYR B O 1
ATOM 11480 N N . LYS B 1 547 ? 52.062 19.922 12.578 1 94.12 547 LYS B N 1
ATOM 11481 C CA . LYS B 1 547 ? 52.75 21.094 12.07 1 94.12 547 LYS B CA 1
ATOM 11482 C C . LYS B 1 547 ? 51.969 21.766 10.961 1 94.12 547 LYS B C 1
ATOM 11484 O O . LYS B 1 547 ? 51.906 23 10.883 1 94.12 547 LYS B O 1
ATOM 11489 N N . GLU B 1 548 ? 51.344 21.016 10.18 1 95.25 548 GLU B N 1
ATOM 11490 C CA . GLU B 1 548 ? 50.531 21.547 9.102 1 95.25 548 GLU B CA 1
ATOM 11491 C C . GLU B 1 548 ? 49.281 22.25 9.656 1 95.25 548 GLU B C 1
ATOM 11493 O O . GLU B 1 548 ? 48.906 23.328 9.18 1 95.25 548 GLU B O 1
ATOM 11498 N N . LEU B 1 549 ? 48.625 21.656 10.617 1 96.56 549 LEU B N 1
ATOM 11499 C CA . LEU B 1 549 ? 47.469 22.234 11.266 1 96.56 549 LEU B CA 1
ATOM 11500 C C . LEU B 1 549 ? 47.781 23.594 11.867 1 96.56 549 LEU B C 1
ATOM 11502 O O . LEU B 1 549 ? 47.062 24.578 11.641 1 96.56 549 LEU B O 1
ATOM 11506 N N . MET B 1 550 ? 48.938 23.656 12.555 1 96.12 550 MET B N 1
ATOM 11507 C CA . MET B 1 550 ? 49.312 24.875 13.25 1 96.12 550 MET B CA 1
ATOM 11508 C C . MET B 1 550 ? 49.688 25.969 12.266 1 96.12 550 MET B C 1
ATOM 11510 O O . MET B 1 550 ? 49.344 27.141 12.461 1 96.12 550 MET B O 1
ATOM 11514 N N . LYS B 1 551 ? 50.344 25.609 11.203 1 95.38 551 LYS B N 1
ATOM 11515 C CA . LYS B 1 551 ? 50.688 26.578 10.18 1 95.38 551 LYS B CA 1
ATOM 11516 C C . LYS B 1 551 ? 49.469 27.234 9.578 1 95.38 551 LYS B C 1
ATOM 11518 O O . LYS B 1 551 ? 49.406 28.453 9.414 1 95.38 551 LYS B O 1
ATOM 11523 N N . LYS B 1 552 ? 48.5 26.484 9.367 1 95.75 552 LYS B N 1
ATOM 11524 C CA . LYS B 1 552 ? 47.281 26.969 8.734 1 95.75 552 LYS B CA 1
ATOM 11525 C C . LYS B 1 552 ? 46.406 27.734 9.727 1 95.75 552 LYS B C 1
ATOM 11527 O O . LYS B 1 552 ? 45.781 28.734 9.375 1 95.75 552 LYS B O 1
ATOM 11532 N N . LEU B 1 553 ? 46.344 27.312 10.93 1 96.12 553 LEU B N 1
ATOM 11533 C CA . LEU B 1 553 ? 45.531 27.953 11.945 1 96.12 553 LEU B CA 1
ATOM 11534 C C . LEU B 1 553 ? 46.094 29.328 12.32 1 96.12 553 LEU B C 1
ATOM 11536 O O . LEU B 1 553 ? 45.344 30.266 12.594 1 96.12 553 LEU B O 1
ATOM 11540 N N . VAL B 1 554 ? 47.406 29.406 12.398 1 95.44 554 VAL B N 1
ATOM 11541 C CA . VAL B 1 554 ? 48.031 30.672 12.758 1 95.44 554 VAL B CA 1
ATOM 11542 C C . VAL B 1 554 ? 47.656 31.75 11.734 1 95.44 554 VAL B C 1
ATOM 11544 O O . VAL B 1 554 ? 47.469 32.906 12.078 1 95.44 554 VAL B O 1
ATOM 11547 N N . LYS B 1 555 ? 47.5 31.344 10.578 1 94 555 LYS B N 1
ATOM 11548 C CA . LYS B 1 555 ? 47.125 32.25 9.5 1 94 555 LYS B CA 1
ATOM 11549 C C . LYS B 1 555 ? 45.656 32.594 9.531 1 94 555 LYS B C 1
ATOM 11551 O O . LYS B 1 555 ? 45.281 33.75 9.344 1 94 555 LYS B O 1
ATOM 11556 N N . GLU B 1 556 ? 44.844 31.641 9.805 1 94.31 556 GLU B N 1
ATOM 11557 C CA . GLU B 1 556 ? 43.375 31.828 9.68 1 94.31 556 GLU B CA 1
ATOM 11558 C C . GLU B 1 556 ? 42.75 32.25 11 1 94.31 556 GLU B C 1
ATOM 11560 O O . GLU B 1 556 ? 41.938 33.188 11.039 1 94.31 556 GLU B O 1
ATOM 11565 N N . VAL B 1 557 ? 43.062 31.5 12.078 1 95.94 557 VAL B N 1
ATOM 11566 C CA . VAL B 1 557 ? 42.5 31.75 13.398 1 95.94 557 VAL B CA 1
ATOM 11567 C C . VAL B 1 557 ? 43.594 31.656 14.461 1 95.94 557 VAL B C 1
ATOM 11569 O O . VAL B 1 557 ? 43.625 30.719 15.25 1 95.94 557 VAL B O 1
ATOM 11572 N N . PRO B 1 558 ? 44.312 32.625 14.672 1 95.31 558 PRO B N 1
ATOM 11573 C CA . PRO B 1 558 ? 45.469 32.594 15.578 1 95.31 558 PRO B CA 1
ATOM 11574 C C . PRO B 1 558 ? 45.094 32.281 17.016 1 95.31 558 PRO B C 1
ATOM 11576 O O . PRO B 1 558 ? 45.844 31.641 17.75 1 95.31 558 PRO B O 1
ATOM 11579 N N . ILE B 1 559 ? 44 32.75 17.422 1 95.5 559 ILE B N 1
ATOM 11580 C CA . ILE B 1 559 ? 43.562 32.531 18.797 1 95.5 559 ILE B CA 1
ATOM 11581 C C . ILE B 1 559 ? 43.344 31.062 19.062 1 95.5 559 ILE B C 1
ATOM 11583 O O . ILE B 1 559 ? 43.688 30.562 20.141 1 95.5 559 ILE B O 1
ATOM 11587 N N . LEU B 1 560 ? 42.812 30.344 18.078 1 96.88 560 LEU B N 1
ATOM 11588 C CA . LEU B 1 560 ? 42.594 28.906 18.203 1 96.88 560 LEU B CA 1
ATOM 11589 C C . LEU B 1 560 ? 43.938 28.156 18.188 1 96.88 560 LEU B C 1
ATOM 11591 O O . LEU B 1 560 ? 44.094 27.156 18.922 1 96.88 560 LEU B O 1
ATOM 11595 N N . ALA B 1 561 ? 44.844 28.672 17.422 1 96.56 561 ALA B N 1
ATOM 11596 C CA . ALA B 1 561 ? 46.188 28.078 17.359 1 96.56 561 ALA B CA 1
ATOM 11597 C C . ALA B 1 561 ? 46.875 28.156 18.734 1 96.56 561 ALA B C 1
ATOM 11599 O O . ALA B 1 561 ? 47.531 27.203 19.156 1 96.56 561 ALA B O 1
ATOM 11600 N N . SER B 1 562 ? 46.719 29.281 19.328 1 96.12 562 SER B N 1
ATOM 11601 C CA . SER B 1 562 ? 47.344 29.5 20.625 1 96.12 562 SER B CA 1
ATOM 11602 C C . SER B 1 562 ? 46.75 28.531 21.672 1 96.12 562 SER B C 1
ATOM 11604 O O . SER B 1 562 ? 47.5 28.047 22.531 1 96.12 562 SER B O 1
ATOM 11606 N N . LEU B 1 563 ? 45.5 28.281 21.625 1 96.19 563 LEU B N 1
ATOM 11607 C CA . LEU B 1 563 ? 44.875 27.344 22.562 1 96.19 563 LEU B CA 1
ATOM 11608 C C . LEU B 1 563 ? 45.375 25.922 22.328 1 96.19 563 LEU B C 1
ATOM 11610 O O . LEU B 1 563 ? 45.75 25.219 23.281 1 96.19 563 LEU B O 1
ATOM 11614 N N . ILE B 1 564 ? 45.406 25.531 21.109 1 96.56 564 ILE B N 1
ATOM 11615 C CA . ILE B 1 564 ? 45.844 24.172 20.766 1 96.56 564 ILE B CA 1
ATOM 11616 C C . ILE B 1 564 ? 47.281 23.969 21.172 1 96.56 564 ILE B C 1
ATOM 11618 O O . ILE B 1 564 ? 47.656 22.922 21.703 1 96.56 564 ILE B O 1
ATOM 11622 N N . GLU B 1 565 ? 48.125 24.984 20.969 1 94.81 565 GLU B N 1
ATOM 11623 C CA . GLU B 1 565 ? 49.531 24.922 21.359 1 94.81 565 GLU B CA 1
ATOM 11624 C C . GLU B 1 565 ? 49.656 24.703 22.859 1 94.81 565 GLU B C 1
ATOM 11626 O O . GLU B 1 565 ? 50.469 23.875 23.297 1 94.81 565 GLU B O 1
ATOM 11631 N N . THR B 1 566 ? 48.906 25.391 23.578 1 94.44 566 THR B N 1
ATOM 11632 C CA . THR B 1 566 ? 48.969 25.266 25.031 1 94.44 566 THR B CA 1
ATOM 11633 C C . THR B 1 566 ? 48.531 23.875 25.469 1 94.44 566 THR B C 1
ATOM 11635 O O . THR B 1 566 ? 49.125 23.297 26.375 1 94.44 566 THR B O 1
ATOM 11638 N N . LEU B 1 567 ? 47.5 23.344 24.844 1 93.94 567 LEU B N 1
ATOM 11639 C CA . LEU B 1 567 ? 46.969 22.031 25.219 1 93.94 567 LEU B CA 1
ATOM 11640 C C . LEU B 1 567 ? 48 20.938 24.891 1 93.94 567 LEU B C 1
ATOM 11642 O O . LEU B 1 567 ? 48.156 20 25.656 1 93.94 567 LEU B O 1
ATOM 11646 N N . VAL B 1 568 ? 48.625 21.109 23.75 1 93.12 568 VAL B N 1
ATOM 11647 C CA . VAL B 1 568 ? 49.594 20.109 23.328 1 93.12 568 VAL B CA 1
ATOM 11648 C C . VAL B 1 568 ? 50.844 20.172 24.234 1 93.12 568 VAL B C 1
ATOM 11650 O O . VAL B 1 568 ? 51.438 19.141 24.547 1 93.12 568 VAL B O 1
ATOM 11653 N N . GLU B 1 569 ? 51.188 21.344 24.672 1 91.38 569 GLU B N 1
ATOM 11654 C CA . GLU B 1 569 ? 52.312 21.516 25.594 1 91.38 569 GLU B CA 1
ATOM 11655 C C . GLU B 1 569 ? 52.031 20.859 26.938 1 91.38 569 GLU B C 1
ATOM 11657 O O . GLU B 1 569 ? 52.906 20.297 27.562 1 91.38 569 GLU B O 1
ATOM 11662 N N . GLU B 1 570 ? 50.812 20.984 27.312 1 86.94 570 GLU B N 1
ATOM 11663 C CA . GLU B 1 570 ? 50.406 20.438 28.594 1 86.94 570 GLU B CA 1
ATOM 11664 C C . GLU B 1 570 ? 50.344 18.922 28.547 1 86.94 570 GLU B C 1
ATOM 11666 O O . GLU B 1 570 ? 50.688 18.234 29.516 1 86.94 570 GLU B O 1
ATOM 11671 N N . THR B 1 571 ? 49.844 18.328 27.484 1 86.44 571 THR B N 1
ATOM 11672 C CA . THR B 1 571 ? 49.562 16.906 27.438 1 86.44 571 THR B CA 1
ATOM 11673 C C . THR B 1 571 ? 50.688 16.156 26.719 1 86.44 571 THR B C 1
ATOM 11675 O O . THR B 1 571 ? 50.812 14.938 26.891 1 86.44 571 THR B O 1
ATOM 11678 N N . ASN B 1 572 ? 51.406 16.797 25.859 1 83.31 572 ASN B N 1
ATOM 11679 C CA . ASN B 1 572 ? 52.5 16.234 25.062 1 83.31 572 ASN B CA 1
ATOM 11680 C C . ASN B 1 572 ? 51.969 15.211 24.047 1 83.31 572 ASN B C 1
ATOM 11682 O O . ASN B 1 572 ? 52.688 14.258 23.703 1 83.31 572 ASN B O 1
ATOM 11686 N N . VAL B 1 573 ? 50.656 15.289 23.797 1 87.06 573 VAL B N 1
ATOM 11687 C CA . VAL B 1 573 ? 50.062 14.453 22.781 1 87.06 573 VAL B CA 1
ATOM 11688 C C . VAL B 1 573 ? 49.281 15.328 21.797 1 87.06 573 VAL B C 1
ATOM 11690 O O . VAL B 1 573 ? 48.844 16.438 22.141 1 87.06 573 VAL B O 1
ATOM 11693 N N . TYR B 1 574 ? 49.219 14.883 20.562 1 91.69 574 TYR B N 1
ATOM 11694 C CA . TYR B 1 574 ? 48.562 15.672 19.516 1 91.69 574 TYR B CA 1
ATOM 11695 C C . TYR B 1 574 ? 47.094 15.281 19.375 1 91.69 574 TYR B C 1
ATOM 11697 O O . TYR B 1 574 ? 46.625 15 18.266 1 91.69 574 TYR B O 1
ATOM 11705 N N . ILE B 1 575 ? 46.406 15.195 20.438 1 92 575 ILE B N 1
ATOM 11706 C CA . ILE B 1 575 ? 44.969 14.93 20.531 1 92 575 ILE B CA 1
ATOM 11707 C C . ILE B 1 575 ? 44.344 15.812 21.609 1 92 575 ILE B C 1
ATOM 11709 O O . ILE B 1 575 ? 44.969 16.125 22.609 1 92 575 ILE B O 1
ATOM 11713 N N . ALA B 1 576 ? 43.156 16.188 21.344 1 93.56 576 ALA B N 1
ATOM 11714 C CA . ALA B 1 576 ? 42.469 17.078 22.281 1 93.56 576 ALA B CA 1
ATOM 11715 C C . ALA B 1 576 ? 42.156 16.359 23.578 1 93.56 576 ALA B C 1
ATOM 11717 O O . ALA B 1 576 ? 41.75 15.195 23.578 1 93.56 576 ALA B O 1
ATOM 11718 N N . PRO B 1 577 ? 42.312 17.062 24.672 1 90.56 577 PRO B N 1
ATOM 11719 C CA . PRO B 1 577 ? 41.875 16.484 25.938 1 90.56 577 PRO B CA 1
ATOM 11720 C C . PRO B 1 577 ? 40.344 16.297 25.984 1 90.56 577 PRO B C 1
ATOM 11722 O O . PRO B 1 577 ? 39.625 16.922 25.219 1 90.56 577 PRO B O 1
ATOM 11725 N N . ASP B 1 578 ? 39.781 15.656 26.875 1 86.75 578 ASP B N 1
ATOM 11726 C CA . ASP B 1 578 ? 38.406 15.156 26.922 1 86.75 578 ASP B CA 1
ATOM 11727 C C . ASP B 1 578 ? 37.406 16.312 26.938 1 86.75 578 ASP B C 1
ATOM 11729 O O . ASP B 1 578 ? 36.438 16.312 26.172 1 86.75 578 ASP B O 1
ATOM 11733 N N . PRO B 1 579 ? 37.656 17.312 27.656 1 88.94 579 PRO B N 1
ATOM 11734 C CA . PRO B 1 579 ? 36.656 18.391 27.688 1 88.94 579 PRO B CA 1
ATOM 11735 C C . PRO B 1 579 ? 36.594 19.156 26.359 1 88.94 579 PRO B C 1
ATOM 11737 O O . PRO B 1 579 ? 35.562 19.812 26.094 1 88.94 579 PRO B O 1
ATOM 11740 N N . TYR B 1 580 ? 37.656 19.031 25.594 1 93.81 580 TYR B N 1
ATOM 11741 C CA . TYR B 1 580 ? 37.75 19.828 24.375 1 93.81 580 TYR B CA 1
ATOM 11742 C C . TYR B 1 580 ? 37.344 19 23.156 1 93.81 580 TYR B C 1
ATOM 11744 O O . TYR B 1 580 ? 37.188 19.547 22.062 1 93.81 580 TYR B O 1
ATOM 11752 N N . LYS B 1 581 ? 37.188 17.766 23.281 1 92.69 581 LYS B N 1
ATOM 11753 C CA . LYS B 1 581 ? 36.969 16.859 22.156 1 92.69 581 LYS B CA 1
ATOM 11754 C C . LYS B 1 581 ? 35.75 17.266 21.359 1 92.69 581 LYS B C 1
ATOM 11756 O O . LYS B 1 581 ? 35.844 17.562 20.156 1 92.69 581 LYS B O 1
ATOM 11761 N N . GLN B 1 582 ? 34.656 17.375 22.031 1 91.88 582 GLN B N 1
ATOM 11762 C CA . GLN B 1 582 ? 33.406 17.734 21.359 1 91.88 582 GLN B CA 1
ATOM 11763 C C . GLN B 1 582 ? 33.469 19.141 20.797 1 91.88 582 GLN B C 1
ATOM 11765 O O . GLN B 1 582 ? 32.938 19.406 19.719 1 91.88 582 GLN B O 1
ATOM 11770 N N . PHE B 1 583 ? 34.062 19.938 21.531 1 94.5 583 PHE B N 1
ATOM 11771 C CA . PHE B 1 583 ? 34.188 21.328 21.125 1 94.5 583 PHE B CA 1
ATOM 11772 C C . PHE B 1 583 ? 34.938 21.469 19.828 1 94.5 583 PHE B C 1
ATOM 11774 O O . PHE B 1 583 ? 34.5 22.125 18.891 1 94.5 583 PHE B O 1
ATOM 11781 N N . PHE B 1 584 ? 36.094 20.844 19.734 1 95.06 584 PHE B N 1
ATOM 11782 C CA . PHE B 1 584 ? 36.906 20.922 18.531 1 95.06 584 PHE B CA 1
ATOM 11783 C C . PHE B 1 584 ? 36.219 20.203 17.359 1 95.06 584 PHE B C 1
ATOM 11785 O O . PHE B 1 584 ? 36.375 20.625 16.219 1 95.06 584 PHE B O 1
ATOM 11792 N N . PHE B 1 585 ? 35.531 19.203 17.719 1 93.88 585 PHE B N 1
ATOM 11793 C CA . PHE B 1 585 ? 34.781 18.516 16.688 1 93.88 585 PHE B CA 1
ATOM 11794 C C . PHE B 1 585 ? 33.75 19.422 16.062 1 93.88 585 PHE B C 1
ATOM 11796 O O . PHE B 1 585 ? 33.625 19.516 14.844 1 93.88 585 PHE B O 1
ATOM 11803 N N . GLU B 1 586 ? 33 20.109 16.828 1 94.5 586 GLU B N 1
ATOM 11804 C CA . GLU B 1 586 ? 31.969 21.016 16.375 1 94.5 586 GLU B CA 1
ATOM 11805 C C . GLU B 1 586 ? 32.562 22.125 15.5 1 94.5 586 GLU B C 1
ATOM 11807 O O . GLU B 1 586 ? 31.969 22.516 14.5 1 94.5 586 GLU B O 1
ATOM 11812 N N . LEU B 1 587 ? 33.688 22.578 15.875 1 94.62 587 LEU B N 1
ATOM 11813 C CA . LEU B 1 587 ? 34.312 23.656 15.141 1 94.62 587 LEU B CA 1
ATOM 11814 C C . LEU B 1 587 ? 34.812 23.188 13.789 1 94.62 587 LEU B C 1
ATOM 11816 O O . LEU B 1 587 ? 35.062 23.984 12.883 1 94.62 587 LEU B O 1
ATOM 11820 N N . SER B 1 588 ? 35.031 21.906 13.719 1 93.62 588 SER B N 1
ATOM 11821 C CA . SER B 1 588 ? 35.562 21.328 12.477 1 93.62 588 SER B CA 1
ATOM 11822 C C . SER B 1 588 ? 34.438 21.141 11.445 1 93.62 588 SER B C 1
ATOM 11824 O O . SER B 1 588 ? 34.719 20.875 10.273 1 93.62 588 SER B O 1
ATOM 11826 N N . LEU B 1 589 ? 33.25 21.281 11.812 1 92.62 589 LEU B N 1
ATOM 11827 C CA . LEU B 1 589 ? 32.125 21.047 10.938 1 92.62 589 LEU B CA 1
ATOM 11828 C C . LEU B 1 589 ? 31.828 22.266 10.07 1 92.62 589 LEU B C 1
ATOM 11830 O O . LEU B 1 589 ? 32.375 23.344 10.305 1 92.62 589 LEU B O 1
ATOM 11834 N N . THR B 1 590 ? 30.984 22 9.07 1 89.25 590 THR B N 1
ATOM 11835 C CA . THR B 1 590 ? 30.594 23.094 8.172 1 89.25 590 THR B CA 1
ATOM 11836 C C . THR B 1 590 ? 29.281 23.734 8.641 1 89.25 590 THR B C 1
ATOM 11838 O O . THR B 1 590 ? 28.75 24.609 7.969 1 89.25 590 THR B O 1
ATOM 11841 N N . SER B 1 591 ? 28.828 23.312 9.75 1 92.25 591 SER B N 1
ATOM 11842 C CA . SER B 1 591 ? 27.656 23.969 10.336 1 92.25 591 SER B CA 1
ATOM 11843 C C . SER B 1 591 ? 28 25.359 10.82 1 92.25 591 SER B C 1
ATOM 11845 O O . SER B 1 591 ? 29.094 25.594 11.352 1 92.25 591 SER B O 1
ATOM 11847 N N . PRO B 1 592 ? 27.078 26.266 10.547 1 93.62 592 PRO B N 1
ATOM 11848 C CA . PRO B 1 592 ? 27.344 27.594 11.094 1 93.62 592 PRO B CA 1
ATOM 11849 C C . PRO B 1 592 ? 27.484 27.594 12.609 1 93.62 592 PRO B C 1
ATOM 11851 O O . PRO B 1 592 ? 26.797 26.828 13.297 1 93.62 592 PRO B O 1
ATOM 11854 N N . VAL B 1 593 ? 28.234 28.453 13.078 1 93.5 593 VAL B N 1
ATOM 11855 C CA . VAL B 1 593 ? 28.469 28.547 14.516 1 93.5 593 VAL B CA 1
ATOM 11856 C C . VAL B 1 593 ? 27.172 28.875 15.234 1 93.5 593 VAL B C 1
ATOM 11858 O O . VAL B 1 593 ? 26.938 28.438 16.359 1 93.5 593 VAL B O 1
ATOM 11861 N N . VAL B 1 594 ? 26.391 29.656 14.539 1 93.31 594 VAL B N 1
ATOM 11862 C CA . VAL B 1 594 ? 25.078 30.016 15.109 1 93.31 594 VAL B CA 1
ATOM 11863 C C . VAL B 1 594 ? 24.25 28.75 15.312 1 93.31 594 VAL B C 1
ATOM 11865 O O . VAL B 1 594 ? 23.391 28.703 16.203 1 93.31 594 VAL B O 1
ATOM 11868 N N . GLY B 1 595 ? 24.406 27.75 14.508 1 93.56 595 GLY B N 1
ATOM 11869 C CA . GLY B 1 595 ? 23.688 26.484 14.625 1 93.56 595 GLY B CA 1
ATOM 11870 C C . GLY B 1 595 ? 24.219 25.609 15.742 1 93.56 595 GLY B C 1
ATOM 11871 O O . GLY B 1 595 ? 23.469 24.781 16.281 1 93.56 595 GLY B O 1
ATOM 11872 N N . MET B 1 596 ? 25.453 25.828 16.141 1 92.81 596 MET B N 1
ATOM 11873 C CA . MET B 1 596 ? 26.078 25.078 17.203 1 92.81 596 MET B CA 1
ATOM 11874 C C . MET B 1 596 ? 25.469 25.422 18.562 1 92.81 596 MET B C 1
ATOM 11876 O O . MET B 1 596 ? 25.188 24.531 19.359 1 92.81 596 MET B O 1
ATOM 11880 N N . PHE B 1 597 ? 25.172 26.688 18.734 1 91.94 597 PHE B N 1
ATOM 11881 C CA . PHE B 1 597 ? 24.719 27.125 20.047 1 91.94 597 PHE B CA 1
ATOM 11882 C C . PHE B 1 597 ? 23.266 27.625 19.969 1 91.94 597 PHE B C 1
ATOM 11884 O O . PHE B 1 597 ? 22.578 27.688 20.984 1 91.94 597 PHE B O 1
ATOM 11891 N N . GLN B 1 598 ? 22.812 28.031 18.812 1 90.81 598 GLN B N 1
ATOM 11892 C CA . GLN B 1 598 ? 21.453 28.453 18.5 1 90.81 598 GLN B CA 1
ATOM 11893 C C . GLN B 1 598 ? 21 29.594 19.406 1 90.81 598 GLN B C 1
ATOM 11895 O O . GLN B 1 598 ? 19.891 29.578 19.953 1 90.81 598 GLN B O 1
ATOM 11900 N N . ILE B 1 599 ? 21.906 30.562 19.672 1 88.44 599 ILE B N 1
ATOM 11901 C CA . ILE B 1 599 ? 21.578 31.688 20.547 1 88.44 599 ILE B CA 1
ATOM 11902 C C . ILE B 1 599 ? 21.781 33 19.797 1 88.44 599 ILE B C 1
ATOM 11904 O O . ILE B 1 599 ? 22.078 34.031 20.406 1 88.44 599 ILE B O 1
ATOM 11908 N N . GLY B 1 600 ? 21.781 33.031 18.5 1 81.12 600 GLY B N 1
ATOM 11909 C CA . GLY B 1 600 ? 22.062 34.219 17.688 1 81.12 600 GLY B CA 1
ATOM 11910 C C . GLY B 1 600 ? 21.234 35.406 18.062 1 81.12 600 GLY B C 1
ATOM 11911 O O . GLY B 1 600 ? 21.766 36.5 18.25 1 81.12 600 GLY B O 1
ATOM 11912 N N . GLY B 1 601 ? 19.938 35.25 18.297 1 83.19 601 GLY B N 1
ATOM 11913 C CA . GLY B 1 601 ? 19.062 36.375 18.625 1 83.19 601 GLY B CA 1
ATOM 11914 C C . GLY B 1 601 ? 18.719 36.438 20.109 1 83.19 601 GLY B C 1
ATOM 11915 O O . GLY B 1 601 ? 17.969 37.312 20.531 1 83.19 601 GLY B O 1
ATOM 11916 N N . ASP B 1 602 ? 19.375 35.656 20.875 1 90.81 602 ASP B N 1
ATOM 11917 C CA . ASP B 1 602 ? 19.078 35.594 22.312 1 90.81 602 ASP B CA 1
ATOM 11918 C C . ASP B 1 602 ? 20 36.531 23.094 1 90.81 602 ASP B C 1
ATOM 11920 O O . ASP B 1 602 ? 21.047 36.094 23.578 1 90.81 602 ASP B O 1
ATOM 11924 N N . GLN B 1 603 ? 19.562 37.656 23.359 1 90.62 603 GLN B N 1
ATOM 11925 C CA . GLN B 1 603 ? 20.375 38.688 23.984 1 90.62 603 GLN B CA 1
ATOM 11926 C C . GLN B 1 603 ? 20.781 38.281 25.406 1 90.62 603 GLN B C 1
ATOM 11928 O O . GLN B 1 603 ? 21.906 38.562 25.844 1 90.62 603 GLN B O 1
ATOM 11933 N N . LYS B 1 604 ? 19.891 37.656 26.031 1 90.44 604 LYS B N 1
ATOM 11934 C CA . LYS B 1 604 ? 20.203 37.219 27.391 1 90.44 604 LYS B CA 1
ATOM 11935 C C . LYS B 1 604 ? 21.328 36.188 27.391 1 90.44 604 LYS B C 1
ATOM 11937 O O . LYS B 1 604 ? 22.266 36.281 28.156 1 90.44 604 LYS B O 1
ATOM 11942 N N . ALA B 1 605 ? 21.203 35.25 26.531 1 91.31 605 ALA B N 1
ATOM 11943 C CA . ALA B 1 605 ? 22.219 34.219 26.438 1 91.31 605 ALA B CA 1
ATOM 11944 C C . ALA B 1 605 ? 23.562 34.812 26.031 1 91.31 605 ALA B C 1
ATOM 11946 O O . ALA B 1 605 ? 24.609 34.438 26.562 1 91.31 605 ALA B O 1
ATOM 11947 N N . LEU B 1 606 ? 23.562 35.75 25.141 1 92.19 606 LEU B N 1
ATOM 11948 C CA . LEU B 1 606 ? 24.781 36.375 24.672 1 92.19 606 LEU B CA 1
ATOM 11949 C C . LEU B 1 606 ? 25.422 37.219 25.781 1 92.19 606 LEU B C 1
ATOM 11951 O O . LEU B 1 606 ? 26.641 37.281 25.891 1 92.19 606 LEU B O 1
ATOM 11955 N N . HIS B 1 607 ? 24.562 37.781 26.531 1 91.25 607 HIS B N 1
ATOM 11956 C CA . HIS B 1 607 ? 25.078 38.562 27.656 1 91.25 607 HIS B CA 1
ATOM 11957 C C . HIS B 1 607 ? 25.75 37.688 28.688 1 91.25 607 HIS B C 1
ATOM 11959 O O . HIS B 1 607 ? 26.828 38 29.188 1 91.25 607 HIS B O 1
ATOM 11965 N N . ILE B 1 608 ? 25.125 36.562 28.969 1 89.88 608 ILE B N 1
ATOM 11966 C CA . ILE B 1 608 ? 25.703 35.625 29.906 1 89.88 608 ILE B CA 1
ATOM 11967 C C . ILE B 1 608 ? 27.047 35.125 29.375 1 89.88 608 ILE B C 1
ATOM 11969 O O . ILE B 1 608 ? 28.016 35.031 30.125 1 89.88 608 ILE B O 1
ATOM 11973 N N . LEU B 1 609 ? 27.109 34.844 28.141 1 90.94 609 LEU B N 1
ATOM 11974 C CA . LEU B 1 609 ? 28.344 34.344 27.516 1 90.94 609 LEU B CA 1
ATOM 11975 C C . LEU B 1 609 ? 29.422 35.406 27.578 1 90.94 609 LEU B C 1
ATOM 11977 O O . LEU B 1 609 ? 30.594 35.094 27.828 1 90.94 609 LEU B O 1
ATOM 11981 N N . LYS B 1 610 ? 29.047 36.625 27.359 1 91.31 610 LYS B N 1
ATOM 11982 C CA . LYS B 1 610 ? 30 37.719 27.438 1 91.31 610 LYS B CA 1
ATOM 11983 C C . LYS B 1 610 ? 30.578 37.844 28.844 1 91.31 610 LYS B C 1
ATOM 11985 O O . LYS B 1 610 ? 31.781 38.062 29 1 91.31 610 LYS B O 1
ATOM 11990 N N . GLN B 1 611 ? 29.766 37.719 29.766 1 89.06 611 GLN B N 1
ATOM 11991 C CA . GLN B 1 611 ? 30.219 37.781 31.156 1 89.06 611 GLN B CA 1
ATOM 11992 C C . GLN B 1 611 ? 31.188 36.625 31.484 1 89.06 611 GLN B C 1
ATOM 11994 O O . GLN B 1 611 ? 32.156 36.844 32.188 1 89.06 611 GLN B O 1
ATOM 11999 N N . ILE B 1 612 ? 30.875 35.531 30.938 1 88.62 612 ILE B N 1
ATOM 12000 C CA . ILE B 1 612 ? 31.75 34.375 31.141 1 88.62 612 ILE B CA 1
ATOM 12001 C C . ILE B 1 612 ? 33.094 34.625 30.469 1 88.62 612 ILE B C 1
ATOM 12003 O O . ILE B 1 612 ? 34.156 34.375 31.062 1 88.62 612 ILE B O 1
ATOM 12007 N N . CYS B 1 613 ? 33.062 35.125 29.281 1 89.81 613 CYS B N 1
ATOM 12008 C CA . CYS B 1 613 ? 34.281 35.406 28.531 1 89.81 613 CYS B CA 1
ATOM 12009 C C . CYS B 1 613 ? 35.156 36.438 29.234 1 89.81 613 CYS B C 1
ATOM 12011 O O . CYS B 1 613 ? 36.375 36.375 29.172 1 89.81 613 CYS B O 1
ATOM 12013 N N . ASN B 1 614 ? 34.469 37.344 29.984 1 87.75 614 ASN B N 1
ATOM 12014 C CA . ASN B 1 614 ? 35.188 38.375 30.703 1 87.75 614 ASN B CA 1
ATOM 12015 C C . ASN B 1 614 ? 35.594 37.906 32.094 1 87.75 614 ASN B C 1
ATOM 12017 O O . ASN B 1 614 ? 36.156 38.688 32.875 1 87.75 614 ASN B O 1
ATOM 12021 N N . ASN B 1 615 ? 35.375 36.688 32.406 1 80.94 615 ASN B N 1
ATOM 12022 C CA . ASN B 1 615 ? 35.688 36.094 33.688 1 80.94 615 ASN B CA 1
ATOM 12023 C C . ASN B 1 615 ? 35.031 36.812 34.844 1 80.94 615 ASN B C 1
ATOM 12025 O O . ASN B 1 615 ? 35.625 37 35.906 1 80.94 615 ASN B O 1
ATOM 12029 N N . GLU B 1 616 ? 33.906 37.281 34.531 1 78.25 616 GLU B N 1
ATOM 12030 C CA . GLU B 1 616 ? 33.188 38.031 35.531 1 78.25 616 GLU B CA 1
ATOM 12031 C C . GLU B 1 616 ? 32.312 37.125 36.375 1 78.25 616 GLU B C 1
ATOM 12033 O O . GLU B 1 616 ? 31.859 37.5 37.469 1 78.25 616 GLU B O 1
ATOM 12038 N N . ILE B 1 617 ? 32.031 36.031 35.812 1 72.31 617 ILE B N 1
ATOM 12039 C CA . ILE B 1 617 ? 31.094 35.156 36.5 1 72.31 617 ILE B CA 1
ATOM 12040 C C . ILE B 1 617 ? 31.844 33.906 36.969 1 72.31 617 ILE B C 1
ATOM 12042 O O . ILE B 1 617 ? 32.656 33.312 36.219 1 72.31 617 ILE B O 1
ATOM 12046 N N . ASP B 1 618 ? 31.656 33.656 38.281 1 68.19 618 ASP B N 1
ATOM 12047 C CA . ASP B 1 618 ? 32.094 32.375 38.781 1 68.19 618 ASP B CA 1
ATOM 12048 C C . ASP B 1 618 ? 31 31.312 38.625 1 68.19 618 ASP B C 1
ATOM 12050 O O . ASP B 1 618 ? 29.953 31.406 39.281 1 68.19 618 ASP B O 1
ATOM 12054 N N . ILE B 1 619 ? 31.156 30.359 37.719 1 70.81 619 ILE B N 1
ATOM 12055 C CA . ILE B 1 619 ? 30.156 29.391 37.312 1 70.81 619 ILE B CA 1
ATOM 12056 C C . ILE B 1 619 ? 29.781 28.5 38.5 1 70.81 619 ILE B C 1
ATOM 12058 O O . ILE B 1 619 ? 28.719 27.875 38.5 1 70.81 619 ILE B O 1
ATOM 12062 N N . PHE B 1 620 ? 30.594 28.422 39.562 1 63.06 620 PHE B N 1
ATOM 12063 C CA . PHE B 1 620 ? 30.266 27.578 40.719 1 63.06 620 PHE B CA 1
ATOM 12064 C C . PHE B 1 620 ? 29.609 28.391 41.812 1 63.06 620 PHE B C 1
ATOM 12066 O O . PHE B 1 620 ? 29.219 27.859 42.844 1 63.06 620 PHE B O 1
ATOM 12073 N N . ASP B 1 621 ? 29.531 29.672 41.5 1 64.81 621 ASP B N 1
ATOM 12074 C CA . ASP B 1 621 ? 28.828 30.5 42.469 1 64.81 621 ASP B CA 1
ATOM 12075 C C . ASP B 1 621 ? 27.312 30.266 42.375 1 64.81 621 ASP B C 1
ATOM 12077 O O . ASP B 1 621 ? 26.734 30.25 41.312 1 64.81 621 ASP B O 1
ATOM 12081 N N . SER B 1 622 ? 26.719 29.938 43.469 1 64.69 622 SER B N 1
ATOM 12082 C CA . SER B 1 622 ? 25.297 29.656 43.594 1 64.69 622 SER B CA 1
ATOM 12083 C C . SER B 1 622 ? 24.453 30.781 43.031 1 64.69 622 SER B C 1
ATOM 12085 O O . SER B 1 622 ? 23.312 30.562 42.625 1 64.69 622 SER B O 1
ATOM 12087 N N . SER B 1 623 ? 25 32 42.969 1 64 623 SER B N 1
ATOM 12088 C CA . SER B 1 623 ? 24.234 33.156 42.5 1 64 623 SER B CA 1
ATOM 12089 C C . SER B 1 623 ? 24.016 33.094 41 1 64 623 SER B C 1
ATOM 12091 O O . SER B 1 623 ? 23.094 33.719 40.469 1 64 623 SER B O 1
ATOM 12093 N N . MET B 1 624 ? 24.734 32.25 40.344 1 73 624 MET B N 1
ATOM 12094 C CA . MET B 1 624 ? 24.688 32.188 38.875 1 73 624 MET B CA 1
ATOM 12095 C C . MET B 1 624 ? 23.922 30.938 38.406 1 73 624 MET B C 1
ATOM 12097 O O . MET B 1 624 ? 23.938 30.609 37.219 1 73 624 MET B O 1
ATOM 12101 N N . LYS B 1 625 ? 23.297 30.391 39.344 1 75.12 625 LYS B N 1
ATOM 12102 C CA . LYS B 1 625 ? 22.578 29.172 39.031 1 75.12 625 LYS B CA 1
ATOM 12103 C C . LYS B 1 625 ? 21.469 29.406 38.031 1 75.12 625 LYS B C 1
ATOM 12105 O O . LYS B 1 625 ? 21.25 28.594 37.125 1 75.12 625 LYS B O 1
ATOM 12110 N N . ASN B 1 626 ? 20.828 30.562 38.156 1 78.94 626 ASN B N 1
ATOM 12111 C CA . ASN B 1 626 ? 19.734 30.875 37.25 1 78.94 626 ASN B CA 1
ATOM 12112 C C . ASN B 1 626 ? 20.234 31.156 35.844 1 78.94 626 ASN B C 1
ATOM 12114 O O . ASN B 1 626 ? 19.609 30.734 34.875 1 78.94 626 ASN B O 1
ATOM 12118 N N . GLU B 1 627 ? 21.359 31.812 35.781 1 81.81 627 GLU B N 1
ATOM 12119 C CA . GLU B 1 627 ? 21.938 32.156 34.469 1 81.81 627 GLU B CA 1
ATOM 12120 C C . GLU B 1 627 ? 22.469 30.891 33.781 1 81.81 627 GLU B C 1
ATOM 12122 O O . GLU B 1 627 ? 22.25 30.703 32.562 1 81.81 627 GLU B O 1
ATOM 12127 N N . LEU B 1 628 ? 22.984 30.062 34.531 1 80.75 628 LEU B N 1
ATOM 12128 C CA . LEU B 1 628 ? 23.547 28.844 33.969 1 80.75 628 LEU B CA 1
ATOM 12129 C C . LEU B 1 628 ? 22.438 27.891 33.562 1 80.75 628 LEU B C 1
ATOM 12131 O O . LEU B 1 628 ? 22.562 27.156 32.562 1 80.75 628 LEU B O 1
ATOM 12135 N N . SER B 1 629 ? 21.422 27.922 34.312 1 82.31 629 SER B N 1
ATOM 12136 C CA . SER B 1 629 ? 20.266 27.109 33.969 1 82.31 629 SER B CA 1
ATOM 12137 C C . SER B 1 629 ? 19.656 27.578 32.656 1 82.31 629 SER B C 1
ATOM 12139 O O . SER B 1 629 ? 19.234 26.75 31.828 1 82.31 629 SER B O 1
ATOM 12141 N N . TYR B 1 630 ? 19.688 28.828 32.5 1 85.88 630 TYR B N 1
ATOM 12142 C CA . TYR B 1 630 ? 19.172 29.406 31.25 1 85.88 630 TYR B CA 1
ATOM 12143 C C . TYR B 1 630 ? 20.031 29 30.062 1 85.88 630 TYR B C 1
ATOM 12145 O O . TYR B 1 630 ? 19.516 28.594 29.016 1 85.88 630 TYR B O 1
ATOM 12153 N N . LEU B 1 631 ? 21.266 29.031 30.266 1 86 631 LEU B N 1
ATOM 12154 C CA . LEU B 1 631 ? 22.188 28.672 29.188 1 86 631 LEU B CA 1
ATOM 12155 C C . LEU B 1 631 ? 22.094 27.188 28.859 1 86 631 LEU B C 1
ATOM 12157 O O . LEU B 1 631 ? 22.203 26.797 27.703 1 86 631 LEU B O 1
ATOM 12161 N N . GLN B 1 632 ? 21.891 26.438 29.875 1 86.12 632 GLN B N 1
ATOM 12162 C CA . GLN B 1 632 ? 21.75 25 29.672 1 86.12 632 GLN B CA 1
ATOM 12163 C C . GLN B 1 632 ? 20.531 24.672 28.828 1 86.12 632 GLN B C 1
ATOM 12165 O O . GLN B 1 632 ? 20.562 23.75 28.016 1 86.12 632 GLN B O 1
ATOM 12170 N N . LYS B 1 633 ? 19.547 25.391 29.031 1 85.25 633 LYS B N 1
ATOM 12171 C CA . LYS B 1 633 ? 18.297 25.156 28.312 1 85.25 633 LYS B CA 1
ATOM 12172 C C . LYS B 1 633 ? 18.406 25.641 26.859 1 85.25 633 LYS B C 1
ATOM 12174 O O . LYS B 1 633 ? 17.828 25.016 25.953 1 85.25 633 LYS B O 1
ATOM 12179 N N . ARG B 1 634 ? 19.234 26.641 26.703 1 87.12 634 ARG B N 1
ATOM 12180 C CA . ARG B 1 634 ? 19.234 27.312 25.391 1 87.12 634 ARG B CA 1
ATOM 12181 C C . ARG B 1 634 ? 20.406 26.828 24.547 1 87.12 634 ARG B C 1
ATOM 12183 O O . ARG B 1 634 ? 20.312 26.781 23.312 1 87.12 634 ARG B O 1
ATOM 12190 N N . ALA B 1 635 ? 21.453 26.547 25.188 1 91.5 635 ALA B N 1
ATOM 12191 C CA . ALA B 1 635 ? 22.672 26.141 24.5 1 91.5 635 ALA B CA 1
ATOM 12192 C C . ALA B 1 635 ? 23.406 25.031 25.266 1 91.5 635 ALA B C 1
ATOM 12194 O O . ALA B 1 635 ? 24.5 25.25 25.781 1 91.5 635 ALA B O 1
ATOM 12195 N N . PRO B 1 636 ? 22.859 23.922 25.188 1 89.69 636 PRO B N 1
ATOM 12196 C CA . PRO B 1 636 ? 23.406 22.828 25.984 1 89.69 636 PRO B CA 1
ATOM 12197 C C . PRO B 1 636 ? 24.844 22.5 25.609 1 89.69 636 PRO B C 1
ATOM 12199 O O . PRO B 1 636 ? 25.656 22.188 26.484 1 89.69 636 PRO B O 1
ATOM 12202 N N . LEU B 1 637 ? 25.219 22.547 24.406 1 90.94 637 LEU B N 1
ATOM 12203 C CA . LEU B 1 637 ? 26.578 22.234 23.984 1 90.94 637 LEU B CA 1
ATOM 12204 C C . LEU B 1 637 ? 27.578 23.203 24.609 1 90.94 637 LEU B C 1
ATOM 12206 O O . LEU B 1 637 ? 28.656 22.781 25.062 1 90.94 637 LEU B O 1
ATOM 12210 N N . LEU B 1 638 ? 27.234 24.422 24.578 1 91.25 638 LEU B N 1
ATOM 12211 C CA . LEU B 1 638 ? 28.078 25.453 25.172 1 91.25 638 LEU B CA 1
ATOM 12212 C C . LEU B 1 638 ? 28.188 25.266 26.688 1 91.25 638 LEU B C 1
ATOM 12214 O O . LEU B 1 638 ? 29.281 25.312 27.234 1 91.25 638 LEU B O 1
ATOM 12218 N N . CYS B 1 639 ? 27.094 25.094 27.281 1 87.44 639 CYS B N 1
ATOM 12219 C CA . CYS B 1 639 ? 27.062 24.938 28.734 1 87.44 639 CYS B CA 1
ATOM 12220 C C . CYS B 1 639 ? 27.859 23.719 29.172 1 87.44 639 CYS B C 1
ATOM 12222 O O . CYS B 1 639 ? 28.625 23.797 30.125 1 87.44 639 CYS B O 1
ATOM 12224 N N . ASN B 1 640 ? 27.703 22.641 28.5 1 88 640 ASN B N 1
ATOM 12225 C CA . ASN B 1 640 ? 28.453 21.438 28.828 1 88 640 ASN B CA 1
ATOM 12226 C C . ASN B 1 640 ? 29.953 21.641 28.672 1 88 640 ASN B C 1
ATOM 12228 O O . ASN B 1 640 ? 30.734 21.125 29.469 1 88 640 ASN B O 1
ATOM 12232 N N . PHE B 1 641 ? 30.344 22.391 27.703 1 91.62 641 PHE B N 1
ATOM 12233 C CA . PHE B 1 641 ? 31.75 22.672 27.469 1 91.62 641 PHE B CA 1
ATOM 12234 C C . PHE B 1 641 ? 32.312 23.484 28.625 1 91.62 641 PHE B C 1
ATOM 12236 O O . PHE B 1 641 ? 33.375 23.156 29.156 1 91.62 641 PHE B O 1
ATOM 12243 N N . ILE B 1 642 ? 31.625 24.422 29.047 1 88 642 ILE B N 1
ATOM 12244 C CA . ILE B 1 642 ? 32.062 25.297 30.125 1 88 642 ILE B CA 1
ATOM 12245 C C . ILE B 1 642 ? 32.125 24.5 31.422 1 88 642 ILE B C 1
ATOM 12247 O O . ILE B 1 642 ? 33.094 24.641 32.188 1 88 642 ILE B O 1
ATOM 12251 N N . PHE B 1 643 ? 31.188 23.688 31.594 1 83.88 643 PHE B N 1
ATOM 12252 C CA . PHE B 1 643 ? 31.172 22.875 32.812 1 83.88 643 PHE B CA 1
ATOM 12253 C C . PHE B 1 643 ? 32.312 21.891 32.812 1 83.88 643 PHE B C 1
ATOM 12255 O O . PHE B 1 643 ? 32.969 21.672 33.844 1 83.88 643 PHE B O 1
ATOM 12262 N N . ASP B 1 644 ? 32.562 21.312 31.688 1 86.94 644 ASP B N 1
ATOM 12263 C CA . ASP B 1 644 ? 33.625 20.344 31.578 1 86.94 644 ASP B CA 1
ATOM 12264 C C . ASP B 1 644 ? 35 21.016 31.812 1 86.94 644 ASP B C 1
ATOM 12266 O O . ASP B 1 644 ? 35.875 20.438 32.438 1 86.94 644 ASP B O 1
ATOM 12270 N N . LEU B 1 645 ? 35.188 22.219 31.312 1 87.69 645 LEU B N 1
ATOM 12271 C CA . LEU B 1 645 ? 36.438 22.969 31.5 1 87.69 645 LEU B CA 1
ATOM 12272 C C . LEU B 1 645 ? 36.656 23.297 32.969 1 87.69 645 LEU B C 1
ATOM 12274 O O . LEU B 1 645 ? 37.781 23.156 33.469 1 87.69 645 LEU B O 1
ATOM 12278 N N . LYS B 1 646 ? 35.656 23.656 33.562 1 82 646 LYS B N 1
ATOM 12279 C CA . LYS B 1 646 ? 35.75 24.016 34.969 1 82 646 LYS B CA 1
ATOM 12280 C C . LYS B 1 646 ? 36.031 22.797 35.812 1 82 646 LYS B C 1
ATOM 12282 O O . LYS B 1 646 ? 36.781 22.891 36.781 1 82 646 LYS B O 1
ATOM 12287 N N . GLN B 1 647 ? 35.406 21.766 35.562 1 80.56 647 GLN B N 1
ATOM 12288 C CA . GLN B 1 647 ? 35.625 20.547 36.312 1 80.56 647 GLN B CA 1
ATOM 12289 C C . GLN B 1 647 ? 37.062 20.062 36.156 1 80.56 647 GLN B C 1
ATOM 12291 O O . GLN B 1 647 ? 37.688 19.594 37.156 1 80.56 647 GLN B O 1
ATOM 12296 N N . ARG B 1 648 ? 37.594 20.219 35.031 1 78.75 648 ARG B N 1
ATOM 12297 C CA . ARG B 1 648 ? 38.969 19.734 34.781 1 78.75 648 ARG B CA 1
ATOM 12298 C C . ARG B 1 648 ? 40 20.672 35.406 1 78.75 648 ARG B C 1
ATOM 12300 O O . ARG B 1 648 ? 40.969 20.219 36 1 78.75 648 ARG B O 1
ATOM 12307 N N . ASN B 1 649 ? 39.875 21.984 35.188 1 77.06 649 ASN B N 1
ATOM 12308 C CA . ASN B 1 649 ? 40.938 22.938 35.5 1 77.06 649 ASN B CA 1
ATOM 12309 C C . ASN B 1 649 ? 40.656 23.688 36.781 1 77.06 649 ASN B C 1
ATOM 12311 O O . ASN B 1 649 ? 41.5 24.406 37.281 1 77.06 649 ASN B O 1
ATOM 12315 N N . GLY B 1 650 ? 39.469 23.469 37.406 1 76.06 650 GLY B N 1
ATOM 12316 C CA . GLY B 1 650 ? 39.094 24.281 38.562 1 76.06 650 GLY B CA 1
ATOM 12317 C C . GLY B 1 650 ? 38.688 25.688 38.188 1 76.06 650 GLY B C 1
ATOM 12318 O O . GLY B 1 650 ? 37.781 26.266 38.781 1 76.06 650 GLY B O 1
ATOM 12319 N N . ASN B 1 651 ? 39.531 26.266 37.156 1 79.25 651 ASN B N 1
ATOM 12320 C CA . ASN B 1 651 ? 39.219 27.562 36.594 1 79.25 651 ASN B CA 1
ATOM 12321 C C . ASN B 1 651 ? 39.094 27.484 35.062 1 79.25 651 ASN B C 1
ATOM 12323 O O . ASN B 1 651 ? 39.531 26.516 34.438 1 79.25 651 ASN B O 1
ATOM 12327 N N . LEU B 1 652 ? 38.438 28.5 34.5 1 87.44 652 LEU B N 1
ATOM 12328 C CA . LEU B 1 652 ? 38.312 28.547 33.062 1 87.44 652 LEU B CA 1
ATOM 12329 C C . LEU B 1 652 ? 39.594 29.078 32.406 1 87.44 652 LEU B C 1
ATOM 12331 O O . LEU B 1 652 ? 40 30.203 32.719 1 87.44 652 LEU B O 1
ATOM 12335 N N . PRO B 1 653 ? 40.219 28.297 31.641 1 89.5 653 PRO B N 1
ATOM 12336 C CA . PRO B 1 653 ? 41.438 28.75 31 1 89.5 653 PRO B CA 1
ATOM 12337 C C . PRO B 1 653 ? 41.25 30.016 30.156 1 89.5 653 PRO B C 1
ATOM 12339 O O . PRO B 1 653 ? 40.312 30.094 29.375 1 89.5 653 PRO B O 1
ATOM 12342 N N . ILE B 1 654 ? 42.125 30.969 30.25 1 89.88 654 ILE B N 1
ATOM 12343 C CA . ILE B 1 654 ? 42 32.281 29.609 1 89.88 654 ILE B CA 1
ATOM 12344 C C . ILE B 1 654 ? 42 32.125 28.094 1 89.88 654 ILE B C 1
ATOM 12346 O O . ILE B 1 654 ? 41.281 32.844 27.391 1 89.88 654 ILE B O 1
ATOM 12350 N N . LYS B 1 655 ? 42.75 31.25 27.562 1 93.38 655 LYS B N 1
ATOM 12351 C CA . LYS B 1 655 ? 42.844 31.062 26.109 1 93.38 655 LYS B CA 1
ATOM 12352 C C . LYS B 1 655 ? 41.531 30.484 25.562 1 93.38 655 LYS B C 1
ATOM 12354 O O . LYS B 1 655 ? 41.156 30.797 24.438 1 93.38 655 LYS B O 1
ATOM 12359 N N . ALA B 1 656 ? 40.938 29.578 26.375 1 94.38 656 ALA B N 1
ATOM 12360 C CA . ALA B 1 656 ? 39.625 29.031 25.984 1 94.38 656 ALA B CA 1
ATOM 12361 C C . ALA B 1 656 ? 38.562 30.125 25.953 1 94.38 656 ALA B C 1
ATOM 12363 O O . ALA B 1 656 ? 37.719 30.156 25.062 1 94.38 656 ALA B O 1
ATOM 12364 N N . LEU B 1 657 ? 38.625 31.031 26.922 1 93.19 657 LEU B N 1
ATOM 12365 C CA . LEU B 1 657 ? 37.688 32.125 26.984 1 93.19 657 LEU B CA 1
ATOM 12366 C C . LEU B 1 657 ? 37.875 33.094 25.797 1 93.19 657 LEU B C 1
ATOM 12368 O O . LEU B 1 657 ? 36.906 33.656 25.281 1 93.19 657 LEU B O 1
ATOM 12372 N N . ALA B 1 658 ? 39.094 33.219 25.391 1 94.44 658 ALA B N 1
ATOM 12373 C CA . ALA B 1 658 ? 39.375 34.062 24.234 1 94.44 658 ALA B CA 1
ATOM 12374 C C . ALA B 1 658 ? 38.781 33.5 22.969 1 94.44 658 ALA B C 1
ATOM 12376 O O . ALA B 1 658 ? 38.281 34.25 22.125 1 94.44 658 ALA B O 1
ATOM 12377 N N . VAL B 1 659 ? 38.844 32.219 22.844 1 95.88 659 VAL B N 1
ATOM 12378 C CA . VAL B 1 659 ? 38.25 31.562 21.688 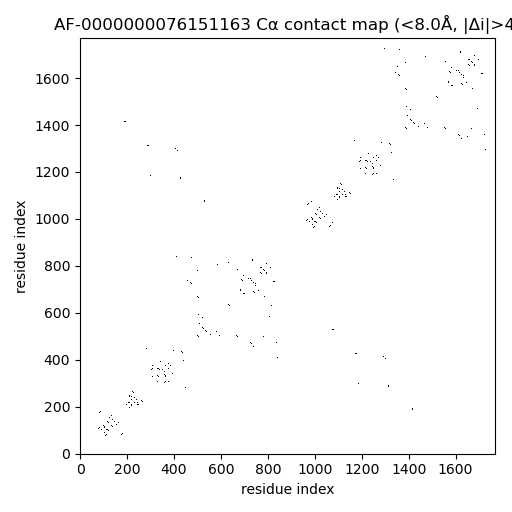1 95.88 659 VAL B CA 1
ATOM 12379 C C . VAL B 1 659 ? 36.75 31.719 21.719 1 95.88 659 VAL B C 1
ATOM 12381 O O . VAL B 1 659 ? 36.125 32 20.688 1 95.88 659 VAL B O 1
ATOM 12384 N N . LEU B 1 660 ? 36.094 31.516 22.844 1 95.06 660 LEU B N 1
ATOM 12385 C CA . LEU B 1 660 ? 34.656 31.688 22.969 1 95.06 660 LEU B CA 1
ATOM 12386 C C . LEU B 1 660 ? 34.219 33.094 22.625 1 95.06 660 LEU B C 1
ATOM 12388 O O . LEU B 1 660 ? 33.188 33.312 22.016 1 95.06 660 LEU B O 1
ATOM 12392 N N . ASP B 1 661 ? 35 34.062 23.031 1 95.06 661 ASP B N 1
ATOM 12393 C CA . ASP B 1 661 ? 34.719 35.438 22.703 1 95.06 661 ASP B CA 1
ATOM 12394 C C . ASP B 1 661 ? 34.781 35.656 21.188 1 95.06 661 ASP B C 1
ATOM 12396 O O . ASP B 1 661 ? 33.969 36.406 20.641 1 95.06 661 ASP B O 1
ATOM 12400 N N . ASP B 1 662 ? 35.75 35.094 20.578 1 95.31 662 ASP B N 1
ATOM 12401 C CA . ASP B 1 662 ? 35.906 35.188 19.141 1 95.31 662 ASP B CA 1
ATOM 12402 C C . ASP B 1 662 ? 34.719 34.531 18.422 1 95.31 662 ASP B C 1
ATOM 12404 O O . ASP B 1 662 ? 34.25 35.031 17.406 1 95.31 662 ASP B O 1
ATOM 12408 N N . ILE B 1 663 ? 34.281 33.406 18.938 1 94.75 663 ILE B N 1
ATOM 12409 C CA . ILE B 1 663 ? 33.125 32.688 18.391 1 94.75 663 ILE B CA 1
ATOM 12410 C C . ILE B 1 663 ? 31.859 33.562 18.547 1 94.75 663 ILE B C 1
ATOM 12412 O O . ILE B 1 663 ? 31.047 33.656 17.641 1 94.75 663 ILE B O 1
ATOM 12416 N N . MET B 1 664 ? 31.703 34.188 19.625 1 93.88 664 MET B N 1
ATOM 12417 C CA . MET B 1 664 ? 30.578 35.094 19.875 1 93.88 664 MET B CA 1
ATOM 12418 C C . MET B 1 664 ? 30.531 36.219 18.859 1 93.88 664 MET B C 1
ATOM 12420 O O . MET B 1 664 ? 29.469 36.594 18.375 1 93.88 664 MET B O 1
ATOM 12424 N N . LYS B 1 665 ? 31.688 36.75 18.516 1 92.31 665 LYS B N 1
ATOM 12425 C CA . LYS B 1 665 ? 31.766 37.781 17.5 1 92.31 665 LYS B CA 1
ATOM 12426 C C . LYS B 1 665 ? 31.266 37.281 16.141 1 92.31 665 LYS B C 1
ATOM 12428 O O . LYS B 1 665 ? 30.578 38 15.414 1 92.31 665 LYS B O 1
ATOM 12433 N N . THR B 1 666 ? 31.641 36.062 15.898 1 92.56 666 THR B N 1
ATOM 12434 C CA . THR B 1 666 ? 31.188 35.438 14.656 1 92.56 666 THR B CA 1
ATOM 12435 C C . THR B 1 666 ? 29.672 35.312 14.648 1 92.56 666 THR B C 1
ATOM 12437 O O . THR B 1 666 ? 29.031 35.531 13.617 1 92.56 666 THR B O 1
ATOM 12440 N N . ILE B 1 667 ? 29.062 34.969 15.734 1 93 667 ILE B N 1
ATOM 12441 C CA . ILE B 1 667 ? 27.625 34.812 15.875 1 93 667 ILE B CA 1
ATOM 12442 C C . ILE B 1 667 ? 26.938 36.156 15.633 1 93 667 ILE B C 1
ATOM 12444 O O . ILE B 1 667 ? 26 36.25 14.828 1 93 667 ILE B O 1
ATOM 12448 N N . VAL B 1 668 ? 27.422 37.125 16.219 1 90.44 668 VAL B N 1
ATOM 12449 C CA . VAL B 1 668 ? 26.812 38.469 16.141 1 90.44 668 VAL B CA 1
ATOM 12450 C C . VAL B 1 668 ? 26.969 39.031 14.734 1 90.44 668 VAL B C 1
ATOM 12452 O O . VAL B 1 668 ? 26.016 39.594 14.188 1 90.44 668 VAL B O 1
ATOM 12455 N N . ASN B 1 669 ? 28.094 38.812 14.109 1 89.31 669 ASN B N 1
ATOM 12456 C CA . ASN B 1 669 ? 28.375 39.344 12.773 1 89.31 669 ASN B CA 1
ATOM 12457 C C . ASN B 1 669 ? 27.469 38.688 11.727 1 89.31 669 ASN B C 1
ATOM 12459 O O . ASN B 1 669 ? 27.219 39.281 10.672 1 89.31 669 ASN B O 1
ATOM 12463 N N . THR B 1 670 ? 27.031 37.5 12.023 1 91.12 670 THR B N 1
ATOM 12464 C CA . THR B 1 670 ? 26.172 36.781 11.094 1 91.12 670 THR B CA 1
ATOM 12465 C C . THR B 1 670 ? 24.875 37.562 10.867 1 91.12 670 THR B C 1
ATOM 12467 O O . THR B 1 670 ? 24.281 37.5 9.781 1 91.12 670 THR B O 1
ATOM 12470 N N . PHE B 1 671 ? 24.453 38.375 11.789 1 89.31 671 PHE B N 1
ATOM 12471 C CA . PHE B 1 671 ? 23.156 39 11.711 1 89.31 671 PHE B CA 1
ATOM 12472 C C . PHE B 1 671 ? 23.297 40.5 11.484 1 89.31 671 PHE B C 1
ATOM 12474 O O . PHE B 1 671 ? 22.312 41.219 11.328 1 89.31 671 PHE B O 1
ATOM 12481 N N . MET B 1 672 ? 24.422 41.062 11.461 1 79.38 672 MET B N 1
ATOM 12482 C CA . MET B 1 672 ? 24.641 42.5 11.383 1 79.38 672 MET B CA 1
ATOM 12483 C C . MET B 1 672 ? 24.578 43 9.938 1 79.38 672 MET B C 1
ATOM 12485 O O . MET B 1 672 ? 24.141 44.094 9.664 1 79.38 672 MET B O 1
ATOM 12489 N N . CYS B 1 673 ? 25.125 42.281 8.906 1 66.69 673 CYS B N 1
ATOM 12490 C CA . CYS B 1 673 ? 25.297 42.781 7.547 1 66.69 673 CYS B CA 1
ATOM 12491 C C . CYS B 1 673 ? 24.031 42.594 6.723 1 66.69 673 CYS B C 1
ATOM 12493 O O . CYS B 1 673 ? 24.078 42.625 5.492 1 66.69 673 CYS B O 1
ATOM 12495 N N . CYS B 1 674 ? 22.875 42.719 7.312 1 70.31 674 CYS B N 1
ATOM 12496 C CA . CYS B 1 674 ? 21.703 42.406 6.516 1 70.31 674 CYS B CA 1
ATOM 12497 C C . CYS B 1 674 ? 21.078 43.688 5.93 1 70.31 674 CYS B C 1
ATOM 12499 O O . CYS B 1 674 ? 21.219 44.75 6.496 1 70.31 674 CYS B O 1
ATOM 12501 N N . ASP B 1 675 ? 20.562 43.562 4.699 1 67.69 675 ASP B N 1
ATOM 12502 C CA . ASP B 1 675 ? 19.906 44.656 3.984 1 67.69 675 ASP B CA 1
ATOM 12503 C C . ASP B 1 675 ? 18.719 45.188 4.77 1 67.69 675 ASP B C 1
ATOM 12505 O O . ASP B 1 675 ? 17.906 44.438 5.289 1 67.69 675 ASP B O 1
ATOM 12509 N N . THR B 1 676 ? 18.656 46.469 5.043 1 67.44 676 THR B N 1
ATOM 12510 C CA . THR B 1 676 ? 17.578 47.094 5.793 1 67.44 676 THR B CA 1
ATOM 12511 C C . THR B 1 676 ? 16.359 47.344 4.898 1 67.44 676 THR B C 1
ATOM 12513 O O . THR B 1 676 ? 15.227 47.375 5.375 1 67.44 676 THR B O 1
ATOM 12516 N N . ASN B 1 677 ? 16.562 47.531 3.604 1 72.88 677 ASN B N 1
ATOM 12517 C CA . ASN B 1 677 ? 15.477 47.844 2.691 1 72.88 677 ASN B CA 1
ATOM 12518 C C . ASN B 1 677 ? 15.188 46.688 1.737 1 72.88 677 ASN B C 1
ATOM 12520 O O . ASN B 1 677 ? 15.711 46.656 0.62 1 72.88 677 ASN B O 1
ATOM 12524 N N . LYS B 1 678 ? 14.344 45.75 2.172 1 85.25 678 LYS B N 1
ATOM 12525 C CA . LYS B 1 678 ? 14.039 44.562 1.377 1 85.25 678 LYS B CA 1
ATOM 12526 C C . LYS B 1 678 ? 12.742 44.75 0.594 1 85.25 678 LYS B C 1
ATOM 12528 O O . LYS B 1 678 ? 11.773 45.312 1.104 1 85.25 678 LYS B O 1
ATOM 12533 N N . GLU B 1 679 ? 12.828 44.375 -0.653 1 82.81 679 GLU B N 1
ATOM 12534 C CA . GLU B 1 679 ? 11.648 44.438 -1.514 1 82.81 679 GLU B CA 1
ATOM 12535 C C . GLU B 1 679 ? 11.141 43.062 -1.854 1 82.81 679 GLU B C 1
ATOM 12537 O O . GLU B 1 679 ? 11.938 42.125 -2.09 1 82.81 679 GLU B O 1
ATOM 12542 N N . TYR B 1 680 ? 9.875 42.906 -1.7 1 86.25 680 TYR B N 1
ATOM 12543 C CA . TYR B 1 680 ? 9.242 41.625 -2.004 1 86.25 680 TYR B CA 1
ATOM 12544 C C . TYR B 1 680 ? 8.242 41.781 -3.146 1 86.25 680 TYR B C 1
ATOM 12546 O O . TYR B 1 680 ? 7.75 42.875 -3.412 1 86.25 680 TYR B O 1
ATOM 12554 N N . SER B 1 681 ? 7.98 40.719 -3.869 1 82.31 681 SER B N 1
ATOM 12555 C CA . SER B 1 681 ? 6.996 40.719 -4.945 1 82.31 681 SER B CA 1
ATOM 12556 C C . SER B 1 681 ? 5.578 40.812 -4.398 1 82.31 681 SER B C 1
ATOM 12558 O O . SER B 1 681 ? 5.363 40.688 -3.189 1 82.31 681 SER B O 1
ATOM 12560 N N . ASP B 1 682 ? 4.676 41.031 -5.348 1 78.19 682 ASP B N 1
ATOM 12561 C CA . ASP B 1 682 ? 3.264 41.062 -4.973 1 78.19 682 ASP B CA 1
ATOM 12562 C C . ASP B 1 682 ? 2.77 39.656 -4.594 1 78.19 682 ASP B C 1
ATOM 12564 O O . ASP B 1 682 ? 3.314 38.656 -5.059 1 78.19 682 ASP B O 1
ATOM 12568 N N . VAL B 1 683 ? 1.829 39.719 -3.748 1 78.88 683 VAL B N 1
ATOM 12569 C CA . VAL B 1 683 ? 1.245 38.438 -3.285 1 78.88 683 VAL B CA 1
ATOM 12570 C C . VAL B 1 683 ? 0.479 37.781 -4.426 1 78.88 683 VAL B C 1
ATOM 12572 O O . VAL B 1 683 ? -0.385 38.406 -5.047 1 78.88 683 VAL B O 1
ATOM 12575 N N . VAL B 1 684 ? 0.983 36.656 -4.906 1 68.25 684 VAL B N 1
ATOM 12576 C CA . VAL B 1 684 ? 0.286 35.875 -5.922 1 68.25 684 VAL B CA 1
ATOM 12577 C C . VAL B 1 684 ? -0.419 34.688 -5.266 1 68.25 684 VAL B C 1
ATOM 12579 O O . VAL B 1 684 ? 0.134 34.031 -4.371 1 68.25 684 VAL B O 1
ATOM 12582 N N . SER B 1 685 ? -1.71 34.562 -5.637 1 71.62 685 SER B N 1
ATOM 12583 C CA . SER B 1 685 ? -2.465 33.438 -5.098 1 71.62 685 SER B CA 1
ATOM 12584 C C . SER B 1 685 ? -1.945 32.125 -5.641 1 71.62 685 SER B C 1
ATOM 12586 O O . SER B 1 685 ? -1.76 31.969 -6.852 1 71.62 685 SER B O 1
ATOM 12588 N N . ASN B 1 686 ? -1.417 31.281 -4.82 1 77 686 ASN B N 1
ATOM 12589 C CA . ASN B 1 686 ? -0.974 29.938 -5.16 1 77 686 ASN B CA 1
ATOM 12590 C C . ASN B 1 686 ? -2.076 28.906 -4.93 1 77 686 ASN B C 1
ATOM 12592 O O . ASN B 1 686 ? -2.418 28.609 -3.783 1 77 686 ASN B O 1
ATOM 12596 N N . GLN B 1 687 ? -2.6 28.344 -6.047 1 80.62 687 GLN B N 1
ATOM 12597 C CA . GLN B 1 687 ? -3.707 27.391 -5.973 1 80.62 687 GLN B CA 1
ATOM 12598 C C . GLN B 1 687 ? -3.262 26.078 -5.348 1 80.62 687 GLN B C 1
ATOM 12600 O O . GLN B 1 687 ? -4.098 25.25 -4.945 1 80.62 687 GLN B O 1
ATOM 12605 N N . LEU B 1 688 ? -1.987 25.891 -5.215 1 88.88 688 LEU B N 1
ATOM 12606 C CA . LEU B 1 688 ? -1.482 24.625 -4.688 1 88.88 688 LEU B CA 1
ATOM 12607 C C . LEU B 1 688 ? -1.089 24.766 -3.221 1 88.88 688 LEU B C 1
ATOM 12609 O O . LEU B 1 688 ? -0.415 23.906 -2.668 1 88.88 688 LEU B O 1
ATOM 12613 N N . SER B 1 689 ? -1.475 25.906 -2.648 1 92.38 689 SER B N 1
ATOM 12614 C CA . SER B 1 689 ? -1.231 26.156 -1.23 1 92.38 689 SER B CA 1
ATOM 12615 C C . SER B 1 689 ? -2.539 26.328 -0.468 1 92.38 689 SER B C 1
ATOM 12617 O O . SER B 1 689 ? -3.463 26.984 -0.955 1 92.38 689 SER B O 1
ATOM 12619 N N . PHE B 1 690 ? -2.654 25.641 0.624 1 95.69 690 PHE B N 1
ATOM 12620 C CA . PHE B 1 690 ? -3.857 25.734 1.443 1 95.69 690 PHE B CA 1
ATOM 12621 C C . PHE B 1 690 ? -3.502 26.016 2.898 1 95.69 690 PHE B C 1
ATOM 12623 O O . PHE B 1 690 ? -3.121 25.109 3.637 1 95.69 690 PHE B O 1
ATOM 12630 N N . PHE B 1 691 ? -3.559 27.266 3.332 1 96.31 691 PHE B N 1
ATOM 12631 C CA . PHE B 1 691 ? -3.307 27.766 4.68 1 96.31 691 PHE B CA 1
ATOM 12632 C C . PHE B 1 691 ? -4.379 28.766 5.102 1 96.31 691 PHE B C 1
ATOM 12634 O O . PHE B 1 691 ? -4.152 29.969 5.062 1 96.31 691 PHE B O 1
ATOM 12641 N N . PRO B 1 692 ? -5.438 28.25 5.641 1 94.38 692 PRO B N 1
ATOM 12642 C CA . PRO B 1 692 ? -6.57 29.141 5.91 1 94.38 692 PRO B CA 1
ATOM 12643 C C . PRO B 1 692 ? -6.262 30.172 6.992 1 94.38 692 PRO B C 1
ATOM 12645 O O . PRO B 1 692 ? -6.758 31.297 6.938 1 94.38 692 PRO B O 1
ATOM 12648 N N . THR B 1 693 ? -5.434 29.812 7.961 1 93.56 693 THR B N 1
ATOM 12649 C CA . THR B 1 693 ? -5.191 30.703 9.086 1 93.56 693 THR B CA 1
ATOM 12650 C C . THR B 1 693 ? -3.881 31.469 8.898 1 93.56 693 THR B C 1
ATOM 12652 O O . THR B 1 693 ? -3.543 32.344 9.703 1 93.56 693 THR B O 1
ATOM 12655 N N . LEU B 1 694 ? -3.145 31.094 7.914 1 94.12 694 LEU B N 1
ATOM 12656 C CA . LEU B 1 694 ? -1.866 31.734 7.625 1 94.12 694 LEU B CA 1
ATOM 12657 C C . LEU B 1 694 ? -1.864 32.344 6.227 1 94.12 694 LEU B C 1
ATOM 12659 O O . LEU B 1 694 ? -1.198 31.828 5.324 1 94.12 694 LEU B O 1
ATOM 12663 N N . PRO B 1 695 ? -2.561 33.406 6.105 1 90.44 695 PRO B N 1
ATOM 12664 C CA . PRO B 1 695 ? -2.574 34.031 4.785 1 90.44 695 PRO B CA 1
ATOM 12665 C C . PRO B 1 695 ? -1.209 34.594 4.375 1 90.44 695 PRO B C 1
ATOM 12667 O O . PRO B 1 695 ? -0.336 34.781 5.227 1 90.44 695 PRO B O 1
ATOM 12670 N N . THR B 1 696 ? -1.04 34.812 3.131 1 91.19 696 THR B N 1
ATOM 12671 C CA . THR B 1 696 ? 0.218 35.375 2.643 1 91.19 696 THR B CA 1
ATOM 12672 C C . THR B 1 696 ? 0.38 36.812 3.086 1 91.19 696 THR B C 1
ATOM 12674 O O . THR B 1 696 ? -0.522 37.625 2.893 1 91.19 696 THR B O 1
ATOM 12677 N N . VAL B 1 697 ? 1.481 37.125 3.684 1 88.56 697 VAL B N 1
ATOM 12678 C CA . VAL B 1 697 ? 1.75 38.438 4.203 1 88.56 697 VAL B CA 1
ATOM 12679 C C . VAL B 1 697 ? 2.547 39.25 3.178 1 88.56 697 VAL B C 1
ATOM 12681 O O . VAL B 1 697 ? 2.365 40.469 3.053 1 88.56 697 VAL B O 1
ATOM 12684 N N . HIS B 1 698 ? 3.434 38.656 2.494 1 84.56 698 HIS B N 1
ATOM 12685 C CA . HIS B 1 698 ? 4.195 39.312 1.426 1 84.56 698 HIS B CA 1
ATOM 12686 C C . HIS B 1 698 ? 4.57 38.312 0.342 1 84.56 698 HIS B C 1
ATOM 12688 O O . HIS B 1 698 ? 4.473 37.094 0.552 1 84.56 698 HIS B O 1
ATOM 12694 N N . GLY B 1 699 ? 4.977 38.781 -0.739 1 83.75 699 GLY B N 1
ATOM 12695 C CA . GLY B 1 699 ? 5.406 37.906 -1.83 1 83.75 699 GLY B CA 1
ATOM 12696 C C . GLY B 1 699 ? 6.805 37.375 -1.636 1 83.75 699 GLY B C 1
ATOM 12697 O O . GLY B 1 699 ? 7.41 37.562 -0.579 1 83.75 699 GLY B O 1
ATOM 12698 N N . LYS B 1 700 ? 7.246 36.656 -2.633 1 82.62 700 LYS B N 1
ATOM 12699 C CA . LYS B 1 700 ? 8.57 36.031 -2.582 1 82.62 700 LYS B CA 1
ATOM 12700 C C . LYS B 1 700 ? 9.656 37.062 -2.896 1 82.62 700 LYS B C 1
ATOM 12702 O O . LYS B 1 700 ? 9.453 37.969 -3.707 1 82.62 700 LYS B O 1
ATOM 12707 N N . GLY B 1 701 ? 10.711 36.938 -2.197 1 82 701 GLY B N 1
ATOM 12708 C CA . GLY B 1 701 ? 11.875 37.75 -2.514 1 82 701 GLY B CA 1
ATOM 12709 C C . GLY B 1 701 ? 12.797 37.094 -3.533 1 82 701 GLY B C 1
ATOM 12710 O O . GLY B 1 701 ? 12.703 35.906 -3.781 1 82 701 GLY B O 1
ATOM 12711 N N . LYS B 1 702 ? 13.516 38 -4.207 1 83.81 702 LYS B N 1
ATOM 12712 C CA . LYS B 1 702 ? 14.617 37.531 -5.031 1 83.81 702 LYS B CA 1
ATOM 12713 C C . LYS B 1 702 ? 15.93 37.531 -4.254 1 83.81 702 LYS B C 1
ATOM 12715 O O . LYS B 1 702 ? 16.25 38.531 -3.584 1 83.81 702 LYS B O 1
ATOM 12720 N N . TYR B 1 703 ? 16.578 36.406 -4.332 1 87.19 703 TYR B N 1
ATOM 12721 C CA . TYR B 1 703 ? 17.781 36.312 -3.5 1 87.19 703 TYR B CA 1
ATOM 12722 C C . TYR B 1 703 ? 19.016 36.094 -4.355 1 87.19 703 TYR B C 1
ATOM 12724 O O . TYR B 1 703 ? 18.984 35.375 -5.344 1 87.19 703 TYR B O 1
ATOM 12732 N N . LYS B 1 704 ? 20.094 36.656 -4.066 1 82 704 LYS B N 1
ATOM 12733 C CA . LYS B 1 704 ? 21.375 36.5 -4.762 1 82 704 LYS B CA 1
ATOM 12734 C C . LYS B 1 704 ? 21.844 35.062 -4.723 1 82 704 LYS B C 1
ATOM 12736 O O . LYS B 1 704 ? 22.469 34.594 -5.672 1 82 704 LYS B O 1
ATOM 12741 N N . ALA B 1 705 ? 21.531 34.438 -3.682 1 82.25 705 ALA B N 1
ATOM 12742 C CA . ALA B 1 705 ? 21.984 33.062 -3.465 1 82.25 705 ALA B CA 1
ATOM 12743 C C . ALA B 1 705 ? 21.281 32.094 -4.434 1 82.25 705 ALA B C 1
ATOM 12745 O O . ALA B 1 705 ? 21.75 30.969 -4.629 1 82.25 705 ALA B O 1
ATOM 12746 N N . ASP B 1 706 ? 20.141 32.375 -4.98 1 77.94 706 ASP B N 1
ATOM 12747 C CA . ASP B 1 706 ? 19.391 31.469 -5.852 1 77.94 706 ASP B CA 1
ATOM 12748 C C . ASP B 1 706 ? 20.125 31.203 -7.156 1 77.94 706 ASP B C 1
ATOM 12750 O O . ASP B 1 706 ? 19.953 30.156 -7.777 1 77.94 706 ASP B O 1
ATOM 12754 N N . GLY B 1 707 ? 20.906 32.031 -7.781 1 60.22 707 GLY B N 1
ATOM 12755 C CA . GLY B 1 707 ? 21.641 31.812 -9.016 1 60.22 707 GLY B CA 1
ATOM 12756 C C . GLY B 1 707 ? 22.797 30.844 -8.867 1 60.22 707 GLY B C 1
ATOM 12757 O O . GLY B 1 707 ? 23.359 30.375 -9.859 1 60.22 707 GLY B O 1
ATOM 12758 N N . GLN B 1 708 ? 23.266 30.562 -7.75 1 52.34 708 GLN B N 1
ATOM 12759 C CA . GLN B 1 708 ? 24.438 29.719 -7.551 1 52.34 708 GLN B CA 1
ATOM 12760 C C . GLN B 1 708 ? 24.047 28.281 -7.281 1 52.34 708 GLN B C 1
ATOM 12762 O O . GLN B 1 708 ? 23.094 28.016 -6.543 1 52.34 708 GLN B O 1
ATOM 12767 N N . GLN B 1 709 ? 24.109 27.375 -8.203 1 47.19 709 GLN B N 1
ATOM 12768 C CA . GLN B 1 709 ? 23.797 25.969 -8.117 1 47.19 709 GLN B CA 1
ATOM 12769 C C . GLN B 1 709 ? 24.172 25.406 -6.746 1 47.19 709 GLN B C 1
ATOM 12771 O O . GLN B 1 709 ? 25.328 25.453 -6.344 1 47.19 709 GLN B O 1
ATOM 12776 N N . ASP B 1 710 ? 23.375 25.406 -5.793 1 42.44 710 ASP B N 1
ATOM 12777 C CA . ASP B 1 710 ? 23.688 24.75 -4.527 1 42.44 710 ASP B CA 1
ATOM 12778 C C . ASP B 1 710 ? 23.906 23.25 -4.719 1 42.44 710 ASP B C 1
ATOM 12780 O O . ASP B 1 710 ? 23 22.547 -5.152 1 42.44 710 ASP B O 1
ATOM 12784 N N . LYS B 1 711 ? 25.016 22.766 -4.879 1 40.66 711 LYS B N 1
ATOM 12785 C CA . LYS B 1 711 ? 25.438 21.391 -5.117 1 40.66 711 LYS B CA 1
ATOM 12786 C C . LYS B 1 711 ? 24.766 20.422 -4.145 1 40.66 711 LYS B C 1
ATOM 12788 O O . LYS B 1 711 ? 24.453 19.281 -4.508 1 40.66 711 LYS B O 1
ATOM 12793 N N . ASP B 1 712 ? 24.859 20.703 -2.918 1 41.88 712 ASP B N 1
ATOM 12794 C CA . ASP B 1 712 ? 24.703 19.719 -1.853 1 41.88 712 ASP B CA 1
ATOM 12795 C C . ASP B 1 712 ? 23.234 19.594 -1.438 1 41.88 712 ASP B C 1
ATOM 12797 O O . ASP B 1 712 ? 22.922 19.109 -0.345 1 41.88 712 ASP B O 1
ATOM 12801 N N . ASN B 1 713 ? 22.422 20.031 -2.275 1 45.12 713 ASN B N 1
ATOM 12802 C CA . ASN B 1 713 ? 21.109 20.094 -1.636 1 45.12 713 ASN B CA 1
ATOM 12803 C C . ASN B 1 713 ? 20.406 18.734 -1.656 1 45.12 713 ASN B C 1
ATOM 12805 O O . ASN B 1 713 ? 20.312 18.094 -2.707 1 45.12 713 ASN B O 1
ATOM 12809 N N . CYS B 1 714 ? 20.391 18.125 -0.497 1 44.69 714 CYS B N 1
ATOM 12810 C CA . CYS B 1 714 ? 19.734 16.859 -0.221 1 44.69 714 CYS B CA 1
ATOM 12811 C C . CYS B 1 714 ? 18.328 16.828 -0.801 1 44.69 714 CYS B C 1
ATOM 12813 O O . CYS B 1 714 ? 17.391 17.344 -0.188 1 44.69 714 CYS B O 1
ATOM 12815 N N . ARG B 1 715 ? 18.328 16.875 -2.107 1 41.47 715 ARG B N 1
ATOM 12816 C CA . ARG B 1 715 ? 17.031 16.672 -2.746 1 41.47 715 ARG B CA 1
ATOM 12817 C C . ARG B 1 715 ? 16.562 15.227 -2.574 1 41.47 715 ARG B C 1
ATOM 12819 O O . ARG B 1 715 ? 17.344 14.289 -2.73 1 41.47 715 ARG B O 1
ATOM 12826 N N . LYS B 1 716 ? 15.609 15.055 -1.688 1 44.81 716 LYS B N 1
ATOM 12827 C CA . LYS B 1 716 ? 14.992 13.734 -1.613 1 44.81 716 LYS B CA 1
ATOM 12828 C C . LYS B 1 716 ? 14.422 13.312 -2.967 1 44.81 716 LYS B C 1
ATOM 12830 O O . LYS B 1 716 ? 13.359 13.781 -3.373 1 44.81 716 LYS B O 1
ATOM 12835 N N . GLU B 1 717 ? 15.258 12.82 -3.924 1 39.69 717 GLU B N 1
ATOM 12836 C CA . GLU B 1 717 ? 14.734 12.328 -5.195 1 39.69 717 GLU B CA 1
ATOM 12837 C C . GLU B 1 717 ? 13.961 11.023 -5 1 39.69 717 GLU B C 1
ATOM 12839 O O . GLU B 1 717 ? 14.539 9.938 -5.039 1 39.69 717 GLU B O 1
ATOM 12844 N N . GLY B 1 718 ? 13.398 10.734 -3.914 1 42.88 718 GLY B N 1
ATOM 12845 C CA . GLY B 1 718 ? 12.734 9.438 -3.893 1 42.88 718 GLY B CA 1
ATOM 12846 C C . GLY B 1 718 ? 11.812 9.227 -5.078 1 42.88 718 GLY B C 1
ATOM 12847 O O . GLY B 1 718 ? 10.93 10.047 -5.34 1 42.88 718 GLY B O 1
ATOM 12848 N N . TYR B 1 719 ? 12.422 8.617 -6.109 1 38.72 719 TYR B N 1
ATOM 12849 C CA . TYR B 1 719 ? 11.805 8.398 -7.41 1 38.72 719 TYR B CA 1
ATOM 12850 C C . TYR B 1 719 ? 10.492 7.637 -7.273 1 38.72 719 TYR B C 1
ATOM 12852 O O . TYR B 1 719 ? 10.492 6.43 -7.02 1 38.72 719 TYR B O 1
ATOM 12860 N N . ARG B 1 720 ? 9.43 8.164 -6.609 1 50.44 720 ARG B N 1
ATOM 12861 C CA . ARG B 1 720 ? 8.156 7.527 -6.949 1 50.44 720 ARG B CA 1
ATOM 12862 C C . ARG B 1 720 ? 7.855 7.664 -8.438 1 50.44 720 ARG B C 1
ATOM 12864 O O . ARG B 1 720 ? 8.664 8.203 -9.195 1 50.44 720 ARG B O 1
ATOM 12871 N N . HIS B 1 721 ? 6.73 7.363 -8.859 1 51.53 721 HIS B N 1
ATOM 12872 C CA . HIS B 1 721 ? 6.301 7.32 -10.25 1 51.53 721 HIS B CA 1
ATOM 12873 C C . HIS B 1 721 ? 6.492 8.68 -10.93 1 51.53 721 HIS B C 1
ATOM 12875 O O . HIS B 1 721 ? 6 9.695 -10.438 1 51.53 721 HIS B O 1
ATOM 12881 N N . PRO B 1 722 ? 7.453 8.82 -11.695 1 50.5 722 PRO B N 1
ATOM 12882 C CA . PRO B 1 722 ? 7.871 10.07 -12.328 1 50.5 722 PRO B CA 1
ATOM 12883 C C . PRO B 1 722 ? 6.688 10.914 -12.805 1 50.5 722 PRO B C 1
ATOM 12885 O O . PRO B 1 722 ? 6.824 12.125 -13 1 50.5 722 PRO B O 1
ATOM 12888 N N . THR B 1 723 ? 5.516 10.352 -12.914 1 56.41 723 THR B N 1
ATOM 12889 C CA . THR B 1 723 ? 4.367 11.102 -13.414 1 56.41 723 THR B CA 1
ATOM 12890 C C . THR B 1 723 ? 3.682 11.859 -12.273 1 56.41 723 THR B C 1
ATOM 12892 O O . THR B 1 723 ? 2.83 12.711 -12.516 1 56.41 723 THR B O 1
ATOM 12895 N N . LEU B 1 724 ? 4.164 11.625 -11.125 1 73.31 724 LEU B N 1
ATOM 12896 C CA . LEU B 1 724 ? 3.492 12.234 -9.984 1 73.31 724 LEU B CA 1
ATOM 12897 C C . LEU B 1 724 ? 4.312 13.398 -9.43 1 73.31 724 LEU B C 1
ATOM 12899 O O . LEU B 1 724 ? 5.543 13.406 -9.555 1 73.31 724 LEU B O 1
ATOM 12903 N N . THR B 1 725 ? 3.602 14.398 -9.031 1 80.5 725 THR B N 1
ATOM 12904 C CA . THR B 1 725 ? 4.277 15.422 -8.242 1 80.5 725 THR B CA 1
ATOM 12905 C C . THR B 1 725 ? 4.918 14.805 -7.004 1 80.5 725 THR B C 1
ATOM 12907 O O . THR B 1 725 ? 4.52 13.727 -6.562 1 80.5 725 THR B O 1
ATOM 12910 N N . PRO B 1 726 ? 5.891 15.406 -6.484 1 80.19 726 PRO B N 1
ATOM 12911 C CA . PRO B 1 726 ? 6.641 14.812 -5.375 1 80.19 726 PRO B CA 1
ATOM 12912 C C . PRO B 1 726 ? 5.777 14.594 -4.137 1 80.19 726 PRO B C 1
ATOM 12914 O O . PRO B 1 726 ? 5.961 13.602 -3.422 1 80.19 726 PRO B O 1
ATOM 12917 N N . GLY B 1 727 ? 4.91 15.461 -3.811 1 89.12 727 GLY B N 1
ATOM 12918 C CA . GLY B 1 727 ? 4.086 15.289 -2.623 1 89.12 727 GLY B CA 1
ATOM 12919 C C . GLY B 1 727 ? 3.59 16.594 -2.045 1 89.12 727 GLY B C 1
ATOM 12920 O O . GLY B 1 727 ? 3.408 17.578 -2.773 1 89.12 727 GLY B O 1
ATOM 12921 N N . ILE B 1 728 ? 3.234 16.547 -0.792 1 92.69 728 ILE B N 1
ATOM 12922 C CA . ILE B 1 728 ? 2.752 17.75 -0.106 1 92.69 728 ILE B CA 1
ATOM 12923 C C . ILE B 1 728 ? 3.646 18.047 1.093 1 92.69 728 ILE B C 1
ATOM 12925 O O . ILE B 1 728 ? 4.316 17.156 1.617 1 92.69 728 ILE B O 1
ATOM 12929 N N . PHE B 1 729 ? 3.766 19.281 1.413 1 94.5 729 PHE B N 1
ATOM 12930 C CA . PHE B 1 729 ? 4.48 19.766 2.592 1 94.5 729 PHE B CA 1
ATOM 12931 C C . PHE B 1 729 ? 3.51 20.297 3.637 1 94.5 729 PHE B C 1
ATOM 12933 O O . PHE B 1 729 ? 2.754 21.234 3.369 1 94.5 729 PHE B O 1
ATOM 12940 N N . THR B 1 730 ? 3.463 19.672 4.82 1 95.75 730 THR B N 1
ATOM 12941 C CA . THR B 1 730 ? 2.492 20.031 5.852 1 95.75 730 THR B CA 1
ATOM 12942 C C . THR B 1 730 ? 3.176 20.734 7.016 1 95.75 730 THR B C 1
ATOM 12944 O O . THR B 1 730 ? 4.363 20.516 7.273 1 95.75 730 THR B O 1
ATOM 12947 N N . VAL B 1 731 ? 2.471 21.594 7.711 1 96.62 731 VAL B N 1
ATOM 12948 C CA . VAL B 1 731 ? 2.93 22.328 8.891 1 96.62 731 VAL B CA 1
ATOM 12949 C C . VAL B 1 731 ? 2.014 22.031 10.07 1 96.62 731 VAL B C 1
ATOM 12951 O O . VAL B 1 731 ? 0.809 22.281 10.008 1 96.62 731 VAL B O 1
ATOM 12954 N N . TYR B 1 732 ? 2.57 21.484 11.141 1 95.88 732 TYR B N 1
ATOM 12955 C CA . TYR B 1 732 ? 1.819 21.125 12.336 1 95.88 732 TYR B CA 1
ATOM 12956 C C . TYR B 1 732 ? 2.314 21.891 13.555 1 95.88 732 TYR B C 1
ATOM 12958 O O . TYR B 1 732 ? 3.459 22.359 13.586 1 95.88 732 TYR B O 1
ATOM 12966 N N . CYS B 1 733 ? 1.475 22.109 14.508 1 94.25 733 CYS B N 1
ATOM 12967 C CA . CYS B 1 733 ? 1.905 22.531 15.836 1 94.25 733 CYS B CA 1
ATOM 12968 C C . CYS B 1 733 ? 2.211 21.328 16.719 1 94.25 733 CYS B C 1
ATOM 12970 O O . CYS B 1 733 ? 1.964 20.188 16.328 1 94.25 733 CYS B O 1
ATOM 12972 N N . PRO B 1 734 ? 2.742 21.406 17.906 1 89.62 734 PRO B N 1
ATOM 12973 C CA . PRO B 1 734 ? 3.121 20.297 18.766 1 89.62 734 PRO B CA 1
ATOM 12974 C C . PRO B 1 734 ? 1.919 19.469 19.234 1 89.62 734 PRO B C 1
ATOM 12976 O O . PRO B 1 734 ? 2.078 18.344 19.688 1 89.62 734 PRO B O 1
ATOM 12979 N N . HIS B 1 735 ? 0.77 20.031 19.156 1 89.12 735 HIS B N 1
ATOM 12980 C CA . HIS B 1 735 ? -0.434 19.328 19.594 1 89.12 735 HIS B CA 1
ATOM 12981 C C . HIS B 1 735 ? -1.005 18.469 18.469 1 89.12 735 HIS B C 1
ATOM 12983 O O . HIS B 1 735 ? -2.027 17.797 18.656 1 89.12 735 HIS B O 1
ATOM 12989 N N . GLY B 1 736 ? -0.391 18.547 17.297 1 90.56 736 GLY B N 1
ATOM 12990 C CA . GLY B 1 736 ? -0.781 17.672 16.188 1 90.56 736 GLY B CA 1
ATOM 12991 C C . GLY B 1 736 ? -1.817 18.297 15.281 1 90.56 736 GLY B C 1
ATOM 12992 O O . GLY B 1 736 ? -2.432 17.609 14.461 1 90.56 736 GLY B O 1
ATOM 12993 N N . ILE B 1 737 ? -2.051 19.578 15.422 1 94.81 737 ILE B N 1
ATOM 12994 C CA . ILE B 1 737 ? -3.002 20.281 14.562 1 94.81 737 ILE B CA 1
ATOM 12995 C C . ILE B 1 737 ? -2.289 20.812 13.32 1 94.81 737 ILE B C 1
ATOM 12997 O O . ILE B 1 737 ? -1.262 21.484 13.422 1 94.81 737 ILE B O 1
ATOM 13001 N N . CYS B 1 738 ? -2.832 20.438 12.211 1 96.69 738 CYS B N 1
ATOM 13002 C CA . CYS B 1 738 ? -2.273 20.906 10.945 1 96.69 738 CYS B CA 1
ATOM 13003 C C . CYS B 1 738 ? -2.742 22.328 10.633 1 96.69 738 CYS B C 1
ATOM 13005 O O . CYS B 1 738 ? -3.938 22.609 10.695 1 96.69 738 CYS B O 1
ATOM 13007 N N . TYR B 1 739 ? -1.86 23.219 10.312 1 97.5 739 TYR B N 1
ATOM 13008 C CA . TYR B 1 739 ? -2.197 24.594 9.984 1 97.5 739 TYR B CA 1
ATOM 13009 C C . TYR B 1 739 ? -2.361 24.766 8.477 1 97.5 739 TYR B C 1
ATOM 13011 O O . TYR B 1 739 ? -2.896 25.781 8.023 1 97.5 739 TYR B O 1
ATOM 13019 N N . GLY B 1 740 ? -1.836 23.828 7.73 1 96.62 740 GLY B N 1
ATOM 13020 C CA . GLY B 1 740 ? -1.966 23.875 6.285 1 96.62 740 GLY B CA 1
ATOM 13021 C C . GLY B 1 740 ? -0.938 23.016 5.562 1 96.62 740 GLY B C 1
ATOM 13022 O O . GLY B 1 740 ? -0.166 22.297 6.199 1 96.62 740 GLY B O 1
ATOM 13023 N N . PHE B 1 741 ? -1.058 23.062 4.223 1 96 741 PHE B N 1
ATOM 13024 C CA . PHE B 1 741 ? -0.133 22.297 3.408 1 96 741 PHE B CA 1
ATOM 13025 C C . PHE B 1 741 ? 0.069 22.938 2.047 1 96 741 PHE B C 1
ATOM 13027 O O . PHE B 1 741 ? -0.696 23.828 1.656 1 96 741 PHE B O 1
ATOM 13034 N N . GLU B 1 742 ? 1.149 22.594 1.461 1 94.19 742 GLU B N 1
ATOM 13035 C CA . GLU B 1 742 ? 1.467 23.016 0.098 1 94.19 742 GLU B CA 1
ATOM 13036 C C . GLU B 1 742 ? 1.844 21.812 -0.771 1 94.19 742 GLU B C 1
ATOM 13038 O O . GLU B 1 742 ? 2.605 20.953 -0.343 1 94.19 742 GLU B O 1
ATOM 13043 N N . ALA B 1 743 ? 1.145 21.734 -1.955 1 91.69 743 ALA B N 1
ATOM 13044 C CA . ALA B 1 743 ? 1.539 20.719 -2.922 1 91.69 743 ALA B CA 1
ATOM 13045 C C . ALA B 1 743 ? 2.824 21.109 -3.645 1 91.69 743 ALA B C 1
ATOM 13047 O O . ALA B 1 743 ? 2.902 22.188 -4.234 1 91.69 743 ALA B O 1
ATOM 13048 N N . MET B 1 744 ? 3.746 20.234 -3.582 1 87.06 744 MET B N 1
ATOM 13049 C CA . MET B 1 744 ? 5.059 20.562 -4.133 1 87.06 744 MET B CA 1
ATOM 13050 C C . MET B 1 744 ? 5.137 20.188 -5.609 1 87.06 744 MET B C 1
ATOM 13052 O O . MET B 1 744 ? 4.676 19.109 -6.004 1 87.06 744 MET B O 1
ATOM 13056 N N . THR B 1 745 ? 5.641 21.062 -6.363 1 77.38 745 THR B N 1
ATOM 13057 C CA . THR B 1 745 ? 5.848 20.781 -7.781 1 77.38 745 THR B CA 1
ATOM 13058 C C . THR B 1 745 ? 7.289 20.344 -8.039 1 77.38 745 THR B C 1
ATOM 13060 O O . THR B 1 745 ? 7.586 19.75 -9.086 1 77.38 745 THR B O 1
ATOM 13063 N N . GLU B 1 746 ? 8.102 20.703 -7.125 1 74.75 746 GLU B N 1
ATOM 13064 C CA . GLU B 1 746 ? 9.492 20.266 -7.164 1 74.75 746 GLU B CA 1
ATOM 13065 C C . GLU B 1 746 ? 9.844 19.422 -5.934 1 74.75 746 GLU B C 1
ATOM 13067 O O . GLU B 1 746 ? 9.102 19.422 -4.949 1 74.75 746 GLU B O 1
ATOM 13072 N N . CYS B 1 747 ? 10.93 18.75 -6.105 1 77 747 CYS B N 1
ATOM 13073 C CA . CYS B 1 747 ? 11.344 17.875 -5.012 1 77 747 CYS B CA 1
ATOM 13074 C C . CYS B 1 747 ? 11.508 18.672 -3.717 1 77 747 CYS B C 1
ATOM 13076 O O . CYS B 1 747 ? 11.805 19.859 -3.75 1 77 747 CYS B O 1
ATOM 13078 N N . GLU B 1 748 ? 11.258 18.031 -2.715 1 82.94 748 GLU B N 1
ATOM 13079 C CA . GLU B 1 748 ? 11.359 18.656 -1.396 1 82.94 748 GLU B CA 1
ATOM 13080 C C . GLU B 1 748 ? 12.766 19.203 -1.156 1 82.94 748 GLU B C 1
ATOM 13082 O O . GLU B 1 748 ? 13.758 18.516 -1.406 1 82.94 748 GLU B O 1
ATOM 13087 N N . SER B 1 749 ? 12.836 20.438 -0.92 1 85.06 749 SER B N 1
ATOM 13088 C CA . SER B 1 749 ? 14.062 21.141 -0.571 1 85.06 749 SER B CA 1
ATOM 13089 C C . SER B 1 749 ? 13.797 22.203 0.49 1 85.06 749 SER B C 1
ATOM 13091 O O . SER B 1 749 ? 12.648 22.531 0.786 1 85.06 749 SER B O 1
ATOM 13093 N N . PRO B 1 750 ? 14.844 22.719 1.112 1 91.56 750 PRO B N 1
ATOM 13094 C CA . PRO B 1 750 ? 14.664 23.781 2.105 1 91.56 750 PRO B CA 1
ATOM 13095 C C . PRO B 1 750 ? 13.938 25 1.541 1 91.56 750 PRO B C 1
ATOM 13097 O O . PRO B 1 750 ? 13.453 25.844 2.303 1 91.56 750 PRO B O 1
ATOM 13100 N N . LYS B 1 751 ? 13.859 25.047 0.259 1 89.38 751 LYS B N 1
ATOM 13101 C CA . LYS B 1 751 ? 13.172 26.172 -0.396 1 89.38 751 LYS B CA 1
ATOM 13102 C C . LYS B 1 751 ? 11.703 26.219 -0.003 1 89.38 751 LYS B C 1
ATOM 13104 O O . LYS B 1 751 ? 11.141 27.297 0.194 1 89.38 751 LYS B O 1
ATOM 13109 N N . VAL B 1 752 ? 11.125 25.078 0.163 1 91.94 752 VAL B N 1
ATOM 13110 C CA . VAL B 1 752 ? 9.68 24.984 0.384 1 91.94 752 VAL B CA 1
ATOM 13111 C C . VAL B 1 752 ? 9.336 25.531 1.767 1 91.94 752 VAL B C 1
ATOM 13113 O O . VAL B 1 752 ? 8.539 26.469 1.89 1 91.94 752 VAL B O 1
ATOM 13116 N N . PRO B 1 753 ? 9.922 24.984 2.814 1 95.19 753 PRO B N 1
ATOM 13117 C CA . PRO B 1 753 ? 9.594 25.547 4.121 1 95.19 753 PRO B CA 1
ATOM 13118 C C . PRO B 1 753 ? 10.008 27.016 4.246 1 95.19 753 PRO B C 1
ATOM 13120 O O . PRO B 1 753 ? 9.312 27.797 4.891 1 95.19 753 PRO B O 1
ATOM 13123 N N . PHE B 1 754 ? 11.164 27.391 3.695 1 95.31 754 PHE B N 1
ATOM 13124 C CA . PHE B 1 754 ? 11.586 28.781 3.727 1 95.31 754 PHE B CA 1
ATOM 13125 C C . PHE B 1 754 ? 10.516 29.688 3.141 1 95.31 754 PHE B C 1
ATOM 13127 O O . PHE B 1 754 ? 10.164 30.719 3.736 1 95.31 754 PHE B O 1
ATOM 13134 N N . ALA B 1 755 ? 10.039 29.312 1.989 1 92.12 755 ALA B N 1
ATOM 13135 C CA . ALA B 1 755 ? 9.023 30.109 1.312 1 92.12 755 ALA B CA 1
ATOM 13136 C C . ALA B 1 755 ? 7.754 30.219 2.158 1 92.12 755 ALA B C 1
ATOM 13138 O O . ALA B 1 755 ? 7.148 31.281 2.246 1 92.12 755 ALA B O 1
ATOM 13139 N N . ILE B 1 756 ? 7.336 29.172 2.789 1 94.5 756 ILE B N 1
ATOM 13140 C CA . ILE B 1 756 ? 6.129 29.141 3.609 1 94.5 756 ILE B CA 1
ATOM 13141 C C . ILE B 1 756 ? 6.293 30.094 4.797 1 94.5 756 ILE B C 1
ATOM 13143 O O . ILE B 1 756 ? 5.43 30.922 5.059 1 94.5 756 ILE B O 1
ATOM 13147 N N . PHE B 1 757 ? 7.41 30.016 5.496 1 96.06 757 PHE B N 1
ATOM 13148 C CA . PHE B 1 757 ? 7.613 30.828 6.691 1 96.06 757 PHE B CA 1
ATOM 13149 C C . PHE B 1 757 ? 7.75 32.312 6.332 1 96.06 757 PHE B C 1
ATOM 13151 O O . PHE B 1 757 ? 7.172 33.156 6.996 1 96.06 757 PHE B O 1
ATOM 13158 N N . LYS B 1 758 ? 8.484 32.531 5.316 1 93.25 758 LYS B N 1
ATOM 13159 C CA . LYS B 1 758 ? 8.75 33.938 4.957 1 93.25 758 LYS B CA 1
ATOM 13160 C C . LYS B 1 758 ? 7.488 34.594 4.414 1 93.25 758 LYS B C 1
ATOM 13162 O O . LYS B 1 758 ? 7.258 35.781 4.66 1 93.25 758 LYS B O 1
ATOM 13167 N N . THR B 1 759 ? 6.727 33.906 3.67 1 93.19 759 THR B N 1
ATOM 13168 C CA . THR B 1 759 ? 5.59 34.531 2.998 1 93.19 759 THR B CA 1
ATOM 13169 C C . THR B 1 759 ? 4.359 34.531 3.904 1 93.19 759 THR B C 1
ATOM 13171 O O . THR B 1 759 ? 3.477 35.375 3.756 1 93.19 759 THR B O 1
ATOM 13174 N N . ARG B 1 760 ? 4.316 33.656 4.887 1 93.88 760 ARG B N 1
ATOM 13175 C CA . ARG B 1 760 ? 3.041 33.469 5.574 1 93.88 760 ARG B CA 1
ATOM 13176 C C . ARG B 1 760 ? 3.16 33.844 7.047 1 93.88 760 ARG B C 1
ATOM 13178 O O . ARG B 1 760 ? 2.154 34.125 7.711 1 93.88 760 ARG B O 1
ATOM 13185 N N . PHE B 1 761 ? 4.359 33.812 7.543 1 95.19 761 PHE B N 1
ATOM 13186 C CA . PHE B 1 761 ? 4.566 34.188 8.945 1 95.19 761 PHE B CA 1
ATOM 13187 C C . PHE B 1 761 ? 5.078 35.594 9.078 1 95.19 761 PHE B C 1
ATOM 13189 O O . PHE B 1 761 ? 6.176 35.906 8.609 1 95.19 761 PHE B O 1
ATOM 13196 N N . PRO B 1 762 ? 4.344 36.438 9.703 1 91.75 762 PRO B N 1
ATOM 13197 C CA . PRO B 1 762 ? 4.883 37.781 9.938 1 91.75 762 PRO B CA 1
ATOM 13198 C C . PRO B 1 762 ? 6.168 37.781 10.766 1 91.75 762 PRO B C 1
ATOM 13200 O O . PRO B 1 762 ? 7.094 38.531 10.492 1 91.75 762 PRO B O 1
ATOM 13203 N N . LYS B 1 763 ? 6.129 36.969 11.727 1 93.19 763 LYS B N 1
ATOM 13204 C CA . LYS B 1 763 ? 7.312 36.625 12.508 1 93.19 763 LYS B CA 1
ATOM 13205 C C . LYS B 1 763 ? 7.609 35.125 12.414 1 93.19 763 LYS B C 1
ATOM 13207 O O . LYS B 1 763 ? 6.691 34.312 12.438 1 93.19 763 LYS B O 1
ATOM 13212 N N . PRO B 1 764 ? 8.859 34.875 12.219 1 94.81 764 PRO B N 1
ATOM 13213 C CA . PRO B 1 764 ? 9.148 33.438 12.125 1 94.81 764 PRO B CA 1
ATOM 13214 C C . PRO B 1 764 ? 8.812 32.688 13.406 1 94.81 764 PRO B C 1
ATOM 13216 O O . PRO B 1 764 ? 8.742 33.281 14.484 1 94.81 764 PRO B O 1
ATOM 13219 N N . PRO B 1 765 ? 8.578 31.391 13.336 1 95.62 765 PRO B N 1
ATOM 13220 C CA . PRO B 1 765 ? 8.398 30.594 14.547 1 95.62 765 PRO B CA 1
ATOM 13221 C C . PRO B 1 765 ? 9.625 30.625 15.461 1 95.62 765 PRO B C 1
ATOM 13223 O O . PRO B 1 765 ? 10.75 30.766 14.977 1 95.62 765 PRO B O 1
ATOM 13226 N N . ASP B 1 766 ? 9.398 30.422 16.703 1 93.5 766 ASP B N 1
ATOM 13227 C CA . ASP B 1 766 ? 10.5 30.359 17.656 1 93.5 766 ASP B CA 1
ATOM 13228 C C . ASP B 1 766 ? 11.305 29.078 17.5 1 93.5 766 ASP B C 1
ATOM 13230 O O . ASP B 1 766 ? 12.523 29.078 17.703 1 93.5 766 ASP B O 1
ATOM 13234 N N . VAL B 1 767 ? 10.539 28.031 17.219 1 94.12 767 VAL B N 1
ATOM 13235 C CA . VAL B 1 767 ? 11.172 26.734 17.062 1 94.12 767 VAL B CA 1
ATOM 13236 C C . VAL B 1 767 ? 10.641 26.047 15.789 1 94.12 767 VAL B C 1
ATOM 13238 O O . VAL B 1 767 ? 9.43 26 15.57 1 94.12 767 VAL B O 1
ATOM 13241 N N . ILE B 1 768 ? 11.508 25.594 15 1 95.69 768 ILE B N 1
ATOM 13242 C CA . ILE B 1 768 ? 11.18 24.812 13.805 1 95.69 768 ILE B CA 1
ATOM 13243 C C . ILE B 1 768 ? 11.781 23.422 13.914 1 95.69 768 ILE B C 1
ATOM 13245 O O . ILE B 1 768 ? 12.992 23.266 14.055 1 95.69 768 ILE B O 1
ATOM 13249 N N . ILE B 1 769 ? 10.945 22.438 13.914 1 94.5 769 ILE B N 1
ATOM 13250 C CA . ILE B 1 769 ? 11.383 21.047 13.914 1 94.5 769 ILE B CA 1
ATOM 13251 C C . ILE B 1 769 ? 11.156 20.438 12.531 1 94.5 769 ILE B C 1
ATOM 13253 O O . ILE B 1 769 ? 10.031 20.406 12.039 1 94.5 769 ILE B O 1
ATOM 13257 N N . TYR B 1 770 ? 12.141 20.016 11.922 1 93.81 770 TYR B N 1
ATOM 13258 C CA . TYR B 1 770 ? 12.172 19.531 10.547 1 93.81 770 TYR B CA 1
ATOM 13259 C C . TYR B 1 770 ? 13.297 18.516 10.352 1 93.81 770 TYR B C 1
ATOM 13261 O O . TYR B 1 770 ? 14.367 18.656 10.938 1 93.81 770 TYR B O 1
ATOM 13269 N N . ASP B 1 771 ? 13.055 17.484 9.609 1 89.38 771 ASP B N 1
ATOM 13270 C CA . ASP B 1 771 ? 14.062 16.438 9.422 1 89.38 771 ASP B CA 1
ATOM 13271 C C . ASP B 1 771 ? 15.32 17 8.758 1 89.38 771 ASP B C 1
ATOM 13273 O O . ASP B 1 771 ? 16.422 16.469 8.961 1 89.38 771 ASP B O 1
ATOM 13277 N N . ASN B 1 772 ? 15.172 18.062 7.977 1 92.19 772 ASN B N 1
ATOM 13278 C CA . ASN B 1 772 ? 16.281 18.734 7.305 1 92.19 772 ASN B CA 1
ATOM 13279 C C . ASN B 1 772 ? 16.5 20.141 7.84 1 92.19 772 ASN B C 1
ATOM 13281 O O . ASN B 1 772 ? 16.797 21.062 7.074 1 92.19 772 ASN B O 1
ATOM 13285 N N . ALA B 1 773 ? 16.359 20.281 9.109 1 94.75 773 ALA B N 1
ATOM 13286 C CA . ALA B 1 773 ? 16.391 21.594 9.75 1 94.75 773 ALA B CA 1
ATOM 13287 C C . ALA B 1 773 ? 17.766 22.234 9.617 1 94.75 773 ALA B C 1
ATOM 13289 O O . ALA B 1 773 ? 17.891 23.453 9.516 1 94.75 773 ALA B O 1
ATOM 13290 N N . CYS B 1 774 ? 18.844 21.438 9.648 1 94.06 774 CYS B N 1
ATOM 13291 C CA . CYS B 1 774 ? 20.203 21.984 9.539 1 94.06 774 CYS B CA 1
ATOM 13292 C C . CYS B 1 774 ? 20.406 22.672 8.195 1 94.06 774 CYS B C 1
ATOM 13294 O O . CYS B 1 774 ? 20.922 23.781 8.141 1 94.06 774 CYS B O 1
ATOM 13296 N N . ASN B 1 775 ? 19.984 22.078 7.152 1 92.25 775 ASN B N 1
ATOM 13297 C CA . ASN B 1 775 ? 20.109 22.672 5.824 1 92.25 775 ASN B CA 1
ATOM 13298 C C . ASN B 1 775 ? 19.141 23.844 5.641 1 92.25 775 ASN B C 1
ATOM 13300 O O . ASN B 1 775 ? 19.438 24.812 4.941 1 92.25 775 ASN B O 1
ATOM 13304 N N . LEU B 1 776 ? 18.016 23.688 6.195 1 95.44 776 LEU B N 1
ATOM 13305 C CA . LEU B 1 776 ? 17.078 24.797 6.152 1 95.44 776 LEU B CA 1
ATOM 13306 C C . LEU B 1 776 ? 17.672 26.031 6.816 1 95.44 776 LEU B C 1
ATOM 13308 O O . LEU B 1 776 ? 17.516 27.141 6.305 1 95.44 776 LEU B O 1
ATOM 13312 N N . HIS B 1 777 ? 18.297 25.812 7.945 1 96 777 HIS B N 1
ATOM 13313 C CA . HIS B 1 777 ? 18.906 26.938 8.648 1 96 777 HIS B CA 1
ATOM 13314 C C . HIS B 1 777 ? 19.938 27.625 7.777 1 96 777 HIS B C 1
ATOM 13316 O O . HIS B 1 777 ? 19.953 28.859 7.68 1 96 777 HIS B O 1
ATOM 13322 N N . LYS B 1 778 ? 20.812 26.844 7.191 1 93 778 LYS B N 1
ATOM 13323 C CA . LYS B 1 778 ? 21.812 27.391 6.277 1 93 778 LYS B CA 1
ATOM 13324 C C . LYS B 1 778 ? 21.156 28.188 5.156 1 93 778 LYS B C 1
ATOM 13326 O O . LYS B 1 778 ? 21.625 29.266 4.797 1 93 778 LYS B O 1
ATOM 13331 N N . TYR B 1 779 ? 20.141 27.641 4.68 1 93.25 779 TYR B N 1
ATOM 13332 C CA . TYR B 1 779 ? 19.391 28.281 3.6 1 93.25 779 TYR B CA 1
ATOM 13333 C C . TYR B 1 779 ? 18.828 29.609 4.047 1 93.25 779 TYR B C 1
ATOM 13335 O O . TYR B 1 779 ? 18.906 30.609 3.32 1 93.25 779 TYR B O 1
ATOM 13343 N N . CYS B 1 780 ? 18.266 29.641 5.176 1 94.44 780 CYS B N 1
ATOM 13344 C CA . CYS B 1 780 ? 17.656 30.844 5.738 1 94.44 780 CYS B CA 1
ATOM 13345 C C . CYS B 1 780 ? 18.719 31.922 5.965 1 94.44 780 CYS B C 1
ATOM 13347 O O . CYS B 1 780 ? 18.469 33.094 5.676 1 94.44 780 CYS B O 1
ATOM 13349 N N . LEU B 1 781 ? 19.875 31.516 6.426 1 93.5 781 LEU B N 1
ATOM 13350 C CA . LEU B 1 781 ? 20.938 32.469 6.742 1 93.5 781 LEU B CA 1
ATOM 13351 C C . LEU B 1 781 ? 21.516 33.094 5.469 1 93.5 781 LEU B C 1
ATOM 13353 O O . LEU B 1 781 ? 21.938 34.25 5.473 1 93.5 781 LEU B O 1
ATOM 13357 N N . SER B 1 782 ? 21.5 32.406 4.414 1 90.94 782 SER B N 1
ATOM 13358 C CA . SER B 1 782 ? 22.016 32.875 3.139 1 90.94 782 SER B CA 1
ATOM 13359 C C . SER B 1 782 ? 21.062 33.906 2.51 1 90.94 782 SER B C 1
ATOM 13361 O O . SER B 1 782 ? 21.422 34.625 1.592 1 90.94 782 SER B O 1
ATOM 13363 N N . ARG B 1 783 ? 19.953 34 3.057 1 90.06 783 ARG B N 1
ATOM 13364 C CA . ARG B 1 783 ? 18.938 34.812 2.367 1 90.06 783 ARG B CA 1
ATOM 13365 C C . ARG B 1 783 ? 18.328 35.844 3.297 1 90.06 783 ARG B C 1
ATOM 13367 O O . ARG B 1 783 ? 18.344 37.031 2.99 1 90.06 783 ARG B O 1
ATOM 13374 N N . GLU B 1 784 ? 17.828 35.312 4.477 1 91.81 784 GLU B N 1
ATOM 13375 C CA . GLU B 1 784 ? 17.188 36.219 5.426 1 91.81 784 GLU B CA 1
ATOM 13376 C C . GLU B 1 784 ? 17.656 35.969 6.852 1 91.81 784 GLU B C 1
ATOM 13378 O O . GLU B 1 784 ? 16.859 35.562 7.707 1 91.81 784 GLU B O 1
ATOM 13383 N N . PRO B 1 785 ? 18.875 36.188 7.152 1 91.88 785 PRO B N 1
ATOM 13384 C CA . PRO B 1 785 ? 19.375 35.875 8.484 1 91.88 785 PRO B CA 1
ATOM 13385 C C . PRO B 1 785 ? 18.688 36.656 9.594 1 91.88 785 PRO B C 1
ATOM 13387 O O . PRO B 1 785 ? 18.438 36.125 10.672 1 91.88 785 PRO B O 1
ATOM 13390 N N . ASP B 1 786 ? 18.391 37.906 9.383 1 89.88 786 ASP B N 1
ATOM 13391 C CA . ASP B 1 786 ? 17.797 38.781 10.398 1 89.88 786 ASP B CA 1
ATOM 13392 C C . ASP B 1 786 ? 16.391 38.312 10.773 1 89.88 786 ASP B C 1
ATOM 13394 O O . ASP B 1 786 ? 16 38.375 11.938 1 89.88 786 ASP B O 1
ATOM 13398 N N . TYR B 1 787 ? 15.68 37.875 9.711 1 92.12 787 TYR B N 1
ATOM 13399 C CA . TYR B 1 787 ? 14.328 37.375 9.945 1 92.12 787 TYR B CA 1
ATOM 13400 C C . TYR B 1 787 ? 14.336 36.188 10.867 1 92.12 787 TYR B C 1
ATOM 13402 O O . TYR B 1 787 ? 13.461 36.031 11.734 1 92.12 787 TYR B O 1
ATOM 13410 N N . PHE B 1 788 ? 15.375 35.312 10.805 1 94.31 788 PHE B N 1
ATOM 13411 C CA . PHE B 1 788 ? 15.391 34.031 11.523 1 94.31 788 PHE B CA 1
ATOM 13412 C C . PHE B 1 788 ? 16.344 34.094 12.711 1 94.31 788 PHE B C 1
ATOM 13414 O O . PHE B 1 788 ? 16.75 33.062 13.25 1 94.31 788 PHE B O 1
ATOM 13421 N N . LYS B 1 789 ? 16.75 35.219 13.125 1 92.06 789 LYS B N 1
ATOM 13422 C CA . LYS B 1 789 ? 17.766 35.406 14.148 1 92.06 789 LYS B CA 1
ATOM 13423 C C . LYS B 1 789 ? 17.359 34.781 15.477 1 92.06 789 LYS B C 1
ATOM 13425 O O . LYS B 1 789 ? 18.203 34.281 16.219 1 92.06 789 LYS B O 1
ATOM 13430 N N . ASN B 1 790 ? 16.047 34.781 15.727 1 92.38 790 ASN B N 1
ATOM 13431 C CA . ASN B 1 790 ? 15.555 34.281 17.016 1 92.38 790 ASN B CA 1
ATOM 13432 C C . ASN B 1 790 ? 14.984 32.875 16.891 1 92.38 790 ASN B C 1
ATOM 13434 O O . ASN B 1 790 ? 14.422 32.344 17.844 1 92.38 790 ASN B O 1
ATOM 13438 N N . THR B 1 791 ? 15.055 32.25 15.758 1 95.12 791 THR B N 1
ATOM 13439 C CA . THR B 1 791 ? 14.445 30.953 15.5 1 95.12 791 THR B CA 1
ATOM 13440 C C . THR B 1 791 ? 15.43 29.828 15.82 1 95.12 791 THR B C 1
ATOM 13442 O O . THR B 1 791 ? 16.594 29.891 15.453 1 95.12 791 THR B O 1
ATOM 13445 N N . ARG B 1 792 ? 14.977 28.812 16.531 1 94.12 792 ARG B N 1
ATOM 13446 C CA . ARG B 1 792 ? 15.742 27.594 16.75 1 94.12 792 ARG B CA 1
ATOM 13447 C C . ARG B 1 792 ? 15.375 26.531 15.719 1 94.12 792 ARG B C 1
ATOM 13449 O O . ARG B 1 792 ? 14.188 26.297 15.453 1 94.12 792 ARG B O 1
ATOM 13456 N N . PHE B 1 793 ? 16.359 25.969 15.125 1 96.06 793 PHE B N 1
ATOM 13457 C CA . PHE B 1 793 ? 16.188 24.891 14.156 1 96.06 793 PHE B CA 1
ATOM 13458 C C . PHE B 1 793 ? 16.578 23.547 14.758 1 96.06 793 PHE B C 1
ATOM 13460 O O . PHE B 1 793 ? 17.734 23.359 15.141 1 96.06 793 PHE B O 1
ATOM 13467 N N . LEU B 1 794 ? 15.641 22.578 14.789 1 93.81 794 LEU B N 1
ATOM 13468 C CA . LEU B 1 794 ? 15.922 21.297 15.43 1 93.81 794 LEU B CA 1
ATOM 13469 C C . LEU B 1 794 ? 15.531 20.141 14.531 1 93.81 794 LEU B C 1
ATOM 13471 O O . LEU B 1 794 ? 14.539 20.219 13.805 1 93.81 794 LEU B O 1
ATOM 13475 N N . VAL B 1 795 ? 16.312 19.094 14.625 1 92.5 795 VAL B N 1
ATOM 13476 C CA . VAL B 1 795 ? 16.016 17.828 13.969 1 92.5 795 VAL B CA 1
ATOM 13477 C C . VAL B 1 795 ? 15.445 16.844 14.984 1 92.5 795 VAL B C 1
ATOM 13479 O O . VAL B 1 795 ? 15.977 16.703 16.094 1 92.5 795 VAL B O 1
ATOM 13482 N N . ASP B 1 796 ? 14.445 16.281 14.57 1 84.56 796 ASP B N 1
ATOM 13483 C CA . ASP B 1 796 ? 13.781 15.375 15.5 1 84.56 796 ASP B CA 1
ATOM 13484 C C . ASP B 1 796 ? 14.656 14.164 15.797 1 84.56 796 ASP B C 1
ATOM 13486 O O . ASP B 1 796 ? 15.602 13.875 15.055 1 84.56 796 ASP B O 1
ATOM 13490 N N . LYS B 1 797 ? 14.273 13.43 16.734 1 71.56 797 LYS B N 1
ATOM 13491 C CA . LYS B 1 797 ? 15.07 12.344 17.297 1 71.56 797 LYS B CA 1
ATOM 13492 C C . LYS B 1 797 ? 15.219 11.203 16.297 1 71.56 797 LYS B C 1
ATOM 13494 O O . LYS B 1 797 ? 16.297 10.625 16.156 1 71.56 797 LYS B O 1
ATOM 13499 N N . PHE B 1 798 ? 14.148 11.016 15.594 1 71.44 798 PHE B N 1
ATOM 13500 C CA . PHE B 1 798 ? 14.125 9.867 14.688 1 71.44 798 PHE B CA 1
ATOM 13501 C C . PHE B 1 798 ? 15.039 10.109 13.492 1 71.44 798 PHE B C 1
ATOM 13503 O O . PHE B 1 798 ? 15.695 9.188 13.008 1 71.44 798 PHE B O 1
ATOM 13510 N N . HIS B 1 799 ? 15.125 11.289 13.055 1 80.69 799 HIS B N 1
ATOM 13511 C CA . HIS B 1 799 ? 15.844 11.602 11.828 1 80.69 799 HIS B CA 1
ATOM 13512 C C . HIS B 1 799 ? 17.281 12 12.117 1 80.69 799 HIS B C 1
ATOM 13514 O O . HIS B 1 799 ? 18.141 11.984 11.227 1 80.69 799 HIS B O 1
ATOM 13520 N N . TRP B 1 800 ? 17.625 12.297 13.289 1 84 800 TRP B N 1
ATOM 13521 C CA . TRP B 1 800 ? 18.969 12.773 13.641 1 84 800 TRP B CA 1
ATOM 13522 C C . TRP B 1 800 ? 20.016 11.719 13.32 1 84 800 TRP B C 1
ATOM 13524 O O . TRP B 1 800 ? 21.141 12.047 12.914 1 84 800 TRP B O 1
ATOM 13534 N N . LYS B 1 801 ? 19.641 10.578 13.359 1 72.56 801 LYS B N 1
ATOM 13535 C CA . LYS B 1 801 ? 20.562 9.469 13.18 1 72.56 801 LYS B CA 1
ATOM 13536 C C . LYS B 1 801 ? 21.141 9.461 11.766 1 72.56 801 LYS B C 1
ATOM 13538 O O . LYS B 1 801 ? 22.203 8.883 11.523 1 72.56 801 LYS B O 1
ATOM 13543 N N . CYS B 1 802 ? 20.516 10.164 10.953 1 76.38 802 CYS B N 1
ATOM 13544 C CA . CYS B 1 802 ? 20.969 10.18 9.57 1 76.38 802 CYS B CA 1
ATOM 13545 C C . CYS B 1 802 ? 21.812 11.422 9.281 1 76.38 802 CYS B C 1
ATOM 13547 O O . CYS B 1 802 ? 22.344 11.578 8.18 1 76.38 802 CYS B O 1
ATOM 13549 N N . HIS B 1 803 ? 22.031 12.227 10.258 1 84.25 803 HIS B N 1
ATOM 13550 C CA . HIS B 1 803 ? 22.766 13.469 10.062 1 84.25 803 HIS B CA 1
ATOM 13551 C C . HIS B 1 803 ? 24.203 13.344 10.547 1 84.25 803 HIS B C 1
ATOM 13553 O O . HIS B 1 803 ? 24.453 13.367 11.75 1 84.25 803 HIS B O 1
ATOM 13559 N N . ILE B 1 804 ? 25.094 13.32 9.594 1 77.31 804 ILE B N 1
ATOM 13560 C CA . ILE B 1 804 ? 26.5 13.062 9.922 1 77.31 804 ILE B CA 1
ATOM 13561 C C . ILE B 1 804 ? 27.266 14.383 9.961 1 77.31 804 ILE B C 1
ATOM 13563 O O . ILE B 1 804 ? 28.141 14.57 10.812 1 77.31 804 ILE B O 1
ATOM 13567 N N . ALA B 1 805 ? 26.953 15.266 9.086 1 79.44 805 ALA B N 1
ATOM 13568 C CA . ALA B 1 805 ? 27.766 16.469 8.906 1 79.44 805 ALA B CA 1
ATOM 13569 C C . ALA B 1 805 ? 27.141 17.656 9.656 1 79.44 805 ALA B C 1
ATOM 13571 O O . ALA B 1 805 ? 27.656 18.781 9.578 1 79.44 805 ALA B O 1
ATOM 13572 N N . CYS B 1 806 ? 26.109 17.406 10.43 1 89.88 806 CYS B N 1
ATOM 13573 C CA . CYS B 1 806 ? 25.422 18.5 11.117 1 89.88 806 CYS B CA 1
ATOM 13574 C C . CYS B 1 806 ? 25.859 18.594 12.57 1 89.88 806 CYS B C 1
ATOM 13576 O O . CYS B 1 806 ? 26.203 17.578 13.195 1 89.88 806 CYS B O 1
ATOM 13578 N N . SER B 1 807 ? 25.906 19.766 13.039 1 93.81 807 SER B N 1
ATOM 13579 C CA . SER B 1 807 ? 26.25 20.016 14.43 1 93.81 807 SER B CA 1
ATOM 13580 C C . SER B 1 807 ? 25.234 19.391 15.383 1 93.81 807 SER B C 1
ATOM 13582 O O . SER B 1 807 ? 24.047 19.344 15.078 1 93.81 807 SER B O 1
ATOM 13584 N N . GLU B 1 808 ? 25.688 19 16.531 1 92.5 808 GLU B N 1
ATOM 13585 C CA . GLU B 1 808 ? 24.828 18.453 17.594 1 92.5 808 GLU B CA 1
ATOM 13586 C C . GLU B 1 808 ? 23.875 19.516 18.125 1 92.5 808 GLU B C 1
ATOM 13588 O O . GLU B 1 808 ? 22.906 19.203 18.812 1 92.5 808 GLU B O 1
ATOM 13593 N N . GLY B 1 809 ? 24.188 20.703 17.844 1 93.81 809 GLY B N 1
ATOM 13594 C CA . GLY B 1 809 ? 23.312 21.781 18.25 1 93.81 809 GLY B CA 1
ATOM 13595 C C . GLY B 1 809 ? 21.922 21.672 17.641 1 93.81 809 GLY B C 1
ATOM 13596 O O . GLY B 1 809 ? 20.953 22.219 18.172 1 93.81 809 GLY B O 1
ATOM 13597 N N . TYR B 1 810 ? 21.828 20.969 16.516 1 94.81 810 TYR B N 1
ATOM 13598 C CA . TYR B 1 810 ? 20.531 20.781 15.852 1 94.81 810 TYR B CA 1
ATOM 13599 C C . TYR B 1 810 ? 19.797 19.594 16.422 1 94.81 810 TYR B C 1
ATOM 13601 O O . TYR B 1 810 ? 18.625 19.359 16.094 1 94.81 810 TYR B O 1
ATOM 13609 N N . ASN B 1 811 ? 20.406 18.797 17.312 1 91.81 811 ASN B N 1
ATOM 13610 C CA . ASN B 1 811 ? 19.828 17.578 17.875 1 91.81 811 ASN B CA 1
ATOM 13611 C C . ASN B 1 811 ? 18.844 17.891 19 1 91.81 811 ASN B C 1
ATOM 13613 O O . ASN B 1 811 ? 19.25 18.281 20.094 1 91.81 811 ASN B O 1
ATOM 13617 N N . MET B 1 812 ? 17.688 17.609 18.719 1 89.25 812 MET B N 1
ATOM 13618 C CA . MET B 1 812 ? 16.641 17.938 19.688 1 89.25 812 MET B CA 1
ATOM 13619 C C . MET B 1 812 ? 16.859 17.188 21 1 89.25 812 MET B C 1
ATOM 13621 O O . MET B 1 812 ? 16.5 17.672 22.062 1 89.25 812 MET B O 1
ATOM 13625 N N . GLU B 1 813 ? 17.516 16.109 20.984 1 83.69 813 GLU B N 1
ATOM 13626 C CA . GLU B 1 813 ? 17.719 15.273 22.172 1 83.69 813 GLU B CA 1
ATOM 13627 C C . GLU B 1 813 ? 18.672 15.945 23.156 1 83.69 813 GLU B C 1
ATOM 13629 O O . GLU B 1 813 ? 18.688 15.609 24.344 1 83.69 813 GLU B O 1
ATOM 13634 N N . ARG B 1 814 ? 19.438 16.812 22.688 1 87.25 814 ARG B N 1
ATOM 13635 C CA . ARG B 1 814 ? 20.422 17.484 23.531 1 87.25 814 ARG B CA 1
ATOM 13636 C C . ARG B 1 814 ? 19.75 18.516 24.422 1 87.25 814 ARG B C 1
ATOM 13638 O O . ARG B 1 814 ? 20.328 18.953 25.422 1 87.25 814 ARG B O 1
ATOM 13645 N N . TYR B 1 815 ? 18.594 18.859 24.062 1 86.12 815 TYR B N 1
ATOM 13646 C CA . TYR B 1 815 ? 17.891 19.906 24.812 1 86.12 815 TYR B CA 1
ATOM 13647 C C . TYR B 1 815 ? 17 19.297 25.875 1 86.12 815 TYR B C 1
ATOM 13649 O O . TYR B 1 815 ? 15.828 19.688 26 1 86.12 815 TYR B O 1
ATOM 13657 N N . THR B 1 816 ? 17.438 18.391 26.609 1 70.31 816 THR B N 1
ATOM 13658 C CA . THR B 1 816 ? 16.719 17.641 27.625 1 70.31 816 THR B CA 1
ATOM 13659 C C . THR B 1 816 ? 16.266 18.562 28.766 1 70.31 816 THR B C 1
ATOM 13661 O O . THR B 1 816 ? 15.234 18.312 29.391 1 70.31 816 THR B O 1
ATOM 13664 N N . ALA B 1 817 ? 17.047 19.578 29.016 1 68.56 817 ALA B N 1
ATOM 13665 C CA . ALA B 1 817 ? 16.766 20.453 30.141 1 68.56 817 ALA B CA 1
ATOM 13666 C C . ALA B 1 817 ? 15.609 21.406 29.812 1 68.56 817 ALA B C 1
ATOM 13668 O O . ALA B 1 817 ? 15.07 22.062 30.703 1 68.56 817 ALA B O 1
ATOM 13669 N N . CYS B 1 818 ? 15.328 21.391 28.594 1 70.38 818 CYS B N 1
ATOM 13670 C CA . CYS B 1 818 ? 14.219 22.234 28.156 1 70.38 818 CYS B CA 1
ATOM 13671 C C . CYS B 1 818 ? 12.922 21.453 28.094 1 70.38 818 CYS B C 1
ATOM 13673 O O . CYS B 1 818 ? 12.68 20.719 27.125 1 70.38 818 CYS B O 1
ATOM 13675 N N . VAL B 1 819 ? 12.141 21.594 29.141 1 48.28 819 VAL B N 1
ATOM 13676 C CA . VAL B 1 819 ? 10.898 20.844 29.281 1 48.28 819 VAL B CA 1
ATOM 13677 C C . VAL B 1 819 ? 10.023 21.047 28.047 1 48.28 819 VAL B C 1
ATOM 13679 O O . VAL B 1 819 ? 9.398 20.109 27.562 1 48.28 819 VAL B O 1
ATOM 13682 N N . ASP B 1 820 ? 10.086 22.234 27.547 1 64.44 820 ASP B N 1
ATOM 13683 C CA . ASP B 1 820 ? 9.227 22.562 26.422 1 64.44 820 ASP B CA 1
ATOM 13684 C C . ASP B 1 820 ? 9.633 21.781 25.172 1 64.44 820 ASP B C 1
ATOM 13686 O O . ASP B 1 820 ? 8.773 21.359 24.391 1 64.44 820 ASP B O 1
ATOM 13690 N N . THR B 1 821 ? 10.875 21.516 25.109 1 72.5 821 THR B N 1
ATOM 13691 C CA . THR B 1 821 ? 11.367 20.797 23.938 1 72.5 821 THR B CA 1
ATOM 13692 C C . THR B 1 821 ? 11.148 19.297 24.094 1 72.5 821 THR B C 1
ATOM 13694 O O . THR B 1 821 ? 10.836 18.609 23.125 1 72.5 821 THR B O 1
ATOM 13697 N N . GLN B 1 822 ? 11.164 18.875 25.297 1 64.5 822 GLN B N 1
ATOM 13698 C CA . GLN B 1 822 ? 11.07 17.438 25.547 1 64.5 822 GLN B CA 1
ATOM 13699 C C . GLN B 1 822 ? 9.625 16.953 25.438 1 64.5 822 GLN B C 1
ATOM 13701 O O . GLN B 1 822 ? 9.375 15.781 25.156 1 64.5 822 GLN B O 1
ATOM 13706 N N . THR B 1 823 ? 8.758 17.891 25.641 1 65.88 823 THR B N 1
ATOM 13707 C CA . THR B 1 823 ? 7.363 17.484 25.672 1 65.88 823 THR B CA 1
ATOM 13708 C C . THR B 1 823 ? 6.758 17.516 24.266 1 65.88 823 THR B C 1
ATOM 13710 O O . THR B 1 823 ? 5.633 17.062 24.047 1 65.88 823 THR B O 1
ATOM 13713 N N . ILE B 1 824 ? 7.617 18.016 23.484 1 76.12 824 ILE B N 1
ATOM 13714 C CA . ILE B 1 824 ? 7.113 18.094 22.109 1 76.12 824 ILE B CA 1
ATOM 13715 C C . ILE B 1 824 ? 7.117 16.703 21.484 1 76.12 824 ILE B C 1
ATOM 13717 O O . ILE B 1 824 ? 8.133 16 21.5 1 76.12 824 ILE B O 1
ATOM 13721 N N . ASN B 1 825 ? 5.91 16.266 21.031 1 71.06 825 ASN B N 1
ATOM 13722 C CA . ASN B 1 825 ? 5.84 15.07 20.203 1 71.06 825 ASN B CA 1
ATOM 13723 C C . ASN B 1 825 ? 6.438 15.297 18.828 1 71.06 825 ASN B C 1
ATOM 13725 O O . ASN B 1 825 ? 5.754 15.773 17.922 1 71.06 825 ASN B O 1
ATOM 13729 N N . SER B 1 826 ? 7.695 14.938 18.688 1 71.62 826 SER B N 1
ATOM 13730 C CA . SER B 1 826 ? 8.398 15.242 17.438 1 71.62 826 SER B CA 1
ATOM 13731 C C . SER B 1 826 ? 8.016 14.266 16.344 1 71.62 826 SER B C 1
ATOM 13733 O O . SER B 1 826 ? 8.414 14.438 15.188 1 71.62 826 SER B O 1
ATOM 13735 N N . GLN B 1 827 ? 7.141 13.289 16.703 1 71.56 827 GLN B N 1
ATOM 13736 C CA . GLN B 1 827 ? 6.777 12.281 15.703 1 71.56 827 GLN B CA 1
ATOM 13737 C C . GLN B 1 827 ? 5.41 12.578 15.094 1 71.56 827 GLN B C 1
ATOM 13739 O O . GLN B 1 827 ? 4.789 11.703 14.492 1 71.56 827 GLN B O 1
ATOM 13744 N N . ILE B 1 828 ? 4.953 13.719 15.25 1 77.19 828 ILE B N 1
ATOM 13745 C CA . ILE B 1 828 ? 3.633 14.109 14.766 1 77.19 828 ILE B CA 1
ATOM 13746 C C . ILE B 1 828 ? 3.557 13.906 13.258 1 77.19 828 ILE B C 1
ATOM 13748 O O . ILE B 1 828 ? 2.545 13.422 12.734 1 77.19 828 ILE B O 1
ATOM 13752 N N . ASN B 1 829 ? 4.586 14.234 12.562 1 77.94 829 ASN B N 1
ATOM 13753 C CA . ASN B 1 829 ? 4.57 14.117 11.109 1 77.94 829 ASN B CA 1
ATOM 13754 C C . ASN B 1 829 ? 4.465 12.656 10.672 1 77.94 829 ASN B C 1
ATOM 13756 O O . ASN B 1 829 ? 3.74 12.336 9.727 1 77.94 829 ASN B O 1
ATOM 13760 N N . GLU B 1 830 ? 5.184 11.898 11.32 1 74.19 830 GLU B N 1
ATOM 13761 C CA . GLU B 1 830 ? 5.129 10.477 10.977 1 74.19 830 GLU B CA 1
ATOM 13762 C C . GLU B 1 830 ? 3.736 9.906 11.219 1 74.19 830 GLU B C 1
ATOM 13764 O O . GLU B 1 830 ? 3.234 9.117 10.414 1 74.19 830 GLU B O 1
ATOM 13769 N N . GLN B 1 831 ? 3.164 10.312 12.297 1 70.38 831 GLN B N 1
ATOM 13770 C CA . GLN B 1 831 ? 1.808 9.891 12.625 1 70.38 831 GLN B CA 1
ATOM 13771 C C . GLN B 1 831 ? 0.806 10.398 11.594 1 70.38 831 GLN B C 1
ATOM 13773 O O . GLN B 1 831 ? -0.06 9.648 11.133 1 70.38 831 GLN B O 1
ATOM 13778 N N . ALA B 1 832 ? 0.99 11.57 11.289 1 78 832 ALA B N 1
ATOM 13779 C CA . ALA B 1 832 ? 0.089 12.188 10.32 1 78 832 ALA B CA 1
ATOM 13780 C C . ALA B 1 832 ? 0.287 11.586 8.93 1 78 832 ALA B C 1
ATOM 13782 O O . ALA B 1 832 ? -0.679 11.383 8.195 1 78 832 ALA B O 1
ATOM 13783 N N . ASN B 1 833 ? 1.484 11.32 8.648 1 76 833 ASN B N 1
ATOM 13784 C CA . ASN B 1 833 ? 1.803 10.75 7.34 1 76 833 ASN B CA 1
ATOM 13785 C C . ASN B 1 833 ? 1.184 9.367 7.16 1 76 833 ASN B C 1
ATOM 13787 O O . ASN B 1 833 ? 0.783 9 6.055 1 76 833 ASN B O 1
ATOM 13791 N N . ALA B 1 834 ? 1.09 8.656 8.164 1 71.56 834 ALA B N 1
ATOM 13792 C CA . ALA B 1 834 ? 0.443 7.348 8.094 1 71.56 834 ALA B CA 1
ATOM 13793 C C . ALA B 1 834 ? -1.015 7.48 7.66 1 71.56 834 ALA B C 1
ATOM 13795 O O . ALA B 1 834 ? -1.516 6.664 6.883 1 71.56 834 ALA B O 1
ATOM 13796 N N . GLY B 1 835 ? -1.633 8.445 8.172 1 76.94 835 GLY B N 1
ATOM 13797 C CA . GLY B 1 835 ? -3 8.727 7.758 1 76.94 835 GLY B CA 1
ATOM 13798 C C . GLY B 1 835 ? -3.111 9.188 6.316 1 76.94 835 GLY B C 1
ATOM 13799 O O . GLY B 1 835 ? -3.973 8.711 5.574 1 76.94 835 GLY B O 1
ATOM 13800 N N . LEU B 1 836 ? -2.199 10.016 6.031 1 82.94 836 LEU B N 1
ATOM 13801 C CA . LEU B 1 836 ? -2.221 10.594 4.691 1 82.94 836 LEU B CA 1
ATOM 13802 C C . LEU B 1 836 ? -1.908 9.539 3.639 1 82.94 836 LEU B C 1
ATOM 13804 O O . LEU B 1 836 ? -2.42 9.602 2.518 1 82.94 836 LEU B O 1
ATOM 13808 N N . LYS B 1 837 ? -1.115 8.648 3.973 1 75.19 837 LYS B N 1
ATOM 13809 C CA . LYS B 1 837 ? -0.733 7.598 3.037 1 75.19 837 LYS B CA 1
ATOM 13810 C C . LYS B 1 837 ? -1.94 6.758 2.631 1 75.19 837 LYS B C 1
ATOM 13812 O O . LYS B 1 837 ? -1.975 6.199 1.532 1 75.19 837 LYS B O 1
ATOM 13817 N N . ARG B 1 838 ? -2.943 6.746 3.438 1 73.38 838 ARG B N 1
ATOM 13818 C CA . ARG B 1 838 ? -4.16 5.996 3.145 1 73.38 838 ARG B CA 1
ATOM 13819 C C . ARG B 1 838 ? -4.914 6.613 1.97 1 73.38 838 ARG B C 1
ATOM 13821 O O . ARG B 1 838 ? -5.691 5.93 1.298 1 73.38 838 ARG B O 1
ATOM 13828 N N . LEU B 1 839 ? -4.617 7.859 1.776 1 82.06 839 LEU B N 1
ATOM 13829 C CA . LEU B 1 839 ? -5.348 8.586 0.745 1 82.06 839 LEU B CA 1
ATOM 13830 C C . LEU B 1 839 ? -4.633 8.492 -0.599 1 82.06 839 LEU B C 1
ATOM 13832 O O . LEU B 1 839 ? -5.18 8.891 -1.628 1 82.06 839 LEU B O 1
ATOM 13836 N N . GLN B 1 840 ? -3.457 7.977 -0.536 1 77.94 840 GLN B N 1
ATOM 13837 C CA . GLN B 1 840 ? -2.592 8.023 -1.709 1 77.94 840 GLN B CA 1
ATOM 13838 C C . GLN B 1 840 ? -3.271 7.398 -2.922 1 77.94 840 GLN B C 1
ATOM 13840 O O . GLN B 1 840 ? -3.301 7.992 -4 1 77.94 840 GLN B O 1
ATOM 13845 N N . SER B 1 841 ? -3.838 6.238 -2.748 1 70.94 841 SER B N 1
ATOM 13846 C CA . SER B 1 841 ? -4.43 5.52 -3.871 1 70.94 841 SER B CA 1
ATOM 13847 C C . SER B 1 841 ? -5.637 6.266 -4.43 1 70.94 841 SER B C 1
ATOM 13849 O O . SER B 1 841 ? -5.953 6.141 -5.617 1 70.94 841 SER B O 1
ATOM 13851 N N . GLN B 1 842 ? -6.234 7.047 -3.65 1 74.44 842 GLN B N 1
ATOM 13852 C CA . GLN B 1 842 ? -7.441 7.754 -4.059 1 74.44 842 GLN B CA 1
ATOM 13853 C C . GLN B 1 842 ? -7.102 9.086 -4.723 1 74.44 842 GLN B C 1
ATOM 13855 O O . GLN B 1 842 ? -7.781 9.508 -5.66 1 74.44 842 GLN B O 1
ATOM 13860 N N . LEU B 1 843 ? -6.074 9.688 -4.289 1 81.69 843 LEU B N 1
ATOM 13861 C CA . LEU B 1 843 ? -5.797 11.078 -4.66 1 81.69 843 LEU B CA 1
ATOM 13862 C C . LEU B 1 843 ? -4.988 11.141 -5.949 1 81.69 843 LEU B C 1
ATOM 13864 O O . LEU B 1 843 ? -5.07 12.125 -6.691 1 81.69 843 LEU B O 1
ATOM 13868 N N . THR B 1 844 ? -4.27 10.133 -6.238 1 71.81 844 THR B N 1
ATOM 13869 C CA . THR B 1 844 ? -3.303 10.141 -7.332 1 71.81 844 THR B CA 1
ATOM 13870 C C . THR B 1 844 ? -3.998 10.406 -8.664 1 71.81 844 THR B C 1
ATOM 13872 O O . THR B 1 844 ? -3.408 11 -9.57 1 71.81 844 THR B O 1
ATOM 13875 N N . TYR B 1 845 ? -5.281 10.062 -8.734 1 65.56 845 TYR B N 1
ATOM 13876 C CA . TYR B 1 845 ? -5.926 10.141 -10.047 1 65.56 845 TYR B CA 1
ATOM 13877 C C . TYR B 1 845 ? -6.91 11.305 -10.102 1 65.56 845 TYR B C 1
ATOM 13879 O O . TYR B 1 845 ? -7.703 11.406 -11.039 1 65.56 845 TYR B O 1
ATOM 13887 N N . MET B 1 846 ? -6.789 12.195 -9.188 1 77.56 846 MET B N 1
ATOM 13888 C CA . MET B 1 846 ? -7.676 13.352 -9.133 1 77.56 846 MET B CA 1
ATOM 13889 C C . MET B 1 846 ? -7.035 14.562 -9.805 1 77.56 846 MET B C 1
ATOM 13891 O O . MET B 1 846 ? -5.809 14.664 -9.867 1 77.56 846 MET B O 1
ATOM 13895 N N . ASN B 1 847 ? -7.891 15.414 -10.383 1 75.81 847 ASN B N 1
ATOM 13896 C CA . ASN B 1 847 ? -7.371 16.703 -10.805 1 75.81 847 ASN B CA 1
ATOM 13897 C C . ASN B 1 847 ? -6.938 17.562 -9.617 1 75.81 847 ASN B C 1
ATOM 13899 O O . ASN B 1 847 ? -7.207 17.203 -8.469 1 75.81 847 ASN B O 1
ATOM 13903 N N . ALA B 1 848 ? -6.266 18.688 -9.906 1 82.94 848 ALA B N 1
ATOM 13904 C CA . ALA B 1 848 ? -5.633 19.5 -8.867 1 82.94 848 ALA B CA 1
ATOM 13905 C C . ALA B 1 848 ? -6.668 20.016 -7.875 1 82.94 848 ALA B C 1
ATOM 13907 O O . ALA B 1 848 ? -6.441 20 -6.664 1 82.94 848 ALA B O 1
ATOM 13908 N N . ASP B 1 849 ? -7.762 20.453 -8.375 1 84.38 849 ASP B N 1
ATOM 13909 C CA . ASP B 1 849 ? -8.789 21.016 -7.504 1 84.38 849 ASP B CA 1
ATOM 13910 C C . ASP B 1 849 ? -9.344 19.969 -6.547 1 84.38 849 ASP B C 1
ATOM 13912 O O . ASP B 1 849 ? -9.484 20.219 -5.348 1 84.38 849 ASP B O 1
ATOM 13916 N N . ASN B 1 850 ? -9.711 18.812 -7.125 1 87.81 850 ASN B N 1
ATOM 13917 C CA . ASN B 1 850 ? -10.227 17.734 -6.301 1 87.81 850 ASN B CA 1
ATOM 13918 C C . ASN B 1 850 ? -9.164 17.219 -5.332 1 87.81 850 ASN B C 1
ATOM 13920 O O . ASN B 1 850 ? -9.477 16.875 -4.188 1 87.81 850 ASN B O 1
ATOM 13924 N N . PHE B 1 851 ? -7.992 17.203 -5.844 1 90.12 851 PHE B N 1
ATOM 13925 C CA . PHE B 1 851 ? -6.875 16.781 -5.008 1 90.12 851 PHE B CA 1
ATOM 13926 C C . PHE B 1 851 ? -6.746 17.672 -3.781 1 90.12 851 PHE B C 1
ATOM 13928 O O . PHE B 1 851 ? -6.742 17.188 -2.648 1 90.12 851 PHE B O 1
ATOM 13935 N N . MET B 1 852 ? -6.648 18.969 -4.02 1 92.81 852 MET B N 1
ATOM 13936 C CA . MET B 1 852 ? -6.484 19.938 -2.943 1 92.81 852 MET B CA 1
ATOM 13937 C C . MET B 1 852 ? -7.672 19.906 -1.988 1 92.81 852 MET B C 1
ATOM 13939 O O . MET B 1 852 ? -7.496 19.969 -0.771 1 92.81 852 MET B O 1
ATOM 13943 N N . PHE B 1 853 ? -8.812 19.766 -2.529 1 93.44 853 PHE B N 1
ATOM 13944 C CA . PHE B 1 853 ? -10.016 19.781 -1.707 1 93.44 853 PHE B CA 1
ATOM 13945 C C . PHE B 1 853 ? -10.055 18.562 -0.791 1 93.44 853 PHE B C 1
ATOM 13947 O O . PHE B 1 853 ? -10.336 18.688 0.403 1 93.44 853 PHE B O 1
ATOM 13954 N N . HIS B 1 854 ? -9.828 17.391 -1.296 1 93.5 854 HIS B N 1
ATOM 13955 C CA . HIS B 1 854 ? -9.953 16.156 -0.518 1 93.5 854 HIS B CA 1
ATOM 13956 C C . HIS B 1 854 ? -8.883 16.078 0.569 1 93.5 854 HIS B C 1
ATOM 13958 O O . HIS B 1 854 ? -9.141 15.57 1.661 1 93.5 854 HIS B O 1
ATOM 13964 N N . ILE B 1 855 ? -7.699 16.609 0.256 1 93.88 855 ILE B N 1
ATOM 13965 C CA . ILE B 1 855 ? -6.684 16.672 1.301 1 93.88 855 ILE B CA 1
ATOM 13966 C C . ILE B 1 855 ? -7.137 17.625 2.406 1 93.88 855 ILE B C 1
ATOM 13968 O O . ILE B 1 855 ? -7.008 17.312 3.594 1 93.88 855 ILE B O 1
ATOM 13972 N N . SER B 1 856 ? -7.637 18.766 1.934 1 96.19 856 SER B N 1
ATOM 13973 C CA . SER B 1 856 ? -8.125 19.734 2.906 1 96.19 856 SER B CA 1
ATOM 13974 C C . SER B 1 856 ? -9.234 19.141 3.773 1 96.19 856 SER B C 1
ATOM 13976 O O . SER B 1 856 ? -9.258 19.359 4.984 1 96.19 856 SER B O 1
ATOM 13978 N N . LEU B 1 857 ? -10.117 18.438 3.105 1 94.75 857 LEU B N 1
ATOM 13979 C CA . LEU B 1 857 ? -11.219 17.812 3.82 1 94.75 857 LEU B CA 1
ATOM 13980 C C . LEU B 1 857 ? -10.703 16.797 4.84 1 94.75 857 LEU B C 1
ATOM 13982 O O . LEU B 1 857 ? -11.125 16.797 5.996 1 94.75 857 LEU B O 1
ATOM 13986 N N . PHE B 1 858 ? -9.82 15.953 4.492 1 94.44 858 PHE B N 1
ATOM 13987 C CA . PHE B 1 858 ? -9.242 14.93 5.355 1 94.44 858 PHE B CA 1
ATOM 13988 C C . PHE B 1 858 ? -8.562 15.562 6.562 1 94.44 858 PHE B C 1
ATOM 13990 O O . PHE B 1 858 ? -8.797 15.148 7.699 1 94.44 858 PHE B O 1
ATOM 13997 N N . LEU B 1 859 ? -7.684 16.547 6.234 1 95.38 859 LEU B N 1
ATOM 13998 C CA . LEU B 1 859 ? -6.922 17.188 7.301 1 95.38 859 LEU B CA 1
ATOM 13999 C C . LEU B 1 859 ? -7.848 17.938 8.25 1 95.38 859 LEU B C 1
ATOM 14001 O O . LEU B 1 859 ? -7.602 17.984 9.453 1 95.38 859 LEU B O 1
ATOM 14005 N N . SER B 1 860 ? -8.875 18.547 7.707 1 96.44 860 SER B N 1
ATOM 14006 C CA . SER B 1 860 ? -9.844 19.25 8.531 1 96.44 860 SER B CA 1
ATOM 14007 C C . SER B 1 860 ? -10.523 18.312 9.523 1 96.44 860 SER B C 1
ATOM 14009 O O . SER B 1 860 ? -10.641 18.625 10.711 1 96.44 860 SER B O 1
ATOM 14011 N N . LEU B 1 861 ? -10.977 17.219 9.031 1 93.56 861 LEU B N 1
ATOM 14012 C CA . LEU B 1 861 ? -11.688 16.266 9.883 1 93.56 861 LEU B CA 1
ATOM 14013 C C . LEU B 1 861 ? -10.742 15.641 10.898 1 93.56 861 LEU B C 1
ATOM 14015 O O . LEU B 1 861 ? -11.133 15.398 12.047 1 93.56 861 LEU B O 1
ATOM 14019 N N . LYS B 1 862 ? -9.547 15.375 10.523 1 92.38 862 LYS B N 1
ATOM 14020 C CA . LYS B 1 862 ? -8.555 14.867 11.469 1 92.38 862 LYS B CA 1
ATOM 14021 C C . LYS B 1 862 ? -8.242 15.898 12.547 1 92.38 862 LYS B C 1
ATOM 14023 O O . LYS B 1 862 ? -8.086 15.555 13.719 1 92.38 862 LYS B O 1
ATOM 14028 N N . ASN B 1 863 ? -8.055 17.172 12.125 1 94.88 863 ASN B N 1
ATOM 14029 C CA . ASN B 1 863 ? -7.855 18.25 13.086 1 94.88 863 ASN B CA 1
ATOM 14030 C C . ASN B 1 863 ? -9.008 18.344 14.086 1 94.88 863 ASN B C 1
ATOM 14032 O O . ASN B 1 863 ? -8.781 18.531 15.281 1 94.88 863 ASN B O 1
ATOM 14036 N N . ARG B 1 864 ? -10.18 18.203 13.555 1 91.94 864 ARG B N 1
ATOM 14037 C CA . ARG B 1 864 ? -11.352 18.281 14.422 1 91.94 864 ARG B CA 1
ATOM 14038 C C . ARG B 1 864 ? -11.328 17.203 15.492 1 91.94 864 ARG B C 1
ATOM 14040 O O . ARG B 1 864 ? -11.664 17.453 16.656 1 91.94 864 ARG B O 1
ATOM 14047 N N . GLU B 1 865 ? -10.992 16 15.078 1 87.38 865 GLU B N 1
ATOM 14048 C CA . GLU B 1 865 ? -10.883 14.906 16.031 1 87.38 865 GLU B CA 1
ATOM 14049 C C . GLU B 1 865 ? -9.875 15.227 17.125 1 87.38 865 GLU B C 1
ATOM 14051 O O . GLU B 1 865 ? -10.117 14.938 18.297 1 87.38 865 GLU B O 1
ATOM 14056 N N . LYS B 1 866 ? -8.82 15.844 16.781 1 88.5 866 LYS B N 1
ATOM 14057 C CA . LYS B 1 866 ? -7.773 16.188 17.734 1 88.5 866 LYS B CA 1
ATOM 14058 C C . LYS B 1 866 ? -8.211 17.344 18.641 1 88.5 866 LYS B C 1
ATOM 14060 O O . LYS B 1 866 ? -7.93 17.344 19.828 1 88.5 866 LYS B O 1
ATOM 14065 N N . ILE B 1 867 ? -8.797 18.297 18.031 1 91.25 867 ILE B N 1
ATOM 14066 C CA . ILE B 1 867 ? -9.266 19.453 18.781 1 91.25 867 ILE B CA 1
ATOM 14067 C C . ILE B 1 867 ? -10.289 19.016 19.828 1 91.25 867 ILE B C 1
ATOM 14069 O O . ILE B 1 867 ? -10.266 19.484 20.969 1 91.25 867 ILE B O 1
ATOM 14073 N N . ASP B 1 868 ? -11.164 18.078 19.422 1 83.81 868 ASP B N 1
ATOM 14074 C CA . ASP B 1 868 ? -12.164 17.562 20.344 1 83.81 868 ASP B CA 1
ATOM 14075 C C . ASP B 1 868 ? -11.5 16.859 21.531 1 83.81 868 ASP B C 1
ATOM 14077 O O . ASP B 1 868 ? -11.938 17.016 22.672 1 83.81 868 ASP B O 1
ATOM 14081 N N . LYS B 1 869 ? -10.5 16.172 21.25 1 78.25 869 LYS B N 1
ATOM 14082 C CA . LYS B 1 869 ? -9.773 15.477 22.312 1 78.25 869 LYS B CA 1
ATOM 14083 C C . LYS B 1 869 ? -9.047 16.469 23.219 1 78.25 869 LYS B C 1
ATOM 14085 O O . LYS B 1 869 ? -9.008 16.281 24.438 1 78.25 869 LYS B O 1
ATOM 14090 N N . LEU B 1 870 ? -8.438 17.469 22.625 1 80.25 870 LEU B N 1
ATOM 14091 C CA . LEU B 1 870 ? -7.727 18.5 23.375 1 80.25 870 LEU B CA 1
ATOM 14092 C C . LEU B 1 870 ? -8.68 19.281 24.281 1 80.25 870 LEU B C 1
ATOM 14094 O O . LEU B 1 870 ? -8.336 19.609 25.406 1 80.25 870 LEU B O 1
ATOM 14098 N N . THR B 1 871 ? -9.844 19.5 23.734 1 74.44 871 THR B N 1
ATOM 14099 C CA . THR B 1 871 ? -10.82 20.281 24.484 1 74.44 871 THR B CA 1
ATOM 14100 C C . THR B 1 871 ? -11.359 19.484 25.672 1 74.44 871 THR B C 1
ATOM 14102 O O . THR B 1 871 ? -11.586 20.031 26.75 1 74.44 871 THR B O 1
ATOM 14105 N N . VAL B 1 872 ? -11.531 18.141 25.406 1 66.06 872 VAL B N 1
ATOM 14106 C CA . VAL B 1 872 ? -11.984 17.297 26.5 1 66.06 872 VAL B CA 1
ATOM 14107 C C . VAL B 1 872 ? -10.914 17.234 27.594 1 66.06 872 VAL B C 1
ATOM 14109 O O . VAL B 1 872 ? -11.219 17.297 28.781 1 66.06 872 VAL B O 1
ATOM 14112 N N . ASN B 1 873 ? -9.703 17.172 27.172 1 60.97 873 ASN B N 1
ATOM 14113 C CA . ASN B 1 873 ? -8.594 17.125 28.109 1 60.97 873 ASN B CA 1
ATOM 14114 C C . ASN B 1 873 ? -8.43 18.438 28.859 1 60.97 873 ASN B C 1
ATOM 14116 O O . ASN B 1 873 ? -8.148 18.453 30.062 1 60.97 873 ASN B O 1
ATOM 14120 N N . LEU B 1 874 ? -8.617 19.5 28.141 1 59.44 874 LEU B N 1
ATOM 14121 C CA . LEU B 1 874 ? -8.547 20.828 28.766 1 59.44 874 LEU B CA 1
ATOM 14122 C C . LEU B 1 874 ? -9.672 21 29.781 1 59.44 874 LEU B C 1
ATOM 14124 O O . LEU B 1 874 ? -9.453 21.562 30.859 1 59.44 874 LEU B O 1
ATOM 14128 N N . ALA B 1 875 ? -10.82 20.453 29.328 1 55.66 875 ALA B N 1
ATOM 14129 C CA . ALA B 1 875 ? -11.961 20.531 30.234 1 55.66 875 ALA B CA 1
ATOM 14130 C C . ALA B 1 875 ? -11.727 19.656 31.484 1 55.66 875 ALA B C 1
ATOM 14132 O O . ALA B 1 875 ? -12.016 20.078 32.594 1 55.66 875 ALA B O 1
ATOM 14133 N N . LYS B 1 876 ? -11.141 18.594 31.203 1 53.56 876 LYS B N 1
ATOM 14134 C CA . LYS B 1 876 ? -10.836 17.719 32.344 1 53.56 876 LYS B CA 1
ATOM 14135 C C . LYS B 1 876 ? -9.781 18.328 33.25 1 53.56 876 LYS B C 1
ATOM 14137 O O . LYS B 1 876 ? -9.906 18.281 34.469 1 53.56 876 LYS B O 1
ATOM 14142 N N . ASN B 1 877 ? -8.773 18.812 32.594 1 51.59 877 ASN B N 1
ATOM 14143 C CA . ASN B 1 877 ? -7.73 19.484 33.375 1 51.59 877 ASN B CA 1
ATOM 14144 C C . ASN B 1 877 ? -8.273 20.688 34.125 1 51.59 877 ASN B C 1
ATOM 14146 O O . ASN B 1 877 ? -7.871 20.938 35.281 1 51.59 877 ASN B O 1
ATOM 14150 N N . PHE B 1 878 ? -9.125 21.328 33.406 1 49.19 878 PHE B N 1
ATOM 14151 C CA . PHE B 1 878 ? -9.758 22.453 34.062 1 49.19 878 PHE B CA 1
ATOM 14152 C C . PHE B 1 878 ? -10.578 22 35.25 1 49.19 878 PHE B C 1
ATOM 14154 O O . PHE B 1 878 ? -10.531 22.609 36.344 1 49.19 878 PHE B O 1
ATOM 14161 N N . ILE B 1 879 ? -11.32 20.938 35 1 49.94 879 ILE B N 1
ATOM 14162 C CA . ILE B 1 879 ? -12.117 20.391 36.094 1 49.94 879 ILE B CA 1
ATOM 14163 C C . ILE B 1 879 ? -11.195 19.859 37.188 1 49.94 879 ILE B C 1
ATOM 14165 O O . ILE B 1 879 ? -11.453 20.062 38.375 1 49.94 879 ILE B O 1
ATOM 14169 N N . ASP B 1 880 ? -10.195 19.219 36.781 1 49.53 880 ASP B N 1
ATOM 14170 C CA . ASP B 1 880 ? -9.25 18.703 37.75 1 49.53 880 ASP B CA 1
ATOM 14171 C C . ASP B 1 880 ? -8.57 19.844 38.5 1 49.53 880 ASP B C 1
ATOM 14173 O O . ASP B 1 880 ? -8.344 19.75 39.719 1 49.53 880 ASP B O 1
ATOM 14177 N N . ASN B 1 881 ? -8.211 20.75 37.781 1 46.91 881 ASN B N 1
ATOM 14178 C CA . ASN B 1 881 ? -7.617 21.906 38.469 1 46.91 881 ASN B CA 1
ATOM 14179 C C . ASN B 1 881 ? -8.625 22.625 39.344 1 46.91 881 ASN B C 1
ATOM 14181 O O . ASN B 1 881 ? -8.25 23.203 40.375 1 46.91 881 ASN B O 1
ATOM 14185 N N . LEU B 1 882 ? -9.828 22.609 38.875 1 45 882 LEU B N 1
ATOM 14186 C CA . LEU B 1 882 ? -10.836 23.172 39.781 1 45 882 LEU B CA 1
ATOM 14187 C C . LEU B 1 882 ? -10.984 22.328 41.031 1 45 882 LEU B C 1
ATOM 14189 O O . LEU B 1 882 ? -11.203 22.859 42.125 1 45 882 LEU B O 1
ATOM 14193 N N . ASN B 1 883 ? -10.883 21.125 40.781 1 42 883 ASN B N 1
ATOM 14194 C CA . ASN B 1 883 ? -11.008 20.297 41.969 1 42 883 ASN B CA 1
ATOM 14195 C C . ASN B 1 883 ? -9.773 20.391 42.844 1 42 883 ASN B C 1
ATOM 14197 O O . ASN B 1 883 ? -9.766 19.891 43.969 1 42 883 ASN B O 1
ATOM 14201 N N . LEU B 1 884 ? -8.734 20.578 42.312 1 38.44 884 LEU B N 1
ATOM 14202 C CA . LEU B 1 884 ? -7.559 20.766 43.156 1 38.44 884 LEU B CA 1
ATOM 14203 C C . LEU B 1 884 ? -7.617 22.094 43.875 1 38.44 884 LEU B C 1
ATOM 14205 O O . LEU B 1 884 ? -6.906 22.297 44.875 1 38.44 884 LEU B O 1
ATOM 14209 N N . ASP B 1 885 ? -8.289 22.984 43.438 1 32.09 885 ASP B N 1
ATOM 14210 C CA . ASP B 1 885 ? -8.484 24.109 44.344 1 32.09 885 ASP B CA 1
ATOM 14211 C C . ASP B 1 885 ? -9.625 23.828 45.312 1 32.09 885 ASP B C 1
ATOM 14213 O O . ASP B 1 885 ? -9.609 24.312 46.438 1 32.09 885 ASP B O 1
#

InterPro domains:
  IPR040521 Kyakuja-Dileera-Zisupton transposase [PF18758] (726-858)

Organism: Mytilus galloprovincialis (NCBI:txid29158)

Foldseek 3Di:
DDDDDDDPDDDDPDPDDPPPDDDDDDDDDDDPDDDDDDDDDDDDDPDDDDDDDDDDDDDDPDDPDDPCPPPPPDPLQPLLRLLLVQCVLQVLKDAFLQNQKMWGFDADPSNHGDPATKIKGWAWAAEPVGDIDTFIQILAPQRPVLNVVVVPDDSYDHDPVVVVVVSLVSDDSVRVSCVVVVPSPPPPVSPRRVLPQGWDFSAVVQTWIFTDLNPDTWIWTQDQDDQKGATDTNRVPDPPSDDSRLVSVVVVCVVVVNDRIDGPPVPDVCVVVQDFLAQAFAEPPHDPLLVVLVVCCVVVVDDQDLEQEADDDPDFDADPVRFGWDPDDQVVVVQFDDQFAWEDALQAIDAQPPPPRRTRTFGWIHTDDDPPDIHGRNCNSNQWGRGPRHYIYHVVRLVVVVVCLQPFLAFLSNSVVVSQVSCVPPHPHGDDDSVSVVSSNVNNLVSHDFDLQVLQAFPVQGLDRQEKFKEFFQFWAFPNLADSVLPDDPPDPFDAWFFDDLCLFAQDNDLLLLVLLLLQLQWDWDQDDPQFTDIGGHAFDDPVSLVVNLVRCCVRPVLVSVVQVVQCVVVVTSHHDDLCSLVSNLSSFSFGLCLQFVCLPPPLLLVLLVCVLVVNDDPPPPVCPVVLLVSCLRGVNVSSSCVSCCSVPVDHDNSVSVVSVVSSVSSNVLQPPGDPDFDADQDDDNLQWDAPSFDFPTHHHHHPCPPDPPPPWPFPPVPDPVRTARGKMWMAHLLLRTRIIGGHNGTDTLVVVLRSQVGGPPAGRQEYEYLPQSRNLVVCRRGPCNSCSRHHGAYEPVNVRNDHRGHCSRHLVSSVSNPVSVSRPNCSVVVVSVSVVSCSVRLHHDRSNVNRSVVSSSSSVVSVVSSVVVVVVVVVVVVVVVVVD/DDDDDPCPDDPDPDDDDDDDDDDDDDDDDDDDDPDPPPPPPDDDDDDDDDDDDDDDDDDDDDDPDDDPPVDDPDCLQPLLRLLLVQCVLQVLKDAFLQNQKMWGFDADPSNHGDPATKIKGWDWAAEPVRDIDTFIQILAPQRPVVNVVVVPDDSYDHPPVVVVVVSLVSDDSVRVSCVVVVPSPPPPVSPCRPLPQGWDQSAVVQTWIFTDLNPDTWIWTQDPDDQKGATDTNRVPDPDSDDSRLVSVVVVCVVLVNDRTDGPPVPDVCVVVQDFLAQAFAEPPHDPLLVVLVVCCVVVVDDQDLEQEADDDPDFDDDPVRFGWDPDDQVVVVQFDDQFAWEDALQAIDAQDPPPRRTRTFGWIHTDDDPPDIHGRNCNSNQWGRGPRHYIYHVVRLVVVVVCLQPFLAFLVNSVVVSQVSCVPPHPHGDDDSVSVVSSNVNNLVSHDFDLQVLQAFPVQGLDRQEKFKEFFQFWAFPNLADSVLPDPPPDPFDAWFFDDLCLFAQDRDLLLLVLLLLQLQWDWDQDDPQFTDIDGHDFDDPVSLVVNLVRCCVRPVLVSVVQVVQCVVPVTSHHDDLCSLVSNLSSFSFGLCLQFVCLPPPLLLVLLVCVLVVNDDPPPPVCPVVLLVSCLRGVNVSSSQVSCCVVPVDRDNSVSVVSVVSSVSSNVLQPPGDPDFDADADDDNLQWDAPSFDFPTHHHHHPCVPDPPPPWPQPPVPDPVRTARGKMWMAHLLLRTRIIGGHNGTDTLVVVLRSQVGGPPAGRQEYEYLPQSRNLVVCRRGPCNRCSRHHTAYEQVNVRNDHRGHCSRHLVSSVSNPVSVSRPNCSVVVVSVSVVSCSSHLHHDRSNVNRSVVSSSSSVVSVVSSVVVVVVVVVVVVVVVVVD

Secondary structure (DSSP, 8-state):
----------------------------------------------------------------------S-------HHHHHHHHHHHH--EEE-TTSSEEEEEEE-TTS-EEEEEEEEEEEEEEETTS-EEEEEEE-SSTTHHHHHHHHHS-SEESSHHHHHHHHHHT--HHHHHHHHHTTT-S---TT----S-EEEEEEETTEEEEEE-SSSEEEEEEE-SSSEEEEEESSS-S--TT-HHHHHHHHHHHHTT--SSEE-----S-------S--SPBPSSPPHHHHHHHHHHHHTSSPPPSEE-----TT--B-TTSPBBP-S-HHHHT-EEES--EEE-SS-EESSBTTTTB--EEE-EEBSSSS--EE----GGGTEEESSSSEEEEHHHHHHHHHHHHHSB--HHHHHHHHHHHHHHH-SS----HHHHHHHHHHHHHHB---HHHHTSBTTTBSS-SEEEEEEE----BGGGS-GGGG------PPPB----GGGT-S---HHHHHHHHHHHTEEEEE-GGG-EEEEE--PPPHHHHHHHHHHHHHH-HHHHHHHHHHHHHH-SSS--HHHHHHHHHHHSSS-HHHHH--TT-HHHHHHHHHHHTT---TTSGGGHHHHHHHHHH-HHHHHHHHHHHHHHSS--HHHHHHHHHHHHHHHHHHHS--SS---------TTEE-TTS---S-PPPBGGGGS--TT---------TTB--EEEEEE-TTS-EEEEEEESS---THHHHHHHHHH-SS--SEEEETTHHHHHHHHHHH-TTTTTT-EEEB-HHHHTT-SSS-GGGBGGG-TT-HHHHTS-TTHHHHHHHHHHTTHHHHTTS-HHHHHHHHHHHHHHHHHHHHHHHHHHHHHHHHHHHHH-/------------------------------------------------------------------------------HHHHHHHHHHHH--EEE-TTSSEEEEEEE-TTS-EEEEEEEEEEEEEEETTS-EEEEEEE-SSTTHHHHHHHHHS-SEESSHHHHHHHHHHT--HHHHHHHHHTTT-S---TT----S-EEEEEEETTEEEEEE-SSSEEEEEEE-SSSEEEEEESSS-S--TT-HHHHHHHHHHHHTT--SSEE-----S-------S--SPBPSSPPHHHHHHHHHHHHTSSPPPSEE-----TT--B-TTSPBBP-S-HHHHT-EEES--EEE-SS-EESEETTTTEE-EEE-EEBSSSS--EE----GGGTEEESSSSEEEEHHHHHHHHHHHHHSB--HHHHHHHHHHHHHHH-SS----HHHHHHHHHHHHHHB---HHHHTSBTTTBSS-SEEEEEEE----BGGGS-GGGG------PPPB----GGGT-S---HHHHHHHHHHHTEEEEE-GGG-EEEEE--PPPHHHHHHHHHHHHHH-HHHHHHHHHHHHHHSSSS--HHHHHHHHHHHSSS-HHHHH--TT-HHHHHHHHHHHTT---TTSGGGHHHHHHHHHH-HHHHHHHHHHHHHHSS--HHHHHHHHHHHHHHHHHHHS--SS---------TTEE-TTS---S-PPPBGGGGS--TT---------TTB--EEEEEE-TTS-EEEEEEESS---THHHHHHHHHH-SS--SEEE-TTHHHHHHHHHTT-TTTTTT-EEEB-HHHHTT-SSS-GGGBGGG-TT-HHHHTS-TTHHHHHHHHHHTTHHHHTTS-HHHHHHHHHHHHHHHHHHHHHHHHHHHHHHHHHHHHH-

Solvent-accessible surface area (backbone atoms only — not comparable to full-atom values): 98741 Å² total; per-residue (Å²): 142,87,68,93,67,85,82,83,78,80,89,72,86,82,82,81,76,88,69,83,80,73,82,71,88,73,86,75,89,82,76,90,72,89,74,89,69,89,82,75,89,76,88,89,77,92,78,85,92,85,84,92,79,96,81,93,80,84,86,83,84,80,80,81,89,76,81,82,82,72,67,90,81,67,89,67,69,51,43,62,55,41,28,44,50,50,39,68,71,63,56,52,53,45,69,33,59,53,63,41,31,29,38,31,59,26,57,49,91,73,13,45,76,41,87,46,66,35,46,30,33,61,42,73,31,27,36,78,87,64,53,74,45,74,48,62,33,25,56,39,82,77,14,40,66,56,30,56,50,58,70,68,46,71,50,65,44,80,63,49,70,60,46,52,49,54,50,59,69,61,44,31,71,65,28,44,42,37,61,72,71,47,70,74,67,60,81,57,76,58,54,70,38,49,80,52,82,33,72,33,75,69,31,74,85,51,36,25,32,37,23,36,52,85,84,50,75,24,37,30,30,48,47,81,76,59,83,53,20,45,63,37,44,69,42,69,68,57,89,54,84,73,40,65,36,44,50,42,44,45,49,45,20,60,57,66,70,40,78,61,63,46,56,51,68,72,64,59,88,63,71,61,70,80,66,51,61,35,71,71,65,38,63,73,58,46,52,69,70,58,13,52,50,46,47,31,42,75,52,15,80,37,56,76,72,50,68,42,63,44,76,83,70,84,87,72,69,49,49,100,85,67,35,47,60,46,85,68,60,36,78,83,71,61,39,68,72,34,70,65,35,31,39,39,48,63,51,45,44,46,43,57,45,74,94,77,62,49,63,21,34,34,29,36,38,43,40,56,68,93,78,82,55,62,43,69,46,38,39,65,91,74,42,30,44,23,40,72,74,33,49,28,36,32,44,70,41,56,48,50,49,53,33,31,43,70,54,22,41,44,33,70,66,30,53,48,51,19,34,50,49,33,15,72,33,43,24,86,44,69,76,80,56,68,66,59,50,52,51,46,50,57,49,51,62,70,28,44,54,70,58,59,48,66,36,24,37,40,92,86,55,40,68,68,47,50,42,36,38,39,50,77,43,83,49,30,35,35,53,76,48,44,66,73,74,79,68,67,70,76,83,67,91,50,64,62,36,52,39,43,56,68,72,59,33,25,86,52,67,53,66,67,53,20,54,48,37,20,37,24,15,25,52,36,70,41,72,37,61,61,47,25,50,33,82,44,75,49,65,60,45,49,75,68,54,46,52,52,42,45,59,51,26,50,73,75,40,43,60,55,32,54,37,50,51,52,51,29,68,73,66,74,41,53,44,47,56,77,57,42,17,66,56,37,34,53,49,31,34,81,38,38,50,40,48,41,35,49,45,59,51,34,63,67,56,49,48,53,50,49,35,48,45,67,65,69,55,58,86,85,38,76,85,39,47,65,59,49,52,50,35,32,40,56,19,34,64,55,41,51,38,53,49,39,38,28,70,72,61,74,46,74,56,68,51,58,29,50,40,53,46,54,50,49,49,41,32,53,54,48,51,64,80,54,73,86,82,80,52,60,36,73,74,69,90,53,92,54,51,49,36,70,46,42,54,77,73,44,22,63,67,41,45,60,61,72,80,52,82,70,81,78,63,73,53,60,72,71,82,58,66,84,59,36,26,52,12,31,37,40,40,23,35,64,84,58,34,45,39,32,39,31,57,32,81,52,62,58,44,54,63,56,61,51,51,49,40,64,19,30,31,95,61,58,41,46,32,40,36,21,72,60,18,69,60,30,49,55,54,39,31,32,41,44,25,66,69,46,32,66,37,35,52,22,19,32,72,80,47,41,44,55,48,62,70,56,44,69,45,25,36,47,72,62,30,62,75,20,62,74,60,61,67,41,53,72,56,44,59,62,50,50,44,54,56,52,54,35,39,36,81,47,36,36,79,34,43,52,67,59,34,53,48,52,51,50,50,52,51,34,55,52,21,44,56,49,49,54,49,50,49,50,48,48,48,45,47,46,49,48,50,54,66,69,99,140,94,83,88,77,87,82,80,81,80,84,81,78,82,92,85,89,81,88,80,86,91,82,92,82,86,89,80,84,83,88,80,68,85,73,74,76,71,78,72,82,80,80,84,90,79,83,85,80,86,77,85,85,81,85,77,82,84,81,86,80,81,86,89,75,88,77,81,88,79,69,93,80,72,86,72,72,51,46,62,52,42,29,44,50,48,39,67,70,63,56,53,53,44,68,32,65,48,64,41,31,27,39,30,58,27,58,49,93,74,14,46,77,43,89,45,66,37,44,31,35,61,41,71,31,27,34,78,87,64,51,74,44,73,47,60,31,26,54,40,83,77,14,40,65,55,30,56,49,57,71,69,46,72,48,64,43,79,61,48,68,61,48,52,49,54,52,59,68,61,43,30,71,64,29,46,44,38,60,71,70,47,69,73,66,58,81,59,74,59,53,66,35,52,79,53,80,32,72,32,73,69,30,72,86,52,36,25,31,35,23,34,52,81,85,50,74,23,37,28,31,48,47,80,76,61,85,52,19,45,63,39,42,67,42,70,69,57,90,54,84,74,40,64,35,41,50,42,44,44,49,45,18,59,60,66,70,39,78,60,63,46,55,49,68,73,67,58,86,67,71,64,70,82,65,51,62,36,73,71,65,37,65,72,60,48,53,68,71,56,13,52,52,44,47,30,42,75,54,16,80,36,55,77,72,50,68,42,63,46,76,84,70,84,86,72,70,50,51,99,85,65,37,46,60,46,83,68,58,36,78,83,70,61,37,68,73,32,71,67,34,33,39,38,49,62,51,46,44,47,42,55,49,76,94,78,64,48,62,22,34,34,29,35,37,43,40,56,67,94,80,81,54,62,44,67,46,38,39,66,91,73,42,28,43,23,43,72,73,33,50,29,36,33,45,70,40,56,48,51,48,53,33,30,44,71,52,21,40,44,33,69,66,32,54,47,51,19,34,49,49,33,15,72,34,44,24,88,45,69,76,80,55,68,68,60,49,52,51,47,50,57,48,51,62,69,28,44,54,70,58,58,47,66,36,23,37,41,89,86,55,40,70,67,48,50,42,37,39,42,48,76,43,82,50,30,36,35,52,71,46,43,67,73,76,78,67,68,70,74,82,65,93,51,65,63,37,53,38,44,55,68,72,60,33,24,87,53,68,54,67,68,53,20,53,49,37,20,37,23,15,24,53,37,70,41,71,37,67,63,48,25,50,33,82,42,74,51,66,59,44,51,75,67,55,47,51,52,43,45,58,52,26,50,71,74,41,43,60,55,33,55,38,51,51,51,52,30,69,72,67,74,43,51,44,48,56,76,58,44,16,63,57,39,35,53,50,31,34,81,38,38,52,41,48,39,36,50,46,58,51,34,63,67,55,48,49,54,50,49,36,47,46,67,64,69,56,60,86,83,40,78,86,38,47,66,60,48,51,50,32,33,40,56,19,34,64,54,40,51,38,54,51,39,38,29,70,73,61,74,46,73,55,67,52,59,29,51,40,53,47,52,50,50,51,40,34,52,54,49,48,64,77,54,72,87,83,79,52,59,36,74,76,69,90,54,90,52,50,50,35,69,45,42,52,77,74,43,24,64,64,40,44,60,61,73,78,52,81,69,82,79,62,75,52,59,72,72,80,60,66,84,58,38,25,52,11,30,37,39,39,22,34,66,86,59,33,45,39,33,39,31,58,33,82,52,62,58,42,54,62,55,61,50,51,50,41,64,18,31,31,95,62,58,39,46,32,38,35,21,73,59,18,70,60,30,48,55,52,38,31,31,44,44,27,64,70,47,33,64,38,36,51,22,19,32,71,81,48,41,42,55,49,63,70,56,44,68,46,25,37,48,72,62,29,63,74,21,61,75,60,61,68,42,52,73,57,44,59,62,49,49,44,54,56,52,56,36,39,36,82,48,36,35,80,35,44,53,68,58,33,54,47,52,50,50,51,52,52,34,54,53,20,45,56,48,50,53,50,50,50,51,48,49,49,46,49,48,49,48,52,54,64,70,100